Protein AF-0000000073405785 (afdb_homodimer)

Structure (mmCIF, N/CA/C/O backbone):
data_AF-0000000073405785-model_v1
#
loop_
_entity.id
_entity.type
_entity.pdbx_description
1 polymer 'malate synthase'
#
loop_
_atom_site.group_PDB
_atom_site.id
_atom_site.type_symbol
_atom_site.label_atom_id
_atom_site.label_alt_id
_atom_site.label_comp_id
_atom_site.label_asym_id
_atom_site.label_entity_id
_atom_site.label_seq_id
_atom_site.pdbx_PDB_ins_code
_atom_site.Cartn_x
_atom_site.Cartn_y
_atom_site.Cartn_z
_atom_site.occupancy
_atom_site.B_iso_or_equiv
_atom_site.auth_seq_id
_atom_site.auth_comp_id
_atom_site.auth_asym_id
_atom_site.auth_atom_id
_atom_site.pdbx_PDB_model_num
ATOM 1 N N . MET A 1 1 ? -17.234 -32.531 22.109 1 39.69 1 MET A N 1
ATOM 2 C CA . MET A 1 1 ? -18.344 -32.812 21.203 1 39.69 1 MET A CA 1
ATOM 3 C C . MET A 1 1 ? -17.844 -33.469 19.922 1 39.69 1 MET A C 1
ATOM 5 O O . MET A 1 1 ? -16.734 -33.188 19.453 1 39.69 1 MET A O 1
ATOM 9 N N . PRO A 1 2 ? -18.375 -34.594 19.609 1 52.75 2 PRO A N 1
ATOM 10 C CA . PRO A 1 2 ? -17.859 -35.344 18.469 1 52.75 2 PRO A CA 1
ATOM 11 C C . PRO A 1 2 ? -17.688 -34.469 17.219 1 52.75 2 PRO A C 1
ATOM 13 O O . PRO A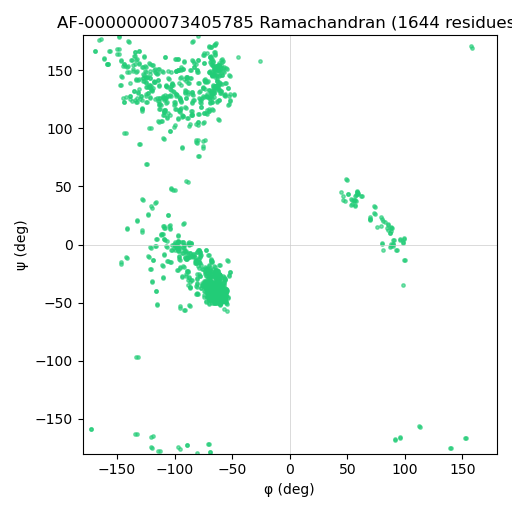 1 2 ? -18.5 -33.562 16.984 1 52.75 2 PRO A O 1
ATOM 16 N N . SER A 1 3 ? -16.562 -34.531 16.656 1 67.38 3 SER A N 1
ATOM 17 C CA . SER A 1 3 ? -16.328 -33.781 15.414 1 67.38 3 SER A CA 1
ATOM 18 C C . SER A 1 3 ? -17.422 -34.094 14.391 1 67.38 3 SER A C 1
ATOM 20 O O . SER A 1 3 ? -17.875 -35.25 14.289 1 67.38 3 SER A O 1
ATOM 22 N N . LYS A 1 4 ? -18.078 -33.094 13.93 1 84 4 LYS A N 1
ATOM 23 C CA . LYS A 1 4 ? -19.156 -33.281 12.977 1 84 4 LYS A CA 1
ATOM 24 C C . LYS A 1 4 ? -18.797 -32.75 11.602 1 84 4 LYS A C 1
ATOM 26 O O . LYS A 1 4 ? -18.453 -31.578 11.461 1 84 4 LYS A O 1
ATOM 31 N N . LEU A 1 5 ? -18.531 -33.75 10.695 1 93.75 5 LEU A N 1
ATOM 32 C CA . LEU A 1 5 ? -18.375 -33.406 9.289 1 93.75 5 LEU A CA 1
ATOM 33 C C . LEU A 1 5 ? -19.688 -32.938 8.688 1 93.75 5 LEU A C 1
ATOM 35 O O . LEU A 1 5 ? -20.734 -33.531 8.953 1 93.75 5 LEU A O 1
ATOM 39 N N . LYS A 1 6 ? -19.672 -31.844 8.031 1 96.25 6 LYS A N 1
ATOM 40 C CA . LYS A 1 6 ? -20.875 -31.312 7.387 1 96.25 6 LYS A CA 1
ATOM 41 C C . LYS A 1 6 ? -20.672 -31.141 5.887 1 96.25 6 LYS A C 1
ATOM 43 O O . LYS A 1 6 ? -19.656 -30.578 5.461 1 96.25 6 LYS A O 1
ATOM 48 N N . ILE A 1 7 ? -21.516 -31.703 5.066 1 96.56 7 ILE A N 1
ATOM 49 C CA . ILE A 1 7 ? -21.641 -31.5 3.627 1 96.56 7 ILE A CA 1
ATOM 50 C C . ILE A 1 7 ? -22.984 -30.812 3.314 1 96.56 7 ILE A C 1
ATOM 52 O O . ILE A 1 7 ? -24.031 -31.266 3.756 1 96.56 7 ILE A O 1
ATOM 56 N N . PRO A 1 8 ? -22.953 -29.703 2.611 1 95.62 8 PRO A N 1
ATOM 57 C CA . PRO A 1 8 ? -24.219 -29.047 2.283 1 95.62 8 PRO A CA 1
ATOM 58 C C . PRO A 1 8 ? -25.219 -30 1.63 1 95.62 8 PRO A C 1
ATOM 60 O O . PRO A 1 8 ? -24.844 -30.844 0.81 1 95.62 8 PRO A O 1
ATOM 63 N N . ASP A 1 9 ? -26.516 -29.844 1.891 1 95.88 9 ASP A N 1
ATOM 64 C CA . ASP A 1 9 ? -27.578 -30.734 1.433 1 95.88 9 ASP A CA 1
ATOM 65 C C . ASP A 1 9 ? -27.641 -30.766 -0.093 1 95.88 9 ASP A C 1
ATOM 67 O O . ASP A 1 9 ? -27.828 -31.828 -0.688 1 95.88 9 ASP A O 1
ATOM 71 N N . GLU A 1 10 ? -27.484 -29.656 -0.629 1 96.44 10 GLU A N 1
ATOM 72 C CA . GLU A 1 10 ? -27.578 -29.562 -2.084 1 96.44 10 GLU A CA 1
ATOM 73 C C . GLU A 1 10 ? -26.484 -30.391 -2.754 1 96.44 10 GLU A C 1
ATOM 75 O O . GLU A 1 10 ? -26.75 -31.078 -3.744 1 96.44 10 GLU A O 1
ATOM 80 N N . ILE A 1 11 ? -25.281 -30.359 -2.234 1 97.25 11 ILE A N 1
ATOM 81 C CA . ILE A 1 11 ? -24.172 -31.125 -2.777 1 97.25 11 ILE A CA 1
ATOM 82 C C . ILE A 1 11 ? -24.391 -32.625 -2.525 1 97.25 11 ILE A C 1
ATOM 84 O O . ILE A 1 11 ? -24.234 -33.438 -3.432 1 97.25 11 ILE A O 1
ATOM 88 N N . TYR A 1 12 ? -24.781 -32.938 -1.322 1 95.94 12 TYR A N 1
ATOM 89 C CA . TYR A 1 12 ? -25 -34.344 -0.964 1 95.94 12 TYR A CA 1
ATOM 90 C C . TYR A 1 12 ? -26.078 -34.969 -1.839 1 95.94 12 TYR A C 1
ATOM 92 O O . TYR A 1 12 ? -25.922 -36.094 -2.299 1 95.94 12 TYR A O 1
ATOM 100 N N . HIS A 1 13 ? -27.125 -34.25 -2.1 1 96.12 13 HIS A N 1
ATOM 101 C CA . HIS A 1 13 ? -28.25 -34.781 -2.873 1 96.12 13 HIS A CA 1
ATOM 102 C C . HIS A 1 13 ? -27.891 -34.875 -4.352 1 96.12 13 HIS A C 1
ATOM 104 O O . HIS A 1 13 ? -28.172 -35.906 -4.996 1 96.12 13 HIS A O 1
ATOM 110 N N . ASN A 1 14 ? -27.281 -33.844 -4.879 1 96.88 14 ASN A N 1
ATOM 111 C CA . ASN A 1 14 ? -27 -33.781 -6.309 1 96.88 14 ASN A CA 1
ATOM 112 C C . ASN A 1 14 ? -25.875 -34.75 -6.691 1 96.88 14 ASN A C 1
ATOM 114 O O . ASN A 1 14 ? -25.781 -35.156 -7.844 1 96.88 14 ASN A O 1
ATOM 118 N N . TYR A 1 15 ? -25.031 -35.094 -5.746 1 97.94 15 TYR A N 1
ATOM 119 C CA . TYR A 1 15 ? -23.875 -35.938 -6.023 1 97.94 15 TYR A CA 1
ATOM 120 C C . TYR A 1 15 ? -23.844 -37.125 -5.082 1 97.94 15 TYR A C 1
ATOM 122 O O . TYR A 1 15 ? -22.766 -37.531 -4.637 1 97.94 15 TYR A O 1
ATOM 130 N N . LYS A 1 16 ? -24.922 -37.625 -4.824 1 96.12 16 LYS A N 1
ATOM 131 C CA . LYS A 1 16 ? -25.109 -38.719 -3.857 1 96.12 16 LYS A CA 1
ATOM 132 C C . LYS A 1 16 ? -24.266 -39.938 -4.234 1 96.12 16 LYS A C 1
ATOM 134 O O . LYS A 1 16 ? -23.781 -40.656 -3.363 1 96.12 16 LYS A O 1
ATOM 139 N N . ASP A 1 17 ? -24.078 -40.156 -5.488 1 96.31 17 ASP A N 1
ATOM 140 C CA . ASP A 1 17 ? -23.344 -41.312 -5.969 1 96.31 17 ASP A CA 1
ATOM 141 C C . ASP A 1 17 ? -21.875 -41.25 -5.543 1 96.31 17 ASP A C 1
ATOM 143 O O . ASP A 1 17 ? -21.172 -42.281 -5.535 1 96.31 17 ASP A O 1
ATOM 147 N N . LEU A 1 18 ? -21.344 -40.094 -5.277 1 98.12 18 LEU A N 1
ATOM 148 C CA . LEU A 1 18 ? -19.953 -39.938 -4.867 1 98.12 18 LEU A CA 1
ATOM 149 C C . LEU A 1 18 ? -19.781 -40.219 -3.385 1 98.12 18 LEU A C 1
ATOM 151 O O . LEU A 1 18 ? -18.656 -40.406 -2.912 1 98.12 18 LEU A O 1
ATOM 155 N N . PHE A 1 19 ? -20.891 -40.25 -2.703 1 97.88 19 PHE A N 1
ATOM 156 C CA . PHE A 1 19 ? -20.859 -40.406 -1.254 1 97.88 19 PHE A CA 1
ATOM 157 C C . PHE A 1 19 ? -21.453 -41.75 -0.847 1 97.88 19 PHE A C 1
ATOM 159 O O . PHE A 1 19 ? -21.594 -42.656 -1.679 1 97.88 19 PHE A O 1
ATOM 166 N N . GLY A 1 20 ? -21.516 -41.969 0.464 1 96.94 20 GLY A N 1
ATOM 167 C CA . GLY A 1 20 ? -22.125 -43.188 0.978 1 96.94 20 GLY A CA 1
ATOM 168 C C . GLY A 1 20 ? -21.141 -44.312 1.184 1 96.94 20 GLY A C 1
ATOM 169 O O . GLY A 1 20 ? -19.922 -44.094 1.183 1 96.94 20 GLY A O 1
ATOM 170 N N . GLU A 1 21 ? -21.703 -45.438 1.393 1 97.31 21 GLU A N 1
ATOM 171 C CA . GLU A 1 21 ? -20.891 -46.625 1.639 1 97.31 21 GLU A CA 1
ATOM 172 C C . GLU A 1 21 ? -20.453 -47.281 0.33 1 97.31 21 GLU A C 1
ATOM 174 O O . GLU A 1 21 ? -21.234 -47.375 -0.62 1 97.31 21 GLU A O 1
ATOM 179 N N . LYS A 1 22 ? -19.188 -47.562 0.284 1 97.44 22 LYS A N 1
ATOM 180 C CA . LYS A 1 22 ? -18.609 -48.312 -0.835 1 97.44 22 LYS A CA 1
ATOM 181 C C . LYS A 1 22 ? -18.078 -49.656 -0.389 1 97.44 22 LYS A C 1
ATOM 183 O O . LYS A 1 22 ? -17.578 -49.812 0.726 1 97.44 22 LYS A O 1
ATOM 188 N N . VAL A 1 23 ? -18.266 -50.625 -1.2 1 95.88 23 VAL A N 1
ATOM 189 C CA . VAL A 1 23 ? -17.734 -51.969 -0.905 1 95.88 23 VAL A CA 1
ATOM 190 C C . VAL A 1 23 ? -16.516 -52.219 -1.77 1 95.88 23 VAL A C 1
ATOM 192 O O . VAL A 1 23 ? -16.625 -52.344 -2.994 1 95.88 23 VAL A O 1
ATOM 195 N N . ILE A 1 24 ? -15.461 -52.281 -1.196 1 94.56 24 ILE A N 1
ATOM 196 C CA . ILE A 1 24 ? -14.188 -52.562 -1.862 1 94.56 24 ILE A CA 1
ATOM 197 C C . ILE A 1 24 ? -13.422 -53.625 -1.112 1 94.56 24 ILE A C 1
ATOM 199 O O . ILE A 1 24 ? -13.188 -53.531 0.093 1 94.56 24 ILE A O 1
ATOM 203 N N . ASN A 1 25 ? -13.016 -54.688 -1.79 1 91.56 25 ASN A N 1
ATOM 204 C CA . ASN A 1 25 ? -12.297 -55.812 -1.189 1 91.56 25 ASN A CA 1
ATOM 205 C C . ASN A 1 25 ? -13.047 -56.375 0.014 1 91.56 25 ASN A C 1
ATOM 207 O O . ASN A 1 25 ? -12.453 -56.594 1.071 1 91.56 25 ASN A O 1
ATOM 211 N N . ASP A 1 26 ? -14.273 -56.438 -0.066 1 92.5 26 ASP A N 1
ATOM 212 C CA . ASP A 1 26 ? -15.172 -57.031 0.921 1 92.5 26 ASP A CA 1
ATOM 213 C C . ASP A 1 26 ? -15.219 -56.188 2.195 1 92.5 26 ASP A C 1
ATOM 215 O O . ASP A 1 26 ? -15.508 -56.719 3.277 1 92.5 26 ASP A O 1
ATOM 219 N N . ARG A 1 27 ? -14.859 -55 2.043 1 96.06 27 ARG A N 1
ATOM 220 C CA . ARG A 1 27 ? -14.945 -54.062 3.15 1 96.06 27 ARG A CA 1
ATOM 221 C C . ARG A 1 27 ? -15.914 -52.938 2.826 1 96.06 27 ARG A C 1
ATOM 223 O O . ARG A 1 27 ? -15.961 -52.438 1.688 1 96.06 27 ARG A O 1
ATOM 230 N N . ILE A 1 28 ? -16.641 -52.594 3.795 1 97.06 28 ILE A N 1
ATOM 231 C CA . ILE A 1 28 ? -17.578 -51.469 3.648 1 97.06 28 ILE A CA 1
ATOM 232 C C . ILE A 1 28 ? -16.953 -50.219 4.234 1 97.06 28 ILE A C 1
ATOM 234 O O . ILE A 1 28 ? -16.641 -50.156 5.426 1 97.06 28 ILE A O 1
ATOM 238 N N . VAL A 1 29 ? -16.734 -49.281 3.418 1 97.75 29 VAL A N 1
ATOM 239 C CA . VAL A 1 29 ? -16.125 -48.031 3.852 1 97.75 29 VAL A CA 1
ATOM 240 C C . VAL A 1 29 ? -17.016 -46.844 3.467 1 97.75 29 VAL A C 1
ATOM 242 O O . VAL A 1 29 ? -17.469 -46.75 2.32 1 97.75 29 VAL A O 1
ATOM 245 N N . SER A 1 30 ? -17.297 -46.031 4.426 1 97.44 30 SER A N 1
ATOM 246 C CA . SER A 1 30 ? -18.078 -44.812 4.172 1 97.44 30 SER A CA 1
ATOM 247 C C . SER A 1 30 ? -17.188 -43.688 3.676 1 97.44 30 SER A C 1
ATOM 249 O O . SER A 1 30 ? -16.172 -43.375 4.297 1 97.44 30 SER A O 1
ATOM 251 N N . VAL A 1 31 ? -17.609 -43.094 2.562 1 98 31 VAL A N 1
ATOM 252 C CA . VAL A 1 31 ? -16.828 -41.969 2.02 1 98 31 VAL A CA 1
ATOM 253 C C . VAL A 1 31 ? -16.766 -40.844 3.039 1 98 31 VAL A C 1
ATOM 255 O O . VAL A 1 31 ? -15.68 -40.375 3.375 1 98 31 VAL A O 1
ATOM 258 N N . GLU A 1 32 ? -17.875 -40.375 3.59 1 96.75 32 GLU A N 1
ATOM 259 C CA . GLU A 1 32 ? -17.953 -39.312 4.582 1 96.75 32 GLU A CA 1
ATOM 260 C C . GLU A 1 32 ? -17.188 -39.688 5.852 1 96.75 32 GLU A C 1
ATOM 262 O O . GLU A 1 32 ? -16.5 -38.844 6.434 1 96.75 32 GLU A O 1
ATOM 267 N N . GLY A 1 33 ? -17.422 -40.906 6.23 1 97.19 33 GLY A N 1
ATOM 268 C CA . GLY A 1 33 ? -16.75 -41.375 7.426 1 97.19 33 GLY A CA 1
ATOM 269 C C . GLY A 1 33 ? -15.234 -41.344 7.316 1 97.19 33 GLY A C 1
ATOM 270 O O . GLY A 1 33 ? -14.547 -40.938 8.266 1 97.19 33 GLY A O 1
ATOM 271 N N . LEU A 1 34 ? -14.719 -41.781 6.207 1 98.19 34 LEU A N 1
ATOM 272 C CA . LEU A 1 34 ? -13.273 -41.781 6.02 1 98.19 34 LEU A CA 1
ATOM 273 C C . LEU A 1 34 ? -12.727 -40.375 5.914 1 98.19 34 LEU A C 1
ATOM 275 O O . LEU A 1 34 ? -11.641 -40.062 6.434 1 98.19 34 LEU A O 1
ATOM 279 N N . ILE A 1 35 ? -13.43 -39.406 5.207 1 98.38 35 ILE A N 1
ATOM 280 C CA . ILE A 1 35 ? -13.023 -38.031 5.141 1 98.38 35 ILE A CA 1
ATOM 281 C C . ILE A 1 35 ? -12.945 -37.438 6.551 1 98.38 35 ILE A C 1
ATOM 283 O O . ILE A 1 35 ? -11.992 -36.75 6.895 1 98.38 35 ILE A O 1
ATOM 287 N N . GLU A 1 36 ? -13.945 -37.75 7.348 1 98 36 GLU A N 1
ATOM 288 C CA . GLU A 1 36 ? -13.992 -37.25 8.719 1 98 36 GLU A CA 1
ATOM 289 C C . GLU A 1 36 ? -12.805 -37.75 9.531 1 98 36 GLU A C 1
ATOM 291 O O . GLU A 1 36 ? -12.117 -37 10.203 1 98 36 GLU A O 1
ATOM 296 N N . GLU A 1 37 ? -12.594 -39.031 9.461 1 98 37 GLU A N 1
ATOM 297 C CA . GLU A 1 37 ? -11.516 -39.656 10.219 1 98 37 GLU A CA 1
ATOM 298 C C . GLU A 1 37 ? -10.164 -39.062 9.859 1 98 37 GLU A C 1
ATOM 300 O O . GLU A 1 37 ? -9.391 -38.688 10.75 1 98 37 GLU A O 1
ATOM 305 N N . LEU A 1 38 ? -9.891 -38.938 8.625 1 98.5 38 LEU A N 1
ATOM 306 C CA . LEU A 1 38 ? -8.609 -38.406 8.164 1 98.5 38 LEU A CA 1
ATOM 307 C C . LEU A 1 38 ? -8.477 -36.906 8.484 1 98.5 38 LEU A C 1
ATOM 309 O O . LEU A 1 38 ? -7.391 -36.438 8.812 1 98.5 38 LEU A O 1
ATOM 313 N N . SER A 1 39 ? -9.562 -36.188 8.352 1 98.25 39 SER A N 1
ATOM 314 C CA . SER A 1 39 ? -9.531 -34.75 8.672 1 98.25 39 SER A CA 1
ATOM 315 C C . SER A 1 39 ? -9.25 -34.531 10.148 1 98.25 39 SER A C 1
ATOM 317 O O . SER A 1 39 ? -8.508 -33.594 10.508 1 98.25 39 SER A O 1
ATOM 319 N N . VAL A 1 40 ? -9.898 -35.281 11 1 97.94 40 VAL A N 1
ATOM 320 C CA . VAL A 1 40 ? -9.656 -35.188 12.438 1 97.94 40 VAL A CA 1
ATOM 321 C C . VAL A 1 40 ? -8.188 -35.438 12.734 1 97.94 40 VAL A C 1
ATOM 323 O O . VAL A 1 40 ? -7.574 -34.75 13.555 1 97.94 40 VAL A O 1
ATOM 326 N N . GLU A 1 41 ? -7.668 -36.375 12.023 1 97.69 41 GLU A N 1
ATOM 327 C CA . GLU A 1 41 ? -6.305 -36.812 12.32 1 97.69 41 GLU A CA 1
ATOM 328 C C . GLU A 1 41 ? -5.281 -35.812 11.781 1 97.69 41 GLU A C 1
ATOM 330 O O . GLU A 1 41 ? -4.27 -35.531 12.43 1 97.69 41 GLU A O 1
ATOM 335 N N . PHE A 1 42 ? -5.492 -35.188 10.609 1 98.12 42 PHE A N 1
ATOM 336 C CA . PHE A 1 42 ? -4.355 -34.594 9.922 1 98.12 42 PHE A CA 1
ATOM 337 C C . PHE A 1 42 ? -4.555 -33.094 9.766 1 98.12 42 PHE A C 1
ATOM 339 O O . PHE A 1 42 ? -3.613 -32.375 9.422 1 98.12 42 PHE A O 1
ATOM 346 N N . SER A 1 43 ? -5.703 -32.5 9.969 1 97.25 43 SER A N 1
ATOM 347 C CA . SER A 1 43 ? -5.973 -31.094 9.688 1 97.25 43 SER A CA 1
ATOM 348 C C . SER A 1 43 ? -5.008 -30.188 10.438 1 97.25 43 SER A C 1
ATOM 350 O O . SER A 1 43 ? -4.434 -29.266 9.859 1 97.25 43 SER A O 1
ATOM 352 N N . ASP A 1 44 ? -4.805 -30.438 11.719 1 96.62 44 ASP A N 1
ATOM 353 C CA . ASP A 1 44 ? -3.941 -29.578 12.523 1 96.62 44 ASP A CA 1
ATOM 354 C C . ASP A 1 44 ? -2.484 -29.703 12.086 1 96.62 44 ASP A C 1
ATOM 356 O O . ASP A 1 44 ? -1.75 -28.703 12.07 1 96.62 44 ASP A O 1
ATOM 360 N N . GLU A 1 45 ? -2.107 -30.891 11.789 1 97.44 45 GLU A N 1
ATOM 361 C CA . GLU A 1 45 ? -0.741 -31.109 11.32 1 97.44 45 GLU A CA 1
ATOM 362 C C . GLU A 1 45 ? -0.503 -30.391 9.992 1 97.44 45 GLU A C 1
ATOM 364 O O . GLU A 1 45 ? 0.567 -29.812 9.773 1 97.44 45 GLU A O 1
ATOM 369 N N . ILE A 1 46 ? -1.476 -30.422 9.125 1 98.25 46 ILE A N 1
ATOM 370 C CA . ILE A 1 46 ? -1.369 -29.766 7.832 1 98.25 46 ILE A CA 1
ATOM 371 C C . ILE A 1 46 ? -1.257 -28.25 8.039 1 98.25 46 ILE A C 1
ATOM 373 O O . ILE A 1 46 ? -0.409 -27.594 7.426 1 98.25 46 ILE A O 1
ATOM 377 N N . LYS A 1 47 ? -2.037 -27.672 8.938 1 97.44 47 LYS A N 1
ATOM 378 C CA . LYS A 1 47 ? -1.959 -26.25 9.25 1 97.44 47 LYS A CA 1
ATOM 379 C C . LYS A 1 47 ? -0.574 -25.875 9.766 1 97.44 47 LYS A C 1
ATOM 381 O O . LYS A 1 47 ? -0.03 -24.828 9.398 1 97.44 47 LYS A O 1
ATOM 386 N N . ARG A 1 48 ? -0.031 -26.703 10.539 1 97.62 48 ARG A N 1
ATOM 387 C CA . ARG A 1 48 ? 1.273 -26.438 11.133 1 97.62 48 ARG A CA 1
ATOM 388 C C . ARG A 1 48 ? 2.365 -26.406 10.07 1 97.62 48 ARG A C 1
ATOM 390 O O . ARG A 1 48 ? 3.225 -25.516 10.078 1 97.62 48 ARG A O 1
ATOM 397 N N . VAL A 1 49 ? 2.35 -27.375 9.148 1 97.5 49 VAL A N 1
ATOM 398 C CA . VAL A 1 49 ? 3.42 -27.422 8.156 1 97.5 49 VAL A CA 1
ATOM 399 C C . VAL A 1 49 ? 3.258 -26.281 7.16 1 97.5 49 VAL A C 1
ATOM 401 O O . VAL A 1 49 ? 4.246 -25.75 6.652 1 97.5 49 VAL A O 1
ATOM 404 N N . ILE A 1 50 ? 2.023 -25.875 6.902 1 97.69 50 ILE A N 1
ATOM 405 C CA . ILE A 1 50 ? 1.784 -24.75 6.008 1 97.69 50 ILE A CA 1
ATOM 406 C C . ILE A 1 50 ? 2.27 -23.453 6.66 1 97.69 50 ILE A C 1
ATOM 408 O O . ILE A 1 50 ? 2.855 -22.594 5.992 1 97.69 50 ILE A O 1
ATOM 412 N N . SER A 1 51 ? 2.066 -23.312 8.008 1 97.56 51 SER A N 1
ATOM 413 C CA . SER A 1 51 ? 2.553 -22.141 8.742 1 97.56 51 SER A CA 1
ATOM 414 C C . SER A 1 51 ? 4.078 -22.094 8.734 1 97.56 51 SER A C 1
ATOM 416 O O . SER A 1 51 ? 4.66 -21 8.75 1 97.56 51 SER A O 1
ATOM 418 N N . LYS A 1 52 ? 4.711 -23.219 8.648 1 96.94 52 LYS A N 1
ATOM 419 C CA . LYS A 1 52 ? 6.168 -23.266 8.578 1 96.94 52 LYS A CA 1
ATOM 420 C C . LYS A 1 52 ? 6.672 -22.703 7.254 1 96.94 52 LYS A C 1
ATOM 422 O O . LYS A 1 52 ? 7.746 -22.109 7.195 1 96.94 52 LYS A O 1
ATOM 427 N N . ARG A 1 53 ? 5.879 -22.938 6.141 1 96.56 53 ARG A N 1
ATOM 428 C CA . ARG A 1 53 ? 6.234 -22.328 4.871 1 96.56 53 ARG A CA 1
ATOM 429 C C . ARG A 1 53 ? 6.344 -20.812 5.016 1 96.56 53 ARG A C 1
ATOM 431 O O . ARG A 1 53 ? 7.27 -20.188 4.477 1 96.56 53 ARG A O 1
ATOM 438 N N . ARG A 1 54 ? 5.355 -20.25 5.734 1 96.38 54 ARG A N 1
ATOM 439 C CA . ARG A 1 54 ? 5.285 -18.812 5.938 1 96.38 54 ARG A CA 1
ATOM 440 C C . ARG A 1 54 ? 6.504 -18.312 6.703 1 96.38 54 ARG A C 1
ATOM 442 O O . ARG A 1 54 ? 7.121 -17.312 6.312 1 96.38 54 ARG A O 1
ATOM 449 N N . LYS A 1 55 ? 6.797 -19 7.727 1 95.69 55 LYS A N 1
ATOM 450 C CA . LYS A 1 55 ? 7.949 -18.625 8.531 1 95.69 55 LYS A CA 1
ATOM 451 C C . LYS A 1 55 ? 9.234 -18.656 7.711 1 95.69 55 LYS A C 1
ATOM 453 O O . LYS A 1 55 ? 10.078 -17.766 7.828 1 95.69 55 LYS A O 1
ATOM 458 N N . TRP A 1 56 ? 9.32 -19.656 6.902 1 96.25 56 TRP A N 1
ATOM 459 C CA . TRP A 1 56 ? 10.492 -19.797 6.039 1 96.25 56 TRP A CA 1
ATOM 460 C C . TRP A 1 56 ? 10.562 -18.641 5.035 1 96.25 56 TRP A C 1
ATOM 462 O O . TRP A 1 56 ? 11.633 -18.062 4.816 1 96.25 56 TRP A O 1
ATOM 472 N N . LEU A 1 57 ? 9.477 -18.328 4.473 1 95.25 57 LEU A N 1
ATOM 473 C CA . LEU A 1 57 ? 9.391 -17.266 3.482 1 95.25 57 LEU A CA 1
ATOM 474 C C . LEU A 1 57 ? 9.797 -15.922 4.086 1 95.25 57 LEU A C 1
ATOM 476 O O . LEU A 1 57 ? 10.484 -15.125 3.434 1 95.25 57 LEU A O 1
ATOM 480 N N . GLU A 1 58 ? 9.469 -15.664 5.324 1 92.62 58 GLU A N 1
ATOM 481 C CA . GLU A 1 58 ? 9.656 -14.359 5.961 1 92.62 58 GLU A CA 1
ATOM 482 C C . GLU A 1 58 ? 11.039 -14.258 6.605 1 92.62 58 GLU A C 1
ATOM 484 O O . GLU A 1 58 ? 11.469 -13.164 6.977 1 92.62 58 GLU A O 1
ATOM 489 N N . SER A 1 59 ? 11.719 -15.375 6.688 1 93.88 59 SER A N 1
ATOM 490 C CA . SER A 1 59 ? 13.039 -15.367 7.309 1 93.88 59 SER A CA 1
ATOM 491 C C . SER A 1 59 ? 13.984 -14.414 6.578 1 93.88 59 SER A C 1
ATOM 493 O O . SER A 1 59 ? 14 -14.375 5.348 1 93.88 59 SER A O 1
ATOM 495 N N . LYS A 1 60 ? 14.789 -13.641 7.344 1 88.31 60 LYS A N 1
ATOM 496 C CA . LYS A 1 60 ? 15.734 -12.688 6.773 1 88.31 60 LYS A CA 1
ATOM 497 C C . LYS A 1 60 ? 17.125 -13.289 6.68 1 88.31 60 LYS A C 1
ATOM 499 O O . LYS A 1 60 ? 18.078 -12.609 6.293 1 88.31 60 LYS A O 1
ATOM 504 N N . ASP A 1 61 ? 17.125 -14.578 6.992 1 94.19 61 ASP A N 1
ATOM 505 C CA . ASP A 1 61 ? 18.406 -15.266 6.789 1 94.19 61 ASP A CA 1
ATOM 506 C C . ASP A 1 61 ? 18.797 -15.273 5.312 1 94.19 61 ASP A C 1
ATOM 508 O O . ASP A 1 61 ? 17.938 -15.211 4.438 1 94.19 61 ASP A O 1
ATOM 512 N N . SER A 1 62 ? 20.078 -15.359 5.094 1 95.19 62 SER A N 1
ATOM 513 C CA . SER A 1 62 ? 20.547 -15.438 3.709 1 95.19 62 SER A CA 1
ATOM 514 C C . SER A 1 62 ? 20 -16.688 3.018 1 95.19 62 SER A C 1
ATOM 516 O O . SER A 1 62 ? 19.703 -17.688 3.676 1 95.19 62 SER A O 1
ATOM 518 N N . VAL A 1 63 ? 19.875 -16.688 1.754 1 95.69 63 VAL A N 1
ATOM 519 C CA . VAL A 1 63 ? 19.359 -17.828 0.979 1 95.69 63 VAL A CA 1
ATOM 520 C C . VAL A 1 63 ? 20.281 -19.031 1.173 1 95.69 63 VAL A C 1
ATOM 522 O O . VAL A 1 63 ? 19.812 -20.172 1.245 1 95.69 63 VAL A O 1
ATOM 525 N N . SER A 1 64 ? 21.594 -18.75 1.289 1 94.69 64 SER A N 1
ATOM 526 C CA . SER A 1 64 ? 22.547 -19.844 1.507 1 94.69 64 SER A CA 1
ATOM 527 C C . SER A 1 64 ? 22.312 -20.516 2.857 1 94.69 64 SER A C 1
ATOM 529 O O . SER A 1 64 ? 22.625 -21.688 3.027 1 94.69 64 SER A O 1
ATOM 531 N N . SER A 1 65 ? 21.688 -19.75 3.758 1 95.44 65 SER A N 1
ATOM 532 C CA . SER A 1 65 ? 21.422 -20.281 5.09 1 95.44 65 SER A CA 1
ATOM 533 C C . SER A 1 65 ? 20.047 -20.938 5.148 1 95.44 65 SER A C 1
ATOM 535 O O . SER A 1 65 ? 19.953 -22.156 5.32 1 95.44 65 SER A O 1
ATOM 537 N N . LYS A 1 66 ? 19.016 -20.219 4.82 1 95.25 66 LYS A N 1
ATOM 538 C CA . LYS A 1 66 ? 17.672 -20.781 4.938 1 95.25 66 LYS A CA 1
ATOM 539 C C . LYS A 1 66 ? 17.406 -21.828 3.859 1 95.25 66 LYS A C 1
ATOM 541 O O . LYS A 1 66 ? 16.562 -22.703 4.027 1 95.25 66 LYS A O 1
ATOM 546 N N . GLY A 1 67 ? 18.125 -21.812 2.811 1 95.75 67 GLY A N 1
ATOM 547 C CA . GLY A 1 67 ? 17.969 -22.734 1.702 1 95.75 67 GLY A CA 1
ATOM 548 C C . GLY A 1 67 ? 19.031 -23.812 1.667 1 95.75 67 GLY A C 1
ATOM 549 O O . GLY A 1 67 ? 19.156 -24.531 0.674 1 95.75 67 GLY A O 1
ATOM 550 N N . SER A 1 68 ? 19.719 -24 2.746 1 96.5 68 SER A N 1
ATOM 551 C CA . SER A 1 68 ? 20.781 -25 2.787 1 96.5 68 SER A CA 1
ATOM 552 C C . SER A 1 68 ? 20.219 -26.406 2.748 1 96.5 68 SER A C 1
ATOM 554 O O . SER A 1 68 ? 19.078 -26.641 3.162 1 96.5 68 SER A O 1
ATOM 556 N N . PHE A 1 69 ? 21 -27.328 2.127 1 97.12 69 PHE A N 1
ATOM 557 C CA . PHE A 1 69 ? 20.672 -28.734 2.283 1 97.12 69 PHE A CA 1
ATOM 558 C C . PHE A 1 69 ? 20.703 -29.141 3.752 1 97.12 69 PHE A C 1
ATOM 560 O O . PHE A 1 69 ? 21.328 -28.453 4.574 1 97.12 69 PHE A O 1
ATOM 567 N N . PRO A 1 70 ? 20.016 -30.234 4.016 1 97.31 70 PRO A N 1
ATOM 568 C CA . PRO A 1 70 ? 20.109 -30.703 5.402 1 97.31 70 PRO A CA 1
ATOM 569 C C . PRO A 1 70 ? 21.547 -31.047 5.809 1 97.31 70 PRO A C 1
ATOM 571 O O . PRO A 1 70 ? 22.344 -31.484 4.973 1 97.31 70 PRO A O 1
ATOM 574 N N . SER A 1 71 ? 21.812 -30.828 7.18 1 97 71 SER A N 1
ATOM 575 C CA . SER A 1 71 ? 23.094 -31.328 7.68 1 97 71 SER A CA 1
ATOM 576 C C . SER A 1 71 ? 23.172 -32.844 7.586 1 97 71 SER A C 1
ATOM 578 O O . SER A 1 71 ? 22.156 -33.531 7.656 1 97 71 SER A O 1
ATOM 580 N N . TRP A 1 72 ? 24.344 -33.344 7.438 1 97.5 72 TRP A N 1
ATOM 581 C CA . TRP A 1 72 ? 24.547 -34.781 7.27 1 97.5 72 TRP A CA 1
ATOM 582 C C . TRP A 1 72 ? 23.984 -35.531 8.453 1 97.5 72 TRP A C 1
ATOM 584 O O . TRP A 1 72 ? 23.5 -36.656 8.297 1 97.5 72 TRP A O 1
ATOM 594 N N . ASP A 1 73 ? 23.938 -34.844 9.641 1 97.81 73 ASP A N 1
ATOM 595 C CA . ASP A 1 73 ? 23.531 -35.531 10.859 1 97.81 73 ASP A CA 1
ATOM 596 C C . ASP A 1 73 ? 22.062 -35.25 11.195 1 97.81 73 ASP A C 1
ATOM 598 O O . ASP A 1 73 ? 21.547 -35.75 12.188 1 97.81 73 ASP A O 1
ATOM 602 N N . GLU A 1 74 ? 21.484 -34.438 10.359 1 98.06 74 GLU A N 1
ATOM 603 C CA . GLU A 1 74 ? 20.078 -34.188 10.594 1 98.06 74 GLU A CA 1
ATOM 604 C C . GLU A 1 74 ? 19.25 -35.469 10.477 1 98.06 74 GLU A C 1
ATOM 606 O O . GLU A 1 74 ? 19.453 -36.281 9.547 1 98.06 74 GLU A O 1
ATOM 611 N N . VAL A 1 75 ? 18.312 -35.719 11.391 1 98.56 75 VAL A N 1
ATOM 612 C CA . VAL A 1 75 ? 17.562 -36.969 11.469 1 98.56 75 VAL A CA 1
ATOM 613 C C . VAL A 1 75 ? 16.172 -36.75 10.875 1 98.56 75 VAL A C 1
ATOM 615 O O . VAL A 1 75 ? 15.523 -35.75 11.125 1 98.56 75 VAL A O 1
ATOM 618 N N . PHE A 1 76 ? 15.766 -37.719 10.125 1 98.56 76 PHE A N 1
ATOM 619 C CA . PHE A 1 76 ? 14.422 -37.781 9.555 1 98.56 76 PHE A CA 1
ATOM 620 C C . PHE A 1 76 ? 13.719 -39.062 9.914 1 98.56 76 PHE A C 1
ATOM 622 O O . PHE A 1 76 ? 14.359 -40.062 10.273 1 98.56 76 PHE A O 1
ATOM 629 N N . VAL A 1 77 ? 12.398 -39 9.945 1 98.12 77 VAL A N 1
ATOM 630 C CA . VAL A 1 77 ? 11.578 -40.156 10.336 1 98.12 77 VAL A CA 1
ATOM 631 C C . VAL A 1 77 ? 10.617 -40.5 9.195 1 98.12 77 VAL A C 1
ATOM 633 O O . VAL A 1 77 ? 10.062 -39.625 8.547 1 98.12 77 VAL A O 1
ATOM 636 N N . ASP A 1 78 ? 10.5 -41.781 8.891 1 97.19 78 ASP A N 1
ATOM 637 C CA . ASP A 1 78 ? 9.547 -42.219 7.875 1 97.19 78 ASP A CA 1
ATOM 638 C C . ASP A 1 78 ? 8.227 -42.656 8.508 1 97.19 78 ASP A C 1
ATOM 640 O O . ASP A 1 78 ? 8.008 -42.438 9.703 1 97.19 78 ASP A O 1
ATOM 644 N N . ALA A 1 79 ? 7.312 -43.156 7.684 1 97 79 ALA A N 1
ATOM 645 C CA . ALA A 1 79 ? 5.957 -43.469 8.141 1 97 79 ALA A CA 1
ATOM 646 C C . ALA A 1 79 ? 5.949 -44.656 9.07 1 97 79 ALA A C 1
ATOM 648 O O . ALA A 1 79 ? 5.008 -44.844 9.844 1 97 79 ALA A O 1
ATOM 649 N N . ASP A 1 80 ? 6.984 -45.5 9.109 1 96.25 80 ASP A N 1
ATOM 650 C CA . ASP A 1 80 ? 7.082 -46.656 9.977 1 96.25 80 ASP A CA 1
ATOM 651 C C . ASP A 1 80 ? 7.801 -46.312 11.281 1 96.25 80 ASP A C 1
ATOM 653 O O . ASP A 1 80 ? 7.973 -47.188 12.148 1 96.25 80 ASP A O 1
ATOM 657 N N . GLY A 1 81 ? 8.312 -45.188 11.383 1 96.31 81 GLY A N 1
ATOM 658 C CA . GLY A 1 81 ? 9 -44.75 12.586 1 96.31 81 GLY A CA 1
ATOM 659 C C . GLY A 1 81 ? 10.5 -44.938 12.516 1 96.31 81 GLY A C 1
ATOM 660 O O . GLY A 1 81 ? 11.211 -44.656 13.492 1 96.31 81 GLY A O 1
ATOM 661 N N . ASN A 1 82 ? 11 -45.375 11.367 1 96.44 82 ASN A N 1
ATOM 662 C CA . ASN A 1 82 ? 12.445 -45.469 11.195 1 96.44 82 ASN A CA 1
ATOM 663 C C . ASN A 1 82 ? 13.125 -44.094 11.195 1 96.44 82 ASN A C 1
ATOM 665 O O . ASN A 1 82 ? 12.625 -43.156 10.586 1 96.44 82 ASN A O 1
ATOM 669 N N . ARG A 1 83 ? 14.156 -44.062 11.914 1 97.88 83 ARG A N 1
ATOM 670 C CA . ARG A 1 83 ? 14.945 -42.844 12.016 1 97.88 83 ARG A CA 1
ATOM 671 C C . ARG A 1 83 ? 16.297 -43 11.312 1 97.88 83 ARG A C 1
ATOM 673 O O . ARG A 1 83 ? 17.016 -43.938 11.57 1 97.88 83 ARG A O 1
ATOM 680 N N . ARG A 1 84 ? 16.609 -42.094 10.414 1 98.44 84 ARG A N 1
ATOM 681 C CA . ARG A 1 84 ? 17.891 -42.094 9.719 1 98.44 84 ARG A CA 1
ATOM 682 C C . ARG A 1 84 ? 18.406 -40.656 9.547 1 98.44 84 ARG A C 1
ATOM 684 O O . ARG A 1 84 ? 17.609 -39.719 9.445 1 98.44 84 ARG A O 1
ATOM 691 N N . THR A 1 85 ? 19.703 -40.562 9.562 1 98.5 85 THR A N 1
ATOM 692 C CA . THR A 1 85 ? 20.297 -39.25 9.242 1 98.5 85 THR A CA 1
ATOM 693 C C . THR A 1 85 ? 20.219 -39 7.738 1 98.5 85 THR A C 1
ATOM 695 O O . THR A 1 85 ? 19.984 -39.906 6.949 1 98.5 85 THR A O 1
ATOM 698 N N . PHE A 1 86 ? 20.391 -37.75 7.434 1 98.44 86 PHE A N 1
ATOM 699 C CA . PHE A 1 86 ? 20.438 -37.406 6.02 1 98.44 86 PHE A CA 1
ATOM 700 C C . PHE A 1 86 ? 21.516 -38.188 5.305 1 98.44 86 PHE A C 1
ATOM 702 O O . PHE A 1 86 ? 21.281 -38.719 4.219 1 98.44 86 PHE A O 1
ATOM 709 N N . ARG A 1 87 ? 22.641 -38.344 5.898 1 98.38 87 ARG A N 1
ATOM 710 C CA . ARG A 1 87 ? 23.766 -39.062 5.312 1 98.38 87 ARG A CA 1
ATOM 711 C C . ARG A 1 87 ? 23.391 -40.531 5.062 1 98.38 87 ARG A C 1
ATOM 713 O O . ARG A 1 87 ? 23.703 -41.094 4.008 1 98.38 87 ARG A O 1
ATOM 720 N N . GLU A 1 88 ? 22.734 -41.125 6.051 1 98.5 88 GLU A N 1
ATOM 721 C CA . GLU A 1 88 ? 22.359 -42.531 5.953 1 98.5 88 GLU A CA 1
ATOM 722 C C . GLU A 1 88 ? 21.359 -42.75 4.828 1 98.5 88 GLU A C 1
ATOM 724 O O . GLU A 1 88 ? 21.422 -43.75 4.121 1 98.5 88 GLU A O 1
ATOM 729 N N . ILE A 1 89 ? 20.453 -41.844 4.695 1 98.69 89 ILE A N 1
ATOM 730 C CA . ILE A 1 89 ? 19.438 -41.969 3.662 1 98.69 89 ILE A CA 1
ATOM 731 C C . ILE A 1 89 ? 20.094 -41.906 2.281 1 98.69 89 ILE A C 1
ATOM 733 O O . ILE A 1 89 ? 19.812 -42.75 1.427 1 98.69 89 ILE A O 1
ATOM 737 N N . VAL A 1 90 ? 20.969 -40.969 2.084 1 98.44 90 VAL A N 1
ATOM 738 C CA . VAL A 1 90 ? 21.641 -40.812 0.795 1 98.44 90 VAL A CA 1
ATOM 739 C C . VAL A 1 90 ? 22.562 -42 0.547 1 98.44 90 VAL A C 1
ATOM 741 O O . VAL A 1 90 ? 22.594 -42.562 -0.557 1 98.44 90 VAL A O 1
ATOM 744 N N . GLN A 1 91 ? 23.25 -42.438 1.604 1 98.19 91 GLN A N 1
ATOM 745 C CA . GLN A 1 91 ? 24.141 -43.594 1.469 1 98.19 91 GLN A CA 1
ATOM 746 C C . GLN A 1 91 ? 23.359 -44.844 1.095 1 98.19 91 GLN A C 1
ATOM 748 O O . GLN A 1 91 ? 23.828 -45.656 0.292 1 98.19 91 GLN A O 1
ATOM 753 N N . GLY A 1 92 ? 22.219 -44.969 1.712 1 97.94 92 GLY A N 1
ATOM 754 C CA . GLY A 1 92 ? 21.391 -46.125 1.41 1 97.94 92 GLY A CA 1
ATOM 755 C C . GLY A 1 92 ? 20.953 -46.188 -0.041 1 97.94 92 GLY A C 1
ATOM 756 O O . GLY A 1 92 ? 20.906 -47.281 -0.632 1 97.94 92 GLY A O 1
ATOM 757 N N . MET A 1 93 ? 20.609 -45.094 -0.556 1 97 93 MET A N 1
ATOM 758 C CA . MET A 1 93 ? 20.234 -45 -1.964 1 97 93 MET A CA 1
ATOM 759 C C . MET A 1 93 ? 21.406 -45.375 -2.865 1 97 93 MET A C 1
ATOM 761 O O . MET A 1 93 ? 21.234 -46.094 -3.836 1 97 93 MET A O 1
ATOM 765 N N . ILE A 1 94 ? 22.594 -44.906 -2.514 1 97.25 94 ILE A N 1
ATOM 766 C CA . ILE A 1 94 ? 23.812 -45.156 -3.258 1 97.25 94 ILE A CA 1
ATOM 767 C C . ILE A 1 94 ? 24.156 -46.656 -3.182 1 97.25 94 ILE A C 1
ATOM 769 O O . ILE A 1 94 ? 24.469 -47.281 -4.195 1 97.25 94 ILE A O 1
ATOM 773 N N . ASP A 1 95 ? 24.047 -47.188 -1.967 1 97 95 ASP A N 1
ATOM 774 C CA . ASP A 1 95 ? 24.375 -48.594 -1.748 1 97 95 ASP A CA 1
ATOM 775 C C . ASP A 1 95 ? 23.469 -49.531 -2.561 1 97 95 ASP A C 1
ATOM 777 O O . ASP A 1 95 ? 23.922 -50.531 -3.102 1 97 95 ASP A O 1
ATOM 781 N N . ASN A 1 96 ? 22.312 -49.156 -2.611 1 95.5 96 ASN A N 1
ATOM 782 C CA . ASN A 1 96 ? 21.391 -49.938 -3.432 1 95.5 96 ASN A CA 1
ATOM 783 C C . ASN A 1 96 ? 21.797 -49.906 -4.902 1 95.5 96 ASN A C 1
ATOM 785 O O . ASN A 1 96 ? 21.859 -50.969 -5.551 1 95.5 96 ASN A O 1
ATOM 789 N N . PHE A 1 97 ? 22.062 -48.812 -5.434 1 96.44 97 PHE A N 1
ATOM 790 C CA . PHE A 1 97 ? 22.391 -48.656 -6.848 1 96.44 97 PHE A CA 1
ATOM 791 C C . PHE A 1 97 ? 23.688 -49.406 -7.191 1 96.44 97 PHE A C 1
ATOM 793 O O . PHE A 1 97 ? 23.766 -50.062 -8.234 1 96.44 97 PHE A O 1
ATOM 800 N N . LEU A 1 98 ? 24.609 -49.281 -6.27 1 94.81 98 LEU A N 1
ATOM 801 C CA . LEU A 1 98 ? 25.922 -49.906 -6.5 1 94.81 98 LEU A CA 1
ATOM 802 C C . LEU A 1 98 ? 25.906 -51.375 -6.062 1 94.81 98 LEU A C 1
ATOM 804 O O . LEU A 1 98 ? 26.938 -52.031 -6.105 1 94.81 98 LEU A O 1
ATOM 808 N N . GLN A 1 99 ? 24.766 -51.844 -5.582 1 94.12 99 GLN A N 1
ATOM 809 C CA . GLN A 1 99 ? 24.562 -53.25 -5.18 1 94.12 99 GLN A CA 1
ATOM 810 C C . GLN A 1 99 ? 25.547 -53.656 -4.094 1 94.12 99 GLN A C 1
ATOM 812 O O . GLN A 1 99 ? 26.172 -54.719 -4.176 1 94.12 99 GLN A O 1
ATOM 817 N N . ARG A 1 100 ? 25.672 -52.781 -3.215 1 94.44 100 ARG A N 1
ATOM 818 C CA . ARG A 1 100 ? 26.484 -53.062 -2.037 1 94.44 100 ARG A CA 1
ATOM 819 C C . ARG A 1 100 ? 25.656 -53.688 -0.938 1 94.44 100 ARG A C 1
ATOM 821 O O . ARG A 1 100 ? 24.484 -53.344 -0.761 1 94.44 100 ARG A O 1
ATOM 828 N N . GLN A 1 101 ? 26.281 -54.625 -0.247 1 90.88 101 GLN A N 1
ATOM 829 C CA . GLN A 1 101 ? 25.609 -55.219 0.918 1 90.88 101 GLN A CA 1
ATOM 830 C C . GLN A 1 101 ? 25.625 -54.219 2.09 1 90.88 101 GLN A C 1
ATOM 832 O O . GLN A 1 101 ? 26.688 -53.906 2.627 1 90.88 101 GLN A O 1
ATOM 837 N N . SER A 1 102 ? 24.562 -53.656 2.34 1 93.69 102 SER A N 1
ATOM 838 C CA . SER A 1 102 ? 24.438 -52.656 3.377 1 93.69 102 SER A CA 1
ATOM 839 C C . SER A 1 102 ? 23.078 -52.719 4.051 1 93.69 102 SER A C 1
ATOM 841 O O . SER A 1 102 ? 22.062 -52.938 3.393 1 93.69 102 SER A O 1
ATOM 843 N N . SER A 1 103 ? 23.016 -52.469 5.316 1 94.62 103 SER A N 1
ATOM 844 C CA . SER A 1 103 ? 21.766 -52.438 6.066 1 94.62 103 SER A CA 1
ATOM 845 C C . SER A 1 103 ? 21 -51.125 5.812 1 94.62 103 SER A C 1
ATOM 847 O O . SER A 1 103 ? 19.828 -51.031 6.141 1 94.62 103 SER A O 1
ATOM 849 N N . LEU A 1 104 ? 21.625 -50.219 5.16 1 95.88 104 LEU A N 1
ATOM 850 C CA . LEU A 1 104 ? 21.031 -48.938 4.918 1 95.88 104 LEU A CA 1
ATOM 851 C C . LEU A 1 104 ? 20.266 -48.938 3.6 1 95.88 104 LEU A C 1
ATOM 853 O O . LEU A 1 104 ? 19.469 -48 3.338 1 95.88 104 LEU A O 1
ATOM 857 N N . SER A 1 105 ? 20.422 -49.906 2.83 1 96.31 105 SER A N 1
ATOM 858 C CA . SER A 1 105 ? 19.938 -49.938 1.455 1 96.31 105 SER A CA 1
ATOM 859 C C . SER A 1 105 ? 18.406 -49.812 1.404 1 96.31 105 SER A C 1
ATOM 861 O O . SER A 1 105 ? 17.719 -50.438 2.207 1 96.31 105 SER A O 1
ATOM 863 N N . TRP A 1 106 ? 17.984 -49 0.594 1 96.31 106 TRP A N 1
ATOM 864 C CA . TRP A 1 106 ? 16.562 -48.875 0.29 1 96.31 106 TRP A CA 1
ATOM 865 C C . TRP A 1 106 ? 16.359 -48.5 -1.176 1 96.31 106 TRP A C 1
ATOM 867 O O . TRP A 1 106 ? 17.281 -48 -1.835 1 96.31 106 TRP A O 1
ATOM 877 N N . ARG A 1 107 ? 15.195 -48.75 -1.764 1 96.94 107 ARG A N 1
ATOM 878 C CA . ARG A 1 107 ? 14.828 -48.375 -3.125 1 96.94 107 ARG A CA 1
ATOM 879 C C . ARG A 1 107 ? 13.328 -48.125 -3.234 1 96.94 107 ARG A C 1
ATOM 881 O O . ARG A 1 107 ? 12.57 -48.469 -2.322 1 96.94 107 ARG A O 1
ATOM 888 N N . LEU A 1 108 ? 12.953 -47.562 -4.324 1 98.06 108 LEU A N 1
ATOM 889 C CA . LEU A 1 108 ? 11.539 -47.312 -4.594 1 98.06 108 LEU A CA 1
ATOM 890 C C . LEU A 1 108 ? 10.828 -48.594 -4.984 1 98.06 108 LEU A C 1
ATOM 892 O O . LEU A 1 108 ? 11.375 -49.438 -5.73 1 98.06 108 LEU A O 1
ATOM 896 N N . ASN A 1 109 ? 9.625 -48.812 -4.387 1 97.56 109 ASN A N 1
ATOM 897 C CA . ASN A 1 109 ? 8.664 -49.812 -4.773 1 97.56 109 ASN A CA 1
ATOM 898 C C . ASN A 1 109 ? 9.234 -51.219 -4.609 1 97.56 109 ASN A C 1
ATOM 900 O O . ASN A 1 109 ? 9.047 -52.094 -5.477 1 97.56 109 ASN A O 1
ATOM 904 N N . ASP A 1 110 ? 9.914 -51.469 -3.58 1 93.75 110 ASP A N 1
ATOM 905 C CA . ASP A 1 110 ? 10.516 -52.781 -3.303 1 93.75 110 ASP A CA 1
ATOM 906 C C . ASP A 1 110 ? 9.461 -53.812 -2.906 1 93.75 110 ASP A C 1
ATOM 908 O O . ASP A 1 110 ? 9.57 -54.969 -3.258 1 93.75 110 ASP A O 1
ATOM 912 N N . HIS A 1 111 ? 8.484 -53.438 -2.213 1 92.62 111 HIS A N 1
ATOM 913 C CA . HIS A 1 111 ? 7.492 -54.375 -1.667 1 92.62 111 HIS A CA 1
ATOM 914 C C . HIS A 1 111 ? 6.367 -54.625 -2.664 1 92.62 111 HIS A C 1
ATOM 916 O O . HIS A 1 111 ? 5.984 -55.781 -2.896 1 92.62 111 HIS A O 1
ATOM 922 N N . VAL A 1 112 ? 5.77 -53.594 -3.174 1 95.06 112 VAL A N 1
ATOM 923 C CA . VAL A 1 112 ? 4.758 -53.656 -4.223 1 95.06 112 VAL A CA 1
ATOM 924 C C . VAL A 1 112 ? 5.32 -53.125 -5.531 1 95.06 112 VAL A C 1
ATOM 926 O O . VAL A 1 112 ? 5.621 -51.938 -5.641 1 95.06 112 VAL A O 1
ATOM 929 N N . PRO A 1 113 ? 5.473 -53.938 -6.539 1 95.38 113 PRO A N 1
ATOM 930 C CA . PRO A 1 113 ? 6.082 -53.5 -7.793 1 95.38 113 PRO A CA 1
ATOM 931 C C . PRO A 1 113 ? 5.234 -52.469 -8.531 1 95.38 113 PRO A C 1
ATOM 933 O O . PRO A 1 113 ? 4.02 -52.406 -8.328 1 95.38 113 PRO A O 1
ATOM 936 N N . ILE A 1 114 ? 5.898 -51.719 -9.375 1 97.31 114 ILE A N 1
ATOM 937 C CA . ILE A 1 114 ? 5.199 -50.75 -10.242 1 97.31 114 ILE A CA 1
ATOM 938 C C . ILE A 1 114 ? 4.391 -51.531 -11.289 1 97.31 114 ILE A C 1
ATOM 940 O O . ILE A 1 114 ? 4.93 -52.344 -12.016 1 97.31 114 ILE A O 1
ATOM 944 N N . PRO A 1 115 ? 3.086 -51.219 -11.359 1 97.06 115 PRO A N 1
ATOM 945 C CA . PRO A 1 115 ? 2.312 -51.875 -12.43 1 97.06 115 PRO A CA 1
ATOM 946 C C . PRO A 1 115 ? 2.814 -51.5 -13.82 1 97.06 115 PRO A C 1
ATOM 948 O O . PRO A 1 115 ? 3.23 -50.375 -14.055 1 97.06 115 PRO A O 1
ATOM 951 N N . ASN A 1 116 ? 2.662 -52.406 -14.75 1 95.94 116 ASN A N 1
ATOM 952 C CA . ASN A 1 116 ? 3.215 -52.219 -16.094 1 95.94 116 ASN A CA 1
ATOM 953 C C . ASN A 1 116 ? 2.631 -51 -16.781 1 95.94 116 ASN A C 1
ATOM 955 O O . ASN A 1 116 ? 3.35 -50.281 -17.469 1 95.94 116 ASN A O 1
ATOM 959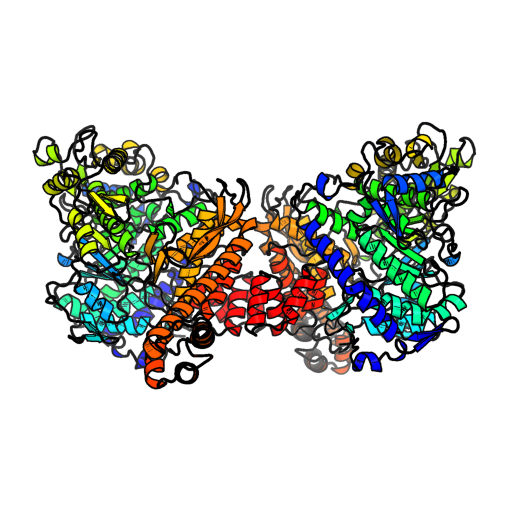 N N . ASP A 1 117 ? 1.415 -50.781 -16.625 1 96.62 117 ASP A N 1
ATOM 960 C CA . ASP A 1 117 ? 0.743 -49.719 -17.344 1 96.62 117 ASP A CA 1
ATOM 961 C C . ASP A 1 117 ? 1.197 -48.344 -16.828 1 96.62 117 ASP A C 1
ATOM 963 O O . ASP A 1 117 ? 1.118 -47.344 -17.547 1 96.62 117 ASP A O 1
ATOM 967 N N . ALA A 1 118 ? 1.671 -48.344 -15.617 1 97.25 118 ALA A N 1
ATOM 968 C CA . ALA A 1 118 ? 2.055 -47.062 -15.023 1 97.25 118 ALA A CA 1
ATOM 969 C C . ALA A 1 118 ? 3.57 -46.875 -15.039 1 97.25 118 ALA A C 1
ATOM 971 O O . ALA A 1 118 ? 4.082 -45.844 -14.617 1 97.25 118 ALA A O 1
ATOM 972 N N . HIS A 1 119 ? 4.32 -47.875 -15.477 1 97.25 119 HIS A N 1
ATOM 973 C CA . HIS A 1 119 ? 5.777 -47.844 -15.422 1 97.25 119 HIS A CA 1
ATOM 974 C C . HIS A 1 119 ? 6.348 -46.812 -16.359 1 97.25 119 HIS A C 1
ATOM 976 O O . HIS A 1 119 ? 6.113 -46.844 -17.562 1 97.25 119 HIS A O 1
ATOM 982 N N . PRO A 1 120 ? 7.125 -45.844 -15.891 1 96.31 120 PRO A N 1
ATOM 983 C CA . PRO A 1 120 ? 7.516 -44.688 -16.703 1 96.31 120 PRO A CA 1
ATOM 984 C C . PRO A 1 120 ? 8.5 -45.062 -17.812 1 96.31 120 PRO A C 1
ATOM 986 O O . PRO A 1 120 ? 8.555 -44.375 -18.828 1 96.31 120 PRO A O 1
ATOM 989 N N . ILE A 1 121 ? 9.289 -46.094 -17.672 1 95.81 121 ILE A N 1
ATOM 990 C CA . ILE A 1 121 ? 10.289 -46.469 -18.656 1 95.81 121 ILE A CA 1
ATOM 991 C C . ILE A 1 121 ? 9.664 -47.406 -19.703 1 95.81 121 ILE A C 1
ATOM 993 O O . ILE A 1 121 ? 10.016 -47.344 -20.891 1 95.81 121 ILE A O 1
ATOM 997 N N . LYS A 1 122 ? 8.68 -48.188 -19.312 1 95.94 122 LYS A N 1
ATOM 998 C CA . LYS A 1 122 ? 8.062 -49.156 -20.203 1 95.94 122 LYS A CA 1
ATOM 999 C C . LYS A 1 122 ? 7.008 -48.5 -21.094 1 95.94 122 LYS A C 1
ATOM 1001 O O . LYS A 1 122 ? 6.586 -49.062 -22.094 1 95.94 122 LYS A O 1
ATOM 1006 N N . ASN A 1 123 ? 6.641 -47.344 -20.734 1 97.19 123 ASN A N 1
ATOM 1007 C CA . ASN A 1 123 ? 5.602 -46.656 -21.469 1 97.19 123 ASN A CA 1
ATOM 1008 C C . ASN A 1 123 ? 6.082 -45.281 -21.953 1 97.19 123 ASN A C 1
ATOM 1010 O O . ASN A 1 123 ? 5.602 -44.25 -21.469 1 97.19 123 ASN A O 1
ATOM 1014 N N . PRO A 1 124 ? 6.984 -45.188 -22.875 1 97.69 124 PRO A N 1
ATOM 1015 C CA . PRO A 1 124 ? 7.508 -43.906 -23.344 1 97.69 124 PRO A CA 1
ATOM 1016 C C . PRO A 1 124 ? 6.465 -43.094 -24.094 1 97.69 124 PRO A C 1
ATOM 1018 O O . PRO A 1 124 ? 5.594 -43.656 -24.766 1 97.69 124 PRO A O 1
ATOM 1021 N N . GLY A 1 125 ? 6.504 -41.844 -23.953 1 98.12 125 GLY A N 1
ATOM 1022 C CA . GLY A 1 125 ? 5.625 -40.938 -24.672 1 98.12 125 GLY A CA 1
ATOM 1023 C C . GLY A 1 125 ? 5.125 -39.781 -23.812 1 98.12 125 GLY A C 1
ATOM 1024 O O . GLY A 1 125 ? 5.531 -39.625 -22.656 1 98.12 125 GLY A O 1
ATOM 1025 N N . LEU A 1 126 ? 4.25 -39.031 -24.453 1 98.25 126 LEU A N 1
ATOM 1026 C CA . LEU A 1 126 ? 3.705 -37.844 -23.781 1 98.25 126 LEU A CA 1
ATOM 1027 C C . LEU A 1 126 ? 2.594 -38.219 -22.812 1 98.25 126 LEU A C 1
ATOM 1029 O O . LEU A 1 126 ? 1.916 -39.219 -23.016 1 98.25 126 LEU A O 1
ATOM 1033 N N . GLU A 1 127 ? 2.492 -37.438 -21.766 1 97.88 127 GLU A N 1
ATOM 1034 C CA . GLU A 1 127 ? 1.356 -37.406 -20.859 1 97.88 127 GLU A CA 1
ATOM 1035 C C . GLU A 1 127 ? 0.521 -36.156 -21.031 1 97.88 127 GLU A C 1
ATOM 1037 O O . GLU A 1 127 ? 1.029 -35.031 -20.891 1 97.88 127 GLU A O 1
ATOM 1042 N N . ILE A 1 128 ? -0.731 -36.312 -21.328 1 97.81 128 ILE A N 1
ATOM 1043 C CA . ILE A 1 128 ? -1.59 -35.156 -21.5 1 97.81 128 ILE A CA 1
ATOM 1044 C C . ILE A 1 128 ? -2.232 -34.781 -20.172 1 97.81 128 ILE A C 1
ATOM 1046 O O . ILE A 1 128 ? -2.555 -35.656 -19.359 1 97.81 128 ILE A O 1
ATOM 1050 N N . THR A 1 129 ? -2.35 -33.5 -19.906 1 95.06 129 THR A N 1
ATOM 1051 C CA . THR A 1 129 ? -2.883 -33.031 -18.641 1 95.06 129 THR A CA 1
ATOM 1052 C C . THR A 1 129 ? -4.07 -32.094 -18.859 1 95.06 129 THR A C 1
ATOM 1054 O O . THR A 1 129 ? -4.121 -31.375 -19.859 1 95.06 129 THR A O 1
ATOM 1057 N N . GLY A 1 130 ? -5.039 -32.094 -17.922 1 94.62 130 GLY A N 1
ATOM 1058 C CA . GLY A 1 130 ? -6.176 -31.188 -17.953 1 94.62 130 GLY A CA 1
ATOM 1059 C C . GLY A 1 130 ? -7.359 -31.703 -17.141 1 94.62 130 GLY A C 1
ATOM 1060 O O . GLY A 1 130 ? -7.406 -32.875 -16.766 1 94.62 130 GLY A O 1
ATOM 1061 N N . PRO A 1 131 ? -8.32 -30.875 -16.938 1 95.69 131 PRO A N 1
ATOM 1062 C CA . PRO A 1 131 ? -9.508 -31.266 -16.188 1 95.69 131 PRO A CA 1
ATOM 1063 C C . PRO A 1 131 ? -10.531 -32.031 -17.031 1 95.69 131 PRO A C 1
ATOM 1065 O O . PRO A 1 131 ? -10.523 -31.906 -18.266 1 95.69 131 PRO A O 1
ATOM 1068 N N . TRP A 1 132 ? -11.32 -32.812 -16.344 1 96.56 132 TRP A N 1
ATOM 1069 C CA . TRP A 1 132 ? -12.383 -33.531 -17.031 1 96.56 132 TRP A CA 1
ATOM 1070 C C . TRP A 1 132 ? -13.727 -32.812 -16.844 1 96.56 132 TRP A C 1
ATOM 1072 O O . TRP A 1 132 ? -14.719 -33.469 -16.484 1 96.56 132 TRP A O 1
ATOM 1082 N N . TYR A 1 133 ? -13.727 -31.625 -17.031 1 95.12 133 TYR A N 1
ATOM 1083 C CA . TYR A 1 133 ? -14.898 -30.75 -17.062 1 95.12 133 TYR A CA 1
ATOM 1084 C C . TYR A 1 133 ? -14.727 -29.641 -18.094 1 95.12 133 TYR A C 1
ATOM 1086 O O . TYR A 1 133 ? -13.781 -28.844 -18 1 95.12 133 TYR A O 1
ATOM 1094 N N . PRO A 1 134 ? -15.711 -29.578 -19.078 1 93.88 134 PRO A N 1
ATOM 1095 C CA . PRO A 1 134 ? -16.844 -30.484 -19.297 1 93.88 134 PRO A CA 1
ATOM 1096 C C . PRO A 1 134 ? -16.391 -31.891 -19.688 1 93.88 134 PRO A C 1
ATOM 1098 O O . PRO A 1 134 ? -15.195 -32.156 -19.828 1 93.88 134 PRO A O 1
ATOM 1101 N N . LEU A 1 135 ? -17.328 -32.844 -19.766 1 96.31 135 LEU A N 1
ATOM 1102 C CA . LEU A 1 135 ? -17.031 -34.25 -19.938 1 96.31 135 LEU A CA 1
ATOM 1103 C C . LEU A 1 135 ? -16.297 -34.5 -21.25 1 96.31 135 LEU A C 1
ATOM 1105 O O . LEU A 1 135 ? -15.547 -35.469 -21.375 1 96.31 135 LEU A O 1
ATOM 1109 N N . SER A 1 136 ? -16.453 -33.625 -22.281 1 96 136 SER A N 1
ATOM 1110 C CA . SER A 1 136 ? -15.805 -33.719 -23.578 1 96 136 SER A CA 1
ATOM 1111 C C . SER A 1 136 ? -14.281 -33.781 -23.422 1 96 136 SER A C 1
ATOM 1113 O O . SER A 1 136 ? -13.594 -34.406 -24.234 1 96 136 SER A O 1
ATOM 1115 N N . ARG A 1 137 ? -13.766 -33.188 -22.438 1 95.75 137 ARG A N 1
ATOM 1116 C CA . ARG A 1 137 ? -12.32 -33.156 -22.219 1 95.75 137 ARG A CA 1
ATOM 1117 C C . ARG A 1 137 ? -11.773 -34.531 -21.906 1 95.75 137 ARG A C 1
ATOM 1119 O O . ARG A 1 137 ? -10.641 -34.844 -22.281 1 95.75 137 ARG A O 1
ATOM 1126 N N . ALA A 1 138 ? -12.547 -35.344 -21.25 1 96.75 138 ALA A N 1
ATOM 1127 C CA . ALA A 1 138 ? -12.133 -36.719 -21 1 96.75 138 ALA A CA 1
ATOM 1128 C C . ALA A 1 138 ? -12.008 -37.5 -22.297 1 96.75 138 ALA A C 1
ATOM 1130 O O . ALA A 1 138 ? -11.039 -38.25 -22.484 1 96.75 138 ALA A O 1
ATOM 1131 N N . TYR A 1 139 ? -13.016 -37.344 -23.188 1 97 139 TYR A N 1
ATOM 1132 C CA . TYR A 1 139 ? -12.961 -38 -24.5 1 97 139 TYR A CA 1
ATOM 1133 C C . TYR A 1 139 ? -11.719 -37.562 -25.266 1 97 139 TYR A C 1
ATOM 1135 O O . TYR A 1 139 ? -11.016 -38.406 -25.844 1 97 139 TYR A O 1
ATOM 1143 N N . ASN A 1 140 ? -11.5 -36.281 -25.234 1 96 140 ASN A N 1
ATOM 1144 C CA . ASN A 1 140 ? -10.336 -35.75 -25.938 1 96 140 ASN A CA 1
ATOM 1145 C C . ASN A 1 140 ? -9.031 -36.312 -25.391 1 96 140 ASN A C 1
ATOM 1147 O O . ASN A 1 140 ? -8.164 -36.719 -26.172 1 96 140 ASN A O 1
ATOM 1151 N N . GLN A 1 141 ? -8.867 -36.344 -24.141 1 96.62 141 GLN A N 1
ATOM 1152 C CA . GLN A 1 141 ? -7.621 -36.844 -23.547 1 96.62 141 GLN A CA 1
ATOM 1153 C C . GLN A 1 141 ? -7.426 -38.312 -23.797 1 96.62 141 GLN A C 1
ATOM 1155 O O . GLN A 1 141 ? -6.328 -38.75 -24.141 1 96.62 141 GLN A O 1
ATOM 1160 N N . VAL A 1 142 ? -8.453 -39.094 -23.688 1 96.94 142 VAL A N 1
ATOM 1161 C CA . VAL A 1 142 ? -8.352 -40.531 -23.844 1 96.94 142 VAL A CA 1
ATOM 1162 C C . VAL A 1 142 ? -8.094 -40.875 -25.312 1 96.94 142 VAL A C 1
ATOM 1164 O O . VAL A 1 142 ? -7.34 -41.812 -25.625 1 96.94 142 VAL A O 1
ATOM 1167 N N . ASN A 1 143 ? -8.719 -40.094 -26.203 1 97.25 143 ASN A N 1
ATOM 1168 C CA . ASN A 1 143 ? -8.562 -40.344 -27.641 1 97.25 143 ASN A CA 1
ATOM 1169 C C . ASN A 1 143 ? -7.188 -39.938 -28.141 1 97.25 143 ASN A C 1
ATOM 1171 O O . ASN A 1 143 ? -6.754 -40.344 -29.203 1 97.25 143 ASN A O 1
ATOM 1175 N N . THR A 1 144 ? -6.465 -39.094 -27.469 1 97.44 144 THR A N 1
ATOM 1176 C CA . THR A 1 144 ? -5.164 -38.562 -27.875 1 97.44 144 THR A CA 1
ATOM 1177 C C . THR A 1 144 ? -4.098 -39.656 -27.828 1 97.44 144 THR A C 1
ATOM 1179 O O . THR A 1 144 ? -4.176 -40.562 -27.016 1 97.44 144 THR A O 1
ATOM 1182 N N . ASP A 1 145 ? -3.107 -39.562 -28.734 1 96.94 145 ASP A N 1
ATOM 1183 C CA . ASP A 1 145 ? -2.018 -40.531 -28.766 1 96.94 145 ASP A CA 1
ATOM 1184 C C . ASP A 1 145 ? -0.984 -40.25 -27.688 1 96.94 145 ASP A C 1
ATOM 1186 O O . ASP A 1 145 ? 0.123 -39.781 -27.984 1 96.94 145 ASP A O 1
ATOM 1190 N N . VAL A 1 146 ? -1.317 -40.594 -26.453 1 97.94 146 VAL A N 1
ATOM 1191 C CA . VAL A 1 146 ? -0.45 -40.375 -25.297 1 97.94 146 VAL A CA 1
ATOM 1192 C C . VAL A 1 146 ? -0.396 -41.656 -24.453 1 97.94 146 VAL A C 1
ATOM 1194 O O . VAL A 1 146 ? -1.258 -42.531 -24.578 1 97.94 146 VAL A O 1
ATOM 1197 N N . THR A 1 147 ? 0.638 -41.719 -23.656 1 96.88 147 THR A N 1
ATOM 1198 C CA . THR A 1 147 ? 0.83 -42.906 -22.828 1 96.88 147 THR A CA 1
ATOM 1199 C C . THR A 1 147 ? 0.04 -42.781 -21.531 1 96.88 147 THR A C 1
ATOM 1201 O O . THR A 1 147 ? -0.354 -43.781 -20.953 1 96.88 147 THR A O 1
ATOM 1204 N N . SER A 1 148 ? -0.12 -41.562 -21.094 1 97.31 148 SER A N 1
ATOM 1205 C CA . SER A 1 148 ? -0.859 -41.344 -19.859 1 97.31 148 SER A CA 1
ATOM 1206 C C . SER A 1 148 ? -1.678 -40.031 -19.938 1 97.31 148 SER A C 1
ATOM 1208 O O . SER A 1 148 ? -1.377 -39.156 -20.75 1 97.31 148 SER A O 1
ATOM 1210 N N . ALA A 1 149 ? -2.744 -40 -19.188 1 97.38 149 ALA A N 1
ATOM 1211 C CA . ALA A 1 149 ? -3.578 -38.812 -19.031 1 97.38 149 ALA A CA 1
ATOM 1212 C C . ALA A 1 149 ? -3.709 -38.438 -17.562 1 97.38 149 ALA A C 1
ATOM 1214 O O . ALA A 1 149 ? -4.105 -39.25 -16.734 1 97.38 149 ALA A O 1
ATOM 1215 N N . MET A 1 150 ? -3.32 -37.25 -17.266 1 96.88 150 MET A N 1
ATOM 1216 C CA . MET A 1 150 ? -3.453 -36.75 -15.906 1 96.88 150 MET A CA 1
ATOM 1217 C C . MET A 1 150 ? -4.707 -35.906 -15.75 1 96.88 150 MET A C 1
ATOM 1219 O O . MET A 1 150 ? -4.789 -34.812 -16.312 1 96.88 150 MET A O 1
ATOM 1223 N N . GLU A 1 151 ? -5.672 -36.375 -15.094 1 97 151 GLU A N 1
ATOM 1224 C CA . GLU A 1 151 ? -6.863 -35.625 -14.711 1 97 151 GLU A CA 1
ATOM 1225 C C . GLU A 1 151 ? -6.582 -34.688 -13.531 1 97 151 GLU A C 1
ATOM 1227 O O . GLU A 1 151 ? -6.152 -35.156 -12.469 1 97 151 GLU A O 1
ATOM 1232 N N . ASP A 1 152 ? -6.887 -33.375 -13.672 1 97.19 152 ASP A N 1
ATOM 1233 C CA . ASP A 1 152 ? -6.305 -32.375 -12.781 1 97.19 152 ASP A CA 1
ATOM 1234 C C . ASP A 1 152 ? -7.355 -31.812 -11.828 1 97.19 152 ASP A C 1
ATOM 1236 O O . ASP A 1 152 ? -8.344 -31.219 -12.266 1 97.19 152 ASP A O 1
ATOM 1240 N N . GLU A 1 153 ? -7.152 -31.859 -10.539 1 97.5 153 GLU A N 1
ATOM 1241 C CA . GLU A 1 153 ? -7.984 -31.203 -9.539 1 97.5 153 GLU A CA 1
ATOM 1242 C C . GLU A 1 153 ? -7.18 -30.203 -8.719 1 97.5 153 GLU A C 1
ATOM 1244 O O . GLU A 1 153 ? -7.445 -30 -7.531 1 97.5 153 GLU A O 1
ATOM 1249 N N . GLU A 1 154 ? -6.176 -29.578 -9.305 1 95.75 154 GLU A N 1
ATOM 1250 C CA . GLU A 1 154 ? -5.312 -28.594 -8.648 1 95.75 154 GLU A CA 1
ATOM 1251 C C . GLU A 1 154 ? -5.148 -27.344 -9.5 1 95.75 154 GLU A C 1
ATOM 1253 O O . GLU A 1 154 ? -6.031 -26.484 -9.523 1 95.75 154 GLU A O 1
ATOM 1258 N N . ASP A 1 155 ? -4.09 -27.109 -10.336 1 93.44 155 ASP A N 1
ATOM 1259 C CA . ASP A 1 155 ? -3.777 -25.859 -11.016 1 93.44 155 ASP A CA 1
ATOM 1260 C C . ASP A 1 155 ? -4.773 -25.578 -12.148 1 93.44 155 ASP A C 1
ATOM 1262 O O . ASP A 1 155 ? -5.129 -24.438 -12.406 1 93.44 155 ASP A O 1
ATOM 1266 N N . ALA A 1 156 ? -5.121 -26.625 -12.906 1 94.19 156 ALA A N 1
ATOM 1267 C CA . ALA A 1 156 ? -6.051 -26.516 -14.031 1 94.19 156 ALA A CA 1
ATOM 1268 C C . ALA A 1 156 ? -7.41 -27.109 -13.68 1 94.19 156 ALA A C 1
ATOM 1270 O O . ALA A 1 156 ? -8.156 -27.531 -14.562 1 94.19 156 ALA A O 1
ATOM 1271 N N . SER A 1 157 ? -7.719 -27.141 -12.453 1 94.06 157 SER A N 1
ATOM 1272 C CA . SER A 1 157 ? -8.961 -27.734 -11.953 1 94.06 157 SER A CA 1
ATOM 1273 C C . SER A 1 157 ? -10.172 -26.938 -12.414 1 94.06 157 SER A C 1
ATOM 1275 O O . SER A 1 157 ? -10.07 -25.734 -12.672 1 94.06 157 SER A O 1
ATOM 1277 N N . PRO A 1 158 ? -11.336 -27.641 -12.508 1 94.25 158 PRO A N 1
ATOM 1278 C CA . PRO A 1 158 ? -12.547 -26.828 -12.453 1 94.25 158 PRO A CA 1
ATOM 1279 C C . PRO A 1 158 ? -12.648 -26 -11.164 1 94.25 158 PRO A C 1
ATOM 1281 O O . PRO A 1 158 ? -12.031 -26.359 -10.156 1 94.25 158 PRO A O 1
ATOM 1284 N N . ALA A 1 159 ? -13.383 -24.984 -11.203 1 94.06 159 ALA A N 1
ATOM 1285 C CA . ALA A 1 159 ? -13.422 -24.031 -10.094 1 94.06 159 ALA A CA 1
ATOM 1286 C C . ALA A 1 159 ? -13.953 -24.688 -8.828 1 94.06 159 ALA A C 1
ATOM 1288 O O . ALA A 1 159 ? -14.953 -25.406 -8.867 1 94.06 159 ALA A O 1
ATOM 1289 N N . TRP A 1 160 ? -13.328 -24.391 -7.762 1 94.44 160 TRP A N 1
ATOM 1290 C CA . TRP A 1 160 ? -13.742 -24.844 -6.434 1 94.44 160 TRP A CA 1
ATOM 1291 C C . TRP A 1 160 ? -14.75 -23.875 -5.824 1 94.44 160 TRP A C 1
ATOM 1293 O O . TRP A 1 160 ? -15.102 -24 -4.648 1 94.44 160 TRP A O 1
ATOM 1303 N N . TYR A 1 161 ? -15.125 -22.859 -6.434 1 95.5 161 TYR A N 1
ATOM 1304 C CA . TYR A 1 161 ? -16.016 -21.781 -6.027 1 95.5 161 TYR A CA 1
ATOM 1305 C C . TYR A 1 161 ? -17.016 -21.453 -7.133 1 95.5 161 TYR A C 1
ATOM 1307 O O . TYR A 1 161 ? -16.875 -21.938 -8.258 1 95.5 161 TYR A O 1
ATOM 1315 N N . THR A 1 162 ? -18.016 -20.734 -6.805 1 96.38 162 THR A N 1
ATOM 1316 C CA . THR A 1 162 ? -18.984 -20.25 -7.773 1 96.38 162 THR A CA 1
ATOM 1317 C C . THR A 1 162 ? -18.797 -18.766 -8.023 1 96.38 162 THR A C 1
ATOM 1319 O O . THR A 1 162 ? -19.094 -17.938 -7.152 1 96.38 162 THR A O 1
ATOM 1322 N N . PRO A 1 163 ? -18.312 -18.438 -9.188 1 95.75 163 PRO A N 1
ATOM 1323 C CA . PRO A 1 163 ? -18.141 -17 -9.445 1 95.75 163 PRO A CA 1
ATOM 1324 C C . PRO A 1 163 ? -19.422 -16.219 -9.258 1 95.75 163 PRO A C 1
ATOM 1326 O O . PRO A 1 163 ? -20.5 -16.688 -9.656 1 95.75 163 PRO A O 1
ATOM 1329 N N . TYR A 1 164 ? -19.312 -15.07 -8.664 1 93.94 164 TYR A N 1
ATOM 1330 C CA . TYR A 1 164 ? -20.453 -14.188 -8.492 1 93.94 164 TYR A CA 1
ATOM 1331 C C . TYR A 1 164 ? -21.109 -13.867 -9.836 1 93.94 164 TYR A C 1
ATOM 1333 O O . TYR A 1 164 ? -20.406 -13.547 -10.805 1 93.94 164 TYR A O 1
ATOM 1341 N N . GLY A 1 165 ? -22.391 -14.039 -9.938 1 89.31 165 GLY A N 1
ATOM 1342 C CA . GLY A 1 165 ? -23.125 -13.695 -11.148 1 89.31 165 GLY A CA 1
ATOM 1343 C C . GLY A 1 165 ? -23.203 -14.844 -12.141 1 89.31 165 GLY A C 1
ATOM 1344 O O . GLY A 1 165 ? -23.859 -14.727 -13.18 1 89.31 165 GLY A O 1
ATOM 1345 N N . SER A 1 166 ? -22.625 -16.016 -11.805 1 90.75 166 SER A N 1
ATOM 1346 C CA . SER A 1 166 ? -22.609 -17.125 -12.742 1 90.75 166 SER A CA 1
ATOM 1347 C C . SER A 1 166 ? -23.953 -17.844 -12.797 1 90.75 166 SER A C 1
ATOM 1349 O O . SER A 1 166 ? -24.234 -18.594 -13.727 1 90.75 166 SER A O 1
ATOM 1351 N N . GLY A 1 167 ? -24.781 -17.609 -11.82 1 89.75 167 GLY A N 1
ATOM 1352 C CA . GLY A 1 167 ? -26.078 -18.281 -11.734 1 89.75 167 GLY A CA 1
ATOM 1353 C C . GLY A 1 167 ? -25.984 -19.688 -11.18 1 89.75 167 GLY A C 1
ATOM 1354 O O . GLY A 1 167 ? -27 -20.359 -10.977 1 89.75 167 GLY A O 1
ATOM 1355 N N . LYS A 1 168 ? -24.812 -20.109 -10.852 1 92.88 168 LYS A N 1
ATOM 1356 C CA . LYS A 1 168 ? -24.609 -21.453 -10.297 1 92.88 168 LYS A CA 1
ATOM 1357 C C . LYS A 1 168 ? -24.656 -21.422 -8.773 1 92.88 168 LYS A C 1
ATOM 1359 O O . LYS A 1 168 ? -24.344 -20.406 -8.148 1 92.88 168 LYS A O 1
ATOM 1364 N N . SER A 1 169 ? -25.078 -22.562 -8.273 1 94.56 169 SER A N 1
ATOM 1365 C CA . SER A 1 169 ? -25.125 -22.688 -6.82 1 94.56 169 SER A CA 1
ATOM 1366 C C . SER A 1 169 ? -24.062 -23.656 -6.301 1 94.56 169 SER A C 1
ATOM 1368 O O . SER A 1 169 ? -23.766 -23.672 -5.105 1 94.56 169 SER A O 1
ATOM 1370 N N . ILE A 1 170 ? -23.547 -24.484 -7.203 1 96.69 170 ILE A N 1
ATOM 1371 C CA . ILE A 1 170 ? -22.531 -25.469 -6.828 1 96.69 170 ILE A CA 1
ATOM 1372 C C . ILE A 1 170 ? -21.297 -25.297 -7.707 1 96.69 170 ILE A C 1
ATOM 1374 O O . ILE A 1 170 ? -21.406 -25.047 -8.914 1 96.69 170 ILE A O 1
ATOM 1378 N N . ALA A 1 171 ? -20.156 -25.406 -7.109 1 96.88 171 ALA A N 1
ATOM 1379 C CA . ALA A 1 171 ? -18.891 -25.266 -7.824 1 96.88 171 ALA A CA 1
ATOM 1380 C C . ALA A 1 171 ? -18.719 -26.359 -8.875 1 96.88 171 ALA A C 1
ATOM 1382 O O . ALA A 1 171 ? -19.156 -27.484 -8.672 1 96.88 171 ALA A O 1
ATOM 1383 N N . ASP A 1 172 ? -18 -26.047 -9.945 1 97.06 172 ASP A N 1
ATOM 1384 C CA . ASP A 1 172 ? -17.828 -26.922 -11.102 1 97.06 172 ASP A CA 1
ATOM 1385 C C . ASP A 1 172 ? -17.031 -28.172 -10.75 1 97.06 172 ASP A C 1
ATOM 1387 O O . ASP A 1 172 ? -17.109 -29.188 -11.438 1 97.06 172 ASP A O 1
ATOM 1391 N N . VAL A 1 173 ? -16.266 -28.156 -9.688 1 97.62 173 VAL A N 1
ATOM 1392 C CA . VAL A 1 173 ? -15.406 -29.281 -9.305 1 97.62 173 VAL A CA 1
ATOM 1393 C C . VAL A 1 173 ? -16.266 -30.5 -9 1 97.62 173 VAL A C 1
ATOM 1395 O O . VAL A 1 173 ? -15.844 -31.641 -9.25 1 97.62 173 VAL A O 1
ATOM 1398 N N . TRP A 1 174 ? -17.484 -30.328 -8.539 1 98.06 174 TRP A N 1
ATOM 1399 C CA . TRP A 1 174 ? -18.359 -31.453 -8.195 1 98.06 174 TRP A CA 1
ATOM 1400 C C . TRP A 1 174 ? -18.844 -32.156 -9.453 1 98.06 174 TRP A C 1
ATOM 1402 O O . TRP A 1 174 ? -18.906 -33.406 -9.484 1 98.06 174 TRP A O 1
ATOM 1412 N N . ASP A 1 175 ? -19.156 -31.406 -10.469 1 97.25 175 ASP A N 1
ATOM 1413 C CA . ASP A 1 175 ? -19.484 -32 -11.75 1 97.25 175 ASP A CA 1
ATOM 1414 C C . ASP A 1 175 ? -18.281 -32.75 -12.328 1 97.25 175 ASP A C 1
ATOM 1416 O O . ASP A 1 175 ? -18.438 -33.812 -12.945 1 97.25 175 ASP A O 1
ATOM 1420 N N . ALA A 1 176 ? -17.141 -32.25 -12.172 1 97.62 176 ALA A N 1
ATOM 1421 C CA . ALA A 1 176 ? -15.93 -32.906 -12.648 1 97.62 176 ALA A CA 1
ATOM 1422 C C . ALA A 1 176 ? -15.719 -34.25 -11.938 1 97.62 176 ALA A C 1
ATOM 1424 O O . ALA A 1 176 ? -15.367 -35.25 -12.57 1 97.62 176 ALA A O 1
ATOM 1425 N N . ARG A 1 177 ? -15.898 -34.219 -10.625 1 98.06 177 ARG A N 1
ATOM 1426 C CA . ARG A 1 177 ? -15.766 -35.469 -9.844 1 98.06 177 ARG A CA 1
ATOM 1427 C C . ARG A 1 177 ? -16.766 -36.5 -10.312 1 98.06 177 ARG A C 1
ATOM 1429 O O . ARG A 1 177 ? -16.422 -37.688 -10.406 1 98.06 177 ARG A O 1
ATOM 1436 N N . LYS A 1 178 ? -17.938 -36.062 -10.547 1 97.75 178 LYS A N 1
ATOM 1437 C CA . LYS A 1 178 ? -18.953 -36.969 -11.094 1 97.75 178 LYS A CA 1
ATOM 1438 C C . LYS A 1 178 ? -18.547 -37.5 -12.461 1 97.75 178 LYS A C 1
ATOM 1440 O O . LYS A 1 178 ? -18.703 -38.688 -12.742 1 97.75 178 LYS A O 1
ATOM 1445 N N . ASN A 1 179 ? -18.016 -36.594 -13.305 1 97.62 179 ASN A N 1
ATOM 1446 C CA . ASN A 1 179 ? -17.547 -36.969 -14.625 1 97.62 179 ASN A CA 1
ATOM 1447 C C . ASN A 1 179 ? -16.469 -38.062 -14.547 1 97.62 179 ASN A C 1
ATOM 1449 O O . ASN A 1 179 ? -16.484 -39 -15.336 1 97.62 179 ASN A O 1
ATOM 1453 N N . VAL A 1 180 ? -15.57 -37.938 -13.633 1 98 180 VAL A N 1
ATOM 1454 C CA . VAL A 1 180 ? -14.477 -38.875 -13.477 1 98 180 VAL A CA 1
ATOM 1455 C C . VAL A 1 180 ? -15.031 -40.25 -13.172 1 98 180 VAL A C 1
ATOM 1457 O O . VAL A 1 180 ? -14.648 -41.25 -13.812 1 98 180 VAL A O 1
ATOM 1460 N N . LYS A 1 181 ? -15.93 -40.375 -12.203 1 97.94 181 LYS A N 1
ATOM 1461 C CA . LYS A 1 181 ? -16.547 -41.625 -11.852 1 97.94 181 LYS A CA 1
ATOM 1462 C C . LYS A 1 181 ? -17.297 -42.219 -13.039 1 97.94 181 LYS A C 1
ATOM 1464 O O . LYS A 1 181 ? -17.156 -43.406 -13.344 1 97.94 181 LYS A O 1
ATOM 1469 N N . LEU A 1 182 ? -18.109 -41.375 -13.641 1 96.81 182 LEU A N 1
ATOM 1470 C CA . LEU A 1 182 ? -18.922 -41.812 -14.781 1 96.81 182 LEU A CA 1
ATOM 1471 C C . LEU A 1 182 ? -18.047 -42.375 -15.898 1 96.81 182 LEU A C 1
ATOM 1473 O O . LEU A 1 182 ? -18.359 -43.438 -16.453 1 96.81 182 LEU A O 1
ATOM 1477 N N . PHE A 1 183 ? -17 -41.688 -16.203 1 96.44 183 PHE A N 1
ATOM 1478 C CA . PHE A 1 183 ? -16.125 -42.062 -17.312 1 96.44 183 PHE A CA 1
ATOM 1479 C C . PHE A 1 183 ? -15.352 -43.344 -16.984 1 96.44 183 PHE A C 1
ATOM 1481 O O . PHE A 1 183 ? -15.281 -44.25 -17.797 1 96.44 183 PHE A O 1
ATOM 1488 N N . LEU A 1 184 ? -14.758 -43.5 -15.828 1 96.88 184 LEU A N 1
ATOM 1489 C CA . LEU A 1 184 ? -13.898 -44.625 -15.453 1 96.88 184 LEU A CA 1
ATOM 1490 C C . LEU A 1 184 ? -14.719 -45.875 -15.219 1 96.88 184 LEU A C 1
ATOM 1492 O O . LEU A 1 184 ? -14.203 -47 -15.367 1 96.88 184 LEU A O 1
ATOM 1496 N N . SER A 1 185 ? -16.031 -45.75 -14.898 1 95 185 SER A N 1
ATOM 1497 C CA . SER A 1 185 ? -16.906 -46.875 -14.68 1 95 185 SER A CA 1
ATOM 1498 C C . SER A 1 185 ? -17.375 -47.469 -16 1 95 185 SER A C 1
ATOM 1500 O O . SER A 1 185 ? -17.969 -48.562 -16.031 1 95 185 SER A O 1
ATOM 1502 N N . GLY A 1 186 ? -17.125 -46.719 -17.047 1 92.06 186 GLY A N 1
ATOM 1503 C CA . GLY A 1 186 ? -17.547 -47.188 -18.359 1 92.06 186 GLY A CA 1
ATOM 1504 C C . GLY A 1 186 ? -19 -46.844 -18.672 1 92.06 186 GLY A C 1
ATOM 1505 O O . GLY A 1 186 ? -19.547 -47.312 -19.672 1 92.06 186 GLY A O 1
ATOM 1506 N N . LYS A 1 187 ? -19.547 -45.969 -17.906 1 93.5 187 LYS A N 1
ATOM 1507 C CA . LYS A 1 187 ? -20.953 -45.656 -18.062 1 93.5 187 LYS A CA 1
ATOM 1508 C C . LYS A 1 187 ? -21.141 -44.344 -18.812 1 93.5 187 LYS A C 1
ATOM 1510 O O . LYS A 1 187 ? -22.281 -43.906 -19.047 1 93.5 187 LYS A O 1
ATOM 1515 N N . ALA A 1 188 ? -20.078 -43.719 -19.188 1 95.31 188 ALA A N 1
ATOM 1516 C CA . ALA A 1 188 ? -20.203 -42.469 -19.953 1 95.31 188 ALA A CA 1
ATOM 1517 C C . ALA A 1 188 ? -20.875 -42.719 -21.297 1 95.31 188 ALA A C 1
ATOM 1519 O O . ALA A 1 188 ? -20.641 -43.719 -21.938 1 95.31 188 ALA A O 1
ATOM 1520 N N . PRO A 1 189 ? -21.656 -41.781 -21.625 1 95.75 189 PRO A N 1
ATOM 1521 C CA . PRO A 1 189 ? -22.312 -41.938 -22.938 1 95.75 189 PRO A CA 1
ATOM 1522 C C . PRO A 1 189 ? -21.312 -41.969 -24.094 1 95.75 189 PRO A C 1
ATOM 1524 O O . PRO A 1 189 ? -20.312 -41.25 -24.078 1 95.75 189 PRO A O 1
ATOM 1527 N N . ASN A 1 190 ? -21.547 -42.844 -24.969 1 94.81 190 ASN A N 1
ATOM 1528 C CA . ASN A 1 190 ? -20.781 -42.969 -26.203 1 94.81 190 ASN A CA 1
ATOM 1529 C C . ASN A 1 190 ? -21.688 -43.344 -27.375 1 94.81 190 ASN A C 1
ATOM 1531 O O . ASN A 1 190 ? -22.016 -44.5 -27.594 1 94.81 190 ASN A O 1
ATOM 1535 N N . PRO A 1 191 ? -22.125 -42.375 -28.141 1 95.5 191 PRO A N 1
ATOM 1536 C CA . PRO A 1 191 ? -21.531 -41.062 -28.266 1 95.5 191 PRO A CA 1
ATOM 1537 C C . PRO A 1 191 ? -22.031 -40.094 -27.188 1 95.5 191 PRO A C 1
ATOM 1539 O O . PRO A 1 191 ? -23.094 -40.312 -26.609 1 95.5 191 PRO A O 1
ATOM 1542 N N . TYR A 1 192 ? -21.156 -39.156 -26.828 1 96.19 192 TYR A N 1
ATOM 1543 C CA . TYR A 1 192 ? -21.469 -38.062 -25.938 1 96.19 192 TYR A CA 1
ATOM 1544 C C . TYR A 1 192 ? -21.688 -36.781 -26.75 1 96.19 192 TYR A C 1
ATOM 1546 O O . TYR A 1 192 ? -20.984 -36.5 -27.719 1 96.19 192 TYR A O 1
ATOM 1554 N N . TYR A 1 193 ? -22.75 -35.969 -26.359 1 94.81 193 TYR A N 1
ATOM 1555 C CA . TYR A 1 193 ? -23.109 -34.75 -27.047 1 94.81 193 TYR A CA 1
ATOM 1556 C C . TYR A 1 193 ? -22.938 -33.531 -26.125 1 94.81 193 TYR A C 1
ATOM 1558 O O . TYR A 1 193 ? -23.438 -33.531 -25 1 94.81 193 TYR A O 1
ATOM 1566 N N . GLU A 1 194 ? -22.188 -32.625 -26.594 1 92.44 194 GLU A N 1
ATOM 1567 C CA . GLU A 1 194 ? -21.953 -31.391 -25.844 1 92.44 194 GLU A CA 1
ATOM 1568 C C . GLU A 1 194 ? -21.875 -30.188 -26.781 1 92.44 194 GLU A C 1
ATOM 1570 O O . GLU A 1 194 ? -21.047 -30.172 -27.719 1 92.44 194 GLU A O 1
ATOM 1575 N N . LYS A 1 195 ? -22.672 -29.047 -26.578 1 80.56 195 LYS A N 1
ATOM 1576 C CA . LYS A 1 195 ? -22.688 -27.781 -27.312 1 80.56 195 LYS A CA 1
ATOM 1577 C C . LYS A 1 195 ? -22.688 -28.016 -28.812 1 80.56 195 LYS A C 1
ATOM 1579 O O . LYS A 1 195 ? -21.875 -27.438 -29.547 1 80.56 195 LYS A O 1
ATOM 1584 N N . GLY A 1 196 ? -23.422 -29.047 -29.297 1 87.38 196 GLY A N 1
ATOM 1585 C CA . GLY A 1 196 ? -23.641 -29.281 -30.719 1 87.38 196 GLY A CA 1
ATOM 1586 C C . GLY A 1 196 ? -22.578 -30.172 -31.344 1 87.38 196 GLY A C 1
ATOM 1587 O O . GLY A 1 196 ? -22.578 -30.391 -32.562 1 87.38 196 GLY A O 1
ATOM 1588 N N . LYS A 1 197 ? -21.703 -30.641 -30.562 1 93.75 197 LYS A N 1
ATOM 1589 C CA . LYS A 1 197 ? -20.656 -31.531 -31.062 1 93.75 197 LYS A CA 1
ATOM 1590 C C . LYS A 1 197 ? -20.797 -32.938 -30.5 1 93.75 197 LYS A C 1
ATOM 1592 O O . LYS A 1 197 ? -21.328 -33.125 -29.391 1 93.75 197 LYS A O 1
ATOM 1597 N N . THR A 1 198 ? -20.344 -33.844 -31.266 1 95.88 198 THR A N 1
ATOM 1598 C CA . THR A 1 198 ? -20.406 -35.25 -30.875 1 95.88 198 THR A CA 1
ATOM 1599 C C . THR A 1 198 ? -19.016 -35.75 -30.516 1 95.88 198 THR A C 1
ATOM 1601 O O . THR A 1 198 ? -18.031 -35.469 -31.219 1 95.88 198 THR A O 1
ATOM 1604 N N . TYR A 1 199 ? -18.906 -36.5 -29.422 1 96.81 199 TYR A N 1
ATOM 1605 C CA . TYR A 1 199 ? -17.672 -37.094 -28.938 1 96.81 199 TYR A CA 1
ATOM 1606 C C . TYR A 1 199 ? -17.812 -38.594 -28.797 1 96.81 199 TYR A C 1
ATOM 1608 O O . TYR A 1 199 ? -18.844 -39.094 -28.328 1 96.81 199 TYR A O 1
ATOM 1616 N N . THR A 1 200 ? -16.875 -39.281 -29.344 1 96.5 200 THR A N 1
ATOM 1617 C CA . THR A 1 200 ? -16.875 -40.75 -29.266 1 96.5 200 THR A CA 1
ATOM 1618 C C . THR A 1 200 ? -15.484 -41.25 -28.859 1 96.5 200 THR A C 1
ATOM 1620 O O . THR A 1 200 ? -14.477 -40.625 -29.172 1 96.5 200 THR A O 1
ATOM 1623 N N . LEU A 1 201 ? -15.469 -42.375 -28.156 1 96.38 201 LEU A N 1
ATOM 1624 C CA . LEU A 1 201 ? -14.211 -43.031 -27.875 1 96.38 201 LEU A CA 1
ATOM 1625 C C . LEU A 1 201 ? -13.727 -43.812 -29.094 1 96.38 201 LEU A C 1
ATOM 1627 O O . LEU A 1 201 ? -14.492 -44.562 -29.688 1 96.38 201 LEU A O 1
ATOM 1631 N N . ASN A 1 202 ? -12.57 -43.625 -29.406 1 93 202 ASN A N 1
ATOM 1632 C CA . ASN A 1 202 ? -12.055 -44.281 -30.594 1 93 202 ASN A CA 1
ATOM 1633 C C . ASN A 1 202 ? -11.102 -45.438 -30.25 1 93 202 ASN A C 1
ATOM 1635 O O . ASN A 1 202 ? -10.422 -45.969 -31.125 1 93 202 ASN A O 1
ATOM 1639 N N . LYS A 1 203 ? -10.945 -45.688 -29 1 93.06 203 LYS A N 1
ATOM 1640 C CA . LYS A 1 203 ? -10.086 -46.75 -28.469 1 93.06 203 LYS A CA 1
ATOM 1641 C C . LYS A 1 203 ? -10.852 -47.656 -27.516 1 93.06 203 LYS A C 1
ATOM 1643 O O . LYS A 1 203 ? -11.695 -47.188 -26.75 1 93.06 203 LYS A O 1
ATOM 1648 N N . PRO A 1 204 ? -10.516 -48.969 -27.656 1 91.88 204 PRO A N 1
ATOM 1649 C CA . PRO A 1 204 ? -11.062 -49.844 -26.609 1 91.88 204 PRO A CA 1
ATOM 1650 C C . PRO A 1 204 ? -10.422 -49.594 -25.234 1 91.88 204 PRO A C 1
ATOM 1652 O O . PRO A 1 204 ? -9.352 -49 -25.156 1 91.88 204 PRO A O 1
ATOM 1655 N N . ARG A 1 205 ? -11.07 -50.031 -24.234 1 91.88 205 ARG A N 1
ATOM 1656 C CA . ARG A 1 205 ? -10.711 -49.719 -22.859 1 91.88 205 ARG A CA 1
ATOM 1657 C C . ARG A 1 205 ? -9.273 -50.156 -22.562 1 91.88 205 ARG A C 1
ATOM 1659 O O . ARG A 1 205 ? -8.562 -49.469 -21.828 1 91.88 205 ARG A O 1
ATOM 1666 N N . ASP A 1 206 ? -8.867 -51.188 -23.109 1 89.62 206 ASP A N 1
ATOM 1667 C CA . ASP A 1 206 ? -7.547 -51.75 -22.797 1 89.62 206 ASP A CA 1
ATOM 1668 C C . ASP A 1 206 ? -6.445 -50.969 -23.516 1 89.62 206 ASP A C 1
ATOM 1670 O O . ASP A 1 206 ? -5.258 -51.188 -23.25 1 89.62 206 ASP A O 1
ATOM 1674 N N . LYS A 1 207 ? -6.844 -50.031 -24.375 1 93.25 207 LYS A N 1
ATOM 1675 C CA . LYS A 1 207 ? -5.871 -49.219 -25.094 1 93.25 207 LYS A CA 1
ATOM 1676 C C . LYS A 1 207 ? -5.93 -47.75 -24.625 1 93.25 207 LYS A C 1
ATOM 1678 O O . LYS A 1 207 ? -5.266 -46.906 -25.203 1 93.25 207 LYS A O 1
ATOM 1683 N N . TRP A 1 208 ? -6.648 -47.5 -23.609 1 96.19 208 TRP A N 1
ATOM 1684 C CA . TRP A 1 208 ? -6.668 -46.156 -23.016 1 96.19 208 TRP A CA 1
ATOM 1685 C C . TRP A 1 208 ? -5.305 -45.812 -22.453 1 96.19 208 TRP A C 1
ATOM 1687 O O . TRP A 1 208 ? -4.551 -46.688 -22.016 1 96.19 208 TRP A O 1
ATOM 1697 N N . PRO A 1 209 ? -4.918 -44.5 -22.531 1 97.25 209 PRO A N 1
ATOM 1698 C CA . PRO A 1 209 ? -3.764 -44.094 -21.734 1 97.25 209 PRO A CA 1
ATOM 1699 C C . PRO A 1 209 ? -3.971 -44.375 -20.234 1 97.25 209 PRO A C 1
ATOM 1701 O O . PRO A 1 209 ? -5.109 -44.406 -19.766 1 97.25 209 PRO A O 1
ATOM 1704 N N . THR A 1 210 ? -2.896 -44.594 -19.516 1 97.81 210 THR A N 1
ATOM 1705 C CA . THR A 1 210 ? -2.982 -44.781 -18.078 1 97.81 210 THR A CA 1
ATOM 1706 C C . THR A 1 210 ? -3.457 -43.5 -17.406 1 97.81 210 THR A C 1
ATOM 1708 O O . THR A 1 210 ? -2.924 -42.406 -17.672 1 97.81 210 THR A O 1
ATOM 1711 N N . ILE A 1 211 ? -4.422 -43.531 -16.5 1 97.94 211 ILE A N 1
ATOM 1712 C CA . ILE A 1 211 ? -5.012 -42.344 -15.891 1 97.94 211 ILE A CA 1
ATOM 1713 C C . ILE A 1 211 ? -4.328 -42.062 -14.555 1 97.94 211 ILE A C 1
ATOM 1715 O O . ILE A 1 211 ? -4.188 -42.969 -13.719 1 97.94 211 ILE A O 1
ATOM 1719 N N . PHE A 1 212 ? -3.852 -40.875 -14.383 1 98.19 212 PHE A N 1
ATOM 1720 C CA . PHE A 1 212 ? -3.371 -40.344 -13.117 1 98.19 212 PHE A CA 1
ATOM 1721 C C . PHE A 1 212 ? -4.277 -39.219 -12.633 1 98.19 212 PHE A C 1
ATOM 1723 O O . PHE A 1 212 ? -4.746 -38.406 -13.43 1 98.19 212 PHE A O 1
ATOM 1730 N N . HIS A 1 213 ? -4.578 -39.219 -11.375 1 98.5 213 HIS A N 1
ATOM 1731 C CA . HIS A 1 213 ? -5.344 -38.125 -10.766 1 98.5 213 HIS A CA 1
ATOM 1732 C C . HIS A 1 213 ? -4.434 -37.156 -10.008 1 98.5 213 HIS A C 1
ATOM 1734 O O . HIS A 1 213 ? -3.689 -37.562 -9.117 1 98.5 213 HIS A O 1
ATOM 1740 N N . ARG A 1 214 ? -4.473 -35.938 -10.359 1 98.44 214 ARG A N 1
ATOM 1741 C CA . ARG A 1 214 ? -3.676 -34.969 -9.641 1 98.44 214 ARG A CA 1
ATOM 1742 C C . ARG A 1 214 ? -4.41 -34.469 -8.398 1 98.44 214 ARG A C 1
ATOM 1744 O O . ARG A 1 214 ? -5.473 -33.844 -8.508 1 98.44 214 ARG A O 1
ATOM 1751 N N . LEU A 1 215 ? -3.818 -34.625 -7.277 1 98.5 215 LEU A N 1
ATOM 1752 C CA . LEU A 1 215 ? -4.363 -34.188 -5.992 1 98.5 215 LEU A CA 1
ATOM 1753 C C . LEU A 1 215 ? -4.141 -32.688 -5.77 1 98.5 215 LEU A C 1
ATOM 1755 O O . LEU A 1 215 ? -3.178 -32.125 -6.293 1 98.5 215 LEU A O 1
ATOM 1759 N N . PRO A 1 216 ? -5.047 -32.062 -5.02 1 97.81 216 PRO A N 1
ATOM 1760 C CA . PRO A 1 216 ? -4.742 -30.703 -4.59 1 97.81 216 PRO A CA 1
ATOM 1761 C C . PRO A 1 216 ? -3.545 -30.625 -3.646 1 97.81 216 PRO A C 1
ATOM 1763 O O . PRO A 1 216 ? -3.318 -31.562 -2.861 1 97.81 216 PRO A O 1
ATOM 1766 N N . GLY A 1 217 ? -2.812 -29.5 -3.717 1 97.19 217 GLY A N 1
ATOM 1767 C CA . GLY A 1 217 ? -1.726 -29.312 -2.773 1 97.19 217 GLY A CA 1
ATOM 1768 C C . GLY A 1 217 ? -2.195 -29.188 -1.336 1 97.19 217 GLY A C 1
ATOM 1769 O O . GLY A 1 217 ? -3.373 -28.922 -1.082 1 97.19 217 GLY A O 1
ATOM 1770 N N . LEU A 1 218 ? -1.306 -29.344 -0.417 1 97.5 218 LEU A N 1
ATOM 1771 C CA . LEU A 1 218 ? -1.619 -29.375 1.007 1 97.5 218 LEU A CA 1
ATOM 1772 C C . LEU A 1 218 ? -2.17 -28.031 1.47 1 97.5 218 LEU A C 1
ATOM 1774 O O . LEU A 1 218 ? -2.896 -27.969 2.463 1 97.5 218 LEU A O 1
ATOM 1778 N N . HIS A 1 219 ? -1.832 -26.953 0.799 1 96.69 219 HIS A N 1
ATOM 1779 C CA . HIS A 1 219 ? -2.197 -25.609 1.231 1 96.69 219 HIS A CA 1
ATOM 1780 C C . HIS A 1 219 ? -3.633 -25.266 0.838 1 96.69 219 HIS A C 1
ATOM 1782 O O . HIS A 1 219 ? -4.16 -24.234 1.228 1 96.69 219 HIS A O 1
ATOM 1788 N N . LEU A 1 220 ? -4.293 -26.109 0.093 1 97.62 220 LEU A N 1
ATOM 1789 C CA . LEU A 1 220 ? -5.641 -25.828 -0.39 1 97.62 220 LEU A CA 1
ATOM 1790 C C . LEU A 1 220 ? -6.688 -26.438 0.538 1 97.62 220 LEU A C 1
ATOM 1792 O O . LEU A 1 220 ? -6.5 -27.531 1.054 1 97.62 220 LEU A O 1
ATOM 1796 N N . LEU A 1 221 ? -7.781 -25.734 0.703 1 97.12 221 LEU A N 1
ATOM 1797 C CA . LEU A 1 221 ? -8.914 -26.188 1.502 1 97.12 221 LEU A CA 1
ATOM 1798 C C . LEU A 1 221 ? -10.141 -26.406 0.625 1 97.12 221 LEU A C 1
ATOM 1800 O O . LEU A 1 221 ? -10.266 -25.812 -0.446 1 97.12 221 LEU A O 1
ATOM 1804 N N . ASP A 1 222 ? -10.953 -27.344 0.982 1 96.81 222 ASP A N 1
ATOM 1805 C CA . ASP A 1 222 ? -12.289 -27.516 0.426 1 96.81 222 ASP A CA 1
ATOM 1806 C C . ASP A 1 222 ? -13.328 -26.797 1.284 1 96.81 222 ASP A C 1
ATOM 1808 O O . ASP A 1 222 ? -13.703 -27.281 2.354 1 96.81 222 ASP A O 1
ATOM 1812 N N . PHE A 1 223 ? -13.875 -25.75 0.784 1 94.88 223 PHE A N 1
ATOM 1813 C CA . PHE A 1 223 ? -14.75 -24.906 1.589 1 94.88 223 PHE A CA 1
ATOM 1814 C C . PHE A 1 223 ? -16.156 -25.484 1.657 1 94.88 223 PHE A C 1
ATOM 1816 O O . PHE A 1 223 ? -16.953 -25.094 2.502 1 94.88 223 PHE A O 1
ATOM 1823 N N . ASP A 1 224 ? -16.453 -26.438 0.81 1 96.31 224 ASP A N 1
ATOM 1824 C CA . ASP A 1 224 ? -17.797 -27.016 0.793 1 96.31 224 ASP A CA 1
ATOM 1825 C C . ASP A 1 224 ? -17.953 -28.047 1.908 1 96.31 224 ASP A C 1
ATOM 1827 O O . ASP A 1 224 ? -19.078 -28.281 2.389 1 96.31 224 ASP A O 1
ATOM 1831 N N . ILE A 1 225 ? -16.875 -28.703 2.283 1 97.19 225 ILE A N 1
ATOM 1832 C CA . ILE A 1 225 ? -16.922 -29.703 3.342 1 97.19 225 ILE A CA 1
ATOM 1833 C C . ILE A 1 225 ? -16.25 -29.156 4.598 1 97.19 225 ILE A C 1
ATOM 1835 O O . ILE A 1 225 ? -15.086 -28.75 4.559 1 97.19 225 ILE A O 1
ATOM 1839 N N . THR A 1 226 ? -16.969 -29.203 5.707 1 96.44 226 THR A N 1
ATOM 1840 C CA . THR A 1 226 ? -16.422 -28.609 6.918 1 96.44 226 THR A CA 1
ATOM 1841 C C . THR A 1 226 ? -16.406 -29.609 8.062 1 96.44 226 THR A C 1
ATOM 1843 O O . THR A 1 226 ? -17.234 -30.531 8.102 1 96.44 226 THR A O 1
ATOM 1846 N N . LEU A 1 227 ? -15.438 -29.578 8.883 1 96.44 227 LEU A N 1
ATOM 1847 C CA . LEU A 1 227 ? -15.328 -30.281 10.164 1 96.44 227 LEU A CA 1
ATOM 1848 C C . LEU A 1 227 ? -15.414 -29.297 11.328 1 96.44 227 LEU A C 1
ATOM 1850 O O . LEU A 1 227 ? -14.539 -28.453 11.5 1 96.44 227 LEU A O 1
ATOM 1854 N N . ASP A 1 228 ? -16.469 -29.328 12.109 1 94.06 228 ASP A N 1
ATOM 1855 C CA . ASP A 1 228 ? -16.734 -28.391 13.203 1 94.06 228 ASP A CA 1
ATOM 1856 C C . ASP A 1 228 ? -16.75 -26.953 12.688 1 94.06 228 ASP A C 1
ATOM 1858 O O . ASP A 1 228 ? -16.156 -26.062 13.297 1 94.06 228 ASP A O 1
ATOM 1862 N N . GLY A 1 229 ? -17.203 -26.812 11.508 1 92.38 229 GLY A N 1
ATOM 1863 C CA . GLY A 1 229 ? -17.406 -25.484 10.945 1 92.38 229 GLY A CA 1
ATOM 1864 C C . GLY A 1 229 ? -16.219 -24.984 10.172 1 92.38 229 GLY A C 1
ATOM 1865 O O . GLY A 1 229 ? -16.281 -23.922 9.555 1 92.38 229 GLY A O 1
ATOM 1866 N N . LYS A 1 230 ? -15.156 -25.688 10.164 1 94.44 230 LYS A N 1
ATOM 1867 C CA . LYS A 1 230 ? -13.945 -25.266 9.469 1 94.44 230 LYS A CA 1
ATOM 1868 C C . LYS A 1 230 ? -13.719 -26.094 8.203 1 94.44 230 LYS A C 1
ATOM 1870 O O . LYS A 1 230 ? -13.891 -27.312 8.211 1 94.44 230 LYS A O 1
ATOM 1875 N N . PRO A 1 231 ? -13.352 -25.438 7.141 1 96.38 231 PRO A N 1
ATOM 1876 C CA . PRO A 1 231 ? -13.086 -26.203 5.91 1 96.38 231 PRO A CA 1
ATOM 1877 C C . PRO A 1 231 ? -11.992 -27.25 6.09 1 96.38 231 PRO A C 1
ATOM 1879 O O . PRO A 1 231 ? -11.008 -27.016 6.789 1 96.38 231 PRO A O 1
ATOM 1882 N N . VAL A 1 232 ? -12.125 -28.391 5.391 1 97.5 232 VAL A N 1
ATOM 1883 C CA . VAL A 1 232 ? -11.164 -29.484 5.547 1 97.5 232 VAL A CA 1
ATOM 1884 C C . VAL A 1 232 ? -10.117 -29.406 4.438 1 97.5 232 VAL A C 1
ATOM 1886 O O . VAL A 1 232 ? -10.328 -28.75 3.418 1 97.5 232 VAL A O 1
ATOM 1889 N N . PRO A 1 233 ? -8.969 -30.031 4.637 1 98.25 233 PRO A N 1
ATOM 1890 C CA . PRO A 1 233 ? -7.961 -30.062 3.57 1 98.25 233 PRO A CA 1
ATOM 1891 C C . PRO A 1 233 ? -8.477 -30.719 2.293 1 98.25 233 PRO A C 1
ATOM 1893 O O . PRO A 1 233 ? -8.992 -31.844 2.334 1 98.25 233 PRO A O 1
ATOM 1896 N N . ALA A 1 234 ? -8.266 -30.078 1.185 1 98.38 234 ALA A N 1
ATOM 1897 C CA . ALA A 1 234 ? -8.812 -30.547 -0.088 1 98.38 234 ALA A CA 1
ATOM 1898 C C . ALA A 1 234 ? -8.18 -31.875 -0.502 1 98.38 234 ALA A C 1
ATOM 1900 O O . ALA A 1 234 ? -8.828 -32.719 -1.132 1 98.38 234 ALA A O 1
ATOM 1901 N N . ILE A 1 235 ? -6.949 -32.062 -0.14 1 98.75 235 ILE A N 1
ATOM 1902 C CA . ILE A 1 235 ? -6.223 -33.25 -0.558 1 98.75 235 ILE A CA 1
ATOM 1903 C C . ILE A 1 235 ? -6.891 -34.5 0.028 1 98.75 235 ILE A C 1
ATOM 1905 O O . ILE A 1 235 ? -6.926 -35.562 -0.61 1 98.75 235 ILE A O 1
ATOM 1909 N N . ILE A 1 236 ? -7.473 -34.406 1.223 1 98.81 236 ILE A N 1
ATOM 1910 C CA . ILE A 1 236 ? -8.148 -35.531 1.871 1 98.81 236 ILE A CA 1
ATOM 1911 C C . ILE A 1 236 ? -9.438 -35.844 1.126 1 98.81 236 ILE A C 1
ATOM 1913 O O . ILE A 1 236 ? -9.695 -37 0.784 1 98.81 236 ILE A O 1
ATOM 1917 N N . VAL A 1 237 ? -10.164 -34.812 0.856 1 98.69 237 VAL A N 1
ATOM 1918 C CA . VAL A 1 237 ? -11.43 -34.969 0.156 1 98.69 237 VAL A CA 1
ATOM 1919 C C . VAL A 1 237 ? -11.188 -35.625 -1.209 1 98.69 237 VAL A C 1
ATOM 1921 O O . VAL A 1 237 ? -11.844 -36.594 -1.566 1 98.69 237 VAL A O 1
ATOM 1924 N N . SER A 1 238 ? -10.281 -35.094 -1.906 1 98.69 238 SER A N 1
ATOM 1925 C CA . SER A 1 238 ? -9.969 -35.562 -3.26 1 98.69 238 SER A CA 1
ATOM 1926 C C . SER A 1 238 ? -9.484 -37 -3.264 1 98.69 238 SER A C 1
ATOM 1928 O O . SER A 1 238 ? -9.969 -37.812 -4.051 1 98.69 238 SER A O 1
ATOM 1930 N N . ALA A 1 239 ? -8.539 -37.344 -2.416 1 98.88 239 ALA A N 1
ATOM 1931 C CA . ALA A 1 239 ? -7.965 -38.688 -2.373 1 98.88 239 ALA A CA 1
ATOM 1932 C C . ALA A 1 239 ? -9.031 -39.719 -2.023 1 98.88 239 ALA A C 1
ATOM 1934 O O . ALA A 1 239 ? -9.078 -40.812 -2.623 1 98.88 239 ALA A O 1
ATOM 1935 N N . VAL A 1 240 ? -9.875 -39.406 -1.07 1 98.81 240 VAL A N 1
ATOM 1936 C CA . VAL A 1 240 ? -10.883 -40.344 -0.594 1 98.81 240 VAL A CA 1
ATOM 1937 C C . VAL A 1 240 ? -11.953 -40.531 -1.668 1 98.81 240 VAL A C 1
ATOM 1939 O O . VAL A 1 240 ? -12.258 -41.688 -2.047 1 98.81 240 VAL A O 1
ATOM 1942 N N . ILE A 1 241 ? -12.492 -39.469 -2.176 1 98.69 241 ILE A N 1
ATOM 1943 C CA . ILE A 1 241 ? -13.555 -39.562 -3.17 1 98.69 241 ILE A CA 1
ATOM 1944 C C . ILE A 1 241 ? -13.039 -40.281 -4.41 1 98.69 241 ILE A C 1
ATOM 1946 O O . ILE A 1 241 ? -13.695 -41.188 -4.938 1 98.69 241 ILE A O 1
ATOM 1950 N N . TYR A 1 242 ? -11.906 -39.938 -4.859 1 98.75 242 TYR A N 1
ATOM 1951 C CA . TYR A 1 242 ? -11.367 -40.562 -6.066 1 98.75 242 TYR A CA 1
ATOM 1952 C C . TYR A 1 242 ? -11.156 -42.031 -5.867 1 98.75 242 TYR A C 1
ATOM 1954 O O . TYR A 1 242 ? -11.594 -42.844 -6.691 1 98.75 242 TYR A O 1
ATOM 1962 N N . THR A 1 243 ? -10.492 -42.469 -4.785 1 98.75 243 THR A N 1
ATOM 1963 C CA . THR A 1 243 ? -10.109 -43.844 -4.562 1 98.75 243 THR A CA 1
ATOM 1964 C C . THR A 1 243 ? -11.344 -44.719 -4.348 1 98.75 243 THR A C 1
ATOM 1966 O O . THR A 1 243 ? -11.508 -45.75 -5 1 98.75 243 THR A O 1
ATOM 1969 N N . L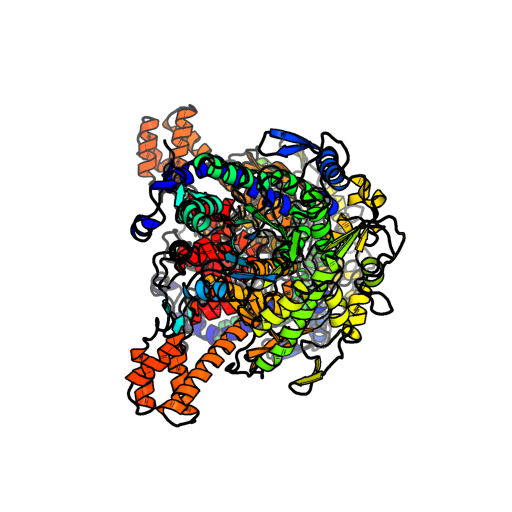EU A 1 244 ? -12.234 -44.312 -3.467 1 98.56 244 LEU A N 1
ATOM 1970 C CA . LEU A 1 244 ? -13.367 -45.156 -3.092 1 98.56 244 LEU A CA 1
ATOM 1971 C C . LEU A 1 244 ? -14.344 -45.312 -4.25 1 98.56 244 LEU A C 1
ATOM 1973 O O . LEU A 1 244 ? -15.055 -46.312 -4.352 1 98.56 244 LEU A O 1
ATOM 1977 N N . ASN A 1 245 ? -14.375 -44.344 -5.098 1 98.31 245 ASN A N 1
ATOM 1978 C CA . ASN A 1 245 ? -15.328 -44.406 -6.203 1 98.31 245 ASN A CA 1
ATOM 1979 C C . ASN A 1 245 ? -14.734 -45.125 -7.414 1 98.31 245 ASN A C 1
ATOM 1981 O O . ASN A 1 245 ? -15.469 -45.625 -8.258 1 98.31 245 ASN A O 1
ATOM 1985 N N . ASN A 1 246 ? -13.422 -45.188 -7.559 1 98 246 ASN A N 1
ATOM 1986 C CA . ASN A 1 246 ? -12.875 -45.594 -8.852 1 98 246 ASN A CA 1
ATOM 1987 C C . ASN A 1 246 ? -11.969 -46.812 -8.719 1 98 246 ASN A C 1
ATOM 1989 O O . ASN A 1 246 ? -11.594 -47.406 -9.719 1 98 246 ASN A O 1
ATOM 1993 N N . TYR A 1 247 ? -11.594 -47.25 -7.52 1 97.75 247 TYR A N 1
ATOM 1994 C CA . TYR A 1 247 ? -10.625 -48.312 -7.316 1 97.75 247 TYR A CA 1
ATOM 1995 C C . TYR A 1 247 ? -11.047 -49.562 -8.062 1 97.75 247 TYR A C 1
ATOM 1997 O O . TYR A 1 247 ? -10.25 -50.156 -8.797 1 97.75 247 TYR A O 1
ATOM 2005 N N . ILE A 1 248 ? -12.258 -50.031 -7.957 1 96.5 248 ILE A N 1
ATOM 2006 C CA . ILE A 1 248 ? -12.742 -51.281 -8.523 1 96.5 248 ILE A CA 1
ATOM 2007 C C . ILE A 1 248 ? -12.766 -51.188 -10.047 1 96.5 248 ILE A C 1
ATOM 2009 O O . ILE A 1 248 ? -12.297 -52.094 -10.742 1 96.5 248 ILE A O 1
ATOM 2013 N N . SER A 1 249 ? -13.305 -50.062 -10.539 1 95.62 249 SER A N 1
ATOM 2014 C CA . SER A 1 249 ? -13.383 -49.875 -11.984 1 95.62 249 SER A CA 1
ATOM 2015 C C . SER A 1 249 ? -11.992 -49.875 -12.617 1 95.62 249 SER A C 1
ATOM 2017 O O . SER A 1 249 ? -11.797 -50.469 -13.68 1 95.62 249 SER A O 1
ATOM 2019 N N . LEU A 1 250 ? -11.07 -49.281 -11.992 1 96.94 250 LEU A N 1
ATOM 2020 C CA . LEU A 1 250 ? -9.711 -49.219 -12.516 1 96.94 250 LEU A CA 1
ATOM 2021 C C . LEU A 1 250 ? -9.039 -50.594 -12.438 1 96.94 250 LEU A C 1
ATOM 2023 O O . LEU A 1 250 ? -8.391 -51 -13.398 1 96.94 250 LEU A O 1
ATOM 2027 N N . ARG A 1 251 ? -9.227 -51.281 -11.391 1 95 251 ARG A N 1
ATOM 2028 C CA . ARG A 1 251 ? -8.656 -52.594 -11.227 1 95 251 ARG A CA 1
ATOM 2029 C C . ARG A 1 251 ? -9.234 -53.562 -12.258 1 95 251 ARG A C 1
ATOM 2031 O O . ARG A 1 251 ? -8.492 -54.375 -12.852 1 95 251 ARG A O 1
ATOM 2038 N N . ASN A 1 252 ? -10.516 -53.5 -12.43 1 94.44 252 ASN A N 1
ATOM 2039 C CA . ASN A 1 252 ? -11.18 -54.344 -13.398 1 94.44 252 ASN A CA 1
ATOM 2040 C C . ASN A 1 252 ? -10.68 -54.094 -14.82 1 94.44 252 ASN A C 1
ATOM 2042 O O . ASN A 1 252 ? -10.68 -55 -15.656 1 94.44 252 ASN A O 1
ATOM 2046 N N . ALA A 1 253 ? -10.211 -52.906 -15.023 1 94.25 253 ALA A N 1
ATOM 2047 C CA . ALA A 1 253 ? -9.703 -52.531 -16.344 1 94.25 253 ALA A CA 1
ATOM 2048 C C . ALA A 1 253 ? -8.219 -52.875 -16.469 1 94.25 253 ALA A C 1
ATOM 2050 O O . ALA A 1 253 ? -7.578 -52.531 -17.469 1 94.25 253 ALA A O 1
ATOM 2051 N N . GLY A 1 254 ? -7.648 -53.438 -15.461 1 93.62 254 GLY A N 1
ATOM 2052 C CA . GLY A 1 254 ? -6.246 -53.812 -15.492 1 93.62 254 GLY A CA 1
ATOM 2053 C C . GLY A 1 254 ? -5.312 -52.688 -15.109 1 93.62 254 GLY A C 1
ATOM 2054 O O . GLY A 1 254 ? -4.129 -52.719 -15.461 1 93.62 254 GLY A O 1
ATOM 2055 N N . SER A 1 255 ? -5.797 -51.719 -14.508 1 96.44 255 SER A N 1
ATOM 2056 C CA . SER A 1 255 ? -5.023 -50.562 -14.055 1 96.44 255 SER A CA 1
ATOM 2057 C C . SER A 1 255 ? -5.117 -50.375 -12.547 1 96.44 255 SER A C 1
ATOM 2059 O O . SER A 1 255 ? -5.422 -51.344 -11.82 1 96.44 255 SER A O 1
ATOM 2061 N N . GLY A 1 256 ? -4.73 -49.25 -12.016 1 96.94 256 GLY A N 1
ATOM 2062 C CA . GLY A 1 256 ? -4.766 -48.969 -10.594 1 96.94 256 GLY A CA 1
ATOM 2063 C C . GLY A 1 256 ? -5.023 -47.5 -10.289 1 96.94 256 GLY A C 1
ATOM 2064 O O . GLY A 1 256 ? -5.258 -46.688 -11.195 1 96.94 256 GLY A O 1
ATOM 2065 N N . VAL A 1 257 ? -5.086 -47.219 -8.977 1 98.38 257 VAL A N 1
ATOM 2066 C CA . VAL A 1 257 ? -5.227 -45.844 -8.531 1 98.38 257 VAL A CA 1
ATOM 2067 C C . VAL A 1 257 ? -3.852 -45.188 -8.445 1 98.38 257 VAL A C 1
ATOM 2069 O O . VAL A 1 257 ? -3.016 -45.562 -7.633 1 98.38 257 VAL A O 1
ATOM 2072 N N . TYR A 1 258 ? -3.578 -44.25 -9.305 1 98.69 258 TYR A N 1
ATOM 2073 C CA . TYR A 1 258 ? -2.322 -43.5 -9.414 1 98.69 258 TYR A CA 1
ATOM 2074 C C . TYR A 1 258 ? -2.543 -42 -9.227 1 98.69 258 TYR A C 1
ATOM 2076 O O . TYR A 1 258 ? -3.482 -41.438 -9.789 1 98.69 258 TYR A O 1
ATOM 2084 N N . PHE A 1 259 ? -1.688 -41.375 -8.383 1 98.75 259 PHE A N 1
ATOM 2085 C CA . PHE A 1 259 ? -1.841 -39.938 -8.094 1 98.75 259 PHE A CA 1
ATOM 2086 C C . PHE A 1 259 ? -0.635 -39.156 -8.594 1 98.75 259 PHE A C 1
ATOM 2088 O O . PHE A 1 259 ? 0.464 -39.719 -8.711 1 98.75 259 PHE A O 1
ATOM 2095 N N . TYR A 1 260 ? -0.821 -37.938 -9.008 1 97.88 260 TYR A N 1
ATOM 2096 C CA . TYR A 1 260 ? 0.208 -36.906 -9.07 1 97.88 260 TYR A CA 1
ATOM 2097 C C . TYR A 1 260 ? 0.134 -36 -7.863 1 97.88 260 TYR A C 1
ATOM 2099 O O . TYR A 1 260 ? -0.94 -35.5 -7.523 1 97.88 260 TYR A O 1
ATOM 2107 N N . LEU A 1 261 ? 1.212 -35.781 -7.188 1 98.56 261 LEU A N 1
ATOM 2108 C CA . LEU A 1 261 ? 1.264 -34.938 -6 1 98.56 261 LEU A CA 1
ATOM 2109 C C . LEU A 1 261 ? 2.018 -33.625 -6.289 1 98.56 261 LEU A C 1
ATOM 2111 O O . LEU A 1 261 ? 3.221 -33.656 -6.559 1 98.56 261 LEU A O 1
ATOM 2115 N N . PRO A 1 262 ? 1.313 -32.531 -6.215 1 97.75 262 PRO A N 1
ATOM 2116 C CA . PRO A 1 262 ? 1.953 -31.234 -6.512 1 97.75 262 PRO A CA 1
ATOM 2117 C C . PRO A 1 262 ? 2.477 -30.531 -5.258 1 97.75 262 PRO A C 1
ATOM 2119 O O . PRO A 1 262 ? 1.996 -30.797 -4.152 1 97.75 262 PRO A O 1
ATOM 2122 N N . LYS A 1 263 ? 3.51 -29.719 -5.285 1 97.75 263 LYS A N 1
ATOM 2123 C CA . LYS A 1 263 ? 3.906 -28.594 -4.445 1 97.75 263 LYS A CA 1
ATOM 2124 C C . LYS A 1 263 ? 4.336 -29.062 -3.059 1 97.75 263 LYS A C 1
ATOM 2126 O O . LYS A 1 263 ? 4.148 -28.344 -2.068 1 97.75 263 LYS A O 1
ATOM 2131 N N . THR A 1 264 ? 4.742 -30.281 -2.943 1 98.12 264 THR A N 1
ATOM 2132 C CA . THR A 1 264 ? 5.391 -30.734 -1.715 1 98.12 264 THR A CA 1
ATOM 2133 C C . THR A 1 264 ? 6.715 -30 -1.507 1 98.12 264 THR A C 1
ATOM 2135 O O . THR A 1 264 ? 7.516 -29.891 -2.438 1 98.12 264 THR A O 1
ATOM 2138 N N . GLN A 1 265 ? 6.953 -29.578 -0.245 1 97.75 265 GLN A N 1
ATOM 2139 C CA . GLN A 1 265 ? 8.156 -28.781 -0.048 1 97.75 265 GLN A CA 1
ATOM 2140 C C . GLN A 1 265 ? 9.109 -29.453 0.935 1 97.75 265 GLN A C 1
ATOM 2142 O O . GLN A 1 265 ? 10.328 -29.297 0.835 1 97.75 265 GLN A O 1
ATOM 2147 N N . THR A 1 266 ? 8.523 -30.219 1.953 1 98.19 266 THR A N 1
ATOM 2148 C CA . THR A 1 266 ? 9.375 -30.688 3.039 1 98.19 266 THR A CA 1
ATOM 2149 C C . THR A 1 266 ? 9.102 -32.156 3.338 1 98.19 266 THR A C 1
ATOM 2151 O O . THR A 1 266 ? 8.062 -32.688 2.938 1 98.19 266 THR A O 1
ATOM 2154 N N . PRO A 1 267 ? 10.07 -32.812 4.047 1 98.38 267 PRO A N 1
ATOM 2155 C CA . PRO A 1 267 ? 9.852 -34.188 4.465 1 98.38 267 PRO A CA 1
ATOM 2156 C C . PRO A 1 267 ? 8.617 -34.344 5.352 1 98.38 267 PRO A C 1
ATOM 2158 O O . PRO A 1 267 ? 7.898 -35.344 5.25 1 98.38 267 PRO A O 1
ATOM 2161 N N . GLU A 1 268 ? 8.375 -33.344 6.18 1 98.31 268 GLU A N 1
ATOM 2162 C CA . GLU A 1 268 ? 7.188 -33.406 7.027 1 98.31 268 GLU A CA 1
ATOM 2163 C C . GLU A 1 268 ? 5.91 -33.438 6.188 1 98.31 268 GLU A C 1
ATOM 2165 O O . GLU A 1 268 ? 4.969 -34.156 6.5 1 98.31 268 GLU A O 1
ATOM 2170 N N . GLU A 1 269 ? 5.883 -32.625 5.199 1 98.62 269 GLU A N 1
ATOM 2171 C CA . GLU A 1 269 ? 4.734 -32.594 4.297 1 98.62 269 GLU A CA 1
ATOM 2172 C C . GLU A 1 269 ? 4.57 -33.938 3.578 1 98.62 269 GLU A C 1
ATOM 2174 O O . GLU A 1 269 ? 3.457 -34.438 3.455 1 98.62 269 GLU A O 1
ATOM 2179 N N . ALA A 1 270 ? 5.672 -34.469 3.064 1 98.75 270 ALA A N 1
ATOM 2180 C CA . ALA A 1 270 ? 5.648 -35.75 2.404 1 98.75 270 ALA A CA 1
ATOM 2181 C C . ALA A 1 270 ? 5.121 -36.844 3.342 1 98.75 270 ALA A C 1
ATOM 2183 O O . ALA A 1 270 ? 4.348 -37.719 2.93 1 98.75 270 ALA A O 1
ATOM 2184 N N . LEU A 1 271 ? 5.559 -36.781 4.559 1 98.75 271 LEU A N 1
ATOM 2185 C CA . LEU A 1 271 ? 5.156 -37.781 5.551 1 98.75 271 LEU A CA 1
ATOM 2186 C C . LEU A 1 271 ? 3.648 -37.719 5.781 1 98.75 271 LEU A C 1
ATOM 2188 O O . LEU A 1 271 ? 3.008 -38.781 5.926 1 98.75 271 LEU A O 1
ATOM 2192 N N . ILE A 1 272 ? 3.104 -36.531 5.855 1 98.81 272 ILE A N 1
ATOM 2193 C CA . ILE A 1 272 ? 1.663 -36.375 6.039 1 98.81 272 ILE A CA 1
ATOM 2194 C C . ILE A 1 272 ? 0.925 -37.062 4.891 1 98.81 272 ILE A C 1
ATOM 2196 O O . ILE A 1 272 ? -0.018 -37.812 5.117 1 98.81 272 ILE A O 1
ATOM 2200 N N . VAL A 1 273 ? 1.336 -36.812 3.664 1 98.88 273 VAL A N 1
ATOM 2201 C CA . VAL A 1 273 ? 0.684 -37.375 2.494 1 98.88 273 VAL A CA 1
ATOM 2202 C C . VAL A 1 273 ? 0.835 -38.906 2.518 1 98.88 273 VAL A C 1
ATOM 2204 O O . VAL A 1 273 ? -0.122 -39.625 2.252 1 98.88 273 VAL A O 1
ATOM 2207 N N . GLU A 1 274 ? 2.051 -39.406 2.854 1 98.81 274 GLU A N 1
ATOM 2208 C CA . GLU A 1 274 ? 2.295 -40.844 2.979 1 98.81 274 GLU A CA 1
ATOM 2209 C C . GLU A 1 274 ? 1.332 -41.469 3.975 1 98.81 274 GLU A C 1
ATOM 2211 O O . GLU A 1 274 ? 0.748 -42.531 3.695 1 98.81 274 GLU A O 1
ATOM 2216 N N . LYS A 1 275 ? 1.146 -40.812 5.07 1 98.75 275 LYS A N 1
ATOM 2217 C CA . LYS A 1 275 ? 0.264 -41.344 6.109 1 98.75 275 LYS A CA 1
ATOM 2218 C C . LYS A 1 275 ? -1.189 -41.344 5.645 1 98.75 275 LYS A C 1
ATOM 2220 O O . LYS A 1 275 ? -1.936 -42.281 5.926 1 98.75 275 LYS A O 1
ATOM 2225 N N . ILE A 1 276 ? -1.612 -40.281 4.98 1 98.81 276 ILE A N 1
ATOM 2226 C CA . ILE A 1 276 ? -2.975 -40.219 4.465 1 98.81 276 ILE A CA 1
ATOM 2227 C C . ILE A 1 276 ? -3.238 -41.375 3.523 1 98.81 276 ILE A C 1
ATOM 2229 O O . ILE A 1 276 ? -4.242 -42.094 3.662 1 98.81 276 ILE A O 1
ATOM 2233 N N . LEU A 1 277 ? -2.357 -41.656 2.568 1 98.81 277 LEU A N 1
ATOM 2234 C CA . LEU A 1 277 ? -2.547 -42.688 1.58 1 98.81 277 LEU A CA 1
ATOM 2235 C C . LEU A 1 277 ? -2.492 -44.062 2.236 1 98.81 277 LEU A C 1
ATOM 2237 O O . LEU A 1 277 ? -3.242 -44.969 1.86 1 98.81 277 LEU A O 1
ATOM 2241 N N . ARG A 1 278 ? -1.615 -44.25 3.24 1 98.5 278 ARG A N 1
ATOM 2242 C CA . ARG A 1 278 ? -1.554 -45.531 3.973 1 98.5 278 ARG A CA 1
ATOM 2243 C C . ARG A 1 278 ? -2.855 -45.781 4.723 1 98.5 278 ARG A C 1
ATOM 2245 O O . ARG A 1 278 ? -3.311 -46.906 4.809 1 98.5 278 ARG A O 1
ATOM 2252 N N . ARG A 1 279 ? -3.412 -44.719 5.34 1 98.38 279 ARG A N 1
ATOM 2253 C CA . ARG A 1 279 ? -4.684 -44.875 6.035 1 98.38 279 ARG A CA 1
ATOM 2254 C C . ARG A 1 279 ? -5.773 -45.344 5.086 1 98.38 279 ARG A C 1
ATOM 2256 O O . ARG A 1 279 ? -6.59 -46.188 5.457 1 98.38 279 ARG A O 1
ATOM 2263 N N . ILE A 1 280 ? -5.812 -44.812 3.908 1 98.62 280 ILE A N 1
ATOM 2264 C CA . ILE A 1 280 ? -6.793 -45.25 2.916 1 98.62 280 ILE A CA 1
ATOM 2265 C C . ILE A 1 280 ? -6.559 -46.719 2.549 1 98.62 280 ILE A C 1
ATOM 2267 O O . ILE A 1 280 ? -7.504 -47.5 2.504 1 98.62 280 ILE A O 1
ATOM 2271 N N . GLU A 1 281 ? -5.285 -47.125 2.27 1 98.25 281 GLU A N 1
ATOM 2272 C CA . GLU A 1 281 ? -4.945 -48.5 1.946 1 98.25 281 GLU A CA 1
ATOM 2273 C C . GLU A 1 281 ? -5.348 -49.469 3.072 1 98.25 281 GLU A C 1
ATOM 2275 O O . GLU A 1 281 ? -5.902 -50.531 2.822 1 98.25 281 GLU A O 1
ATOM 2280 N N . GLU A 1 282 ? -5.105 -49 4.285 1 97.69 282 GLU A N 1
ATOM 2281 C CA . GLU A 1 282 ? -5.465 -49.812 5.457 1 97.69 282 GLU A CA 1
ATOM 2282 C C . GLU A 1 282 ? -6.973 -50.031 5.543 1 97.69 282 GLU A C 1
ATOM 2284 O O . GLU A 1 282 ? -7.438 -51.125 5.793 1 97.69 282 GLU A O 1
ATOM 2289 N N . LYS A 1 283 ? -7.652 -48.969 5.34 1 97.25 283 LYS A N 1
ATOM 2290 C CA . LYS A 1 283 ? -9.109 -49.031 5.402 1 97.25 283 LYS A CA 1
ATOM 2291 C C . LYS A 1 283 ? -9.664 -50 4.34 1 97.25 283 LYS A C 1
ATOM 2293 O O . LYS A 1 283 ? -10.703 -50.625 4.543 1 97.25 283 LYS A O 1
ATOM 2298 N N . LEU A 1 284 ? -8.977 -50.125 3.26 1 97.25 284 LEU A N 1
ATOM 2299 C CA . LEU A 1 284 ? -9.438 -50.938 2.145 1 97.25 284 LEU A CA 1
ATOM 2300 C C . LEU A 1 284 ? -8.812 -52.344 2.199 1 97.25 284 LEU A C 1
ATOM 2302 O O . LEU A 1 284 ? -9.117 -53.188 1.365 1 97.25 284 LEU A O 1
ATOM 2306 N N . GLY A 1 285 ? -7.918 -52.562 3.113 1 96.19 285 GLY A N 1
ATOM 2307 C CA . GLY A 1 285 ? -7.238 -53.844 3.225 1 96.19 285 GLY A CA 1
ATOM 2308 C C . GLY A 1 285 ? -6.23 -54.062 2.115 1 96.19 285 GLY A C 1
ATOM 2309 O O . GLY A 1 285 ? -6.051 -55.188 1.666 1 96.19 285 GLY A O 1
ATOM 2310 N N . LEU A 1 286 ? -5.645 -53.094 1.675 1 96.81 286 LEU A N 1
ATOM 2311 C CA . LEU A 1 286 ? -4.664 -53.188 0.598 1 96.81 286 LEU A CA 1
ATOM 2312 C C . LEU A 1 286 ? -3.246 -53.188 1.154 1 96.81 286 LEU A C 1
ATOM 2314 O O . LEU A 1 286 ? -2.967 -52.531 2.156 1 96.81 286 LEU A O 1
ATOM 2318 N N . PRO A 1 287 ? -2.352 -53.844 0.487 1 96.88 287 PRO A N 1
ATOM 2319 C CA . PRO A 1 287 ? -0.946 -53.688 0.869 1 96.88 287 PRO A CA 1
ATOM 2320 C C . PRO A 1 287 ? -0.448 -52.25 0.733 1 96.88 287 PRO A C 1
ATOM 2322 O O . PRO A 1 287 ? -0.818 -51.562 -0.214 1 96.88 287 PRO A O 1
ATOM 2325 N N . ILE A 1 288 ? 0.417 -51.906 1.656 1 97.31 288 ILE A N 1
ATOM 2326 C CA . ILE A 1 288 ? 1.044 -50.594 1.582 1 97.31 288 ILE A CA 1
ATOM 2327 C C . ILE A 1 288 ? 1.8 -50.469 0.263 1 97.31 288 ILE A C 1
ATOM 2329 O O . ILE A 1 288 ? 2.561 -51.344 -0.12 1 97.31 288 ILE A O 1
ATOM 2333 N N . GLY A 1 289 ? 1.566 -49.344 -0.477 1 97.56 289 GLY A N 1
ATOM 2334 C CA . GLY A 1 289 ? 2.223 -49.094 -1.754 1 97.56 289 GLY A CA 1
ATOM 2335 C C . GLY A 1 289 ? 1.359 -49.469 -2.945 1 97.56 289 GLY A C 1
ATOM 2336 O O . GLY A 1 289 ? 1.794 -49.344 -4.094 1 97.56 289 GLY A O 1
ATOM 2337 N N . THR A 1 290 ? 0.107 -49.938 -2.676 1 97.69 290 THR A N 1
ATOM 2338 C CA . THR A 1 290 ? -0.825 -50.219 -3.758 1 97.69 290 THR A CA 1
ATOM 2339 C C . THR A 1 290 ? -1.199 -48.969 -4.512 1 97.69 290 THR A C 1
ATOM 2341 O O . THR A 1 290 ? -1.24 -48.938 -5.746 1 97.69 290 THR A O 1
ATOM 2344 N N . LEU A 1 291 ? -1.599 -47.938 -3.814 1 98.56 291 LEU A N 1
ATOM 2345 C CA . LEU A 1 291 ? -1.774 -46.625 -4.434 1 98.56 291 LEU A CA 1
ATOM 2346 C C . LEU A 1 291 ? -0.43 -46.031 -4.836 1 98.56 291 LEU A C 1
ATOM 2348 O O . LEU A 1 291 ? 0.472 -45.906 -4.008 1 98.56 291 LEU A O 1
ATOM 2352 N N . LYS A 1 292 ? -0.23 -45.719 -6.082 1 98.69 292 LYS A N 1
ATOM 2353 C CA . LYS A 1 292 ? 1.056 -45.219 -6.562 1 98.69 292 LYS A CA 1
ATOM 2354 C C . LYS A 1 292 ? 1.045 -43.688 -6.68 1 98.69 292 LYS A C 1
ATOM 2356 O O . LYS A 1 292 ? -0.021 -43.062 -6.723 1 98.69 292 LYS A O 1
ATOM 2361 N N . LEU A 1 293 ? 2.234 -43.188 -6.684 1 98.38 293 LEU A N 1
ATOM 2362 C CA . LEU A 1 293 ? 2.385 -41.719 -6.633 1 98.38 293 LEU A CA 1
ATOM 2363 C C . LEU A 1 293 ? 3.432 -41.25 -7.633 1 98.38 293 LEU A C 1
ATOM 2365 O O . LEU A 1 293 ? 4.48 -41.875 -7.789 1 98.38 293 LEU A O 1
ATOM 2369 N N . ALA A 1 294 ? 3.109 -40.25 -8.406 1 98.38 294 ALA A N 1
ATOM 2370 C CA . ALA A 1 294 ? 4.062 -39.406 -9.125 1 98.38 294 ALA A CA 1
ATOM 2371 C C . ALA A 1 294 ? 4.242 -38.062 -8.43 1 98.38 294 ALA A C 1
ATOM 2373 O O . ALA A 1 294 ? 3.273 -37.5 -7.934 1 98.38 294 ALA A O 1
ATOM 2374 N N . LEU A 1 295 ? 5.441 -37.625 -8.328 1 98.25 295 LEU A N 1
ATOM 2375 C CA . LEU A 1 295 ? 5.742 -36.375 -7.633 1 98.25 295 LEU A CA 1
ATOM 2376 C C . LEU A 1 295 ? 6.016 -35.25 -8.625 1 98.25 295 LEU A C 1
ATOM 2378 O O . LEU A 1 295 ? 6.703 -35.469 -9.625 1 98.25 295 LEU A O 1
ATOM 2382 N N . LEU A 1 296 ? 5.426 -34.156 -8.398 1 97.81 296 LEU A N 1
ATOM 2383 C CA . LEU A 1 296 ? 5.879 -32.938 -9.086 1 97.81 296 LEU A CA 1
ATOM 2384 C C . LEU A 1 296 ? 6.996 -32.25 -8.305 1 97.81 296 LEU A C 1
ATOM 2386 O O . LEU A 1 296 ? 6.746 -31.641 -7.27 1 97.81 296 LEU A O 1
ATOM 2390 N N . TYR A 1 297 ? 8.219 -32.438 -8.781 1 98.12 297 TYR A N 1
ATOM 2391 C CA . TYR A 1 297 ? 9.344 -31.656 -8.273 1 98.12 297 TYR A CA 1
ATOM 2392 C C . TYR A 1 297 ? 9.289 -30.219 -8.789 1 98.12 297 TYR A C 1
ATOM 2394 O O . TYR A 1 297 ? 9.867 -29.906 -9.836 1 98.12 297 TYR A O 1
ATOM 2402 N N . GLU A 1 298 ? 8.586 -29.359 -7.992 1 97.62 298 GLU A N 1
ATOM 2403 C CA . GLU A 1 298 ? 8.328 -28.016 -8.516 1 97.62 298 GLU A CA 1
ATOM 2404 C C . GLU A 1 298 ? 8.453 -26.953 -7.418 1 97.62 298 GLU A C 1
ATOM 2406 O O . GLU A 1 298 ? 7.953 -25.844 -7.562 1 97.62 298 GLU A O 1
ATOM 2411 N N . GLU A 1 299 ? 9.031 -27.328 -6.281 1 97.81 299 GLU A N 1
ATOM 2412 C CA . GLU A 1 299 ? 9.383 -26.438 -5.184 1 97.81 299 GLU A CA 1
ATOM 2413 C C . GLU A 1 299 ? 10.875 -26.5 -4.871 1 97.81 299 GLU A C 1
ATOM 2415 O O . GLU A 1 299 ? 11.453 -27.594 -4.816 1 97.81 299 GLU A O 1
ATOM 2420 N N . VAL A 1 300 ? 11.484 -25.391 -4.645 1 97.25 300 VAL A N 1
ATOM 2421 C CA . VAL A 1 300 ? 12.922 -25.344 -4.375 1 97.25 300 VAL A CA 1
ATOM 2422 C C . VAL A 1 300 ? 13.227 -26.094 -3.078 1 97.25 300 VAL A C 1
ATOM 2424 O O . VAL A 1 300 ? 14.305 -26.672 -2.938 1 97.25 300 VAL A O 1
ATOM 2427 N N . ASN A 1 301 ? 12.359 -26.031 -2.111 1 96.62 301 ASN A N 1
ATOM 2428 C CA . ASN A 1 301 ? 12.562 -26.734 -0.85 1 96.62 301 ASN A CA 1
ATOM 2429 C C . ASN A 1 301 ? 12.57 -28.25 -1.049 1 96.62 301 ASN A C 1
ATOM 2431 O O . ASN A 1 301 ? 13.297 -28.969 -0.362 1 96.62 301 ASN A O 1
ATOM 2435 N N . ALA A 1 302 ? 11.742 -28.688 -1.933 1 97.81 302 ALA A N 1
ATOM 2436 C CA . ALA A 1 302 ? 11.734 -30.109 -2.213 1 97.81 302 ALA A CA 1
ATOM 2437 C C . ALA A 1 302 ? 13.094 -30.578 -2.734 1 97.81 302 ALA A C 1
ATOM 2439 O O . ALA A 1 302 ? 13.539 -31.688 -2.438 1 97.81 302 ALA A O 1
ATOM 2440 N N . GLY A 1 303 ? 13.734 -29.734 -3.484 1 97.12 303 GLY A N 1
ATOM 2441 C CA . GLY A 1 303 ? 15.047 -30.062 -4.02 1 97.12 303 GLY A CA 1
ATOM 2442 C C . GLY A 1 303 ? 16.094 -30.281 -2.941 1 97.12 303 GLY A C 1
ATOM 2443 O O . GLY A 1 303 ? 16.906 -31.203 -3.039 1 97.12 303 GLY A O 1
ATOM 2444 N N . ARG A 1 304 ? 16 -29.547 -1.907 1 96.31 304 ARG A N 1
ATOM 2445 C CA . ARG A 1 304 ? 16.953 -29.656 -0.808 1 96.31 304 ARG A CA 1
ATOM 2446 C C . ARG A 1 304 ? 16.781 -30.969 -0.059 1 96.31 304 ARG A C 1
ATOM 2448 O O . ARG A 1 304 ? 17.734 -31.484 0.521 1 96.31 304 ARG A O 1
ATOM 2455 N N . TYR A 1 305 ? 15.531 -31.422 -0.074 1 98 305 TYR A N 1
ATOM 2456 C CA . TYR A 1 305 ? 15.188 -32.594 0.705 1 98 305 TYR A CA 1
ATOM 2457 C C . TYR A 1 305 ? 14.898 -33.781 -0.205 1 98 305 TYR A C 1
ATOM 2459 O O . TYR A 1 305 ? 14.359 -34.812 0.24 1 98 305 TYR A O 1
ATOM 2467 N N . PHE A 1 306 ? 15.281 -33.719 -1.423 1 98.38 306 PHE A N 1
ATOM 2468 C CA . PHE A 1 306 ? 14.773 -34.594 -2.461 1 98.38 306 PHE A CA 1
ATOM 2469 C C . PHE A 1 306 ? 15.031 -36.062 -2.094 1 98.38 306 PHE A C 1
ATOM 2471 O O . PHE A 1 306 ? 14.102 -36.875 -2.09 1 98.38 306 PHE A O 1
ATOM 2478 N N . PRO A 1 307 ? 16.234 -36.5 -1.66 1 98.31 307 PRO A N 1
ATOM 2479 C CA . PRO A 1 307 ? 16.438 -37.875 -1.271 1 98.31 307 PRO A CA 1
ATOM 2480 C C . PRO A 1 307 ? 15.547 -38.312 -0.101 1 98.31 307 PRO A C 1
ATOM 2482 O O . PRO A 1 307 ? 15.062 -39.438 -0.067 1 98.31 307 PRO A O 1
ATOM 2485 N N . VAL A 1 308 ? 15.375 -37.406 0.835 1 98.75 308 VAL A N 1
ATOM 2486 C CA . VAL A 1 308 ? 14.578 -37.719 2.018 1 98.75 308 VAL A CA 1
ATOM 2487 C C . VAL A 1 308 ? 13.117 -37.906 1.62 1 98.75 308 VAL A C 1
ATOM 2489 O O . VAL A 1 308 ? 12.445 -38.812 2.107 1 98.75 308 VAL A O 1
ATOM 2492 N N . ILE A 1 309 ? 12.641 -37.031 0.782 1 98.81 309 ILE A N 1
ATOM 2493 C CA . ILE A 1 309 ? 11.258 -37.125 0.323 1 98.81 309 ILE A CA 1
ATOM 2494 C C . ILE A 1 309 ? 11.031 -38.438 -0.419 1 98.81 309 ILE A C 1
ATOM 2496 O O . ILE A 1 309 ? 10.023 -39.094 -0.208 1 98.81 309 ILE A O 1
ATOM 2500 N N . LEU A 1 310 ? 11.977 -38.812 -1.276 1 98.62 310 LEU A N 1
ATOM 2501 C CA . LEU A 1 310 ? 11.875 -40.094 -1.986 1 98.62 310 LEU A CA 1
ATOM 2502 C C . LEU A 1 310 ? 11.898 -41.281 -1.011 1 98.62 310 LEU A C 1
ATOM 2504 O O . LEU A 1 310 ? 11.164 -42.25 -1.186 1 98.62 310 LEU A O 1
ATOM 2508 N N . TRP A 1 311 ? 12.734 -41.156 0 1 98.62 311 TRP A N 1
ATOM 2509 C CA . TRP A 1 311 ? 12.812 -42.188 1.022 1 98.62 311 TRP A CA 1
ATOM 2510 C C . TRP A 1 311 ? 11.484 -42.312 1.752 1 98.62 311 TRP A C 1
ATOM 2512 O O . TRP A 1 311 ? 11.047 -43.438 2.043 1 98.62 311 TRP A O 1
ATOM 2522 N N . ILE A 1 312 ? 10.852 -41.281 1.997 1 98.75 312 ILE A N 1
ATOM 2523 C CA . ILE A 1 312 ? 9.562 -41.281 2.674 1 98.75 312 ILE A CA 1
ATOM 2524 C C . ILE A 1 312 ? 8.508 -41.938 1.769 1 98.75 312 ILE A C 1
ATOM 2526 O O . ILE A 1 312 ? 7.676 -42.719 2.23 1 98.75 312 ILE A O 1
ATOM 2530 N N . PHE A 1 313 ? 8.578 -41.656 0.477 1 98.62 313 PHE A N 1
ATOM 2531 C CA . PHE A 1 313 ? 7.598 -42.156 -0.484 1 98.62 313 PHE A CA 1
ATOM 2532 C C . PHE A 1 313 ? 8.062 -43.469 -1.092 1 98.62 313 PHE A C 1
ATOM 2534 O O . PHE A 1 313 ? 7.547 -43.875 -2.129 1 98.62 313 PHE A O 1
ATOM 2541 N N . ARG A 1 314 ? 8.977 -44.219 -0.596 1 98.06 314 ARG A N 1
ATOM 2542 C CA . ARG A 1 314 ? 9.656 -45.312 -1.253 1 98.06 314 ARG A CA 1
ATOM 2543 C C . ARG A 1 314 ? 8.688 -46.438 -1.584 1 98.06 314 ARG A C 1
ATOM 2545 O O . ARG A 1 314 ? 8.891 -47.188 -2.539 1 98.06 314 ARG A O 1
ATOM 2552 N N . GLU A 1 315 ? 7.578 -46.5 -0.899 1 97.75 315 GLU A N 1
ATOM 2553 C CA . GLU A 1 315 ? 6.641 -47.594 -1.126 1 97.75 315 GLU A CA 1
ATOM 2554 C C . GLU A 1 315 ? 5.754 -47.312 -2.338 1 97.75 315 GLU A C 1
ATOM 2556 O O . GLU A 1 315 ? 5.105 -48.219 -2.855 1 97.75 315 GLU A O 1
ATOM 2561 N N . ARG A 1 316 ? 5.793 -46.094 -2.84 1 98.44 316 ARG A N 1
ATOM 2562 C CA . ARG A 1 316 ? 4.723 -45.844 -3.797 1 98.44 316 ARG A CA 1
ATOM 2563 C C . ARG A 1 316 ? 5.191 -44.906 -4.906 1 98.44 316 ARG A C 1
ATOM 2565 O O . ARG A 1 316 ? 4.543 -44.781 -5.949 1 98.44 316 ARG A O 1
ATOM 2572 N N . LEU A 1 317 ? 6.293 -44.188 -4.789 1 98.62 317 LEU A N 1
ATOM 2573 C CA . LEU A 1 317 ? 6.719 -43.219 -5.797 1 98.62 317 LEU A CA 1
ATOM 2574 C C . LEU A 1 317 ? 7.242 -43.906 -7.043 1 98.62 317 LEU A C 1
ATOM 2576 O O . LEU A 1 317 ? 8.133 -44.75 -6.953 1 98.62 317 LEU A O 1
ATOM 2580 N N . ILE A 1 318 ? 6.723 -43.531 -8.227 1 98.25 318 ILE A N 1
ATOM 2581 C CA . ILE A 1 318 ? 7.125 -44.281 -9.414 1 98.25 318 ILE A CA 1
ATOM 2582 C C . ILE A 1 318 ? 7.801 -43.312 -10.414 1 98.25 318 ILE A C 1
ATOM 2584 O O . ILE A 1 318 ? 8.523 -43.781 -11.305 1 98.25 318 ILE A O 1
ATOM 2588 N N . LYS A 1 319 ? 7.562 -42.031 -10.305 1 98.25 319 LYS A N 1
ATOM 2589 C CA . LYS A 1 319 ? 8.203 -41.062 -11.195 1 98.25 319 LYS A CA 1
ATOM 2590 C C . LYS A 1 319 ? 8.141 -39.656 -10.602 1 98.25 319 LYS A C 1
ATOM 2592 O O . LYS A 1 319 ? 7.367 -39.406 -9.68 1 98.25 319 LYS A O 1
ATOM 2597 N N . SER A 1 320 ? 8.992 -38.719 -11.031 1 98.38 320 SER A N 1
ATOM 2598 C CA . SER A 1 320 ? 9.094 -37.344 -10.594 1 98.38 320 SER A CA 1
ATOM 2599 C C . SER A 1 320 ? 9.18 -36.375 -11.781 1 98.38 320 SER A C 1
ATOM 2601 O O . SER A 1 320 ? 10.109 -36.469 -12.594 1 98.38 320 SER A O 1
ATOM 2603 N N . ASN A 1 321 ? 8.273 -35.469 -11.828 1 97.69 321 ASN A N 1
ATOM 2604 C CA . ASN A 1 321 ? 8.141 -34.531 -12.961 1 97.69 321 ASN A CA 1
ATOM 2605 C C . ASN A 1 321 ? 8.867 -33.219 -12.695 1 97.69 321 ASN A C 1
ATOM 2607 O O . ASN A 1 321 ? 8.812 -32.688 -11.586 1 97.69 321 ASN A O 1
ATOM 2611 N N . ASN A 1 322 ? 9.57 -32.688 -13.68 1 96.38 322 ASN A N 1
ATOM 2612 C CA . ASN A 1 322 ? 10.141 -31.328 -13.609 1 96.38 322 ASN A CA 1
ATOM 2613 C C . ASN A 1 322 ? 9.094 -30.266 -13.906 1 96.38 322 ASN A C 1
ATOM 2615 O O . ASN A 1 322 ? 8.969 -29.812 -15.039 1 96.38 322 ASN A O 1
ATOM 2619 N N . GLY A 1 323 ? 8.445 -29.828 -12.883 1 92.88 323 GLY A N 1
ATOM 2620 C CA . GLY A 1 323 ? 7.449 -28.781 -13.023 1 92.88 323 GLY A CA 1
ATOM 2621 C C . GLY A 1 323 ? 8.062 -27.391 -13.094 1 92.88 323 GLY A C 1
ATOM 2622 O O . GLY A 1 323 ? 8.078 -26.672 -12.094 1 92.88 323 GLY A O 1
ATOM 2623 N N . ARG A 1 324 ? 8.406 -26.984 -14.258 1 90.5 324 ARG A N 1
ATOM 2624 C CA . ARG A 1 324 ? 9.25 -25.828 -14.477 1 90.5 324 ARG A CA 1
ATOM 2625 C C . ARG A 1 324 ? 8.562 -24.547 -13.977 1 90.5 324 ARG A C 1
ATOM 2627 O O . ARG A 1 324 ? 9.203 -23.703 -13.344 1 90.5 324 ARG A O 1
ATOM 2634 N N . TRP A 1 325 ? 7.309 -24.359 -14.219 1 91.69 325 TRP A N 1
ATOM 2635 C CA . TRP A 1 325 ? 6.664 -23.062 -14.016 1 91.69 325 TRP A CA 1
ATOM 2636 C C . TRP A 1 325 ? 6.492 -22.766 -12.531 1 91.69 325 TRP A C 1
ATOM 2638 O O . TRP A 1 325 ? 6.898 -21.703 -12.047 1 91.69 325 TRP A O 1
ATOM 2648 N N . ASP A 1 326 ? 5.969 -23.703 -11.805 1 95.94 326 ASP A N 1
ATOM 2649 C CA . ASP A 1 326 ? 5.887 -23.531 -10.359 1 95.94 326 ASP A CA 1
ATOM 2650 C C . ASP A 1 326 ? 7.277 -23.453 -9.734 1 95.94 326 ASP A C 1
ATOM 2652 O O . ASP A 1 326 ? 7.48 -22.734 -8.75 1 95.94 326 ASP A O 1
ATOM 2656 N N . TYR A 1 327 ? 8.234 -24.188 -10.328 1 97.19 327 TYR A N 1
ATOM 2657 C CA . TYR A 1 327 ? 9.609 -24.141 -9.844 1 97.19 327 TYR A CA 1
ATOM 2658 C C . TYR A 1 327 ? 10.18 -22.719 -9.961 1 97.19 327 TYR A C 1
ATOM 2660 O O . TYR A 1 327 ? 10.852 -22.25 -9.047 1 97.19 327 TYR A O 1
ATOM 2668 N N . LEU A 1 328 ? 9.844 -22.062 -11.023 1 96.12 328 LEU A N 1
ATOM 2669 C CA . LEU A 1 328 ? 10.297 -20.688 -11.211 1 96.12 328 LEU A CA 1
ATOM 2670 C C . LEU A 1 328 ? 9.68 -19.766 -10.156 1 96.12 328 LEU A C 1
ATOM 2672 O O . LEU A 1 328 ? 10.367 -18.906 -9.602 1 96.12 328 LEU A O 1
ATOM 2676 N N . GLY A 1 329 ? 8.359 -19.938 -9.945 1 96.56 329 GLY A N 1
ATOM 2677 C CA . GLY A 1 329 ? 7.73 -19.188 -8.867 1 96.56 329 GLY A CA 1
ATOM 2678 C C . GLY A 1 329 ? 8.375 -19.422 -7.52 1 96.56 329 GLY A C 1
ATOM 2679 O O . GLY A 1 329 ? 8.594 -18.484 -6.758 1 96.56 329 GLY A O 1
ATOM 2680 N N . SER A 1 330 ? 8.703 -20.672 -7.277 1 97.25 330 SER A N 1
ATOM 2681 C CA . SER A 1 330 ? 9.328 -21.047 -6.016 1 97.25 330 SER A CA 1
ATOM 2682 C C . SER A 1 330 ? 10.727 -20.438 -5.895 1 97.25 330 SER A C 1
ATOM 2684 O O . SER A 1 330 ? 11.156 -20.078 -4.797 1 97.25 330 SER A O 1
ATOM 2686 N N . LEU A 1 331 ? 11.453 -20.344 -7.008 1 97.12 331 LEU A N 1
ATOM 2687 C CA . LEU A 1 331 ? 12.773 -19.734 -7.02 1 97.12 331 LEU A CA 1
ATOM 2688 C C . LEU A 1 331 ? 12.68 -18.25 -6.648 1 97.12 331 LEU A C 1
ATOM 2690 O O . LEU A 1 331 ? 13.5 -17.75 -5.871 1 97.12 331 LEU A O 1
ATOM 2694 N N . ILE A 1 332 ? 11.711 -17.578 -7.203 1 97.19 332 ILE A N 1
ATOM 2695 C CA . ILE A 1 332 ? 11.5 -16.172 -6.887 1 97.19 332 ILE A CA 1
ATOM 2696 C C . ILE A 1 332 ? 11.227 -16.016 -5.395 1 97.19 332 ILE A C 1
ATOM 2698 O O . ILE A 1 332 ? 11.805 -15.141 -4.738 1 97.19 332 ILE A O 1
ATOM 2702 N N . GLU A 1 333 ? 10.422 -16.859 -4.855 1 96.81 333 GLU A N 1
ATOM 2703 C CA . GLU A 1 333 ? 10.055 -16.812 -3.443 1 96.81 333 GLU A CA 1
ATOM 2704 C C . GLU A 1 333 ? 11.258 -17.078 -2.547 1 96.81 333 GLU A C 1
ATOM 2706 O O . GLU A 1 333 ? 11.406 -16.453 -1.495 1 96.81 333 GLU A O 1
ATOM 2711 N N . MET A 1 334 ? 12.102 -17.984 -2.969 1 96.75 334 MET A N 1
ATOM 2712 C CA . MET A 1 334 ? 13.305 -18.297 -2.205 1 96.75 334 MET A CA 1
ATOM 2713 C C . MET A 1 334 ? 14.219 -17.078 -2.096 1 96.75 334 MET A C 1
ATOM 2715 O O . MET A 1 334 ? 14.789 -16.828 -1.036 1 96.75 334 MET A O 1
ATOM 2719 N N . TRP A 1 335 ? 14.297 -16.297 -3.139 1 96.12 335 TRP A N 1
ATOM 2720 C CA . TRP A 1 335 ? 15.242 -15.195 -3.209 1 96.12 335 TRP A CA 1
ATOM 2721 C C . TRP A 1 335 ? 14.562 -13.883 -2.824 1 96.12 335 TRP A C 1
ATOM 2723 O O . TRP A 1 335 ? 15.211 -12.828 -2.783 1 96.12 335 TRP A O 1
ATOM 2733 N N . LEU A 1 336 ? 13.398 -13.938 -2.467 1 94.06 336 LEU A N 1
ATOM 2734 C CA . LEU A 1 336 ? 12.508 -12.797 -2.295 1 94.06 336 LEU A CA 1
ATOM 2735 C C . LEU A 1 336 ? 13.109 -11.773 -1.344 1 94.06 336 LEU A C 1
ATOM 2737 O O . LEU A 1 336 ? 12.953 -10.562 -1.54 1 94.06 336 LEU A O 1
ATOM 2741 N N . GLN A 1 337 ? 13.781 -12.156 -0.272 1 91.19 337 GLN A N 1
ATOM 2742 C CA . GLN A 1 337 ? 14.266 -11.273 0.785 1 91.19 337 GLN A CA 1
ATOM 2743 C C . GLN A 1 337 ? 15.664 -10.75 0.471 1 91.19 337 GLN A C 1
ATOM 2745 O O . GLN A 1 337 ? 16.125 -9.789 1.095 1 91.19 337 GLN A O 1
ATOM 2750 N N . GLU A 1 338 ? 16.328 -11.32 -0.523 1 92.25 338 GLU A N 1
ATOM 2751 C CA . GLU A 1 338 ? 17.734 -11.016 -0.695 1 92.25 338 GLU A CA 1
ATOM 2752 C C . GLU A 1 338 ? 18 -10.312 -2.025 1 92.25 338 GLU A C 1
ATOM 2754 O O . GLU A 1 338 ? 18.812 -9.398 -2.104 1 92.25 338 GLU A O 1
ATOM 2759 N N . ARG A 1 339 ? 17.281 -10.805 -3.068 1 91.88 339 ARG A N 1
ATOM 2760 C CA . ARG A 1 339 ? 17.516 -10.156 -4.352 1 91.88 339 ARG A CA 1
ATOM 2761 C C . ARG A 1 339 ? 16.344 -10.359 -5.301 1 91.88 339 ARG A C 1
ATOM 2763 O O . ARG A 1 339 ? 15.641 -11.375 -5.215 1 91.88 339 ARG A O 1
ATOM 2770 N N . VAL A 1 340 ? 16.219 -9.422 -6.266 1 96 340 VAL A N 1
ATOM 2771 C CA . VAL A 1 340 ? 15.211 -9.523 -7.32 1 96 340 VAL A CA 1
ATOM 2772 C C . VAL A 1 340 ? 15.789 -10.273 -8.516 1 96 340 VAL A C 1
ATOM 2774 O O . VAL A 1 340 ? 16.859 -9.938 -9.008 1 96 340 VAL A O 1
ATOM 2777 N N . LEU A 1 341 ? 15.094 -11.32 -8.938 1 96.62 341 LEU A N 1
ATOM 2778 C CA . LEU A 1 341 ? 15.531 -12.117 -10.078 1 96.62 341 LEU A CA 1
ATOM 2779 C C . LEU A 1 341 ? 15.172 -11.43 -11.391 1 96.62 341 LEU A C 1
ATOM 2781 O O . LEU A 1 341 ? 14.344 -10.516 -11.414 1 96.62 341 LEU A O 1
ATOM 2785 N N . PRO A 1 342 ? 15.898 -11.812 -12.492 1 95.19 342 PRO A N 1
ATOM 2786 C CA . PRO A 1 342 ? 15.492 -11.266 -13.781 1 95.19 342 PRO A CA 1
ATOM 2787 C C . PRO A 1 342 ? 14.148 -11.812 -14.266 1 95.19 342 PRO A C 1
ATOM 2789 O O . PRO A 1 342 ? 13.508 -12.586 -13.555 1 95.19 342 PRO A O 1
ATOM 2792 N N . ASP A 1 343 ? 13.734 -11.383 -15.438 1 94.69 343 ASP A N 1
ATOM 2793 C CA . ASP A 1 343 ? 12.477 -11.852 -16.016 1 94.69 343 ASP A CA 1
ATOM 2794 C C . ASP A 1 343 ? 12.43 -13.383 -16.047 1 94.69 343 ASP A C 1
ATOM 2796 O O . ASP A 1 343 ? 13.258 -14.016 -16.703 1 94.69 343 ASP A O 1
ATOM 2800 N N . PRO A 1 344 ? 11.438 -13.992 -15.383 1 92.5 344 PRO A N 1
ATOM 2801 C CA . PRO A 1 344 ? 11.359 -15.461 -15.352 1 92.5 344 PRO A CA 1
ATOM 2802 C C . PRO A 1 344 ? 11.203 -16.078 -16.734 1 92.5 344 PRO A C 1
ATOM 2804 O O . PRO A 1 344 ? 11.609 -17.219 -16.953 1 92.5 344 PRO A O 1
ATOM 2807 N N . GLN A 1 345 ? 10.664 -15.352 -17.625 1 88.94 345 GLN A N 1
ATOM 2808 C CA . GLN A 1 345 ? 10.492 -15.859 -18.984 1 88.94 345 GLN A CA 1
ATOM 2809 C C . GLN A 1 345 ? 11.844 -16.094 -19.656 1 88.94 345 GLN A C 1
ATOM 2811 O O . GLN A 1 345 ? 11.945 -16.891 -20.594 1 88.94 345 GLN A O 1
ATOM 2816 N N . ASN A 1 346 ? 12.836 -15.492 -19.109 1 90.25 346 ASN A N 1
ATOM 2817 C CA . ASN A 1 346 ? 14.164 -15.609 -19.703 1 90.25 346 ASN A CA 1
ATOM 2818 C C . ASN A 1 346 ? 14.977 -16.703 -19.016 1 90.25 346 ASN A C 1
ATOM 2820 O O . ASN A 1 346 ? 16.094 -17.016 -19.438 1 90.25 346 ASN A O 1
ATOM 2824 N N . ILE A 1 347 ? 14.43 -17.312 -18.031 1 92.44 347 ILE A N 1
ATOM 2825 C CA . ILE A 1 347 ? 15.023 -18.484 -17.422 1 92.44 347 ILE A CA 1
ATOM 2826 C C . ILE A 1 347 ? 14.445 -19.75 -18.062 1 92.44 347 ILE A C 1
ATOM 2828 O O . ILE A 1 347 ? 13.539 -20.375 -17.5 1 92.44 347 ILE A O 1
ATOM 2832 N N . THR A 1 348 ? 15.023 -20.094 -19.156 1 91.62 348 THR A N 1
ATOM 2833 C CA . THR A 1 348 ? 14.508 -21.219 -19.953 1 91.62 348 THR A CA 1
ATOM 2834 C C . THR A 1 348 ? 15.062 -22.547 -19.438 1 91.62 348 THR A C 1
ATOM 2836 O O . THR A 1 348 ? 15.922 -22.562 -18.547 1 91.62 348 THR A O 1
ATOM 2839 N N . MET A 1 349 ? 14.594 -23.625 -19.984 1 93.94 349 MET A N 1
ATOM 2840 C CA . MET A 1 349 ? 15 -24.969 -19.547 1 93.94 349 MET A CA 1
ATOM 2841 C C . MET A 1 349 ? 16.438 -25.25 -19.953 1 93.94 349 MET A C 1
ATOM 2843 O O . MET A 1 349 ? 17.047 -26.219 -19.484 1 93.94 349 MET A O 1
ATOM 2847 N N . THR A 1 350 ? 17.062 -24.344 -20.797 1 94.69 350 THR A N 1
ATOM 2848 C CA . THR A 1 350 ? 18.453 -24.531 -21.219 1 94.69 350 THR A CA 1
ATOM 2849 C C . THR A 1 350 ? 19.406 -23.719 -20.359 1 94.69 350 THR A C 1
ATOM 2851 O O . THR A 1 350 ? 20.625 -23.781 -20.531 1 94.69 350 THR A O 1
ATOM 2854 N N . SER A 1 351 ? 18.844 -22.938 -19.422 1 94 351 SER A N 1
ATOM 2855 C CA . SER A 1 351 ? 19.703 -22.234 -18.5 1 94 351 SER A CA 1
ATOM 2856 C C . SER A 1 351 ? 20.469 -23.203 -17.594 1 94 351 SER A C 1
ATOM 2858 O O . SER A 1 351 ? 19.984 -24.297 -17.312 1 94 351 SER A O 1
ATOM 2860 N N . PRO A 1 352 ? 21.641 -22.797 -17.125 1 94 352 PRO A N 1
ATOM 2861 C CA . PRO A 1 352 ? 22.484 -23.719 -16.344 1 94 352 PRO A CA 1
ATOM 2862 C C . PRO A 1 352 ? 21.75 -24.281 -15.133 1 94 352 PRO A C 1
ATOM 2864 O O . PRO A 1 352 ? 21.844 -25.484 -14.859 1 94 352 PRO A O 1
ATOM 2867 N N . ASN A 1 353 ? 21.094 -23.438 -14.422 1 95.12 353 ASN A N 1
ATOM 2868 C CA . ASN A 1 353 ? 20.406 -23.906 -13.219 1 95.12 353 ASN A CA 1
ATOM 2869 C C . ASN A 1 353 ? 19.266 -24.859 -13.57 1 95.12 353 ASN A C 1
ATOM 2871 O O . ASN A 1 353 ? 19.016 -25.828 -12.836 1 95.12 353 ASN A O 1
ATOM 2875 N N . MET A 1 354 ? 18.625 -24.641 -14.672 1 96.12 354 MET A N 1
ATOM 2876 C CA . MET A 1 354 ? 17.531 -25.516 -15.086 1 96.12 354 MET A CA 1
ATOM 2877 C C . MET A 1 354 ? 18.062 -26.844 -15.633 1 96.12 354 MET A C 1
ATOM 2879 O O . MET A 1 354 ? 17.422 -27.875 -15.477 1 96.12 354 MET A O 1
ATOM 2883 N N . MET A 1 355 ? 19.203 -26.797 -16.297 1 95.81 355 MET A N 1
ATOM 2884 C CA . MET A 1 355 ? 19.875 -28.031 -16.703 1 95.81 355 MET A CA 1
ATOM 2885 C C . MET A 1 355 ? 20.219 -28.891 -15.5 1 95.81 355 MET A C 1
ATOM 2887 O O . MET A 1 355 ? 20 -30.109 -15.508 1 95.81 355 MET A O 1
ATOM 2891 N N . ALA A 1 356 ? 20.797 -28.219 -14.508 1 96.44 356 ALA A N 1
ATOM 2892 C CA . ALA A 1 356 ? 21.125 -28.922 -13.273 1 96.44 356 ALA A CA 1
ATOM 2893 C C . ALA A 1 356 ? 19.875 -29.516 -12.633 1 96.44 356 ALA A C 1
ATOM 2895 O O . ALA A 1 356 ? 19.906 -30.625 -12.102 1 96.44 356 ALA A O 1
ATOM 2896 N N . TYR A 1 357 ? 18.859 -28.797 -12.633 1 97.12 357 TYR A N 1
ATOM 2897 C CA . TYR A 1 357 ? 17.562 -29.203 -12.109 1 97.12 357 TYR A CA 1
ATOM 2898 C C . TYR A 1 357 ? 17.094 -30.5 -12.75 1 97.12 357 TYR A C 1
ATOM 2900 O O . TYR A 1 357 ? 16.688 -31.438 -12.055 1 97.12 357 TYR A O 1
ATOM 2908 N N . GLN A 1 358 ? 17.094 -30.578 -14.047 1 97.31 358 GLN A N 1
ATOM 2909 C CA . GLN A 1 358 ? 16.703 -31.766 -14.797 1 97.31 358 GLN A CA 1
ATOM 2910 C C . GLN A 1 358 ? 17.625 -32.938 -14.516 1 97.31 358 GLN A C 1
ATOM 2912 O O . GLN A 1 358 ? 17.172 -34.062 -14.281 1 97.31 358 GLN A O 1
ATOM 2917 N N . LYS A 1 359 ? 18.906 -32.688 -14.5 1 97.06 359 LYS A N 1
ATOM 2918 C CA . LYS A 1 359 ? 19.906 -33.719 -14.25 1 97.06 359 LYS A CA 1
ATOM 2919 C C . LYS A 1 359 ? 19.781 -34.281 -12.836 1 97.06 359 LYS A C 1
ATOM 2921 O O . LYS A 1 359 ? 19.906 -35.5 -12.625 1 97.06 359 LYS A O 1
ATOM 2926 N N . TYR A 1 360 ? 19.609 -33.406 -11.922 1 97.44 360 TYR A N 1
ATOM 2927 C CA . TYR A 1 360 ? 19.438 -33.812 -10.531 1 97.44 360 TYR A CA 1
ATOM 2928 C C . TYR A 1 360 ? 18.25 -34.75 -10.375 1 97.44 360 TYR A C 1
ATOM 2930 O O . TYR A 1 360 ? 18.375 -35.812 -9.742 1 97.44 360 TYR A O 1
ATOM 2938 N N . ASN A 1 361 ? 17.109 -34.344 -10.977 1 98.19 361 ASN A N 1
ATOM 2939 C CA . ASN A 1 361 ? 15.922 -35.188 -10.938 1 98.19 361 ASN A CA 1
ATOM 2940 C C . ASN A 1 361 ? 16.203 -36.562 -11.555 1 98.19 361 ASN A C 1
ATOM 2942 O O . ASN A 1 361 ? 15.867 -37.594 -10.953 1 98.19 361 ASN A O 1
ATOM 2946 N N . ALA A 1 362 ? 16.844 -36.625 -12.664 1 97.81 362 ALA A N 1
ATOM 2947 C CA . ALA A 1 362 ? 17.109 -37.844 -13.391 1 97.81 362 ALA A CA 1
ATOM 2948 C C . ALA A 1 362 ? 18.031 -38.781 -12.586 1 97.81 362 ALA A C 1
ATOM 2950 O O . ALA A 1 362 ? 17.75 -39.969 -12.445 1 97.81 362 ALA A O 1
ATOM 2951 N N . LEU A 1 363 ? 19.094 -38.219 -12.078 1 97.75 363 LEU A N 1
ATOM 2952 C CA . LEU A 1 363 ? 20.078 -39.031 -11.391 1 97.75 363 LEU A CA 1
ATOM 2953 C C . LEU A 1 363 ? 19.516 -39.594 -10.078 1 97.75 363 LEU A C 1
ATOM 2955 O O . LEU A 1 363 ? 19.703 -40.75 -9.758 1 97.75 363 LEU A O 1
ATOM 2959 N N . ILE A 1 364 ? 18.859 -38.719 -9.297 1 98.06 364 ILE A N 1
ATOM 2960 C CA . ILE A 1 364 ? 18.344 -39.156 -8.008 1 98.06 364 ILE A CA 1
ATOM 2961 C C . ILE A 1 364 ? 17.266 -40.219 -8.211 1 98.06 364 ILE A C 1
ATOM 2963 O O . ILE A 1 364 ? 17.188 -41.188 -7.465 1 98.06 364 ILE A O 1
ATOM 2967 N N . MET A 1 365 ? 16.422 -40.062 -9.258 1 98.19 365 MET A N 1
ATOM 2968 C CA . MET A 1 365 ? 15.398 -41.062 -9.547 1 98.19 365 MET A CA 1
ATOM 2969 C C . MET A 1 365 ? 16.031 -42.375 -9.984 1 98.19 365 MET A C 1
ATOM 2971 O O . MET A 1 365 ? 15.516 -43.438 -9.68 1 98.19 365 MET A O 1
ATOM 2975 N N . LEU A 1 366 ? 17.125 -42.312 -10.734 1 98 366 LEU A N 1
ATOM 2976 C CA . LEU A 1 366 ? 17.844 -43.531 -11.125 1 98 366 LEU A CA 1
ATOM 2977 C C . LEU A 1 366 ? 18.391 -44.25 -9.906 1 98 366 LEU A C 1
ATOM 2979 O O . LEU A 1 366 ? 18.188 -45.438 -9.742 1 98 366 LEU A O 1
ATOM 2983 N N . LEU A 1 367 ? 19.078 -43.5 -9.055 1 97.75 367 LEU A N 1
ATOM 2984 C CA . LEU A 1 367 ? 19.688 -44.125 -7.875 1 97.75 367 LEU A CA 1
ATOM 2985 C C . LEU A 1 367 ? 18.641 -44.719 -6.949 1 97.75 367 LEU A C 1
ATOM 2987 O O . LEU A 1 367 ? 18.797 -45.844 -6.477 1 97.75 367 LEU A O 1
ATOM 2991 N N . ALA A 1 368 ? 17.578 -44 -6.734 1 97.69 368 ALA A N 1
ATOM 2992 C CA . ALA A 1 368 ? 16.531 -44.438 -5.805 1 97.69 368 ALA A CA 1
ATOM 2993 C C . ALA A 1 368 ? 15.711 -45.562 -6.398 1 97.69 368 ALA A C 1
ATOM 2995 O O . ALA A 1 368 ? 15.18 -46.406 -5.664 1 97.69 368 ALA A O 1
ATOM 2996 N N . GLY A 1 369 ? 15.555 -45.562 -7.695 1 96.69 369 GLY A N 1
ATOM 2997 C CA . GLY A 1 369 ? 14.625 -46.469 -8.328 1 96.69 369 GLY A CA 1
ATOM 2998 C C . GLY A 1 369 ? 15.312 -47.719 -8.906 1 96.69 369 GLY A C 1
ATOM 2999 O O . GLY A 1 369 ? 14.648 -48.594 -9.445 1 96.69 369 GLY A O 1
ATOM 3000 N N . ALA A 1 370 ? 16.594 -47.875 -8.773 1 95.31 370 ALA A N 1
ATOM 3001 C CA . ALA A 1 370 ? 17.328 -48.969 -9.391 1 95.31 370 ALA A CA 1
ATOM 3002 C C . ALA A 1 370 ? 16.953 -50.312 -8.75 1 95.31 370 ALA A C 1
ATOM 3004 O O . ALA A 1 370 ? 16.875 -50.406 -7.52 1 95.31 370 ALA A O 1
ATOM 3005 N N . LYS A 1 371 ? 16.625 -51.25 -9.516 1 93.38 371 LYS A N 1
ATOM 3006 C CA . LYS A 1 371 ? 16.328 -52.625 -9.086 1 93.38 371 LYS A CA 1
ATOM 3007 C C . LYS A 1 371 ? 17.125 -53.625 -9.891 1 93.38 371 LYS A C 1
ATOM 3009 O O . LYS A 1 371 ? 16.969 -53.75 -11.109 1 93.38 371 LYS A O 1
ATOM 3014 N N . ASN A 1 372 ? 17.969 -54.375 -9.305 1 89.44 372 ASN A N 1
ATOM 3015 C CA . ASN A 1 372 ? 18.812 -55.375 -9.93 1 89.44 372 ASN A CA 1
ATOM 3016 C C . ASN A 1 372 ? 19.609 -54.781 -11.094 1 89.44 372 ASN A C 1
ATOM 3018 O O . ASN A 1 372 ? 19.688 -55.375 -12.172 1 89.44 372 ASN A O 1
ATOM 3022 N N . GLY A 1 373 ? 19.969 -53.5 -10.898 1 87.12 373 GLY A N 1
ATOM 3023 C CA . GLY A 1 373 ? 20.828 -52.875 -11.867 1 87.12 373 GLY A CA 1
ATOM 3024 C C . GLY A 1 373 ? 20.062 -52.188 -13 1 87.12 373 GLY A C 1
ATOM 3025 O O . GLY A 1 373 ? 20.656 -51.594 -13.875 1 87.12 373 GLY A O 1
ATOM 3026 N N . GLU A 1 374 ? 18.734 -52.312 -12.906 1 93.75 374 GLU A N 1
ATOM 3027 C CA . GLU A 1 374 ? 17.906 -51.688 -13.938 1 93.75 374 GLU A CA 1
ATOM 3028 C C . GLU A 1 374 ? 17.109 -50.5 -13.375 1 93.75 374 GLU A C 1
ATOM 3030 O O . GLU A 1 374 ? 16.75 -50.5 -12.195 1 93.75 374 GLU A O 1
ATOM 3035 N N . ALA A 1 375 ? 16.906 -49.594 -14.242 1 93.5 375 ALA A N 1
ATOM 3036 C CA . ALA A 1 375 ? 16.047 -48.469 -13.836 1 93.5 375 ALA A CA 1
ATOM 3037 C C . ALA A 1 375 ? 14.594 -48.938 -13.664 1 93.5 375 ALA A C 1
ATOM 3039 O O . ALA A 1 375 ? 14.047 -49.625 -14.539 1 93.5 375 ALA A O 1
ATOM 3040 N N . ASP A 1 376 ? 14.031 -48.656 -12.547 1 94.75 376 ASP A N 1
ATOM 3041 C CA . ASP A 1 376 ? 12.664 -49.094 -12.25 1 94.75 376 ASP A CA 1
ATOM 3042 C C . ASP A 1 376 ? 11.812 -47.906 -11.781 1 94.75 376 ASP A C 1
ATOM 3044 O O . ASP A 1 376 ? 10.766 -48.094 -11.156 1 94.75 376 ASP A O 1
ATOM 3048 N N . ALA A 1 377 ? 12.195 -46.719 -11.867 1 96.25 377 ALA A N 1
ATOM 3049 C CA . ALA A 1 377 ? 11.57 -45.406 -11.734 1 96.25 377 ALA A CA 1
ATOM 3050 C C . ALA A 1 377 ? 12.242 -44.375 -12.641 1 96.25 377 ALA A C 1
ATOM 3052 O O . ALA A 1 377 ? 13.328 -44.625 -13.172 1 96.25 377 ALA A O 1
ATOM 3053 N N . ALA A 1 378 ? 11.594 -43.281 -12.859 1 97.31 378 ALA A N 1
ATOM 3054 C CA . ALA A 1 378 ? 12.18 -42.375 -13.859 1 97.31 378 ALA A CA 1
ATOM 3055 C C . ALA A 1 378 ? 11.688 -40.969 -13.672 1 97.31 378 ALA A C 1
ATOM 3057 O O . ALA A 1 378 ? 10.656 -40.719 -13.023 1 97.31 378 ALA A O 1
ATOM 3058 N N . PRO A 1 379 ? 12.477 -39.969 -14.141 1 97.88 379 PRO A N 1
ATOM 3059 C CA . PRO A 1 379 ? 11.977 -38.625 -14.234 1 97.88 379 PRO A CA 1
ATOM 3060 C C . PRO A 1 379 ? 11 -38.406 -15.391 1 97.88 379 PRO A C 1
ATOM 3062 O O . PRO A 1 379 ? 10.945 -39.25 -16.297 1 97.88 379 PRO A O 1
ATOM 3065 N N . VAL A 1 380 ? 10.164 -37.438 -15.305 1 98.06 380 VAL A N 1
ATOM 3066 C CA . VAL A 1 380 ? 9.242 -37 -16.359 1 98.06 380 VAL A CA 1
ATOM 3067 C C . VAL A 1 380 ? 9.531 -35.562 -16.734 1 98.06 380 VAL A C 1
ATOM 3069 O O . VAL A 1 380 ? 9.758 -34.719 -15.867 1 98.06 380 VAL A O 1
ATOM 3072 N N . GLY A 1 381 ? 9.609 -35.312 -18.016 1 96.62 381 GLY A N 1
ATOM 3073 C CA . GLY A 1 381 ? 9.883 -33.969 -18.5 1 96.62 381 GLY A CA 1
ATOM 3074 C C . GLY A 1 381 ? 8.75 -33 -18.234 1 96.62 381 GLY A C 1
ATOM 3075 O O . GLY A 1 381 ? 7.656 -33.406 -17.828 1 96.62 381 GLY A O 1
ATOM 3076 N N . GLY A 1 382 ? 9.07 -31.75 -18.469 1 93.19 382 GLY A N 1
ATOM 3077 C CA . GLY A 1 382 ? 8.148 -30.672 -18.125 1 93.19 382 GLY A CA 1
ATOM 3078 C C . GLY A 1 382 ? 7.055 -30.469 -19.141 1 93.19 382 GLY A C 1
ATOM 3079 O O . GLY A 1 382 ? 7.047 -31.125 -20.188 1 93.19 382 GLY A O 1
ATOM 3080 N N . MET A 1 383 ? 6.215 -29.516 -18.891 1 93.19 383 MET A N 1
ATOM 3081 C CA . MET A 1 383 ? 5 -29.281 -19.656 1 93.19 383 MET A CA 1
ATOM 3082 C C . MET A 1 383 ? 5.297 -28.469 -20.906 1 93.19 383 MET A C 1
ATOM 3084 O O . MET A 1 383 ? 5.953 -27.422 -20.828 1 93.19 383 MET A O 1
ATOM 3088 N N . ALA A 1 384 ? 4.922 -29 -22.031 1 93.81 384 ALA A N 1
ATOM 3089 C CA . ALA A 1 384 ? 4.746 -28.172 -23.234 1 93.81 384 ALA A CA 1
ATOM 3090 C C . ALA A 1 384 ? 3.35 -27.562 -23.266 1 93.81 384 ALA A C 1
ATOM 3092 O O . ALA A 1 384 ? 2.365 -28.266 -23.516 1 93.81 384 ALA A O 1
ATOM 3093 N N . ALA A 1 385 ? 3.293 -26.266 -23.172 1 92.44 385 ALA A N 1
ATOM 3094 C CA . ALA A 1 385 ? 2.02 -25.625 -22.875 1 92.44 385 ALA A CA 1
ATOM 3095 C C . ALA A 1 385 ? 1.492 -24.875 -24.094 1 92.44 385 ALA A C 1
ATOM 3097 O O . ALA A 1 385 ? 0.441 -24.234 -24.031 1 92.44 385 ALA A O 1
ATOM 3098 N N . VAL A 1 386 ? 2.102 -24.922 -25.266 1 94.31 386 VAL A N 1
ATOM 3099 C CA . VAL A 1 386 ? 1.689 -24.141 -26.422 1 94.31 386 VAL A CA 1
ATOM 3100 C C . VAL A 1 386 ? 0.423 -24.75 -27.031 1 94.31 386 VAL A C 1
ATOM 3102 O O . VAL A 1 386 ? 0.289 -25.969 -27.109 1 94.31 386 VAL A O 1
ATOM 3105 N N . MET A 1 387 ? -0.503 -23.906 -27.344 1 94.94 387 MET A N 1
ATOM 3106 C CA . MET A 1 387 ? -1.72 -24.266 -28.062 1 94.94 387 MET A CA 1
ATOM 3107 C C . MET A 1 387 ? -1.661 -23.75 -29.5 1 94.94 387 MET A C 1
ATOM 3109 O O . MET A 1 387 ? -1.44 -22.562 -29.734 1 94.94 387 MET A O 1
ATOM 3113 N N . LEU A 1 388 ? -1.899 -24.609 -30.469 1 95.94 388 LEU A N 1
ATOM 3114 C CA . LEU A 1 388 ? -1.852 -24.188 -31.859 1 95.94 388 LEU A CA 1
ATOM 3115 C C . LEU A 1 388 ? -3.043 -23.297 -32.188 1 95.94 388 LEU A C 1
ATOM 3117 O O . LEU A 1 388 ? -4.152 -23.531 -31.719 1 95.94 388 LEU A O 1
ATOM 3121 N N . TYR A 1 389 ? -2.773 -22.281 -32.969 1 95.5 389 TYR A N 1
ATOM 3122 C CA . TYR A 1 389 ? -3.854 -21.438 -33.5 1 95.5 389 TYR A CA 1
ATOM 3123 C C . TYR A 1 389 ? -4.672 -22.188 -34.531 1 95.5 389 TYR A C 1
ATOM 3125 O O . TYR A 1 389 ? -4.113 -22.859 -35.406 1 95.5 389 TYR A O 1
ATOM 3133 N N . PRO A 1 390 ? -5.973 -22.125 -34.438 1 92.75 390 PRO A N 1
ATOM 3134 C CA . PRO A 1 390 ? -6.793 -22.75 -35.469 1 92.75 390 PRO A CA 1
ATOM 3135 C C . PRO A 1 390 ? -6.719 -22.031 -36.812 1 92.75 390 PRO A C 1
ATOM 3137 O O . PRO A 1 390 ? -6.352 -20.859 -36.875 1 92.75 390 PRO A O 1
ATOM 3140 N N . GLN A 1 391 ? -7.109 -22.766 -37.781 1 90.31 391 GLN A N 1
ATOM 3141 C CA . GLN A 1 391 ? -7.129 -22.188 -39.125 1 90.31 391 GLN A CA 1
ATOM 3142 C C . GLN A 1 391 ? -8.117 -21.031 -39.188 1 90.31 391 GLN A C 1
ATOM 3144 O O . GLN A 1 391 ? -7.918 -20.094 -39.969 1 90.31 391 GLN A O 1
ATOM 3149 N N . SER A 1 392 ? -9.078 -21.016 -38.406 1 90.44 392 SER A N 1
ATOM 3150 C CA . SER A 1 392 ? -10.148 -20.031 -38.438 1 90.44 392 SER A CA 1
ATOM 3151 C C . SER A 1 392 ? -9.773 -18.797 -37.594 1 90.44 392 SER A C 1
ATOM 3153 O O . SER A 1 392 ? -10.594 -17.891 -37.406 1 90.44 392 SER A O 1
ATOM 3155 N N . ASP A 1 393 ? -8.57 -18.797 -37.031 1 92.81 393 ASP A N 1
ATOM 3156 C CA . ASP A 1 393 ? -8.156 -17.656 -36.219 1 92.81 393 ASP A CA 1
ATOM 3157 C C . ASP A 1 393 ? -8.344 -16.344 -36.969 1 92.81 393 ASP A C 1
ATOM 3159 O O . ASP A 1 393 ? -7.902 -16.203 -38.125 1 92.81 393 ASP A O 1
ATOM 3163 N N . ALA A 1 394 ? -9.023 -15.336 -36.344 1 88.62 394 ALA A N 1
ATOM 3164 C CA . ALA A 1 394 ? -9.438 -14.086 -36.969 1 88.62 394 ALA A CA 1
ATOM 3165 C C . ALA A 1 394 ? -8.227 -13.266 -37.438 1 88.62 394 ALA A C 1
ATOM 3167 O O . ALA A 1 394 ? -8.328 -12.453 -38.344 1 88.62 394 ALA A O 1
ATOM 3168 N N . PHE A 1 395 ? -7.109 -13.516 -36.844 1 93.88 395 PHE A N 1
ATOM 3169 C CA . PHE A 1 395 ? -5.922 -12.727 -37.156 1 93.88 395 PHE A CA 1
ATOM 3170 C C . PHE A 1 395 ? -4.887 -13.562 -37.906 1 93.88 395 PHE A C 1
ATOM 3172 O O . PHE A 1 395 ? -3.734 -13.148 -38.062 1 93.88 395 PHE A O 1
ATOM 3179 N N . GLU A 1 396 ? -5.246 -14.719 -38.312 1 93 396 GLU A N 1
ATOM 3180 C CA . GLU A 1 396 ? -4.41 -15.641 -39.094 1 93 396 GLU A CA 1
ATOM 3181 C C . GLU A 1 396 ? -3.115 -15.961 -38.344 1 93 396 GLU A C 1
ATOM 3183 O O . GLU A 1 396 ? -2.043 -16.016 -38.938 1 93 396 GLU A O 1
ATOM 3188 N N . ARG A 1 397 ? -3.207 -16.062 -37.25 1 94.06 397 ARG A N 1
ATOM 3189 C CA . ARG A 1 397 ? -2.025 -16.281 -36.438 1 94.06 397 ARG A CA 1
ATOM 3190 C C . ARG A 1 397 ? -1.567 -17.734 -36.5 1 94.06 397 ARG A C 1
ATOM 3192 O O . ARG A 1 397 ? -0.537 -18.094 -35.938 1 94.06 397 ARG A O 1
ATOM 3199 N N . HIS A 1 398 ? -2.242 -18.641 -37.125 1 94.25 398 HIS A N 1
ATOM 3200 C CA . HIS A 1 398 ? -1.768 -20 -37.375 1 94.25 398 HIS A CA 1
ATOM 3201 C C . HIS A 1 398 ? -0.417 -19.984 -38.062 1 94.25 398 HIS A C 1
ATOM 3203 O O . HIS A 1 398 ? 0.274 -21 -38.125 1 94.25 398 HIS A O 1
ATOM 3209 N N . ARG A 1 399 ? -0.027 -18.875 -38.562 1 94.06 399 ARG A N 1
ATOM 3210 C CA . ARG A 1 399 ? 1.295 -18.719 -39.156 1 94.06 399 ARG A CA 1
ATOM 3211 C C . ARG A 1 399 ? 2.393 -18.969 -38.125 1 94.06 399 ARG A C 1
ATOM 3213 O O . ARG A 1 399 ? 3.535 -19.266 -38.5 1 94.06 399 ARG A O 1
ATOM 3220 N N . TYR A 1 400 ? 2.111 -18.938 -36.844 1 94.44 400 TYR A N 1
ATOM 3221 C CA . TYR A 1 400 ? 3.104 -19.156 -35.812 1 94.44 400 TYR A CA 1
ATOM 3222 C C . TYR A 1 400 ? 3.189 -20.625 -35.438 1 94.44 400 TYR A C 1
ATOM 3224 O O . TYR A 1 400 ? 4.074 -21.031 -34.656 1 94.44 400 TYR A O 1
ATOM 3232 N N . ASN A 1 401 ? 2.332 -21.484 -35.969 1 95.5 401 ASN A N 1
ATOM 3233 C CA . ASN A 1 401 ? 2.201 -22.875 -35.531 1 95.5 401 ASN A CA 1
ATOM 3234 C C . ASN A 1 401 ? 3.461 -23.688 -35.844 1 95.5 401 ASN A C 1
ATOM 3236 O O . ASN A 1 401 ? 3.828 -24.578 -35.062 1 95.5 401 ASN A O 1
ATOM 3240 N N . LEU A 1 402 ? 4.121 -23.375 -36.938 1 95.38 402 LEU A N 1
ATOM 3241 C CA . LEU A 1 402 ? 5.32 -24.141 -37.281 1 95.38 402 LEU A CA 1
ATOM 3242 C C . LEU A 1 402 ? 6.406 -23.953 -36.25 1 95.38 402 LEU A C 1
ATOM 3244 O O . LEU A 1 402 ? 7.094 -24.906 -35.875 1 95.38 402 LEU A O 1
ATOM 3248 N N . LYS A 1 403 ? 6.551 -22.766 -35.844 1 93.75 403 LYS A N 1
ATOM 3249 C CA . LYS A 1 403 ? 7.523 -22.5 -34.812 1 93.75 403 LYS A CA 1
ATOM 3250 C C . LYS A 1 403 ? 7.215 -23.297 -33.531 1 93.75 403 LYS A C 1
ATOM 3252 O O . LYS A 1 403 ? 8.125 -23.828 -32.906 1 93.75 403 LYS A O 1
ATOM 3257 N N . ALA A 1 404 ? 5.984 -23.391 -33.219 1 95.5 404 ALA A N 1
ATOM 3258 C CA . ALA A 1 404 ? 5.555 -24.141 -32.031 1 95.5 404 ALA A CA 1
ATOM 3259 C C . ALA A 1 404 ? 5.84 -25.625 -32.219 1 95.5 404 ALA A C 1
ATOM 3261 O O . ALA A 1 404 ? 6.316 -26.281 -31.281 1 95.5 404 ALA A O 1
ATOM 3262 N N . LEU A 1 405 ? 5.566 -26.125 -33.375 1 96.81 405 LEU A N 1
ATOM 3263 C CA . LEU A 1 405 ? 5.773 -27.547 -33.656 1 96.81 405 LEU A CA 1
ATOM 3264 C C . LEU A 1 405 ? 7.254 -27.891 -33.594 1 96.81 405 LEU A C 1
ATOM 3266 O O . LEU A 1 405 ? 7.633 -28.906 -33 1 96.81 405 LEU A O 1
ATOM 3270 N N . ARG A 1 406 ? 8.039 -27.094 -34.219 1 96.19 406 ARG A N 1
ATOM 3271 C CA . ARG A 1 406 ? 9.477 -27.297 -34.156 1 96.19 406 ARG A CA 1
ATOM 3272 C C . ARG A 1 406 ? 9.992 -27.203 -32.719 1 96.19 406 ARG A C 1
ATOM 3274 O O . ARG A 1 406 ? 10.836 -28 -32.312 1 96.19 406 ARG A O 1
ATOM 3281 N N . GLY A 1 407 ? 9.477 -26.25 -32.062 1 95.5 407 GLY A N 1
ATOM 3282 C CA . GLY A 1 407 ? 9.883 -26.016 -30.688 1 95.5 407 GLY A CA 1
ATOM 3283 C C . GLY A 1 407 ? 9.672 -27.219 -29.797 1 95.5 407 GLY A C 1
ATOM 3284 O O . GLY A 1 407 ? 10.547 -27.562 -28.984 1 95.5 407 GLY A O 1
ATOM 3285 N N . ILE A 1 408 ? 8.523 -27.891 -29.859 1 97.5 408 ILE A N 1
ATOM 3286 C CA . ILE A 1 408 ? 8.25 -29.016 -28.969 1 97.5 408 ILE A CA 1
ATOM 3287 C C . ILE A 1 408 ? 9.148 -30.188 -29.328 1 97.5 408 ILE A C 1
ATOM 3289 O O . ILE A 1 408 ? 9.594 -30.938 -28.453 1 97.5 408 ILE A O 1
ATOM 3293 N N . LYS A 1 409 ? 9.383 -30.391 -30.594 1 97.5 409 LYS A N 1
ATOM 3294 C CA . LYS A 1 409 ? 10.281 -31.469 -31 1 97.5 409 LYS A CA 1
ATOM 3295 C C . LYS A 1 409 ? 11.664 -31.297 -30.375 1 97.5 409 LYS A C 1
ATOM 3297 O O . LYS A 1 409 ? 12.219 -32.25 -29.812 1 97.5 409 LYS A O 1
ATOM 3302 N N . LEU A 1 410 ? 12.18 -30.109 -30.469 1 97 410 LEU A N 1
ATOM 3303 C CA . LEU A 1 410 ? 13.508 -29.828 -29.938 1 97 410 LEU A CA 1
ATOM 3304 C C . LEU A 1 410 ? 13.523 -29.938 -28.422 1 97 410 LEU A C 1
ATOM 3306 O O . LEU A 1 410 ? 14.492 -30.422 -27.844 1 97 410 LEU A O 1
ATOM 3310 N N . ASP A 1 411 ? 12.508 -29.469 -27.828 1 96.88 411 ASP A N 1
ATOM 3311 C CA . ASP A 1 411 ? 12.406 -29.484 -26.375 1 96.88 411 ASP A CA 1
ATOM 3312 C C . ASP A 1 411 ? 12.406 -30.922 -25.844 1 96.88 411 ASP A C 1
ATOM 3314 O O . ASP A 1 411 ? 13.141 -31.25 -24.906 1 96.88 411 ASP A O 1
ATOM 3318 N N . LYS A 1 412 ? 11.609 -31.766 -26.422 1 98 412 LYS A N 1
ATOM 3319 C CA . LYS A 1 412 ? 11.516 -33.156 -25.953 1 98 412 LYS A CA 1
ATOM 3320 C C . LYS A 1 412 ? 12.758 -33.938 -26.344 1 98 412 LYS A C 1
ATOM 3322 O O . LYS A 1 412 ? 13.18 -34.844 -25.625 1 98 412 LYS A O 1
ATOM 3327 N N . LEU A 1 413 ? 13.344 -33.594 -27.5 1 98 413 LEU A N 1
ATOM 3328 C CA . LEU A 1 413 ? 14.617 -34.188 -27.859 1 98 413 LEU A CA 1
ATOM 3329 C C . LEU A 1 413 ? 15.688 -33.875 -26.812 1 98 413 LEU A C 1
ATOM 3331 O O . LEU A 1 413 ? 16.453 -34.75 -26.406 1 98 413 LEU A O 1
ATOM 3335 N N . ARG A 1 414 ? 15.75 -32.656 -26.453 1 97.44 414 ARG A N 1
ATOM 3336 C CA . ARG A 1 414 ? 16.688 -32.219 -25.422 1 97.44 414 ARG A CA 1
ATOM 3337 C C . ARG A 1 414 ? 16.484 -33.031 -24.125 1 97.44 414 ARG A C 1
ATOM 3339 O O . ARG A 1 414 ? 17.438 -33.531 -23.547 1 97.44 414 ARG A O 1
ATOM 3346 N N . GLU A 1 415 ? 15.266 -33.156 -23.688 1 97.38 415 GLU A N 1
ATOM 3347 C CA . GLU A 1 415 ? 14.961 -33.938 -22.484 1 97.38 415 GLU A CA 1
ATOM 3348 C C . GLU A 1 415 ? 15.43 -35.375 -22.609 1 97.38 415 GLU A C 1
ATOM 3350 O O . GLU A 1 415 ? 16.047 -35.906 -21.672 1 97.38 415 GLU A O 1
ATOM 3355 N N . ARG A 1 416 ? 15.141 -35.938 -23.734 1 98 416 ARG A N 1
ATOM 3356 C CA . ARG A 1 416 ? 15.531 -37.312 -24.016 1 98 416 ARG A CA 1
ATOM 3357 C C . ARG A 1 416 ? 17.047 -37.469 -23.906 1 98 416 ARG A C 1
ATOM 3359 O O . ARG A 1 416 ? 17.531 -38.438 -23.297 1 98 416 ARG A O 1
ATOM 3366 N N . LEU A 1 417 ? 17.75 -36.562 -24.422 1 98.06 417 LEU A N 1
ATOM 3367 C CA . LEU A 1 417 ? 19.203 -36.688 -24.438 1 98.06 417 LEU A CA 1
ATOM 3368 C C . LEU A 1 417 ? 19.797 -36.438 -23.047 1 98.06 417 LEU A C 1
ATOM 3370 O O . LEU A 1 417 ? 20.781 -37.062 -22.672 1 98.06 417 LEU A O 1
ATOM 3374 N N . ILE A 1 418 ? 19.203 -35.562 -22.25 1 97 418 ILE A N 1
ATOM 3375 C CA . ILE A 1 418 ? 19.641 -35.312 -20.875 1 97 418 ILE A CA 1
ATOM 3376 C C . ILE A 1 418 ? 19.5 -36.625 -20.062 1 97 418 ILE A C 1
ATOM 3378 O O . ILE A 1 418 ? 20.312 -36.875 -19.172 1 97 418 ILE A O 1
ATOM 3382 N N . GLY A 1 419 ? 18.531 -37.375 -20.406 1 97.06 419 GLY A N 1
ATOM 3383 C CA . GLY A 1 419 ? 18.219 -38.594 -19.656 1 97.06 419 GLY A CA 1
ATOM 3384 C C . GLY A 1 419 ? 19.141 -39.75 -19.984 1 97.06 419 GLY A C 1
ATOM 3385 O O . GLY A 1 419 ? 19.062 -40.812 -19.344 1 97.06 419 GLY A O 1
ATOM 3386 N N . LEU A 1 420 ? 20.016 -39.594 -20.953 1 97.94 420 LEU A N 1
ATOM 3387 C CA . LEU A 1 420 ? 20.984 -40.625 -21.281 1 97.94 420 LEU A CA 1
ATOM 3388 C C . LEU A 1 420 ? 22.156 -40.594 -20.312 1 97.94 420 LEU A C 1
ATOM 3390 O O . LEU A 1 420 ? 23.062 -39.75 -20.469 1 97.94 420 LEU A O 1
ATOM 3394 N N . ILE A 1 421 ? 22.172 -41.531 -19.375 1 97.38 421 ILE A N 1
ATOM 3395 C CA . ILE A 1 421 ? 23.203 -41.625 -18.344 1 97.38 421 ILE A CA 1
ATOM 3396 C C . ILE A 1 421 ? 24.031 -42.875 -18.531 1 97.38 421 ILE A C 1
ATOM 3398 O O . ILE A 1 421 ? 23.5 -44 -18.531 1 97.38 421 ILE A O 1
ATOM 3402 N N . PHE A 1 422 ? 25.266 -42.75 -18.703 1 97 422 PHE A N 1
ATOM 3403 C CA . PHE A 1 422 ? 26.172 -43.875 -18.875 1 97 422 PHE A CA 1
ATOM 3404 C C . PHE A 1 422 ? 27.047 -44.062 -17.641 1 97 422 PHE A C 1
ATOM 3406 O O . PHE A 1 422 ? 27.828 -43.188 -17.281 1 97 422 PHE A O 1
ATOM 3413 N N . ILE A 1 423 ? 26.859 -45.219 -16.969 1 95.75 423 ILE A N 1
ATOM 3414 C CA . ILE A 1 423 ? 27.672 -45.562 -15.812 1 95.75 423 ILE A CA 1
ATOM 3415 C C . ILE A 1 423 ? 28.812 -46.469 -16.25 1 95.75 423 ILE A C 1
ATOM 3417 O O . ILE A 1 423 ? 28.594 -47.625 -16.672 1 95.75 423 ILE A O 1
ATOM 3421 N N . GLY A 1 424 ? 30 -46.031 -16.141 1 90.62 424 GLY A N 1
ATOM 3422 C CA . GLY A 1 424 ? 31.156 -46.812 -16.547 1 90.62 424 GLY A CA 1
ATOM 3423 C C . GLY A 1 424 ? 32.469 -46.219 -16.094 1 90.62 424 GLY A C 1
ATOM 3424 O O . GLY A 1 424 ? 32.5 -45.125 -15.547 1 90.62 424 GLY A O 1
ATOM 3425 N N . ASP A 1 425 ? 33.562 -47.094 -16.219 1 84 425 ASP A N 1
ATOM 3426 C CA . ASP A 1 425 ? 34.906 -46.656 -15.797 1 84 425 ASP A CA 1
ATOM 3427 C C . ASP A 1 425 ? 35.656 -46 -16.938 1 84 425 ASP A C 1
ATOM 3429 O O . ASP A 1 425 ? 36.656 -46.531 -17.453 1 84 425 ASP A O 1
ATOM 3433 N N . VAL A 1 426 ? 35.031 -45 -17.5 1 82.06 426 VAL A N 1
ATOM 3434 C CA . VAL A 1 426 ? 35.656 -44.25 -18.578 1 82.06 426 VAL A CA 1
ATOM 3435 C C . VAL A 1 426 ? 35.781 -42.781 -18.172 1 82.06 426 VAL A C 1
ATOM 3437 O O . VAL A 1 426 ? 34.969 -42.25 -17.422 1 82.06 426 VAL A O 1
ATOM 3440 N N . LYS A 1 427 ? 37.062 -42.188 -18.5 1 70.25 427 LYS A N 1
ATOM 3441 C CA . LYS A 1 427 ? 37.344 -40.781 -18.219 1 70.25 427 LYS A CA 1
ATOM 3442 C C . LYS A 1 427 ? 37.094 -39.938 -19.453 1 70.25 427 LYS A C 1
ATOM 3444 O O . LYS A 1 427 ? 37.469 -40.312 -20.562 1 70.25 427 LYS A O 1
ATOM 3449 N N . GLY A 1 428 ? 36.125 -39.062 -19.359 1 77 428 GLY A N 1
ATOM 3450 C CA . GLY A 1 428 ? 35.938 -38.125 -20.453 1 77 428 GLY A CA 1
ATOM 3451 C C . GLY A 1 428 ? 34.625 -38.344 -21.203 1 77 428 GLY A C 1
ATOM 3452 O O . GLY A 1 428 ? 33.656 -38.875 -20.641 1 77 428 GLY A O 1
ATOM 3453 N N . LYS A 1 429 ? 34.562 -37.906 -22.438 1 79.62 429 LYS A N 1
ATOM 3454 C CA . LYS A 1 429 ? 33.375 -37.938 -23.25 1 79.62 429 LYS A CA 1
ATOM 3455 C C . LYS A 1 429 ? 33.281 -39.219 -24.062 1 79.62 429 LYS A C 1
ATOM 3457 O O . LYS A 1 429 ? 34.281 -39.75 -24.531 1 79.62 429 LYS A O 1
ATOM 3462 N N . VAL A 1 430 ? 32.125 -39.844 -24.047 1 92.69 430 VAL A N 1
ATOM 3463 C CA . VAL A 1 430 ? 31.828 -41 -24.875 1 92.69 430 VAL A CA 1
ATOM 3464 C C . VAL A 1 430 ? 30.625 -40.688 -25.75 1 92.69 430 VAL A C 1
ATOM 3466 O O . VAL A 1 430 ? 29.734 -39.938 -25.375 1 92.69 430 VAL A O 1
ATOM 3469 N N . THR A 1 431 ? 30.625 -41.312 -26.938 1 96 431 THR A N 1
ATOM 3470 C CA . THR A 1 431 ? 29.484 -41.125 -27.812 1 96 431 THR A CA 1
ATOM 3471 C C . THR A 1 431 ? 28.484 -42.25 -27.672 1 96 431 THR A C 1
ATOM 3473 O O . THR A 1 431 ? 28.844 -43.375 -27.297 1 96 431 THR A O 1
ATOM 3476 N N . LEU A 1 432 ? 27.266 -41.938 -27.891 1 96.94 432 LEU A N 1
ATOM 3477 C CA . LEU A 1 432 ? 26.219 -42.969 -27.875 1 96.94 432 LEU A CA 1
ATOM 3478 C C . LEU A 1 432 ? 26.547 -44.094 -28.859 1 96.94 432 LEU A C 1
ATOM 3480 O O . LEU A 1 432 ? 26.312 -45.281 -28.578 1 96.94 432 LEU A O 1
ATOM 3484 N N . GLU A 1 433 ? 27.094 -43.688 -30 1 95.12 433 GLU A N 1
ATOM 3485 C CA . GLU A 1 433 ? 27.484 -44.656 -31.016 1 95.12 433 GLU A CA 1
ATOM 3486 C C . GLU A 1 433 ? 28.5 -45.656 -30.469 1 95.12 433 GLU A C 1
ATOM 3488 O O . GLU A 1 433 ? 28.375 -46.875 -30.672 1 95.12 433 GLU A O 1
ATOM 3493 N N . ASP A 1 434 ? 29.484 -45.156 -29.797 1 94.75 434 ASP A N 1
ATOM 3494 C CA . ASP A 1 434 ? 30.516 -46 -29.234 1 94.75 434 ASP A CA 1
ATOM 3495 C C . ASP A 1 434 ? 29.938 -46.969 -28.188 1 94.75 434 ASP A C 1
ATOM 3497 O O . ASP A 1 434 ? 30.359 -48.125 -28.078 1 94.75 434 ASP A O 1
ATOM 3501 N N . ILE A 1 435 ? 29.031 -46.438 -27.422 1 95.12 435 ILE A N 1
ATOM 3502 C CA . ILE A 1 435 ? 28.375 -47.25 -26.406 1 95.12 435 ILE A CA 1
ATOM 3503 C C . ILE A 1 435 ? 27.578 -48.375 -27.062 1 95.12 435 ILE A C 1
ATOM 3505 O O . ILE A 1 435 ? 27.688 -49.531 -26.688 1 95.12 435 ILE A O 1
ATOM 3509 N N . LEU A 1 436 ? 26.797 -48.031 -28.109 1 95.06 436 LEU A N 1
ATOM 3510 C CA . LEU A 1 436 ? 25.922 -49 -28.781 1 95.06 436 LEU A CA 1
ATOM 3511 C C . LEU A 1 436 ? 26.75 -50.062 -29.531 1 95.06 436 LEU A C 1
ATOM 3513 O O . LEU A 1 436 ? 26.312 -51.188 -29.672 1 95.06 436 LEU A O 1
ATOM 3517 N N . LYS A 1 437 ? 27.953 -49.719 -29.906 1 94.44 437 LYS A N 1
ATOM 3518 C CA . LYS A 1 437 ? 28.828 -50.625 -30.625 1 94.44 437 LYS A CA 1
ATOM 3519 C C . LYS A 1 437 ? 29.656 -51.469 -29.656 1 94.44 437 LYS A C 1
ATOM 3521 O O . LYS A 1 437 ? 30.406 -52.344 -30.078 1 94.44 437 LYS A O 1
ATOM 3526 N N . GLY A 1 438 ? 29.594 -51.188 -28.422 1 92.19 438 GLY A N 1
ATOM 3527 C CA . GLY A 1 438 ? 30.297 -51.969 -27.422 1 92.19 438 GLY A CA 1
ATOM 3528 C C . GLY A 1 438 ? 31.75 -51.562 -27.266 1 92.19 438 GLY A C 1
ATOM 3529 O O . GLY A 1 438 ? 32.562 -52.375 -26.75 1 92.19 438 GLY A O 1
ATOM 3530 N N . LYS A 1 439 ? 32.094 -50.469 -27.672 1 92.56 439 LYS A N 1
ATOM 3531 C CA . LYS A 1 439 ? 33.5 -50.031 -27.609 1 92.56 439 LYS A CA 1
ATOM 3532 C C . LYS A 1 439 ? 33.875 -49.562 -26.203 1 92.56 439 LYS A C 1
ATOM 3534 O O . LYS A 1 439 ? 35.062 -49.438 -25.891 1 92.56 439 LYS A O 1
ATOM 3539 N N . VAL A 1 440 ? 32.938 -49.25 -25.484 1 92.12 440 VAL A N 1
ATOM 3540 C CA . VAL A 1 440 ? 33.188 -48.812 -24.109 1 92.12 440 VAL A CA 1
ATOM 3541 C C . VAL A 1 440 ? 32.469 -49.719 -23.141 1 92.12 440 VAL A C 1
ATOM 3543 O O . VAL A 1 440 ? 31.344 -50.188 -23.406 1 92.12 440 VAL A O 1
ATOM 3546 N N . GLN A 1 441 ? 33.094 -49.969 -22.031 1 91.88 441 GLN A N 1
ATOM 3547 C CA . GLN A 1 441 ? 32.531 -50.844 -21.016 1 91.88 441 GLN A CA 1
ATOM 3548 C C . GLN A 1 441 ? 31.688 -50.031 -20 1 91.88 441 GLN A C 1
ATOM 3550 O O . GLN A 1 441 ? 32.125 -48.969 -19.547 1 91.88 441 GLN A O 1
ATOM 3555 N N . GLY A 1 442 ? 30.5 -50.469 -19.734 1 93.62 442 GLY A N 1
ATOM 3556 C CA . GLY A 1 442 ? 29.578 -49.812 -18.812 1 93.62 442 GLY A CA 1
ATOM 3557 C C . GLY A 1 442 ? 28.125 -50.062 -19.141 1 93.62 442 GLY A C 1
ATOM 3558 O O . GLY A 1 442 ? 27.797 -51 -19.859 1 93.62 442 GLY A O 1
ATOM 3559 N N . LYS A 1 443 ? 27.266 -49.25 -18.5 1 95.12 443 LYS A N 1
ATOM 3560 C CA . LYS A 1 443 ? 25.844 -49.438 -18.703 1 95.12 443 LYS A CA 1
ATOM 3561 C C . LYS A 1 443 ? 25.172 -48.094 -19 1 95.12 443 LYS A C 1
ATOM 3563 O O . LYS A 1 443 ? 25.422 -47.094 -18.312 1 95.12 443 LYS A O 1
ATOM 3568 N N . LEU A 1 444 ? 24.375 -48.094 -20.047 1 96.62 444 LEU A N 1
ATOM 3569 C CA . LEU A 1 444 ? 23.609 -46.906 -20.422 1 96.62 444 LEU A CA 1
ATOM 3570 C C . LEU A 1 444 ? 22.203 -46.969 -19.828 1 96.62 444 LEU A C 1
ATOM 3572 O O . LEU A 1 444 ? 21.5 -48 -19.984 1 96.62 444 LEU A O 1
ATOM 3576 N N . TYR A 1 445 ? 21.828 -46 -19.062 1 97.38 445 TYR A N 1
ATOM 3577 C CA . TYR A 1 445 ? 20.469 -45.812 -18.594 1 97.38 445 TYR A CA 1
ATOM 3578 C C . TYR A 1 445 ? 19.734 -44.75 -19.406 1 97.38 445 TYR A C 1
ATOM 3580 O O . TYR A 1 445 ? 20.297 -43.688 -19.688 1 97.38 445 TYR A O 1
ATOM 3588 N N . ASP A 1 446 ? 18.516 -44.969 -19.891 1 97.25 446 ASP A N 1
ATOM 3589 C CA . ASP A 1 446 ? 17.656 -44.125 -20.688 1 97.25 446 ASP A CA 1
ATOM 3590 C C . ASP A 1 446 ? 16.453 -43.625 -19.875 1 97.25 446 ASP A C 1
ATOM 3592 O O . ASP A 1 446 ? 15.391 -44.25 -19.891 1 97.25 446 ASP A O 1
ATOM 3596 N N . MET A 1 447 ? 16.594 -42.469 -19.234 1 96.69 447 MET A N 1
ATOM 3597 C CA . MET A 1 447 ? 15.742 -42.125 -18.109 1 96.69 447 MET A CA 1
ATOM 3598 C C . MET A 1 447 ? 14.555 -41.281 -18.562 1 96.69 447 MET A C 1
ATOM 3600 O O . MET A 1 447 ? 13.414 -41.531 -18.172 1 96.69 447 MET A O 1
ATOM 3604 N N . PHE A 1 448 ? 14.633 -40.125 -19.266 1 96.62 448 PHE A N 1
ATOM 3605 C CA . PHE A 1 448 ? 13.57 -39.219 -19.703 1 96.62 448 PHE A CA 1
ATOM 3606 C C . PHE A 1 448 ? 12.82 -39.812 -20.891 1 96.62 448 PHE A C 1
ATOM 3608 O O . PHE A 1 448 ? 12.977 -39.344 -22.031 1 96.62 448 PHE A O 1
ATOM 3615 N N . ARG A 1 449 ? 11.852 -40.688 -20.562 1 97.56 449 ARG A N 1
ATOM 3616 C CA . ARG A 1 449 ? 11.086 -41.344 -21.625 1 97.56 449 ARG A CA 1
ATOM 3617 C C . ARG A 1 449 ? 9.656 -40.812 -21.672 1 97.56 449 ARG A C 1
ATOM 3619 O O . ARG A 1 449 ? 8.906 -41.125 -22.594 1 97.56 449 ARG A O 1
ATOM 3626 N N . GLN A 1 450 ? 9.281 -40.031 -20.688 1 98.12 450 GLN A N 1
ATOM 3627 C CA . GLN A 1 450 ? 7.969 -39.406 -20.641 1 98.12 450 GLN A CA 1
ATOM 3628 C C . GLN A 1 450 ? 8.094 -37.906 -20.422 1 98.12 450 GLN A C 1
ATOM 3630 O O . GLN A 1 450 ? 9.102 -37.438 -19.891 1 98.12 450 GLN A O 1
ATOM 3635 N N . SER A 1 451 ? 7.094 -37.188 -20.906 1 98 451 SER A N 1
ATOM 3636 C CA . SER A 1 451 ? 7.004 -35.75 -20.719 1 98 451 SER A CA 1
ATOM 3637 C C . SER A 1 451 ? 5.562 -35.281 -20.844 1 98 451 SER A C 1
ATOM 3639 O O . SER A 1 451 ? 4.684 -36.031 -21.266 1 98 451 SER A O 1
ATOM 3641 N N . TRP A 1 452 ? 5.289 -34 -20.406 1 97.12 452 TRP A N 1
ATOM 3642 C CA . TRP A 1 452 ? 3.922 -33.5 -20.344 1 97.12 452 TRP A CA 1
ATOM 3643 C C . TRP A 1 452 ? 3.586 -32.688 -21.578 1 97.12 452 TRP A C 1
ATOM 3645 O O . TRP A 1 452 ? 4.461 -32.031 -22.156 1 97.12 452 TRP A O 1
ATOM 3655 N N . VAL A 1 453 ? 2.314 -32.688 -21.969 1 97.06 453 VAL A N 1
ATOM 3656 C CA . VAL A 1 453 ? 1.758 -31.844 -23 1 97.06 453 VAL A CA 1
ATOM 3657 C C . VAL A 1 453 ? 0.36 -31.375 -22.594 1 97.06 453 VAL A C 1
ATOM 3659 O O . VAL A 1 453 ? -0.369 -32.094 -21.922 1 97.06 453 VAL A O 1
ATOM 3662 N N . ALA A 1 454 ? -0.066 -30.219 -23.094 1 93.69 454 ALA A N 1
ATOM 3663 C CA . ALA A 1 454 ? -1.332 -29.656 -22.656 1 93.69 454 ALA A CA 1
ATOM 3664 C C . ALA A 1 454 ? -2.412 -29.812 -23.719 1 93.69 454 ALA A C 1
ATOM 3666 O O . ALA A 1 454 ? -3.602 -29.656 -23.422 1 93.69 454 ALA A O 1
ATOM 3667 N N . THR A 1 455 ? -2.008 -30.141 -24.953 1 94 455 THR A N 1
ATOM 3668 C CA . THR A 1 455 ? -2.973 -30.094 -26.047 1 94 455 THR A CA 1
ATOM 3669 C C . THR A 1 455 ? -3.154 -31.469 -26.688 1 94 455 THR A C 1
ATOM 3671 O O . THR A 1 455 ? -2.24 -32.281 -26.656 1 94 455 THR A O 1
ATOM 3674 N N . LYS A 1 456 ? -4.344 -31.656 -27.297 1 94.44 456 LYS A N 1
ATOM 3675 C CA . LYS A 1 456 ? -4.68 -32.906 -27.984 1 94.44 456 LYS A CA 1
ATOM 3676 C C . LYS A 1 456 ? -4.312 -32.812 -29.453 1 94.44 456 LYS A C 1
ATOM 3678 O O . LYS A 1 456 ? -4.484 -33.812 -30.203 1 94.44 456 LYS A O 1
ATOM 3683 N N . GLU A 1 457 ? -3.855 -31.688 -29.844 1 95.31 457 GLU A N 1
ATOM 3684 C CA . GLU A 1 457 ? -3.615 -31.516 -31.281 1 95.31 457 GLU A CA 1
ATOM 3685 C C . GLU A 1 457 ? -2.652 -32.594 -31.812 1 95.31 457 GLU A C 1
ATOM 3687 O O . GLU A 1 457 ? -1.521 -32.688 -31.328 1 95.31 457 GLU A O 1
ATOM 3692 N N . GLU A 1 458 ? -3.047 -33.188 -32.781 1 95.81 458 GLU A N 1
ATOM 3693 C CA . GLU A 1 458 ? -2.35 -34.406 -33.25 1 95.81 458 GLU A CA 1
ATOM 3694 C C . GLU A 1 458 ? -0.933 -34.062 -33.719 1 95.81 458 GLU A C 1
ATOM 3696 O O . GLU A 1 458 ? 0.02 -34.75 -33.375 1 95.81 458 GLU A O 1
ATOM 3701 N N . ALA A 1 459 ? -0.843 -33 -34.5 1 95.94 459 ALA A N 1
ATOM 3702 C CA . ALA A 1 459 ? 0.471 -32.656 -35.031 1 95.94 459 ALA A CA 1
ATOM 3703 C C . ALA A 1 459 ? 1.438 -32.312 -33.906 1 95.94 459 ALA A C 1
ATOM 3705 O O . ALA A 1 459 ? 2.625 -32.625 -33.969 1 95.94 459 ALA A O 1
ATOM 3706 N N . TYR A 1 460 ? 0.978 -31.641 -32.969 1 96.94 460 TYR A N 1
ATOM 3707 C CA . TYR A 1 460 ? 1.794 -31.234 -31.828 1 96.94 460 TYR A CA 1
ATOM 3708 C C . TYR A 1 460 ? 2.201 -32.438 -30.984 1 96.94 460 TYR A C 1
ATOM 3710 O O . TYR A 1 460 ? 3.365 -32.562 -30.609 1 96.94 460 TYR A O 1
ATOM 3718 N N . VAL A 1 461 ? 1.275 -33.312 -30.703 1 97.88 461 VAL A N 1
ATOM 3719 C CA . VAL A 1 461 ? 1.527 -34.531 -29.938 1 97.88 461 VAL A CA 1
ATOM 3720 C C . VAL A 1 461 ? 2.506 -35.438 -30.688 1 97.88 461 VAL A C 1
ATOM 3722 O O . VAL A 1 461 ? 3.424 -36 -30.094 1 97.88 461 VAL A O 1
ATOM 3725 N N . GLU A 1 462 ? 2.287 -35.5 -31.953 1 97.69 462 GLU A N 1
ATOM 3726 C CA . GLU A 1 462 ? 3.186 -36.312 -32.781 1 97.69 462 GLU A CA 1
ATOM 3727 C C . GLU A 1 462 ? 4.613 -35.781 -32.719 1 97.69 462 GLU A C 1
ATOM 3729 O O . GLU A 1 462 ? 5.562 -36.562 -32.531 1 97.69 462 GLU A O 1
ATOM 3734 N N . ALA A 1 463 ? 4.738 -34.531 -32.875 1 97.56 463 ALA A N 1
ATOM 3735 C CA . ALA A 1 463 ? 6.062 -33.906 -32.875 1 97.56 463 ALA A CA 1
ATOM 3736 C C . ALA A 1 463 ? 6.766 -34.156 -31.531 1 97.56 463 ALA A C 1
ATOM 3738 O O . ALA A 1 463 ? 7.977 -34.406 -31.5 1 97.56 463 ALA A O 1
ATOM 3739 N N . GLY A 1 464 ? 6.051 -34.125 -30.453 1 97.75 464 GLY A N 1
ATOM 3740 C CA . GLY A 1 464 ? 6.629 -34.344 -29.141 1 97.75 464 GLY A CA 1
ATOM 3741 C C . GLY A 1 464 ? 6.934 -35.781 -28.859 1 97.75 464 GLY A C 1
ATOM 3742 O O . GLY A 1 464 ? 7.906 -36.094 -28.172 1 97.75 464 GLY A O 1
ATOM 3743 N N . ASN A 1 465 ? 6.145 -36.688 -29.344 1 98 465 ASN A N 1
ATOM 3744 C CA . ASN A 1 465 ? 6.281 -38.125 -29.109 1 98 465 ASN A CA 1
ATOM 3745 C C . ASN A 1 465 ? 7.488 -38.688 -29.828 1 98 465 ASN A C 1
ATOM 3747 O O . ASN A 1 465 ? 8.109 -39.656 -29.359 1 98 465 ASN A O 1
ATOM 3751 N N . LYS A 1 466 ? 7.832 -38.156 -30.906 1 97.5 466 LYS A N 1
ATOM 3752 C CA . LYS A 1 466 ? 8.844 -38.719 -31.797 1 97.5 466 LYS A CA 1
ATOM 3753 C C . LYS A 1 466 ? 10.156 -38.969 -31.047 1 97.5 466 LYS A C 1
ATOM 3755 O O . LYS A 1 466 ? 10.672 -40.062 -31.016 1 97.5 466 LYS A O 1
ATOM 3760 N N . PRO A 1 467 ? 10.719 -37.938 -30.453 1 97.75 467 PRO A N 1
ATOM 3761 C CA . PRO A 1 467 ? 11.969 -38.188 -29.734 1 97.75 467 PRO A CA 1
ATOM 3762 C C . PRO A 1 467 ? 11.789 -39.125 -28.531 1 97.75 467 PRO A C 1
ATOM 3764 O O . PRO A 1 467 ? 12.688 -39.906 -28.219 1 97.75 467 PRO A O 1
ATOM 3767 N N . LEU A 1 468 ? 10.695 -39.094 -27.859 1 97.94 468 LEU A N 1
ATOM 3768 C CA . LEU A 1 468 ? 10.469 -39.844 -26.625 1 97.94 468 LEU A CA 1
ATOM 3769 C C . LEU A 1 468 ? 10.297 -41.312 -26.938 1 97.94 468 LEU A C 1
ATOM 3771 O O . LEU A 1 468 ? 10.688 -42.188 -26.141 1 97.94 468 LEU A O 1
ATOM 3775 N N . LYS A 1 469 ? 9.719 -41.656 -28.094 1 97.44 469 LYS A N 1
ATOM 3776 C CA . LYS A 1 469 ? 9.414 -43.031 -28.469 1 97.44 469 LYS A CA 1
ATOM 3777 C C . LYS A 1 469 ? 10.516 -43.625 -29.344 1 97.44 469 LYS A C 1
ATOM 3779 O O . LYS A 1 469 ? 10.57 -44.844 -29.547 1 97.44 469 LYS A O 1
ATOM 3784 N N . ALA A 1 470 ? 11.398 -42.812 -29.781 1 97.5 470 ALA A N 1
ATOM 3785 C CA . ALA A 1 470 ? 12.445 -43.25 -30.703 1 97.5 470 ALA A CA 1
ATOM 3786 C C . ALA A 1 470 ? 13.398 -44.25 -30.031 1 97.5 470 ALA A C 1
ATOM 3788 O O . ALA A 1 470 ? 13.648 -44.156 -28.828 1 97.5 470 ALA A O 1
ATOM 3789 N N . SER A 1 471 ? 13.93 -45.094 -30.891 1 96.31 471 SER A N 1
ATOM 3790 C CA . SER A 1 471 ? 15.031 -45.938 -30.406 1 96.31 471 SER A CA 1
ATOM 3791 C C . SER A 1 471 ? 16.312 -45.125 -30.266 1 96.31 471 SER A C 1
ATOM 3793 O O . SER A 1 471 ? 16.406 -44 -30.797 1 96.31 471 SER A O 1
ATOM 3795 N N . LEU A 1 472 ? 17.25 -45.656 -29.578 1 95.5 472 LEU A N 1
ATOM 3796 C CA . LEU A 1 472 ? 18.516 -44.938 -29.375 1 95.5 472 LEU A CA 1
ATOM 3797 C C . LEU A 1 472 ? 19.219 -44.688 -30.703 1 95.5 472 LEU A C 1
ATOM 3799 O O . LEU A 1 472 ? 19.781 -43.594 -30.891 1 95.5 472 LEU A O 1
ATOM 3803 N N . GLU A 1 473 ? 19.125 -45.594 -31.656 1 92 473 GLU A N 1
ATOM 3804 C CA . GLU A 1 473 ? 19.734 -45.438 -32.969 1 92 473 GLU A CA 1
ATOM 3805 C C . GLU A 1 473 ? 19.047 -44.344 -33.781 1 92 473 GLU A C 1
ATOM 3807 O O . GLU A 1 473 ? 19.703 -43.594 -34.531 1 92 473 GLU A O 1
ATOM 3812 N N . GLU A 1 474 ? 17.844 -44.25 -33.531 1 96.31 474 GLU A N 1
ATOM 3813 C CA . GLU A 1 474 ? 17.047 -43.281 -34.281 1 96.31 474 GLU A CA 1
ATOM 3814 C C . GLU A 1 474 ? 17.344 -41.875 -33.844 1 96.31 474 GLU A C 1
ATOM 3816 O O . GLU A 1 474 ? 17.156 -40.906 -34.594 1 96.31 474 GLU A O 1
ATOM 3821 N N . LEU A 1 475 ? 17.766 -41.688 -32.625 1 97.56 475 LEU A N 1
ATOM 3822 C CA . LEU A 1 475 ? 18.016 -40.344 -32.062 1 97.56 475 LEU A CA 1
ATOM 3823 C C . LEU A 1 475 ? 19.109 -39.625 -32.875 1 97.56 475 LEU A C 1
ATOM 3825 O O . LEU A 1 475 ? 18.938 -38.469 -33.25 1 97.56 475 LEU A O 1
ATOM 3829 N N . GLN A 1 476 ? 20.203 -40.312 -33.125 1 96.44 476 GLN A N 1
ATOM 3830 C CA . GLN A 1 476 ? 21.266 -39.719 -33.938 1 96.44 476 GLN A CA 1
ATOM 3831 C C . GLN A 1 476 ? 20.781 -39.375 -35.344 1 96.44 476 GLN A C 1
ATOM 3833 O O . GLN A 1 476 ? 21.156 -38.344 -35.875 1 96.44 476 GLN A O 1
ATOM 3838 N N . LYS A 1 477 ? 19.938 -40.25 -35.875 1 96.19 477 LYS A N 1
ATOM 3839 C CA . LYS A 1 477 ? 19.391 -40 -37.219 1 96.19 477 LYS A CA 1
ATOM 3840 C C . LYS A 1 477 ? 18.531 -38.719 -37.219 1 96.19 477 LYS A C 1
ATOM 3842 O O . LYS A 1 477 ? 18.547 -37.969 -38.188 1 96.19 477 LYS A O 1
ATOM 3847 N N . MET A 1 478 ? 17.797 -38.531 -36.188 1 96.88 478 MET A N 1
ATOM 3848 C CA . MET A 1 478 ? 16.953 -37.375 -36.062 1 96.88 478 MET A CA 1
ATOM 3849 C C . MET A 1 478 ? 17.781 -36.094 -36.062 1 96.88 478 MET A C 1
ATOM 3851 O O . MET A 1 478 ? 17.406 -35.094 -36.688 1 96.88 478 MET A O 1
ATOM 3855 N N . ILE A 1 479 ? 18.906 -36.125 -35.344 1 96.25 479 ILE A N 1
ATOM 3856 C CA . ILE A 1 479 ? 19.797 -34.969 -35.219 1 96.25 479 ILE A CA 1
ATOM 3857 C C . ILE A 1 479 ? 20.5 -34.688 -36.562 1 96.25 479 ILE A C 1
ATOM 3859 O O . ILE A 1 479 ? 20.719 -33.531 -36.906 1 96.25 479 ILE A O 1
ATOM 3863 N N . ASP A 1 480 ? 20.688 -35.75 -37.375 1 95.69 480 ASP A N 1
ATOM 3864 C CA . ASP A 1 480 ? 21.5 -35.656 -38.562 1 95.69 480 ASP A CA 1
ATOM 3865 C C . ASP A 1 480 ? 20.609 -35.5 -39.812 1 95.69 480 ASP A C 1
ATOM 3867 O O . ASP A 1 480 ? 21.109 -35.344 -40.938 1 95.69 480 ASP A O 1
ATOM 3871 N N . ALA A 1 481 ? 19.359 -35.531 -39.625 1 97.19 481 ALA A N 1
ATOM 3872 C CA . ALA A 1 481 ? 18.453 -35.406 -40.75 1 97.19 481 ALA A CA 1
ATOM 3873 C C . ALA A 1 481 ? 18.734 -34.125 -41.531 1 97.19 481 ALA A C 1
ATOM 3875 O O . ALA A 1 481 ? 19.156 -33.125 -40.969 1 97.19 481 ALA A O 1
ATOM 3876 N N . PRO A 1 482 ? 18.438 -34.125 -42.844 1 96.75 482 PRO A N 1
ATOM 3877 C CA . PRO A 1 482 ? 18.594 -32.875 -43.625 1 96.75 482 PRO A CA 1
ATOM 3878 C C . PRO A 1 482 ? 17.672 -31.766 -43.156 1 96.75 482 PRO A C 1
ATOM 3880 O O . PRO A 1 482 ? 16.516 -32.031 -42.781 1 96.75 482 PRO A O 1
ATOM 3883 N N . VAL A 1 483 ? 18.234 -30.562 -43.156 1 96.69 483 VAL A N 1
ATOM 3884 C CA . VAL A 1 483 ? 17.422 -29.422 -42.781 1 96.69 483 VAL A CA 1
ATOM 3885 C C . VAL A 1 483 ? 16.641 -28.906 -43.969 1 96.69 483 VAL A C 1
ATOM 3887 O O . VAL A 1 483 ? 17.219 -28.422 -44.969 1 96.69 483 VAL A O 1
ATOM 3890 N N . GLU A 1 484 ? 15.344 -29.031 -43.969 1 96.62 484 GLU A N 1
ATOM 3891 C CA . GLU A 1 484 ? 14.445 -28.516 -44.969 1 96.62 484 GLU A CA 1
ATOM 3892 C C . GLU A 1 484 ? 13.727 -27.266 -44.5 1 96.62 484 GLU A C 1
ATOM 3894 O O . GLU A 1 484 ? 13.234 -27.219 -43.375 1 96.62 484 GLU A O 1
ATOM 3899 N N . TYR A 1 485 ? 13.781 -26.297 -45.25 1 95.44 485 TYR A N 1
ATOM 3900 C CA . TYR A 1 485 ? 13.18 -25.031 -44.875 1 95.44 485 TYR A CA 1
ATOM 3901 C C . TYR A 1 485 ? 11.867 -24.797 -45.594 1 95.44 485 TYR A C 1
ATOM 3903 O O . TYR A 1 485 ? 11.695 -25.25 -46.75 1 95.44 485 TYR A O 1
ATOM 3911 N N . VAL A 1 486 ? 10.984 -24.125 -44.969 1 94.94 486 VAL A N 1
ATOM 3912 C CA . VAL A 1 486 ? 9.766 -23.578 -45.562 1 94.94 486 VAL A CA 1
ATOM 3913 C C . VAL A 1 486 ? 9.641 -22.094 -45.25 1 94.94 486 VAL A C 1
ATOM 3915 O O . VAL A 1 486 ? 10.125 -21.641 -44.188 1 94.94 486 VAL A O 1
ATOM 3918 N N . THR A 1 487 ? 9.148 -21.344 -46.156 1 93 487 THR A N 1
ATOM 3919 C CA . THR A 1 487 ? 8.977 -19.906 -45.938 1 93 487 THR A CA 1
ATOM 3920 C C . THR A 1 487 ? 7.566 -19.609 -45.438 1 93 487 THR A C 1
ATOM 3922 O O . THR A 1 487 ? 6.578 -19.969 -46.062 1 93 487 THR A O 1
ATOM 3925 N N . VAL A 1 488 ? 7.477 -19.094 -44.281 1 88.94 488 VAL A N 1
ATOM 3926 C CA . VAL A 1 488 ? 6.223 -18.625 -43.688 1 88.94 488 VAL A CA 1
ATOM 3927 C C . VAL A 1 488 ? 6.27 -17.109 -43.531 1 88.94 488 VAL A C 1
ATOM 3929 O O . VAL A 1 488 ? 7.074 -16.594 -42.75 1 88.94 488 VAL A O 1
ATOM 3932 N N . GLU A 1 489 ? 5.395 -16.406 -44.125 1 83.94 489 GLU A N 1
ATOM 3933 C CA . GLU A 1 489 ? 5.32 -14.953 -44.094 1 83.94 489 GLU A CA 1
ATOM 3934 C C . GLU A 1 489 ? 6.699 -14.328 -44.281 1 83.94 489 GLU A C 1
ATOM 3936 O O . GLU A 1 489 ? 7.137 -13.5 -43.5 1 83.94 489 GLU A O 1
ATOM 3941 N N . GLY A 1 490 ? 7.441 -14.766 -45.156 1 86.38 490 GLY A N 1
ATOM 3942 C CA . GLY A 1 490 ? 8.703 -14.18 -45.562 1 86.38 490 GLY A CA 1
ATOM 3943 C C . GLY A 1 490 ? 9.883 -14.656 -44.719 1 86.38 490 GLY A C 1
ATOM 3944 O O . GLY A 1 490 ? 11.031 -14.312 -45 1 86.38 490 GLY A O 1
ATOM 3945 N N . THR A 1 491 ? 9.641 -15.484 -43.719 1 89.56 491 THR A N 1
ATOM 3946 C CA . THR A 1 491 ? 10.719 -15.977 -42.875 1 89.56 491 THR A CA 1
ATOM 3947 C C . THR A 1 491 ? 10.977 -17.453 -43.156 1 89.56 491 THR A C 1
ATOM 3949 O O . THR A 1 491 ? 10.047 -18.266 -43.125 1 89.56 491 THR A O 1
ATOM 3952 N N . LYS A 1 492 ? 12.156 -17.672 -43.375 1 92.12 492 LYS A N 1
ATOM 3953 C CA . LYS A 1 492 ? 12.562 -19.062 -43.562 1 92.12 492 LYS A CA 1
ATOM 3954 C C . LYS A 1 492 ? 12.68 -19.797 -42.219 1 92.12 492 LYS A C 1
ATOM 3956 O O . LYS A 1 492 ? 13.406 -19.344 -41.344 1 92.12 492 LYS A O 1
ATOM 3961 N N . MET A 1 493 ? 11.961 -20.953 -42.125 1 93.94 493 MET A N 1
ATOM 3962 C CA . MET A 1 493 ? 11.977 -21.75 -40.906 1 93.94 493 MET A CA 1
ATOM 3963 C C . MET A 1 493 ? 12.18 -23.219 -41.219 1 93.94 493 MET A C 1
ATOM 3965 O O . MET A 1 493 ? 11.656 -23.734 -42.188 1 93.94 493 MET A O 1
ATOM 3969 N N . PRO A 1 494 ? 12.938 -23.875 -40.375 1 96.19 494 PRO A N 1
ATOM 3970 C CA . PRO A 1 494 ? 13.078 -25.328 -40.594 1 96.19 494 PRO A CA 1
ATOM 3971 C C . PRO A 1 494 ? 11.773 -26.078 -40.344 1 96.19 494 PRO A C 1
ATOM 3973 O O . PRO A 1 494 ? 11.016 -25.734 -39.438 1 96.19 494 PRO A O 1
ATOM 3976 N N . THR A 1 495 ? 11.578 -27.125 -41.125 1 96.25 495 THR A N 1
ATOM 3977 C CA . THR A 1 495 ? 10.406 -27.969 -40.906 1 96.25 495 THR A CA 1
ATOM 3978 C C . THR A 1 495 ? 10.539 -28.766 -39.594 1 96.25 495 THR A C 1
ATOM 3980 O O . THR A 1 495 ? 11.617 -28.828 -39.031 1 96.25 495 THR A O 1
ATOM 3983 N N . VAL A 1 496 ? 9.469 -29.406 -39.219 1 96.38 496 VAL A N 1
ATOM 3984 C CA . VAL A 1 496 ? 9.406 -30.094 -37.938 1 96.38 496 VAL A CA 1
ATOM 3985 C C . VAL A 1 496 ? 10.383 -31.266 -37.938 1 96.38 496 VAL A C 1
ATOM 3987 O O . VAL A 1 496 ? 11.062 -31.516 -36.938 1 96.38 496 VAL A O 1
ATOM 3990 N N . ASP A 1 497 ? 10.531 -31.953 -39.031 1 95.25 497 ASP A N 1
ATOM 3991 C CA . ASP A 1 497 ? 11.281 -33.188 -39.094 1 95.25 497 ASP A CA 1
ATOM 3992 C C . ASP A 1 497 ? 12.734 -32.938 -39.469 1 95.25 497 ASP A C 1
ATOM 3994 O O . ASP A 1 497 ? 13.523 -33.906 -39.625 1 95.25 497 ASP A O 1
ATOM 3998 N N . SER A 1 498 ? 13.07 -31.656 -39.688 1 97 498 SER A N 1
ATOM 3999 C CA . SER A 1 498 ? 14.453 -31.297 -39.969 1 97 498 SER A CA 1
ATOM 4000 C C . SER A 1 498 ? 15.383 -31.688 -38.844 1 97 498 SER A C 1
ATOM 4002 O O . SER A 1 498 ? 14.961 -31.766 -37.688 1 97 498 SER A O 1
ATOM 4004 N N . GLY A 1 499 ? 16.625 -31.938 -39.188 1 96.75 499 GLY A N 1
ATOM 4005 C CA . GLY A 1 499 ? 17.672 -32.031 -38.156 1 96.75 499 GLY A CA 1
ATOM 4006 C C . GLY A 1 499 ? 18.016 -30.719 -37.531 1 96.75 499 GLY A C 1
ATOM 4007 O O . GLY A 1 499 ? 17.359 -29.703 -37.75 1 96.75 499 GLY A O 1
ATOM 4008 N N . LEU A 1 500 ? 19.094 -30.75 -36.719 1 97.56 500 LEU A N 1
ATOM 4009 C CA . LEU A 1 500 ? 19.484 -29.516 -36 1 97.56 500 LEU A CA 1
ATOM 4010 C C . LEU A 1 500 ? 20.078 -28.5 -36.969 1 97.56 500 LEU A C 1
ATOM 4012 O O . LEU A 1 500 ? 20.953 -28.844 -37.781 1 97.56 500 LEU A O 1
ATOM 4016 N N . THR A 1 501 ? 19.562 -27.297 -36.969 1 96.81 501 THR A N 1
ATOM 4017 C CA . THR A 1 501 ? 20.203 -26.188 -37.688 1 96.81 501 THR A CA 1
ATOM 4018 C C . THR A 1 501 ? 21.562 -25.875 -37.031 1 96.81 501 THR A C 1
ATOM 4020 O O . THR A 1 501 ? 21.875 -26.359 -35.969 1 96.81 501 THR A O 1
ATOM 4023 N N . PRO A 1 502 ? 22.344 -24.984 -37.688 1 95.5 502 PRO A N 1
ATOM 4024 C CA . PRO A 1 502 ? 23.625 -24.625 -37.094 1 95.5 502 PRO A CA 1
ATOM 4025 C C . PRO A 1 502 ? 23.484 -23.984 -35.719 1 95.5 502 PRO A C 1
ATOM 4027 O O . PRO A 1 502 ? 24.266 -24.281 -34.812 1 95.5 502 PRO A O 1
ATOM 4030 N N . GLU A 1 503 ? 22.531 -23.172 -35.625 1 95.5 503 GLU A N 1
ATOM 4031 C CA . GLU A 1 503 ? 22.297 -22.516 -34.344 1 95.5 503 GLU A CA 1
ATOM 4032 C C . GLU A 1 503 ? 21.859 -23.516 -33.281 1 95.5 503 GLU A C 1
ATOM 4034 O O . GLU A 1 503 ? 22.297 -23.453 -32.125 1 95.5 503 GLU A O 1
ATOM 4039 N N . GLU A 1 504 ? 21.016 -24.422 -33.656 1 96.69 504 GLU A N 1
ATOM 4040 C CA . GLU A 1 504 ? 20.531 -25.438 -32.719 1 96.69 504 GLU A CA 1
ATOM 4041 C C . GLU A 1 504 ? 21.656 -26.406 -32.344 1 96.69 504 GLU A C 1
ATOM 4043 O O . GLU A 1 504 ? 21.734 -26.828 -31.172 1 96.69 504 GLU A O 1
ATOM 4048 N N . ARG A 1 505 ? 22.469 -26.734 -33.25 1 96.69 505 ARG A N 1
ATOM 4049 C CA . ARG A 1 505 ? 23.625 -27.594 -32.969 1 96.69 505 ARG A CA 1
ATOM 4050 C C . ARG A 1 505 ? 24.562 -26.938 -31.969 1 96.69 505 ARG A C 1
ATOM 4052 O O . ARG A 1 505 ? 25.062 -27.609 -31.062 1 96.69 505 ARG A O 1
ATOM 4059 N N . SER A 1 506 ? 24.766 -25.688 -32.219 1 97.25 506 SER A N 1
ATOM 4060 C CA . SER A 1 506 ? 25.625 -24.938 -31.297 1 97.25 506 SER A CA 1
ATOM 4061 C C . SER A 1 506 ? 25.047 -24.969 -29.875 1 97.25 506 SER A C 1
ATOM 4063 O O . SER A 1 506 ? 25.781 -25.078 -28.906 1 97.25 506 SER A O 1
ATOM 4065 N N . LEU A 1 507 ? 23.812 -24.797 -29.797 1 96.19 507 LEU A N 1
ATOM 4066 C CA . LEU A 1 507 ? 23.156 -24.844 -28.5 1 96.19 507 LEU A CA 1
ATOM 4067 C C . LEU A 1 507 ? 23.312 -26.219 -27.844 1 96.19 507 LEU A C 1
ATOM 4069 O O . LEU A 1 507 ? 23.688 -26.312 -26.688 1 96.19 507 LEU A O 1
ATOM 4073 N N . PHE A 1 508 ? 23.047 -27.297 -28.547 1 97.81 508 PHE A N 1
ATOM 4074 C CA . PHE A 1 508 ? 23.125 -28.656 -28.016 1 97.81 508 PHE A CA 1
ATOM 4075 C C . PHE A 1 508 ? 24.562 -29 -27.609 1 97.81 508 PHE A C 1
ATOM 4077 O O . PHE A 1 508 ? 24.781 -29.734 -26.641 1 97.81 508 PHE A O 1
ATOM 4084 N N . GLN A 1 509 ? 25.484 -28.391 -28.359 1 96.88 509 GLN A N 1
ATOM 4085 C CA . GLN A 1 509 ? 26.891 -28.562 -28 1 96.88 509 GLN A CA 1
ATOM 4086 C C . GLN A 1 509 ? 27.203 -27.859 -26.688 1 96.88 509 GLN A C 1
ATOM 4088 O O . GLN A 1 509 ? 27.844 -28.438 -25.797 1 96.88 509 GLN A O 1
ATOM 4093 N N . ARG A 1 510 ? 26.734 -26.703 -26.594 1 95.38 510 ARG A N 1
ATOM 4094 C CA . ARG A 1 510 ? 26.953 -25.922 -25.375 1 95.38 510 ARG A CA 1
ATOM 4095 C C . ARG A 1 510 ? 26.328 -26.609 -24.172 1 95.38 510 ARG A C 1
ATOM 4097 O O . ARG A 1 510 ? 26.859 -26.531 -23.062 1 95.38 510 ARG A O 1
ATOM 4104 N N . LEU A 1 511 ? 25.266 -27.344 -24.406 1 95.44 511 LEU A N 1
ATOM 4105 C CA . LEU A 1 511 ? 24.547 -28.031 -23.328 1 95.44 511 LEU A CA 1
ATOM 4106 C C . LEU A 1 511 ? 25.203 -29.375 -23.016 1 95.44 511 LEU A C 1
ATOM 4108 O O . LEU A 1 511 ? 24.844 -30.047 -22.047 1 95.44 511 LEU A O 1
ATOM 4112 N N . GLY A 1 512 ? 26.156 -29.781 -23.812 1 94.31 512 GLY A N 1
ATOM 4113 C CA . GLY A 1 512 ? 26.875 -31.031 -23.594 1 94.31 512 GLY A CA 1
ATOM 4114 C C . GLY A 1 512 ? 26.109 -32.25 -24.078 1 94.31 512 GLY A C 1
ATOM 4115 O O . GLY A 1 512 ? 26.359 -33.375 -23.625 1 94.31 512 GLY A O 1
ATOM 4116 N N . LEU A 1 513 ? 25.172 -32.062 -25 1 97.25 513 LEU A N 1
ATOM 4117 C CA . LEU A 1 513 ? 24.312 -33.156 -25.438 1 97.25 513 LEU A CA 1
ATOM 4118 C C . LEU A 1 513 ? 24.891 -33.844 -26.672 1 97.25 513 LEU A C 1
ATOM 4120 O O . LEU A 1 513 ? 24.578 -35.031 -26.938 1 97.25 513 LEU A O 1
ATOM 4124 N N . ILE A 1 514 ? 25.656 -33.094 -27.484 1 97.38 514 ILE A N 1
ATOM 4125 C CA . ILE A 1 514 ? 26.391 -33.625 -28.625 1 97.38 514 ILE A CA 1
ATOM 4126 C C . ILE A 1 514 ? 27.812 -33.062 -28.641 1 97.38 514 ILE A C 1
ATOM 4128 O O . ILE A 1 514 ? 28.078 -32.031 -28.016 1 97.38 514 ILE A O 1
ATOM 4132 N N . ASP A 1 515 ? 28.734 -33.75 -29.25 1 96.38 515 ASP A N 1
ATOM 4133 C CA . ASP A 1 515 ? 30.109 -33.281 -29.328 1 96.38 515 ASP A CA 1
ATOM 4134 C C . ASP A 1 515 ? 30.328 -32.406 -30.562 1 96.38 515 ASP A C 1
ATOM 4136 O O . ASP A 1 515 ? 29.359 -32 -31.219 1 96.38 515 ASP A O 1
ATOM 4140 N N . GLU A 1 516 ? 31.547 -32.031 -30.844 1 94.56 516 GLU A N 1
ATOM 4141 C CA . GLU A 1 516 ? 31.906 -31.109 -31.922 1 94.56 516 GLU A CA 1
ATOM 4142 C C . GLU A 1 516 ? 31.562 -31.703 -33.281 1 94.56 516 GLU A C 1
ATOM 4144 O O . GLU A 1 516 ? 31.312 -30.984 -34.25 1 94.56 516 GLU A O 1
ATOM 4149 N N . ASN A 1 517 ? 31.516 -33.031 -33.344 1 93.75 517 ASN A N 1
ATOM 4150 C CA . ASN A 1 517 ? 31.203 -33.719 -34.594 1 93.75 517 ASN A CA 1
ATOM 4151 C C . ASN A 1 517 ? 29.703 -34 -34.719 1 93.75 517 ASN A C 1
ATOM 4153 O O . ASN A 1 517 ? 29.266 -34.625 -35.688 1 93.75 517 ASN A O 1
ATOM 4157 N N . GLY A 1 518 ? 28.969 -33.594 -33.719 1 94.56 518 GLY A N 1
ATOM 4158 C CA . GLY A 1 518 ? 27.516 -33.75 -33.781 1 94.56 518 GLY A CA 1
ATOM 4159 C C . GLY A 1 518 ? 27.031 -35.094 -33.25 1 94.56 518 GLY A C 1
ATOM 4160 O O . GLY A 1 518 ? 25.875 -35.469 -33.5 1 94.56 518 GLY A O 1
ATOM 4161 N N . LYS A 1 519 ? 27.875 -35.812 -32.625 1 96.62 519 LYS A N 1
ATOM 4162 C CA . LYS A 1 519 ? 27.484 -37.094 -32.062 1 96.62 519 LYS A CA 1
ATOM 4163 C C . LYS A 1 519 ? 26.922 -36.969 -30.656 1 96.62 519 LYS A C 1
ATOM 4165 O O . LYS A 1 519 ? 27.453 -36.188 -29.844 1 96.62 519 LYS A O 1
ATOM 4170 N N . ILE A 1 520 ? 25.875 -37.719 -30.406 1 98.19 520 ILE A N 1
ATOM 4171 C CA . ILE A 1 520 ? 25.25 -37.688 -29.094 1 98.19 520 ILE A CA 1
ATOM 4172 C C . ILE A 1 520 ? 26.25 -38.156 -28.031 1 98.19 520 ILE A C 1
ATOM 4174 O O . ILE A 1 520 ? 26.922 -39.156 -28.203 1 98.19 520 ILE A O 1
ATOM 4178 N N . THR A 1 521 ? 26.312 -37.406 -26.953 1 97.38 521 THR A N 1
ATOM 4179 C CA . THR A 1 521 ? 27.203 -37.719 -25.844 1 97.38 521 THR A CA 1
ATOM 4180 C C . THR A 1 521 ? 26.406 -37.875 -24.547 1 97.38 521 THR A C 1
ATOM 4182 O O . THR A 1 521 ? 26.094 -36.906 -23.875 1 97.38 521 THR A O 1
ATOM 4185 N N . PRO A 1 522 ? 26.125 -39.094 -24.125 1 97.19 522 PRO A N 1
ATOM 4186 C CA . PRO A 1 522 ? 25.438 -39.312 -22.859 1 97.19 522 PRO A CA 1
ATOM 4187 C C . PRO A 1 522 ? 26.219 -38.781 -21.656 1 97.19 522 PRO A C 1
ATOM 4189 O O . PRO A 1 522 ? 27.422 -38.531 -21.766 1 97.19 522 PRO A O 1
ATOM 4192 N N . TRP A 1 523 ? 25.516 -38.5 -20.625 1 96.19 523 TRP A N 1
ATOM 4193 C CA . TRP A 1 523 ? 26.125 -38.062 -19.359 1 96.19 523 TRP A CA 1
ATOM 4194 C C . TRP A 1 523 ? 26.922 -39.188 -18.719 1 96.19 523 TRP A C 1
ATOM 4196 O O . TRP A 1 523 ? 26.344 -40.188 -18.281 1 96.19 523 TRP A O 1
ATOM 4206 N N . VAL A 1 524 ? 28.203 -39.031 -18.578 1 95.25 524 VAL A N 1
ATOM 4207 C CA . VAL A 1 524 ? 29.078 -40.094 -18.094 1 95.25 524 VAL A CA 1
ATOM 4208 C C . VAL A 1 524 ? 29.297 -39.938 -16.594 1 95.25 524 VAL A C 1
ATOM 4210 O O . VAL A 1 524 ? 29.75 -38.875 -16.141 1 95.25 524 VAL A O 1
ATOM 4213 N N . ILE A 1 525 ? 29.031 -40.906 -15.867 1 95.31 525 ILE A N 1
ATOM 4214 C CA . ILE A 1 525 ? 29.203 -40.938 -14.422 1 95.31 525 ILE A CA 1
ATOM 4215 C C . ILE A 1 525 ? 29.984 -42.188 -14.023 1 95.31 525 ILE A C 1
ATOM 4217 O O . ILE A 1 525 ? 29.625 -43.281 -14.414 1 95.31 525 ILE A O 1
ATOM 4221 N N . THR A 1 526 ? 31.062 -42.062 -13.258 1 93.75 526 THR A N 1
ATOM 4222 C CA . THR A 1 526 ? 31.781 -43.219 -12.719 1 93.75 526 THR A CA 1
ATOM 4223 C C . THR A 1 526 ? 31.25 -43.594 -11.336 1 93.75 526 THR A C 1
ATOM 4225 O O . THR A 1 526 ? 30.703 -42.719 -10.633 1 93.75 526 THR A O 1
ATOM 4228 N N . LYS A 1 527 ? 31.453 -44.781 -10.961 1 93.25 527 LYS A N 1
ATOM 4229 C CA . LYS A 1 527 ? 31 -45.25 -9.648 1 93.25 527 LYS A CA 1
ATOM 4230 C C . LYS A 1 527 ? 31.688 -44.469 -8.531 1 93.25 527 LYS A C 1
ATOM 4232 O O . LYS A 1 527 ? 31.062 -44.156 -7.52 1 93.25 527 LYS A O 1
ATOM 4237 N N . ASP A 1 528 ? 32.906 -44.094 -8.766 1 92.19 528 ASP A N 1
ATOM 4238 C CA . ASP A 1 528 ? 33.688 -43.375 -7.766 1 92.19 528 ASP A CA 1
ATOM 4239 C C . ASP A 1 528 ? 33.125 -41.969 -7.547 1 92.19 528 ASP A C 1
ATOM 4241 O O . ASP A 1 528 ? 33.219 -41.438 -6.449 1 92.19 528 ASP A O 1
ATOM 4245 N N . MET A 1 529 ? 32.5 -41.438 -8.539 1 92.12 529 MET A N 1
ATOM 4246 C CA . MET A 1 529 ? 31.953 -40.094 -8.477 1 92.12 529 MET A CA 1
ATOM 4247 C C . MET A 1 529 ? 30.766 -40.031 -7.531 1 92.12 529 MET A C 1
ATOM 4249 O O . MET A 1 529 ? 30.438 -38.969 -7.008 1 92.12 529 MET A O 1
ATOM 4253 N N . ILE A 1 530 ? 30.141 -41.219 -7.293 1 94.75 530 ILE A N 1
ATOM 4254 C CA . ILE A 1 530 ? 28.859 -41.156 -6.594 1 94.75 530 ILE A CA 1
ATOM 4255 C C . ILE A 1 530 ? 28.828 -42.188 -5.469 1 94.75 530 ILE A C 1
ATOM 4257 O O . ILE A 1 530 ? 27.766 -42.562 -5.008 1 94.75 530 ILE A O 1
ATOM 4261 N N . ASP A 1 531 ? 29.984 -42.656 -4.992 1 95 531 ASP A N 1
ATOM 4262 C CA . ASP A 1 531 ? 30 -43.812 -4.082 1 95 531 ASP A CA 1
ATOM 4263 C C . ASP A 1 531 ? 29.828 -43.344 -2.633 1 95 531 ASP A C 1
ATOM 4265 O O . ASP A 1 531 ? 29.703 -44.188 -1.729 1 95 531 ASP A O 1
ATOM 4269 N N . THR A 1 532 ? 29.906 -42.062 -2.4 1 96.81 532 THR A N 1
ATOM 4270 C CA . THR A 1 532 ? 29.594 -41.5 -1.092 1 96.81 532 THR A CA 1
ATOM 4271 C C . THR A 1 532 ? 28.641 -40.312 -1.231 1 96.81 532 THR A C 1
ATOM 4273 O O . THR A 1 532 ? 28.594 -39.656 -2.283 1 96.81 532 THR A O 1
ATOM 4276 N N . PRO A 1 533 ? 27.875 -40.062 -0.106 1 97.31 533 PRO A N 1
ATOM 4277 C CA . PRO A 1 533 ? 26.969 -38.906 -0.145 1 97.31 533 PRO A CA 1
ATOM 4278 C C . PRO A 1 533 ? 27.688 -37.594 -0.45 1 97.31 533 PRO A C 1
ATOM 4280 O O . PRO A 1 533 ? 27.188 -36.781 -1.234 1 97.31 533 PRO A O 1
ATOM 4283 N N . GLU A 1 534 ? 28.875 -37.344 0.119 1 96 534 GLU A N 1
ATOM 4284 C CA . GLU A 1 534 ? 29.656 -36.125 -0.079 1 96 534 GLU A CA 1
ATOM 4285 C C . GLU A 1 534 ? 30.047 -35.969 -1.543 1 96 534 GLU A C 1
ATOM 4287 O O . GLU A 1 534 ? 29.938 -34.875 -2.1 1 96 534 GLU A O 1
ATOM 4292 N N . LYS A 1 535 ? 30.422 -37.062 -2.121 1 95.31 535 LYS A N 1
ATOM 4293 C CA . LYS A 1 535 ? 30.812 -37.031 -3.531 1 95.31 535 LYS A CA 1
ATOM 4294 C C . LYS A 1 535 ? 29.594 -36.781 -4.418 1 95.31 535 LYS A C 1
ATOM 4296 O O . LYS A 1 535 ? 29.656 -35.969 -5.355 1 95.31 535 LYS A O 1
ATOM 4301 N N . LEU A 1 536 ? 28.531 -37.375 -4.16 1 95.69 536 LEU A N 1
ATOM 4302 C CA . LEU A 1 536 ? 27.312 -37.25 -4.953 1 95.69 536 LEU A CA 1
ATOM 4303 C C . LEU A 1 536 ? 26.844 -35.781 -4.961 1 95.69 536 LEU A C 1
ATOM 4305 O O . LEU A 1 536 ? 26.5 -35.25 -6.012 1 95.69 536 LEU A O 1
ATOM 4309 N N . LEU A 1 537 ? 26.875 -35.125 -3.812 1 94.44 537 LEU A N 1
ATOM 4310 C CA . LEU A 1 537 ? 26.25 -33.812 -3.707 1 94.44 537 LEU A CA 1
ATOM 4311 C C . LEU A 1 537 ? 27.266 -32.688 -3.883 1 94.44 537 LEU A C 1
ATOM 4313 O O . LEU A 1 537 ? 26.906 -31.578 -4.27 1 94.44 537 LEU A O 1
ATOM 4317 N N . HIS A 1 538 ? 28.578 -32.969 -3.66 1 93.38 538 HIS A N 1
ATOM 4318 C CA . HIS A 1 538 ? 29.547 -31.875 -3.65 1 93.38 538 HIS A CA 1
ATOM 4319 C C . HIS A 1 538 ? 30.562 -32.031 -4.777 1 93.38 538 HIS A C 1
ATOM 4321 O O . HIS A 1 538 ? 31.422 -31.172 -4.965 1 93.38 538 HIS A O 1
ATOM 4327 N N . ASN A 1 539 ? 30.422 -33.094 -5.512 1 91.62 539 ASN A N 1
ATOM 4328 C CA . ASN A 1 539 ? 31.359 -33.281 -6.613 1 91.62 539 ASN A CA 1
ATOM 4329 C C . ASN A 1 539 ? 31.125 -32.281 -7.727 1 91.62 539 ASN A C 1
ATOM 4331 O O . ASN A 1 539 ? 30.141 -32.344 -8.461 1 91.62 539 ASN A O 1
ATOM 4335 N N . LYS A 1 540 ? 32 -31.453 -7.977 1 91 540 LYS A N 1
ATOM 4336 C CA . LYS A 1 540 ? 31.875 -30.359 -8.938 1 91 540 LYS A CA 1
ATOM 4337 C C . LYS A 1 540 ? 31.828 -30.891 -10.367 1 91 540 LYS A C 1
ATOM 4339 O O . LYS A 1 540 ? 31.156 -30.312 -11.234 1 91 540 LYS A O 1
ATOM 4344 N N . GLU A 1 541 ? 32.5 -31.953 -10.578 1 88 541 GLU A N 1
ATOM 4345 C CA . GLU A 1 541 ? 32.5 -32.531 -11.922 1 88 541 GLU A CA 1
ATOM 4346 C C . GLU A 1 541 ? 31.125 -33.062 -12.305 1 88 541 GLU A C 1
ATOM 4348 O O . GLU A 1 541 ? 30.75 -33.031 -13.477 1 88 541 GLU A O 1
ATOM 4353 N N . LEU A 1 542 ? 30.438 -33.531 -11.383 1 90.44 542 LEU A N 1
ATOM 4354 C CA . LEU A 1 542 ? 29.125 -34.094 -11.602 1 90.44 542 LEU A CA 1
ATOM 4355 C C . LEU A 1 542 ? 28.109 -33 -11.93 1 90.44 542 LEU A C 1
ATOM 4357 O O . LEU A 1 542 ? 27.188 -33.219 -12.719 1 90.44 542 LEU A O 1
ATOM 4361 N N . TRP A 1 543 ? 28.312 -31.859 -11.32 1 92.94 543 TRP A N 1
ATOM 4362 C CA . TRP A 1 543 ? 27.266 -30.828 -11.383 1 92.94 543 TRP A CA 1
ATOM 4363 C C . TRP A 1 543 ? 27.766 -29.594 -12.125 1 92.94 543 TRP A C 1
ATOM 4365 O O . TRP A 1 543 ? 27.438 -28.469 -11.742 1 92.94 543 TRP A O 1
ATOM 4375 N N . GLY A 1 544 ? 28.562 -29.719 -13.141 1 86.12 544 GLY A N 1
ATOM 4376 C CA . GLY A 1 544 ? 28.969 -28.656 -14.039 1 86.12 544 GLY A CA 1
ATOM 4377 C C . GLY A 1 544 ? 29.953 -27.688 -13.406 1 86.12 544 GLY A C 1
ATOM 4378 O O . GLY A 1 544 ? 29.891 -26.484 -13.641 1 86.12 544 GLY A O 1
ATOM 4379 N N . GLY A 1 545 ? 30.734 -28.031 -12.477 1 88.81 545 GLY A N 1
ATOM 4380 C CA . GLY A 1 545 ? 31.797 -27.219 -11.898 1 88.81 545 GLY A CA 1
ATOM 4381 C C . GLY A 1 545 ? 31.406 -26.547 -10.602 1 88.81 545 GLY A C 1
ATOM 4382 O O . GLY A 1 545 ? 32.125 -25.703 -10.086 1 88.81 545 GLY A O 1
ATOM 4383 N N . LYS A 1 546 ? 30.234 -26.875 -10.148 1 90.62 546 LYS A N 1
ATOM 4384 C CA . LYS A 1 546 ? 29.719 -26.312 -8.906 1 90.62 546 LYS A CA 1
ATOM 4385 C C . LYS A 1 546 ? 29.172 -27.406 -7.988 1 90.62 546 LYS A C 1
ATOM 4387 O O . LYS A 1 546 ? 29.078 -28.562 -8.391 1 90.62 546 LYS A O 1
ATOM 4392 N N . SER A 1 547 ? 28.953 -26.969 -6.742 1 91 547 SER A N 1
ATOM 4393 C CA . SER A 1 547 ? 28.156 -27.859 -5.91 1 91 547 SER A CA 1
ATOM 4394 C C . SER A 1 547 ? 26.719 -27.938 -6.414 1 91 547 SER A C 1
ATOM 4396 O O . SER A 1 547 ? 26.266 -27.078 -7.164 1 91 547 SER A O 1
ATOM 4398 N N . ILE A 1 548 ? 26.062 -28.953 -6.027 1 94.94 548 ILE A N 1
ATOM 4399 C CA . ILE A 1 548 ? 24.688 -29.125 -6.492 1 94.94 548 ILE A CA 1
ATOM 4400 C C . ILE A 1 548 ? 23.844 -27.938 -6.035 1 94.94 548 ILE A C 1
ATOM 4402 O O . ILE A 1 548 ? 22.953 -27.484 -6.758 1 94.94 548 ILE A O 1
ATOM 4406 N N . TRP A 1 549 ? 24.125 -27.406 -4.832 1 95.5 549 TRP A N 1
ATOM 4407 C CA . TRP A 1 549 ? 23.375 -26.25 -4.355 1 95.5 549 TRP A CA 1
ATOM 4408 C C . TRP A 1 549 ? 23.547 -25.062 -5.297 1 95.5 549 TRP A C 1
ATOM 4410 O O . TRP A 1 549 ? 22.562 -24.453 -5.723 1 95.5 549 TRP A O 1
ATOM 4420 N N . ASN A 1 550 ? 24.766 -24.75 -5.641 1 95.38 550 ASN A N 1
ATOM 4421 C CA . ASN A 1 550 ? 25.047 -23.625 -6.527 1 95.38 550 ASN A CA 1
ATOM 4422 C C . ASN A 1 550 ? 24.5 -23.859 -7.934 1 95.38 550 ASN A C 1
ATOM 4424 O O . ASN A 1 550 ? 24.016 -22.938 -8.586 1 95.38 550 ASN A O 1
ATOM 4428 N N . ALA A 1 551 ? 24.625 -25.141 -8.328 1 96.06 551 ALA A N 1
ATOM 4429 C CA . ALA A 1 551 ? 24.141 -25.484 -9.656 1 96.06 551 ALA A CA 1
ATOM 4430 C C . ALA A 1 551 ? 22.625 -25.266 -9.766 1 96.06 551 ALA A C 1
ATOM 4432 O O . ALA A 1 551 ? 22.141 -24.828 -10.805 1 96.06 551 ALA A O 1
ATOM 4433 N N . LEU A 1 552 ? 21.922 -25.484 -8.68 1 96.69 552 LEU A N 1
ATOM 4434 C CA . LEU A 1 552 ? 20.469 -25.422 -8.672 1 96.69 552 LEU A CA 1
ATOM 4435 C C . LEU A 1 552 ? 19.984 -23.984 -8.422 1 96.69 552 LEU A C 1
ATOM 4437 O O . LEU A 1 552 ? 18.984 -23.562 -9 1 96.69 552 LEU A O 1
ATOM 4441 N N . TYR A 1 553 ? 20.703 -23.219 -7.566 1 95.62 553 TYR A N 1
ATOM 4442 C CA . TYR A 1 553 ? 20.031 -22.062 -6.98 1 95.62 553 TYR A CA 1
ATOM 4443 C C . TYR A 1 553 ? 20.781 -20.781 -7.312 1 95.62 553 TYR A C 1
ATOM 4445 O O . TYR A 1 553 ? 20.312 -19.688 -6.992 1 95.62 553 TYR A O 1
ATOM 4453 N N . ASP A 1 554 ? 21.938 -20.891 -8.023 1 92.19 554 ASP A N 1
ATOM 4454 C CA . ASP A 1 554 ? 22.547 -19.703 -8.586 1 92.19 554 ASP A CA 1
ATOM 4455 C C . ASP A 1 554 ? 21.844 -19.281 -9.875 1 92.19 554 ASP A C 1
ATOM 4457 O O . ASP A 1 554 ? 22.031 -19.906 -10.922 1 92.19 554 ASP A O 1
ATOM 4461 N N . ILE A 1 555 ? 21.109 -18.281 -9.758 1 91.62 555 ILE A N 1
ATOM 4462 C CA . ILE A 1 555 ? 20.328 -17.844 -10.914 1 91.62 555 ILE A CA 1
ATOM 4463 C C . ILE A 1 555 ? 21.141 -16.875 -11.766 1 91.62 555 ILE A C 1
ATOM 4465 O O . ILE A 1 555 ? 21.719 -15.922 -11.242 1 91.62 555 ILE A O 1
ATOM 4469 N N . PRO A 1 556 ? 21.172 -17.156 -13 1 88.44 556 PRO A N 1
ATOM 4470 C CA . PRO A 1 556 ? 21.953 -16.281 -13.875 1 88.44 556 PRO A CA 1
ATOM 4471 C C . PRO A 1 556 ? 21.438 -14.836 -13.859 1 88.44 556 PRO A C 1
ATOM 4473 O O . PRO A 1 556 ? 20.25 -14.602 -13.648 1 88.44 556 PRO A O 1
ATOM 4476 N N . ASP A 1 557 ? 22.344 -13.938 -14.133 1 90.19 557 ASP A N 1
ATOM 4477 C CA . ASP A 1 557 ? 21.984 -12.531 -14.242 1 90.19 557 ASP A CA 1
ATOM 4478 C C . ASP A 1 557 ? 21.109 -12.281 -15.469 1 90.19 557 ASP A C 1
ATOM 4480 O O . ASP A 1 557 ? 21.094 -13.102 -16.391 1 90.19 557 ASP A O 1
ATOM 4484 N N . GLY A 1 558 ? 20.391 -11.336 -15.453 1 93.69 558 GLY A N 1
ATOM 4485 C CA . GLY A 1 558 ? 19.516 -10.945 -16.547 1 93.69 558 GLY A CA 1
ATOM 4486 C C . GLY A 1 558 ? 18.969 -9.531 -16.422 1 93.69 558 GLY A C 1
ATOM 4487 O O . GLY A 1 558 ? 19.25 -8.852 -15.43 1 93.69 558 GLY A O 1
ATOM 4488 N N . GLU A 1 559 ? 18.25 -9.148 -17.438 1 94.69 559 GLU A N 1
ATOM 4489 C CA . GLU A 1 559 ? 17.797 -7.77 -17.5 1 94.69 559 GLU A CA 1
ATOM 4490 C C . GLU A 1 559 ? 16.375 -7.637 -16.969 1 94.69 559 GLU A C 1
ATOM 4492 O O . GLU A 1 559 ? 15.609 -8.602 -16.984 1 94.69 559 GLU A O 1
ATOM 4497 N N . ILE A 1 560 ? 16.062 -6.539 -16.438 1 97.38 560 ILE A N 1
ATOM 4498 C CA . ILE A 1 560 ? 14.711 -6.062 -16.141 1 97.38 560 ILE A CA 1
ATOM 4499 C C . ILE A 1 560 ? 14.391 -4.844 -17 1 97.38 560 ILE A C 1
ATOM 4501 O O . ILE A 1 560 ? 14.93 -3.76 -16.781 1 97.38 560 ILE A O 1
ATOM 4505 N N . THR A 1 561 ? 13.555 -4.988 -18.016 1 97.69 561 THR A N 1
ATOM 4506 C CA . THR A 1 561 ? 13.164 -3.893 -18.891 1 97.69 561 THR A CA 1
ATOM 4507 C C . THR A 1 561 ? 11.711 -3.486 -18.641 1 97.69 561 THR A C 1
ATOM 4509 O O . THR A 1 561 ? 10.953 -4.242 -18.031 1 97.69 561 THR A O 1
ATOM 4512 N N . PRO A 1 562 ? 11.336 -2.258 -19.078 1 97.69 562 PRO A N 1
ATOM 4513 C CA . PRO A 1 562 ? 9.93 -1.88 -18.953 1 97.69 562 PRO A CA 1
ATOM 4514 C C . PRO A 1 562 ? 8.992 -2.852 -19.672 1 97.69 562 PRO A C 1
ATOM 4516 O O . PRO A 1 562 ? 7.891 -3.121 -19.203 1 97.69 562 PRO A O 1
ATOM 4519 N N . GLU A 1 563 ? 9.469 -3.418 -20.766 1 97.31 563 GLU A N 1
ATOM 4520 C CA . GLU A 1 563 ? 8.672 -4.355 -21.547 1 97.31 563 GLU A CA 1
ATOM 4521 C C . GLU A 1 563 ? 8.461 -5.664 -20.797 1 97.31 563 GLU A C 1
ATOM 4523 O O . GLU A 1 563 ? 7.367 -6.238 -20.828 1 97.31 563 GLU A O 1
ATOM 4528 N N . HIS A 1 564 ? 9.508 -6.094 -20.094 1 97.19 564 HIS A N 1
ATOM 4529 C CA . HIS A 1 564 ? 9.383 -7.293 -19.266 1 97.19 564 HIS A CA 1
ATOM 4530 C C . HIS A 1 564 ? 8.312 -7.113 -18.188 1 97.19 564 HIS A C 1
ATOM 4532 O O . HIS A 1 564 ? 7.488 -8 -17.984 1 97.19 564 HIS A O 1
ATOM 4538 N N . VAL A 1 565 ? 8.398 -5.984 -17.562 1 98.25 565 VAL A N 1
ATOM 4539 C CA . VAL A 1 565 ? 7.488 -5.699 -16.469 1 98.25 565 VAL A CA 1
ATOM 4540 C C . VAL A 1 565 ? 6.055 -5.613 -16.984 1 98.25 565 VAL A C 1
ATOM 4542 O O . VAL A 1 565 ? 5.133 -6.164 -16.375 1 98.25 565 VAL A O 1
ATOM 4545 N N . GLN A 1 566 ? 5.891 -4.922 -18.125 1 98.31 566 GLN A N 1
ATOM 4546 C CA . GLN A 1 566 ? 4.562 -4.781 -18.719 1 98.31 566 GLN A CA 1
ATOM 4547 C C . GLN A 1 566 ? 4.004 -6.133 -19.141 1 98.31 566 GLN A C 1
ATOM 4549 O O . GLN A 1 566 ? 2.814 -6.406 -18.953 1 98.31 566 GLN A O 1
ATOM 4554 N N . HIS A 1 567 ? 4.852 -6.934 -19.672 1 98 567 HIS A N 1
ATOM 4555 C CA . HIS A 1 567 ? 4.434 -8.273 -20.078 1 98 567 HIS A CA 1
ATOM 4556 C C . HIS A 1 567 ? 3.988 -9.102 -18.875 1 98 567 HIS A C 1
ATOM 4558 O O . HIS A 1 567 ? 2.971 -9.797 -18.938 1 98 567 HIS A O 1
ATOM 4564 N N . ALA A 1 568 ? 4.777 -9.055 -17.875 1 97.94 568 ALA A N 1
ATOM 4565 C CA . ALA A 1 568 ? 4.426 -9.797 -16.656 1 97.94 568 ALA A CA 1
ATOM 4566 C C . ALA A 1 568 ? 3.066 -9.352 -16.125 1 97.94 568 ALA A C 1
ATOM 4568 O O . ALA A 1 568 ? 2.26 -10.188 -15.703 1 97.94 568 ALA A O 1
ATOM 4569 N N . PHE A 1 569 ? 2.85 -8.023 -16.109 1 98.5 569 PHE A N 1
ATOM 4570 C CA . PHE A 1 569 ? 1.567 -7.504 -15.641 1 98.5 569 PHE A CA 1
ATOM 4571 C C . PHE A 1 569 ? 0.433 -7.992 -16.531 1 98.5 569 PHE A C 1
ATOM 4573 O O . PHE A 1 569 ? -0.639 -8.352 -16.047 1 98.5 569 PHE A O 1
ATOM 4580 N N . TYR A 1 570 ? 0.654 -8.016 -17.828 1 98.38 570 TYR A N 1
ATOM 4581 C CA . TYR A 1 570 ? -0.308 -8.5 -18.812 1 98.38 570 TYR A CA 1
ATOM 4582 C C . TYR A 1 570 ? -0.721 -9.938 -18.5 1 98.38 570 TYR A C 1
ATOM 4584 O O . TYR A 1 570 ? -1.912 -10.258 -18.484 1 98.38 570 TYR A O 1
ATOM 4592 N N . MET A 1 571 ? 0.204 -10.758 -18.234 1 97.81 571 MET A N 1
ATOM 4593 C CA . MET A 1 571 ? -0.066 -12.172 -17.969 1 97.81 571 MET A CA 1
ATOM 4594 C C . MET A 1 571 ? -0.811 -12.352 -16.641 1 97.81 571 MET A C 1
ATOM 4596 O O . MET A 1 571 ? -1.775 -13.109 -16.578 1 97.81 571 MET A O 1
ATOM 4600 N N . ALA A 1 572 ? -0.382 -11.625 -15.609 1 98.19 572 ALA A N 1
ATOM 4601 C CA . ALA A 1 572 ? -1.025 -11.719 -14.305 1 98.19 572 ALA A CA 1
ATOM 4602 C C . ALA A 1 572 ? -2.479 -11.25 -14.375 1 98.19 572 ALA A C 1
ATOM 4604 O O . ALA A 1 572 ? -3.371 -11.906 -13.828 1 98.19 572 ALA A O 1
ATOM 4605 N N . ALA A 1 573 ? -2.689 -10.164 -15.062 1 98.56 573 ALA A N 1
ATOM 4606 C CA . ALA A 1 573 ? -4.023 -9.578 -15.141 1 98.56 573 ALA A CA 1
ATOM 4607 C C . ALA A 1 573 ? -4.961 -10.461 -15.961 1 98.56 573 ALA A C 1
ATOM 4609 O O . ALA A 1 573 ? -6.098 -10.719 -15.555 1 98.56 573 ALA A O 1
ATOM 4610 N N . ASN A 1 574 ? -4.508 -10.922 -17.078 1 98.12 574 ASN A N 1
ATOM 4611 C CA . ASN A 1 574 ? -5.355 -11.734 -17.938 1 98.12 574 ASN A CA 1
ATOM 4612 C C . ASN A 1 574 ? -5.688 -13.078 -17.297 1 98.12 574 ASN A C 1
ATOM 4614 O O . ASN A 1 574 ? -6.832 -13.531 -17.359 1 98.12 574 ASN A O 1
ATOM 4618 N N . TYR A 1 575 ? -4.734 -13.664 -16.766 1 98.19 575 TYR A N 1
ATOM 4619 C CA . TYR A 1 575 ? -5.039 -14.93 -16.109 1 98.19 575 TYR A CA 1
ATOM 4620 C C . TYR A 1 575 ? -5.887 -14.711 -14.867 1 98.19 575 TYR A C 1
ATOM 4622 O O . TYR A 1 575 ? -6.785 -15.5 -14.57 1 98.19 575 TYR A O 1
ATOM 4630 N N . GLY A 1 576 ? -5.562 -13.664 -14.102 1 98.44 576 GLY A N 1
ATOM 4631 C CA . GLY A 1 576 ? -6.406 -13.352 -12.953 1 98.44 576 GLY A CA 1
ATOM 4632 C C . GLY A 1 576 ? -7.863 -13.156 -13.328 1 98.44 576 GLY A C 1
ATOM 4633 O O . GLY A 1 576 ? -8.758 -13.609 -12.602 1 98.44 576 GLY A O 1
ATOM 4634 N N . PHE A 1 577 ? -8.078 -12.445 -14.492 1 97.88 577 PHE A N 1
ATOM 4635 C CA . PHE A 1 577 ? -9.43 -12.273 -15.008 1 97.88 577 PHE A CA 1
ATOM 4636 C C . PHE A 1 577 ? -10.086 -13.625 -15.266 1 97.88 577 PHE A C 1
ATOM 4638 O O . PHE A 1 577 ? -11.25 -13.828 -14.93 1 97.88 577 PHE A O 1
ATOM 4645 N N . GLN A 1 578 ? -9.359 -14.602 -15.781 1 97.44 578 GLN A N 1
ATOM 4646 C CA . GLN A 1 578 ? -9.852 -15.953 -16.031 1 97.44 578 GLN A CA 1
ATOM 4647 C C . GLN A 1 578 ? -10.203 -16.656 -14.734 1 97.44 578 GLN A C 1
ATOM 4649 O O . GLN A 1 578 ? -11.258 -17.297 -14.625 1 97.44 578 GLN A O 1
ATOM 4654 N N . LEU A 1 579 ? -9.383 -16.5 -13.742 1 97.44 579 LEU A N 1
ATOM 4655 C CA . LEU A 1 579 ? -9.602 -17.141 -12.445 1 97.44 579 LEU A CA 1
ATOM 4656 C C . LEU A 1 579 ? -10.883 -16.625 -11.797 1 97.44 579 LEU A C 1
ATOM 4658 O O . LEU A 1 579 ? -11.672 -17.422 -11.273 1 97.44 579 LEU A O 1
ATOM 4662 N N . LEU A 1 580 ? -11.055 -15.32 -11.852 1 97.62 580 LEU A N 1
ATOM 4663 C CA . LEU A 1 580 ? -12.234 -14.727 -11.234 1 97.62 580 LEU A CA 1
ATOM 4664 C C . LEU A 1 580 ? -13.508 -15.234 -11.891 1 97.62 580 LEU A C 1
ATOM 4666 O O . LEU A 1 580 ? -14.562 -15.312 -11.25 1 97.62 580 LEU A O 1
ATOM 4670 N N . ASN A 1 581 ? -13.391 -15.641 -13.156 1 96.75 581 ASN A N 1
ATOM 4671 C CA . ASN A 1 581 ? -14.531 -16.156 -13.906 1 96.75 581 ASN A CA 1
ATOM 4672 C C . ASN A 1 581 ? -14.633 -17.688 -13.789 1 96.75 581 ASN A C 1
ATOM 4674 O O . ASN A 1 581 ? -15.484 -18.297 -14.43 1 96.75 581 ASN A O 1
ATOM 4678 N N . GLY A 1 582 ? -13.781 -18.312 -13.047 1 95.88 582 GLY A N 1
ATOM 4679 C CA . GLY A 1 582 ? -13.852 -19.734 -12.773 1 95.88 582 GLY A CA 1
ATOM 4680 C C . GLY A 1 582 ? -13.125 -20.578 -13.805 1 95.88 582 GLY A C 1
ATOM 4681 O O . GLY A 1 582 ? -13.32 -21.797 -13.867 1 95.88 582 GLY A O 1
ATOM 4682 N N . ASN A 1 583 ? -12.297 -19.953 -14.609 1 95.94 583 ASN A N 1
ATOM 4683 C CA . ASN A 1 583 ? -11.531 -20.641 -15.633 1 95.94 583 ASN A CA 1
ATOM 4684 C C . ASN A 1 583 ? -10.07 -20.812 -15.227 1 95.94 583 ASN A C 1
ATOM 4686 O O . ASN A 1 583 ? -9.234 -19.953 -15.516 1 95.94 583 ASN A O 1
ATOM 4690 N N . LEU A 1 584 ? -9.719 -21.969 -14.703 1 96.69 584 LEU A N 1
ATOM 4691 C CA . LEU A 1 584 ? -8.367 -22.156 -14.18 1 96.69 584 LEU A CA 1
ATOM 4692 C C . LEU A 1 584 ? -7.43 -22.672 -15.266 1 96.69 584 LEU A C 1
ATOM 4694 O O . LEU A 1 584 ? -6.211 -22.531 -15.156 1 96.69 584 LEU A O 1
ATOM 4698 N N . ALA A 1 585 ? -7.875 -23.344 -16.281 1 95.25 585 ALA A N 1
ATOM 4699 C CA . ALA A 1 585 ? -7.129 -23.703 -17.5 1 95.25 585 ALA A CA 1
ATOM 4700 C C . ALA A 1 585 ? -7.48 -22.766 -18.641 1 95.25 585 ALA A C 1
ATOM 4702 O O . ALA A 1 585 ? -8.508 -22.938 -19.312 1 95.25 585 ALA A O 1
ATOM 4703 N N . ALA A 1 586 ? -6.613 -21.812 -18.906 1 95.19 586 ALA A N 1
ATOM 4704 C CA . ALA A 1 586 ? -6.98 -20.734 -19.828 1 95.19 586 ALA A CA 1
ATOM 4705 C C . ALA A 1 586 ? -5.922 -20.562 -20.922 1 95.19 586 ALA A C 1
ATOM 4707 O O . ALA A 1 586 ? -4.734 -20.422 -20.625 1 95.19 586 ALA A O 1
ATOM 4708 N N . ALA A 1 587 ? -6.363 -20.641 -22.125 1 94.38 587 ALA A N 1
ATOM 4709 C CA . ALA A 1 587 ? -5.469 -20.312 -23.234 1 94.38 587 ALA A CA 1
ATOM 4710 C C . ALA A 1 587 ? -5.305 -18.797 -23.375 1 94.38 587 ALA A C 1
ATOM 4712 O O . ALA A 1 587 ? -6.289 -18.078 -23.531 1 94.38 587 ALA A O 1
ATOM 4713 N N . ILE A 1 588 ? -4.156 -18.281 -23.234 1 96.12 588 ILE A N 1
ATOM 4714 C CA . ILE A 1 588 ? -3.891 -16.859 -23.312 1 96.12 588 ILE A CA 1
ATOM 4715 C C . ILE A 1 588 ? -2.826 -16.578 -24.375 1 96.12 588 ILE A C 1
ATOM 4717 O O . ILE A 1 588 ? -1.828 -17.297 -24.469 1 96.12 588 ILE A O 1
ATOM 4721 N N . ASP A 1 589 ? -3.064 -15.578 -25.188 1 95.38 589 ASP A N 1
ATOM 4722 C CA . ASP A 1 589 ? -2.111 -15.156 -26.203 1 95.38 589 ASP A CA 1
ATOM 4723 C C . ASP A 1 589 ? -0.969 -14.344 -25.594 1 95.38 589 ASP A C 1
ATOM 4725 O O . ASP A 1 589 ? -1.204 -13.359 -24.891 1 95.38 589 ASP A O 1
ATOM 4729 N N . ASP A 1 590 ? 0.158 -14.812 -25.797 1 95.19 590 ASP A N 1
ATOM 4730 C CA . ASP A 1 590 ? 1.352 -14.07 -25.406 1 95.19 590 ASP A CA 1
ATOM 4731 C C . ASP A 1 590 ? 1.873 -13.219 -26.562 1 95.19 590 ASP A C 1
ATOM 4733 O O . ASP A 1 590 ? 2.498 -13.734 -27.484 1 95.19 590 ASP A O 1
ATOM 4737 N N . TYR A 1 591 ? 1.743 -11.945 -26.406 1 95.25 591 TYR A N 1
ATOM 4738 C CA . TYR A 1 591 ? 2.041 -11.055 -27.516 1 95.25 591 TYR A CA 1
ATOM 4739 C C . TYR A 1 591 ? 3.545 -10.914 -27.719 1 95.25 591 TYR A C 1
ATOM 4741 O O . TYR A 1 591 ? 4 -10.516 -28.797 1 95.25 591 TYR A O 1
ATOM 4749 N N . GLU A 1 592 ? 4.309 -11.203 -26.719 1 91.94 592 GLU A N 1
ATOM 4750 C CA . GLU A 1 592 ? 5.758 -11.102 -26.844 1 91.94 592 GLU A CA 1
ATOM 4751 C C . GLU A 1 592 ? 6.344 -12.32 -27.547 1 91.94 592 GLU A C 1
ATOM 4753 O O . GLU A 1 592 ? 7.219 -12.188 -28.406 1 91.94 592 GLU A O 1
ATOM 4758 N N . LEU A 1 593 ? 5.836 -13.477 -27.188 1 91.94 593 LEU A N 1
ATOM 4759 C CA . LEU A 1 593 ? 6.367 -14.719 -27.75 1 91.94 593 LEU A CA 1
ATOM 4760 C C . LEU A 1 593 ? 5.633 -15.109 -29.016 1 91.94 593 LEU A C 1
ATOM 4762 O O . LEU A 1 593 ? 6.094 -15.969 -29.766 1 91.94 593 LEU A O 1
ATOM 4766 N N . LYS A 1 594 ? 4.535 -14.469 -29.266 1 92.69 594 LYS A N 1
ATOM 4767 C CA . LYS A 1 594 ? 3.705 -14.719 -30.438 1 92.69 594 LYS A CA 1
ATOM 4768 C C . LYS A 1 594 ? 3.242 -16.172 -30.484 1 92.69 594 LYS A C 1
ATOM 4770 O O . LYS A 1 594 ? 3.381 -16.844 -31.516 1 92.69 594 LYS A O 1
ATOM 4775 N N . GLN A 1 595 ? 2.805 -16.625 -29.375 1 94.06 595 GLN A N 1
ATOM 4776 C CA . GLN A 1 595 ? 2.244 -17.969 -29.172 1 94.06 595 GLN A CA 1
ATOM 4777 C C . GLN A 1 595 ? 1.102 -17.938 -28.172 1 94.06 595 GLN A C 1
ATOM 4779 O O . GLN A 1 595 ? 0.987 -17 -27.375 1 94.06 595 GLN A O 1
ATOM 4784 N N . ARG A 1 596 ? 0.251 -18.875 -28.266 1 95.69 596 ARG A N 1
ATOM 4785 C CA . ARG A 1 596 ? -0.81 -19.094 -27.297 1 95.69 596 ARG A CA 1
ATOM 4786 C C . ARG A 1 596 ? -0.431 -20.203 -26.312 1 95.69 596 ARG A C 1
ATOM 4788 O O . ARG A 1 596 ? 0.032 -21.266 -26.719 1 95.69 596 ARG A O 1
ATOM 4795 N N . PHE A 1 597 ? -0.565 -19.906 -25.094 1 95.38 597 PHE A N 1
ATOM 4796 C CA . PHE A 1 597 ? -0.177 -20.875 -24.078 1 95.38 597 PHE A CA 1
ATOM 4797 C C . PHE A 1 597 ? -1.38 -21.281 -23.234 1 95.38 597 PHE A C 1
ATOM 4799 O O . PHE A 1 597 ? -2.268 -20.469 -22.969 1 95.38 597 PHE A O 1
ATOM 4806 N N . MET A 1 598 ? -1.451 -22.562 -22.922 1 94.81 598 MET A N 1
ATOM 4807 C CA . MET A 1 598 ? -2.346 -23.016 -21.859 1 94.81 598 MET A CA 1
ATOM 4808 C C . MET A 1 598 ? -1.811 -22.609 -20.484 1 94.81 598 MET A C 1
ATOM 4810 O O . MET A 1 598 ? -0.741 -23.047 -20.078 1 94.81 598 MET A O 1
ATOM 4814 N N . ASN A 1 599 ? -2.5 -21.719 -19.828 1 95.38 599 ASN A N 1
ATOM 4815 C CA . ASN A 1 599 ? -2.084 -21.188 -18.531 1 95.38 599 ASN A CA 1
ATOM 4816 C C . ASN A 1 599 ? -2.912 -21.781 -17.391 1 95.38 599 ASN A C 1
ATOM 4818 O O . ASN A 1 599 ? -4.094 -22.094 -17.578 1 95.38 599 ASN A O 1
ATOM 4822 N N . ASP A 1 600 ? -2.27 -22.031 -16.281 1 95.88 600 ASP A N 1
ATOM 4823 C CA . ASP A 1 600 ? -2.916 -22.453 -15.047 1 95.88 600 ASP A CA 1
ATOM 4824 C C . ASP A 1 600 ? -2.412 -21.656 -13.852 1 95.88 600 ASP A C 1
ATOM 4826 O O . ASP A 1 600 ? -1.886 -20.547 -14.023 1 95.88 600 ASP A O 1
ATOM 4830 N N . LEU A 1 601 ? -2.6 -22.062 -12.617 1 96.88 601 LEU A N 1
ATOM 4831 C CA . LEU A 1 601 ? -2.312 -21.281 -11.422 1 96.88 601 LEU A CA 1
ATOM 4832 C C . LEU A 1 601 ? -0.832 -20.938 -11.344 1 96.88 601 LEU A C 1
ATOM 4834 O O . LEU A 1 601 ? -0.46 -19.922 -10.742 1 96.88 601 LEU A O 1
ATOM 4838 N N . ALA A 1 602 ? -0.01 -21.734 -11.969 1 96.06 602 ALA A N 1
ATOM 4839 C CA . ALA A 1 602 ? 1.423 -21.453 -11.969 1 96.06 602 ALA A CA 1
ATOM 4840 C C . ALA A 1 602 ? 1.718 -20.109 -12.648 1 96.06 602 ALA A C 1
ATOM 4842 O O . ALA A 1 602 ? 2.646 -19.406 -12.25 1 96.06 602 ALA A O 1
ATOM 4843 N N . THR A 1 603 ? 0.918 -19.75 -13.648 1 96.31 603 THR A N 1
ATOM 4844 C CA . THR A 1 603 ? 1.079 -18.469 -14.336 1 96.31 603 THR A CA 1
ATOM 4845 C C . THR A 1 603 ? 0.892 -17.297 -13.375 1 96.31 603 THR A C 1
ATOM 4847 O O . THR A 1 603 ? 1.709 -16.375 -13.344 1 96.31 603 THR A O 1
ATOM 4850 N N . TYR A 1 604 ? -0.17 -17.391 -12.641 1 97.62 604 TYR A N 1
ATOM 4851 C CA . TYR A 1 604 ? -0.439 -16.328 -11.68 1 97.62 604 TYR A CA 1
ATOM 4852 C C . TYR A 1 604 ? 0.657 -16.25 -10.625 1 97.62 604 TYR A C 1
ATOM 4854 O O . TYR A 1 604 ? 1.089 -15.164 -10.242 1 97.62 604 TYR A O 1
ATOM 4862 N N . ARG A 1 605 ? 1.133 -17.375 -10.18 1 97.38 605 ARG A N 1
ATOM 4863 C CA . ARG A 1 605 ? 2.164 -17.453 -9.156 1 97.38 605 ARG A CA 1
ATOM 4864 C C . ARG A 1 605 ? 3.455 -16.781 -9.625 1 97.38 605 ARG A C 1
ATOM 4866 O O . ARG A 1 605 ? 4.012 -15.938 -8.93 1 97.38 605 ARG A O 1
ATOM 4873 N N . ILE A 1 606 ? 3.906 -17.141 -10.805 1 97.31 606 ILE A N 1
ATOM 4874 C CA . ILE A 1 606 ? 5.188 -16.672 -11.32 1 97.31 606 ILE A CA 1
ATOM 4875 C C . ILE A 1 606 ? 5.145 -15.148 -11.492 1 97.31 606 ILE A C 1
ATOM 4877 O O . ILE A 1 606 ? 6.02 -14.438 -10.992 1 97.31 606 ILE A O 1
ATOM 4881 N N . PHE A 1 607 ? 4.109 -14.68 -12.102 1 97.81 607 PHE A N 1
ATOM 4882 C CA . PHE A 1 607 ? 4.125 -13.281 -12.5 1 97.81 607 PHE A CA 1
ATOM 4883 C C . PHE A 1 607 ? 3.771 -12.375 -11.32 1 97.81 607 PHE A C 1
ATOM 4885 O O . PHE A 1 607 ? 4.297 -11.266 -11.203 1 97.81 607 PHE A O 1
ATOM 4892 N N . THR A 1 608 ? 2.926 -12.789 -10.414 1 98.06 608 THR A N 1
ATOM 4893 C CA . THR A 1 608 ? 2.619 -11.961 -9.258 1 98.06 608 THR A CA 1
ATOM 4894 C C . THR A 1 608 ? 3.785 -11.945 -8.281 1 98.06 608 THR A C 1
ATOM 4896 O O . THR A 1 608 ? 4.051 -10.93 -7.633 1 98.06 608 THR A O 1
ATOM 4899 N N . SER A 1 609 ? 4.484 -13.125 -8.117 1 97.88 609 SER A N 1
ATOM 4900 C CA . SER A 1 609 ? 5.648 -13.125 -7.238 1 97.88 609 SER A CA 1
ATOM 4901 C C . SER A 1 609 ? 6.742 -12.211 -7.77 1 97.88 609 SER A C 1
ATOM 4903 O O . SER A 1 609 ? 7.359 -11.469 -7.004 1 97.88 609 SER A O 1
ATOM 4905 N N . TRP A 1 610 ? 6.934 -12.242 -9.086 1 98.19 610 TRP A N 1
ATOM 4906 C CA . TRP A 1 610 ? 7.977 -11.406 -9.672 1 98.19 610 TRP A CA 1
ATOM 4907 C C . TRP A 1 610 ? 7.602 -9.93 -9.594 1 98.19 610 TRP A C 1
ATOM 4909 O O . TRP A 1 610 ? 8.406 -9.102 -9.172 1 98.19 610 TRP A O 1
ATOM 4919 N N . LEU A 1 611 ? 6.367 -9.594 -9.961 1 98.38 611 LEU A N 1
ATOM 4920 C CA . LEU A 1 611 ? 5.91 -8.203 -9.93 1 98.38 611 LEU A CA 1
ATOM 4921 C C . LEU A 1 611 ? 5.961 -7.648 -8.508 1 98.38 611 LEU A C 1
ATOM 4923 O O . LEU A 1 611 ? 6.383 -6.508 -8.297 1 98.38 611 LEU A O 1
ATOM 4927 N N . TRP A 1 612 ? 5.531 -8.438 -7.57 1 98 612 TRP A N 1
ATOM 4928 C CA . TRP A 1 612 ? 5.586 -7.996 -6.18 1 98 612 TRP A CA 1
ATOM 4929 C C . TRP A 1 612 ? 7.02 -7.699 -5.762 1 98 612 TRP A C 1
ATOM 4931 O O . TRP A 1 612 ? 7.285 -6.684 -5.113 1 98 612 TRP A O 1
ATOM 4941 N N . SER A 1 613 ? 7.969 -8.633 -6.148 1 97.56 613 SER A N 1
ATOM 4942 C CA . SER A 1 613 ? 9.375 -8.445 -5.797 1 97.56 613 SER A CA 1
ATOM 4943 C C . SER A 1 613 ? 9.93 -7.168 -6.418 1 97.56 613 SER A C 1
ATOM 4945 O O . SER A 1 613 ? 10.711 -6.453 -5.789 1 97.56 613 SER A O 1
ATOM 4947 N N . LEU A 1 614 ? 9.492 -6.875 -7.652 1 97.75 614 LEU A N 1
ATOM 4948 C CA . LEU A 1 614 ? 9.961 -5.684 -8.352 1 97.75 614 LEU A CA 1
ATOM 4949 C C . LEU A 1 614 ? 9.523 -4.418 -7.621 1 97.75 614 LEU A C 1
ATOM 4951 O O . LEU A 1 614 ? 10.312 -3.482 -7.473 1 97.75 614 LEU A O 1
ATOM 4955 N N . VAL A 1 615 ? 8.312 -4.387 -7.148 1 96.31 615 VAL A N 1
ATOM 4956 C CA . VAL A 1 615 ? 7.723 -3.188 -6.562 1 96.31 615 VAL A CA 1
ATOM 4957 C C . VAL A 1 615 ? 8.203 -3.027 -5.121 1 96.31 615 VAL A C 1
ATOM 4959 O O . VAL A 1 615 ? 8.625 -1.942 -4.715 1 96.31 615 VAL A O 1
ATOM 4962 N N . ASN A 1 616 ? 8.258 -4.078 -4.324 1 94.31 616 ASN A N 1
ATOM 4963 C CA . ASN A 1 616 ? 8.445 -3.988 -2.879 1 94.31 616 ASN A CA 1
ATOM 4964 C C . ASN A 1 616 ? 9.906 -4.145 -2.486 1 94.31 616 ASN A C 1
ATOM 4966 O O . ASN A 1 616 ? 10.289 -3.818 -1.361 1 94.31 616 ASN A O 1
ATOM 4970 N N . ARG A 1 617 ? 10.727 -4.598 -3.426 1 92.06 617 ARG A N 1
ATOM 4971 C CA . ARG A 1 617 ? 12.156 -4.672 -3.141 1 92.06 617 ARG A CA 1
ATOM 4972 C C . ARG A 1 617 ? 12.93 -3.609 -3.916 1 92.06 617 ARG A C 1
ATOM 4974 O O . ARG A 1 617 ? 14.141 -3.727 -4.102 1 92.06 617 ARG A O 1
ATOM 4981 N N . ASP A 1 618 ? 12.188 -2.621 -4.469 1 88.62 618 ASP A N 1
ATOM 4982 C CA . ASP A 1 618 ? 12.719 -1.4 -5.074 1 88.62 618 ASP A CA 1
ATOM 4983 C C . ASP A 1 618 ? 13.656 -1.724 -6.23 1 88.62 618 ASP A C 1
ATOM 4985 O O . ASP A 1 618 ? 14.773 -1.201 -6.293 1 88.62 618 ASP A O 1
ATOM 4989 N N . ALA A 1 619 ? 13.188 -2.662 -7.023 1 95.5 619 ALA A N 1
ATOM 4990 C CA . ALA A 1 619 ? 13.961 -2.998 -8.219 1 95.5 619 ALA A CA 1
ATOM 4991 C C . ALA A 1 619 ? 14.016 -1.819 -9.188 1 95.5 619 ALA A C 1
ATOM 4993 O O . ALA A 1 619 ? 13.102 -0.998 -9.227 1 95.5 619 ALA A O 1
ATOM 4994 N N . VAL A 1 620 ? 15.141 -1.745 -9.969 1 96.06 620 VAL A N 1
ATOM 4995 C CA . VAL A 1 620 ? 15.297 -0.683 -10.961 1 96.06 620 VAL A CA 1
ATOM 4996 C C . VAL A 1 620 ? 15.375 -1.287 -12.359 1 96.06 620 VAL A C 1
ATOM 4998 O O . VAL A 1 620 ? 15.797 -2.436 -12.523 1 96.06 620 VAL A O 1
ATOM 5001 N N . ILE A 1 621 ? 14.945 -0.56 -13.305 1 97.94 621 ILE A N 1
ATOM 5002 C CA . ILE A 1 621 ? 15.125 -0.914 -14.703 1 97.94 621 ILE A CA 1
ATOM 5003 C C . ILE A 1 621 ? 16.609 -0.979 -15.039 1 97.94 621 ILE A C 1
ATOM 5005 O O . ILE A 1 621 ? 17.344 -0.024 -14.789 1 97.94 621 ILE A O 1
ATOM 5009 N N . THR A 1 622 ? 17.031 -2.086 -15.539 1 97.44 622 THR A N 1
ATOM 5010 C CA . THR A 1 622 ? 18.453 -2.283 -15.797 1 97.44 622 THR A CA 1
ATOM 5011 C C . THR A 1 622 ? 18.797 -1.947 -17.25 1 97.44 622 THR A C 1
ATOM 5013 O O . THR A 1 622 ? 19.969 -1.761 -17.594 1 97.44 622 THR A O 1
ATOM 5016 N N . LYS A 1 623 ? 17.828 -1.921 -18.141 1 97.38 623 LYS A N 1
ATOM 5017 C CA . LYS A 1 623 ? 17.953 -1.547 -19.547 1 97.38 623 LYS A CA 1
ATOM 5018 C C . LYS A 1 623 ? 16.781 -0.695 -20 1 97.38 623 LYS A C 1
ATOM 5020 O O . LYS A 1 623 ? 15.617 -1.087 -19.828 1 97.38 623 LYS A O 1
ATOM 5025 N N . GLU A 1 624 ? 17.062 0.411 -20.578 1 97.12 624 GLU A N 1
ATOM 5026 C CA . GLU A 1 624 ? 16.016 1.354 -20.984 1 97.12 624 GLU A CA 1
ATOM 5027 C C . GLU A 1 624 ? 15.07 0.733 -22 1 97.12 624 GLU A C 1
ATOM 5029 O O . GLU A 1 624 ? 15.422 -0.233 -22.672 1 97.12 624 GLU A O 1
ATOM 5034 N N . GLY A 1 625 ? 13.844 1.204 -22.047 1 97.88 625 GLY A N 1
ATOM 5035 C CA . GLY A 1 625 ? 12.82 0.738 -22.953 1 97.88 625 GLY A CA 1
ATOM 5036 C C . GLY A 1 625 ? 11.555 1.575 -22.906 1 97.88 625 GLY A C 1
ATOM 5037 O O . GLY A 1 625 ? 11.602 2.77 -22.609 1 97.88 625 GLY A O 1
ATOM 5038 N N . TYR A 1 626 ? 10.461 0.953 -23.359 1 97.62 626 TYR A N 1
ATOM 5039 C CA . TYR A 1 626 ? 9.203 1.685 -23.422 1 97.62 626 TYR A CA 1
ATOM 5040 C C . TYR A 1 626 ? 8.07 0.878 -22.781 1 97.62 626 TYR A C 1
ATOM 5042 O O . TYR A 1 626 ? 8.047 -0.351 -22.891 1 97.62 626 TYR A O 1
ATOM 5050 N N . ILE A 1 627 ? 7.227 1.506 -22.125 1 97.5 627 ILE A N 1
ATOM 5051 C CA . ILE A 1 627 ? 5.902 0.942 -21.875 1 97.5 627 ILE A CA 1
ATOM 5052 C C . ILE A 1 627 ? 4.949 1.361 -23 1 97.5 627 ILE A C 1
ATOM 5054 O O . ILE A 1 627 ? 5.051 2.475 -23.531 1 97.5 627 ILE A O 1
ATOM 5058 N N . LYS A 1 628 ? 4.062 0.504 -23.375 1 98.12 628 LYS A N 1
ATOM 5059 C CA . LYS A 1 628 ? 3.365 0.667 -24.641 1 98.12 628 LYS A CA 1
ATOM 5060 C C . LYS A 1 628 ? 1.853 0.689 -24.438 1 98.12 628 LYS A C 1
ATOM 5062 O O . LYS A 1 628 ? 1.329 0.003 -23.562 1 98.12 628 LYS A O 1
ATOM 5067 N N . ALA A 1 629 ? 1.167 1.457 -25.188 1 98.06 629 ALA A N 1
ATOM 5068 C CA . ALA A 1 629 ? -0.292 1.491 -25.25 1 98.06 629 ALA A CA 1
ATOM 5069 C C . ALA A 1 629 ? -0.827 0.433 -26.219 1 98.06 629 ALA A C 1
ATOM 5071 O O . ALA A 1 629 ? -0.09 -0.075 -27.062 1 98.06 629 ALA A O 1
ATOM 5072 N N . PRO A 1 630 ? -2.113 0.07 -26.031 1 98.06 630 PRO A N 1
ATOM 5073 C CA . PRO A 1 630 ? -2.703 -0.92 -26.938 1 98.06 630 PRO A CA 1
ATOM 5074 C C . PRO A 1 630 ? -2.852 -0.4 -28.359 1 98.06 630 PRO A C 1
ATOM 5076 O O . PRO A 1 630 ? -3.135 0.783 -28.562 1 98.06 630 PRO A O 1
ATOM 5079 N N . LYS A 1 631 ? -2.695 -1.217 -29.297 1 97.69 631 LYS A N 1
ATOM 5080 C CA . LYS A 1 631 ? -2.877 -0.953 -30.719 1 97.69 631 LYS A CA 1
ATOM 5081 C C . LYS A 1 631 ? -3.393 -2.191 -31.438 1 97.69 631 LYS A C 1
ATOM 5083 O O . LYS A 1 631 ? -3.012 -3.316 -31.109 1 97.69 631 LYS A O 1
ATOM 5088 N N . LEU A 1 632 ? -4.344 -2.02 -32.312 1 97.19 632 LEU A N 1
ATOM 5089 C CA . LEU A 1 632 ? -4.773 -3.113 -33.188 1 97.19 632 LEU A CA 1
ATOM 5090 C C . LEU A 1 632 ? -3.703 -3.438 -34.219 1 97.19 632 LEU A C 1
ATOM 5092 O O . LEU A 1 632 ? -3.314 -2.572 -35.031 1 97.19 632 LEU A O 1
ATOM 5096 N N . THR A 1 633 ? -3.137 -4.598 -34.219 1 96.44 633 THR A N 1
ATOM 5097 C CA . THR A 1 633 ? -2.115 -5.082 -35.125 1 96.44 633 THR A CA 1
ATOM 5098 C C . THR A 1 633 ? -2.598 -6.328 -35.875 1 96.44 633 THR A C 1
ATOM 5100 O O . THR A 1 633 ? -3.76 -6.723 -35.719 1 96.44 633 THR A O 1
ATOM 5103 N N . ARG A 1 634 ? -1.701 -6.891 -36.625 1 93.94 634 ARG A N 1
ATOM 5104 C CA . ARG A 1 634 ? -2.02 -8.133 -37.312 1 93.94 634 ARG A CA 1
ATOM 5105 C C . ARG A 1 634 ? -2.178 -9.289 -36.312 1 93.94 634 ARG A C 1
ATOM 5107 O O . ARG A 1 634 ? -2.727 -10.336 -36.656 1 93.94 634 ARG A O 1
ATOM 5114 N N . ASP A 1 635 ? -1.732 -9.086 -35.094 1 95.25 635 ASP A N 1
ATOM 5115 C CA . ASP A 1 635 ? -1.83 -10.109 -34.062 1 95.25 635 ASP A CA 1
ATOM 5116 C C . ASP A 1 635 ? -2.955 -9.797 -33.062 1 95.25 635 ASP A C 1
ATOM 5118 O O . ASP A 1 635 ? -3.012 -10.367 -31.984 1 95.25 635 ASP A O 1
ATOM 5122 N N . GLY A 1 636 ? -3.826 -8.852 -33.438 1 95.56 636 GLY A N 1
ATOM 5123 C CA . GLY A 1 636 ? -4.883 -8.406 -32.531 1 95.56 636 GLY A CA 1
ATOM 5124 C C . GLY A 1 636 ? -4.508 -7.156 -31.766 1 95.56 636 GLY A C 1
ATOM 5125 O O . GLY A 1 636 ? -3.592 -6.43 -32.156 1 95.56 636 GLY A O 1
ATOM 5126 N N . VAL A 1 637 ? -5.309 -6.863 -30.734 1 97.5 637 VAL A N 1
ATOM 5127 C CA . VAL A 1 637 ? -5.008 -5.719 -29.891 1 97.5 637 VAL A CA 1
ATOM 5128 C C . VAL A 1 637 ? -3.9 -6.09 -28.906 1 97.5 637 VAL A C 1
ATOM 5130 O O . VAL A 1 637 ? -4.09 -6.949 -28.031 1 97.5 637 VAL A O 1
ATOM 5133 N N . ILE A 1 638 ? -2.758 -5.531 -29.016 1 97.94 638 ILE A N 1
ATOM 5134 C CA . ILE A 1 638 ? -1.626 -5.812 -28.141 1 97.94 638 ILE A CA 1
ATOM 5135 C C . ILE A 1 638 ? -0.922 -4.512 -27.781 1 97.94 638 ILE A C 1
ATOM 5137 O O . ILE A 1 638 ? -1.146 -3.475 -28.406 1 97.94 638 ILE A O 1
ATOM 5141 N N . PRO A 1 639 ? -0.131 -4.48 -26.641 1 97.75 639 PRO A N 1
ATOM 5142 C CA . PRO A 1 639 ? 0.729 -3.322 -26.375 1 97.75 639 PRO A CA 1
ATOM 5143 C C . PRO A 1 639 ? 1.785 -3.121 -27.469 1 97.75 639 PRO A C 1
ATOM 5145 O O . PRO A 1 639 ? 2.74 -3.898 -27.562 1 97.75 639 PRO A O 1
ATOM 5148 N N . ALA A 1 640 ? 1.592 -2.102 -28.281 1 97.25 640 ALA A N 1
ATOM 5149 C CA . ALA A 1 640 ? 2.49 -1.992 -29.422 1 97.25 640 ALA A CA 1
ATOM 5150 C C . ALA A 1 640 ? 2.857 -0.537 -29.703 1 97.25 640 ALA A C 1
ATOM 5152 O O . ALA A 1 640 ? 3.805 -0.257 -30.438 1 97.25 640 ALA A O 1
ATOM 5153 N N . GLU A 1 641 ? 2.191 0.456 -29.094 1 97.31 641 GLU A N 1
ATOM 5154 C CA . GLU A 1 641 ? 2.473 1.871 -29.312 1 97.31 641 GLU A CA 1
ATOM 5155 C C . GLU A 1 641 ? 3.326 2.447 -28.188 1 97.31 641 GLU A C 1
ATOM 5157 O O . GLU A 1 641 ? 2.898 2.475 -27.031 1 97.31 641 GLU A O 1
ATOM 5162 N N . ASN A 1 642 ? 4.52 2.977 -28.516 1 96.88 642 ASN A N 1
ATOM 5163 C CA . ASN A 1 642 ? 5.387 3.561 -27.5 1 96.88 642 ASN A CA 1
ATOM 5164 C C . ASN A 1 642 ? 4.738 4.773 -26.844 1 96.88 642 ASN A C 1
ATOM 5166 O O . ASN A 1 642 ? 4.336 5.715 -27.531 1 96.88 642 ASN A O 1
ATOM 5170 N N . VAL A 1 643 ? 4.586 4.785 -25.562 1 95.56 643 VAL A N 1
ATOM 5171 C CA . VAL A 1 643 ? 3.947 5.879 -24.828 1 95.56 643 VAL A CA 1
ATOM 5172 C C . VAL A 1 643 ? 4.957 6.543 -23.906 1 95.56 643 VAL A C 1
ATOM 5174 O O . VAL A 1 643 ? 5.066 7.77 -23.875 1 95.56 643 VAL A O 1
ATOM 5177 N N . LEU A 1 644 ? 5.633 5.77 -23.094 1 95.44 644 LEU A N 1
ATOM 5178 C CA . LEU A 1 644 ? 6.535 6.309 -22.094 1 95.44 644 LEU A CA 1
ATOM 5179 C C . LEU A 1 644 ? 7.914 5.664 -22.188 1 95.44 644 LEU A C 1
ATOM 5181 O O . LEU A 1 644 ? 8.047 4.449 -22.031 1 95.44 644 LEU A O 1
ATOM 5185 N N . LYS A 1 645 ? 8.922 6.453 -22.5 1 97.25 645 LYS A N 1
ATOM 5186 C CA . LYS A 1 645 ? 10.305 6 -22.422 1 97.25 645 LYS A CA 1
ATOM 5187 C C . LYS A 1 645 ? 10.781 5.918 -20.969 1 97.25 645 LYS A C 1
ATOM 5189 O O . LYS A 1 645 ? 10.602 6.863 -20.203 1 97.25 645 LYS A O 1
ATOM 5194 N N . VAL A 1 646 ? 11.32 4.801 -20.5 1 97.81 646 VAL A N 1
ATOM 5195 C CA . VAL A 1 646 ? 11.781 4.594 -19.141 1 97.81 646 VAL A CA 1
ATOM 5196 C C . VAL A 1 646 ? 13.297 4.414 -19.125 1 97.81 646 VAL A C 1
ATOM 5198 O O . VAL A 1 646 ? 13.828 3.514 -19.766 1 97.81 646 VAL A O 1
ATOM 5201 N N . ALA A 1 647 ? 14.016 5.207 -18.391 1 96.88 647 ALA A N 1
ATOM 5202 C CA . ALA A 1 647 ? 15.477 5.215 -18.359 1 96.88 647 ALA A CA 1
ATOM 5203 C C . ALA A 1 647 ? 16.016 4.141 -17.422 1 96.88 647 ALA A C 1
ATOM 5205 O O . ALA A 1 647 ? 15.297 3.684 -16.516 1 96.88 647 ALA A O 1
ATOM 5206 N N . LYS A 1 648 ? 17.266 3.693 -17.75 1 96.81 648 LYS A N 1
ATOM 5207 C CA . LYS A 1 648 ? 17.969 2.84 -16.812 1 96.81 648 LYS A CA 1
ATOM 5208 C C . LYS A 1 648 ? 18.047 3.488 -15.43 1 96.81 648 LYS A C 1
ATOM 5210 O O . LYS A 1 648 ? 18.266 4.695 -15.312 1 96.81 648 LYS A O 1
ATOM 5215 N N . GLY A 1 649 ? 17.766 2.711 -14.414 1 95.19 649 GLY A N 1
ATOM 5216 C CA . GLY A 1 649 ? 17.859 3.225 -13.055 1 95.19 649 GLY A CA 1
ATOM 5217 C C . GLY A 1 649 ? 16.516 3.621 -12.477 1 95.19 649 GLY A C 1
ATOM 5218 O O . GLY A 1 649 ? 16.375 3.787 -11.266 1 95.19 649 GLY A O 1
ATOM 5219 N N . THR A 1 650 ? 15.484 3.721 -13.305 1 95.12 650 THR A N 1
ATOM 5220 C CA . THR A 1 650 ? 14.148 4.059 -12.828 1 95.12 650 THR A CA 1
ATOM 5221 C C . THR A 1 650 ? 13.594 2.947 -11.938 1 95.12 650 THR A C 1
ATOM 5223 O O . THR A 1 650 ? 13.664 1.77 -12.297 1 95.12 650 THR A O 1
ATOM 5226 N N . LYS A 1 651 ? 13.102 3.326 -10.781 1 93.62 651 LYS A N 1
ATOM 5227 C CA . LYS A 1 651 ? 12.461 2.33 -9.93 1 93.62 651 LYS A CA 1
ATOM 5228 C C . LYS A 1 651 ? 11.18 1.804 -10.562 1 93.62 651 LYS A C 1
ATOM 5230 O O . LYS A 1 651 ? 10.383 2.578 -11.094 1 93.62 651 LYS A O 1
ATOM 5235 N N . VAL A 1 652 ? 10.945 0.526 -10.516 1 96.94 652 VAL A N 1
ATOM 5236 C CA . VAL A 1 652 ? 9.758 -0.083 -11.102 1 96.94 652 VAL A CA 1
ATOM 5237 C C . VAL A 1 652 ? 8.508 0.446 -10.406 1 96.94 652 VAL A C 1
ATOM 5239 O O . VAL A 1 652 ? 7.48 0.673 -11.047 1 96.94 652 VAL A O 1
ATOM 5242 N N . LYS A 1 653 ? 8.594 0.663 -9.148 1 94 653 LYS A N 1
ATOM 5243 C CA . LYS A 1 653 ? 7.48 1.178 -8.359 1 94 653 LYS A CA 1
ATOM 5244 C C . LYS A 1 653 ? 6.977 2.502 -8.922 1 94 653 LYS A C 1
ATOM 5246 O O . LYS A 1 653 ? 5.777 2.785 -8.875 1 94 653 LYS A O 1
ATOM 5251 N N . ASP A 1 654 ? 7.848 3.287 -9.539 1 92.19 654 ASP A N 1
ATOM 5252 C CA . ASP A 1 654 ? 7.523 4.633 -10.008 1 92.19 654 ASP A CA 1
ATOM 5253 C C . ASP A 1 654 ? 6.742 4.582 -11.32 1 92.19 654 ASP A C 1
ATOM 5255 O O . ASP A 1 654 ? 6.125 5.57 -11.719 1 92.19 654 ASP A O 1
ATOM 5259 N N . ILE A 1 655 ? 6.734 3.461 -11.984 1 94.81 655 ILE A N 1
ATOM 5260 C CA . ILE A 1 655 ? 6.043 3.389 -13.266 1 94.81 655 ILE A CA 1
ATOM 5261 C C . ILE A 1 655 ? 4.867 2.414 -13.164 1 94.81 655 ILE A C 1
ATOM 5263 O O . ILE A 1 655 ? 4.172 2.17 -14.148 1 94.81 655 ILE A O 1
ATOM 5267 N N . PHE A 1 656 ? 4.637 1.91 -11.992 1 96.31 656 PHE A N 1
ATOM 5268 C CA . PHE A 1 656 ? 3.623 0.882 -11.797 1 96.31 656 PHE A CA 1
ATOM 5269 C C . PHE A 1 656 ? 2.238 1.414 -12.141 1 96.31 656 PHE A C 1
ATOM 5271 O O . PHE A 1 656 ? 1.445 0.725 -12.789 1 96.31 656 PHE A O 1
ATOM 5278 N N . GLU A 1 657 ? 1.903 2.551 -11.719 1 96 657 GLU A N 1
ATOM 5279 C CA . GLU A 1 657 ? 0.596 3.137 -11.992 1 96 657 GLU A CA 1
ATOM 5280 C C . GLU A 1 657 ? 0.349 3.26 -13.492 1 96 657 GLU A C 1
ATOM 5282 O O . GLU A 1 657 ? -0.762 3.014 -13.969 1 96 657 GLU A O 1
ATOM 5287 N N . GLU A 1 658 ? 1.358 3.641 -14.234 1 96.5 658 GLU A N 1
ATOM 5288 C CA . GLU A 1 658 ? 1.221 3.779 -15.68 1 96.5 658 GLU A CA 1
ATOM 5289 C C . GLU A 1 658 ? 0.998 2.426 -16.344 1 96.5 658 GLU A C 1
ATOM 5291 O O . GLU A 1 658 ? 0.187 2.307 -17.266 1 96.5 658 GLU A O 1
ATOM 5296 N N . ILE A 1 659 ? 1.702 1.45 -15.891 1 97.69 659 ILE A N 1
ATOM 5297 C CA . ILE A 1 659 ? 1.53 0.1 -16.422 1 97.69 659 ILE A CA 1
ATOM 5298 C C . ILE A 1 659 ? 0.106 -0.38 -16.156 1 97.69 659 ILE A C 1
ATOM 5300 O O . ILE A 1 659 ? -0.538 -0.954 -17.031 1 97.69 659 ILE A O 1
ATOM 5304 N N . TRP A 1 660 ? -0.307 -0.12 -14.93 1 97.75 660 TRP A N 1
ATOM 5305 C CA . TRP A 1 660 ? -1.665 -0.467 -14.523 1 97.75 660 TRP A CA 1
ATOM 5306 C C . TRP A 1 660 ? -2.691 0.204 -15.43 1 97.75 660 TRP A C 1
ATOM 5308 O O . TRP A 1 660 ? -3.598 -0.454 -15.945 1 97.75 660 TRP A O 1
ATOM 5318 N N . LYS A 1 661 ? -2.553 1.454 -15.766 1 97.12 661 LYS A N 1
ATOM 5319 C CA . LYS A 1 661 ? -3.461 2.23 -16.609 1 97.12 661 LYS A CA 1
ATOM 5320 C C . LYS A 1 661 ? -3.463 1.709 -18.031 1 97.12 661 LYS A C 1
ATOM 5322 O O . LYS A 1 661 ? -4.523 1.572 -18.656 1 97.12 661 LYS A O 1
ATOM 5327 N N . LEU A 1 662 ? -2.33 1.455 -18.516 1 97.5 662 LEU A N 1
ATOM 5328 C CA . LEU A 1 662 ? -2.209 1.038 -19.906 1 97.5 662 LEU A CA 1
ATOM 5329 C C . LEU A 1 662 ? -2.805 -0.35 -20.109 1 97.5 662 LEU A C 1
ATOM 5331 O O . LEU A 1 662 ? -3.357 -0.641 -21.172 1 97.5 662 LEU A O 1
ATOM 5335 N N . HIS A 1 663 ? -2.691 -1.177 -19.094 1 97.94 663 HIS A N 1
ATOM 5336 C CA . HIS A 1 663 ? -3.354 -2.469 -19.219 1 97.94 663 HIS A CA 1
ATOM 5337 C C . HIS A 1 663 ? -4.871 -2.316 -19.188 1 97.94 663 HIS A C 1
ATOM 5339 O O . HIS A 1 663 ? -5.586 -3.035 -19.891 1 97.94 663 HIS A O 1
ATOM 5345 N N . PHE A 1 664 ? -5.316 -1.463 -18.328 1 96.44 664 PHE A N 1
ATOM 5346 C CA . PHE A 1 664 ? -6.746 -1.183 -18.297 1 96.44 664 PHE A CA 1
ATOM 5347 C C . PHE A 1 664 ? -7.23 -0.66 -19.641 1 96.44 664 PHE A C 1
ATOM 5349 O O . PHE A 1 664 ? -8.289 -1.065 -20.125 1 96.44 664 PHE A O 1
ATOM 5356 N N . ASP A 1 665 ? -6.457 0.184 -20.297 1 96.88 665 ASP A N 1
ATOM 5357 C CA . ASP A 1 665 ? -6.734 0.657 -21.641 1 96.88 665 ASP A CA 1
ATOM 5358 C C . ASP A 1 665 ? -6.754 -0.502 -22.641 1 96.88 665 ASP A C 1
ATOM 5360 O O . ASP A 1 665 ? -7.602 -0.545 -23.531 1 96.88 665 ASP A O 1
ATOM 5364 N N . TRP A 1 666 ? -5.793 -1.33 -22.484 1 98 666 TRP A N 1
ATOM 5365 C CA . TRP A 1 666 ? -5.75 -2.494 -23.359 1 98 666 TRP A CA 1
ATOM 5366 C C . TRP A 1 666 ? -7.035 -3.307 -23.25 1 98 666 TRP A C 1
ATOM 5368 O O . TRP A 1 666 ? -7.59 -3.738 -24.266 1 98 666 TRP A O 1
ATOM 5378 N N . THR A 1 667 ? -7.508 -3.572 -22.031 1 97.19 667 THR A N 1
ATOM 5379 C CA . THR A 1 667 ? -8.734 -4.328 -21.812 1 97.19 667 THR A CA 1
ATOM 5380 C C . THR A 1 667 ? -9.906 -3.686 -22.547 1 97.19 667 THR A C 1
ATOM 5382 O O . THR A 1 667 ? -10.68 -4.375 -23.203 1 97.19 667 THR A O 1
ATOM 5385 N N . ASN A 1 668 ? -9.977 -2.379 -22.438 1 95.25 668 ASN A N 1
ATOM 5386 C CA . ASN A 1 668 ? -11.062 -1.652 -23.094 1 95.25 668 ASN A CA 1
ATOM 5387 C C . ASN A 1 668 ? -10.969 -1.745 -24.609 1 95.25 668 ASN A C 1
ATOM 5389 O O . ASN A 1 668 ? -11.977 -1.945 -25.281 1 95.25 668 ASN A O 1
ATOM 5393 N N . GLU A 1 669 ? -9.797 -1.581 -25.109 1 97.25 669 GLU A N 1
ATOM 5394 C CA . GLU A 1 669 ? -9.602 -1.671 -26.562 1 97.25 669 GLU A CA 1
ATOM 5395 C C . GLU A 1 669 ? -9.875 -3.086 -27.062 1 97.25 669 GLU A C 1
ATOM 5397 O O . GLU A 1 669 ? -10.367 -3.268 -28.172 1 97.25 669 GLU A O 1
ATOM 5402 N N . PHE A 1 670 ? -9.453 -4.012 -26.297 1 96.88 670 PHE A N 1
ATOM 5403 C CA . PHE A 1 670 ? -9.703 -5.41 -26.625 1 96.88 670 PHE A CA 1
ATOM 5404 C C . PHE A 1 670 ? -11.195 -5.684 -26.734 1 96.88 670 PHE A C 1
ATOM 5406 O O . PHE A 1 670 ? -11.664 -6.281 -27.703 1 96.88 670 PHE A O 1
ATOM 5413 N N . TYR A 1 671 ? -11.992 -5.242 -25.75 1 96.12 671 TYR A N 1
ATOM 5414 C CA . TYR A 1 671 ? -13.445 -5.41 -25.766 1 96.12 671 TYR A CA 1
ATOM 5415 C C . TYR A 1 671 ? -14.062 -4.68 -26.953 1 96.12 671 TYR A C 1
ATOM 5417 O O . TYR A 1 671 ? -14.969 -5.199 -27.609 1 96.12 671 TYR A O 1
ATOM 5425 N N . LYS A 1 672 ? -13.57 -3.482 -27.125 1 96.19 672 LYS A N 1
ATOM 5426 C CA . LYS A 1 672 ? -14.07 -2.691 -28.25 1 96.19 672 LYS A CA 1
ATOM 5427 C C . LYS A 1 672 ? -13.867 -3.422 -29.578 1 96.19 672 LYS A C 1
ATOM 5429 O O . LYS A 1 672 ? -14.781 -3.49 -30.391 1 96.19 672 LYS A O 1
ATOM 5434 N N . GLU A 1 673 ? -12.68 -3.91 -29.766 1 96.25 673 GLU A N 1
ATOM 5435 C CA . GLU A 1 673 ? -12.375 -4.637 -30.984 1 96.25 673 GLU A CA 1
ATOM 5436 C C . GLU A 1 673 ? -13.266 -5.863 -31.141 1 96.25 673 GLU A C 1
ATOM 5438 O O . GLU A 1 673 ? -13.766 -6.148 -32.219 1 96.25 673 GLU A O 1
ATOM 5443 N N . GLN A 1 674 ? -13.469 -6.637 -30.141 1 94.81 674 GLN A N 1
ATOM 5444 C CA . GLN A 1 674 ? -14.328 -7.816 -30.172 1 94.81 674 GLN A CA 1
ATOM 5445 C C . GLN A 1 674 ? -15.758 -7.445 -30.547 1 94.81 674 GLN A C 1
ATOM 5447 O O . GLN A 1 674 ? -16.375 -8.102 -31.375 1 94.81 674 GLN A O 1
ATOM 5452 N N . ASP A 1 675 ? -16.266 -6.398 -29.891 1 96.25 675 ASP A N 1
ATOM 5453 C CA . ASP A 1 675 ? -17.641 -5.949 -30.141 1 96.25 675 ASP A CA 1
ATOM 5454 C C . ASP A 1 675 ? -17.781 -5.418 -31.562 1 96.25 675 ASP A C 1
ATOM 5456 O O . ASP A 1 675 ? -18.828 -5.617 -32.219 1 96.25 675 ASP A O 1
ATOM 5460 N N . MET A 1 676 ? -16.781 -4.715 -32.031 1 95.88 676 MET A N 1
ATOM 5461 C CA . MET A 1 676 ? -16.797 -4.184 -33.375 1 95.88 676 MET A CA 1
ATOM 5462 C C . MET A 1 676 ? -16.812 -5.309 -34.406 1 95.88 676 MET A C 1
ATOM 5464 O O . MET A 1 676 ? -17.469 -5.195 -35.438 1 95.88 676 MET A O 1
ATOM 5468 N N . ARG A 1 677 ? -16.062 -6.359 -34.156 1 94.25 677 ARG A N 1
ATOM 5469 C CA . ARG A 1 677 ? -16.062 -7.512 -35.062 1 94.25 677 ARG A CA 1
ATOM 5470 C C . ARG A 1 677 ? -17.453 -8.141 -35.125 1 94.25 677 ARG A C 1
ATOM 5472 O O . ARG A 1 677 ? -17.891 -8.531 -36.219 1 94.25 677 ARG A O 1
ATOM 5479 N N . VAL A 1 678 ? -18.109 -8.219 -34.031 1 95.56 678 VAL A N 1
ATOM 5480 C CA . VAL A 1 678 ? -19.453 -8.766 -34 1 95.56 678 VAL A CA 1
ATOM 5481 C C . VAL A 1 678 ? -20.422 -7.84 -34.75 1 95.56 678 VAL A C 1
ATOM 5483 O O . VAL A 1 678 ? -21.25 -8.297 -35.531 1 95.56 678 VAL A O 1
ATOM 5486 N N . ALA A 1 679 ? -20.312 -6.578 -34.469 1 96.69 679 ALA A N 1
ATOM 5487 C CA . ALA A 1 679 ? -21.156 -5.594 -35.156 1 96.69 679 ALA A CA 1
ATOM 5488 C C . ALA A 1 679 ? -21 -5.672 -36.656 1 96.69 679 ALA A C 1
ATOM 5490 O O . ALA A 1 679 ? -21.984 -5.648 -37.406 1 96.69 679 ALA A O 1
ATOM 5491 N N . ASN A 1 680 ? -19.797 -5.754 -37.125 1 95.69 680 ASN A N 1
ATOM 5492 C CA . ASN A 1 680 ? -19.516 -5.867 -38.562 1 95.69 680 ASN A CA 1
ATOM 5493 C C . ASN A 1 680 ? -20.125 -7.141 -39.156 1 95.69 680 ASN A C 1
ATOM 5495 O O . ASN A 1 680 ? -20.703 -7.113 -40.25 1 95.69 680 ASN A O 1
ATOM 5499 N N . ARG A 1 681 ? -19.953 -8.211 -38.469 1 94.81 681 ARG A N 1
ATOM 5500 C CA . ARG A 1 681 ? -20.484 -9.5 -38.906 1 94.81 681 ARG A CA 1
ATOM 5501 C C . ARG A 1 681 ? -22 -9.453 -39.031 1 94.81 681 ARG A C 1
ATOM 5503 O O . ARG A 1 681 ? -22.562 -9.93 -40.031 1 94.81 681 ARG A O 1
ATOM 5510 N N . LEU A 1 682 ? -22.656 -8.883 -38.062 1 95.5 682 LEU A N 1
ATOM 5511 C CA . LEU A 1 682 ? -24.109 -8.812 -38.094 1 95.5 682 LEU A CA 1
ATOM 5512 C C . LEU A 1 682 ? -24.594 -7.898 -39.219 1 95.5 682 LEU A C 1
ATOM 5514 O O . LEU A 1 682 ? -25.547 -8.219 -39.906 1 95.5 682 LEU A O 1
ATOM 5518 N N . ALA A 1 683 ? -23.953 -6.789 -39.344 1 95.69 683 ALA A N 1
ATOM 5519 C CA . ALA A 1 683 ? -24.312 -5.852 -40.406 1 95.69 683 ALA A CA 1
ATOM 5520 C C . ALA A 1 683 ? -24.172 -6.492 -41.781 1 95.69 683 ALA A C 1
ATOM 5522 O O . ALA A 1 683 ? -25.016 -6.309 -42.656 1 95.69 683 ALA A O 1
ATOM 5523 N N . GLU A 1 684 ? -23.109 -7.219 -41.969 1 94.62 684 GLU A N 1
ATOM 5524 C CA . GLU A 1 684 ? -22.844 -7.863 -43.25 1 94.62 684 GLU A CA 1
ATOM 5525 C C . GLU A 1 684 ? -23.797 -9.031 -43.469 1 94.62 684 GLU A C 1
ATOM 5527 O O . GLU A 1 684 ? -24.328 -9.188 -44.562 1 94.62 684 GLU A O 1
ATOM 5532 N N . THR A 1 685 ? -24 -9.836 -42.5 1 94.25 685 THR A N 1
ATOM 5533 C CA . THR A 1 685 ? -24.766 -11.07 -42.625 1 94.25 685 THR A CA 1
ATOM 5534 C C . THR A 1 685 ? -26.266 -10.766 -42.781 1 94.25 685 THR A C 1
ATOM 5536 O O . THR A 1 685 ? -26.938 -11.359 -43.625 1 94.25 685 THR A O 1
ATOM 5539 N N . PHE A 1 686 ? -26.75 -9.789 -42.031 1 93.75 686 PHE A N 1
ATOM 5540 C CA . PHE A 1 686 ? -28.188 -9.617 -41.969 1 93.75 686 PHE A CA 1
ATOM 5541 C C . PHE A 1 686 ? -28.609 -8.328 -42.688 1 93.75 686 PHE A C 1
ATOM 5543 O O 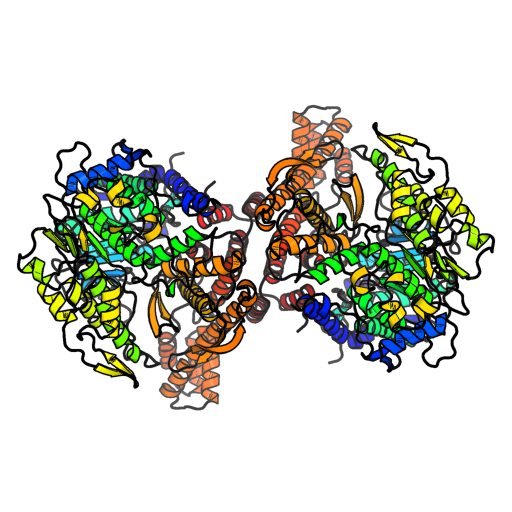. PHE A 1 686 ? -29.766 -8.203 -43.094 1 93.75 686 PHE A O 1
ATOM 5550 N N . GLY A 1 687 ? -27.75 -7.359 -42.719 1 88.56 687 GLY A N 1
ATOM 5551 C CA . GLY A 1 687 ? -28.094 -6.094 -43.344 1 88.56 687 GLY A CA 1
ATOM 5552 C C . GLY A 1 687 ? -27.453 -5.918 -44.719 1 88.56 687 GLY A C 1
ATOM 5553 O O . GLY A 1 687 ? -27.844 -5.023 -45.469 1 88.56 687 GLY A O 1
ATOM 5554 N N . LYS A 1 688 ? -26.5 -6.672 -45.094 1 88.56 688 LYS A N 1
ATOM 5555 C CA . LYS A 1 688 ? -25.734 -6.527 -46.344 1 88.56 688 LYS A CA 1
ATOM 5556 C C . LYS A 1 688 ? -25.234 -5.098 -46.5 1 88.56 688 LYS A C 1
ATOM 5558 O O . LYS A 1 688 ? -25.375 -4.504 -47.594 1 88.56 688 LYS A O 1
ATOM 5563 N N . THR A 1 689 ? -24.75 -4.609 -45.375 1 86.88 689 THR A N 1
ATOM 5564 C CA . THR A 1 689 ? -24.25 -3.234 -45.406 1 86.88 689 THR A CA 1
ATOM 5565 C C . THR A 1 689 ? -22.922 -3.135 -44.656 1 86.88 689 THR A C 1
ATOM 5567 O O . THR A 1 689 ? -22.625 -3.957 -43.781 1 86.88 689 THR A O 1
ATOM 5570 N N . ASN A 1 690 ? -22.156 -2.154 -45.156 1 86.69 690 ASN A N 1
ATOM 5571 C CA . ASN A 1 690 ? -20.922 -1.799 -44.469 1 86.69 690 ASN A CA 1
ATOM 5572 C C . ASN A 1 690 ? -20.906 -0.324 -44.094 1 86.69 690 ASN A C 1
ATOM 5574 O O . ASN A 1 690 ? -19.828 0.279 -44 1 86.69 690 ASN A O 1
ATOM 5578 N N . ASN A 1 691 ? -22.109 0.176 -43.938 1 90.12 691 ASN A N 1
ATOM 5579 C CA . ASN A 1 691 ? -22.234 1.576 -43.531 1 90.12 691 ASN A CA 1
ATOM 5580 C C . ASN A 1 691 ? -21.734 1.807 -42.125 1 90.12 691 ASN A C 1
ATOM 5582 O O . ASN A 1 691 ? -22.266 1.234 -41.188 1 90.12 691 ASN A O 1
ATOM 5586 N N . ASN A 1 692 ? -20.812 2.77 -42 1 91.25 692 ASN A N 1
ATOM 5587 C CA . ASN A 1 692 ? -20.125 3.014 -40.719 1 91.25 692 ASN A CA 1
ATOM 5588 C C . ASN A 1 692 ? -21.094 3.49 -39.656 1 91.25 692 ASN A C 1
ATOM 5590 O O . ASN A 1 692 ? -20.953 3.131 -38.469 1 91.25 692 ASN A O 1
ATOM 5594 N N . SER A 1 693 ? -22 4.262 -40.062 1 93.12 693 SER A N 1
ATOM 5595 C CA . SER A 1 693 ? -22.953 4.797 -39.094 1 93.12 693 SER A CA 1
ATOM 5596 C C . SER A 1 693 ? -23.844 3.695 -38.5 1 93.12 693 SER A C 1
ATOM 5598 O O . SER A 1 693 ? -24.125 3.686 -37.312 1 93.12 693 SER A O 1
ATOM 5600 N N . VAL A 1 694 ? -24.312 2.785 -39.375 1 93.81 694 VAL A N 1
ATOM 5601 C CA . VAL A 1 694 ? -25.141 1.671 -38.938 1 93.81 694 VAL A CA 1
ATOM 5602 C C . VAL A 1 694 ? -24.328 0.727 -38.031 1 93.81 694 VAL A C 1
ATOM 5604 O O . VAL A 1 694 ? -24.812 0.274 -37 1 93.81 694 VAL A O 1
ATOM 5607 N N . VAL A 1 695 ? -23.125 0.502 -38.438 1 96.19 695 VAL A N 1
ATOM 5608 C CA . VAL A 1 695 ? -22.234 -0.385 -37.688 1 96.19 695 VAL A CA 1
ATOM 5609 C C . VAL A 1 695 ? -21.984 0.198 -36.312 1 96.19 695 VAL A C 1
ATOM 5611 O O . VAL A 1 695 ? -21.953 -0.533 -35.312 1 96.19 695 VAL A O 1
ATOM 5614 N N . GLU A 1 696 ? -21.766 1.467 -36.25 1 96 696 GLU A N 1
ATOM 5615 C CA . GLU A 1 696 ? -21.516 2.131 -34.969 1 96 696 GLU A CA 1
ATOM 5616 C C . GLU A 1 696 ? -22.719 2.018 -34.031 1 96 696 GLU A C 1
ATOM 5618 O O . GLU A 1 696 ? -22.547 1.846 -32.812 1 96 696 GLU A O 1
ATOM 5623 N N . GLU A 1 697 ? -23.812 2.145 -34.594 1 96.31 697 GLU A N 1
ATOM 5624 C CA . GLU A 1 697 ? -25.031 2.006 -33.781 1 96.31 697 GLU A CA 1
ATOM 5625 C C . GLU A 1 697 ? -25.188 0.575 -33.281 1 96.31 697 GLU A C 1
ATOM 5627 O O . GLU A 1 697 ? -25.562 0.359 -32.125 1 96.31 697 GLU A O 1
ATOM 5632 N N . ILE A 1 698 ? -24.969 -0.353 -34.188 1 96.94 698 ILE A N 1
ATOM 5633 C CA . ILE A 1 698 ? -25.031 -1.754 -33.781 1 96.94 698 ILE A CA 1
ATOM 5634 C C . ILE A 1 698 ? -24 -2.018 -32.688 1 96.94 698 ILE A C 1
ATOM 5636 O O . ILE A 1 698 ? -24.281 -2.715 -31.719 1 96.94 698 ILE A O 1
ATOM 5640 N N . TYR A 1 699 ? -22.812 -1.49 -32.844 1 97.25 699 TYR A N 1
ATOM 5641 C CA . TYR A 1 699 ? -21.734 -1.616 -31.859 1 97.25 699 TYR A CA 1
ATOM 5642 C C . TYR A 1 699 ? -22.203 -1.149 -30.484 1 97.25 699 TYR A C 1
ATOM 5644 O O . TYR A 1 699 ? -21.969 -1.821 -29.484 1 97.25 699 TYR A O 1
ATOM 5652 N N . ASN A 1 700 ? -22.859 -0.052 -30.422 1 96.94 700 ASN A N 1
ATOM 5653 C CA . ASN A 1 700 ? -23.312 0.504 -29.156 1 96.94 700 ASN A CA 1
ATOM 5654 C C . ASN A 1 700 ? -24.312 -0.422 -28.453 1 96.94 700 ASN A C 1
ATOM 5656 O O . ASN A 1 700 ? -24.297 -0.557 -27.234 1 96.94 700 ASN A O 1
ATOM 5660 N N . ILE A 1 701 ? -25.141 -1.006 -29.25 1 96.75 701 ILE A N 1
ATOM 5661 C CA . ILE A 1 701 ? -26.125 -1.939 -28.719 1 96.75 701 ILE A CA 1
ATOM 5662 C C . ILE A 1 701 ? -25.406 -3.186 -28.188 1 96.75 701 ILE A C 1
ATOM 5664 O O . ILE A 1 701 ? -25.688 -3.635 -27.078 1 96.75 701 ILE A O 1
ATOM 5668 N N . ILE A 1 702 ? -24.438 -3.67 -28.938 1 96.06 702 ILE A N 1
ATOM 5669 C CA . ILE A 1 702 ? -23.688 -4.871 -28.578 1 96.06 702 ILE A CA 1
ATOM 5670 C C . ILE A 1 702 ? -22.859 -4.617 -27.328 1 96.06 702 ILE A C 1
ATOM 5672 O O . ILE A 1 702 ? -22.812 -5.457 -26.422 1 96.06 702 ILE A O 1
ATOM 5676 N N . SER A 1 703 ? -22.219 -3.506 -27.297 1 95.25 703 SER A N 1
ATOM 5677 C CA . SER A 1 703 ? -21.359 -3.162 -26.172 1 95.25 703 SER A CA 1
ATOM 5678 C C . SER A 1 703 ? -22.141 -3.119 -24.875 1 95.25 703 SER A C 1
ATOM 5680 O O . SER A 1 703 ? -21.625 -3.486 -23.812 1 95.25 703 SER A O 1
ATOM 5682 N N . LYS A 1 704 ? -23.297 -2.68 -24.922 1 93.94 704 LYS A N 1
ATOM 5683 C CA . LYS A 1 704 ? -24.156 -2.65 -23.75 1 93.94 704 LYS A CA 1
ATOM 5684 C C . LYS A 1 704 ? -24.656 -4.051 -23.391 1 93.94 704 LYS A C 1
ATOM 5686 O O . LYS A 1 704 ? -24.672 -4.43 -22.219 1 93.94 704 LYS A O 1
ATOM 5691 N N . ALA A 1 705 ? -25 -4.828 -24.391 1 95.44 705 ALA A N 1
ATOM 5692 C CA . ALA A 1 705 ? -25.547 -6.172 -24.188 1 95.44 705 ALA A CA 1
ATOM 5693 C C . ALA A 1 705 ? -24.469 -7.105 -23.625 1 95.44 705 ALA A C 1
ATOM 5695 O O . ALA A 1 705 ? -24.766 -7.992 -22.812 1 95.44 705 ALA A O 1
ATOM 5696 N N . TYR A 1 706 ? -23.219 -6.906 -23.984 1 94.81 706 TYR A N 1
ATOM 5697 C CA . TYR A 1 706 ? -22.141 -7.816 -23.625 1 94.81 706 TYR A CA 1
ATOM 5698 C C . TYR A 1 706 ? -21.406 -7.324 -22.391 1 94.81 706 TYR A C 1
ATOM 5700 O O . TYR A 1 706 ? -20.531 -8.023 -21.859 1 94.81 706 TYR A O 1
ATOM 5708 N N . ASN A 1 707 ? -21.719 -6.16 -21.859 1 89.06 707 ASN A N 1
ATOM 5709 C CA . ASN A 1 707 ? -20.922 -5.484 -20.828 1 89.06 707 ASN A CA 1
ATOM 5710 C C . ASN A 1 707 ? -20.891 -6.289 -19.531 1 89.06 707 ASN A C 1
ATOM 5712 O O . ASN A 1 707 ? -19.844 -6.363 -18.875 1 89.06 707 ASN A O 1
ATOM 5716 N N . ALA A 1 708 ? -22.078 -6.824 -19.031 1 87.06 708 ALA A N 1
ATOM 5717 C CA . ALA A 1 708 ? -22.156 -7.574 -17.781 1 87.06 708 ALA A CA 1
ATOM 5718 C C . ALA A 1 708 ? -22.922 -8.883 -17.969 1 87.06 708 ALA A C 1
ATOM 5720 O O . ALA A 1 708 ? -24 -8.898 -18.562 1 87.06 708 ALA A O 1
ATOM 5721 N N . GLY A 1 709 ? -22.406 -9.891 -17.484 1 75.62 709 GLY A N 1
ATOM 5722 C CA . GLY A 1 709 ? -23.141 -11.148 -17.422 1 75.62 709 GLY A CA 1
ATOM 5723 C C . GLY A 1 709 ? -22.797 -12.094 -18.547 1 75.62 709 GLY A C 1
ATOM 5724 O O . GLY A 1 709 ? -22.359 -13.219 -18.312 1 75.62 709 GLY A O 1
ATOM 5725 N N . PRO A 1 710 ? -22.484 -11.961 -19.812 1 84.69 710 PRO A N 1
ATOM 5726 C CA . PRO A 1 710 ? -23.156 -11.023 -20.719 1 84.69 710 PRO A CA 1
ATOM 5727 C C . PRO A 1 710 ? -24.672 -11.055 -20.562 1 84.69 710 PRO A C 1
ATOM 5729 O O . PRO A 1 710 ? -25.234 -12.008 -20 1 84.69 710 PRO A O 1
ATOM 5732 N N . PHE A 1 711 ? -25.5 -9.969 -21.031 1 91.12 711 PHE A N 1
ATOM 5733 C CA . PHE A 1 711 ? -26.922 -9.758 -21.234 1 91.12 711 PHE A CA 1
ATOM 5734 C C . PHE A 1 711 ? -27.609 -9.453 -19.906 1 91.12 711 PHE A C 1
ATOM 5736 O O . PHE A 1 711 ? -28.828 -9.594 -19.781 1 91.12 711 PHE A O 1
ATOM 5743 N N . ARG A 1 712 ? -26.844 -9.117 -18.891 1 88.44 712 ARG A N 1
ATOM 5744 C CA . ARG A 1 712 ? -27.406 -8.742 -17.594 1 88.44 712 ARG A CA 1
ATOM 5745 C C . ARG A 1 712 ? -28.016 -7.344 -17.656 1 88.44 712 ARG A C 1
ATOM 5747 O O . ARG A 1 712 ? -29.047 -7.082 -17.031 1 88.44 712 ARG A O 1
ATOM 5754 N N . GLN A 1 713 ? -27.391 -6.414 -18.422 1 88.56 713 GLN A N 1
ATOM 5755 C CA . GLN A 1 713 ? -27.859 -5.039 -18.531 1 88.56 713 GLN A CA 1
ATOM 5756 C C . GLN A 1 713 ? -28.922 -4.898 -19.625 1 88.56 713 GLN A C 1
ATOM 5758 O O . GLN A 1 713 ? -29.812 -4.051 -19.531 1 88.56 713 GLN A O 1
ATOM 5763 N N . MET A 1 714 ? -28.703 -5.66 -20.734 1 93.62 714 MET A N 1
ATOM 5764 C CA . MET A 1 714 ? -29.609 -5.734 -21.875 1 93.62 714 MET A CA 1
ATOM 5765 C C . MET A 1 714 ? -29.766 -7.176 -22.359 1 93.62 714 MET A C 1
ATOM 5767 O O . MET A 1 714 ? -28.766 -7.82 -22.703 1 93.62 714 MET A O 1
ATOM 5771 N N . SER A 1 715 ? -30.984 -7.617 -22.391 1 95.56 715 SER A N 1
ATOM 5772 C CA . SER A 1 715 ? -31.203 -9 -22.797 1 95.56 715 SER A CA 1
ATOM 5773 C C . SER A 1 715 ? -30.875 -9.203 -24.281 1 95.56 715 SER A C 1
ATOM 5775 O O . SER A 1 715 ? -30.859 -8.242 -25.047 1 95.56 715 SER A O 1
ATOM 5777 N N . ALA A 1 716 ? -30.594 -10.469 -24.672 1 96.25 716 ALA A N 1
ATOM 5778 C CA . ALA A 1 716 ? -30.344 -10.797 -26.078 1 96.25 716 ALA A CA 1
ATOM 5779 C C . ALA A 1 716 ? -31.531 -10.438 -26.953 1 96.25 716 ALA A C 1
ATOM 5781 O O . ALA A 1 716 ? -31.359 -9.969 -28.078 1 96.25 716 ALA A O 1
ATOM 5782 N N . LYS A 1 717 ? -32.688 -10.617 -26.422 1 96.62 717 LYS A N 1
ATOM 5783 C CA . LYS A 1 717 ? -33.906 -10.32 -27.156 1 96.62 717 LYS A CA 1
ATOM 5784 C C . LYS A 1 717 ? -34.062 -8.828 -27.422 1 96.62 717 LYS A C 1
ATOM 5786 O O . LYS A 1 717 ? -34.344 -8.414 -28.547 1 96.62 717 LYS A O 1
ATOM 5791 N N . GLU A 1 718 ? -33.844 -8.086 -26.422 1 97.38 718 GLU A N 1
ATOM 5792 C CA . GLU A 1 718 ? -33.938 -6.637 -26.562 1 97.38 718 GLU A CA 1
ATOM 5793 C C . GLU A 1 718 ? -32.906 -6.109 -27.547 1 97.38 718 GLU A C 1
ATOM 5795 O O . GLU A 1 718 ? -33.188 -5.27 -28.391 1 97.38 718 GLU A O 1
ATOM 5800 N N . ALA A 1 719 ? -31.688 -6.609 -27.422 1 97.44 719 ALA A N 1
ATOM 5801 C CA . ALA A 1 719 ? -30.641 -6.203 -28.344 1 97.44 719 ALA A CA 1
ATOM 5802 C C . ALA A 1 719 ? -30.984 -6.578 -29.781 1 97.44 719 ALA A C 1
ATOM 5804 O O . ALA A 1 719 ? -30.781 -5.785 -30.703 1 97.44 719 ALA A O 1
ATOM 5805 N N . ALA A 1 720 ? -31.516 -7.742 -29.953 1 97.44 720 ALA A N 1
ATOM 5806 C CA . ALA A 1 720 ? -31.891 -8.234 -31.266 1 97.44 720 ALA A CA 1
ATOM 5807 C C . ALA A 1 720 ? -33 -7.383 -31.875 1 97.44 720 ALA A C 1
ATOM 5809 O O . ALA A 1 720 ? -33 -7.125 -33.094 1 97.44 720 ALA A O 1
ATOM 5810 N N . GLU A 1 721 ? -33.938 -7 -31.078 1 97.31 721 GLU A N 1
ATOM 5811 C CA . GLU A 1 721 ? -35.031 -6.152 -31.547 1 97.31 721 GLU A CA 1
ATOM 5812 C C . GLU A 1 721 ? -34.5 -4.801 -32.031 1 97.31 721 GLU A C 1
ATOM 5814 O O . GLU A 1 721 ? -34.906 -4.309 -33.062 1 97.31 721 GLU A O 1
ATOM 5819 N N . LYS A 1 722 ? -33.656 -4.242 -31.281 1 97.31 722 LYS A N 1
ATOM 5820 C CA . LYS A 1 722 ? -33.062 -2.947 -31.641 1 97.31 722 LYS A CA 1
ATOM 5821 C C . LYS A 1 722 ? -32.281 -3.047 -32.938 1 97.31 722 LYS A C 1
ATOM 5823 O O . LYS A 1 722 ? -32.375 -2.176 -33.781 1 97.31 722 LYS A O 1
ATOM 5828 N N . ILE A 1 723 ? -31.5 -4.082 -33.062 1 97.31 723 ILE A N 1
ATOM 5829 C CA . ILE A 1 723 ? -30.656 -4.27 -34.25 1 97.31 723 ILE A CA 1
ATOM 5830 C C . ILE A 1 723 ? -31.516 -4.629 -35.438 1 97.31 723 ILE A C 1
ATOM 5832 O O . ILE A 1 723 ? -31.25 -4.191 -36.562 1 97.31 723 ILE A O 1
ATOM 5836 N N . GLY A 1 724 ? -32.531 -5.406 -35.219 1 96.31 724 GLY A N 1
ATOM 5837 C CA . GLY A 1 724 ? -33.469 -5.758 -36.281 1 96.31 724 GLY A CA 1
ATOM 5838 C C . GLY A 1 724 ? -34.125 -4.551 -36.938 1 96.31 724 GLY A C 1
ATOM 5839 O O . GLY A 1 724 ? -34.344 -4.516 -38.125 1 96.31 724 GLY A O 1
ATOM 5840 N N . LYS A 1 725 ? -34.469 -3.631 -36.125 1 95.12 725 LYS A N 1
ATOM 5841 C CA . LYS A 1 725 ? -35.062 -2.395 -36.594 1 95.12 725 LYS A CA 1
ATOM 5842 C C . LYS A 1 725 ? -34.062 -1.617 -37.469 1 95.12 725 LYS A C 1
ATOM 5844 O O . LYS A 1 725 ? -34.469 -1.003 -38.469 1 95.12 725 LYS A O 1
ATOM 5849 N N . LEU A 1 726 ? -32.812 -1.667 -37.031 1 95.06 726 LEU A N 1
ATOM 5850 C CA . LEU A 1 726 ? -31.781 -0.951 -37.75 1 95.06 726 LEU A CA 1
ATOM 5851 C C . LEU A 1 726 ? -31.5 -1.615 -39.125 1 95.06 726 LEU A C 1
ATOM 5853 O O . LEU A 1 726 ? -31.203 -0.935 -40.094 1 95.06 726 LEU A O 1
ATOM 5857 N N . LEU A 1 727 ? -31.641 -2.928 -39.219 1 95 727 LEU A N 1
ATOM 5858 C CA . LEU A 1 727 ? -31.234 -3.672 -40.406 1 95 727 LEU A CA 1
ATOM 5859 C C . LEU A 1 727 ? -32.469 -4.145 -41.188 1 95 727 LEU A C 1
ATOM 5861 O O . LEU A 1 727 ? -32.312 -4.742 -42.25 1 95 727 LEU A O 1
ATOM 5865 N N . ASN A 1 728 ? -33.656 -3.891 -40.75 1 90.44 728 ASN A N 1
ATOM 5866 C CA . ASN A 1 728 ? -34.875 -4.34 -41.375 1 90.44 728 ASN A CA 1
ATOM 5867 C C . ASN A 1 728 ? -34.906 -5.855 -41.531 1 90.44 728 ASN A C 1
ATOM 5869 O O . ASN A 1 728 ? -35.156 -6.352 -42.656 1 90.44 728 ASN A O 1
ATOM 5873 N N . THR A 1 729 ? -34.5 -6.562 -40.594 1 91.81 729 THR A N 1
ATOM 5874 C CA . THR A 1 729 ? -34.438 -8.023 -40.562 1 91.81 729 THR A CA 1
ATOM 5875 C C . THR A 1 729 ? -35.156 -8.578 -39.344 1 91.81 729 THR A C 1
ATOM 5877 O O . THR A 1 729 ? -35.344 -7.883 -38.344 1 91.81 729 THR A O 1
ATOM 5880 N N . GLN A 1 730 ? -35.5 -9.797 -39.344 1 90.94 730 GLN A N 1
ATOM 5881 C CA . GLN A 1 730 ? -36.188 -10.477 -38.25 1 90.94 730 GLN A CA 1
ATOM 5882 C C . GLN A 1 730 ? -35.281 -10.609 -37.031 1 90.94 730 GLN A C 1
ATOM 5884 O O . GLN A 1 730 ? -34.188 -11.188 -37.125 1 90.94 730 GLN A O 1
ATOM 5889 N N . PRO A 1 731 ? -35.781 -10.266 -35.906 1 94.38 731 PRO A N 1
ATOM 5890 C CA . PRO A 1 731 ? -34.969 -10.242 -34.688 1 94.38 731 PRO A CA 1
ATOM 5891 C C . PRO A 1 731 ? -34.562 -11.641 -34.219 1 94.38 731 PRO A C 1
ATOM 5893 O O . PRO A 1 731 ? -33.5 -11.812 -33.625 1 94.38 731 PRO A O 1
ATOM 5896 N N . SER A 1 732 ? -35.281 -12.57 -34.562 1 94.19 732 SER A N 1
ATOM 5897 C CA . SER A 1 732 ? -35.031 -13.914 -34.062 1 94.19 732 SER A CA 1
ATOM 5898 C C . SER A 1 732 ? -33.719 -14.461 -34.531 1 94.19 732 SER A C 1
ATOM 5900 O O . SER A 1 732 ? -32.969 -15.102 -33.781 1 94.19 732 SER A O 1
ATOM 5902 N N . LYS A 1 733 ? -33.375 -14.312 -35.75 1 93.75 733 LYS A N 1
ATOM 5903 C CA . LYS A 1 733 ? -32.125 -14.773 -36.312 1 93.75 733 LYS A CA 1
ATOM 5904 C C . LYS A 1 733 ? -30.953 -14.016 -35.719 1 93.75 733 LYS A C 1
ATOM 5906 O O . LYS A 1 733 ? -29.875 -14.586 -35.5 1 93.75 733 LYS A O 1
ATOM 5911 N N . ILE A 1 734 ? -31.156 -12.812 -35.5 1 95.75 734 ILE A N 1
ATOM 5912 C CA . ILE A 1 734 ? -30.109 -11.977 -34.938 1 95.75 734 ILE A CA 1
ATOM 5913 C C . ILE A 1 734 ? -29.859 -12.398 -33.469 1 95.75 734 ILE A C 1
ATOM 5915 O O . ILE A 1 734 ? -28.703 -12.43 -33.031 1 95.75 734 ILE A O 1
ATOM 5919 N N . GLU A 1 735 ? -30.922 -12.68 -32.75 1 96.5 735 GLU A N 1
ATOM 5920 C CA . GLU A 1 735 ? -30.812 -13.117 -31.359 1 96.5 735 GLU A CA 1
ATOM 5921 C C . GLU A 1 735 ? -29.938 -14.359 -31.234 1 96.5 735 GLU A C 1
ATOM 5923 O O . GLU A 1 735 ? -29.062 -14.43 -30.375 1 96.5 735 GLU A O 1
ATOM 5928 N N . GLU A 1 736 ? -30.125 -15.25 -32.094 1 94.12 736 GLU A N 1
ATOM 5929 C CA . GLU A 1 736 ? -29.359 -16.484 -32.094 1 94.12 736 GLU A CA 1
ATOM 5930 C C . GLU A 1 736 ? -27.875 -16.203 -32.344 1 94.12 736 GLU A C 1
ATOM 5932 O O . GLU A 1 736 ? -27.016 -16.781 -31.656 1 94.12 736 GLU A O 1
ATOM 5937 N N . GLU A 1 737 ? -27.641 -15.391 -33.281 1 93.88 737 GLU A N 1
ATOM 5938 C CA . GLU A 1 737 ? -26.25 -15.07 -33.625 1 93.88 737 GLU A CA 1
ATOM 5939 C C . GLU A 1 737 ? -25.578 -14.289 -32.5 1 93.88 737 GLU A C 1
ATOM 5941 O O . GLU A 1 737 ? -24.406 -14.5 -32.219 1 93.88 737 GLU A O 1
ATOM 5946 N N . LEU A 1 738 ? -26.359 -13.406 -31.891 1 94.81 738 LEU A N 1
ATOM 5947 C CA . LEU A 1 738 ? -25.844 -12.625 -30.766 1 94.81 738 LEU A CA 1
ATOM 5948 C C . LEU A 1 738 ? -25.406 -13.539 -29.625 1 94.81 738 LEU A C 1
ATOM 5950 O O . LEU A 1 738 ? -24.391 -13.289 -28.984 1 94.81 738 LEU A O 1
ATOM 5954 N N . ILE A 1 739 ? -26.125 -14.469 -29.359 1 94.44 739 ILE A N 1
ATOM 5955 C CA . ILE A 1 739 ? -25.859 -15.406 -28.266 1 94.44 739 ILE A CA 1
ATOM 5956 C C . ILE A 1 739 ? -24.641 -16.266 -28.625 1 94.44 739 ILE A C 1
ATOM 5958 O O . ILE A 1 739 ? -23.766 -16.5 -27.781 1 94.44 739 ILE A O 1
ATOM 5962 N N . LYS A 1 740 ? -24.562 -16.656 -29.828 1 90.88 740 LYS A N 1
ATOM 5963 C CA . LYS A 1 740 ? -23.453 -17.484 -30.312 1 90.88 740 LYS A CA 1
ATOM 5964 C C . LYS A 1 740 ? -22.125 -16.734 -30.234 1 90.88 740 LYS A C 1
ATOM 5966 O O . LYS A 1 740 ? -21.094 -17.328 -29.953 1 90.88 740 LYS A O 1
ATOM 5971 N N . LEU A 1 741 ? -22.172 -15.477 -30.438 1 92.88 741 LEU A N 1
ATOM 5972 C CA . LEU A 1 741 ? -20.953 -14.68 -30.531 1 92.88 741 LEU A CA 1
ATOM 5973 C C . LEU A 1 741 ? -20.641 -14 -29.203 1 92.88 741 LEU A C 1
ATOM 5975 O O . LEU A 1 741 ? -19.656 -13.266 -29.094 1 92.88 741 LEU A O 1
ATOM 5979 N N . ALA A 1 742 ? -21.469 -14.211 -28.234 1 93.69 742 ALA A N 1
ATOM 5980 C CA . ALA A 1 742 ? -21.297 -13.531 -26.953 1 93.69 742 ALA A CA 1
ATOM 5981 C C . ALA A 1 742 ? -20 -13.953 -26.281 1 93.69 742 ALA A C 1
ATOM 5983 O O . ALA A 1 742 ? -19.531 -15.078 -26.453 1 93.69 742 ALA A O 1
ATOM 5984 N N . PRO A 1 743 ? -19.406 -12.93 -25.547 1 91.31 743 PRO A N 1
ATOM 5985 C CA . PRO A 1 743 ? -18.234 -13.328 -24.75 1 91.31 743 PRO A CA 1
ATOM 5986 C C . PRO A 1 743 ? -18.562 -14.438 -23.75 1 91.31 743 PRO A C 1
ATOM 5988 O O . PRO A 1 743 ? -19.641 -14.453 -23.172 1 91.31 743 PRO A O 1
ATOM 5991 N N . ARG A 1 744 ? -17.578 -15.18 -23.531 1 86.5 744 ARG A N 1
ATOM 5992 C CA . ARG A 1 744 ? -17.734 -16.344 -22.672 1 86.5 744 ARG A CA 1
ATOM 5993 C C . ARG A 1 744 ? -17.688 -15.945 -21.203 1 86.5 744 ARG A C 1
ATOM 5995 O O . ARG A 1 744 ? -18.25 -16.641 -20.344 1 86.5 744 ARG A O 1
ATOM 6002 N N . PHE A 1 745 ? -17.047 -14.844 -20.891 1 91.19 745 PHE A N 1
ATOM 6003 C CA . PHE A 1 745 ? -16.797 -14.508 -19.5 1 91.19 745 PHE A CA 1
ATOM 6004 C C . PHE A 1 745 ? -17.391 -13.156 -19.141 1 91.19 745 PHE A C 1
ATOM 6006 O O . PHE A 1 745 ? -17.672 -12.336 -20.016 1 91.19 745 PHE A O 1
ATOM 6013 N N . ASP A 1 746 ? -17.641 -13 -17.875 1 94.75 746 ASP A N 1
ATOM 6014 C CA . ASP A 1 746 ? -18.219 -11.766 -17.344 1 94.75 746 ASP A CA 1
ATOM 6015 C C . ASP A 1 746 ? -17.188 -10.641 -17.312 1 94.75 746 ASP A C 1
ATOM 6017 O O . ASP A 1 746 ? -16.266 -10.648 -16.5 1 94.75 746 ASP A O 1
ATOM 6021 N N . ARG A 1 747 ? -17.391 -9.648 -18.109 1 95.25 747 ARG A N 1
ATOM 6022 C CA . ARG A 1 747 ? -16.453 -8.531 -18.266 1 95.25 747 ARG A CA 1
ATOM 6023 C C . ARG A 1 747 ? -16.406 -7.691 -16.984 1 95.25 747 ARG A C 1
ATOM 6025 O O . ARG A 1 747 ? -15.461 -6.926 -16.781 1 95.25 747 ARG A O 1
ATOM 6032 N N . GLU A 1 748 ? -17.391 -7.883 -16.094 1 92.69 748 GLU A N 1
ATOM 6033 C CA . GLU A 1 748 ? -17.438 -7.117 -14.852 1 92.69 748 GLU A CA 1
ATOM 6034 C C . GLU A 1 748 ? -16.281 -7.508 -13.922 1 92.69 748 GLU A C 1
ATOM 6036 O O . GLU A 1 748 ? -15.984 -6.797 -12.961 1 92.69 748 GLU A O 1
ATOM 6041 N N . MET A 1 749 ? -15.625 -8.594 -14.227 1 96.25 749 MET A N 1
ATOM 6042 C CA . MET A 1 749 ? -14.516 -9.062 -13.391 1 96.25 749 MET A CA 1
ATOM 6043 C C . MET A 1 749 ? -13.219 -8.359 -13.773 1 96.25 749 MET A C 1
ATOM 6045 O O . MET A 1 749 ? -12.227 -8.445 -13.047 1 96.25 749 MET A O 1
ATOM 6049 N N . ALA A 1 750 ? -13.18 -7.625 -14.898 1 96.25 750 ALA A N 1
ATOM 6050 C CA . ALA A 1 750 ? -11.961 -6.957 -15.352 1 96.25 750 ALA A CA 1
ATOM 6051 C C . ALA A 1 750 ? -11.539 -5.863 -14.375 1 96.25 750 ALA A C 1
ATOM 6053 O O . ALA A 1 750 ? -10.398 -5.844 -13.906 1 96.25 750 ALA A O 1
ATOM 6054 N N . PRO A 1 751 ? -12.477 -4.938 -13.961 1 95.69 751 PRO A N 1
ATOM 6055 C CA . PRO A 1 751 ? -12.055 -3.949 -12.969 1 95.69 751 PRO A CA 1
ATOM 6056 C C . PRO A 1 751 ? -11.711 -4.578 -11.617 1 95.69 751 PRO A C 1
ATOM 6058 O O . PRO A 1 751 ? -10.859 -4.059 -10.891 1 95.69 751 PRO A O 1
ATOM 6061 N N . VAL A 1 752 ? -12.289 -5.723 -11.273 1 96.69 752 VAL A N 1
ATOM 6062 C CA . VAL A 1 752 ? -12.055 -6.391 -9.992 1 96.69 752 VAL A CA 1
ATOM 6063 C C . VAL A 1 752 ? -10.609 -6.891 -9.93 1 96.69 752 VAL A C 1
ATOM 6065 O O . VAL A 1 752 ? -9.914 -6.656 -8.945 1 96.69 752 VAL A O 1
ATOM 6068 N N . ILE A 1 753 ? -10.156 -7.535 -11.008 1 98.38 753 ILE A N 1
ATOM 6069 C CA . ILE A 1 753 ? -8.789 -8.055 -11.008 1 98.38 753 ILE A CA 1
ATOM 6070 C C . ILE A 1 753 ? -7.797 -6.891 -10.977 1 98.38 753 ILE A C 1
ATOM 6072 O O . ILE A 1 753 ? -6.73 -6.996 -10.367 1 98.38 753 ILE A O 1
ATOM 6076 N N . MET A 1 754 ? -8.133 -5.812 -11.664 1 98.06 754 MET A N 1
ATOM 6077 C CA . MET A 1 754 ? -7.254 -4.648 -11.672 1 98.06 754 MET A CA 1
ATOM 6078 C C . MET A 1 754 ? -7.125 -4.059 -10.273 1 98.06 754 MET A C 1
ATOM 6080 O O . MET A 1 754 ? -6.035 -3.643 -9.867 1 98.06 754 MET A O 1
ATOM 6084 N N . GLU A 1 755 ? -8.18 -4.023 -9.555 1 97.19 755 GLU A N 1
ATOM 6085 C CA . GLU A 1 755 ? -8.148 -3.547 -8.172 1 97.19 755 GLU A CA 1
ATOM 6086 C C . GLU A 1 755 ? -7.316 -4.477 -7.293 1 97.19 755 GLU A C 1
ATOM 6088 O O . GLU A 1 755 ? -6.527 -4.02 -6.469 1 97.19 755 GLU A O 1
ATOM 6093 N N . ILE A 1 756 ? -7.508 -5.738 -7.441 1 98.12 756 ILE A N 1
ATOM 6094 C CA . ILE A 1 756 ? -6.785 -6.727 -6.648 1 98.12 756 ILE A CA 1
ATOM 6095 C C . ILE A 1 756 ? -5.285 -6.602 -6.906 1 98.12 756 ILE A C 1
ATOM 6097 O O . ILE A 1 756 ? -4.484 -6.609 -5.969 1 98.12 756 ILE A O 1
ATOM 6101 N N . LEU A 1 757 ? -4.902 -6.457 -8.141 1 98.38 757 LEU A N 1
ATOM 6102 C CA . LEU A 1 757 ? -3.488 -6.391 -8.492 1 98.38 757 LEU A CA 1
ATOM 6103 C C . LEU A 1 757 ? -2.854 -5.113 -7.953 1 98.38 757 LEU A C 1
ATOM 6105 O O . LEU A 1 757 ? -1.696 -5.121 -7.531 1 98.38 757 LEU A O 1
ATOM 6109 N N . MET A 1 758 ? -3.604 -3.994 -8.008 1 97.81 758 MET A N 1
ATOM 6110 C CA . MET A 1 758 ? -3.086 -2.771 -7.398 1 97.81 758 MET A CA 1
ATOM 6111 C C . MET A 1 758 ? -2.771 -2.99 -5.922 1 97.81 758 MET A C 1
ATOM 6113 O O . MET A 1 758 ? -1.675 -2.666 -5.461 1 97.81 758 MET A O 1
ATOM 6117 N N . ARG A 1 759 ? -3.672 -3.559 -5.195 1 97.25 759 ARG A N 1
ATOM 6118 C CA . ARG A 1 759 ? -3.498 -3.766 -3.762 1 97.25 759 ARG A CA 1
ATOM 6119 C C . ARG A 1 759 ? -2.387 -4.77 -3.482 1 97.25 759 ARG A C 1
ATOM 6121 O O . ARG A 1 759 ? -1.553 -4.555 -2.6 1 97.25 759 ARG A O 1
ATOM 6128 N N . GLN A 1 760 ? -2.455 -5.824 -4.25 1 97.25 760 GLN A N 1
ATOM 6129 C CA . GLN A 1 760 ? -1.502 -6.906 -4.031 1 97.25 760 GLN A CA 1
ATOM 6130 C C . GLN A 1 760 ? -0.067 -6.426 -4.227 1 97.25 760 GLN A C 1
ATOM 6132 O O . GLN A 1 760 ? 0.838 -6.848 -3.504 1 97.25 760 GLN A O 1
ATOM 6137 N N . PHE A 1 761 ? 0.198 -5.562 -5.164 1 97.38 761 PHE A N 1
ATOM 6138 C CA . PHE A 1 761 ? 1.567 -5.18 -5.488 1 97.38 761 PHE A CA 1
ATOM 6139 C C . PHE A 1 761 ? 2.012 -3.994 -4.641 1 97.38 761 PHE A C 1
ATOM 6141 O O . PHE A 1 761 ? 3.205 -3.818 -4.387 1 97.38 761 PHE A O 1
ATOM 6148 N N . LEU A 1 762 ? 1.039 -3.229 -4.141 1 95.5 762 LEU A N 1
ATOM 6149 C CA . LEU A 1 762 ? 1.413 -2.064 -3.348 1 95.5 762 LEU A CA 1
ATOM 6150 C C . LEU A 1 762 ? 1.481 -2.416 -1.865 1 95.5 762 LEU A C 1
ATOM 6152 O O . LEU A 1 762 ? 2.064 -1.674 -1.071 1 95.5 762 LEU A O 1
ATOM 6156 N N . TYR A 1 763 ? 0.869 -3.506 -1.396 1 95.75 763 TYR A N 1
ATOM 6157 C CA . TYR A 1 763 ? 0.921 -3.932 -0.002 1 95.75 763 TYR A CA 1
ATOM 6158 C C . TYR A 1 763 ? 2.24 -4.633 0.306 1 95.75 763 TYR A C 1
ATOM 6160 O O . TYR A 1 763 ? 2.715 -5.449 -0.486 1 95.75 763 TYR A O 1
ATOM 6168 N N . PRO A 1 764 ? 2.816 -4.391 1.398 1 93.44 764 PRO A N 1
ATOM 6169 C CA . PRO A 1 764 ? 4.191 -4.84 1.64 1 93.44 764 PRO A CA 1
ATOM 6170 C C . PRO A 1 764 ? 4.27 -6.305 2.066 1 93.44 764 PRO A C 1
ATOM 6172 O O . PRO A 1 764 ? 5.355 -6.887 2.092 1 93.44 764 PRO A O 1
ATOM 6175 N N . LYS A 1 765 ? 3.213 -6.93 2.475 1 94.44 765 LYS A N 1
ATOM 6176 C CA . LYS A 1 765 ? 3.246 -8.328 2.893 1 94.44 765 LYS A CA 1
ATOM 6177 C C . LYS A 1 765 ? 2.959 -9.266 1.72 1 94.44 765 LYS A C 1
ATOM 6179 O O . LYS A 1 765 ? 1.881 -9.211 1.127 1 94.44 765 LYS A O 1
ATOM 6184 N N . TYR A 1 766 ? 3.926 -10.117 1.378 1 96.25 766 TYR A N 1
ATOM 6185 C CA . TYR A 1 766 ? 3.824 -11.031 0.243 1 96.25 766 TYR A CA 1
ATOM 6186 C C . TYR A 1 766 ? 2.865 -12.172 0.546 1 96.25 766 TYR A C 1
ATOM 6188 O O . TYR A 1 766 ? 2.85 -12.703 1.661 1 96.25 766 TYR A O 1
ATOM 6196 N N . ILE A 1 767 ? 2.045 -12.609 -0.435 1 96.94 767 ILE A N 1
ATOM 6197 C CA . ILE A 1 767 ? 1.121 -13.727 -0.321 1 96.94 767 ILE A CA 1
ATOM 6198 C C . ILE A 1 767 ? 1.569 -14.859 -1.241 1 96.94 767 ILE A C 1
ATOM 6200 O O . ILE A 1 767 ? 1.575 -14.711 -2.465 1 96.94 767 ILE A O 1
ATOM 6204 N N . MET A 1 768 ? 1.931 -16.016 -0.659 1 95.62 768 MET A N 1
ATOM 6205 C CA . MET A 1 768 ? 2.305 -17.203 -1.416 1 95.62 768 MET A CA 1
ATOM 6206 C C . MET A 1 768 ? 1.077 -17.859 -2.039 1 95.62 768 MET A C 1
ATOM 6208 O O . MET A 1 768 ? 0.025 -17.953 -1.404 1 95.62 768 MET A O 1
ATOM 6212 N N . ASN A 1 769 ? 1.213 -18.391 -3.287 1 95.06 769 ASN A N 1
ATOM 6213 C CA . ASN A 1 769 ? 0.086 -19 -3.982 1 95.06 769 ASN A CA 1
ATOM 6214 C C . ASN A 1 769 ? -1.144 -18.109 -3.961 1 95.06 769 ASN A C 1
ATOM 6216 O O . ASN A 1 769 ? -2.223 -18.531 -3.539 1 95.06 769 ASN A O 1
ATOM 6220 N N . SER A 1 770 ? -0.982 -16.891 -4.457 1 95.88 770 SER A N 1
ATOM 6221 C CA . SER A 1 770 ? -1.947 -15.805 -4.262 1 95.88 770 SER A CA 1
ATOM 6222 C C . SER A 1 770 ? -3.201 -16.031 -5.102 1 95.88 770 SER A C 1
ATOM 6224 O O . SER A 1 770 ? -4.18 -15.289 -4.973 1 95.88 770 SER A O 1
ATOM 6226 N N . GLY A 1 771 ? -3.24 -17.094 -5.969 1 96.62 771 GLY A N 1
ATOM 6227 C CA . GLY A 1 771 ? -4.496 -17.469 -6.605 1 96.62 771 GLY A CA 1
ATOM 6228 C C . GLY A 1 771 ? -5.633 -17.656 -5.617 1 96.62 771 GLY A C 1
ATOM 6229 O O . GLY A 1 771 ? -6.797 -17.422 -5.949 1 96.62 771 GLY A O 1
ATOM 6230 N N . LYS A 1 772 ? -5.312 -17.938 -4.379 1 96.38 772 LYS A N 1
ATOM 6231 C CA . LYS A 1 772 ? -6.293 -18.156 -3.318 1 96.38 772 LYS A CA 1
ATOM 6232 C C . LYS A 1 772 ? -7.129 -16.906 -3.072 1 96.38 772 LYS A C 1
ATOM 6234 O O . LYS A 1 772 ? -8.305 -16.984 -2.721 1 96.38 772 LYS A O 1
ATOM 6239 N N . ILE A 1 773 ? -6.484 -15.672 -3.248 1 97.69 773 ILE A N 1
ATOM 6240 C CA . ILE A 1 773 ? -7.223 -14.43 -3.088 1 97.69 773 ILE A CA 1
ATOM 6241 C C . ILE A 1 773 ? -8.438 -14.422 -4.012 1 97.69 773 ILE A C 1
ATOM 6243 O O . ILE A 1 773 ? -9.539 -14.062 -3.592 1 97.69 773 ILE A O 1
ATOM 6247 N N . LEU A 1 774 ? -8.203 -14.891 -5.215 1 97.75 774 LEU A N 1
ATOM 6248 C CA . LEU A 1 774 ? -9.25 -14.859 -6.234 1 97.75 774 LEU A CA 1
ATOM 6249 C C . LEU A 1 774 ? -10.312 -15.922 -5.961 1 97.75 774 LEU A C 1
ATOM 6251 O O . LEU A 1 774 ? -11.5 -15.695 -6.203 1 97.75 774 LEU A O 1
ATOM 6255 N N . PHE A 1 775 ? -9.891 -17.078 -5.387 1 96.75 775 PHE A N 1
ATOM 6256 C CA . PHE A 1 775 ? -10.844 -18.109 -4.992 1 96.75 775 PHE A CA 1
ATOM 6257 C C . PHE A 1 775 ? -11.844 -17.562 -3.98 1 96.75 775 PHE A C 1
ATOM 6259 O O . PHE A 1 775 ? -13.047 -17.844 -4.07 1 96.75 775 PHE A O 1
ATOM 6266 N N . VAL A 1 776 ? -11.297 -16.766 -3.113 1 96.94 776 VAL A N 1
ATOM 6267 C CA . VAL A 1 776 ? -12.07 -16.297 -1.967 1 96.94 776 VAL A CA 1
ATOM 6268 C C . VAL A 1 776 ? -12.953 -15.117 -2.385 1 96.94 776 VAL A C 1
ATOM 6270 O O . VAL A 1 776 ? -14.086 -14.992 -1.919 1 96.94 776 VAL A O 1
ATOM 6273 N N . LEU A 1 777 ? -12.5 -14.289 -3.236 1 97.81 777 LEU A N 1
ATOM 6274 C CA . LEU A 1 777 ? -13.18 -13.039 -3.551 1 97.81 777 LEU A CA 1
ATOM 6275 C C . LEU A 1 777 ? -14.203 -13.242 -4.664 1 97.81 777 LEU A C 1
ATOM 6277 O O . LEU A 1 777 ? -15.219 -12.547 -4.715 1 97.81 777 LEU A O 1
ATOM 6281 N N . SER A 1 778 ? -13.977 -14.195 -5.535 1 97.69 778 SER A N 1
ATOM 6282 C CA . SER A 1 778 ? -14.766 -14.383 -6.754 1 97.69 778 SER A CA 1
ATOM 6283 C C . SER A 1 778 ? -16.234 -14.625 -6.43 1 97.69 778 SER A C 1
ATOM 6285 O O . SER A 1 778 ? -17.125 -14.078 -7.09 1 97.69 778 SER A O 1
ATOM 6287 N N . PRO A 1 779 ? -16.547 -15.453 -5.395 1 96.94 779 PRO A N 1
ATOM 6288 C CA . PRO A 1 779 ? -17.953 -15.781 -5.16 1 96.94 779 PRO A CA 1
ATOM 6289 C C . PRO A 1 779 ? -18.703 -14.656 -4.457 1 96.94 779 PRO A C 1
ATOM 6291 O O . PRO A 1 779 ? -19.938 -14.703 -4.348 1 96.94 779 PRO A O 1
ATOM 6294 N N . LEU A 1 780 ? -18.062 -13.641 -3.955 1 96.44 780 LEU A N 1
ATOM 6295 C CA . LEU A 1 780 ? -18.672 -12.641 -3.086 1 96.44 780 LEU A CA 1
ATOM 6296 C C . LEU A 1 780 ? -19.328 -11.531 -3.906 1 96.44 780 LEU A C 1
ATOM 6298 O O . LEU A 1 780 ? -18.812 -11.156 -4.961 1 96.44 780 LEU A O 1
ATOM 6302 N N . ASP A 1 781 ? -20.453 -11.047 -3.41 1 9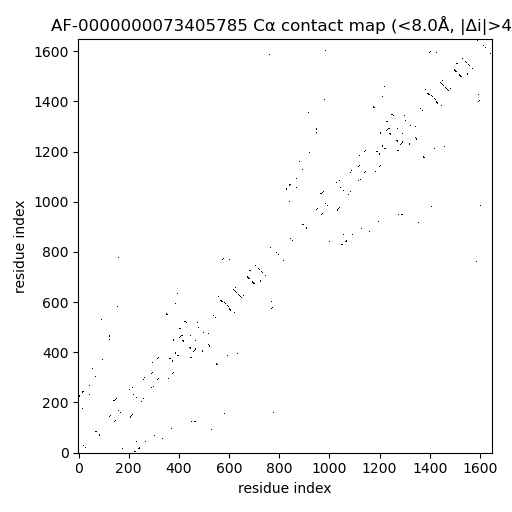4.69 781 ASP A N 1
ATOM 6303 C CA . ASP A 1 781 ? -21.031 -9.852 -4.016 1 94.69 781 ASP A CA 1
ATOM 6304 C C . ASP A 1 781 ? -20.125 -8.641 -3.811 1 94.69 781 ASP A C 1
ATOM 6306 O O . ASP A 1 781 ? -19.234 -8.664 -2.965 1 94.69 781 ASP A O 1
ATOM 6310 N N . PRO A 1 782 ? -20.359 -7.551 -4.547 1 91.5 782 PRO A N 1
ATOM 6311 C CA . PRO A 1 782 ? -19.438 -6.41 -4.555 1 91.5 782 PRO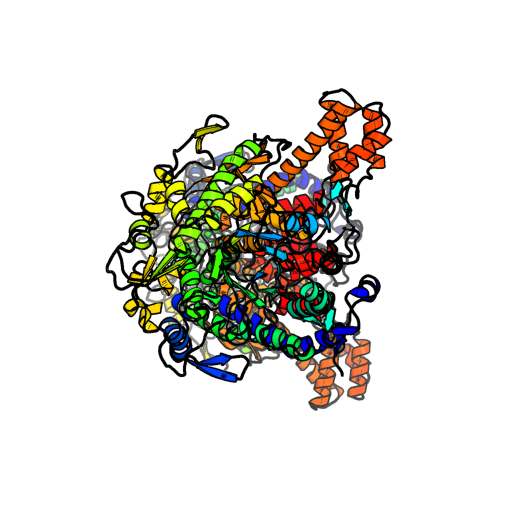 A CA 1
ATOM 6312 C C . PRO A 1 782 ? -19.219 -5.816 -3.166 1 91.5 782 PRO A C 1
ATOM 6314 O O . PRO A 1 782 ? -18.094 -5.449 -2.814 1 91.5 782 PRO A O 1
ATOM 6317 N N . GLU A 1 783 ? -20.234 -5.656 -2.303 1 92.12 783 GLU A N 1
ATOM 6318 C CA . GLU A 1 783 ? -20.109 -5.047 -0.983 1 92.12 783 GLU A CA 1
ATOM 6319 C C . GLU A 1 783 ? -19.281 -5.922 -0.046 1 92.12 783 GLU A C 1
ATOM 6321 O O . GLU A 1 783 ? -18.375 -5.434 0.627 1 92.12 783 GLU A O 1
ATOM 6326 N N . LYS A 1 784 ? -19.594 -7.188 -0.016 1 95 784 LYS A N 1
ATOM 6327 C CA . LYS A 1 784 ? -18.844 -8.125 0.816 1 95 784 LYS A CA 1
ATOM 6328 C C . LYS A 1 784 ? -17.422 -8.289 0.301 1 95 784 LYS A C 1
ATOM 6330 O O . LYS A 1 784 ? -16.484 -8.438 1.09 1 95 784 LYS A O 1
ATOM 6335 N N . ARG A 1 785 ? -17.297 -8.336 -1.044 1 96.31 785 ARG A N 1
ATOM 6336 C CA . ARG A 1 785 ? -15.977 -8.461 -1.653 1 96.31 785 ARG A CA 1
ATOM 6337 C C . ARG A 1 785 ? -15.062 -7.324 -1.212 1 96.31 785 ARG A C 1
ATOM 6339 O O . ARG A 1 785 ? -13.891 -7.551 -0.895 1 96.31 785 ARG A O 1
ATOM 6346 N N . LEU A 1 786 ? -15.617 -6.133 -1.184 1 94.31 786 LEU A N 1
ATOM 6347 C CA . LEU A 1 786 ? -14.82 -4.984 -0.767 1 94.31 786 LEU A CA 1
ATOM 6348 C C . LEU A 1 786 ? -14.359 -5.137 0.678 1 94.31 786 LEU A C 1
ATOM 6350 O O . LEU A 1 786 ? -13.195 -4.875 0.994 1 94.31 786 LEU A O 1
ATOM 6354 N N . LYS A 1 787 ? -15.227 -5.543 1.559 1 94.62 787 LYS A N 1
ATOM 6355 C CA . LYS A 1 787 ? -14.906 -5.703 2.975 1 94.62 787 LYS A CA 1
ATOM 6356 C C . LYS A 1 787 ? -13.82 -6.758 3.176 1 94.62 787 LYS A C 1
ATOM 6358 O O . LYS A 1 787 ? -12.875 -6.547 3.941 1 94.62 787 LYS A O 1
ATOM 6363 N N . VAL A 1 788 ? -13.961 -7.879 2.455 1 97.06 788 VAL A N 1
ATOM 6364 C CA . VAL A 1 788 ? -13 -8.969 2.596 1 97.06 788 VAL A CA 1
ATOM 6365 C C . VAL A 1 788 ? -11.664 -8.562 1.979 1 97.06 788 VAL A C 1
ATOM 6367 O O . VAL A 1 788 ? -10.609 -8.812 2.557 1 97.06 788 VAL A O 1
ATOM 6370 N N . MET A 1 789 ? -11.75 -7.965 0.798 1 96.94 789 MET A N 1
ATOM 6371 C CA . MET A 1 789 ? -10.531 -7.512 0.129 1 96.94 789 MET A CA 1
ATOM 6372 C C . MET A 1 789 ? -9.773 -6.504 0.989 1 96.94 789 MET A C 1
ATOM 6374 O O . MET A 1 789 ? -8.555 -6.59 1.131 1 96.94 789 MET A O 1
ATOM 6378 N N . ASP A 1 790 ? -10.516 -5.57 1.571 1 95.5 790 ASP A N 1
ATOM 6379 C CA . ASP A 1 790 ? -9.922 -4.59 2.479 1 95.5 790 ASP A CA 1
ATOM 6380 C C . ASP A 1 790 ? -9.258 -5.277 3.666 1 95.5 790 ASP A C 1
ATOM 6382 O O . ASP A 1 790 ? -8.188 -4.855 4.117 1 95.5 790 ASP A O 1
ATOM 6386 N N . SER A 1 791 ? -9.844 -6.277 4.168 1 96.69 791 SER A N 1
ATOM 6387 C CA . SER A 1 791 ? -9.328 -7.02 5.316 1 96.69 791 SER A CA 1
ATOM 6388 C C . SER A 1 791 ? -8.062 -7.781 4.953 1 96.69 791 SER A C 1
ATOM 6390 O O . SER A 1 791 ? -7.109 -7.824 5.734 1 96.69 791 SER A O 1
ATOM 6392 N N . ILE A 1 792 ? -8.031 -8.359 3.744 1 96.94 792 ILE A N 1
ATOM 6393 C CA . ILE A 1 792 ? -6.891 -9.148 3.285 1 96.94 792 ILE A CA 1
ATOM 6394 C C . ILE A 1 792 ? -5.648 -8.258 3.215 1 96.94 792 ILE A C 1
ATOM 6396 O O . ILE A 1 792 ? -4.551 -8.688 3.588 1 96.94 792 ILE A O 1
ATOM 6400 N N . PHE A 1 793 ? -5.852 -7.051 2.797 1 97.06 793 PHE A N 1
ATOM 6401 C CA . PHE A 1 793 ? -4.723 -6.145 2.635 1 97.06 793 PHE A CA 1
ATOM 6402 C C . PHE A 1 793 ? -4.656 -5.148 3.785 1 97.06 793 PHE A C 1
ATOM 6404 O O . PHE A 1 793 ? -4.574 -3.939 3.562 1 97.06 793 PHE A O 1
ATOM 6411 N N . SER A 1 794 ? -4.754 -5.652 4.969 1 96.38 794 SER A N 1
ATOM 6412 C CA . SER A 1 794 ? -4.602 -4.918 6.223 1 96.38 794 SER A CA 1
ATOM 6413 C C . SER A 1 794 ? -3.84 -5.742 7.254 1 96.38 794 SER A C 1
ATOM 6415 O O . SER A 1 794 ? -3.465 -6.887 6.992 1 96.38 794 SER A O 1
ATOM 6417 N N . PHE A 1 795 ? -3.527 -5.164 8.422 1 96.25 795 PHE A N 1
ATOM 6418 C CA . PHE A 1 795 ? -2.855 -5.895 9.492 1 96.25 795 PHE A CA 1
ATOM 6419 C C . PHE A 1 795 ? -3.816 -6.867 10.172 1 96.25 795 PHE A C 1
ATOM 6421 O O . PHE A 1 795 ? -4.992 -6.551 10.359 1 96.25 795 PHE A O 1
ATOM 6428 N N . ARG A 1 796 ? -3.369 -7.992 10.5 1 95.62 796 ARG A N 1
ATOM 6429 C CA . ARG A 1 796 ? -4.207 -9.023 11.086 1 95.62 796 ARG A CA 1
ATOM 6430 C C . ARG A 1 796 ? -4.926 -8.508 12.336 1 95.62 796 ARG A C 1
ATOM 6432 O O . ARG A 1 796 ? -6.09 -8.836 12.57 1 95.62 796 ARG A O 1
ATOM 6439 N N . GLU A 1 797 ? -4.195 -7.707 13.141 1 94.5 797 GLU A N 1
ATOM 6440 C CA . GLU A 1 797 ? -4.758 -7.164 14.375 1 94.5 797 GLU A CA 1
ATOM 6441 C C . GLU A 1 797 ? -5.973 -6.285 14.086 1 94.5 797 GLU A C 1
ATOM 6443 O O . GLU A 1 797 ? -6.918 -6.238 14.875 1 94.5 797 GLU A O 1
ATOM 6448 N N . MET A 1 798 ? -5.93 -5.613 13.039 1 95 798 MET A N 1
ATOM 6449 C CA . MET A 1 798 ? -7.062 -4.781 12.633 1 95 798 MET A CA 1
ATOM 6450 C C . MET A 1 798 ? -8.273 -5.641 12.305 1 95 798 MET A C 1
ATOM 6452 O O . MET A 1 798 ? -9.398 -5.309 12.695 1 95 798 MET A O 1
ATOM 6456 N N . VAL A 1 799 ? -8.039 -6.73 11.602 1 96.12 799 VAL A N 1
ATOM 6457 C CA . VAL A 1 799 ? -9.109 -7.648 11.242 1 96.12 799 VAL A CA 1
ATOM 6458 C C . VAL A 1 799 ? -9.688 -8.289 12.508 1 96.12 799 VAL A C 1
ATOM 6460 O O . VAL A 1 799 ? -10.906 -8.383 12.656 1 96.12 799 VAL A O 1
ATOM 6463 N N . GLN A 1 800 ? -8.789 -8.656 13.383 1 95.81 800 GLN A N 1
ATOM 6464 C CA . GLN A 1 800 ? -9.203 -9.242 14.648 1 95.81 800 GLN A CA 1
ATOM 6465 C C . GLN A 1 800 ? -10.078 -8.273 15.445 1 95.81 800 GLN A C 1
ATOM 6467 O O . GLN A 1 800 ? -11.102 -8.672 16.016 1 95.81 800 GLN A O 1
ATOM 6472 N N . ASP A 1 801 ? -9.664 -7.09 15.484 1 94.81 801 ASP A N 1
ATOM 6473 C CA . ASP A 1 801 ? -10.414 -6.074 16.219 1 94.81 801 ASP A CA 1
ATOM 6474 C C . ASP A 1 801 ? -11.789 -5.844 15.594 1 94.81 801 ASP A C 1
ATOM 6476 O O . ASP A 1 801 ? -12.781 -5.727 16.312 1 94.81 801 ASP A O 1
ATOM 6480 N N . LYS A 1 802 ? -11.906 -5.766 14.305 1 94.62 802 LYS A N 1
ATOM 6481 C CA . LYS A 1 802 ? -13.172 -5.57 13.609 1 94.62 802 LYS A CA 1
ATOM 6482 C C . LYS A 1 802 ? -14.117 -6.742 13.859 1 94.62 802 LYS A C 1
ATOM 6484 O O . LYS A 1 802 ? -15.336 -6.555 13.977 1 94.62 802 LYS A O 1
ATOM 6489 N N . VAL A 1 803 ? -13.523 -7.941 13.883 1 95.5 803 VAL A N 1
ATOM 6490 C CA . VAL A 1 803 ? -14.32 -9.125 14.172 1 95.5 803 VAL A CA 1
ATOM 6491 C C . VAL A 1 803 ? -14.844 -9.062 15.609 1 95.5 803 VAL A C 1
ATOM 6493 O O . VAL A 1 803 ? -16.031 -9.312 15.852 1 95.5 803 VAL A O 1
ATOM 6496 N N . LYS A 1 804 ? -13.984 -8.695 16.531 1 92.75 804 LYS A N 1
ATOM 6497 C CA . LYS A 1 804 ? -14.352 -8.586 17.938 1 92.75 804 LYS A CA 1
ATOM 6498 C C . LYS A 1 804 ? -15.469 -7.57 18.141 1 92.75 804 LYS A C 1
ATOM 6500 O O . LYS A 1 804 ? -16.359 -7.777 18.969 1 92.75 804 LYS A O 1
ATOM 6505 N N . ARG A 1 805 ? -15.5 -6.527 17.391 1 89.12 805 ARG A N 1
ATOM 6506 C CA . ARG A 1 805 ? -16.469 -5.449 17.531 1 89.12 805 ARG A CA 1
ATOM 6507 C C . ARG A 1 805 ? -17.75 -5.754 16.75 1 89.12 805 ARG A C 1
ATOM 6509 O O . ARG A 1 805 ? -18.688 -4.961 16.75 1 89.12 805 ARG A O 1
ATOM 6516 N N . GLY A 1 806 ? -17.734 -6.883 15.93 1 90.12 806 GLY A N 1
ATOM 6517 C CA . GLY A 1 806 ? -18.922 -7.297 15.211 1 90.12 806 GLY A CA 1
ATOM 6518 C C . GLY A 1 806 ? -19.062 -6.625 13.852 1 90.12 806 GLY A C 1
ATOM 6519 O O . GLY A 1 806 ? -20.094 -6.766 13.188 1 90.12 806 GLY A O 1
ATOM 6520 N N . GLU A 1 807 ? -17.984 -5.918 13.438 1 90.31 807 GLU A N 1
ATOM 6521 C CA . GLU A 1 807 ? -18.016 -5.238 12.148 1 90.31 807 GLU A CA 1
ATOM 6522 C C . GLU A 1 807 ? -17.781 -6.223 11 1 90.31 807 GLU A C 1
ATOM 6524 O O . GLU A 1 807 ? -18.203 -5.977 9.867 1 90.31 807 GLU A O 1
ATOM 6529 N N . LEU A 1 808 ? -17.031 -7.328 11.352 1 94.31 808 LEU A N 1
ATOM 6530 C CA . LEU A 1 808 ? -16.734 -8.375 10.375 1 94.31 808 LEU A CA 1
ATOM 6531 C C . LEU A 1 808 ? -17.156 -9.742 10.906 1 94.31 808 LEU A C 1
ATOM 6533 O O . LEU A 1 808 ? -17.078 -10 12.109 1 94.31 808 LEU A O 1
ATOM 6537 N N . ASP A 1 809 ? -17.578 -10.5 9.961 1 94.25 809 ASP A N 1
ATOM 6538 C CA . ASP A 1 809 ? -17.828 -11.898 10.273 1 94.25 809 ASP A CA 1
ATOM 6539 C C . ASP A 1 809 ? -16.547 -12.617 10.664 1 94.25 809 ASP A C 1
ATOM 6541 O O . ASP A 1 809 ? -15.492 -12.398 10.055 1 94.25 809 ASP A O 1
ATOM 6545 N N . PRO A 1 810 ? -16.609 -13.414 11.711 1 94.19 810 PRO A N 1
ATOM 6546 C CA . PRO A 1 810 ? -15.406 -14.141 12.133 1 94.19 810 PRO A CA 1
ATOM 6547 C C . PRO A 1 810 ? -14.758 -14.93 11 1 94.19 810 PRO A C 1
ATOM 6549 O O . PRO A 1 810 ? -13.547 -15.148 11.016 1 94.19 810 PRO A O 1
ATOM 6552 N N . THR A 1 811 ? -15.492 -15.336 10.016 1 94.25 811 THR A N 1
ATOM 6553 C CA . THR A 1 811 ? -14.961 -16.094 8.891 1 94.25 811 THR A CA 1
ATOM 6554 C C . THR A 1 811 ? -13.938 -15.266 8.117 1 94.25 811 THR A C 1
ATOM 6556 O O . THR A 1 811 ? -13.047 -15.82 7.469 1 94.25 811 THR A O 1
ATOM 6559 N N . VAL A 1 812 ? -14.016 -14 8.227 1 96.31 812 VAL A N 1
ATOM 6560 C CA . VAL A 1 812 ? -13.086 -13.141 7.504 1 96.31 812 VAL A CA 1
ATOM 6561 C C . VAL A 1 812 ? -11.68 -13.312 8.07 1 96.31 812 VAL A C 1
ATOM 6563 O O . VAL A 1 812 ? -10.695 -13.297 7.32 1 96.31 812 VAL A O 1
ATOM 6566 N N . LEU A 1 813 ? -11.562 -13.477 9.414 1 96.38 813 LEU A N 1
ATOM 6567 C CA . LEU A 1 813 ? -10.258 -13.719 10.031 1 96.38 813 LEU A CA 1
ATOM 6568 C C . LEU A 1 813 ? -9.703 -15.07 9.609 1 96.38 813 LEU A C 1
ATOM 6570 O O . LEU A 1 813 ? -8.492 -15.211 9.398 1 96.38 813 LEU A O 1
ATOM 6574 N N . GLU A 1 814 ? -10.625 -16.047 9.492 1 95.19 814 GLU A N 1
ATOM 6575 C CA . GLU A 1 814 ? -10.211 -17.359 9.039 1 95.19 814 GLU A CA 1
ATOM 6576 C C . GLU A 1 814 ? -9.703 -17.312 7.602 1 95.19 814 GLU A C 1
ATOM 6578 O O . GLU A 1 814 ? -8.703 -17.969 7.266 1 95.19 814 GLU A O 1
ATOM 6583 N N . LEU A 1 815 ? -10.367 -16.594 6.77 1 96.5 815 LEU A N 1
ATOM 6584 C CA . LEU A 1 815 ? -9.938 -16.406 5.391 1 96.5 815 LEU A CA 1
ATOM 6585 C C . LEU A 1 815 ? -8.578 -15.719 5.336 1 96.5 815 LEU A C 1
ATOM 6587 O O . LEU A 1 815 ? -7.727 -16.062 4.512 1 96.5 815 LEU A O 1
ATOM 6591 N N . TYR A 1 816 ? -8.414 -14.727 6.215 1 97.38 816 TYR A N 1
ATOM 6592 C CA . TYR A 1 816 ? -7.125 -14.039 6.316 1 97.38 816 TYR A CA 1
ATOM 6593 C C . TYR A 1 816 ? -6.004 -15.031 6.605 1 97.38 816 TYR A C 1
ATOM 6595 O O . TYR A 1 816 ? -4.977 -15.031 5.926 1 97.38 816 TYR A O 1
ATOM 6603 N N . ASP A 1 817 ? -6.234 -15.867 7.578 1 96.81 817 ASP A N 1
ATOM 6604 C CA . ASP A 1 817 ? -5.223 -16.844 7.984 1 96.81 817 ASP A CA 1
ATOM 6605 C C . ASP A 1 817 ? -4.934 -17.828 6.859 1 96.81 817 ASP A C 1
ATOM 6607 O O . ASP A 1 817 ? -3.783 -18.219 6.648 1 96.81 817 ASP A O 1
ATOM 6611 N N . TYR A 1 818 ? -5.961 -18.219 6.152 1 97 818 TYR A N 1
ATOM 6612 C CA . TYR A 1 818 ? -5.828 -19.141 5.02 1 97 818 TYR A CA 1
ATOM 6613 C C . TYR A 1 818 ? -4.996 -18.5 3.91 1 97 818 TYR A C 1
ATOM 6615 O O . TYR A 1 818 ? -4.07 -19.125 3.387 1 97 818 TYR A O 1
ATOM 6623 N N . ILE A 1 819 ? -5.219 -17.219 3.611 1 97.75 819 ILE A N 1
ATOM 6624 C CA . ILE A 1 819 ? -4.57 -16.531 2.496 1 97.75 819 ILE A CA 1
ATOM 6625 C C . ILE A 1 819 ? -3.094 -16.312 2.814 1 97.75 819 ILE A C 1
ATOM 6627 O O . ILE A 1 819 ? -2.234 -16.469 1.941 1 97.75 819 ILE A O 1
ATOM 6631 N N . TYR A 1 820 ? -2.756 -16.047 4.078 1 97.31 820 TYR A N 1
ATOM 6632 C CA . TYR A 1 820 ? -1.385 -15.695 4.441 1 97.31 820 TYR A CA 1
ATOM 6633 C C . TYR A 1 820 ? -0.635 -16.922 4.957 1 97.31 820 TYR A C 1
ATOM 6635 O O . TYR A 1 820 ? 0.529 -16.828 5.352 1 97.31 820 TYR A O 1
ATOM 6643 N N . ASP A 1 821 ? -1.32 -18.109 4.953 1 96.94 821 ASP A N 1
ATOM 6644 C CA . ASP A 1 821 ? -0.697 -19.344 5.418 1 96.94 821 ASP A CA 1
ATOM 6645 C C . ASP A 1 821 ? -0.174 -19.188 6.844 1 96.94 821 ASP A C 1
ATOM 6647 O O . ASP A 1 821 ? 0.939 -19.625 7.152 1 96.94 821 ASP A O 1
ATOM 6651 N N . ASP A 1 822 ? -0.894 -18.484 7.664 1 92.31 822 ASP A N 1
ATOM 6652 C CA . ASP A 1 822 ? -0.496 -18.25 9.047 1 92.31 822 ASP A CA 1
ATOM 6653 C C . ASP A 1 822 ? -1.639 -18.578 10.008 1 92.31 822 ASP A C 1
ATOM 6655 O O . ASP A 1 822 ? -2.344 -17.672 10.469 1 92.31 822 ASP A O 1
ATOM 6659 N N . TYR A 1 823 ? -1.618 -19.875 10.328 1 89 823 TYR A N 1
ATOM 6660 C CA . TYR A 1 823 ? -2.699 -20.359 11.172 1 89 823 TYR A CA 1
ATOM 6661 C C . TYR A 1 823 ? -2.342 -20.219 12.648 1 89 823 TYR A C 1
ATOM 6663 O O . TYR A 1 823 ? -1.24 -20.578 13.062 1 89 823 TYR A O 1
ATOM 6671 N N . LYS A 1 824 ? -2.99 -19.281 13.344 1 77.25 824 LYS A N 1
ATOM 6672 C CA . LYS A 1 824 ? -2.764 -19.078 14.773 1 77.25 824 LYS A CA 1
ATOM 6673 C C . LYS A 1 824 ? -3.803 -19.828 15.609 1 77.25 824 LYS A C 1
ATOM 6675 O O . LYS A 1 824 ? -4.93 -20.047 15.156 1 77.25 824 LYS A O 1
ATOM 6680 N N . MET B 1 1 ? -25.75 29.375 -17.719 1 40.78 1 MET B N 1
ATOM 6681 C CA . MET B 1 1 ? -26.688 29.5 -16.609 1 40.78 1 MET B CA 1
ATOM 6682 C C . MET B 1 1 ? -26.062 30.25 -15.445 1 40.78 1 MET B C 1
ATOM 6684 O O . MET B 1 1 ? -24.859 30.156 -15.219 1 40.78 1 MET B O 1
ATOM 6688 N N . PRO B 1 2 ? -26.688 31.281 -15.023 1 53.41 2 PRO B N 1
ATOM 6689 C CA . PRO B 1 2 ? -26.062 32.094 -13.977 1 53.41 2 PRO B CA 1
ATOM 6690 C C . PRO B 1 2 ? -25.547 31.266 -12.805 1 53.41 2 PRO B C 1
ATOM 6692 O O . PRO B 1 2 ? -26.172 30.266 -12.43 1 53.41 2 PRO B O 1
ATOM 6695 N N . SER B 1 3 ? -24.359 31.5 -12.469 1 67.62 3 SER B N 1
ATOM 6696 C CA . SER B 1 3 ? -23.797 30.812 -11.305 1 67.62 3 SER B CA 1
ATOM 6697 C C . SER B 1 3 ? -24.703 30.969 -10.086 1 67.62 3 SER B C 1
ATOM 6699 O O . SER B 1 3 ? -25.312 32.031 -9.875 1 67.62 3 SER B O 1
ATOM 6701 N N . LYS B 1 4 ? -25.094 29.891 -9.531 1 84.06 4 LYS B N 1
ATOM 6702 C CA . LYS B 1 4 ? -26 29.922 -8.383 1 84.06 4 LYS B CA 1
ATOM 6703 C C . LYS B 1 4 ? -25.297 29.453 -7.113 1 84.06 4 LYS B C 1
ATOM 6705 O O . LYS B 1 4 ? -24.766 28.344 -7.062 1 84.06 4 LYS B O 1
ATOM 6710 N N . LEU B 1 5 ? -25.016 30.484 -6.258 1 93.94 5 LEU B N 1
ATOM 6711 C CA . LEU B 1 5 ? -24.547 30.188 -4.91 1 93.94 5 LEU B CA 1
ATOM 6712 C C . LEU B 1 5 ? -25.641 29.531 -4.078 1 93.94 5 LEU B C 1
ATOM 6714 O O . LEU B 1 5 ? -26.797 29.969 -4.125 1 93.94 5 LEU B O 1
ATOM 6718 N N . LYS B 1 6 ? -25.344 28.453 -3.451 1 96.31 6 LYS B N 1
ATOM 6719 C CA . LYS B 1 6 ? -26.312 27.766 -2.602 1 96.31 6 LYS B CA 1
ATOM 6720 C C . LYS B 1 6 ? -25.797 27.641 -1.173 1 96.31 6 LYS B C 1
ATOM 6722 O O . LYS B 1 6 ? -24.641 27.25 -0.958 1 96.31 6 LYS B O 1
ATOM 6727 N N . ILE B 1 7 ? -26.531 28.062 -0.194 1 96.56 7 ILE B N 1
ATOM 6728 C CA . ILE B 1 7 ? -26.359 27.859 1.238 1 96.56 7 ILE B CA 1
ATOM 6729 C C . ILE B 1 7 ? -27.484 26.984 1.784 1 96.56 7 ILE B C 1
ATOM 6731 O O . ILE B 1 7 ? -28.656 27.281 1.553 1 96.56 7 ILE B O 1
ATOM 6735 N N . PRO B 1 8 ? -27.156 25.906 2.451 1 95.62 8 PRO B N 1
ATOM 6736 C CA . PRO B 1 8 ? -28.234 25.078 3.004 1 95.62 8 PRO B CA 1
ATOM 6737 C C . PRO B 1 8 ? -29.219 25.875 3.852 1 95.62 8 PRO B C 1
ATOM 6739 O O . PRO B 1 8 ? -28.812 26.766 4.598 1 95.62 8 PRO B O 1
ATOM 6742 N N . ASP B 1 9 ? -30.5 25.516 3.848 1 95.81 9 ASP B N 1
ATOM 6743 C CA . ASP B 1 9 ? -31.578 26.234 4.516 1 95.81 9 ASP B CA 1
ATOM 6744 C C . ASP B 1 9 ? -31.359 26.281 6.023 1 95.81 9 ASP B C 1
ATOM 6746 O O . ASP B 1 9 ? -31.578 27.312 6.664 1 95.81 9 ASP B O 1
ATOM 6750 N N . GLU B 1 10 ? -30.953 25.203 6.5 1 96.38 10 GLU B N 1
ATOM 6751 C CA . GLU B 1 10 ? -30.75 25.125 7.941 1 96.38 10 GLU B CA 1
ATOM 6752 C C . GLU B 1 10 ? -29.688 26.109 8.406 1 96.38 10 GLU B C 1
ATOM 6754 O O . GLU B 1 10 ? -29.859 26.766 9.438 1 96.38 10 GLU B O 1
ATOM 6759 N N . ILE B 1 11 ? -28.625 26.25 7.668 1 97.19 11 ILE B N 1
ATOM 6760 C CA . ILE B 1 11 ? -27.547 27.188 8.008 1 97.19 11 ILE B CA 1
ATOM 6761 C C . ILE B 1 11 ? -28.031 28.625 7.824 1 97.19 11 ILE B C 1
ATOM 6763 O O . ILE B 1 11 ? -27.812 29.469 8.703 1 97.19 11 ILE B O 1
ATOM 6767 N N . TYR B 1 12 ? -28.688 28.875 6.73 1 95.88 12 TYR B N 1
ATOM 6768 C CA . TYR B 1 12 ? -29.172 30.219 6.445 1 95.88 12 TYR B CA 1
ATOM 6769 C C . TYR B 1 12 ? -30.141 30.688 7.523 1 95.88 12 TYR B C 1
ATOM 6771 O O . TYR B 1 12 ? -30.078 31.844 7.969 1 95.88 12 TYR B O 1
ATOM 6779 N N . HIS B 1 13 ? -31 29.828 7.965 1 96.06 13 HIS B N 1
ATOM 6780 C CA . HIS B 1 13 ? -32 30.203 8.945 1 96.06 13 HIS B CA 1
ATOM 6781 C C . HIS B 1 13 ? -31.406 30.359 10.336 1 96.06 13 HIS B C 1
ATOM 6783 O O . HIS B 1 13 ? -31.719 31.328 11.039 1 96.06 13 HIS B O 1
ATOM 6789 N N . ASN B 1 14 ? -30.562 29.438 10.711 1 96.88 14 ASN B N 1
ATOM 6790 C CA . ASN B 1 14 ? -30 29.438 12.062 1 96.88 14 ASN B CA 1
ATOM 6791 C C . ASN B 1 14 ? -28.969 30.547 12.234 1 96.88 14 ASN B C 1
ATOM 6793 O O . ASN B 1 14 ? -28.734 31 13.359 1 96.88 14 ASN B O 1
ATOM 6797 N N . TYR B 1 15 ? -28.406 31 11.156 1 97.94 15 TYR B N 1
ATOM 6798 C CA . TYR B 1 15 ? -27.359 32.031 11.219 1 97.94 15 TYR B CA 1
ATOM 6799 C C . TYR B 1 15 ? -27.672 33.188 10.312 1 97.94 15 TYR B C 1
ATOM 6801 O O . TYR B 1 15 ? -26.781 33.75 9.68 1 97.94 15 TYR B O 1
ATOM 6809 N N . LYS B 1 16 ? -28.844 33.531 10.273 1 96.12 16 LYS B N 1
ATOM 6810 C CA . LYS B 1 16 ? -29.359 34.562 9.375 1 96.12 16 LYS B CA 1
ATOM 6811 C C . LYS B 1 16 ? -28.672 35.906 9.609 1 96.12 16 LYS B C 1
ATOM 6813 O O . LYS B 1 16 ? -28.469 36.688 8.672 1 96.12 16 LYS B O 1
ATOM 6818 N N . ASP B 1 17 ? -28.266 36.156 10.805 1 96.31 17 ASP B N 1
ATOM 6819 C CA . ASP B 1 17 ? -27.641 37.438 11.156 1 96.31 17 ASP B CA 1
ATOM 6820 C C . ASP B 1 17 ? -26.281 37.594 10.461 1 96.31 17 ASP B C 1
ATOM 6822 O O . ASP B 1 17 ? -25.766 38.688 10.336 1 96.31 17 ASP B O 1
ATOM 6826 N N . LEU B 1 18 ? -25.656 36.5 10.086 1 98.12 18 LEU B N 1
ATOM 6827 C CA . LEU B 1 18 ? -24.359 36.531 9.414 1 98.12 18 LEU B CA 1
ATOM 6828 C C . LEU B 1 18 ? -24.516 36.844 7.93 1 98.12 18 LEU B C 1
ATOM 6830 O O . LEU B 1 18 ? -23.547 37.188 7.258 1 98.12 18 LEU B O 1
ATOM 6834 N N . PHE B 1 19 ? -25.719 36.719 7.477 1 97.88 19 PHE B N 1
ATOM 6835 C CA . PHE B 1 19 ? -25.984 36.844 6.051 1 97.88 19 PHE B CA 1
ATOM 6836 C C . PHE B 1 19 ? -26.844 38.094 5.789 1 97.88 19 PHE B C 1
ATOM 6838 O O . PHE B 1 19 ? -26.953 38.969 6.645 1 97.88 19 PHE B O 1
ATOM 6845 N N . GLY B 1 20 ? -27.188 38.281 4.523 1 96.94 20 GLY B N 1
ATOM 6846 C CA . GLY B 1 20 ? -28.062 39.375 4.156 1 96.94 20 GLY B CA 1
ATOM 6847 C C . GLY B 1 20 ? -27.297 40.656 3.781 1 96.94 20 GLY B C 1
ATOM 6848 O O . GLY B 1 20 ? -26.094 40.594 3.547 1 96.94 20 GLY B O 1
ATOM 6849 N N . GLU B 1 21 ? -28.062 41.656 3.709 1 97.25 21 GLU B N 1
ATOM 6850 C CA . GLU B 1 21 ? -27.5 42.969 3.334 1 97.25 21 GLU B CA 1
ATOM 6851 C C . GLU B 1 21 ? -26.922 43.688 4.547 1 97.25 21 GLU B C 1
ATOM 6853 O O . GLU B 1 21 ? -27.516 43.688 5.625 1 97.25 21 GLU B O 1
ATOM 6858 N N . LYS B 1 22 ? -25.734 44.156 4.359 1 97.44 22 LYS B N 1
ATOM 6859 C CA . LYS B 1 22 ? -25.062 45 5.363 1 97.44 22 LYS B CA 1
ATOM 6860 C C . LYS B 1 22 ? -24.844 46.406 4.852 1 97.44 22 LYS B C 1
ATOM 6862 O O . LYS B 1 22 ? -24.594 46.625 3.662 1 97.44 22 LYS B O 1
ATOM 6867 N N . VAL B 1 23 ? -25 47.344 5.695 1 95.88 23 VAL B N 1
ATOM 6868 C CA . VAL B 1 23 ? -24.75 48.719 5.336 1 95.88 23 VAL B CA 1
ATOM 6869 C C . VAL B 1 23 ? -23.438 49.188 5.953 1 95.88 23 VAL B C 1
ATOM 6871 O O . VAL B 1 23 ? -23.328 49.281 7.18 1 95.88 23 VAL B O 1
ATOM 6874 N N . ILE B 1 24 ? -22.547 49.438 5.203 1 94.56 24 ILE B N 1
ATOM 6875 C CA . ILE B 1 24 ? -21.219 49.875 5.617 1 94.56 24 ILE B CA 1
ATOM 6876 C C . ILE B 1 24 ? -20.781 51.062 4.762 1 94.56 24 ILE B C 1
ATOM 6878 O O . ILE B 1 24 ? -20.766 50.969 3.529 1 94.56 24 ILE B O 1
ATOM 6882 N N . ASN B 1 25 ? -20.438 52.156 5.371 1 91.69 25 ASN B N 1
ATOM 6883 C CA . ASN B 1 25 ? -20.016 53.375 4.668 1 91.69 25 ASN B CA 1
ATOM 6884 C C . ASN B 1 25 ? -21.062 53.812 3.635 1 91.69 25 ASN B C 1
ATOM 6886 O O . ASN B 1 25 ? -20.703 54.125 2.492 1 91.69 25 ASN B O 1
ATOM 6890 N N . ASP B 1 26 ? -22.234 53.688 3.939 1 92.44 26 ASP B N 1
ATOM 6891 C CA . ASP B 1 26 ? -23.375 54.125 3.146 1 92.44 26 ASP B CA 1
ATOM 6892 C C . ASP B 1 26 ? -23.531 53.281 1.887 1 92.44 26 ASP B C 1
ATOM 6894 O O . ASP B 1 26 ? -24.094 53.719 0.887 1 92.44 26 ASP B O 1
ATOM 6898 N N . ARG B 1 27 ? -22.984 52.156 1.957 1 96 27 ARG B N 1
ATOM 6899 C CA . ARG B 1 27 ? -23.141 51.188 0.872 1 96 27 ARG B CA 1
ATOM 6900 C C . ARG B 1 27 ? -23.844 49.938 1.354 1 96 27 ARG B C 1
ATOM 6902 O O . ARG B 1 27 ? -23.609 49.469 2.473 1 96 27 ARG B O 1
ATOM 6909 N N . ILE B 1 28 ? -24.672 49.469 0.521 1 97.06 28 ILE B N 1
ATOM 6910 C CA . ILE B 1 28 ? -25.375 48.219 0.819 1 97.06 28 ILE B CA 1
ATOM 6911 C C . ILE B 1 28 ? -24.703 47.062 0.104 1 97.06 28 ILE B C 1
ATOM 6913 O O . ILE B 1 28 ? -24.594 47.062 -1.125 1 97.06 28 ILE B O 1
ATOM 6917 N N . VAL B 1 29 ? -24.203 46.188 0.85 1 97.75 29 VAL B N 1
ATOM 6918 C CA . VAL B 1 29 ? -23.5 45.031 0.289 1 97.75 29 VAL B CA 1
ATOM 6919 C C . VAL B 1 29 ? -24.125 43.75 0.814 1 97.75 29 VAL B C 1
ATOM 6921 O O . VAL B 1 29 ? -24.312 43.594 2.021 1 97.75 29 VAL B O 1
ATOM 6924 N N . SER B 1 30 ? -24.438 42.875 -0.09 1 97.44 30 SER B N 1
ATOM 6925 C CA . SER B 1 30 ? -24.969 41.562 0.283 1 97.44 30 SER B CA 1
ATOM 6926 C C . SER B 1 30 ? -23.859 40.594 0.58 1 97.44 30 SER B C 1
ATOM 6928 O O . SER B 1 30 ? -22.938 40.406 -0.227 1 97.44 30 SER B O 1
ATOM 6930 N N . VAL B 1 31 ? -23.953 39.938 1.739 1 98 31 VAL B N 1
ATOM 6931 C CA . VAL B 1 31 ? -22.938 38.969 2.104 1 98 31 VAL B CA 1
ATOM 6932 C C . VAL B 1 31 ? -22.891 37.844 1.067 1 98 31 VAL B C 1
ATOM 6934 O O . VAL B 1 31 ? -21.828 37.531 0.524 1 98 31 VAL B O 1
ATOM 6937 N N . GLU B 1 32 ? -24.016 37.219 0.731 1 96.69 32 GLU B N 1
ATOM 6938 C CA . GLU B 1 32 ? -24.109 36.125 -0.249 1 96.69 32 GLU B CA 1
ATOM 6939 C C . GLU B 1 32 ? -23.672 36.594 -1.633 1 96.69 32 GLU B C 1
ATOM 6941 O O . GLU B 1 32 ? -23 35.875 -2.355 1 96.69 32 GLU B O 1
ATOM 6946 N N . GLY B 1 33 ? -24.156 37.781 -1.935 1 97.12 33 GLY B N 1
ATOM 6947 C CA . GLY B 1 33 ? -23.797 38.344 -3.23 1 97.12 33 GLY B CA 1
ATOM 6948 C C . GLY B 1 33 ? -22.312 38.5 -3.412 1 97.12 33 GLY B C 1
ATOM 6949 O O . GLY B 1 33 ? -21.766 38.219 -4.484 1 97.12 33 GLY B O 1
ATOM 6950 N N . LEU B 1 34 ? -21.656 39.031 -2.41 1 98.19 34 LEU B N 1
ATOM 6951 C CA . LEU B 1 34 ? -20.219 39.25 -2.502 1 98.19 34 LEU B CA 1
ATOM 6952 C C . LEU B 1 34 ? -19.453 37.938 -2.529 1 98.19 34 LEU B C 1
ATOM 6954 O O . LEU B 1 34 ? -18.469 37.812 -3.248 1 98.19 34 LEU B O 1
ATOM 6958 N N . ILE B 1 35 ? -19.859 36.906 -1.725 1 98.38 35 ILE B N 1
ATOM 6959 C CA . ILE B 1 35 ? -19.25 35.594 -1.763 1 98.38 35 ILE B CA 1
ATOM 6960 C C . ILE B 1 35 ? -19.359 35 -3.17 1 98.38 35 ILE B C 1
ATOM 6962 O O . ILE B 1 35 ? -18.391 34.438 -3.697 1 98.38 35 ILE B O 1
ATOM 6966 N N . GLU B 1 36 ? -20.516 35.156 -3.758 1 98 36 GLU B N 1
ATOM 6967 C CA . GLU B 1 36 ? -20.75 34.625 -5.105 1 98 36 GLU B CA 1
ATOM 6968 C C . GLU B 1 36 ? -19.844 35.312 -6.121 1 98 36 GLU B C 1
ATOM 6970 O O . GLU B 1 36 ? -19.188 34.656 -6.922 1 98 36 GLU B O 1
ATOM 6975 N N . GLU B 1 37 ? -19.812 36.594 -6.059 1 98 37 GLU B N 1
ATOM 6976 C CA . GLU B 1 37 ? -19.016 37.375 -7 1 98 37 GLU B CA 1
ATOM 6977 C C . GLU B 1 37 ? -17.531 36.969 -6.918 1 98 37 GLU B C 1
ATOM 6979 O O . GLU B 1 37 ? -16.891 36.719 -7.941 1 98 37 GLU B O 1
ATOM 6984 N N . LEU B 1 38 ? -17.016 36.906 -5.754 1 98.5 38 LEU B N 1
ATOM 6985 C CA . LEU B 1 38 ? -15.602 36.594 -5.562 1 98.5 38 LEU B CA 1
ATOM 6986 C C . LEU B 1 38 ? -15.32 35.125 -5.93 1 98.5 38 LEU B C 1
ATOM 6988 O O . LEU B 1 38 ? -14.258 34.812 -6.469 1 98.5 38 LEU B O 1
ATOM 6992 N N . SER B 1 39 ? -16.234 34.25 -5.609 1 98.25 39 SER B N 1
ATOM 6993 C CA . SER B 1 39 ? -16.062 32.844 -5.949 1 98.25 39 SER B CA 1
ATOM 6994 C C . SER B 1 39 ? -16.031 32.625 -7.461 1 98.25 39 SER B C 1
ATOM 6996 O O . SER B 1 39 ? -15.25 31.828 -7.973 1 98.25 39 SER B O 1
ATOM 6998 N N . VAL B 1 40 ? -16.938 33.281 -8.164 1 97.94 40 VAL B N 1
ATOM 6999 C CA . VAL B 1 40 ? -16.969 33.188 -9.617 1 97.94 40 VAL B CA 1
ATOM 7000 C C . VAL B 1 40 ? -15.633 33.688 -10.188 1 97.94 40 VAL B C 1
ATOM 7002 O O . VAL B 1 40 ? -15.094 33.062 -11.125 1 97.94 40 VAL B O 1
ATOM 7005 N N . GLU B 1 41 ? -15.133 34.688 -9.578 1 97.69 41 GLU B N 1
ATOM 7006 C CA . GLU B 1 41 ? -13.93 35.312 -10.117 1 97.69 41 GLU B CA 1
ATOM 7007 C C . GLU B 1 41 ? -12.68 34.469 -9.797 1 97.69 41 GLU B C 1
ATOM 7009 O O . GLU B 1 41 ? -11.789 34.344 -10.633 1 97.69 41 GLU B O 1
ATOM 7014 N N . PHE B 1 42 ? -12.57 33.844 -8.625 1 98.19 42 PHE B N 1
ATOM 7015 C CA . PHE B 1 42 ? -11.25 33.438 -8.172 1 98.19 42 PHE B CA 1
ATOM 7016 C C . PHE B 1 42 ? -11.188 31.906 -8.008 1 98.19 42 PHE B C 1
ATOM 7018 O O . PHE B 1 42 ? -10.102 31.344 -7.875 1 98.19 42 PHE B O 1
ATOM 7025 N N . SER B 1 43 ? -12.25 31.156 -8 1 97.31 43 SER B N 1
ATOM 7026 C CA . SER B 1 43 ? -12.25 29.734 -7.699 1 97.31 43 SER B CA 1
ATOM 7027 C C . SER B 1 43 ? -11.32 28.969 -8.641 1 97.31 43 SER B C 1
ATOM 7029 O O . SER B 1 43 ? -10.516 28.141 -8.195 1 97.31 43 SER B O 1
ATOM 7031 N N . ASP B 1 44 ? -11.414 29.219 -9.93 1 96.62 44 ASP B N 1
ATOM 7032 C CA . ASP B 1 44 ? -10.602 28.5 -10.906 1 96.62 44 ASP B CA 1
ATOM 7033 C C . ASP B 1 44 ? -9.125 28.844 -10.75 1 96.62 44 ASP B C 1
ATOM 7035 O O . ASP B 1 44 ? -8.258 27.969 -10.898 1 96.62 44 ASP B O 1
ATOM 7039 N N . GLU B 1 45 ? -8.875 30.094 -10.508 1 97.44 45 GLU B N 1
ATOM 7040 C CA . GLU B 1 45 ? -7.492 30.5 -10.297 1 97.44 45 GLU B CA 1
ATOM 7041 C C . GLU B 1 45 ? -6.902 29.844 -9.055 1 97.44 45 GLU B C 1
ATOM 7043 O O . GLU B 1 45 ? -5.734 29.453 -9.055 1 97.44 45 GLU B O 1
ATOM 7048 N N . ILE B 1 46 ? -7.68 29.75 -8.023 1 98.25 46 ILE B N 1
ATOM 7049 C CA . ILE B 1 46 ? -7.23 29.125 -6.789 1 98.25 46 ILE B CA 1
ATOM 7050 C C . ILE B 1 46 ? -6.934 27.641 -7.035 1 98.25 46 ILE B C 1
ATOM 7052 O O . ILE B 1 46 ? -5.902 27.141 -6.602 1 98.25 46 ILE B O 1
ATOM 7056 N N . LYS B 1 47 ? -7.781 26.938 -7.785 1 97.44 47 LYS B N 1
ATOM 7057 C CA . LYS B 1 47 ? -7.547 25.547 -8.125 1 97.44 47 LYS B CA 1
ATOM 7058 C C . LYS B 1 47 ? -6.246 25.375 -8.906 1 97.44 47 LYS B C 1
ATOM 7060 O O . LYS B 1 47 ? -5.492 24.422 -8.672 1 97.44 47 LYS B O 1
ATOM 7065 N N . ARG B 1 48 ? -5.996 26.266 -9.75 1 97.62 48 ARG B N 1
ATOM 7066 C CA . ARG B 1 48 ? -4.805 26.203 -10.594 1 97.62 48 ARG B CA 1
ATOM 7067 C C . ARG B 1 48 ? -3.535 26.344 -9.758 1 97.62 48 ARG B C 1
ATOM 7069 O O . ARG B 1 48 ? -2.574 25.594 -9.953 1 97.62 48 ARG B O 1
ATOM 7076 N N . VAL B 1 49 ? -3.518 27.297 -8.836 1 97.5 49 VAL B N 1
ATOM 7077 C CA . VAL B 1 49 ? -2.299 27.516 -8.07 1 97.5 49 VAL B CA 1
ATOM 7078 C C . VAL B 1 49 ? -2.094 26.375 -7.078 1 97.5 49 VAL B C 1
ATOM 7080 O O . VAL B 1 49 ? -0.958 26 -6.77 1 97.5 49 VAL B O 1
ATOM 7083 N N . ILE B 1 50 ? -3.172 25.797 -6.598 1 97.69 50 ILE B N 1
ATOM 7084 C CA . ILE B 1 50 ? -3.066 24.656 -5.691 1 97.69 50 ILE B CA 1
ATOM 7085 C C . ILE B 1 50 ? -2.527 23.438 -6.449 1 97.69 50 ILE B C 1
ATOM 7087 O O . ILE B 1 50 ? -1.703 22.688 -5.926 1 97.69 50 ILE B O 1
ATOM 7091 N N . SER B 1 51 ? -2.967 23.266 -7.734 1 97.56 51 SER B N 1
ATOM 7092 C CA . SER B 1 51 ? -2.461 22.172 -8.57 1 97.56 51 SER B CA 1
ATOM 7093 C C . SER B 1 51 ? -0.972 22.344 -8.852 1 97.56 51 SER B C 1
ATOM 7095 O O . SER B 1 51 ? -0.247 21.359 -9.008 1 97.56 51 SER B O 1
ATOM 7097 N N . LYS B 1 52 ? -0.515 23.562 -8.875 1 96.94 52 LYS B N 1
ATOM 7098 C CA . LYS B 1 52 ? 0.906 23.828 -9.078 1 96.94 52 LYS B CA 1
ATOM 7099 C C . LYS B 1 52 ? 1.733 23.359 -7.883 1 96.94 52 LYS B C 1
ATOM 7101 O O . LYS B 1 52 ? 2.879 22.938 -8.047 1 96.94 52 LYS B O 1
ATOM 7106 N N . ARG B 1 53 ? 1.141 23.484 -6.641 1 96.56 53 ARG B N 1
ATOM 7107 C CA . ARG B 1 53 ? 1.821 22.938 -5.473 1 96.56 53 ARG B CA 1
ATOM 7108 C C . ARG B 1 53 ? 2.125 21.453 -5.664 1 96.56 53 ARG B C 1
ATOM 7110 O O . ARG B 1 53 ? 3.217 20.984 -5.324 1 96.56 53 ARG B O 1
ATOM 7117 N N . ARG B 1 54 ? 1.12 20.75 -6.195 1 96.44 54 ARG B N 1
ATOM 7118 C CA . ARG B 1 54 ? 1.232 19.312 -6.406 1 96.44 54 ARG B CA 1
ATOM 7119 C C . ARG B 1 54 ? 2.346 18.984 -7.398 1 96.44 54 ARG B C 1
ATOM 7121 O O . ARG B 1 54 ? 3.168 18.109 -7.148 1 96.44 54 ARG B O 1
ATOM 7128 N N . LYS B 1 55 ? 2.316 19.703 -8.445 1 95.69 55 LYS B N 1
ATOM 7129 C CA . LYS B 1 55 ? 3.34 19.484 -9.461 1 95.69 55 LYS B CA 1
ATOM 7130 C C . LYS B 1 55 ? 4.738 19.734 -8.898 1 95.69 55 LYS B C 1
ATOM 7132 O O . LYS B 1 55 ? 5.668 18.969 -9.195 1 95.69 55 LYS B O 1
ATOM 7137 N N . TRP B 1 56 ? 4.828 20.734 -8.102 1 96.25 56 TRP B N 1
ATOM 7138 C CA . TRP B 1 56 ? 6.105 21.062 -7.473 1 96.25 56 TRP B CA 1
ATOM 7139 C C . TRP B 1 56 ? 6.539 19.938 -6.523 1 96.25 56 TRP B C 1
ATOM 7141 O O . TRP B 1 56 ? 7.703 19.531 -6.523 1 96.25 56 TRP B O 1
ATOM 7151 N N . LEU B 1 57 ? 5.648 19.469 -5.773 1 95.31 57 LEU B N 1
ATOM 7152 C CA . LEU B 1 57 ? 5.91 18.406 -4.805 1 95.31 57 LEU B CA 1
ATOM 7153 C C . LEU B 1 57 ? 6.391 17.141 -5.5 1 95.31 57 LEU B C 1
ATOM 7155 O O . LEU B 1 57 ? 7.297 16.469 -5.008 1 95.31 57 LEU B O 1
ATOM 7159 N N . GLU B 1 58 ? 5.863 16.828 -6.652 1 92.69 58 GLU B N 1
ATOM 7160 C CA . GLU B 1 58 ? 6.117 15.562 -7.336 1 92.69 58 GLU B CA 1
ATOM 7161 C C . GLU B 1 58 ? 7.348 15.656 -8.234 1 92.69 58 GLU B C 1
ATOM 7163 O O . GLU B 1 58 ? 7.863 14.641 -8.703 1 92.69 58 GLU B O 1
ATOM 7168 N N . SER B 1 59 ? 7.832 16.859 -8.422 1 93.94 59 SER B N 1
ATOM 7169 C CA . SER B 1 59 ? 8.992 17.031 -9.289 1 93.94 59 SER B CA 1
ATOM 7170 C C . SER B 1 59 ? 10.195 16.25 -8.766 1 93.94 59 SER B C 1
ATOM 7172 O O . SER B 1 59 ? 10.445 16.219 -7.559 1 93.94 59 SER B O 1
ATOM 7174 N N . LYS B 1 60 ? 10.953 15.594 -9.688 1 88.38 60 LYS B N 1
ATOM 7175 C CA . LYS B 1 60 ? 12.117 14.805 -9.32 1 88.38 60 LYS B CA 1
ATOM 7176 C C . LYS B 1 60 ? 13.406 15.609 -9.492 1 88.38 60 LYS B C 1
ATOM 7178 O O . LYS B 1 60 ? 14.5 15.078 -9.297 1 88.38 60 LYS B O 1
ATOM 7183 N N . ASP B 1 61 ? 13.148 16.891 -9.773 1 94.25 61 ASP B N 1
ATOM 7184 C CA . ASP B 1 61 ? 14.312 17.75 -9.812 1 94.25 61 ASP B CA 1
ATOM 7185 C C . ASP B 1 61 ? 14.977 17.844 -8.438 1 94.25 61 ASP B C 1
ATOM 7187 O O . ASP B 1 61 ? 14.32 17.656 -7.414 1 94.25 61 ASP B O 1
ATOM 7191 N N . SER B 1 62 ? 16.266 18.125 -8.469 1 95.19 62 SER B N 1
ATOM 7192 C CA . SER B 1 62 ? 16.953 18.281 -7.195 1 95.19 62 SER B CA 1
ATOM 7193 C C . SER B 1 62 ? 16.375 19.438 -6.391 1 95.19 62 SER B C 1
ATOM 7195 O O . SER B 1 62 ? 15.812 20.375 -6.961 1 95.19 62 SER B O 1
ATOM 7197 N N . VAL B 1 63 ? 16.484 19.438 -5.125 1 95.75 63 VAL B N 1
ATOM 7198 C CA . VAL B 1 63 ? 15.977 20.484 -4.246 1 95.75 63 VAL B CA 1
ATOM 7199 C C . VAL B 1 63 ? 16.641 21.812 -4.59 1 95.75 63 VAL B C 1
ATOM 7201 O O . VAL B 1 63 ? 16 22.875 -4.551 1 95.75 63 VAL B O 1
ATOM 7204 N N . SER B 1 64 ? 17.938 21.75 -4.965 1 94.69 64 SER B N 1
ATOM 7205 C CA . SER B 1 64 ? 18.656 22.969 -5.344 1 94.69 64 SER B CA 1
ATOM 7206 C C . SER B 1 64 ? 18.062 23.578 -6.613 1 94.69 64 SER B C 1
ATOM 7208 O O . SER B 1 64 ? 18.156 24.797 -6.816 1 94.69 64 SER B O 1
ATOM 7210 N N . SER B 1 65 ? 17.406 22.719 -7.391 1 95.44 65 SER B N 1
ATOM 7211 C CA . SER B 1 65 ? 16.812 23.188 -8.633 1 95.44 65 SER B CA 1
ATOM 7212 C C . SER B 1 65 ? 15.367 23.641 -8.422 1 95.44 65 SER B C 1
ATOM 7214 O O . SER B 1 65 ? 15.055 24.828 -8.555 1 95.44 65 SER B O 1
ATOM 7216 N N . LYS B 1 66 ? 14.539 22.766 -7.902 1 95.19 66 LYS B N 1
ATOM 7217 C CA . LYS B 1 66 ? 13.125 23.109 -7.75 1 95.19 66 LYS B CA 1
ATOM 7218 C C . LYS B 1 66 ? 12.93 24.125 -6.625 1 95.19 66 LYS B C 1
ATOM 7220 O O . LYS B 1 66 ? 11.938 24.859 -6.609 1 95.19 66 LYS B O 1
ATOM 7225 N N . GLY B 1 67 ? 13.836 24.234 -5.738 1 95.69 67 GLY B N 1
ATOM 7226 C CA . GLY B 1 67 ? 13.75 25.125 -4.602 1 95.69 67 GLY B CA 1
ATOM 7227 C C . GLY B 1 67 ? 14.633 26.359 -4.75 1 95.69 67 GLY B C 1
ATOM 7228 O O . GLY B 1 67 ? 14.836 27.094 -3.789 1 95.69 67 GLY B O 1
ATOM 7229 N N . SER B 1 68 ? 15.07 26.625 -5.949 1 96.44 68 SER B N 1
ATOM 7230 C CA . SER B 1 68 ? 15.945 27.766 -6.172 1 96.44 68 SER B CA 1
ATOM 7231 C C . SER B 1 68 ? 15.188 29.078 -5.996 1 96.44 68 SER B C 1
ATOM 7233 O O . SER B 1 68 ? 13.969 29.141 -6.184 1 96.44 68 SER B O 1
ATOM 7235 N N . PHE B 1 69 ? 15.93 30.109 -5.516 1 97.06 69 PHE B N 1
ATOM 7236 C CA . PHE B 1 69 ? 15.375 31.453 -5.574 1 97.06 69 PHE B CA 1
ATOM 7237 C C . PHE B 1 69 ? 15.062 31.844 -7.016 1 97.06 69 PHE B C 1
ATOM 7239 O O . PHE B 1 69 ? 15.602 31.266 -7.953 1 97.06 69 PHE B O 1
ATOM 7246 N N . PRO B 1 70 ? 14.172 32.844 -7.113 1 97.31 70 PRO B N 1
ATOM 7247 C CA . PRO B 1 70 ? 13.93 33.312 -8.477 1 97.31 70 PRO B CA 1
ATOM 7248 C C . PRO B 1 70 ? 15.188 33.875 -9.148 1 97.31 70 PRO B C 1
ATOM 7250 O O . PRO B 1 70 ? 16.062 34.406 -8.469 1 97.31 70 PRO B O 1
ATOM 7253 N N . SER B 1 71 ? 15.227 33.688 -10.547 1 97 71 SER B N 1
ATOM 7254 C CA . SER B 1 71 ? 16.297 34.344 -11.266 1 97 71 SER B CA 1
ATOM 7255 C C . SER B 1 71 ? 16.172 35.875 -11.164 1 97 71 SER B C 1
ATOM 7257 O O . SER B 1 71 ? 15.055 36.406 -11.023 1 97 71 SER B O 1
ATOM 7259 N N . TRP B 1 72 ? 17.266 36.531 -11.234 1 97.5 72 TRP B N 1
ATOM 7260 C CA . TRP B 1 72 ? 17.281 37.969 -11.086 1 97.5 72 TRP B CA 1
ATOM 7261 C C . TRP B 1 72 ? 16.375 38.625 -12.125 1 97.5 72 TRP B C 1
ATOM 7263 O O . TRP B 1 72 ? 15.773 39.688 -11.852 1 97.5 72 TRP B O 1
ATOM 7273 N N . ASP B 1 73 ? 16.219 37.938 -13.289 1 97.81 73 ASP B N 1
ATOM 7274 C CA . ASP B 1 73 ? 15.484 38.531 -14.398 1 97.81 73 ASP B CA 1
ATOM 7275 C C . ASP B 1 73 ? 14.047 38.031 -14.453 1 97.81 73 ASP B C 1
ATOM 7277 O O . ASP B 1 73 ? 13.266 38.438 -15.312 1 97.81 73 ASP B O 1
ATOM 7281 N N . GLU B 1 74 ? 13.758 37.156 -13.539 1 98.06 74 GLU B N 1
ATOM 7282 C CA . GLU B 1 74 ? 12.375 36.688 -13.508 1 98.06 74 GLU B CA 1
ATOM 7283 C C . GLU B 1 74 ? 11.414 37.844 -13.203 1 98.06 74 GLU B C 1
ATOM 7285 O O . GLU B 1 74 ? 11.68 38.656 -12.328 1 98.06 74 GLU B O 1
ATOM 7290 N N . VAL B 1 75 ? 10.297 37.906 -13.922 1 98.56 75 VAL B N 1
ATOM 7291 C CA . VAL B 1 75 ? 9.367 39.031 -13.828 1 98.56 75 VAL B CA 1
ATOM 7292 C C . VAL B 1 75 ? 8.164 38.625 -12.984 1 98.56 75 VAL B C 1
ATOM 7294 O O . VAL B 1 75 ? 7.641 37.531 -13.125 1 98.56 75 VAL B O 1
ATOM 7297 N N . PHE B 1 76 ? 7.77 39.562 -12.156 1 98.56 76 PHE B N 1
ATOM 7298 C CA . PHE B 1 76 ? 6.578 39.406 -11.336 1 98.56 76 PHE B CA 1
ATOM 7299 C C . PHE B 1 76 ? 5.625 40.562 -11.531 1 98.56 76 PHE B C 1
ATOM 7301 O O . PHE B 1 76 ? 6.035 41.625 -11.992 1 98.56 76 PHE B O 1
ATOM 7308 N N . VAL B 1 77 ? 4.348 40.312 -11.305 1 98.12 77 VAL B N 1
ATOM 7309 C CA . VAL B 1 77 ? 3.303 41.312 -11.508 1 98.12 77 VAL B CA 1
ATOM 7310 C C . VAL B 1 77 ? 2.545 41.531 -10.203 1 98.12 77 VAL B C 1
ATOM 7312 O O . VAL B 1 77 ? 2.256 40.562 -9.469 1 98.12 77 VAL B O 1
ATOM 7315 N N . ASP B 1 78 ? 2.285 42.781 -9.859 1 97.19 78 ASP B N 1
ATOM 7316 C CA . ASP B 1 78 ? 1.49 43.062 -8.664 1 97.19 78 ASP B CA 1
ATOM 7317 C C . ASP B 1 78 ? 0.024 43.312 -9.031 1 97.19 78 ASP B C 1
ATOM 7319 O O . ASP B 1 78 ? -0.389 43.031 -10.164 1 97.19 78 ASP B O 1
ATOM 7323 N N . ALA B 1 79 ? -0.776 43.688 -8.039 1 97 79 ALA B N 1
ATOM 7324 C CA . ALA B 1 79 ? -2.223 43.781 -8.219 1 97 79 ALA B CA 1
ATOM 7325 C C . ALA B 1 79 ? -2.588 44.938 -9.109 1 97 79 ALA B C 1
ATOM 7327 O O . ALA B 1 79 ? -3.68 45 -9.68 1 97 79 ALA B O 1
ATOM 7328 N N . ASP B 1 80 ? -1.714 45.906 -9.328 1 96.12 80 ASP B N 1
ATOM 7329 C CA . ASP B 1 80 ? -1.955 47.094 -10.18 1 96.12 80 ASP B CA 1
ATOM 7330 C C . ASP B 1 80 ? -1.461 46.844 -11.602 1 96.12 80 ASP B C 1
ATOM 7332 O O . ASP B 1 80 ? -1.606 47.688 -12.469 1 96.12 80 ASP B O 1
ATOM 7336 N N . GLY B 1 81 ? -0.81 45.781 -11.812 1 96.25 81 GLY B N 1
ATOM 7337 C CA . GLY B 1 81 ? -0.312 45.438 -13.133 1 96.25 81 GLY B CA 1
ATOM 7338 C C . GLY B 1 81 ? 1.132 45.844 -13.352 1 96.25 81 GLY B C 1
ATOM 7339 O O . GLY B 1 81 ? 1.675 45.656 -14.445 1 96.25 81 GLY B O 1
ATOM 7340 N N . ASN B 1 82 ? 1.762 46.375 -12.312 1 96.38 82 ASN B N 1
ATOM 7341 C CA . ASN B 1 82 ? 3.178 46.688 -12.422 1 96.38 82 ASN B CA 1
ATOM 7342 C C . ASN B 1 82 ? 4.039 45.438 -12.578 1 96.38 82 ASN B C 1
ATOM 7344 O O . ASN B 1 82 ? 3.807 44.438 -11.898 1 96.38 82 ASN B O 1
ATOM 7348 N N . ARG B 1 83 ? 4.926 45.531 -13.492 1 97.75 83 ARG B N 1
ATOM 7349 C CA . ARG B 1 83 ? 5.852 44.438 -13.758 1 97.75 83 ARG B CA 1
ATOM 7350 C C . ARG B 1 83 ? 7.27 44.812 -13.328 1 97.75 83 ARG B C 1
ATOM 7352 O O . ARG B 1 83 ? 7.785 45.875 -13.703 1 97.75 83 ARG B O 1
ATOM 7359 N N . ARG B 1 84 ? 7.879 44 -12.508 1 98.44 84 ARG B N 1
ATOM 7360 C CA . ARG B 1 84 ? 9.258 44.188 -12.078 1 98.44 84 ARG B CA 1
ATOM 7361 C C . ARG B 1 84 ? 10 42.844 -12.023 1 98.44 84 ARG B C 1
ATOM 7363 O O . ARG B 1 84 ? 9.383 41.812 -11.797 1 98.44 84 ARG B O 1
ATOM 7370 N N . THR B 1 85 ? 11.266 42.938 -12.297 1 98.44 85 THR B N 1
ATOM 7371 C CA . THR B 1 85 ? 12.094 41.75 -12.109 1 98.44 85 THR B CA 1
ATOM 7372 C C . THR B 1 85 ? 12.352 41.469 -10.633 1 98.44 85 THR B C 1
ATOM 7374 O O . THR B 1 85 ? 12.141 42.375 -9.797 1 98.44 85 THR B O 1
ATOM 7377 N N . PHE B 1 86 ? 12.766 40.281 -10.391 1 98.44 86 PHE B N 1
ATOM 7378 C CA . PHE B 1 86 ? 13.141 39.969 -9.016 1 98.44 86 PHE B CA 1
ATOM 7379 C C . PHE B 1 86 ? 14.211 40.906 -8.508 1 98.44 86 PHE B C 1
ATOM 7381 O O . PHE B 1 86 ? 14.117 41.406 -7.383 1 98.44 86 PHE B O 1
ATOM 7388 N N . ARG B 1 87 ? 15.164 41.219 -9.297 1 98.38 87 ARG B N 1
ATOM 7389 C CA . ARG B 1 87 ? 16.25 42.125 -8.922 1 98.38 87 ARG B CA 1
ATOM 7390 C C . ARG B 1 87 ? 15.711 43.5 -8.578 1 98.38 87 ARG B C 1
ATOM 7392 O O . ARG B 1 87 ? 16.141 44.125 -7.594 1 98.38 87 ARG B O 1
ATOM 7399 N N . GLU B 1 88 ? 14.805 44 -9.414 1 98.5 88 GLU B N 1
ATOM 7400 C CA . GLU B 1 88 ? 14.25 45.344 -9.219 1 98.5 88 GLU B CA 1
ATOM 7401 C C . GLU B 1 88 ? 13.453 45.406 -7.914 1 98.5 88 GLU B C 1
ATOM 7403 O O . GLU B 1 88 ? 13.492 46.438 -7.215 1 98.5 88 GLU B O 1
ATOM 7408 N N . ILE B 1 89 ? 12.742 44.375 -7.629 1 98.69 89 ILE B N 1
ATOM 7409 C CA . ILE B 1 89 ? 11.93 44.344 -6.414 1 98.69 89 ILE B CA 1
ATOM 7410 C C . ILE B 1 89 ? 12.836 44.406 -5.188 1 98.69 89 ILE B C 1
ATOM 7412 O O . ILE B 1 89 ? 12.609 45.219 -4.277 1 98.69 89 ILE B O 1
ATOM 7416 N N . VAL B 1 90 ? 13.891 43.625 -5.188 1 98.44 90 VAL B N 1
ATOM 7417 C CA . VAL B 1 90 ? 14.805 43.594 -4.055 1 98.44 90 VAL B CA 1
ATOM 7418 C C . VAL B 1 90 ? 15.562 44.906 -3.963 1 98.44 90 VAL B C 1
ATOM 7420 O O . VAL B 1 90 ? 15.727 45.469 -2.875 1 98.44 90 VAL B O 1
ATOM 7423 N N . GLN B 1 91 ? 15.961 45.406 -5.121 1 98.19 91 GLN B N 1
ATOM 7424 C CA . GLN B 1 91 ? 16.672 46.688 -5.133 1 98.19 91 GLN B CA 1
ATOM 7425 C C . GLN B 1 91 ? 15.805 47.812 -4.59 1 98.19 91 GLN B C 1
ATOM 7427 O O . GLN B 1 91 ? 16.281 48.688 -3.875 1 98.19 91 GLN B O 1
ATOM 7432 N N . GLY B 1 92 ? 14.562 47.781 -4.973 1 97.94 92 GLY B N 1
ATOM 7433 C CA . GLY B 1 92 ? 13.648 48.781 -4.496 1 97.94 92 GLY B CA 1
ATOM 7434 C C . GLY B 1 92 ? 13.492 48.812 -2.986 1 97.94 92 GLY B C 1
ATOM 7435 O O . GLY B 1 92 ? 13.391 49.875 -2.375 1 97.94 92 GLY B O 1
ATOM 7436 N N . MET B 1 93 ? 13.414 47.688 -2.434 1 96.88 93 MET B N 1
ATOM 7437 C CA . MET B 1 93 ? 13.344 47.531 -0.982 1 96.88 93 MET B CA 1
ATOM 7438 C C . MET B 1 93 ? 14.594 48.062 -0.315 1 96.88 93 MET B C 1
ATOM 7440 O O . MET B 1 93 ? 14.508 48.781 0.688 1 96.88 93 MET B O 1
ATOM 7444 N N . ILE B 1 94 ? 15.75 47.781 -0.896 1 97.19 94 ILE B N 1
ATOM 7445 C CA . ILE B 1 94 ? 17.031 48.25 -0.392 1 97.19 94 ILE B CA 1
ATOM 7446 C C . ILE B 1 94 ? 17.125 49.75 -0.501 1 97.19 94 ILE B C 1
ATOM 7448 O O . ILE B 1 94 ? 17.531 50.438 0.447 1 97.19 94 ILE B O 1
ATOM 7452 N N . ASP B 1 95 ? 16.703 50.281 -1.663 1 96.94 95 ASP B N 1
ATOM 7453 C CA . ASP B 1 95 ? 16.781 51.719 -1.914 1 96.94 95 ASP B CA 1
ATOM 7454 C C . ASP B 1 95 ? 15.914 52.5 -0.925 1 96.94 95 ASP B C 1
ATOM 7456 O O . ASP B 1 95 ? 16.297 53.562 -0.461 1 96.94 95 ASP B O 1
ATOM 7460 N N . ASN B 1 96 ? 14.852 51.969 -0.66 1 95.38 96 ASN B N 1
ATOM 7461 C CA . ASN B 1 96 ? 14 52.594 0.337 1 95.38 96 ASN B CA 1
ATOM 7462 C C . ASN B 1 96 ? 14.672 52.656 1.704 1 95.38 96 ASN B C 1
ATOM 7464 O O . ASN B 1 96 ? 14.711 53.688 2.35 1 95.38 96 ASN B O 1
ATOM 7468 N N . PHE B 1 97 ? 15.211 51.625 2.158 1 96.38 97 PHE B N 1
ATOM 7469 C CA . PHE B 1 97 ? 15.828 51.5 3.477 1 96.38 97 PHE B CA 1
ATOM 7470 C C . PHE B 1 97 ? 17.031 52.438 3.582 1 96.38 97 PHE B C 1
ATOM 7472 O O . PHE B 1 97 ? 17.219 53.125 4.602 1 96.38 97 PHE B O 1
ATOM 7479 N N . LEU B 1 98 ? 17.781 52.469 2.494 1 94.75 98 LEU B N 1
ATOM 7480 C CA . LEU B 1 98 ? 18.984 53.281 2.482 1 94.75 98 LEU B CA 1
ATOM 7481 C C . LEU B 1 98 ? 18.672 54.719 2.086 1 94.75 98 LEU B C 1
ATOM 7483 O O . LEU B 1 98 ? 19.578 55.531 1.942 1 94.75 98 LEU B O 1
ATOM 7487 N N . GLN B 1 99 ? 17.422 55.031 1.84 1 94.06 99 GLN B N 1
ATOM 7488 C CA . GLN B 1 99 ? 16.938 56.375 1.515 1 94.06 99 GLN B CA 1
ATOM 7489 C C . GLN B 1 99 ? 17.625 56.906 0.264 1 94.06 99 GLN B C 1
ATOM 7491 O O . GLN B 1 99 ? 18.078 58.062 0.248 1 94.06 99 GLN B O 1
ATOM 7496 N N . ARG B 1 100 ? 17.703 56.031 -0.645 1 94.44 100 ARG B N 1
ATOM 7497 C CA . ARG B 1 100 ? 18.219 56.438 -1.95 1 94.44 100 ARG B CA 1
ATOM 7498 C C . ARG B 1 100 ? 17.094 56.938 -2.854 1 94.44 100 ARG B C 1
ATOM 7500 O O . ARG B 1 100 ? 15.984 56.406 -2.812 1 94.44 100 ARG B O 1
ATOM 7507 N N . GLN B 1 101 ? 17.438 57.938 -3.639 1 90.88 101 GLN B N 1
ATOM 7508 C CA . GLN B 1 101 ? 16.484 58.406 -4.645 1 90.88 101 GLN B CA 1
ATOM 7509 C C . GLN B 1 101 ? 16.422 57.438 -5.816 1 90.88 101 GLN B C 1
ATOM 7511 O O . GLN B 1 101 ? 17.391 57.281 -6.555 1 90.88 101 GLN B O 1
ATOM 7516 N N . SER B 1 102 ? 15.422 56.719 -5.867 1 93.69 102 SER B N 1
ATOM 7517 C CA . SER B 1 102 ? 15.258 55.688 -6.883 1 93.69 102 SER B CA 1
ATOM 7518 C C . SER B 1 102 ? 13.797 55.531 -7.285 1 93.69 102 SER B C 1
ATOM 7520 O O . SER B 1 102 ? 12.906 55.625 -6.441 1 93.69 102 SER B O 1
ATOM 7522 N N . SER B 1 103 ? 13.539 55.25 -8.531 1 94.62 103 SER B N 1
ATOM 7523 C CA . SER B 1 103 ? 12.188 55.031 -9.031 1 94.62 103 SER B CA 1
ATOM 7524 C C . SER B 1 103 ? 11.695 53.625 -8.664 1 94.62 103 SER B C 1
ATOM 7526 O O . SER B 1 103 ? 10.5 53.344 -8.758 1 94.62 103 SER B O 1
ATOM 7528 N N . LEU B 1 104 ? 12.562 52.844 -8.156 1 95.88 104 LEU B N 1
ATOM 7529 C CA . LEU B 1 104 ? 12.211 51.469 -7.824 1 95.88 104 LEU B CA 1
ATOM 7530 C C . LEU B 1 104 ? 11.719 51.375 -6.387 1 95.88 104 LEU B C 1
ATOM 7532 O O . LEU B 1 104 ? 11.141 50.344 -5.996 1 95.88 104 LEU B O 1
ATOM 7536 N N . SER B 1 105 ? 11.867 52.375 -5.652 1 96.25 105 SER B N 1
ATOM 7537 C CA . SER B 1 105 ? 11.656 52.312 -4.207 1 96.25 105 SER B CA 1
ATOM 7538 C C . SER B 1 105 ? 10.211 51.969 -3.871 1 96.25 105 SER B C 1
ATOM 7540 O O . SER B 1 105 ? 9.281 52.469 -4.516 1 96.25 105 SER B O 1
ATOM 7542 N N . TRP B 1 106 ? 10.078 51.125 -3.002 1 96.31 106 TRP B N 1
ATOM 7543 C CA . TRP B 1 106 ? 8.773 50.781 -2.434 1 96.31 106 TRP B CA 1
ATOM 7544 C C . TRP B 1 106 ? 8.914 50.406 -0.961 1 96.31 106 TRP B C 1
ATOM 7546 O O . TRP B 1 106 ? 10 50.062 -0.498 1 96.31 106 TRP B O 1
ATOM 7556 N N . ARG B 1 107 ? 7.852 50.5 -0.166 1 96.94 107 ARG B N 1
ATOM 7557 C CA . ARG B 1 107 ? 7.812 50.094 1.233 1 96.94 107 ARG B CA 1
ATOM 7558 C C . ARG B 1 107 ? 6.418 49.594 1.624 1 96.94 107 ARG B C 1
ATOM 7560 O O . ARG B 1 107 ? 5.457 49.812 0.88 1 96.94 107 ARG B O 1
ATOM 7567 N N . LEU B 1 108 ? 6.348 49 2.752 1 98.06 108 LEU B N 1
ATOM 7568 C CA . LEU B 1 108 ? 5.07 48.562 3.287 1 98.06 108 LEU B CA 1
ATOM 7569 C C . LEU B 1 108 ? 4.258 49.719 3.832 1 98.06 108 LEU B C 1
ATOM 7571 O O . LEU B 1 108 ? 4.812 50.625 4.477 1 98.06 108 LEU B O 1
ATOM 7575 N N . ASN B 1 109 ? 2.951 49.719 3.482 1 97.56 109 ASN B N 1
ATOM 7576 C CA . ASN B 1 109 ? 1.938 50.594 4.074 1 97.56 109 ASN B CA 1
ATOM 7577 C C . ASN B 1 109 ? 2.254 52.062 3.83 1 97.56 109 ASN B C 1
ATOM 7579 O O . ASN B 1 109 ? 2.109 52.906 4.73 1 97.56 109 ASN B O 1
ATOM 7583 N N . ASP B 1 110 ? 2.674 52.406 2.689 1 93.75 110 ASP B N 1
ATOM 7584 C CA . ASP B 1 110 ? 3.016 53.781 2.326 1 93.75 110 ASP B CA 1
ATOM 7585 C C . ASP B 1 110 ? 1.762 54.625 2.16 1 93.75 110 ASP B C 1
ATOM 7587 O O . ASP B 1 110 ? 1.757 55.812 2.514 1 93.75 110 ASP B O 1
ATOM 7591 N N . HIS B 1 111 ? 0.738 54.125 1.657 1 92.5 111 HIS B N 1
ATOM 7592 C CA . HIS B 1 111 ? -0.466 54.875 1.328 1 92.5 111 HIS B CA 1
ATOM 7593 C C . HIS B 1 111 ? -1.402 54.969 2.527 1 92.5 111 HIS B C 1
ATOM 7595 O O . HIS B 1 111 ? -1.897 56.062 2.852 1 92.5 111 HIS B O 1
ATOM 7601 N N . VAL B 1 112 ? -1.733 53.875 3.125 1 95 112 VAL B N 1
ATOM 7602 C CA . VAL B 1 112 ? -2.527 53.812 4.348 1 95 112 VAL B CA 1
ATOM 7603 C C . VAL B 1 112 ? -1.648 53.375 5.516 1 95 112 VAL B C 1
ATOM 7605 O O . VAL B 1 112 ? -1.154 52.25 5.535 1 95 112 VAL B O 1
ATOM 7608 N N . PRO B 1 113 ? -1.43 54.219 6.488 1 95.44 113 PRO B N 1
ATOM 7609 C CA . PRO B 1 113 ? -0.529 53.875 7.594 1 95.44 113 PRO B CA 1
ATOM 7610 C C . PRO B 1 113 ? -1.059 52.75 8.461 1 95.44 113 PRO B C 1
ATOM 7612 O O . PRO B 1 113 ? -2.266 52.5 8.492 1 95.44 113 PRO B O 1
ATOM 7615 N N . ILE B 1 114 ? -0.14 52.094 9.148 1 97.38 114 ILE B N 1
ATOM 7616 C CA . ILE B 1 114 ? -0.512 51.062 10.109 1 97.38 114 ILE B CA 1
ATOM 7617 C C . ILE B 1 114 ? -1.212 51.719 11.312 1 97.38 114 ILE B C 1
ATOM 7619 O O . ILE B 1 114 ? -0.673 52.625 11.938 1 97.38 114 ILE B O 1
ATOM 7623 N N . PRO B 1 115 ? -2.42 51.25 11.625 1 97.12 115 PRO B N 1
ATOM 7624 C CA . PRO B 1 115 ? -3.064 51.781 12.828 1 97.12 115 PRO B CA 1
ATOM 7625 C C . PRO B 1 115 ? -2.258 51.5 14.094 1 97.12 115 PRO B C 1
ATOM 7627 O O . PRO B 1 115 ? -1.64 50.438 14.219 1 97.12 115 PRO B O 1
ATOM 7630 N N . ASN B 1 116 ? -2.367 52.344 15.047 1 95.94 116 ASN B N 1
ATOM 7631 C CA . ASN B 1 116 ? -1.551 52.281 16.25 1 95.94 116 ASN B CA 1
ATOM 7632 C C . ASN B 1 116 ? -1.803 51 17.031 1 95.94 116 ASN B C 1
ATOM 7634 O O . ASN B 1 116 ? -0.867 50.406 17.562 1 95.94 116 ASN B O 1
ATOM 7638 N N . ASP B 1 117 ? -2.979 50.594 17.094 1 96.62 117 ASP B N 1
ATOM 7639 C CA . ASP B 1 117 ? -3.334 49.438 17.906 1 96.62 117 ASP B CA 1
ATOM 7640 C C . ASP B 1 117 ? -2.789 48.156 17.297 1 96.62 117 ASP B C 1
ATOM 7642 O O . ASP B 1 117 ? -2.58 47.156 18 1 96.62 117 ASP B O 1
ATOM 7646 N N . ALA B 1 118 ? -2.553 48.219 16.016 1 97.31 118 ALA B N 1
ATOM 7647 C CA . ALA B 1 118 ? -2.105 47 15.336 1 97.31 118 ALA B CA 1
ATOM 7648 C C . ALA B 1 118 ? -0.604 47.031 15.062 1 97.31 118 ALA B C 1
ATOM 7650 O O . ALA B 1 118 ? -0.034 46.094 14.539 1 97.31 118 ALA B O 1
ATOM 7651 N N . HIS B 1 119 ? 0.057 48.125 15.367 1 97.31 119 HIS B N 1
ATOM 7652 C CA . HIS B 1 119 ? 1.464 48.344 15.031 1 97.31 119 HIS B CA 1
ATOM 7653 C C . HIS B 1 119 ? 2.355 47.375 15.828 1 97.31 119 HIS B C 1
ATOM 7655 O O . HIS B 1 119 ? 2.348 47.406 17.062 1 97.31 119 HIS B O 1
ATOM 7661 N N . PRO B 1 120 ? 3.158 46.562 15.203 1 96.38 120 PRO B N 1
ATOM 7662 C CA . PRO B 1 120 ? 3.865 45.469 15.891 1 96.38 120 PRO B CA 1
ATOM 7663 C C . PRO B 1 120 ? 4.98 46 16.797 1 96.38 120 PRO B C 1
ATOM 7665 O O . PRO B 1 120 ? 5.328 45.344 17.781 1 96.38 120 PRO B O 1
ATOM 7668 N N . ILE B 1 121 ? 5.562 47.125 16.531 1 95.88 121 ILE B N 1
ATOM 7669 C CA . ILE B 1 121 ? 6.668 47.688 17.312 1 95.88 121 ILE B CA 1
ATOM 7670 C C . ILE B 1 121 ? 6.121 48.5 18.484 1 95.88 121 ILE B C 1
ATOM 7672 O O . ILE B 1 121 ? 6.699 48.5 19.578 1 95.88 121 ILE B O 1
ATOM 7676 N N . LYS B 1 122 ? 4.977 49.125 18.312 1 95.94 122 LYS B N 1
ATOM 7677 C CA . LYS B 1 122 ? 4.398 50 19.312 1 95.94 122 LYS B CA 1
ATOM 7678 C C . LYS B 1 122 ? 3.646 49.219 20.375 1 95.94 122 LYS B C 1
ATOM 7680 O O . LYS B 1 122 ? 3.342 49.719 21.453 1 95.94 122 LYS B O 1
ATOM 7685 N N . ASN B 1 123 ? 3.387 48.031 20.062 1 97.19 123 ASN B N 1
ATOM 7686 C CA . ASN B 1 123 ? 2.625 47.188 20.984 1 97.19 123 ASN B CA 1
ATOM 7687 C C . ASN B 1 123 ? 3.383 45.906 21.344 1 97.19 123 ASN B C 1
ATOM 7689 O O . ASN B 1 123 ? 2.979 44.812 20.953 1 97.19 123 ASN B O 1
ATOM 7693 N N . PRO B 1 124 ? 4.449 45.969 22.078 1 97.69 124 PRO B N 1
ATOM 7694 C CA . PRO B 1 124 ? 5.238 44.781 22.406 1 97.69 124 PRO B CA 1
ATOM 7695 C C . PRO B 1 124 ? 4.492 43.812 23.312 1 97.69 124 PRO B C 1
ATOM 7697 O O . PRO B 1 124 ? 3.688 44.25 24.156 1 97.69 124 PRO B O 1
ATOM 7700 N N . GLY B 1 125 ? 4.699 42.562 23.156 1 98.12 125 GLY B N 1
ATOM 7701 C CA . GLY B 1 125 ? 4.117 41.562 24.016 1 98.12 125 GLY B CA 1
ATOM 7702 C C . GLY B 1 125 ? 3.641 40.344 23.25 1 98.12 125 GLY B C 1
ATOM 7703 O O . GLY B 1 125 ? 3.832 40.25 22.047 1 98.12 125 GLY B O 1
ATOM 7704 N N . LEU B 1 126 ? 3.01 39.469 24.016 1 98.25 126 LEU B N 1
ATOM 7705 C CA . LEU B 1 126 ? 2.533 38.219 23.453 1 98.25 126 LEU B CA 1
ATOM 7706 C C . LEU B 1 126 ? 1.212 38.406 22.719 1 98.25 126 LEU B C 1
ATOM 7708 O O . LEU B 1 126 ? 0.443 39.312 23.047 1 98.25 126 LEU B O 1
ATOM 7712 N N . GLU B 1 127 ? 1.03 37.625 21.703 1 97.81 127 GLU B N 1
ATOM 7713 C CA . GLU B 1 127 ? -0.245 37.406 21.016 1 97.81 127 GLU B CA 1
ATOM 7714 C C . GLU B 1 127 ? -0.833 36.031 21.328 1 97.81 127 GLU B C 1
ATOM 7716 O O . GLU B 1 127 ? -0.199 35 21.078 1 97.81 127 GLU B O 1
ATOM 7721 N N . ILE B 1 128 ? -2.018 36.031 21.844 1 97.75 128 ILE B N 1
ATOM 7722 C CA . ILE B 1 128 ? -2.645 34.75 22.156 1 97.75 128 ILE B CA 1
ATOM 7723 C C . ILE B 1 128 ? -3.463 34.281 20.969 1 97.75 128 ILE B C 1
ATOM 7725 O O . ILE B 1 128 ? -4.051 35.094 20.234 1 97.75 128 ILE B O 1
ATOM 7729 N N . THR B 1 129 ? -3.443 32.969 20.719 1 95 129 THR B N 1
ATOM 7730 C CA . THR B 1 129 ? -4.133 32.438 19.562 1 95 129 THR B CA 1
ATOM 7731 C C . THR B 1 129 ? -5.105 31.328 19.984 1 95 129 THR B C 1
ATOM 7733 O O . THR B 1 129 ? -4.855 30.609 20.969 1 95 129 THR B O 1
ATOM 7736 N N . GLY B 1 130 ? -6.215 31.172 19.234 1 94.5 130 GLY B N 1
ATOM 7737 C CA . GLY B 1 130 ? -7.176 30.109 19.453 1 94.5 130 GLY B CA 1
ATOM 7738 C C . GLY B 1 130 ? -8.555 30.422 18.906 1 94.5 130 GLY B C 1
ATOM 7739 O O . GLY B 1 130 ? -8.844 31.562 18.562 1 94.5 130 GLY B O 1
ATOM 7740 N N . PRO B 1 131 ? -9.406 29.469 18.891 1 95.62 131 PRO B N 1
ATOM 7741 C CA . PRO B 1 131 ? -10.766 29.672 18.375 1 95.62 131 PRO B CA 1
ATOM 7742 C C . PRO B 1 131 ? -11.703 30.281 19.422 1 95.62 131 PRO B C 1
ATOM 7744 O O . PRO B 1 131 ? -11.438 30.188 20.625 1 95.62 131 PRO B O 1
ATOM 7747 N N . TRP B 1 132 ? -12.727 30.922 18.891 1 96.56 132 TRP B N 1
ATOM 7748 C CA . TRP B 1 132 ? -13.727 31.484 19.797 1 96.56 132 TRP B CA 1
ATOM 7749 C C . TRP B 1 132 ? -14.969 30.594 19.859 1 96.56 132 TRP B C 1
ATOM 7751 O O . TRP B 1 132 ? -16.094 31.078 19.719 1 96.56 132 TRP B O 1
ATOM 7761 N N . TYR B 1 133 ? -14.742 29.406 20 1 95.12 133 TYR B N 1
ATOM 7762 C CA . TYR B 1 133 ? -15.742 28.375 20.234 1 95.12 133 TYR B CA 1
ATOM 7763 C C . TYR B 1 133 ? -15.211 27.297 21.188 1 95.12 133 TYR B C 1
ATOM 7765 O O . TYR B 1 133 ? -14.195 26.672 20.906 1 95.12 133 TYR B O 1
ATOM 7773 N N . PRO B 1 134 ? -15.961 27.094 22.344 1 93.75 134 PRO B N 1
ATOM 7774 C CA . PRO B 1 134 ? -17.156 27.828 22.797 1 93.75 134 PRO B CA 1
ATOM 7775 C C . PRO B 1 134 ? -16.859 29.297 23.109 1 93.75 134 PRO B C 1
ATOM 7777 O O . PRO B 1 134 ? -15.703 29.719 23.047 1 93.75 134 PRO B O 1
ATOM 7780 N N . LEU B 1 135 ? -17.891 30.078 23.391 1 96.25 135 LEU B N 1
ATOM 7781 C CA . LEU B 1 135 ? -17.797 31.516 23.531 1 96.25 135 LEU B CA 1
ATOM 7782 C C . LEU B 1 135 ? -16.859 31.891 24.688 1 96.25 135 LEU B C 1
ATOM 7784 O O . LEU B 1 135 ? -16.25 32.969 24.688 1 96.25 135 LEU B O 1
ATOM 7788 N N . SER B 1 136 ? -16.703 31 25.703 1 95.94 136 SER B N 1
ATOM 7789 C CA . SER B 1 136 ? -15.828 31.234 26.859 1 95.94 136 SER B CA 1
ATOM 7790 C C . SER B 1 136 ? -14.398 31.5 26.422 1 95.94 136 SER B C 1
ATOM 7792 O O . SER B 1 136 ? -13.664 32.25 27.094 1 95.94 136 SER B O 1
ATOM 7794 N N . ARG B 1 137 ? -13.992 30.984 25.344 1 95.69 137 ARG B N 1
ATOM 7795 C CA . ARG B 1 137 ? -12.633 31.156 24.859 1 95.69 137 ARG B CA 1
ATOM 7796 C C . ARG B 1 137 ? -12.359 32.594 24.484 1 95.69 137 ARG B C 1
ATOM 7798 O O . ARG B 1 137 ? -11.242 33.094 24.625 1 95.69 137 ARG B O 1
ATOM 7805 N N . ALA B 1 138 ? -13.352 33.281 24 1 96.69 138 ALA B N 1
ATOM 7806 C CA . ALA B 1 138 ? -13.211 34.719 23.688 1 96.69 138 ALA B CA 1
ATOM 7807 C C . ALA B 1 138 ? -12.953 35.5 24.953 1 96.69 138 ALA B C 1
ATOM 7809 O O . ALA B 1 138 ? -12.086 36.375 24.984 1 96.69 138 ALA B O 1
ATOM 7810 N N . TYR B 1 139 ? -13.727 35.219 26.031 1 96.94 139 TYR B N 1
ATOM 7811 C CA . TYR B 1 139 ? -13.523 35.875 27.312 1 96.94 139 TYR B CA 1
ATOM 7812 C C . TYR B 1 139 ? -12.102 35.656 27.828 1 96.94 139 TYR B C 1
ATOM 7814 O O . TYR B 1 139 ? -11.445 36.594 28.281 1 96.94 139 TYR B O 1
ATOM 7822 N N . ASN B 1 140 ? -11.711 34.406 27.719 1 95.88 140 ASN B N 1
ATOM 7823 C CA . ASN B 1 140 ? -10.375 34.062 28.172 1 95.88 140 ASN B CA 1
ATOM 7824 C C . ASN B 1 140 ? -9.297 34.812 27.406 1 95.88 140 ASN B C 1
ATOM 7826 O O . ASN B 1 140 ? -8.359 35.344 28 1 95.88 140 ASN B O 1
ATOM 7830 N N . GLN B 1 141 ? -9.375 34.875 26.141 1 96.56 141 GLN B N 1
ATOM 7831 C CA . GLN B 1 141 ? -8.359 35.531 25.328 1 96.56 141 GLN B CA 1
ATOM 7832 C C . GLN B 1 141 ? -8.344 37.031 25.578 1 96.56 141 GLN B C 1
ATOM 7834 O O . GLN B 1 141 ? -7.273 37.625 25.719 1 96.56 141 GLN B O 1
ATOM 7839 N N . VAL B 1 142 ? -9.469 37.625 25.672 1 96.81 142 VAL B N 1
ATOM 7840 C CA . VAL B 1 142 ? -9.555 39.094 25.844 1 96.81 142 VAL B CA 1
ATOM 7841 C C . VAL B 1 142 ? -9.07 39.469 27.234 1 96.81 142 VAL B C 1
ATOM 7843 O O . VAL B 1 142 ? -8.422 40.5 27.422 1 96.81 142 VAL B O 1
ATOM 7846 N N . ASN B 1 143 ? -9.391 38.625 28.219 1 97.19 143 ASN B N 1
ATOM 7847 C CA . ASN B 1 143 ? -9.008 38.906 29.609 1 97.19 143 ASN B CA 1
ATOM 7848 C C . ASN B 1 143 ? -7.508 38.688 29.828 1 97.19 143 ASN B C 1
ATOM 7850 O O . ASN B 1 143 ? -6.945 39.188 30.797 1 97.19 143 ASN B O 1
ATOM 7854 N N . THR B 1 144 ? -6.809 37.969 29.016 1 97.44 144 THR B N 1
ATOM 7855 C CA . THR B 1 144 ? -5.395 37.656 29.156 1 97.44 144 THR B CA 1
ATOM 7856 C C . THR B 1 144 ? -4.531 38.906 28.938 1 97.44 144 THR B C 1
ATOM 7858 O O . THR B 1 144 ? -4.898 39.781 28.156 1 97.44 144 THR B O 1
ATOM 7861 N N . ASP B 1 145 ? -3.381 38.938 29.625 1 96.94 145 ASP B N 1
ATOM 7862 C CA . ASP B 1 145 ? -2.461 40.062 29.469 1 96.94 145 ASP B CA 1
ATOM 7863 C C . ASP B 1 145 ? -1.62 39.938 28.203 1 96.94 145 ASP B C 1
ATOM 7865 O O . ASP B 1 145 ? -0.425 39.625 28.281 1 96.94 145 ASP B O 1
ATOM 7869 N N . VAL B 1 146 ? -2.234 40.219 27.078 1 97.88 146 VAL B N 1
ATOM 7870 C CA . VAL B 1 146 ? -1.582 40.125 25.766 1 97.88 146 VAL B CA 1
ATOM 7871 C C . VAL B 1 146 ? -1.88 41.375 24.953 1 97.88 146 VAL B C 1
ATOM 7873 O O . VAL B 1 146 ? -2.822 42.125 25.266 1 97.88 146 VAL B O 1
ATOM 7876 N N . THR B 1 147 ? -1.035 41.594 23.984 1 96.88 147 THR B N 1
ATOM 7877 C CA . THR B 1 147 ? -1.184 42.781 23.156 1 96.88 147 THR B CA 1
ATOM 7878 C C . THR B 1 147 ? -2.182 42.531 22.016 1 96.88 147 THR B C 1
ATOM 7880 O O . THR B 1 147 ? -2.836 43.469 21.547 1 96.88 147 THR B O 1
ATOM 7883 N N . SER B 1 148 ? -2.24 41.312 21.594 1 97.31 148 SER B N 1
ATOM 7884 C CA . SER B 1 148 ? -3.156 40.938 20.516 1 97.31 148 SER B CA 1
ATOM 7885 C C . SER B 1 148 ? -3.744 39.562 20.734 1 97.31 148 SER B C 1
ATOM 7887 O O . SER B 1 148 ? -3.168 38.75 21.453 1 97.31 148 SER B O 1
ATOM 7889 N N . ALA B 1 149 ? -4.91 39.344 20.188 1 97.31 149 ALA B N 1
ATOM 7890 C CA . ALA B 1 149 ? -5.574 38.031 20.156 1 97.31 149 ALA B CA 1
ATOM 7891 C C . ALA B 1 149 ? -5.926 37.625 18.734 1 97.31 149 ALA B C 1
ATOM 7893 O O . ALA B 1 149 ? -6.582 38.375 18.016 1 97.31 149 ALA B O 1
ATOM 7894 N N . MET B 1 150 ? -5.43 36.531 18.359 1 96.81 150 MET B N 1
ATOM 7895 C CA . MET B 1 150 ? -5.75 36 17.031 1 96.81 150 MET B CA 1
ATOM 7896 C C . MET B 1 150 ? -6.871 34.969 17.109 1 96.81 150 MET B C 1
ATOM 7898 O O . MET B 1 150 ? -6.688 33.875 17.656 1 96.81 150 MET B O 1
ATOM 7902 N N . GLU B 1 151 ? -7.996 35.281 16.656 1 97 151 GLU B N 1
ATOM 7903 C CA . GLU B 1 151 ? -9.117 34.375 16.5 1 97 151 GLU B CA 1
ATOM 7904 C C . GLU B 1 151 ? -8.938 33.469 15.273 1 97 151 GLU B C 1
ATOM 7906 O O . GLU B 1 151 ? -8.805 33.969 14.156 1 97 151 GLU B O 1
ATOM 7911 N N . ASP B 1 152 ? -8.992 32.125 15.453 1 97.19 152 ASP B N 1
ATOM 7912 C CA . ASP B 1 152 ? -8.453 31.219 14.445 1 97.19 152 ASP B CA 1
ATOM 7913 C C . ASP B 1 152 ? -9.57 30.5 13.703 1 97.19 152 ASP B C 1
ATOM 7915 O O . ASP B 1 152 ? -10.359 29.766 14.312 1 97.19 152 ASP B O 1
ATOM 7919 N N . GLU B 1 153 ? -9.625 30.562 12.398 1 97.44 153 GLU B N 1
ATOM 7920 C CA . GLU B 1 153 ? -10.531 29.781 11.562 1 97.44 153 GLU B CA 1
ATOM 7921 C C . GLU B 1 153 ? -9.758 28.906 10.578 1 97.44 153 GLU B C 1
ATOM 7923 O O . GLU B 1 153 ? -10.203 28.672 9.453 1 97.44 153 GLU B O 1
ATOM 7928 N N . GLU B 1 154 ? -8.586 28.422 10.953 1 95.81 154 GLU B N 1
ATOM 7929 C CA . GLU B 1 154 ? -7.73 27.578 10.125 1 95.81 154 GLU B CA 1
ATOM 7930 C C . GLU B 1 154 ? -7.219 26.375 10.906 1 95.81 154 GLU B C 1
ATOM 7932 O O . GLU B 1 154 ? -7.938 25.391 11.078 1 95.81 154 GLU B O 1
ATOM 7937 N N . ASP B 1 155 ? -5.996 26.328 11.523 1 93.56 155 ASP B N 1
ATOM 7938 C CA . ASP B 1 155 ? -5.375 25.141 12.117 1 93.56 155 ASP B CA 1
ATOM 7939 C C . ASP B 1 155 ? -6.09 24.719 13.398 1 93.56 155 ASP B C 1
ATOM 7941 O O . ASP B 1 155 ? -6.219 23.531 13.688 1 93.56 155 ASP B O 1
ATOM 7945 N N . ALA B 1 156 ? -6.445 25.703 14.242 1 94.12 156 ALA B N 1
ATOM 7946 C CA . ALA B 1 156 ? -7.121 25.469 15.508 1 94.12 156 ALA B CA 1
ATOM 7947 C C . ALA B 1 156 ? -8.594 25.859 15.43 1 94.12 156 ALA B C 1
ATOM 7949 O O . ALA B 1 156 ? -9.219 26.156 16.453 1 94.12 156 ALA B O 1
ATOM 7950 N N . SER B 1 157 ? -9.125 25.828 14.289 1 94 157 SER B N 1
ATOM 7951 C CA . SER B 1 157 ? -10.508 26.234 14.039 1 94 157 SER B CA 1
ATOM 7952 C C . SER B 1 157 ? -11.484 25.266 14.711 1 94 157 SER B C 1
ATOM 7954 O O . SER B 1 157 ? -11.164 24.094 14.914 1 94 157 SER B O 1
ATOM 7956 N N . PRO B 1 158 ? -12.695 25.797 15.016 1 93.94 158 PRO B N 1
ATOM 7957 C CA . PRO B 1 158 ? -13.766 24.812 15.172 1 93.94 158 PRO B CA 1
ATOM 7958 C C . PRO B 1 158 ? -13.984 23.969 13.922 1 93.94 158 PRO B C 1
ATOM 7960 O O . PRO B 1 158 ? -13.625 24.391 12.82 1 93.94 158 PRO B O 1
ATOM 7963 N N . ALA B 1 159 ? -14.539 22.844 14.078 1 93.88 159 ALA B N 1
ATOM 7964 C CA . ALA B 1 159 ? -14.656 21.891 12.984 1 93.88 159 ALA B CA 1
ATOM 7965 C C . ALA B 1 159 ? -15.516 22.453 11.852 1 93.88 159 ALA B C 1
ATOM 7967 O O . ALA B 1 159 ? -16.594 23 12.102 1 93.88 159 ALA B O 1
ATOM 7968 N N . TRP B 1 160 ? -15.07 22.25 10.68 1 94.25 160 TRP B N 1
ATOM 7969 C CA . TRP B 1 160 ? -15.797 22.625 9.469 1 94.25 160 TRP B CA 1
ATOM 7970 C C . TRP B 1 160 ? -16.75 21.5 9.047 1 94.25 160 TRP B C 1
ATOM 7972 O O . TRP B 1 160 ? -17.344 21.562 7.969 1 94.25 160 TRP B O 1
ATOM 7982 N N . TYR B 1 161 ? -16.828 20.453 9.688 1 95.31 161 TYR B N 1
ATOM 7983 C CA . TYR B 1 161 ? -17.609 19.25 9.445 1 95.31 161 TYR B CA 1
ATOM 7984 C C . TYR B 1 161 ? -18.297 18.781 10.719 1 95.31 161 TYR B C 1
ATOM 7986 O O . TYR B 1 161 ? -18.031 19.297 11.805 1 95.31 161 TYR B O 1
ATOM 7994 N N . THR B 1 162 ? -19.219 17.922 10.57 1 96.31 162 THR B N 1
ATOM 7995 C CA . THR B 1 162 ? -19.906 17.312 11.703 1 96.31 162 THR B CA 1
ATOM 7996 C C . THR B 1 162 ? -19.453 15.859 11.891 1 96.31 162 THR B C 1
ATOM 7998 O O . THR B 1 162 ? -19.781 14.992 11.078 1 96.31 162 THR B O 1
ATOM 8001 N N . PRO B 1 163 ? -18.719 15.633 12.938 1 95.69 163 PRO B N 1
ATOM 8002 C CA . PRO B 1 163 ? -18.281 14.25 13.133 1 95.69 163 PRO B CA 1
ATOM 8003 C C . PRO B 1 163 ? -19.453 13.273 13.188 1 95.69 163 PRO B C 1
ATOM 8005 O O . PRO B 1 163 ? -20.5 13.578 13.781 1 95.69 163 PRO B O 1
ATOM 8008 N N . TYR B 1 164 ? -19.281 12.156 12.57 1 93.88 164 TYR B N 1
ATOM 8009 C CA . TYR B 1 164 ? -20.297 11.109 12.609 1 93.88 164 TYR B CA 1
ATOM 8010 C C . TYR B 1 164 ? -20.625 10.711 14.047 1 93.88 164 TYR B C 1
ATOM 8012 O O . TYR B 1 164 ? -19.719 10.516 14.859 1 93.88 164 TYR B O 1
ATOM 8020 N N . GLY B 1 165 ? -21.875 10.68 14.398 1 89.25 165 GLY B N 1
ATOM 8021 C CA . GLY B 1 165 ? -22.297 10.242 15.719 1 89.25 165 GLY B CA 1
ATOM 8022 C C . GLY B 1 165 ? -22.359 11.375 16.719 1 89.25 165 GLY B C 1
ATOM 8023 O O . GLY B 1 165 ? -22.781 11.172 17.859 1 89.25 165 GLY B O 1
ATOM 8024 N N . SER B 1 166 ? -22.031 12.617 16.297 1 90.81 166 SER B N 1
ATOM 8025 C CA . SER B 1 166 ? -22 13.734 17.234 1 90.81 166 SER B CA 1
ATOM 8026 C C . SER B 1 166 ? -23.406 14.227 17.562 1 90.81 166 SER B C 1
ATOM 8028 O O . SER B 1 166 ? -23.609 14.945 18.547 1 90.81 166 SER B O 1
ATOM 8030 N N . GLY B 1 167 ? -24.359 13.875 16.766 1 89.75 167 GLY B N 1
ATOM 8031 C CA . GLY B 1 167 ? -25.734 14.336 16.938 1 89.75 167 GLY B CA 1
ATOM 8032 C C . GLY B 1 167 ? -25.953 15.734 16.406 1 89.75 167 GLY B C 1
ATOM 8033 O O . GLY B 1 167 ? -27.094 16.234 16.406 1 89.75 167 GLY B O 1
ATOM 8034 N N . LYS B 1 168 ? -24.953 16.312 15.859 1 92.88 168 LYS B N 1
ATOM 8035 C CA . LYS B 1 168 ? -25.062 17.656 15.297 1 92.88 168 LYS B CA 1
ATOM 8036 C C . LYS B 1 168 ? -25.406 17.609 13.812 1 92.88 168 LYS B C 1
ATOM 8038 O O . LYS B 1 168 ? -25.078 16.641 13.125 1 92.88 168 LYS B O 1
ATOM 8043 N N . SER B 1 169 ? -26.078 18.672 13.422 1 94.5 169 SER B N 1
ATOM 8044 C CA . SER B 1 169 ? -26.422 18.75 12.008 1 94.5 169 SER B CA 1
ATOM 8045 C C . SER B 1 169 ? -25.641 19.859 11.312 1 94.5 169 SER B C 1
ATOM 8047 O O . SER B 1 169 ? -25.578 19.906 10.078 1 94.5 169 SER B O 1
ATOM 8049 N N . ILE B 1 170 ? -25.078 20.781 12.109 1 96.62 170 ILE B N 1
ATOM 8050 C CA . ILE B 1 170 ? -24.328 21.891 11.562 1 96.62 170 ILE B CA 1
ATOM 8051 C C . ILE B 1 170 ? -22.922 21.922 12.18 1 96.62 170 ILE B C 1
ATOM 8053 O O . ILE B 1 170 ? -22.766 21.672 13.383 1 96.62 170 ILE B O 1
ATOM 8057 N N . ALA B 1 171 ? -21.969 22.203 11.375 1 96.88 171 ALA B N 1
ATOM 8058 C CA . ALA B 1 171 ? -20.578 22.25 11.836 1 96.88 171 ALA B CA 1
ATOM 8059 C C . ALA B 1 171 ? -20.375 23.375 12.852 1 96.88 171 ALA B C 1
ATOM 8061 O O . ALA B 1 171 ? -21 24.438 12.75 1 96.88 171 ALA B O 1
ATOM 8062 N N . ASP B 1 172 ? -19.406 23.203 13.75 1 97.06 172 ASP B N 1
ATOM 8063 C CA . ASP B 1 172 ? -19.156 24.094 14.875 1 97.06 172 ASP B CA 1
ATOM 8064 C C . ASP B 1 172 ? -18.625 25.438 14.398 1 97.06 172 ASP B C 1
ATOM 8066 O O . ASP B 1 172 ? -18.734 26.453 15.109 1 97.06 172 ASP B O 1
ATOM 8070 N N . VAL B 1 173 ? -18.094 25.531 13.211 1 97.62 173 VAL B N 1
ATOM 8071 C CA . VAL B 1 173 ? -17.5 26.766 12.695 1 97.62 173 VAL B CA 1
ATOM 8072 C C . VAL B 1 173 ? -18.578 27.844 12.586 1 97.62 173 VAL B C 1
ATOM 8074 O O . VAL B 1 173 ? -18.297 29.031 12.766 1 97.62 173 VAL B O 1
ATOM 8077 N N . TRP B 1 174 ? -19.828 27.469 12.359 1 98.06 174 TRP B N 1
ATOM 8078 C CA . TRP B 1 174 ? -20.906 28.453 12.219 1 98.06 174 TRP B CA 1
ATOM 8079 C C . TRP B 1 174 ? -21.25 29.094 13.555 1 98.06 174 TRP B C 1
ATOM 8081 O O . TRP B 1 174 ? -21.5 30.297 13.617 1 98.06 174 TRP B O 1
ATOM 8091 N N . ASP B 1 175 ? -21.234 28.312 14.602 1 97.25 175 ASP B N 1
ATOM 8092 C CA . ASP B 1 175 ? -21.406 28.875 15.93 1 97.25 175 ASP B CA 1
ATOM 8093 C C . ASP B 1 175 ? -20.234 29.797 16.281 1 97.25 175 ASP B C 1
ATOM 8095 O O . ASP B 1 175 ? -20.422 30.828 16.938 1 97.25 175 ASP B O 1
ATOM 8099 N N . ALA B 1 176 ? -19.094 29.453 15.906 1 97.62 176 ALA B N 1
ATOM 8100 C CA . ALA B 1 176 ? -17.922 30.281 16.156 1 97.62 176 ALA B CA 1
ATOM 8101 C C . ALA B 1 176 ? -18.047 31.641 15.445 1 97.62 176 ALA B C 1
ATOM 8103 O O . ALA B 1 176 ? -17.734 32.688 16.016 1 97.62 176 ALA B O 1
ATOM 8104 N N . ARG B 1 177 ? -18.469 31.594 14.195 1 98.06 177 ARG B N 1
ATOM 8105 C CA . ARG B 1 177 ? -18.672 32.812 13.422 1 98.06 177 ARG B CA 1
ATOM 8106 C C . ARG B 1 177 ? -19.703 33.719 14.094 1 98.06 177 ARG B C 1
ATOM 8108 O O . ARG B 1 177 ? -19.547 34.938 14.141 1 98.06 177 ARG B O 1
ATOM 8115 N N . LYS B 1 178 ? -20.734 33.094 14.531 1 97.75 178 LYS B N 1
ATOM 8116 C CA . LYS B 1 178 ? -21.75 33.844 15.289 1 97.75 178 LYS B CA 1
ATOM 8117 C C . LYS B 1 178 ? -21.172 34.438 16.562 1 97.75 178 LYS B C 1
ATOM 8119 O O . LYS B 1 178 ? -21.438 35.594 16.891 1 97.75 178 LYS B O 1
ATOM 8124 N N . ASN B 1 179 ? -20.359 33.625 17.266 1 97.56 179 ASN B N 1
ATOM 8125 C CA . ASN B 1 179 ? -19.703 34.094 18.484 1 97.56 179 ASN B CA 1
ATOM 8126 C C . ASN B 1 179 ? -18.844 35.344 18.219 1 97.56 179 ASN B C 1
ATOM 8128 O O . ASN B 1 179 ? -18.828 36.281 19.016 1 97.56 179 ASN B O 1
ATOM 8132 N N . VAL B 1 180 ? -18.125 35.312 17.156 1 98 180 VAL B N 1
ATOM 8133 C CA . VAL B 1 180 ? -17.234 36.438 16.812 1 98 180 VAL B CA 1
ATOM 8134 C C . VAL B 1 180 ? -18.031 37.719 16.641 1 98 180 VAL B C 1
ATOM 8136 O O . VAL B 1 180 ? -17.688 38.75 17.203 1 98 180 VAL B O 1
ATOM 8139 N N . LYS B 1 181 ? -19.109 37.656 15.867 1 97.94 181 LYS B N 1
ATOM 8140 C CA . LYS B 1 181 ? -19.953 38.844 15.664 1 97.94 181 LYS B CA 1
ATOM 8141 C C . LYS B 1 181 ? -20.562 39.312 16.984 1 97.94 181 LYS B C 1
ATOM 8143 O O . LYS B 1 181 ? -20.547 40.5 17.281 1 97.94 181 LYS B O 1
ATOM 8148 N N . LEU B 1 182 ? -21.094 38.375 17.703 1 96.81 182 LEU B N 1
ATOM 8149 C CA . LEU B 1 182 ? -21.734 38.656 18.984 1 96.81 182 LEU B CA 1
ATOM 8150 C C . LEU B 1 182 ? -20.75 39.375 19.922 1 96.81 182 LEU B C 1
ATOM 8152 O O . LEU B 1 182 ? -21.109 40.375 20.562 1 96.81 182 LEU B O 1
ATOM 8156 N N . PHE B 1 183 ? -19.594 38.875 20.016 1 96.38 183 PHE B N 1
ATOM 8157 C CA . PHE B 1 183 ? -18.594 39.375 20.938 1 96.38 183 PHE B CA 1
ATOM 8158 C C . PHE B 1 183 ? -18.094 40.75 20.5 1 96.38 183 PHE B C 1
ATOM 8160 O O . PHE B 1 183 ? -18 41.688 21.312 1 96.38 183 PHE B O 1
ATOM 8167 N N . LEU B 1 184 ? -17.75 40.969 19.266 1 96.75 184 LEU B N 1
ATOM 8168 C CA . LEU B 1 184 ? -17.156 42.219 18.75 1 96.75 184 LEU B CA 1
ATOM 8169 C C . LEU B 1 184 ? -18.188 43.344 18.703 1 96.75 184 LEU B C 1
ATOM 8171 O O . LEU B 1 184 ? -17.828 44.531 18.781 1 96.75 184 LEU B O 1
ATOM 8175 N N . SER B 1 185 ? -19.484 43 18.625 1 94.88 185 SER B N 1
ATOM 8176 C CA . SER B 1 185 ? -20.547 44 18.609 1 94.88 185 SER B CA 1
ATOM 8177 C C . SER B 1 185 ? -20.844 44.531 20 1 94.88 185 SER B C 1
ATOM 8179 O O . SER B 1 185 ? -21.578 45.5 20.156 1 94.88 185 SER B O 1
ATOM 8181 N N . GLY B 1 186 ? -20.281 43.812 20.969 1 91.88 186 GLY B N 1
ATOM 8182 C CA . GLY B 1 186 ? -20.531 44.219 22.344 1 91.88 186 GLY B CA 1
ATOM 8183 C C . GLY B 1 186 ? -21.812 43.656 22.922 1 91.88 186 GLY B C 1
ATOM 8184 O O . GLY B 1 186 ? -22.234 44.062 24.016 1 91.88 186 GLY B O 1
ATOM 8185 N N . LYS B 1 187 ? -22.359 42.719 22.25 1 93.44 187 LYS B N 1
ATOM 8186 C CA . LYS B 1 187 ? -23.656 42.188 22.672 1 93.44 187 LYS B CA 1
ATOM 8187 C C . LYS B 1 187 ? -23.5 40.875 23.422 1 93.44 187 LYS B C 1
ATOM 8189 O O . LYS B 1 187 ? -24.5 40.281 23.844 1 93.44 187 LYS B O 1
ATOM 8194 N N . ALA B 1 188 ? -22.312 40.438 23.578 1 95.19 188 ALA B N 1
ATOM 8195 C CA . ALA B 1 188 ? -22.094 39.188 24.328 1 95.19 188 ALA B CA 1
ATOM 8196 C C . ALA B 1 188 ? -22.531 39.312 25.781 1 95.19 188 ALA B C 1
ATOM 8198 O O . ALA B 1 188 ? -22.328 40.375 26.391 1 95.19 188 ALA B O 1
ATOM 8199 N N . PRO B 1 189 ? -23.094 38.281 26.234 1 95.69 189 PRO B N 1
ATOM 8200 C CA . PRO B 1 189 ? -23.484 38.344 27.641 1 95.69 189 PRO B CA 1
ATOM 8201 C C . PRO B 1 189 ? -22.312 38.562 28.578 1 95.69 189 PRO B C 1
ATOM 8203 O O . PRO B 1 189 ? -21.234 37.969 28.375 1 95.69 189 PRO B O 1
ATOM 8206 N N . ASN B 1 190 ? -22.5 39.375 29.516 1 94.75 190 ASN B N 1
ATOM 8207 C CA . ASN B 1 190 ? -21.547 39.625 30.578 1 94.75 190 ASN B CA 1
ATOM 8208 C C . ASN B 1 190 ? -22.25 39.875 31.922 1 94.75 190 ASN B C 1
ATOM 8210 O O . ASN B 1 190 ? -22.703 40.969 32.219 1 94.75 190 ASN B O 1
ATOM 8214 N N . PRO B 1 191 ? -22.375 38.875 32.719 1 95.5 191 PRO B N 1
ATOM 8215 C CA . PRO B 1 191 ? -21.562 37.656 32.688 1 95.5 191 PRO B CA 1
ATOM 8216 C C . PRO B 1 191 ? -22.125 36.625 31.719 1 95.5 191 PRO B C 1
ATOM 8218 O O . PRO B 1 191 ? -23.297 36.656 31.359 1 95.5 191 PRO B O 1
ATOM 8221 N N . TYR B 1 192 ? -21.203 35.844 31.188 1 96.12 192 TYR B N 1
ATOM 8222 C CA . TYR B 1 192 ? -21.516 34.688 30.359 1 96.12 192 TYR B CA 1
ATOM 8223 C C . TYR B 1 192 ? -21.391 33.375 31.156 1 96.12 192 TYR B C 1
ATOM 8225 O O . TYR B 1 192 ? -20.469 33.25 31.984 1 96.12 192 TYR B O 1
ATOM 8233 N N . TYR B 1 193 ? -22.375 32.438 30.969 1 94.69 193 TYR B N 1
ATOM 8234 C CA . TYR B 1 193 ? -22.406 31.172 31.688 1 94.69 193 TYR B CA 1
ATOM 8235 C C . TYR B 1 193 ? -22.234 30 30.734 1 94.69 193 TYR B C 1
ATOM 8237 O O . TYR B 1 193 ? -22.922 29.906 29.719 1 94.69 193 TYR B O 1
ATOM 8245 N N . GLU B 1 194 ? -21.297 29.203 31.031 1 92.38 194 GLU B N 1
ATOM 8246 C CA . GLU B 1 194 ? -21.016 28.016 30.219 1 92.38 194 GLU B CA 1
ATOM 8247 C C . GLU B 1 194 ? -20.562 26.844 31.109 1 92.38 194 GLU B C 1
ATOM 8249 O O . GLU B 1 194 ? -19.594 26.969 31.844 1 92.38 194 GLU B O 1
ATOM 8254 N N . LYS B 1 195 ? -21.219 25.609 31.031 1 80.44 195 LYS B N 1
ATOM 8255 C CA . LYS B 1 195 ? -20.891 24.359 31.719 1 80.44 195 LYS B CA 1
ATOM 8256 C C . LYS B 1 195 ? -20.641 24.609 33.219 1 80.44 195 LYS B C 1
ATOM 8258 O O . LYS B 1 195 ? -19.625 24.172 33.75 1 80.44 195 LYS B O 1
ATOM 8263 N N . GLY B 1 196 ? -21.391 25.5 33.844 1 87.19 196 GLY B N 1
ATOM 8264 C CA . GLY B 1 196 ? -21.359 25.719 35.281 1 87.19 196 GLY B CA 1
ATOM 8265 C C . GLY B 1 196 ? -20.359 26.766 35.719 1 87.19 196 GLY B C 1
ATOM 8266 O O . GLY B 1 196 ? -20.156 26.984 36.906 1 87.19 196 GLY B O 1
ATOM 8267 N N . LYS B 1 197 ? -19.75 27.359 34.75 1 93.5 197 LYS B N 1
ATOM 8268 C CA . LYS B 1 197 ? -18.766 28.391 35.062 1 93.5 197 LYS B CA 1
ATOM 8269 C C . LYS B 1 197 ? -19.234 29.75 34.562 1 93.5 197 LYS B C 1
ATOM 8271 O O . LYS B 1 197 ? -19.984 29.844 33.594 1 93.5 197 LYS B O 1
ATOM 8276 N N . THR B 1 198 ? -18.766 30.719 35.281 1 95.81 198 THR B N 1
ATOM 8277 C CA . THR B 1 198 ? -19.109 32.094 34.938 1 95.81 198 THR B CA 1
ATOM 8278 C C . THR B 1 198 ? -17.906 32.812 34.312 1 95.81 198 THR B C 1
ATOM 8280 O O . THR B 1 198 ? -16.781 32.688 34.812 1 95.81 198 THR B O 1
ATOM 8283 N N . TYR B 1 199 ? -18.125 33.531 33.25 1 96.75 199 TYR B N 1
ATOM 8284 C CA . TYR B 1 199 ? -17.109 34.312 32.562 1 96.75 199 TYR B CA 1
ATOM 8285 C C . TYR B 1 199 ? -17.5 35.781 32.469 1 96.75 199 TYR B C 1
ATOM 8287 O O . TYR B 1 199 ? -18.672 36.094 32.219 1 96.75 199 TYR B O 1
ATOM 8295 N N . THR B 1 200 ? -16.594 36.594 32.844 1 96.44 200 THR B N 1
ATOM 8296 C CA . THR B 1 200 ? -16.812 38.031 32.781 1 96.44 200 THR B CA 1
ATOM 8297 C C . THR B 1 200 ? -15.617 38.75 32.156 1 96.44 200 THR B C 1
ATOM 8299 O O . THR B 1 200 ? -14.484 38.281 32.25 1 96.44 200 THR B O 1
ATOM 8302 N N . LEU B 1 201 ? -15.906 39.844 31.469 1 96.31 201 LEU B N 1
ATOM 8303 C CA . LEU B 1 201 ? -14.836 40.688 30.969 1 96.31 201 LEU B CA 1
ATOM 8304 C C . LEU B 1 201 ? -14.25 41.562 32.094 1 96.31 201 LEU B C 1
ATOM 8306 O O . LEU B 1 201 ? -14.992 42.188 32.844 1 96.31 201 LEU B O 1
ATOM 8310 N N . ASN B 1 202 ? -13.047 41.562 32.156 1 92.81 202 ASN B N 1
ATOM 8311 C CA . ASN B 1 202 ? -12.414 42.312 33.25 1 92.81 202 ASN B CA 1
ATOM 8312 C C . ASN B 1 202 ? -11.727 43.562 32.75 1 92.81 202 ASN B C 1
ATOM 8314 O O . ASN B 1 202 ? -10.977 44.219 33.469 1 92.81 202 ASN B O 1
ATOM 8318 N N . LYS B 1 203 ? -11.844 43.844 31.5 1 92.94 203 LYS B N 1
ATOM 8319 C CA . LYS B 1 203 ? -11.273 45 30.844 1 92.94 203 LYS B CA 1
ATOM 8320 C C . LYS B 1 203 ? -12.336 45.781 30.062 1 92.94 203 LYS B C 1
ATOM 8322 O O . LYS B 1 203 ? -13.234 45.188 29.469 1 92.94 203 LYS B O 1
ATOM 8327 N N . PRO B 1 204 ? -12.18 47.125 30.156 1 91.69 204 PRO B N 1
ATOM 8328 C CA . PRO B 1 204 ? -13.039 47.906 29.25 1 91.69 204 PRO B CA 1
ATOM 8329 C C . PRO B 1 204 ? -12.641 47.719 27.781 1 91.69 204 PRO B C 1
ATOM 8331 O O . PRO B 1 204 ? -11.523 47.281 27.484 1 91.69 204 PRO B O 1
ATOM 8334 N N . ARG B 1 205 ? -13.516 48.062 26.938 1 91.75 205 ARG B N 1
ATOM 8335 C CA . ARG B 1 205 ? -13.383 47.812 25.5 1 91.75 205 ARG B CA 1
ATOM 8336 C C . ARG B 1 205 ? -12.109 48.438 24.953 1 91.75 205 ARG B C 1
ATOM 8338 O O . ARG B 1 205 ? -11.461 47.844 24.078 1 91.75 205 ARG B O 1
ATOM 8345 N N . ASP B 1 206 ? -11.758 49.531 25.438 1 89.5 206 ASP B N 1
ATOM 8346 C CA . ASP B 1 206 ? -10.625 50.25 24.891 1 89.5 206 ASP B CA 1
ATOM 8347 C C . ASP B 1 206 ? -9.305 49.656 25.375 1 89.5 206 ASP B C 1
ATOM 8349 O O . ASP B 1 206 ? -8.234 50.031 24.875 1 89.5 206 ASP B O 1
ATOM 8353 N N . LYS B 1 207 ? -9.398 48.688 26.266 1 93.12 207 LYS B N 1
ATOM 8354 C CA . LYS B 1 207 ? -8.195 48.031 26.766 1 93.12 207 LYS B CA 1
ATOM 8355 C C . LYS B 1 207 ? -8.117 46.594 26.297 1 93.12 207 LYS B C 1
ATOM 8357 O O . LYS B 1 207 ? -7.234 45.844 26.703 1 93.12 207 LYS B O 1
ATOM 8362 N N . TRP B 1 208 ? -8.984 46.219 25.422 1 96.12 208 TRP B N 1
ATOM 8363 C CA . TRP B 1 208 ? -8.914 44.906 24.828 1 96.12 208 TRP B CA 1
ATOM 8364 C C . TRP B 1 208 ? -7.648 44.719 23.984 1 96.12 208 TRP B C 1
ATOM 8366 O O . TRP B 1 208 ? -7.129 45.719 23.438 1 96.12 208 TRP B O 1
ATOM 8376 N N . PRO B 1 209 ? -7.066 43.5 23.984 1 97.12 209 PRO B N 1
ATOM 8377 C CA . PRO B 1 209 ? -6.039 43.281 22.953 1 97.12 209 PRO B CA 1
ATOM 8378 C C . PRO B 1 209 ? -6.562 43.5 21.547 1 97.12 209 PRO B C 1
ATOM 8380 O O . PRO B 1 209 ? -7.766 43.344 21.297 1 97.12 209 PRO B O 1
ATOM 8383 N N . THR B 1 210 ? -5.695 43.875 20.641 1 97.81 210 THR B N 1
ATOM 8384 C CA . THR B 1 210 ? -6.074 44.031 19.25 1 97.81 210 THR B CA 1
ATOM 8385 C C . THR B 1 210 ? -6.469 42.656 18.641 1 97.81 210 THR B C 1
ATOM 8387 O O . THR B 1 210 ? -5.742 41.688 18.797 1 97.81 210 THR B O 1
ATOM 8390 N N . ILE B 1 211 ? -7.586 42.562 17.938 1 97.88 211 ILE B N 1
ATOM 8391 C CA . ILE B 1 211 ? -8.102 41.312 17.438 1 97.88 211 ILE B CA 1
ATOM 8392 C C . ILE B 1 211 ? -7.645 41.094 15.992 1 97.88 211 ILE B C 1
ATOM 8394 O O . ILE B 1 211 ? -7.805 42 15.156 1 97.88 211 ILE B O 1
ATOM 8398 N N . PHE B 1 212 ? -7.039 40 15.703 1 98.19 212 PHE B N 1
ATOM 8399 C CA . PHE B 1 212 ? -6.734 39.531 14.359 1 98.19 212 PHE B CA 1
ATOM 8400 C C . PHE B 1 212 ? -7.539 38.25 14.039 1 98.19 212 PHE B C 1
ATOM 8402 O O . PHE B 1 212 ? -7.719 37.406 14.891 1 98.19 212 PHE B O 1
ATOM 8409 N N . HIS B 1 213 ? -8.078 38.219 12.859 1 98.5 213 HIS B N 1
ATOM 8410 C CA . HIS B 1 213 ? -8.781 37.031 12.383 1 98.5 213 HIS B CA 1
ATOM 8411 C C . HIS B 1 213 ? -7.895 36.188 11.453 1 98.5 213 HIS B C 1
ATOM 8413 O O . HIS B 1 213 ? -7.406 36.719 10.445 1 98.5 213 HIS B O 1
ATOM 8419 N N . ARG B 1 214 ? -7.691 35 11.781 1 98.44 214 ARG B N 1
ATOM 8420 C CA . ARG B 1 214 ? -6.906 34.125 10.906 1 98.44 214 ARG B CA 1
ATOM 8421 C C . ARG B 1 214 ? -7.781 33.5 9.82 1 98.44 214 ARG B C 1
ATOM 8423 O O . ARG B 1 214 ? -8.695 32.75 10.117 1 98.44 214 ARG B O 1
ATOM 8430 N N . LEU B 1 215 ? -7.441 33.719 8.609 1 98.5 215 LEU B N 1
ATOM 8431 C CA . LEU B 1 215 ? -8.148 33.219 7.441 1 98.5 215 LEU B CA 1
ATOM 8432 C C . LEU B 1 215 ? -7.754 31.766 7.16 1 98.5 215 LEU B C 1
ATOM 8434 O O . LEU B 1 215 ? -6.633 31.359 7.473 1 98.5 215 LEU B O 1
ATOM 8438 N N . PRO B 1 216 ? -8.68 31 6.578 1 97.81 216 PRO B N 1
ATOM 8439 C CA . PRO B 1 216 ? -8.266 29.688 6.078 1 97.81 216 PRO B CA 1
ATOM 8440 C C . PRO B 1 216 ? -7.277 29.797 4.918 1 97.81 216 PRO B C 1
ATOM 8442 O O . PRO B 1 216 ? -7.348 30.734 4.117 1 97.81 216 PRO B O 1
ATOM 8445 N N . GLY B 1 217 ? -6.379 28.781 4.824 1 97.12 217 GLY B N 1
ATOM 8446 C CA . GLY B 1 217 ? -5.477 28.734 3.686 1 97.12 217 GLY B CA 1
ATOM 8447 C C . GLY B 1 217 ? -6.195 28.531 2.363 1 97.12 217 GLY B C 1
ATOM 8448 O O . GLY B 1 217 ? -7.344 28.094 2.336 1 97.12 217 GLY B O 1
ATOM 8449 N N . LEU B 1 218 ? -5.531 28.812 1.292 1 97.5 218 LEU B N 1
ATOM 8450 C CA . LEU B 1 218 ? -6.113 28.781 -0.045 1 97.5 218 LEU B CA 1
ATOM 8451 C C . LEU B 1 218 ? -6.539 27.359 -0.417 1 97.5 218 LEU B C 1
ATOM 8453 O O . LEU B 1 218 ? -7.426 27.172 -1.253 1 97.5 218 LEU B O 1
ATOM 8457 N N . HIS B 1 219 ? -5.918 26.359 0.153 1 96.62 219 HIS B N 1
ATOM 8458 C CA . HIS B 1 219 ? -6.16 24.969 -0.226 1 96.62 219 HIS B CA 1
ATOM 8459 C C . HIS B 1 219 ? -7.426 24.422 0.428 1 96.62 219 HIS B C 1
ATOM 8461 O O . HIS B 1 219 ? -7.855 23.312 0.132 1 96.62 219 HIS B O 1
ATOM 8467 N N . LEU B 1 220 ? -8.047 25.156 1.301 1 97.62 220 LEU B N 1
ATOM 8468 C CA . LEU B 1 220 ? -9.219 24.688 2.027 1 97.62 220 LEU B CA 1
ATOM 8469 C C . LEU B 1 220 ? -10.5 25.125 1.329 1 97.62 220 LEU B C 1
ATOM 8471 O O . LEU B 1 220 ? -10.586 26.234 0.799 1 97.62 220 LEU B O 1
ATOM 8475 N N . LEU B 1 221 ? -11.5 24.266 1.376 1 97.12 221 LEU B N 1
ATOM 8476 C CA . LEU B 1 221 ? -12.82 24.531 0.817 1 97.12 221 LEU B CA 1
ATOM 8477 C C . LEU B 1 221 ? -13.875 24.578 1.916 1 97.12 221 LEU B C 1
ATOM 8479 O O . LEU B 1 221 ? -13.703 23.984 2.979 1 97.12 221 LEU B O 1
ATOM 8483 N N . ASP B 1 222 ? -14.859 25.391 1.73 1 96.75 222 ASP B N 1
ATOM 8484 C CA . ASP B 1 222 ? -16.078 25.359 2.533 1 96.75 222 ASP B CA 1
ATOM 8485 C C . ASP B 1 222 ? -17.141 24.484 1.876 1 96.75 222 ASP B C 1
ATOM 8487 O O . ASP B 1 222 ? -17.766 24.891 0.897 1 96.75 222 ASP B O 1
ATOM 8491 N N . PHE B 1 223 ? -17.422 23.375 2.457 1 94.81 223 PHE B N 1
ATOM 8492 C CA . PHE B 1 223 ? -18.297 22.391 1.817 1 94.81 223 PHE B CA 1
ATOM 8493 C C . PHE B 1 223 ? -19.766 22.766 2.023 1 94.81 223 PHE B C 1
ATOM 8495 O O . PHE B 1 223 ? -20.641 22.234 1.34 1 94.81 223 PHE B O 1
ATOM 8502 N N . ASP B 1 224 ? -20.031 23.672 2.932 1 96.31 224 ASP B N 1
ATOM 8503 C CA . ASP B 1 224 ? -21.422 24.047 3.213 1 96.31 224 ASP B CA 1
ATOM 8504 C C . ASP B 1 224 ? -21.938 25.031 2.17 1 96.31 224 ASP B C 1
ATOM 8506 O O . ASP B 1 224 ? -23.141 25.094 1.926 1 96.31 224 ASP B O 1
ATOM 8510 N N . ILE B 1 225 ? -21.062 25.828 1.598 1 97.19 225 ILE B N 1
ATOM 8511 C CA . ILE B 1 225 ? -21.453 26.797 0.583 1 97.19 225 ILE B CA 1
ATOM 8512 C C . ILE B 1 225 ? -20.953 26.344 -0.788 1 97.19 225 ILE B C 1
ATOM 8514 O O . ILE B 1 225 ? -19.766 26.094 -0.975 1 97.19 225 ILE B O 1
ATOM 8518 N N . THR B 1 226 ? -21.875 26.266 -1.732 1 96.5 226 THR B N 1
ATOM 8519 C CA . THR B 1 226 ? -21.5 25.734 -3.035 1 96.5 226 THR B CA 1
ATOM 8520 C C . THR B 1 226 ? -21.844 26.734 -4.145 1 96.5 226 THR B C 1
ATOM 8522 O O . THR B 1 226 ? -22.781 27.516 -4.008 1 96.5 226 THR B O 1
ATOM 8525 N N . LEU B 1 227 ? -21.062 26.844 -5.141 1 96.5 227 LEU B N 1
ATOM 8526 C CA . LEU B 1 227 ? -21.297 27.531 -6.402 1 96.5 227 LEU B CA 1
ATOM 8527 C C . LEU B 1 227 ? -21.453 26.531 -7.547 1 96.5 227 LEU B C 1
ATOM 8529 O O . LEU B 1 227 ? -20.5 25.828 -7.895 1 96.5 227 LEU B O 1
ATOM 8533 N N . ASP B 1 228 ? -22.625 26.391 -8.117 1 94.12 228 ASP B N 1
ATOM 8534 C CA . ASP B 1 228 ? -22.953 25.406 -9.148 1 94.12 228 ASP B CA 1
ATOM 8535 C C . ASP B 1 228 ? -22.672 23.984 -8.672 1 94.12 228 ASP B C 1
ATOM 8537 O O . ASP B 1 228 ? -22.078 23.188 -9.398 1 94.12 228 ASP B O 1
ATOM 8541 N N . GLY B 1 229 ? -22.859 23.812 -7.434 1 92.44 229 GLY B N 1
ATOM 8542 C CA . GLY B 1 229 ? -22.75 22.469 -6.867 1 92.44 229 GLY B CA 1
ATOM 8543 C C . GLY B 1 229 ? -21.359 22.156 -6.332 1 92.44 229 GLY B C 1
ATOM 8544 O O . GLY B 1 229 ? -21.156 21.109 -5.727 1 92.44 229 GLY B O 1
ATOM 8545 N N . LYS B 1 230 ? -20.453 23.016 -6.516 1 94.5 230 LYS B N 1
ATOM 8546 C CA . LYS B 1 230 ? -19.078 22.781 -6.066 1 94.5 230 LYS B CA 1
ATOM 8547 C C . LYS B 1 230 ? -18.734 23.641 -4.855 1 94.5 230 LYS B C 1
ATOM 8549 O O . LYS B 1 230 ? -19.094 24.828 -4.812 1 94.5 230 LYS B O 1
ATOM 8554 N N . PRO B 1 231 ? -18.078 23.078 -3.891 1 96.44 231 PRO B N 1
ATOM 8555 C CA . PRO B 1 231 ? -17.703 23.875 -2.723 1 96.44 231 PRO B CA 1
ATOM 8556 C C . PRO B 1 231 ? -16.828 25.078 -3.086 1 96.44 231 PRO B C 1
ATOM 8558 O O . PRO B 1 231 ? -15.977 24.969 -3.967 1 96.44 231 PRO B O 1
ATOM 8561 N N . VAL B 1 232 ? -17 26.188 -2.354 1 97.56 232 VAL B N 1
ATOM 8562 C CA . VAL B 1 232 ? -16.25 27.406 -2.67 1 97.56 232 VAL B CA 1
ATOM 8563 C C . VAL B 1 232 ? -15.016 27.516 -1.784 1 97.56 232 VAL B C 1
ATOM 8565 O O . VAL B 1 232 ? -14.93 26.844 -0.754 1 97.56 232 VAL B O 1
ATOM 8568 N N . PRO B 1 233 ? -14.031 28.297 -2.186 1 98.25 233 PRO B N 1
ATOM 8569 C CA . PRO B 1 233 ? -12.859 28.484 -1.331 1 98.25 233 PRO B CA 1
ATOM 8570 C C . PRO B 1 233 ? -13.211 29.078 0.033 1 98.25 233 PRO B C 1
ATOM 8572 O O . PRO B 1 233 ? -13.891 30.109 0.109 1 98.25 233 PRO B O 1
ATOM 8575 N N . ALA B 1 234 ? -12.695 28.484 1.07 1 98.31 234 ALA B N 1
ATOM 8576 C CA . ALA B 1 234 ? -13.047 28.875 2.432 1 98.31 234 ALA B CA 1
ATOM 8577 C C . ALA B 1 234 ? -12.555 30.281 2.74 1 98.31 234 ALA B C 1
ATOM 8579 O O . ALA B 1 234 ? -13.188 31.016 3.496 1 98.31 234 ALA B O 1
ATOM 8580 N N . ILE B 1 235 ? -11.453 30.656 2.16 1 98.75 235 ILE B N 1
ATOM 8581 C CA . ILE B 1 235 ? -10.844 31.953 2.451 1 98.75 235 ILE B CA 1
ATOM 8582 C C . ILE B 1 235 ? -11.789 33.062 2.027 1 98.75 235 ILE B C 1
ATOM 8584 O O . ILE B 1 235 ? -11.859 34.125 2.68 1 98.75 235 ILE B O 1
ATOM 8588 N N . ILE B 1 236 ? -12.57 32.875 0.969 1 98.81 236 ILE B N 1
ATOM 8589 C CA . ILE B 1 236 ? -13.523 33.875 0.481 1 98.81 236 ILE B CA 1
ATOM 8590 C C . ILE B 1 236 ? -14.68 34.031 1.466 1 98.81 236 ILE B C 1
ATOM 8592 O O . ILE B 1 236 ? -15.031 35.125 1.868 1 98.81 236 ILE B O 1
ATOM 8596 N N . VAL B 1 237 ? -15.18 32.906 1.85 1 98.62 237 VAL B N 1
ATOM 8597 C CA . VAL B 1 237 ? -16.297 32.875 2.781 1 98.62 237 VAL B CA 1
ATOM 8598 C C . VAL B 1 237 ? -15.898 33.562 4.086 1 98.62 237 VAL B C 1
ATOM 8600 O O . VAL B 1 237 ? -16.609 34.438 4.582 1 98.62 237 VAL B O 1
ATOM 8603 N N . SER B 1 238 ? -14.805 33.188 4.59 1 98.69 238 SER B N 1
ATOM 8604 C CA . SER B 1 238 ? -14.312 33.688 5.867 1 98.69 238 SER B CA 1
ATOM 8605 C C . SER B 1 238 ? -14.062 35.188 5.801 1 98.69 238 SER B C 1
ATOM 8607 O O . SER B 1 238 ? -14.492 35.938 6.684 1 98.69 238 SER B O 1
ATOM 8609 N N . ALA B 1 239 ? -13.352 35.688 4.797 1 98.88 239 ALA B N 1
ATOM 8610 C CA . ALA B 1 239 ? -13.008 37.094 4.668 1 98.88 239 ALA B CA 1
ATOM 8611 C C . ALA B 1 239 ? -14.258 37.938 4.547 1 98.88 239 ALA B C 1
ATOM 8613 O O . ALA B 1 239 ? -14.344 39.031 5.16 1 98.88 239 ALA B O 1
ATOM 8614 N N . VAL B 1 240 ? -15.211 37.5 3.762 1 98.81 240 VAL B N 1
ATOM 8615 C CA . VAL B 1 240 ? -16.422 38.281 3.502 1 98.81 240 VAL B CA 1
ATOM 8616 C C . VAL B 1 240 ? -17.281 38.312 4.762 1 98.81 240 VAL B C 1
ATOM 8618 O O . VAL B 1 240 ? -17.672 39.406 5.211 1 98.81 240 VAL B O 1
ATOM 8621 N N . ILE B 1 241 ? -17.547 37.188 5.352 1 98.69 241 ILE B N 1
ATOM 8622 C CA . ILE B 1 241 ? -18.406 37.125 6.531 1 98.69 241 ILE B CA 1
ATOM 8623 C C . ILE B 1 241 ? -17.766 37.938 7.668 1 98.69 241 ILE B C 1
ATOM 8625 O O . ILE B 1 241 ? -18.453 38.719 8.328 1 98.69 241 ILE B O 1
ATOM 8629 N N . TYR B 1 242 ? -16.547 37.75 7.883 1 98.75 242 TYR B N 1
ATOM 8630 C CA . TYR B 1 242 ? -15.875 38.469 8.977 1 98.75 242 TYR B CA 1
ATOM 8631 C C . TYR B 1 242 ? -15.938 39.969 8.766 1 98.75 242 TYR B C 1
ATOM 8633 O O . TYR B 1 242 ? -16.312 40.719 9.68 1 98.75 242 TYR B O 1
ATOM 8641 N N . THR B 1 243 ? -15.547 40.469 7.59 1 98.75 243 THR B N 1
ATOM 8642 C CA . THR B 1 243 ? -15.43 41.906 7.32 1 98.75 243 THR B CA 1
ATOM 8643 C C . THR B 1 243 ? -16.797 42.562 7.367 1 98.75 243 THR B C 1
ATOM 8645 O O . THR B 1 243 ? -16.984 43.562 8.055 1 98.75 243 THR B O 1
ATOM 8648 N N . LEU B 1 244 ? -17.766 42.031 6.668 1 98.56 244 LEU B N 1
ATOM 8649 C CA . LEU B 1 244 ? -19.062 42.688 6.527 1 98.56 244 LEU B CA 1
ATOM 8650 C C . LEU B 1 244 ? -19.812 42.688 7.855 1 98.56 244 LEU B C 1
ATOM 8652 O O . LEU B 1 244 ? -20.625 43.594 8.109 1 98.56 244 LEU B O 1
ATOM 8656 N N . ASN B 1 245 ? -19.547 41.75 8.672 1 98.38 245 ASN B N 1
ATOM 8657 C CA . ASN B 1 245 ? -20.266 41.688 9.938 1 98.38 245 ASN B CA 1
ATOM 8658 C C . ASN B 1 245 ? -19.562 42.5 11.023 1 98.38 245 ASN B C 1
ATOM 8660 O O . ASN B 1 245 ? -20.188 42.906 12.008 1 98.38 245 ASN B O 1
ATOM 8664 N N . ASN B 1 246 ? -18.266 42.75 10.922 1 98 246 ASN B N 1
ATOM 8665 C CA . ASN B 1 246 ? -17.547 43.25 12.094 1 98 246 ASN B CA 1
ATOM 8666 C C . ASN B 1 246 ? -16.875 44.594 11.812 1 98 246 ASN B C 1
ATOM 8668 O O . ASN B 1 246 ? -16.406 45.25 12.734 1 98 246 ASN B O 1
ATOM 8672 N N . TYR B 1 247 ? -16.812 45.062 10.57 1 97.75 247 TYR B N 1
ATOM 8673 C CA . TYR B 1 247 ? -16.062 46.25 10.203 1 97.75 247 TYR B CA 1
ATOM 8674 C C . TYR B 1 247 ? -16.516 47.469 11.039 1 97.75 247 TYR B C 1
ATOM 8676 O O . TYR B 1 247 ? -15.695 48.156 11.617 1 97.75 247 TYR B O 1
ATOM 8684 N N . ILE B 1 248 ? -17.781 47.719 11.172 1 96.5 248 ILE B N 1
ATOM 8685 C CA . ILE B 1 248 ? -18.344 48.906 11.844 1 96.5 248 ILE B CA 1
ATOM 8686 C C . ILE B 1 248 ? -18.047 48.812 13.344 1 96.5 248 ILE B C 1
ATOM 8688 O O . ILE B 1 248 ? -17.594 49.781 13.953 1 96.5 248 ILE B O 1
ATOM 8692 N N . SER B 1 249 ? -18.312 47.625 13.914 1 95.62 249 SER B N 1
ATOM 8693 C CA . SER B 1 249 ? -18.078 47.438 15.344 1 95.62 249 SER B CA 1
ATOM 8694 C C . SER B 1 249 ? -16.609 47.656 15.695 1 95.62 249 SER B C 1
ATOM 8696 O O . SER B 1 249 ? -16.297 48.281 16.719 1 95.62 249 SER B O 1
ATOM 8698 N N . LEU B 1 250 ? -15.75 47.188 14.898 1 96.88 250 LEU B N 1
ATOM 8699 C CA . LEU B 1 250 ? -14.32 47.344 15.148 1 96.88 250 LEU B CA 1
ATOM 8700 C C . LEU B 1 250 ? -13.891 48.781 14.977 1 96.88 250 LEU B C 1
ATOM 8702 O O . LEU B 1 250 ? -13.133 49.312 15.797 1 96.88 250 LEU B O 1
ATOM 8706 N N . ARG B 1 251 ? -14.367 49.438 13.992 1 95 251 ARG B N 1
ATOM 8707 C CA . ARG B 1 251 ? -14.039 50.844 13.758 1 95 251 ARG B CA 1
ATOM 8708 C C . ARG B 1 251 ? -14.547 51.719 14.898 1 95 251 ARG B C 1
ATOM 8710 O O . ARG B 1 251 ? -13.844 52.625 15.344 1 95 251 ARG B O 1
ATOM 8717 N N . ASN B 1 252 ? -15.742 51.469 15.305 1 94.44 252 ASN B N 1
ATOM 8718 C CA . ASN B 1 252 ? -16.328 52.219 16.406 1 94.44 252 ASN B CA 1
ATOM 8719 C C . ASN B 1 252 ? -15.539 52.062 17.703 1 94.44 252 ASN B C 1
ATOM 8721 O O . ASN B 1 252 ? -15.508 52.938 18.531 1 94.44 252 ASN B O 1
ATOM 8725 N N . ALA B 1 253 ? -14.867 50.938 17.797 1 94.19 253 ALA B N 1
ATOM 8726 C CA . ALA B 1 253 ? -14.062 50.656 18.969 1 94.19 253 ALA B CA 1
ATOM 8727 C C . ALA B 1 253 ? -12.648 51.219 18.812 1 94.19 253 ALA B C 1
ATOM 8729 O O . ALA B 1 253 ? -11.789 51 19.688 1 94.19 253 ALA B O 1
ATOM 8730 N N . GLY B 1 254 ? -12.383 51.844 17.734 1 93.62 254 GLY B N 1
ATOM 8731 C CA . GLY B 1 254 ? -11.07 52.438 17.5 1 93.62 254 GLY B CA 1
ATOM 8732 C C . GLY B 1 254 ? -10.07 51.469 16.922 1 93.62 254 GLY B C 1
ATOM 8733 O O . GLY B 1 254 ? -8.859 51.656 17.047 1 93.62 254 GLY B O 1
ATOM 8734 N N . SER B 1 255 ? -10.516 50.406 16.406 1 96.44 255 SER B N 1
ATOM 8735 C CA . SER B 1 255 ? -9.68 49.375 15.789 1 96.44 255 SER B CA 1
ATOM 8736 C C . SER B 1 255 ? -10.031 49.188 14.32 1 96.44 255 SER B C 1
ATOM 8738 O O . SER B 1 255 ? -10.617 50.062 13.695 1 96.44 255 SER B O 1
ATOM 8740 N N . GLY B 1 256 ? -9.594 48.125 13.719 1 96.94 256 GLY B N 1
ATOM 8741 C CA . GLY B 1 256 ? -9.859 47.812 12.32 1 96.94 256 GLY B CA 1
ATOM 8742 C C . GLY B 1 256 ? -9.953 46.312 12.039 1 96.94 256 GLY B C 1
ATOM 8743 O O . GLY B 1 256 ? -9.875 45.5 12.961 1 96.94 256 GLY B O 1
ATOM 8744 N N . VAL B 1 257 ? -10.219 46.031 10.75 1 98.38 257 VAL B N 1
ATOM 8745 C CA . VAL B 1 257 ? -10.234 44.625 10.312 1 98.38 257 VAL B CA 1
ATOM 8746 C C . VAL B 1 257 ? -8.812 44.188 9.953 1 98.38 257 VAL B C 1
ATOM 8748 O O . VAL B 1 257 ? -8.219 44.688 9.008 1 98.38 257 VAL B O 1
ATOM 8751 N N . TYR B 1 258 ? -8.25 43.312 10.727 1 98.69 258 TYR B N 1
ATOM 8752 C CA . TYR B 1 258 ? -6.902 42.781 10.586 1 98.69 258 TYR B CA 1
ATOM 8753 C C . TYR B 1 258 ? -6.934 41.25 10.414 1 98.69 258 TYR B C 1
ATOM 8755 O O . TYR B 1 258 ? -7.66 40.562 11.125 1 98.69 258 TYR B O 1
ATOM 8763 N N . PHE B 1 259 ? -6.156 40.75 9.414 1 98.75 259 PHE B N 1
ATOM 8764 C CA . PHE B 1 259 ? -6.152 39.312 9.133 1 98.75 259 PHE B CA 1
ATOM 8765 C C . PHE B 1 259 ? -4.77 38.719 9.383 1 98.75 259 PHE B C 1
ATOM 8767 O O . PHE B 1 259 ? -3.762 39.406 9.312 1 98.75 259 PHE B O 1
ATOM 8774 N N . TYR B 1 260 ? -4.699 37.5 9.797 1 97.88 260 TYR B N 1
ATOM 8775 C CA . TYR B 1 260 ? -3.533 36.625 9.656 1 97.88 260 TYR B CA 1
ATOM 8776 C C . TYR B 1 260 ? -3.695 35.688 8.469 1 97.88 260 TYR B C 1
ATOM 8778 O O . TYR B 1 260 ? -4.723 35 8.328 1 97.88 260 TYR B O 1
ATOM 8786 N N . LEU B 1 261 ? -2.744 35.625 7.586 1 98.56 261 LEU B N 1
ATOM 8787 C CA . LEU B 1 261 ? -2.793 34.781 6.395 1 98.56 261 LEU B CA 1
ATOM 8788 C C . LEU B 1 261 ? -1.813 33.625 6.512 1 98.56 261 LEU B C 1
ATOM 8790 O O . LEU B 1 261 ? -0.599 33.844 6.555 1 98.56 261 LEU B O 1
ATOM 8794 N N . PRO B 1 262 ? -2.34 32.406 6.543 1 97.69 262 PRO B N 1
ATOM 8795 C CA . PRO B 1 262 ? -1.472 31.25 6.688 1 97.69 262 PRO B CA 1
ATOM 8796 C C . PRO B 1 262 ? -1.099 30.625 5.348 1 97.69 262 PRO B C 1
ATOM 8798 O O . PRO B 1 262 ? -1.819 30.781 4.359 1 97.69 262 PRO B O 1
ATOM 8801 N N . LYS B 1 263 ? 0.032 29.953 5.164 1 97.75 263 LYS B N 1
ATOM 8802 C CA . LYS B 1 263 ? 0.42 28.891 4.246 1 97.75 263 LYS B CA 1
ATOM 8803 C C . LYS B 1 263 ? 0.511 29.406 2.812 1 97.75 263 LYS B C 1
ATOM 8805 O O . LYS B 1 263 ? 0.264 28.656 1.862 1 97.75 263 LYS B O 1
ATOM 8810 N N . THR B 1 264 ? 0.679 30.672 2.639 1 98.12 264 THR B N 1
ATOM 8811 C CA . THR B 1 264 ? 1.007 31.203 1.318 1 98.12 264 THR B CA 1
ATOM 8812 C C . THR B 1 264 ? 2.359 30.688 0.846 1 98.12 264 THR B C 1
ATOM 8814 O O . THR B 1 264 ? 3.334 30.688 1.603 1 98.12 264 THR B O 1
ATOM 8817 N N . GLN B 1 265 ? 2.408 30.281 -0.449 1 97.75 265 GLN B N 1
ATOM 8818 C CA . GLN B 1 265 ? 3.654 29.656 -0.889 1 97.75 265 GLN B CA 1
ATOM 8819 C C . GLN B 1 265 ? 4.293 30.453 -2.025 1 97.75 265 GLN B C 1
ATOM 8821 O O . GLN B 1 265 ? 5.516 30.469 -2.166 1 97.75 265 GLN B O 1
ATOM 8826 N N . THR B 1 266 ? 3.424 31.125 -2.891 1 98.19 266 THR B N 1
ATOM 8827 C CA . THR B 1 266 ? 3.971 31.703 -4.109 1 98.19 266 THR B CA 1
ATOM 8828 C C . THR B 1 266 ? 3.426 33.125 -4.324 1 98.19 266 THR B C 1
ATOM 8830 O O . THR B 1 266 ? 2.418 33.5 -3.729 1 98.19 266 THR B O 1
ATOM 8833 N N . PRO B 1 267 ? 4.141 33.875 -5.195 1 98.38 267 PRO B N 1
ATOM 8834 C CA . PRO B 1 267 ? 3.637 35.219 -5.543 1 98.38 267 PRO B CA 1
ATOM 8835 C C . PRO B 1 267 ? 2.248 35.188 -6.176 1 98.38 267 PRO B C 1
ATOM 8837 O O . PRO B 1 267 ? 1.424 36.062 -5.922 1 98.38 267 PRO B O 1
ATOM 8840 N N . GLU B 1 268 ? 2.002 34.156 -6.957 1 98.31 268 GLU B N 1
ATOM 8841 C CA . GLU B 1 268 ? 0.679 34.031 -7.559 1 98.31 268 GLU B CA 1
ATOM 8842 C C . GLU B 1 268 ? -0.4 33.875 -6.492 1 98.31 268 GLU B C 1
ATOM 8844 O O . GLU B 1 268 ? -1.482 34.438 -6.605 1 98.31 268 GLU B O 1
ATOM 8849 N N . GLU B 1 269 ? -0.111 33.062 -5.527 1 98.62 269 GLU B N 1
ATOM 8850 C CA . GLU B 1 269 ? -1.05 32.875 -4.422 1 98.62 269 GLU B CA 1
ATOM 8851 C C . GLU B 1 269 ? -1.267 34.188 -3.662 1 98.62 269 GLU B C 1
ATOM 8853 O O . GLU B 1 269 ? -2.4 34.531 -3.316 1 98.62 269 GLU B O 1
ATOM 8858 N N . ALA B 1 270 ? -0.178 34.875 -3.361 1 98.81 270 ALA B N 1
ATOM 8859 C CA . ALA B 1 270 ? -0.266 36.156 -2.686 1 98.81 270 ALA B CA 1
ATOM 8860 C C . ALA B 1 270 ? -1.118 37.156 -3.484 1 98.81 270 ALA B C 1
ATOM 8862 O O . ALA B 1 270 ? -1.917 37.906 -2.914 1 98.81 270 ALA B O 1
ATOM 8863 N N . LEU B 1 271 ? -0.932 37.156 -4.766 1 98.75 271 LEU B N 1
ATOM 8864 C CA . LEU B 1 271 ? -1.659 38.062 -5.645 1 98.75 271 LEU B CA 1
ATOM 8865 C C . LEU B 1 271 ? -3.158 37.781 -5.586 1 98.75 271 LEU B C 1
ATOM 8867 O O . LEU B 1 271 ? -3.963 38.719 -5.586 1 98.75 271 LEU B O 1
ATOM 8871 N N . ILE B 1 272 ? -3.514 36.5 -5.566 1 98.81 272 ILE B N 1
ATOM 8872 C CA . ILE B 1 272 ? -4.926 36.156 -5.473 1 98.81 272 ILE B CA 1
ATOM 8873 C C . ILE B 1 272 ? -5.523 36.719 -4.191 1 98.81 272 ILE B C 1
ATOM 8875 O O . ILE B 1 272 ? -6.598 37.344 -4.219 1 98.81 272 ILE B O 1
ATOM 8879 N N . VAL B 1 273 ? -4.848 36.531 -3.07 1 98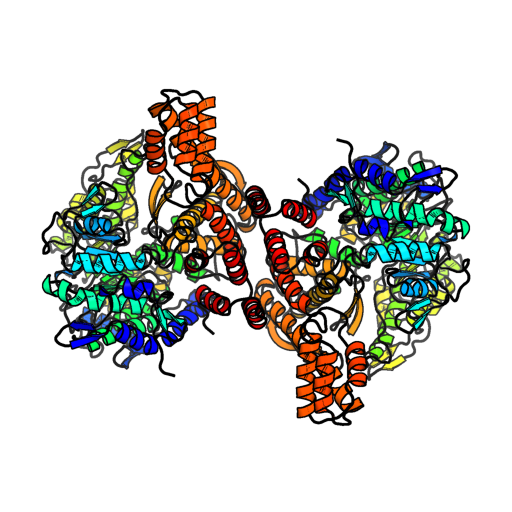.88 273 VAL B N 1
ATOM 8880 C CA . VAL B 1 273 ? -5.344 37.031 -1.788 1 98.88 273 VAL B CA 1
ATOM 8881 C C . VAL B 1 273 ? -5.43 38.562 -1.814 1 98.88 273 VAL B C 1
ATOM 8883 O O . VAL B 1 273 ? -6.414 39.125 -1.354 1 98.88 273 VAL B O 1
ATOM 8886 N N . GLU B 1 274 ? -4.395 39.219 -2.365 1 98.81 274 GLU B N 1
ATOM 8887 C CA . GLU B 1 274 ? -4.398 40.688 -2.508 1 98.81 274 GLU B CA 1
ATOM 8888 C C . GLU B 1 274 ? -5.617 41.156 -3.291 1 98.81 274 GLU B C 1
ATOM 8890 O O . GLU B 1 274 ? -6.285 42.125 -2.887 1 98.81 274 GLU B O 1
ATOM 8895 N N . LYS B 1 275 ? -5.906 40.469 -4.34 1 98.75 275 LYS B N 1
ATOM 8896 C CA . LYS B 1 275 ? -7.039 40.844 -5.18 1 98.75 275 LYS B CA 1
ATOM 8897 C C . LYS B 1 275 ? -8.359 40.656 -4.445 1 98.75 275 LYS B C 1
ATOM 8899 O O . LYS B 1 275 ? -9.273 41.469 -4.559 1 98.75 275 LYS B O 1
ATOM 8904 N N . ILE B 1 276 ? -8.484 39.531 -3.736 1 98.81 276 ILE B N 1
ATOM 8905 C CA . ILE B 1 276 ? -9.695 39.25 -2.973 1 98.81 276 ILE B CA 1
ATOM 8906 C C . ILE B 1 276 ? -9.945 40.375 -1.974 1 98.81 276 ILE B C 1
ATOM 8908 O O . ILE B 1 276 ? -11.055 40.938 -1.901 1 98.81 276 ILE B O 1
ATOM 8912 N N . LEU B 1 277 ? -8.945 40.781 -1.203 1 98.81 277 LEU B N 1
ATOM 8913 C CA . LEU B 1 277 ? -9.094 41.812 -0.177 1 98.81 277 LEU B CA 1
ATOM 8914 C C . LEU B 1 277 ? -9.375 43.188 -0.806 1 98.81 277 LEU B C 1
ATOM 8916 O O . LEU B 1 277 ? -10.164 43.969 -0.275 1 98.81 277 LEU B O 1
ATOM 8920 N N . ARG B 1 278 ? -8.75 43.469 -1.943 1 98.5 278 ARG B N 1
ATOM 8921 C CA . ARG B 1 278 ? -9.023 44.719 -2.65 1 98.5 278 ARG B CA 1
ATOM 8922 C C . ARG B 1 278 ? -10.469 44.781 -3.137 1 98.5 278 ARG B C 1
ATOM 8924 O O . ARG B 1 278 ? -11.094 45.844 -3.111 1 98.5 278 ARG B O 1
ATOM 8931 N N . ARG B 1 279 ? -10.961 43.625 -3.656 1 98.38 279 ARG B N 1
ATOM 8932 C CA . ARG B 1 279 ? -12.352 43.594 -4.094 1 98.38 279 ARG B CA 1
ATOM 8933 C C . ARG B 1 279 ? -13.297 43.938 -2.943 1 98.38 279 ARG B C 1
ATOM 8935 O O . ARG B 1 279 ? -14.289 44.625 -3.135 1 98.38 279 ARG B O 1
ATOM 8942 N N . ILE B 1 280 ? -13.031 43.406 -1.789 1 98.62 280 ILE B N 1
ATOM 8943 C CA . ILE B 1 280 ? -13.852 43.688 -0.618 1 98.62 280 ILE B CA 1
ATOM 8944 C C . ILE B 1 280 ? -13.773 45.156 -0.275 1 98.62 280 ILE B C 1
ATOM 8946 O O . ILE B 1 280 ? -14.789 45.812 -0.029 1 98.62 280 ILE B O 1
ATOM 8950 N N . GLU B 1 281 ? -12.555 45.781 -0.239 1 98.25 281 GLU B N 1
ATOM 8951 C CA . GLU B 1 281 ? -12.367 47.219 0.039 1 98.25 281 GLU B CA 1
ATOM 8952 C C . GLU B 1 281 ? -13.117 48.062 -0.971 1 98.25 281 GLU B C 1
ATOM 8954 O O . GLU B 1 281 ? -13.758 49.062 -0.599 1 98.25 281 GLU B O 1
ATOM 8959 N N . GLU B 1 282 ? -13.047 47.656 -2.209 1 97.62 282 GLU B N 1
ATOM 8960 C CA . GLU B 1 282 ? -13.734 48.375 -3.271 1 97.62 282 GLU B CA 1
ATOM 8961 C C . GLU B 1 282 ? -15.25 48.344 -3.062 1 97.62 282 GLU B C 1
ATOM 8963 O O . GLU B 1 282 ? -15.914 49.375 -3.201 1 97.62 282 GLU B O 1
ATOM 8968 N N . LYS B 1 283 ? -15.703 47.219 -2.758 1 97.19 283 LYS B N 1
ATOM 8969 C CA . LYS B 1 283 ? -17.141 47.062 -2.537 1 97.19 283 LYS B CA 1
ATOM 8970 C C . LYS B 1 283 ? -17.609 47.938 -1.376 1 97.19 283 LYS B C 1
ATOM 8972 O O . LYS B 1 283 ? -18.75 48.406 -1.368 1 97.19 283 LYS B O 1
ATOM 8977 N N . LEU B 1 284 ? -16.766 48.188 -0.443 1 97.19 284 LEU B N 1
ATOM 8978 C CA . LEU B 1 284 ? -17.125 48.938 0.755 1 97.19 284 LEU B CA 1
ATOM 8979 C C . LEU B 1 284 ? -16.734 50.406 0.607 1 97.19 284 LEU B C 1
ATOM 8981 O O . LEU B 1 284 ? -17 51.219 1.499 1 97.19 284 LEU B O 1
ATOM 8985 N N . GLY B 1 285 ? -16.062 50.75 -0.449 1 96.12 285 GLY B N 1
ATOM 8986 C CA . GLY B 1 285 ? -15.617 52.125 -0.664 1 96.12 285 GLY B CA 1
ATOM 8987 C C . GLY B 1 285 ? -14.461 52.5 0.231 1 96.12 285 GLY B C 1
ATOM 8988 O O . GLY B 1 285 ? -14.359 53.656 0.651 1 96.12 285 GLY B O 1
ATOM 8989 N N . LEU B 1 286 ? -13.664 51.625 0.53 1 96.75 286 LEU B N 1
ATOM 8990 C CA . LEU B 1 286 ? -12.516 51.875 1.4 1 96.75 286 LEU B CA 1
ATOM 8991 C C . LEU B 1 286 ? -11.25 52.094 0.583 1 96.75 286 LEU B C 1
ATOM 8993 O O . LEU B 1 286 ? -11.07 51.469 -0.466 1 96.75 286 LEU B O 1
ATOM 8997 N N . PRO B 1 287 ? -10.352 52.875 1.076 1 96.88 287 PRO B N 1
ATOM 8998 C CA . PRO B 1 287 ? -9.031 52.906 0.431 1 96.88 287 PRO B CA 1
ATOM 8999 C C . PRO B 1 287 ? -8.312 51.562 0.444 1 96.88 287 PRO B C 1
ATOM 9001 O O . PRO B 1 287 ? -8.383 50.844 1.433 1 96.88 287 PRO B O 1
ATOM 9004 N N . ILE B 1 288 ? -7.598 51.375 -0.631 1 97.25 288 ILE B N 1
ATOM 9005 C CA . ILE B 1 288 ? -6.777 50.156 -0.701 1 97.25 288 ILE B CA 1
ATOM 9006 C C . ILE B 1 288 ? -5.773 50.156 0.449 1 97.25 288 ILE B C 1
ATOM 9008 O O . ILE B 1 288 ? -5.094 51.156 0.697 1 97.25 288 ILE B O 1
ATOM 9012 N N . GLY B 1 289 ? -5.699 49.031 1.198 1 97.56 289 GLY B N 1
ATOM 9013 C CA . GLY B 1 289 ? -4.785 48.906 2.324 1 97.56 289 GLY B CA 1
ATOM 9014 C C . GLY B 1 289 ? -5.453 49.156 3.664 1 97.56 289 GLY B C 1
ATOM 9015 O O . GLY B 1 289 ? -4.801 49.094 4.707 1 97.56 289 GLY B O 1
ATOM 9016 N N . THR B 1 290 ? -6.793 49.438 3.645 1 97.75 290 THR B N 1
ATOM 9017 C CA . THR B 1 290 ? -7.535 49.594 4.891 1 97.75 290 THR B CA 1
ATOM 9018 C C . THR B 1 290 ? -7.562 48.281 5.676 1 97.75 290 THR B C 1
ATOM 9020 O O . THR B 1 290 ? -7.375 48.281 6.895 1 97.75 290 THR B O 1
ATOM 9023 N N . LEU B 1 291 ? -7.922 47.188 5.043 1 98.56 291 LEU B N 1
ATOM 9024 C CA . LEU B 1 291 ? -7.781 45.875 5.656 1 98.56 291 LEU B CA 1
ATOM 9025 C C . LEU B 1 291 ? -6.309 45.5 5.785 1 98.56 291 LEU B C 1
ATOM 9027 O O . LEU B 1 291 ? -5.57 45.5 4.797 1 98.56 291 LEU B O 1
ATOM 9031 N N . LYS B 1 292 ? -5.828 45.219 6.961 1 98.69 292 LYS B N 1
ATOM 9032 C CA . LYS B 1 292 ? -4.418 44.938 7.18 1 98.69 292 LYS B CA 1
ATOM 9033 C C . LYS B 1 292 ? -4.18 43.406 7.27 1 98.69 292 LYS B C 1
ATOM 9035 O O . LYS B 1 292 ? -5.113 42.656 7.508 1 98.69 292 LYS B O 1
ATOM 9040 N N . LEU B 1 293 ? -2.941 43.094 7.035 1 98.38 293 LEU B N 1
ATOM 9041 C CA . LEU B 1 293 ? -2.59 41.656 6.93 1 98.38 293 LEU B CA 1
ATOM 9042 C C . LEU B 1 293 ? -1.312 41.375 7.707 1 98.38 293 LEU B C 1
ATOM 9044 O O . LEU B 1 293 ? -0.36 42.156 7.672 1 98.38 293 LEU B O 1
ATOM 9048 N N . ALA B 1 294 ? -1.331 40.344 8.508 1 98.38 294 ALA B N 1
ATOM 9049 C CA . ALA B 1 294 ? -0.144 39.656 9.023 1 98.38 294 ALA B CA 1
ATOM 9050 C C . ALA B 1 294 ? 0.096 38.344 8.273 1 98.38 294 ALA B C 1
ATOM 9052 O O . ALA B 1 294 ? -0.852 37.625 7.953 1 98.38 294 ALA B O 1
ATOM 9053 N N . LEU B 1 295 ? 1.311 38.094 7.941 1 98.25 295 LEU B N 1
ATOM 9054 C CA . LEU B 1 295 ? 1.651 36.875 7.176 1 98.25 295 LEU B CA 1
ATOM 9055 C C . LEU B 1 295 ? 2.281 35.844 8.07 1 98.25 295 LEU B C 1
ATOM 9057 O O . LEU B 1 295 ? 3.117 36.156 8.922 1 98.25 295 LEU B O 1
ATOM 9061 N N . LEU B 1 296 ? 1.818 34.656 7.938 1 97.75 296 LEU B N 1
ATOM 9062 C CA . LEU B 1 296 ? 2.568 33.531 8.5 1 97.75 296 LEU B CA 1
ATOM 9063 C C . LEU B 1 296 ? 3.605 33.031 7.508 1 97.75 296 LEU B C 1
ATOM 9065 O O . LEU B 1 296 ? 3.256 32.344 6.527 1 97.75 296 LEU B O 1
ATOM 9069 N N . TYR B 1 297 ? 4.863 33.375 7.754 1 98.12 297 TYR B N 1
ATOM 9070 C CA . TYR B 1 297 ? 5.973 32.781 7.023 1 98.12 297 TYR B CA 1
ATOM 9071 C C . TYR B 1 297 ? 6.238 31.359 7.508 1 98.12 297 TYR B C 1
ATOM 9073 O O . TYR B 1 297 ? 7.043 31.141 8.422 1 98.12 297 TYR B O 1
ATOM 9081 N N . GLU B 1 298 ? 5.523 30.375 6.844 1 97.56 298 GLU B N 1
ATOM 9082 C CA . GLU B 1 298 ? 5.578 29.016 7.375 1 97.56 298 GLU B CA 1
ATOM 9083 C C . GLU B 1 298 ? 5.641 27.984 6.254 1 97.56 298 GLU B C 1
ATOM 9085 O O . GLU B 1 298 ? 5.348 26.812 6.469 1 97.56 298 GLU B O 1
ATOM 9090 N N . GLU B 1 299 ? 5.93 28.422 5.035 1 97.88 299 GLU B N 1
ATOM 9091 C CA . GLU B 1 299 ? 6.191 27.578 3.875 1 97.88 299 GLU B CA 1
ATOM 9092 C C . GLU B 1 299 ? 7.566 27.859 3.281 1 97.88 299 GLU B C 1
ATOM 9094 O O . GLU B 1 299 ? 7.957 29.031 3.137 1 97.88 299 GLU B O 1
ATOM 9099 N N . VAL B 1 300 ? 8.273 26.859 2.918 1 97.25 300 VAL B N 1
ATOM 9100 C CA . VAL B 1 300 ? 9.617 27.016 2.377 1 97.25 300 VAL B CA 1
ATOM 9101 C C . VAL B 1 300 ? 9.562 27.781 1.059 1 97.25 300 VAL B C 1
ATOM 9103 O O . VAL B 1 300 ? 10.492 28.516 0.718 1 97.25 300 VAL B O 1
ATOM 9106 N N . ASN B 1 301 ? 8.547 27.594 0.286 1 96.56 301 ASN B N 1
ATOM 9107 C CA . ASN B 1 301 ? 8.391 28.312 -0.979 1 96.56 301 ASN B CA 1
ATOM 9108 C C . ASN B 1 301 ? 8.219 29.812 -0.759 1 96.56 301 ASN B C 1
ATOM 9110 O O . ASN B 1 301 ? 8.688 30.625 -1.562 1 96.56 301 ASN B O 1
ATOM 9114 N N . ALA B 1 302 ? 7.516 30.125 0.268 1 97.81 302 ALA B N 1
ATOM 9115 C CA . ALA B 1 302 ? 7.355 31.531 0.569 1 97.81 302 ALA B CA 1
ATOM 9116 C C . ALA B 1 302 ? 8.703 32.188 0.83 1 97.81 302 ALA B C 1
ATOM 9118 O O . ALA B 1 302 ? 8.914 33.375 0.475 1 97.81 302 ALA B O 1
ATOM 9119 N N . GLY B 1 303 ? 9.594 31.484 1.427 1 97.12 303 GLY B N 1
ATOM 9120 C CA . GLY B 1 303 ? 10.922 32 1.708 1 97.12 303 GLY B CA 1
ATOM 9121 C C . GLY B 1 303 ? 11.703 32.375 0.456 1 97.12 303 GLY B C 1
ATOM 9122 O O . GLY B 1 303 ? 12.383 33.375 0.417 1 97.12 303 GLY B O 1
ATOM 9123 N N . ARG B 1 304 ? 11.523 31.609 -0.556 1 96.25 304 ARG B N 1
ATOM 9124 C CA . ARG B 1 304 ? 12.227 31.844 -1.813 1 96.25 304 ARG B CA 1
ATOM 9125 C C . ARG B 1 304 ? 11.711 33.125 -2.492 1 96.25 304 ARG B C 1
ATOM 9127 O O . ARG B 1 304 ? 12.445 33.75 -3.246 1 96.25 304 ARG B O 1
ATOM 9134 N N . TYR B 1 305 ? 10.438 33.375 -2.223 1 98 305 TYR B N 1
ATOM 9135 C CA . TYR B 1 305 ? 9.766 34.5 -2.896 1 98 305 TYR B CA 1
ATOM 9136 C C . TYR B 1 305 ? 9.492 35.625 -1.924 1 98 305 TYR B C 1
ATOM 9138 O O . TYR B 1 305 ? 8.734 36.562 -2.238 1 98 305 TYR B O 1
ATOM 9146 N N . PHE B 1 306 ? 10.102 35.625 -0.802 1 98.38 306 PHE B N 1
ATOM 9147 C CA . PHE B 1 306 ? 9.68 36.438 0.329 1 98.38 306 PHE B CA 1
ATOM 9148 C C . PHE B 1 306 ? 9.641 37.906 -0.053 1 98.38 306 PHE B C 1
ATOM 9150 O O . PHE B 1 306 ? 8.617 38.562 0.141 1 98.38 306 PHE B O 1
ATOM 9157 N N . PRO B 1 307 ? 10.656 38.5 -0.7 1 98.31 307 PRO B N 1
ATOM 9158 C CA . PRO B 1 307 ? 10.57 39.906 -1.096 1 98.31 307 PRO B CA 1
ATOM 9159 C C . PRO B 1 307 ? 9.43 40.188 -2.066 1 98.31 307 PRO B C 1
ATOM 9161 O O . PRO B 1 307 ? 8.781 41.25 -1.988 1 98.31 307 PRO B O 1
ATOM 9164 N N . VAL B 1 308 ? 9.219 39.281 -2.963 1 98.75 308 VAL B N 1
ATOM 9165 C CA . VAL B 1 308 ? 8.172 39.438 -3.965 1 98.75 308 VAL B CA 1
ATOM 9166 C C . VAL B 1 308 ? 6.801 39.406 -3.293 1 98.75 308 VAL B C 1
ATOM 9168 O O . VAL B 1 308 ? 5.918 40.219 -3.629 1 98.75 308 VAL B O 1
ATOM 9171 N N . ILE B 1 309 ? 6.621 38.5 -2.393 1 98.81 309 ILE B N 1
ATOM 9172 C CA . ILE B 1 309 ? 5.355 38.375 -1.676 1 98.81 309 ILE B CA 1
ATOM 9173 C C . ILE B 1 309 ? 5.09 39.656 -0.882 1 98.81 309 ILE B C 1
ATOM 9175 O O . ILE B 1 309 ? 3.969 40.156 -0.88 1 98.81 309 ILE B O 1
ATOM 9179 N N . LEU B 1 310 ? 6.113 40.188 -0.219 1 98.62 310 LEU B N 1
ATOM 9180 C CA . LEU B 1 310 ? 5.961 41.438 0.521 1 98.62 310 LEU B CA 1
ATOM 9181 C C . LEU B 1 310 ? 5.617 42.594 -0.42 1 98.62 310 LEU B C 1
ATOM 9183 O O . LEU B 1 310 ? 4.789 43.438 -0.09 1 98.62 310 LEU B O 1
ATOM 9187 N N . TRP B 1 311 ? 6.25 42.594 -1.572 1 98.62 311 TRP B N 1
ATOM 9188 C CA . TRP B 1 311 ? 5.977 43.594 -2.57 1 98.62 311 TRP B CA 1
ATOM 9189 C C . TRP B 1 311 ? 4.523 43.562 -3.029 1 98.62 311 TRP B C 1
ATOM 9191 O O . TRP B 1 311 ? 3.883 44.594 -3.213 1 98.62 311 TRP B O 1
ATOM 9201 N N . ILE B 1 312 ? 4.027 42.406 -3.168 1 98.75 312 ILE B N 1
ATOM 9202 C CA . ILE B 1 312 ? 2.641 42.219 -3.582 1 98.75 312 ILE B CA 1
ATOM 9203 C C . ILE B 1 312 ? 1.702 42.688 -2.48 1 98.75 312 ILE B C 1
ATOM 9205 O O . ILE B 1 312 ? 0.685 43.344 -2.758 1 98.75 312 ILE B O 1
ATOM 9209 N N . PHE B 1 313 ? 2.059 42.438 -1.231 1 98.69 313 PHE B N 1
ATOM 9210 C CA . PHE B 1 313 ? 1.223 42.812 -0.092 1 98.69 313 PHE B CA 1
ATOM 9211 C C . PHE B 1 313 ? 1.594 44.188 0.442 1 98.69 313 PHE B C 1
ATOM 9213 O O . PHE B 1 313 ? 1.233 44.531 1.565 1 98.69 313 PHE B O 1
ATOM 9220 N N . ARG B 1 314 ? 2.266 45.062 -0.208 1 98.06 314 ARG B N 1
ATOM 9221 C CA . ARG B 1 314 ? 2.891 46.25 0.324 1 98.06 314 ARG B CA 1
ATOM 9222 C C . ARG B 1 314 ? 1.842 47.219 0.86 1 98.06 314 ARG B C 1
ATOM 9224 O O . ARG B 1 314 ? 2.121 48 1.771 1 98.06 314 ARG B O 1
ATOM 9231 N N . GLU B 1 315 ? 0.628 47.094 0.4 1 97.75 315 GLU B N 1
ATOM 9232 C CA . GLU B 1 315 ? -0.399 48.062 0.824 1 97.75 315 GLU B CA 1
ATOM 9233 C C . GLU B 1 315 ? -0.985 47.656 2.178 1 97.75 315 GLU B C 1
ATOM 9235 O O . GLU B 1 315 ? -1.652 48.469 2.828 1 97.75 315 GLU B O 1
ATOM 9240 N N . ARG B 1 316 ? -0.666 46.469 2.643 1 98.44 316 ARG B N 1
ATOM 9241 C CA . ARG B 1 316 ? -1.485 46.062 3.779 1 98.44 316 ARG B CA 1
ATOM 9242 C C . ARG B 1 316 ? -0.677 45.219 4.762 1 98.44 316 ARG B C 1
ATOM 9244 O O . ARG B 1 316 ? -1.091 45.031 5.91 1 98.44 316 ARG B O 1
ATOM 9251 N N . LEU B 1 317 ? 0.478 44.656 4.426 1 98.69 317 LEU B N 1
ATOM 9252 C CA . LEU B 1 317 ? 1.227 43.781 5.312 1 98.69 317 LEU B CA 1
ATOM 9253 C C . LEU B 1 317 ? 1.871 44.562 6.449 1 98.69 317 LEU B C 1
ATOM 9255 O O . LEU B 1 317 ? 2.596 45.531 6.207 1 98.69 317 LEU B O 1
ATOM 9259 N N . ILE B 1 318 ? 1.661 44.094 7.699 1 98.31 318 ILE B N 1
ATOM 9260 C CA . ILE B 1 318 ? 2.168 44.906 8.805 1 98.31 318 ILE B CA 1
ATOM 9261 C C . ILE B 1 318 ? 3.154 44.094 9.633 1 98.31 318 ILE B C 1
ATOM 9263 O O . ILE B 1 318 ? 3.961 44.656 10.383 1 98.31 318 ILE B O 1
ATOM 9267 N N . LYS B 1 319 ? 3.09 42.781 9.555 1 98.31 319 LYS B N 1
ATOM 9268 C CA . LYS B 1 319 ? 4.023 41.938 10.289 1 98.31 319 LYS B CA 1
ATOM 9269 C C . LYS B 1 319 ? 4.062 40.531 9.695 1 98.31 319 LYS B C 1
ATOM 9271 O O . LYS B 1 319 ? 3.17 40.156 8.93 1 98.31 319 LYS B O 1
ATOM 9276 N N . SER B 1 320 ? 5.102 39.719 9.938 1 98.38 320 SER B N 1
ATOM 9277 C CA . SER B 1 320 ? 5.32 38.375 9.461 1 98.38 320 SER B CA 1
ATOM 9278 C C . SER B 1 320 ? 5.773 37.438 10.594 1 98.38 320 SER B C 1
ATOM 9280 O O . SER B 1 320 ? 6.809 37.688 11.219 1 98.38 320 SER B O 1
ATOM 9282 N N . ASN B 1 321 ? 5.043 36.406 10.789 1 97.62 321 ASN B N 1
ATOM 9283 C CA . ASN B 1 321 ? 5.27 35.5 11.906 1 97.62 321 ASN B CA 1
ATOM 9284 C C . ASN B 1 321 ? 6.113 34.281 11.492 1 97.62 321 ASN B C 1
ATOM 9286 O O . ASN B 1 321 ? 5.934 33.75 10.398 1 97.62 321 ASN B O 1
ATOM 9290 N N . ASN B 1 322 ? 7.066 33.844 12.32 1 96.31 322 ASN B N 1
ATOM 9291 C CA . ASN B 1 322 ? 7.809 32.625 12.117 1 96.31 322 ASN B CA 1
ATOM 9292 C C . ASN B 1 322 ? 7.008 31.406 12.594 1 96.31 322 ASN B C 1
ATOM 9294 O O . ASN B 1 322 ? 7.176 30.938 13.719 1 96.31 322 ASN B O 1
ATOM 9298 N N . GLY B 1 323 ? 6.254 30.859 11.695 1 92.75 323 GLY B N 1
ATOM 9299 C CA . GLY B 1 323 ? 5.477 29.656 12.008 1 92.75 323 GLY B CA 1
ATOM 9300 C C . GLY B 1 323 ? 6.285 28.391 11.922 1 92.75 323 GLY B C 1
ATOM 9301 O O . GLY B 1 323 ? 6.219 27.672 10.922 1 92.75 323 GLY B O 1
ATOM 9302 N N . ARG B 1 324 ? 6.902 28.047 12.984 1 90.25 324 ARG B N 1
ATOM 9303 C CA . ARG B 1 324 ? 7.941 27.031 13.008 1 90.25 324 ARG B CA 1
ATOM 9304 C C . ARG B 1 324 ? 7.371 25.672 12.625 1 90.25 324 ARG B C 1
ATOM 9306 O O . ARG B 1 324 ? 7.996 24.922 11.867 1 90.25 324 ARG B O 1
ATOM 9313 N N . TRP B 1 325 ? 6.227 25.281 13.086 1 91.31 325 TRP B N 1
ATOM 9314 C CA . TRP B 1 325 ? 5.758 23.906 12.977 1 91.31 325 TRP B CA 1
ATOM 9315 C C . TRP B 1 325 ? 5.348 23.578 11.547 1 91.31 325 TRP B C 1
ATOM 9317 O O . TRP B 1 325 ? 5.805 22.594 10.969 1 91.31 325 TRP B O 1
ATOM 9327 N N . ASP B 1 326 ? 4.559 24.422 10.969 1 95.75 326 ASP B N 1
ATOM 9328 C CA . ASP B 1 326 ? 4.223 24.234 9.562 1 95.75 326 ASP B CA 1
ATOM 9329 C C . ASP B 1 326 ? 5.465 24.359 8.68 1 95.75 326 ASP B C 1
ATOM 9331 O O . ASP B 1 326 ? 5.574 23.688 7.656 1 95.75 326 ASP B O 1
ATOM 9335 N N . TYR B 1 327 ? 6.398 25.234 9.102 1 97.12 327 TYR B N 1
ATOM 9336 C CA . TYR B 1 327 ? 7.648 25.391 8.359 1 97.12 327 TYR B CA 1
ATOM 9337 C C . TYR B 1 327 ? 8.43 24.078 8.328 1 97.12 327 TYR B C 1
ATOM 9339 O O . TYR B 1 327 ? 8.977 23.703 7.293 1 97.12 327 TYR B O 1
ATOM 9347 N N . LEU B 1 328 ? 8.414 23.375 9.43 1 96.12 328 LEU B N 1
ATOM 9348 C CA . LEU B 1 328 ? 9.094 22.094 9.5 1 96.12 328 LEU B CA 1
ATOM 9349 C C . LEU B 1 328 ? 8.43 21.078 8.562 1 96.12 328 LEU B C 1
ATOM 9351 O O . LEU B 1 328 ? 9.109 20.328 7.867 1 96.12 328 LEU B O 1
ATOM 9355 N N . GLY B 1 329 ? 7.09 21.062 8.609 1 96.56 329 GLY B N 1
ATOM 9356 C CA . GLY B 1 329 ? 6.379 20.203 7.664 1 96.56 329 GLY B CA 1
ATOM 9357 C C . GLY B 1 329 ? 6.711 20.516 6.215 1 96.56 329 GLY B C 1
ATOM 9358 O O . GLY B 1 329 ? 6.91 19.609 5.406 1 96.56 329 GLY B O 1
ATOM 9359 N N . SER B 1 330 ? 6.789 21.797 5.941 1 97.25 330 SER B N 1
ATOM 9360 C CA . SER B 1 330 ? 7.102 22.25 4.59 1 97.25 330 SER B CA 1
ATOM 9361 C C . SER B 1 330 ? 8.523 21.859 4.191 1 97.25 330 SER B C 1
ATOM 9363 O O . SER B 1 330 ? 8.789 21.547 3.029 1 97.25 330 SER B O 1
ATOM 9365 N N . LEU B 1 331 ? 9.453 21.891 5.145 1 97.12 331 LEU B N 1
ATOM 9366 C CA . LEU B 1 331 ? 10.828 21.484 4.895 1 97.12 331 LEU B CA 1
ATOM 9367 C C . LEU B 1 331 ? 10.891 20 4.523 1 97.12 331 LEU B C 1
ATOM 9369 O O . LEU B 1 331 ? 11.609 19.625 3.598 1 97.12 331 LEU B O 1
ATOM 9373 N N . ILE B 1 332 ? 10.156 19.188 5.234 1 97.19 332 ILE B N 1
ATOM 9374 C CA . ILE B 1 332 ? 10.102 17.766 4.941 1 97.19 332 ILE B CA 1
ATOM 9375 C C . ILE B 1 332 ? 9.578 17.547 3.523 1 97.19 332 ILE B C 1
ATOM 9377 O O . ILE B 1 332 ? 10.133 16.766 2.756 1 97.19 332 ILE B O 1
ATOM 9381 N N . GLU B 1 333 ? 8.562 18.281 3.166 1 96.81 333 GLU B N 1
ATOM 9382 C CA . GLU B 1 333 ? 7.941 18.156 1.851 1 96.81 333 GLU B CA 1
ATOM 9383 C C . GLU B 1 333 ? 8.898 18.594 0.744 1 96.81 333 GLU B C 1
ATOM 9385 O O . GLU B 1 333 ? 8.938 17.984 -0.327 1 96.81 333 GLU B O 1
ATOM 9390 N N . MET B 1 334 ? 9.672 19.609 1.017 1 96.75 334 MET B N 1
ATOM 9391 C CA . MET B 1 334 ? 10.648 20.094 0.045 1 96.75 334 MET B CA 1
ATOM 9392 C C . MET B 1 334 ? 11.688 19.031 -0.257 1 96.75 334 MET B C 1
ATOM 9394 O O . MET B 1 334 ? 12.078 18.844 -1.411 1 96.75 334 MET B O 1
ATOM 9398 N N . TRP B 1 335 ? 12.07 18.281 0.734 1 96.19 335 TRP B N 1
ATOM 9399 C CA . TRP B 1 335 ? 13.164 17.312 0.604 1 96.19 335 TRP B CA 1
ATOM 9400 C C . TRP B 1 335 ? 12.633 15.914 0.335 1 96.19 335 TRP B C 1
ATOM 9402 O O . TRP B 1 335 ? 13.414 14.969 0.161 1 96.19 335 TRP B O 1
ATOM 9412 N N . LEU B 1 336 ? 11.422 15.797 0.203 1 94.19 336 LEU B N 1
ATOM 9413 C CA . LEU B 1 336 ? 10.695 14.531 0.186 1 94.19 336 LEU B CA 1
ATOM 9414 C C . LEU B 1 336 ? 11.266 13.594 -0.879 1 94.19 336 LEU B C 1
ATOM 9416 O O . LEU B 1 336 ? 11.32 12.383 -0.676 1 94.19 336 LEU B O 1
ATOM 9420 N N . GLN B 1 337 ? 11.656 14.07 -2.043 1 91.31 337 GLN B N 1
ATOM 9421 C CA . GLN B 1 337 ? 12.047 13.25 -3.188 1 91.31 337 GLN B CA 1
ATOM 9422 C C . GLN B 1 337 ? 13.547 12.945 -3.15 1 91.31 337 GLN B C 1
ATOM 9424 O O . GLN B 1 337 ? 14.016 12.055 -3.863 1 91.31 337 GLN B O 1
ATOM 9429 N N . GLU B 1 338 ? 14.289 13.625 -2.297 1 92.31 338 GLU B N 1
ATOM 9430 C CA . GLU B 1 338 ? 15.742 13.531 -2.402 1 92.31 338 GLU B CA 1
ATOM 9431 C C . GLU B 1 338 ? 16.344 12.883 -1.156 1 92.31 338 GLU B C 1
ATOM 9433 O O . GLU B 1 338 ? 17.297 12.102 -1.253 1 92.31 338 GLU B O 1
ATOM 9438 N N . ARG B 1 339 ? 15.766 13.281 0.012 1 91.94 339 ARG B N 1
ATOM 9439 C CA . ARG B 1 339 ? 16.344 12.688 1.214 1 91.94 339 ARG B CA 1
ATOM 9440 C C . ARG B 1 339 ? 15.352 12.727 2.373 1 91.94 339 ARG B C 1
ATOM 9442 O O . ARG B 1 339 ? 14.508 13.625 2.441 1 91.94 339 ARG B O 1
ATOM 9449 N N . VAL B 1 340 ? 15.562 11.789 3.324 1 96.06 340 VAL B N 1
ATOM 9450 C CA . VAL B 1 340 ? 14.773 11.742 4.551 1 96.06 340 VAL B CA 1
ATOM 9451 C C . VAL B 1 340 ? 15.445 12.594 5.629 1 96.06 340 VAL B C 1
ATOM 9453 O O . VAL B 1 340 ? 16.641 12.422 5.902 1 96.06 340 VAL B O 1
ATOM 9456 N N . LEU B 1 341 ? 14.695 13.531 6.203 1 96.62 341 LEU B N 1
ATOM 9457 C CA . LEU B 1 341 ? 15.219 14.398 7.254 1 96.62 341 LEU B CA 1
ATOM 9458 C C . LEU B 1 341 ? 15.219 13.68 8.602 1 96.62 341 LEU B C 1
ATOM 9460 O O . LEU B 1 341 ? 14.547 12.664 8.766 1 96.62 341 LEU B O 1
ATOM 9464 N N . PRO B 1 342 ? 16.078 14.188 9.539 1 95.19 342 PRO B N 1
ATOM 9465 C CA . PRO B 1 342 ? 16.016 13.594 10.875 1 95.19 342 PRO B CA 1
ATOM 9466 C C . PRO B 1 342 ? 14.719 13.945 11.609 1 95.19 342 PRO B C 1
ATOM 9468 O O . PRO B 1 342 ? 13.844 14.609 11.055 1 95.19 342 PRO B O 1
ATOM 9471 N N . ASP B 1 343 ? 14.609 13.461 12.844 1 94.69 343 ASP B N 1
ATOM 9472 C CA . ASP B 1 343 ? 13.43 13.75 13.656 1 94.69 343 ASP B CA 1
ATOM 9473 C C . ASP B 1 343 ? 13.172 15.25 13.734 1 94.69 343 ASP B C 1
ATOM 9475 O O . ASP B 1 343 ? 14.016 16.016 14.219 1 94.69 343 ASP B O 1
ATOM 9479 N N . PRO B 1 344 ? 11.984 15.703 13.273 1 92.31 344 PRO B N 1
ATOM 9480 C CA . PRO B 1 344 ? 11.688 17.141 13.281 1 92.31 344 PRO B CA 1
ATOM 9481 C C . PRO B 1 344 ? 11.703 17.734 14.68 1 92.31 344 PRO B C 1
ATOM 9483 O O . PRO B 1 344 ? 11.977 18.938 14.844 1 92.31 344 PRO B O 1
ATOM 9486 N N . GLN B 1 345 ? 11.461 16.953 15.641 1 88.94 345 GLN B N 1
ATOM 9487 C CA . GLN B 1 345 ? 11.477 17.438 17.016 1 88.94 345 GLN B CA 1
ATOM 9488 C C . GLN B 1 345 ? 12.875 17.891 17.422 1 88.94 345 GLN B C 1
ATOM 9490 O O . GLN B 1 345 ? 13.031 18.703 18.344 1 88.94 345 GLN B O 1
ATOM 9495 N N . ASN B 1 346 ? 13.828 17.438 16.703 1 90.12 346 ASN B N 1
ATOM 9496 C CA . ASN B 1 346 ? 15.203 17.766 17.031 1 90.12 346 ASN B CA 1
ATOM 9497 C C . ASN B 1 346 ? 15.711 18.969 16.234 1 90.12 346 ASN B C 1
ATOM 9499 O O . ASN B 1 346 ? 16.828 19.438 16.438 1 90.12 346 ASN B O 1
ATOM 9503 N N . ILE B 1 347 ? 14.898 19.453 15.375 1 92.44 347 ILE B N 1
ATOM 9504 C CA . ILE B 1 347 ? 15.188 20.703 14.68 1 92.44 347 ILE B CA 1
ATOM 9505 C C . ILE B 1 347 ? 14.555 21.875 15.438 1 92.44 347 ILE B C 1
ATOM 9507 O O . ILE B 1 347 ? 13.477 22.344 15.07 1 92.44 347 ILE B O 1
ATOM 9511 N N . THR B 1 348 ? 15.273 22.312 16.422 1 91.56 348 THR B N 1
ATOM 9512 C CA . THR B 1 348 ? 14.758 23.344 17.312 1 91.56 348 THR B CA 1
ATOM 9513 C C . THR B 1 348 ? 15 24.734 16.719 1 91.56 348 THR B C 1
ATOM 9515 O O . THR B 1 348 ? 15.664 24.875 15.688 1 91.56 348 THR B O 1
ATOM 9518 N N . MET B 1 349 ? 14.5 25.75 17.375 1 93.88 349 MET B N 1
ATOM 9519 C CA . MET B 1 349 ? 14.609 27.125 16.891 1 93.88 349 MET B CA 1
ATOM 9520 C C . MET B 1 349 ? 16.047 27.625 17.016 1 93.88 349 MET B C 1
ATOM 9522 O O . MET B 1 349 ? 16.391 28.656 16.453 1 93.88 349 MET B O 1
ATOM 9526 N N . THR B 1 350 ? 16.953 26.844 17.703 1 94.69 350 THR B N 1
ATOM 9527 C CA . THR B 1 350 ? 18.344 27.234 17.875 1 94.69 350 THR B CA 1
ATOM 9528 C C . THR B 1 350 ? 19.219 26.547 16.828 1 94.69 350 THR B C 1
ATOM 9530 O O . THR B 1 350 ? 20.422 26.797 16.766 1 94.69 350 THR B O 1
ATOM 9533 N N . SER B 1 351 ? 18.609 25.688 16 1 93.94 351 SER B N 1
ATOM 9534 C CA . SER B 1 351 ? 19.375 25.109 14.906 1 93.94 351 SER B CA 1
ATOM 9535 C C . SER B 1 351 ? 19.797 26.172 13.898 1 93.94 351 SER B C 1
ATOM 9537 O O . SER B 1 351 ? 19.109 27.188 13.727 1 93.94 351 SER B O 1
ATOM 9539 N N . PRO B 1 352 ? 20.906 25.953 13.211 1 94.06 352 PRO B N 1
ATOM 9540 C CA . PRO B 1 352 ? 21.438 26.969 12.305 1 94.06 352 PRO B CA 1
ATOM 9541 C C . PRO B 1 352 ? 20.422 27.406 11.25 1 94.06 352 PRO B C 1
ATOM 9543 O O . PRO B 1 352 ? 20.281 28.609 10.984 1 94.06 352 PRO B O 1
ATOM 9546 N N . ASN B 1 353 ? 19.766 26.469 10.664 1 95.12 353 ASN B N 1
ATOM 9547 C CA . ASN B 1 353 ? 18.797 26.812 9.633 1 95.12 353 ASN B CA 1
ATOM 9548 C C . ASN B 1 353 ? 17.625 27.594 10.203 1 95.12 353 ASN B C 1
ATOM 9550 O O . ASN B 1 353 ? 17.094 28.5 9.547 1 95.12 353 ASN B O 1
ATOM 9554 N N . MET B 1 354 ? 17.234 27.297 11.414 1 96.12 354 MET B N 1
ATOM 9555 C CA . MET B 1 354 ? 16.109 28 12.039 1 96.12 354 MET B CA 1
ATOM 9556 C C . MET B 1 354 ? 16.547 29.391 12.508 1 96.12 354 MET B C 1
ATOM 9558 O O . MET B 1 354 ? 15.734 30.312 12.492 1 96.12 354 MET B O 1
ATOM 9562 N N . MET B 1 355 ? 17.781 29.516 12.922 1 95.81 355 MET B N 1
ATOM 9563 C CA . MET B 1 355 ? 18.312 30.844 13.227 1 95.81 355 MET B CA 1
ATOM 9564 C C . MET B 1 355 ? 18.312 31.734 11.992 1 95.81 355 MET B C 1
ATOM 9566 O O . MET B 1 355 ? 17.922 32.906 12.07 1 95.81 355 MET B O 1
ATOM 9570 N N . ALA B 1 356 ? 18.766 31.141 10.898 1 96.44 356 ALA B N 1
ATOM 9571 C CA . ALA B 1 356 ? 18.75 31.875 9.641 1 96.44 356 ALA B CA 1
ATOM 9572 C C . ALA B 1 356 ? 17.328 32.281 9.25 1 96.44 356 ALA B C 1
ATOM 9574 O O . ALA B 1 356 ? 17.094 33.375 8.742 1 96.44 356 ALA B O 1
ATOM 9575 N N . TYR B 1 357 ? 16.453 31.406 9.445 1 97.12 357 TYR B N 1
ATOM 9576 C CA . TYR B 1 357 ? 15.031 31.609 9.18 1 97.12 357 TYR B CA 1
ATOM 9577 C C . TYR B 1 357 ? 14.5 32.812 9.922 1 97.12 357 TYR B C 1
ATOM 9579 O O . TYR B 1 357 ? 13.844 33.688 9.336 1 97.12 357 TYR B O 1
ATOM 9587 N N . GLN B 1 358 ? 14.742 32.906 11.195 1 97.31 358 GLN B N 1
ATOM 9588 C CA . GLN B 1 358 ? 14.328 34.031 12.031 1 97.31 358 GLN B CA 1
ATOM 9589 C C . GLN B 1 358 ? 15.008 35.344 11.594 1 97.31 358 GLN B C 1
ATOM 9591 O O . GLN B 1 358 ? 14.359 36.375 11.477 1 97.31 358 GLN B O 1
ATOM 9596 N N . LYS B 1 359 ? 16.281 35.281 11.328 1 97.06 359 LYS B N 1
ATOM 9597 C CA . LYS B 1 359 ? 17.062 36.469 10.914 1 97.06 359 LYS B CA 1
ATOM 9598 C C . LYS B 1 359 ? 16.578 36.969 9.555 1 97.06 359 LYS B C 1
ATOM 9600 O O . LYS B 1 359 ? 16.484 38.188 9.352 1 97.06 359 LYS B O 1
ATOM 9605 N N . TYR B 1 360 ? 16.359 36.062 8.68 1 97.38 360 TYR B N 1
ATOM 9606 C CA . TYR B 1 360 ? 15.875 36.438 7.352 1 97.38 360 TYR B CA 1
ATOM 9607 C C . TYR B 1 360 ? 14.555 37.188 7.438 1 97.38 360 TYR B C 1
ATOM 9609 O O . TYR B 1 360 ? 14.391 38.25 6.812 1 97.38 360 TYR B O 1
ATOM 9617 N N . ASN B 1 361 ? 13.609 36.625 8.25 1 98.19 361 ASN B N 1
ATOM 9618 C CA . ASN B 1 361 ? 12.328 37.281 8.461 1 98.19 361 ASN B CA 1
ATOM 9619 C C . ASN B 1 361 ? 12.508 38.688 9.031 1 98.19 361 ASN B C 1
ATOM 9621 O O . ASN B 1 361 ? 11.922 39.625 8.531 1 98.19 361 ASN B O 1
ATOM 9625 N N . ALA B 1 362 ? 13.344 38.844 9.992 1 97.81 362 ALA B N 1
ATOM 9626 C CA . ALA B 1 362 ? 13.562 40.094 10.68 1 97.81 362 ALA B CA 1
ATOM 9627 C C . ALA B 1 362 ? 14.164 41.125 9.734 1 97.81 362 ALA B C 1
ATOM 9629 O O . ALA B 1 362 ? 13.688 42.281 9.672 1 97.81 362 ALA B O 1
ATOM 9630 N N . LEU B 1 363 ? 15.18 40.75 9.023 1 97.75 363 LEU B N 1
ATOM 9631 C CA . LEU B 1 363 ? 15.883 41.719 8.172 1 97.75 363 LEU B CA 1
ATOM 9632 C C . LEU B 1 363 ? 15.008 42.156 7 1 97.75 363 LEU B C 1
ATOM 9634 O O . LEU B 1 363 ? 14.953 43.344 6.672 1 97.75 363 LEU B O 1
ATOM 9638 N N . ILE B 1 364 ? 14.352 41.188 6.348 1 98.06 364 ILE B N 1
ATOM 9639 C CA . ILE B 1 364 ? 13.523 41.5 5.188 1 98.06 364 ILE B CA 1
ATOM 9640 C C . ILE B 1 364 ? 12.359 42.406 5.621 1 98.06 364 ILE B C 1
ATOM 9642 O O . ILE B 1 364 ? 12 43.344 4.914 1 98.06 364 ILE B O 1
ATOM 9646 N N . MET B 1 365 ? 11.781 42.156 6.801 1 98.19 365 MET B N 1
ATOM 9647 C CA . MET B 1 365 ? 10.695 42.969 7.301 1 98.19 365 MET B CA 1
ATOM 9648 C C . MET B 1 365 ? 11.195 44.375 7.629 1 98.19 365 MET B C 1
ATOM 9650 O O . MET B 1 365 ? 10.469 45.375 7.449 1 98.19 365 MET B O 1
ATOM 9654 N N . LEU B 1 366 ? 12.406 44.5 8.148 1 98 366 LEU B N 1
ATOM 9655 C CA . LEU B 1 366 ? 12.992 45.812 8.422 1 98 366 LEU B CA 1
ATOM 9656 C C . LEU B 1 366 ? 13.188 46.594 7.129 1 98 366 LEU B C 1
ATOM 9658 O O . LEU B 1 366 ? 12.773 47.75 7.035 1 98 366 LEU B O 1
ATOM 9662 N N . LEU B 1 367 ? 13.789 45.969 6.148 1 97.75 367 LEU B N 1
ATOM 9663 C CA . LEU B 1 367 ? 14.078 46.625 4.887 1 97.75 367 LEU B CA 1
ATOM 9664 C C . LEU B 1 367 ? 12.789 47.062 4.188 1 97.75 367 LEU B C 1
ATOM 9666 O O . LEU B 1 367 ? 12.68 48.188 3.713 1 97.75 367 LEU B O 1
ATOM 9670 N N . ALA B 1 368 ? 11.828 46.188 4.172 1 97.69 368 ALA B N 1
ATOM 9671 C CA . ALA B 1 368 ? 10.578 46.438 3.467 1 97.69 368 ALA B CA 1
ATOM 9672 C C . ALA B 1 368 ? 9.719 47.438 4.227 1 97.69 368 ALA B C 1
ATOM 9674 O O . ALA B 1 368 ? 8.945 48.188 3.625 1 97.69 368 ALA B O 1
ATOM 9675 N N . GLY B 1 369 ? 9.82 47.438 5.535 1 96.75 369 GLY B N 1
ATOM 9676 C CA . GLY B 1 369 ? 8.898 48.219 6.352 1 96.75 369 GLY B CA 1
ATOM 9677 C C . GLY B 1 369 ? 9.492 49.531 6.812 1 96.75 369 GLY B C 1
ATOM 9678 O O . GLY B 1 369 ? 8.82 50.312 7.488 1 96.75 369 GLY B O 1
ATOM 9679 N N . ALA B 1 370 ? 10.688 49.875 6.441 1 95.31 370 ALA B N 1
ATOM 9680 C CA . ALA B 1 370 ? 11.344 51.094 6.93 1 95.31 370 ALA B CA 1
ATOM 9681 C C . ALA B 1 370 ? 10.656 52.344 6.395 1 95.31 370 ALA B C 1
ATOM 9683 O O . ALA B 1 370 ? 10.336 52.438 5.207 1 95.31 370 ALA B O 1
ATOM 9684 N N . LYS B 1 371 ? 10.344 53.25 7.223 1 93.5 371 LYS B N 1
ATOM 9685 C CA . LYS B 1 371 ? 9.766 54.531 6.887 1 93.5 371 LYS B CA 1
ATOM 9686 C C . LYS B 1 371 ? 10.555 55.688 7.531 1 93.5 371 LYS B C 1
ATOM 9688 O O . LYS B 1 371 ? 10.617 55.781 8.758 1 93.5 371 LYS B O 1
ATOM 9693 N N . ASN B 1 372 ? 11.148 56.5 6.809 1 89.31 372 ASN B N 1
ATOM 9694 C CA . ASN B 1 372 ? 11.961 57.625 7.27 1 89.31 372 ASN B CA 1
ATOM 9695 C C . ASN B 1 372 ? 13.039 57.188 8.242 1 89.31 372 ASN B C 1
ATOM 9697 O O . ASN B 1 372 ? 13.234 57.781 9.297 1 89.31 372 ASN B O 1
ATOM 9701 N N . GLY B 1 373 ? 13.539 56 7.969 1 86.69 373 GLY B N 1
ATOM 9702 C CA . GLY B 1 373 ? 14.656 55.469 8.742 1 86.69 373 GLY B CA 1
ATOM 9703 C C . GLY B 1 373 ? 14.227 54.719 9.984 1 86.69 373 GLY B C 1
ATOM 9704 O O . GLY B 1 373 ? 15.07 54.188 10.711 1 86.69 373 GLY B O 1
ATOM 9705 N N . GLU B 1 374 ? 12.898 54.656 10.172 1 93.75 374 GLU B N 1
ATOM 9706 C CA . GLU B 1 374 ? 12.383 53.938 11.328 1 93.75 374 GLU B CA 1
ATOM 9707 C C . GLU B 1 374 ? 11.68 52.625 10.914 1 93.75 374 GLU B C 1
ATOM 9709 O O . GLU B 1 374 ? 11.094 52.562 9.828 1 93.75 374 GLU B O 1
ATOM 9714 N N . ALA B 1 375 ? 11.781 51.688 11.789 1 93.56 375 ALA B N 1
ATOM 9715 C CA . ALA B 1 375 ? 11.031 50.469 11.531 1 93.56 375 ALA B CA 1
ATOM 9716 C C . ALA B 1 375 ? 9.531 50.719 11.648 1 93.56 375 ALA B C 1
ATOM 9718 O O . ALA B 1 375 ? 9.062 51.312 12.617 1 93.56 375 ALA B O 1
ATOM 9719 N N . ASP B 1 376 ? 8.805 50.344 10.648 1 94.88 376 ASP B N 1
ATOM 9720 C CA . ASP B 1 376 ? 7.363 50.531 10.617 1 94.88 376 ASP B CA 1
ATOM 9721 C C . ASP B 1 376 ? 6.625 49.25 10.297 1 94.88 376 ASP B C 1
ATOM 9723 O O . ASP B 1 376 ? 5.465 49.281 9.875 1 94.88 376 ASP B O 1
ATOM 9727 N N . ALA B 1 377 ? 7.184 48.125 10.305 1 96.31 377 ALA B N 1
ATOM 9728 C CA . ALA B 1 377 ? 6.75 46.75 10.266 1 96.31 377 ALA B CA 1
ATOM 9729 C C . ALA B 1 377 ? 7.723 45.844 11.008 1 96.31 377 ALA B C 1
ATOM 9731 O O . ALA B 1 377 ? 8.844 46.25 11.336 1 96.31 377 ALA B O 1
ATOM 9732 N N . ALA B 1 378 ? 7.305 44.656 11.32 1 97.38 378 ALA B N 1
ATOM 9733 C CA . ALA B 1 378 ? 8.195 43.875 12.164 1 97.38 378 ALA B CA 1
ATOM 9734 C C . ALA B 1 378 ? 7.895 42.375 12.055 1 97.38 378 ALA B C 1
ATOM 9736 O O . ALA B 1 378 ? 6.805 42 11.617 1 97.38 378 ALA B O 1
ATOM 9737 N N . PRO B 1 379 ? 8.898 41.531 12.344 1 97.88 379 PRO B N 1
ATOM 9738 C CA . PRO B 1 379 ? 8.633 40.094 12.508 1 97.88 379 PRO B CA 1
ATOM 9739 C C . PRO B 1 379 ? 7.938 39.781 13.82 1 97.88 379 PRO B C 1
ATOM 9741 O O . PRO B 1 379 ? 7.941 40.594 14.75 1 97.88 379 PRO B O 1
ATOM 9744 N N . VAL B 1 380 ? 7.254 38.688 13.883 1 98.06 380 VAL B N 1
ATOM 9745 C CA . VAL B 1 380 ? 6.625 38.125 15.078 1 98.06 380 VAL B CA 1
ATOM 9746 C C . VAL B 1 380 ? 7.191 36.75 15.375 1 98.06 380 VAL B C 1
ATOM 9748 O O . VAL B 1 380 ? 7.367 35.938 14.461 1 98.06 380 VAL B O 1
ATOM 9751 N N . GLY B 1 381 ? 7.547 36.531 16.609 1 96.56 381 GLY B N 1
ATOM 9752 C CA . GLY B 1 381 ? 8.102 35.25 17 1 96.56 381 GLY B CA 1
ATOM 9753 C C . GLY B 1 381 ? 7.098 34.125 16.938 1 96.56 381 GLY B C 1
ATOM 9754 O O . GLY B 1 381 ? 5.898 34.344 16.781 1 96.56 381 GLY B O 1
ATOM 9755 N N . GLY B 1 382 ? 7.633 32.938 17.078 1 93.06 382 GLY B N 1
ATOM 9756 C CA . GLY B 1 382 ? 6.836 31.719 16.906 1 93.06 382 GLY B CA 1
ATOM 9757 C C . GLY B 1 382 ? 5.996 31.375 18.125 1 93.06 382 GLY B C 1
ATOM 9758 O O . GLY B 1 382 ? 6.105 32.031 19.156 1 93.06 382 GLY B O 1
ATOM 9759 N N . MET B 1 383 ? 5.277 30.328 18.031 1 93 383 MET B N 1
ATOM 9760 C CA . MET B 1 383 ? 4.281 29.938 19.016 1 93 383 MET B CA 1
ATOM 9761 C C . MET B 1 383 ? 4.93 29.172 20.172 1 93 383 MET B C 1
ATOM 9763 O O . MET B 1 383 ? 5.688 28.234 19.938 1 93 383 MET B O 1
ATOM 9767 N N . ALA B 1 384 ? 4.711 29.656 21.344 1 93.62 384 ALA B N 1
ATOM 9768 C CA . ALA B 1 384 ? 4.891 28.812 22.531 1 93.62 384 ALA B CA 1
ATOM 9769 C C . ALA B 1 384 ? 3.635 28 22.812 1 93.62 384 ALA B C 1
ATOM 9771 O O . ALA B 1 384 ? 2.615 28.547 23.25 1 93.62 384 ALA B O 1
ATOM 9772 N N . ALA B 1 385 ? 3.75 26.719 22.703 1 92.31 385 ALA B N 1
ATOM 9773 C CA . ALA B 1 385 ? 2.555 25.891 22.656 1 92.31 385 ALA B CA 1
ATOM 9774 C C . ALA B 1 385 ? 2.385 25.078 23.938 1 92.31 385 ALA B C 1
ATOM 9776 O O . ALA B 1 385 ? 1.445 24.281 24.062 1 92.31 385 ALA B O 1
ATOM 9777 N N . VAL B 1 386 ? 3.201 25.219 24.969 1 94.38 386 VAL B N 1
ATOM 9778 C CA . VAL B 1 386 ? 3.137 24.406 26.172 1 94.38 386 VAL B CA 1
ATOM 9779 C C . VAL B 1 386 ? 1.935 24.812 27.016 1 94.38 386 VAL B C 1
ATOM 9781 O O . VAL B 1 386 ? 1.645 26.016 27.141 1 94.38 386 VAL B O 1
ATOM 9784 N N . MET B 1 387 ? 1.216 23.859 27.469 1 95 387 MET B N 1
ATOM 9785 C CA . MET B 1 387 ? 0.122 24.031 28.422 1 95 387 MET B CA 1
ATOM 9786 C C . MET B 1 387 ? 0.528 23.562 29.812 1 95 387 MET B C 1
ATOM 9788 O O . MET B 1 387 ? 0.97 22.422 29.984 1 95 387 MET B O 1
ATOM 9792 N N . LEU B 1 388 ? 0.351 24.375 30.812 1 95.94 388 LEU B N 1
ATOM 9793 C CA . LEU B 1 388 ? 0.727 23.969 32.156 1 95.94 388 LEU B CA 1
ATOM 9794 C C . LEU B 1 388 ? -0.231 22.922 32.719 1 95.94 388 LEU B C 1
ATOM 9796 O O . LEU B 1 388 ? -1.436 22.984 32.469 1 95.94 388 LEU B O 1
ATOM 9800 N N . TYR B 1 389 ? 0.332 21.969 33.406 1 95.44 389 TYR B N 1
ATOM 9801 C CA . TYR B 1 389 ? -0.493 20.984 34.125 1 95.44 389 TYR B CA 1
ATOM 9802 C C . TYR B 1 389 ? -1.193 21.609 35.312 1 95.44 389 TYR B C 1
ATOM 9804 O O . TYR B 1 389 ? -0.584 22.375 36.062 1 95.44 389 TYR B O 1
ATOM 9812 N N . PRO B 1 390 ? -2.469 21.359 35.469 1 92.62 390 PRO B N 1
ATOM 9813 C CA . PRO B 1 390 ? -3.16 21.875 36.656 1 92.62 390 PRO B CA 1
ATOM 9814 C C . PRO B 1 390 ? -2.721 21.188 37.938 1 92.62 390 PRO B C 1
ATOM 9816 O O . PRO B 1 390 ? -2.178 20.078 37.875 1 92.62 390 PRO B O 1
ATOM 9819 N N . GLN B 1 391 ? -3.031 21.875 38.969 1 90.25 391 GLN B N 1
ATOM 9820 C CA . GLN B 1 391 ? -2.705 21.312 40.25 1 90.25 391 GLN B CA 1
ATOM 9821 C C . GLN B 1 391 ? -3.477 20.016 40.5 1 90.25 391 GLN B C 1
ATOM 9823 O O . GLN B 1 391 ? -2.996 19.125 41.219 1 90.25 391 GLN B O 1
ATOM 9828 N N . SER B 1 392 ? -4.547 19.844 39.938 1 90.44 392 SER B N 1
ATOM 9829 C CA . SER B 1 392 ? -5.434 18.703 40.125 1 90.44 392 SER B CA 1
ATOM 9830 C C . SER B 1 392 ? -5.051 17.547 39.219 1 90.44 392 SER B C 1
ATOM 9832 O O . SER B 1 392 ? -5.742 16.531 39.188 1 90.44 392 SER B O 1
ATOM 9834 N N . ASP B 1 393 ? -3.988 17.703 38.438 1 92.75 393 ASP B N 1
ATOM 9835 C CA . ASP B 1 393 ? -3.572 16.641 37.531 1 92.75 393 ASP B CA 1
ATOM 9836 C C . ASP B 1 393 ? -3.414 15.312 38.281 1 92.75 393 ASP B C 1
ATOM 9838 O O . ASP B 1 393 ? -2.75 15.258 39.312 1 92.75 393 ASP B O 1
ATOM 9842 N N . ALA B 1 394 ? -4.039 14.219 37.812 1 88.5 394 ALA B N 1
ATOM 9843 C CA . ALA B 1 394 ? -4.137 12.93 38.469 1 88.5 394 ALA B CA 1
ATOM 9844 C C . ALA B 1 394 ? -2.756 12.305 38.656 1 88.5 394 ALA B C 1
ATOM 9846 O O . ALA B 1 394 ? -2.553 11.492 39.562 1 88.5 394 ALA B O 1
ATOM 9847 N N . PHE B 1 395 ? -1.819 12.703 37.875 1 93.75 395 PHE B N 1
ATOM 9848 C CA . PHE B 1 395 ? -0.492 12.102 37.938 1 93.75 395 PHE B CA 1
ATOM 9849 C C . PHE B 1 395 ? 0.53 13.086 38.5 1 93.75 395 PHE B C 1
ATOM 9851 O O . PHE B 1 395 ? 1.737 12.852 38.406 1 93.75 395 PHE B O 1
ATOM 9858 N N . GLU B 1 396 ? 0.09 14.195 39 1 92.94 396 GLU B N 1
ATOM 9859 C CA . GLU B 1 396 ? 0.912 15.234 39.594 1 92.94 396 GLU B CA 1
ATOM 9860 C C . GLU B 1 396 ? 1.977 15.734 38.625 1 92.94 396 GLU B C 1
ATOM 9862 O O . GLU B 1 396 ? 3.123 15.961 39.031 1 92.94 396 GLU B O 1
ATOM 9867 N N . ARG B 1 397 ? 1.669 15.812 37.594 1 94 397 ARG B N 1
ATOM 9868 C CA . ARG B 1 397 ? 2.621 16.203 36.562 1 94 397 ARG B CA 1
ATOM 9869 C C . ARG B 1 397 ? 2.861 17.703 36.562 1 94 397 ARG B C 1
ATOM 9871 O O . ARG B 1 397 ? 3.701 18.203 35.812 1 94 397 ARG B O 1
ATOM 9878 N N . HIS B 1 398 ? 2.18 18.484 37.312 1 94.25 398 HIS B N 1
ATOM 9879 C CA . HIS B 1 398 ? 2.484 19.906 37.469 1 94.25 398 HIS B CA 1
ATOM 9880 C C . HIS B 1 398 ? 3.932 20.094 37.906 1 94.25 398 HIS B C 1
ATOM 9882 O O . HIS B 1 398 ? 4.457 21.219 37.844 1 94.25 398 HIS B O 1
ATOM 9888 N N . ARG B 1 399 ? 4.57 19.078 38.312 1 94 399 ARG B N 1
ATOM 9889 C CA . ARG B 1 399 ? 5.988 19.125 38.656 1 94 399 ARG B CA 1
ATOM 9890 C C . ARG B 1 399 ? 6.82 19.531 37.438 1 94 399 ARG B C 1
ATOM 9892 O O . ARG B 1 399 ? 7.957 20 37.594 1 94 399 ARG B O 1
ATOM 9899 N N . TYR B 1 400 ? 6.301 19.438 36.219 1 94.44 400 TYR B N 1
ATOM 9900 C CA . TYR B 1 400 ? 7.035 19.781 35 1 94.44 400 TYR B CA 1
ATOM 9901 C C . TYR B 1 400 ? 6.828 21.25 34.656 1 94.44 400 TYR B C 1
ATOM 9903 O O . TYR B 1 400 ? 7.48 21.781 33.75 1 94.44 400 TYR B O 1
ATOM 9911 N N . ASN B 1 401 ? 5.961 21.984 35.344 1 95.5 401 ASN B N 1
ATOM 9912 C CA . ASN B 1 401 ? 5.547 23.328 34.969 1 95.5 401 ASN B CA 1
ATOM 9913 C C . ASN B 1 401 ? 6.707 24.312 35.062 1 95.5 401 ASN B C 1
ATOM 9915 O O . ASN B 1 401 ? 6.785 25.25 34.25 1 95.5 401 ASN B O 1
ATOM 9919 N N . LEU B 1 402 ? 7.609 24.125 36 1 95.38 402 LEU B N 1
ATOM 9920 C CA . LEU B 1 402 ? 8.727 25.062 36.125 1 95.38 402 LEU B CA 1
ATOM 9921 C C . LEU B 1 402 ? 9.609 25.031 34.906 1 95.38 402 LEU B C 1
ATOM 9923 O O . LEU B 1 402 ? 10.062 26.078 34.438 1 95.38 402 LEU B O 1
ATOM 9927 N N . LYS B 1 403 ? 9.852 23.875 34.469 1 93.75 403 LYS B N 1
ATOM 9928 C CA . LYS B 1 403 ? 10.641 23.734 33.25 1 93.75 403 LYS B CA 1
ATOM 9929 C C . LYS B 1 403 ? 9.984 24.469 32.094 1 93.75 403 LYS B C 1
ATOM 9931 O O . LYS B 1 403 ? 10.664 25.109 31.281 1 93.75 403 LYS B O 1
ATOM 9936 N N . ALA B 1 404 ? 8.711 24.359 32 1 95.5 404 ALA B N 1
ATOM 9937 C CA . ALA B 1 404 ? 7.953 25.031 30.938 1 95.5 404 ALA B CA 1
ATOM 9938 C C . ALA B 1 404 ? 8.039 26.547 31.062 1 95.5 404 ALA B C 1
ATOM 9940 O O . ALA B 1 404 ? 8.219 27.25 30.078 1 95.5 404 ALA B O 1
ATOM 9941 N N . LEU B 1 405 ? 7.922 27.016 32.281 1 96.81 405 LEU B N 1
ATOM 9942 C CA . LEU B 1 405 ? 7.969 28.438 32.531 1 96.81 405 LEU B CA 1
ATOM 9943 C C . LEU B 1 405 ? 9.344 29.016 32.219 1 96.81 405 LEU B C 1
ATOM 9945 O O . LEU B 1 405 ? 9.445 30.062 31.578 1 96.81 405 LEU B O 1
ATOM 9949 N N . ARG B 1 406 ? 10.336 28.344 32.656 1 96.25 406 ARG B N 1
ATOM 9950 C CA . ARG B 1 406 ? 11.695 28.766 32.312 1 96.25 406 ARG B CA 1
ATOM 9951 C C . ARG B 1 406 ? 11.938 28.734 30.812 1 96.25 406 ARG B C 1
ATOM 9953 O O . ARG B 1 406 ? 12.562 29.641 30.25 1 96.25 406 ARG B O 1
ATOM 9960 N N . GLY B 1 407 ? 11.445 27.703 30.25 1 95.5 407 GLY B N 1
ATOM 9961 C CA . GLY B 1 407 ? 11.617 27.516 28.812 1 95.5 407 GLY B CA 1
ATOM 9962 C C . GLY B 1 407 ? 11.062 28.672 28 1 95.5 407 GLY B C 1
ATOM 9963 O O . GLY B 1 407 ? 11.703 29.125 27.047 1 95.5 407 GLY B O 1
ATOM 9964 N N . ILE B 1 408 ? 9.859 29.156 28.281 1 97.44 408 ILE B N 1
ATOM 9965 C CA . ILE B 1 408 ? 9.258 30.219 27.484 1 97.44 408 ILE B CA 1
ATOM 9966 C C . ILE B 1 408 ? 10.023 31.516 27.688 1 97.44 408 ILE B C 1
ATOM 9968 O O . ILE B 1 408 ? 10.172 32.312 26.766 1 97.44 408 ILE B O 1
ATOM 9972 N N . LYS B 1 409 ? 10.453 31.766 28.891 1 97.5 409 LYS B N 1
ATOM 9973 C CA . LYS B 1 409 ? 11.242 32.969 29.156 1 97.5 409 LYS B CA 1
ATOM 9974 C C . LYS B 1 409 ? 12.492 33 28.281 1 97.5 409 LYS B C 1
ATOM 9976 O O . LYS B 1 409 ? 12.781 34 27.641 1 97.5 409 LYS B O 1
ATOM 9981 N N . LEU B 1 410 ? 13.195 31.906 28.25 1 97 410 LEU B N 1
ATOM 9982 C CA . LEU B 1 410 ? 14.422 31.812 27.469 1 97 410 LEU B CA 1
ATOM 9983 C C . LEU B 1 410 ? 14.125 31.906 25.969 1 97 410 LEU B C 1
ATOM 9985 O O . LEU B 1 410 ? 14.883 32.531 25.234 1 97 410 LEU B O 1
ATOM 9989 N N . ASP B 1 411 ? 13.102 31.297 25.578 1 96.81 411 ASP B N 1
ATOM 9990 C CA . ASP B 1 411 ? 12.719 31.281 24.172 1 96.81 411 ASP B CA 1
ATOM 9991 C C . ASP B 1 411 ? 12.406 32.688 23.672 1 96.81 411 ASP B C 1
ATOM 9993 O O . ASP B 1 411 ? 12.891 33.125 22.625 1 96.81 411 ASP B O 1
ATOM 9997 N N . LYS B 1 412 ? 11.609 33.438 24.406 1 98 412 LYS B N 1
ATOM 9998 C CA . LYS B 1 412 ? 11.227 34.781 24 1 98 412 LYS B CA 1
ATOM 9999 C C . LYS B 1 412 ? 12.391 35.75 24.156 1 98 412 LYS B C 1
ATOM 10001 O O . LYS B 1 412 ? 12.523 36.688 23.391 1 98 412 LYS B O 1
ATOM 10006 N N . LEU B 1 413 ? 13.234 35.469 25.172 1 98 413 LEU B N 1
ATOM 10007 C CA . LEU B 1 413 ? 14.453 36.281 25.281 1 98 413 LEU B CA 1
ATOM 10008 C C . LEU B 1 413 ? 15.344 36.094 24.062 1 98 413 LEU B C 1
ATOM 10010 O O . LEU B 1 413 ? 15.875 37.062 23.531 1 98 413 LEU B O 1
ATOM 10014 N N . ARG B 1 414 ? 15.508 34.906 23.672 1 97.38 414 ARG B N 1
ATOM 10015 C CA . ARG B 1 414 ? 16.281 34.625 22.469 1 97.38 414 ARG B CA 1
ATOM 10016 C C . ARG B 1 414 ? 15.719 35.375 21.25 1 97.38 414 ARG B C 1
ATOM 10018 O O . ARG B 1 414 ? 16.469 36 20.5 1 97.38 414 ARG B O 1
ATOM 10025 N N . GLU B 1 415 ? 14.43 35.312 21.062 1 97.38 415 GLU B N 1
ATOM 10026 C CA . GLU B 1 415 ? 13.789 36 19.953 1 97.38 415 GLU B CA 1
ATOM 10027 C C . GLU B 1 415 ? 14.062 37.5 20 1 97.38 415 GLU B C 1
ATOM 10029 O O . GLU B 1 415 ? 14.398 38.125 18.984 1 97.38 415 GLU B O 1
ATOM 10034 N N . ARG B 1 416 ? 13.914 38.031 21.188 1 98 416 ARG B N 1
ATOM 10035 C CA . ARG B 1 416 ? 14.148 39.469 21.422 1 98 416 ARG B CA 1
ATOM 10036 C C . ARG B 1 416 ? 15.562 39.844 21.031 1 98 416 ARG B C 1
ATOM 10038 O O . ARG B 1 416 ? 15.773 40.875 20.359 1 98 416 ARG B O 1
ATOM 10045 N N . LEU B 1 417 ? 16.484 39.062 21.375 1 98.06 417 LEU B N 1
ATOM 10046 C CA . LEU B 1 417 ? 17.891 39.375 21.109 1 98.06 417 LEU B CA 1
ATOM 10047 C C . LEU B 1 417 ? 18.219 39.219 19.641 1 98.06 417 LEU B C 1
ATOM 10049 O O . LEU B 1 417 ? 19.016 40 19.094 1 98.06 417 LEU B O 1
ATOM 10053 N N . ILE B 1 418 ? 17.625 38.25 18.953 1 96.94 418 ILE B N 1
ATOM 10054 C CA . ILE B 1 418 ? 17.812 38.062 17.516 1 96.94 418 ILE B CA 1
ATOM 10055 C C . ILE B 1 418 ? 17.344 39.312 16.766 1 96.94 418 ILE B C 1
ATOM 10057 O O . ILE B 1 418 ? 17.922 39.688 15.742 1 96.94 418 ILE B O 1
ATOM 10061 N N . GLY B 1 419 ? 16.359 39.938 17.297 1 97.06 419 GLY B N 1
ATOM 10062 C CA . GLY B 1 419 ? 15.727 41.094 16.641 1 97.06 419 GLY B CA 1
ATOM 10063 C C . GLY B 1 419 ? 16.5 42.375 16.812 1 97.06 419 GLY B C 1
ATOM 10064 O O . GLY B 1 419 ? 16.156 43.406 16.234 1 97.06 419 GLY B O 1
ATOM 10065 N N . LEU B 1 420 ? 17.578 42.344 17.594 1 97.94 420 LEU B N 1
ATOM 10066 C CA . LEU B 1 420 ? 18.422 43.531 17.75 1 97.94 420 LEU B CA 1
ATOM 10067 C C . LEU B 1 420 ? 19.375 43.656 16.578 1 97.94 420 LEU B C 1
ATOM 10069 O O . LEU B 1 420 ? 20.406 42.969 16.531 1 97.94 420 LEU B O 1
ATOM 10073 N N . ILE B 1 421 ? 19.078 44.562 15.656 1 97.31 421 ILE B N 1
ATOM 10074 C CA . ILE B 1 421 ? 19.859 44.781 14.453 1 97.31 421 ILE B CA 1
ATOM 10075 C C . ILE B 1 421 ? 20.516 46.156 14.508 1 97.31 421 ILE B C 1
ATOM 10077 O O . ILE B 1 421 ? 19.828 47.188 14.633 1 97.31 421 ILE B O 1
ATOM 10081 N N . PHE B 1 422 ? 21.781 46.219 14.438 1 96.94 422 PHE B N 1
ATOM 10082 C CA . PHE B 1 422 ? 22.516 47.469 14.461 1 96.94 422 PHE B CA 1
ATOM 10083 C C . PHE B 1 422 ? 23.094 47.781 13.086 1 96.94 422 PHE B C 1
ATOM 10085 O O . PHE B 1 422 ? 23.906 47.031 12.555 1 96.94 422 PHE B O 1
ATOM 10092 N N . ILE B 1 423 ? 22.609 48.875 12.492 1 95.69 423 ILE B N 1
ATOM 10093 C CA . ILE B 1 423 ? 23.109 49.344 11.203 1 95.69 423 ILE B CA 1
ATOM 10094 C C . ILE B 1 423 ? 24.172 50.406 11.43 1 95.69 423 ILE B C 1
ATOM 10096 O O . ILE B 1 423 ? 23.875 51.5 11.922 1 95.69 423 ILE B O 1
ATOM 10100 N N . GLY B 1 424 ? 25.375 50.156 11.086 1 90.56 424 GLY B N 1
ATOM 10101 C CA . GLY B 1 424 ? 26.469 51.094 11.297 1 90.56 424 GLY B CA 1
ATOM 10102 C C . GLY B 1 424 ? 27.75 50.719 10.594 1 90.56 424 GLY B C 1
ATOM 10103 O O . GLY B 1 424 ? 27.844 49.594 10.039 1 90.56 424 GLY B O 1
ATOM 10104 N N . ASP B 1 425 ? 28.703 51.719 10.523 1 84.06 425 ASP B N 1
ATOM 10105 C CA . ASP B 1 425 ? 29.984 51.5 9.859 1 84.06 425 ASP B CA 1
ATOM 10106 C C . ASP B 1 425 ? 31.016 50.938 10.836 1 84.06 425 ASP B C 1
ATOM 10108 O O . ASP B 1 425 ? 31.984 51.656 11.172 1 84.06 425 ASP B O 1
ATOM 10112 N N . VAL B 1 426 ? 30.703 49.906 11.469 1 81.62 426 VAL B N 1
ATOM 10113 C CA . VAL B 1 426 ? 31.609 49.25 12.406 1 81.62 426 VAL B CA 1
ATOM 10114 C C . VAL B 1 426 ? 31.906 47.812 11.945 1 81.62 426 VAL B C 1
ATOM 10116 O O . VAL B 1 426 ? 31.047 47.188 11.352 1 81.62 426 VAL B O 1
ATOM 10119 N N . LYS B 1 427 ? 33.25 47.5 12.016 1 70.25 427 LYS B N 1
ATOM 10120 C CA . LYS B 1 427 ? 33.688 46.156 11.664 1 70.25 427 LYS B CA 1
ATOM 10121 C C . LYS B 1 427 ? 33.812 45.281 12.906 1 70.25 427 LYS B C 1
ATOM 10123 O O . LYS B 1 427 ? 34.312 45.719 13.938 1 70.25 427 LYS B O 1
ATOM 10128 N N . GLY B 1 428 ? 33 44.25 12.992 1 76 428 GLY B N 1
ATOM 10129 C CA . GLY B 1 428 ? 33.156 43.312 14.07 1 76 428 GLY B CA 1
ATOM 10130 C C . GLY B 1 428 ? 32 43.344 15.062 1 76 428 GLY B C 1
ATOM 10131 O O . GLY B 1 428 ? 30.891 43.75 14.719 1 76 428 GLY B O 1
ATOM 10132 N N . LYS B 1 429 ? 32.219 42.906 16.312 1 85.06 429 LYS B N 1
ATOM 10133 C CA . LYS B 1 429 ? 31.203 42.781 17.344 1 85.06 429 LYS B CA 1
ATOM 10134 C C . LYS B 1 429 ? 31.078 44.062 18.156 1 85.06 429 LYS B C 1
ATOM 10136 O O . LYS B 1 429 ? 32.094 44.719 18.422 1 85.06 429 LYS B O 1
ATOM 10141 N N . VAL B 1 430 ? 29.906 44.469 18.328 1 92.5 430 VAL B N 1
ATOM 10142 C CA . VAL B 1 430 ? 29.594 45.594 19.219 1 92.5 430 VAL B CA 1
ATOM 10143 C C . VAL B 1 430 ? 28.625 45.125 20.312 1 92.5 430 VAL B C 1
ATOM 10145 O O . VAL B 1 430 ? 27.812 44.219 20.078 1 92.5 430 VAL B O 1
ATOM 10148 N N . THR B 1 431 ? 28.766 45.688 21.469 1 95.94 431 THR B N 1
ATOM 10149 C CA . THR B 1 431 ? 27.859 45.312 22.562 1 95.94 431 THR B CA 1
ATOM 10150 C C . THR B 1 431 ? 26.688 46.281 22.625 1 95.94 431 THR B C 1
ATOM 10152 O O . THR B 1 431 ? 26.797 47.438 22.219 1 95.94 431 THR B O 1
ATOM 10155 N N . LEU B 1 432 ? 25.578 45.812 23.062 1 96.88 432 LEU B N 1
ATOM 10156 C CA . LEU B 1 432 ? 24.406 46.688 23.281 1 96.88 432 LEU B CA 1
ATOM 10157 C C . LEU B 1 432 ? 24.75 47.844 24.203 1 96.88 432 LEU B C 1
ATOM 10159 O O . LEU B 1 432 ? 24.281 48.969 23.984 1 96.88 432 LEU B O 1
ATOM 10163 N N . GLU B 1 433 ? 25.547 47.562 25.188 1 95.06 433 GLU B N 1
ATOM 10164 C CA . GLU B 1 433 ? 25.984 48.594 26.141 1 95.06 433 GLU B CA 1
ATOM 10165 C C . GLU B 1 433 ? 26.703 49.719 25.422 1 95.06 433 GLU B C 1
ATOM 10167 O O . GLU B 1 433 ? 26.438 50.906 25.672 1 95.06 433 GLU B O 1
ATOM 10172 N N . ASP B 1 434 ? 27.609 49.344 24.578 1 94.69 434 ASP B N 1
ATOM 10173 C CA . ASP B 1 434 ? 28.375 50.344 23.828 1 94.69 434 ASP B CA 1
ATOM 10174 C C . ASP B 1 434 ? 27.469 51.188 22.938 1 94.69 434 ASP B C 1
ATOM 10176 O O . ASP B 1 434 ? 27.688 52.375 22.766 1 94.69 434 ASP B O 1
ATOM 10180 N N . ILE B 1 435 ? 26.531 50.531 22.344 1 95.06 435 ILE B N 1
ATOM 10181 C CA . ILE B 1 435 ? 25.578 51.219 21.484 1 95.06 435 ILE B CA 1
ATOM 10182 C C . ILE B 1 435 ? 24.766 52.219 22.312 1 95.06 435 ILE B C 1
ATOM 10184 O O . ILE B 1 435 ? 24.609 53.375 21.938 1 95.06 435 ILE B O 1
ATOM 10188 N N . LEU B 1 436 ? 24.25 51.781 23.5 1 95.06 436 LEU B N 1
ATOM 10189 C CA . LEU B 1 436 ? 23.391 52.594 24.344 1 95.06 436 LEU B CA 1
ATOM 10190 C C . LEU B 1 436 ? 24.172 53.781 24.938 1 95.06 436 LEU B C 1
ATOM 10192 O O . LEU B 1 436 ? 23.609 54.844 25.172 1 95.06 436 LEU B O 1
ATOM 10196 N N . LYS B 1 437 ? 25.484 53.625 25.062 1 94.44 437 LYS B N 1
ATOM 10197 C CA . LYS B 1 437 ? 26.328 54.656 25.625 1 94.44 437 LYS B CA 1
ATOM 10198 C C . LYS B 1 437 ? 26.828 55.594 24.531 1 94.44 437 LYS B C 1
ATOM 10200 O O . LYS B 1 437 ? 27.516 56.594 24.812 1 94.44 437 LYS B O 1
ATOM 10205 N N . GLY B 1 438 ? 26.562 55.312 23.312 1 92.06 438 GLY B N 1
ATOM 10206 C CA . GLY B 1 438 ? 26.938 56.156 22.203 1 92.06 438 GLY B CA 1
ATOM 10207 C C . GLY B 1 438 ? 28.375 56 21.766 1 92.06 438 GLY B C 1
ATOM 10208 O O . GLY B 1 438 ? 28.938 56.906 21.125 1 92.06 438 GLY B O 1
ATOM 10209 N N . LYS B 1 439 ? 28.969 54.969 22.078 1 92.38 439 LYS B N 1
ATOM 10210 C CA . LYS B 1 439 ? 30.375 54.75 21.75 1 92.38 439 LYS B CA 1
ATOM 10211 C C . LYS B 1 439 ? 30.531 54.312 20.281 1 92.38 439 LYS B C 1
ATOM 10213 O O . LYS B 1 439 ? 31.641 54.375 19.734 1 92.38 439 LYS B O 1
ATOM 10218 N N . VAL B 1 440 ? 29.516 53.875 19.75 1 92.12 440 VAL B N 1
ATOM 10219 C CA . VAL B 1 440 ? 29.547 53.469 18.359 1 92.12 440 VAL B CA 1
ATOM 10220 C C . VAL B 1 440 ? 28.531 54.25 17.547 1 92.12 440 VAL B C 1
ATOM 10222 O O . VAL B 1 440 ? 27.438 54.531 18.031 1 92.12 440 VAL B O 1
ATOM 10225 N N . GLN B 1 441 ? 28.922 54.562 16.344 1 91.75 441 GLN B N 1
ATOM 10226 C CA . GLN B 1 441 ? 28.031 55.344 15.469 1 91.75 441 GLN B CA 1
ATOM 10227 C C . GLN B 1 441 ? 27.156 54.406 14.633 1 91.75 441 GLN B C 1
ATOM 10229 O O . GLN B 1 441 ? 27.641 53.406 14.078 1 91.75 441 GLN B O 1
ATOM 10234 N N . GLY B 1 442 ? 25.875 54.656 14.602 1 93.56 442 GLY B N 1
ATOM 10235 C CA . GLY B 1 442 ? 24.906 53.844 13.859 1 93.56 442 GLY B CA 1
ATOM 10236 C C . GLY B 1 442 ? 23.516 53.906 14.461 1 93.56 442 GLY B C 1
ATOM 10237 O O . GLY B 1 442 ? 23.203 54.781 15.25 1 93.56 442 GLY B O 1
ATOM 10238 N N . LYS B 1 443 ? 22.703 52.969 13.977 1 95.12 443 LYS B N 1
ATOM 10239 C CA . LYS B 1 443 ? 21.312 52.938 14.453 1 95.12 443 LYS B CA 1
ATOM 10240 C C . LYS B 1 443 ? 20.922 51.5 14.852 1 95.12 443 LYS B C 1
ATOM 10242 O O . LYS B 1 443 ? 21.188 50.562 14.109 1 95.12 443 LYS B O 1
ATOM 10247 N N . LEU B 1 444 ? 20.359 51.406 16.031 1 96.56 444 LEU B N 1
ATOM 10248 C CA . LEU B 1 444 ? 19.859 50.125 16.516 1 96.56 444 LEU B CA 1
ATOM 10249 C C . LEU B 1 444 ? 18.375 49.969 16.203 1 96.56 444 LEU B C 1
ATOM 10251 O O . LEU B 1 444 ? 17.578 50.875 16.5 1 96.56 444 LEU B O 1
ATOM 10255 N N . TYR B 1 445 ? 18.016 48.938 15.516 1 97.38 445 TYR B N 1
ATOM 10256 C CA . TYR B 1 445 ? 16.625 48.531 15.32 1 97.38 445 TYR B CA 1
ATOM 10257 C C . TYR B 1 445 ? 16.234 47.375 16.234 1 97.38 445 TYR B C 1
ATOM 10259 O O . TYR B 1 445 ? 17 46.438 16.391 1 97.38 445 TYR B O 1
ATOM 10267 N N . ASP B 1 446 ? 15.109 47.438 16.938 1 97.25 446 ASP B N 1
ATOM 10268 C CA . ASP B 1 446 ? 14.555 46.438 17.875 1 97.25 446 ASP B CA 1
ATOM 10269 C C . ASP B 1 446 ? 13.305 45.781 17.297 1 97.25 446 ASP B C 1
ATOM 10271 O O . ASP B 1 446 ? 12.188 46.25 17.516 1 97.25 446 ASP B O 1
ATOM 10275 N N . MET B 1 447 ? 13.516 44.656 16.609 1 96.81 447 MET B N 1
ATOM 10276 C CA . MET B 1 447 ? 12.508 44.188 15.664 1 96.81 447 MET B CA 1
ATOM 10277 C C . MET B 1 447 ? 11.57 43.156 16.312 1 96.81 447 MET B C 1
ATOM 10279 O O . MET B 1 447 ? 10.352 43.25 16.141 1 96.81 447 MET B O 1
ATOM 10283 N N . PHE B 1 448 ? 11.945 42.031 16.969 1 96.75 448 PHE B N 1
ATOM 10284 C CA . PHE B 1 448 ? 11.125 41 17.578 1 96.75 448 PHE B CA 1
ATOM 10285 C C . PHE B 1 448 ? 10.539 41.5 18.906 1 96.75 448 PHE B C 1
ATOM 10287 O O . PHE B 1 448 ? 10.984 41.062 19.969 1 96.75 448 PHE B O 1
ATOM 10294 N N . ARG B 1 449 ? 9.398 42.219 18.781 1 97.56 449 ARG B N 1
ATOM 10295 C CA . ARG B 1 449 ? 8.766 42.75 19.969 1 97.56 449 ARG B CA 1
ATOM 10296 C C . ARG B 1 449 ? 7.469 42.031 20.281 1 97.56 449 ARG B C 1
ATOM 10298 O O . ARG B 1 449 ? 6.875 42.219 21.344 1 97.56 449 ARG B O 1
ATOM 10305 N N . GLN B 1 450 ? 7.027 41.188 19.391 1 98.12 450 GLN B N 1
ATOM 10306 C CA . GLN B 1 450 ? 5.84 40.375 19.578 1 98.12 450 GLN B CA 1
ATOM 10307 C C . GLN B 1 450 ? 6.141 38.906 19.312 1 98.12 450 GLN B C 1
ATOM 10309 O O . GLN B 1 450 ? 7.094 38.594 18.594 1 98.12 450 GLN B O 1
ATOM 10314 N N . SER B 1 451 ? 5.367 38.062 19.969 1 98 451 SER B N 1
ATOM 10315 C CA . SER B 1 451 ? 5.457 36.594 19.766 1 98 451 SER B CA 1
ATOM 10316 C C . SER B 1 451 ? 4.148 35.906 20.156 1 98 451 SER B C 1
ATOM 10318 O O . SER B 1 451 ? 3.27 36.531 20.75 1 98 451 SER B O 1
ATOM 10320 N N . TRP B 1 452 ? 3.996 34.625 19.766 1 97 452 TRP B N 1
ATOM 10321 C CA . TRP B 1 452 ? 2.734 33.938 19.938 1 97 452 TRP B CA 1
ATOM 10322 C C . TRP B 1 452 ? 2.766 33.062 21.203 1 97 452 TRP B C 1
ATOM 10324 O O . TRP B 1 452 ? 3.822 32.562 21.594 1 97 452 TRP B O 1
ATOM 10334 N N . VAL B 1 453 ? 1.603 32.906 21.828 1 96.94 453 VAL B N 1
ATOM 10335 C CA . VAL B 1 453 ? 1.389 31.984 22.938 1 96.94 453 VAL B CA 1
ATOM 10336 C C . VAL B 1 453 ? 0.025 31.312 22.797 1 96.94 453 VAL B C 1
ATOM 10338 O O . VAL B 1 453 ? -0.92 31.922 22.281 1 96.94 453 VAL B O 1
ATOM 10341 N N . ALA B 1 454 ? -0.117 30.125 23.344 1 93.44 454 ALA B N 1
ATOM 10342 C CA . ALA B 1 454 ? -1.348 29.359 23.125 1 93.44 454 ALA B CA 1
ATOM 10343 C C . ALA B 1 454 ? -2.213 29.359 24.391 1 93.44 454 ALA B C 1
ATOM 10345 O O . ALA B 1 454 ? -3.4 29.016 24.328 1 93.44 454 ALA B O 1
ATOM 10346 N N . THR B 1 455 ? -1.645 29.766 25.531 1 93.94 455 THR B N 1
ATOM 10347 C CA . THR B 1 455 ? -2.365 29.578 26.781 1 93.94 455 THR B CA 1
ATOM 10348 C C . THR B 1 455 ? -2.623 30.922 27.469 1 93.94 455 THR B C 1
ATOM 10350 O O . THR B 1 455 ? -1.863 31.875 27.281 1 93.94 455 THR B O 1
ATOM 10353 N N . LYS B 1 456 ? -3.688 30.938 28.297 1 94.38 456 LYS B N 1
ATOM 10354 C CA . LYS B 1 456 ? -4.07 32.125 29.062 1 94.38 456 LYS B CA 1
ATOM 10355 C C . LYS B 1 456 ? -3.42 32.125 30.438 1 94.38 456 LYS B C 1
ATOM 10357 O O . LYS B 1 456 ? -3.594 33.062 31.219 1 94.38 456 LYS B O 1
ATOM 10362 N N . GLU B 1 457 ? -2.734 31.062 30.719 1 95.31 457 GLU B N 1
ATOM 10363 C CA . GLU B 1 457 ? -2.205 30.953 32.062 1 95.31 457 GLU B CA 1
ATOM 10364 C C . GLU B 1 457 ? -1.326 32.156 32.438 1 95.31 457 GLU B C 1
ATOM 10366 O O . GLU B 1 457 ? -0.337 32.406 31.734 1 95.31 457 GLU B O 1
ATOM 10371 N N . GLU B 1 458 ? -1.615 32.688 33.469 1 95.81 458 GLU B N 1
ATOM 10372 C CA . GLU B 1 458 ? -1.025 34 33.844 1 95.81 458 GLU B CA 1
ATOM 10373 C C . GLU B 1 458 ? 0.486 33.875 34 1 95.81 458 GLU B C 1
ATOM 10375 O O . GLU B 1 458 ? 1.24 34.688 33.5 1 95.81 458 GLU B O 1
ATOM 10380 N N . ALA B 1 459 ? 0.882 32.875 34.719 1 95.94 459 ALA B N 1
ATOM 10381 C CA . ALA B 1 459 ? 2.311 32.719 35 1 95.94 459 ALA B CA 1
ATOM 10382 C C . ALA B 1 459 ? 3.086 32.5 33.688 1 95.94 459 ALA B C 1
ATOM 10384 O O . ALA B 1 459 ? 4.203 33 33.531 1 95.94 459 ALA B O 1
ATOM 10385 N N . TYR B 1 460 ? 2.561 31.75 32.844 1 96.88 460 TYR B N 1
ATOM 10386 C CA . TYR B 1 460 ? 3.195 31.469 31.578 1 96.88 460 TYR B CA 1
ATOM 10387 C C . TYR B 1 460 ? 3.25 32.719 30.688 1 96.88 460 TYR B C 1
ATOM 10389 O O . TYR B 1 460 ? 4.285 33 30.094 1 96.88 460 TYR B O 1
ATOM 10397 N N . VAL B 1 461 ? 2.17 33.438 30.609 1 97.88 461 VAL B N 1
ATOM 10398 C CA . VAL B 1 461 ? 2.086 34.656 29.828 1 97.88 461 VAL B CA 1
ATOM 10399 C C . VAL B 1 461 ? 3.047 35.719 30.406 1 97.88 461 VAL B C 1
ATOM 10401 O O . VAL B 1 461 ? 3.738 36.406 29.656 1 97.88 461 VAL B O 1
ATOM 10404 N N . GLU B 1 462 ? 3.07 35.781 31.688 1 97.69 462 GLU B N 1
ATOM 10405 C CA . GLU B 1 462 ? 3.977 36.719 32.344 1 97.69 462 GLU B CA 1
ATOM 10406 C C . GLU B 1 462 ? 5.434 36.406 32 1 97.69 462 GLU B C 1
ATOM 10408 O O . GLU B 1 462 ? 6.203 37.312 31.656 1 97.69 462 GLU B O 1
ATOM 10413 N N . ALA B 1 463 ? 5.77 35.188 32.125 1 97.56 463 ALA B N 1
ATOM 10414 C CA . ALA B 1 463 ? 7.141 34.75 31.828 1 97.56 463 ALA B CA 1
ATOM 10415 C C . ALA B 1 463 ? 7.535 35.094 30.391 1 97.56 463 ALA B C 1
ATOM 10417 O O . ALA B 1 463 ? 8.664 35.5 30.141 1 97.56 463 ALA B O 1
ATOM 10418 N N . GLY B 1 464 ? 6.641 34.938 29.469 1 97.75 464 GLY B N 1
ATOM 10419 C CA . GLY B 1 464 ? 6.922 35.219 28.078 1 97.75 464 GLY B CA 1
ATOM 10420 C C . GLY B 1 464 ? 6.945 36.719 27.781 1 97.75 464 GLY B C 1
ATOM 10421 O O . GLY B 1 464 ? 7.715 37.156 26.922 1 97.75 464 GLY B O 1
ATOM 10422 N N . ASN B 1 465 ? 6.133 37.5 28.422 1 98 465 ASN B N 1
ATOM 10423 C CA . ASN B 1 465 ? 6.008 38.906 28.188 1 98 465 ASN B CA 1
ATOM 10424 C C . ASN B 1 465 ? 7.234 39.688 28.688 1 98 465 ASN B C 1
ATOM 10426 O O . ASN B 1 465 ? 7.602 40.719 28.109 1 98 465 ASN B O 1
ATOM 10430 N N . LYS B 1 466 ? 7.855 39.188 29.672 1 97.44 466 LYS B N 1
ATOM 10431 C CA . LYS B 1 466 ? 8.922 39.938 30.344 1 97.44 466 LYS B CA 1
ATOM 10432 C C . LYS B 1 466 ? 10.016 40.344 29.375 1 97.44 466 LYS B C 1
ATOM 10434 O O . LYS B 1 466 ? 10.344 41.531 29.266 1 97.44 466 LYS B O 1
ATOM 10439 N N . PRO B 1 467 ? 10.609 39.406 28.656 1 97.75 467 PRO B N 1
ATOM 10440 C CA . PRO B 1 467 ? 11.648 39.844 27.719 1 97.75 467 PRO B CA 1
ATOM 10441 C C . PRO B 1 467 ? 11.109 40.719 26.594 1 97.75 467 PRO B C 1
ATOM 10443 O O . PRO B 1 467 ? 11.805 41.625 26.125 1 97.75 467 PRO B O 1
ATOM 10446 N N . LEU B 1 468 ? 9.914 40.531 26.125 1 97.94 468 LEU B N 1
ATOM 10447 C CA . LEU B 1 468 ? 9.344 41.219 24.984 1 97.94 468 LEU B CA 1
ATOM 10448 C C . LEU B 1 468 ? 9.016 42.656 25.344 1 97.94 468 LEU B C 1
ATOM 10450 O O . LEU B 1 468 ? 9.125 43.562 24.5 1 97.94 468 LEU B O 1
ATOM 10454 N N . LYS B 1 469 ? 8.625 42.906 26.609 1 97.44 469 LYS B N 1
ATOM 10455 C CA . LYS B 1 469 ? 8.195 44.219 27.047 1 97.44 469 LYS B CA 1
ATOM 10456 C C . LYS B 1 469 ? 9.352 45 27.719 1 97.44 469 LYS B C 1
ATOM 10458 O O . LYS B 1 469 ? 9.258 46.188 27.922 1 97.44 469 LYS B O 1
ATOM 10463 N N . ALA B 1 470 ? 10.422 44.344 27.969 1 97.5 470 ALA B N 1
ATOM 10464 C CA . ALA B 1 470 ? 11.547 44.938 28.672 1 97.5 470 ALA B CA 1
ATOM 10465 C C . ALA B 1 470 ? 12.203 46.031 27.859 1 97.5 470 ALA B C 1
ATOM 10467 O O . ALA B 1 470 ? 12.219 45.969 26.625 1 97.5 470 ALA B O 1
ATOM 10468 N N . SER B 1 471 ? 12.742 47 28.609 1 96.38 471 SER B N 1
ATOM 10469 C CA . SER B 1 471 ? 13.594 47.969 27.953 1 96.38 471 SER B CA 1
ATOM 10470 C C . SER B 1 471 ? 14.938 47.344 27.547 1 96.38 471 SER B C 1
ATOM 10472 O O . SER B 1 471 ? 15.289 46.281 28.016 1 96.38 471 SER B O 1
ATOM 10474 N N . LEU B 1 472 ? 15.625 48.031 26.688 1 95.5 472 LEU B N 1
ATOM 10475 C CA . LEU B 1 472 ? 16.922 47.531 26.234 1 95.5 472 LEU B CA 1
ATOM 10476 C C . LEU B 1 472 ? 17.891 47.375 27.406 1 95.5 472 LEU B C 1
ATOM 10478 O O . LEU B 1 472 ? 18.641 46.406 27.453 1 95.5 472 LEU B O 1
ATOM 10482 N N . GLU B 1 473 ? 17.828 48.281 28.375 1 91.94 473 GLU B N 1
ATOM 10483 C CA . GLU B 1 473 ? 18.703 48.219 29.547 1 91.94 473 GLU B CA 1
ATOM 10484 C C . GLU B 1 473 ? 18.359 47.062 30.453 1 91.94 473 GLU B C 1
ATOM 10486 O O . GLU B 1 473 ? 19.25 46.438 31.047 1 91.94 473 GLU B O 1
ATOM 10491 N N . GLU B 1 474 ? 17.172 46.781 30.453 1 96.31 474 GLU B N 1
ATOM 10492 C CA . GLU B 1 474 ? 16.688 45.719 31.328 1 96.31 474 GLU B CA 1
ATOM 10493 C C . GLU B 1 474 ? 17.094 44.344 30.797 1 96.31 474 GLU B C 1
ATOM 10495 O O . GLU B 1 474 ? 17.203 43.375 31.578 1 96.31 474 GLU B O 1
ATOM 10500 N N . LEU B 1 475 ? 17.312 44.219 29.5 1 97.56 475 LEU B N 1
ATOM 10501 C CA . LEU B 1 475 ? 17.641 42.906 28.906 1 97.56 475 LEU B CA 1
ATOM 10502 C C . LEU B 1 475 ? 18.953 42.375 29.469 1 97.56 475 LEU B C 1
ATOM 10504 O O . LEU B 1 475 ? 19.031 41.219 29.844 1 97.56 475 LEU B O 1
ATOM 10508 N N . GLN B 1 476 ? 19.969 43.219 29.531 1 96.38 476 GLN B N 1
ATOM 10509 C CA . GLN B 1 476 ? 21.25 42.812 30.094 1 96.38 476 GLN B CA 1
ATOM 10510 C C . GLN B 1 476 ? 21.094 42.406 31.562 1 96.38 476 GLN B C 1
ATOM 10512 O O . GLN B 1 476 ? 21.719 41.438 32 1 96.38 476 GLN B O 1
ATOM 10517 N N . LYS B 1 477 ? 20.266 43.125 32.281 1 96.12 477 LYS B N 1
ATOM 10518 C CA . LYS B 1 477 ? 20.016 42.812 33.688 1 96.12 477 LYS B CA 1
ATOM 10519 C C . LYS B 1 477 ? 19.375 41.438 33.812 1 96.12 477 LYS B C 1
ATOM 10521 O O . LYS B 1 477 ? 19.672 40.719 34.781 1 96.12 477 LYS B O 1
ATOM 10526 N N . MET B 1 478 ? 18.484 41.156 32.969 1 96.88 478 MET B N 1
ATOM 10527 C CA . MET B 1 478 ? 17.797 39.844 32.969 1 96.88 478 MET B CA 1
ATOM 10528 C C . MET B 1 478 ? 18.797 38.719 32.781 1 96.88 478 MET B C 1
ATOM 10530 O O . MET B 1 478 ? 18.703 37.688 33.438 1 96.88 478 MET B O 1
ATOM 10534 N N . ILE B 1 479 ? 19.75 38.906 31.875 1 96.19 479 ILE B N 1
ATOM 10535 C CA . ILE B 1 479 ? 20.766 37.906 31.547 1 96.19 479 ILE B CA 1
ATOM 10536 C C . ILE B 1 479 ? 21.734 37.75 32.719 1 96.19 479 ILE B C 1
ATOM 10538 O O . ILE B 1 479 ? 22.188 36.656 33 1 96.19 479 ILE B O 1
ATOM 10542 N N . ASP B 1 480 ? 21.922 38.812 33.5 1 95.69 480 ASP B N 1
ATOM 10543 C CA . ASP B 1 480 ? 22.953 38.844 34.531 1 95.69 480 ASP B CA 1
ATOM 10544 C C . ASP B 1 480 ? 22.344 38.562 35.906 1 95.69 480 ASP B C 1
ATOM 10546 O O . ASP B 1 480 ? 23.078 38.5 36.906 1 95.69 480 ASP B O 1
ATOM 10550 N N . ALA B 1 481 ? 21.094 38.438 35.969 1 97.12 481 ALA B N 1
ATOM 10551 C CA . ALA B 1 481 ? 20.453 38.188 37.25 1 97.12 481 ALA B CA 1
ATOM 10552 C C . ALA B 1 481 ? 21.062 36.969 37.938 1 97.12 481 ALA B C 1
ATOM 10554 O O . ALA B 1 481 ? 21.516 36.031 37.281 1 97.12 481 ALA B O 1
ATOM 10555 N N . PRO B 1 482 ? 21.047 36.938 39.281 1 96.69 482 PRO B N 1
ATOM 10556 C CA . PRO B 1 482 ? 21.516 35.75 40 1 96.69 482 PRO B CA 1
ATOM 10557 C C . PRO B 1 482 ? 20.703 34.5 39.688 1 96.69 482 PRO B C 1
ATOM 10559 O O . PRO B 1 482 ? 19.469 34.594 39.531 1 96.69 482 PRO B O 1
ATOM 10562 N N . VAL B 1 483 ? 21.438 33.406 39.562 1 96.69 483 VAL B N 1
ATOM 10563 C CA . VAL B 1 483 ? 20.75 32.125 39.312 1 96.69 483 VAL B CA 1
ATOM 10564 C C . VAL B 1 483 ? 20.297 31.516 40.656 1 96.69 483 VAL B C 1
ATOM 10566 O O . VAL B 1 483 ? 21.109 31.141 41.469 1 96.69 483 VAL B O 1
ATOM 10569 N N . GLU B 1 484 ? 19 31.469 40.875 1 96.62 484 GLU B N 1
ATOM 10570 C CA . GLU B 1 484 ? 18.406 30.828 42.031 1 96.62 484 GLU B CA 1
ATOM 10571 C C . GLU B 1 484 ? 17.797 29.484 41.688 1 96.62 484 GLU B C 1
ATOM 10573 O O . GLU B 1 484 ? 17.109 29.359 40.656 1 96.62 484 GLU B O 1
ATOM 10578 N N . TYR B 1 485 ? 18.141 28.547 42.406 1 95.38 485 TYR B N 1
ATOM 10579 C CA . TYR B 1 485 ? 17.672 27.188 42.094 1 95.38 485 TYR B CA 1
ATOM 10580 C C . TYR B 1 485 ? 16.578 26.766 43.094 1 95.38 485 TYR B C 1
ATOM 10582 O O . TYR B 1 485 ? 16.562 27.203 44.219 1 95.38 485 TYR B O 1
ATOM 10590 N N . VAL B 1 486 ? 15.703 25.969 42.625 1 95 486 VAL B N 1
ATOM 10591 C CA . VAL B 1 486 ? 14.711 25.266 43.406 1 95 486 VAL B CA 1
ATOM 10592 C C . VAL B 1 486 ? 14.758 23.781 43.094 1 95 486 VAL B C 1
ATOM 10594 O O . VAL B 1 486 ? 15.094 23.391 41.969 1 95 486 VAL B O 1
ATOM 10597 N N . THR B 1 487 ? 14.555 22.969 44.062 1 93.06 487 THR B N 1
ATOM 10598 C CA . THR B 1 487 ? 14.555 21.516 43.844 1 93.06 487 THR B CA 1
ATOM 10599 C C . THR B 1 487 ? 13.141 21 43.625 1 93.06 487 THR B C 1
ATOM 10601 O O . THR B 1 487 ? 12.25 21.234 44.438 1 93.06 487 THR B O 1
ATOM 10604 N N . VAL B 1 488 ? 12.906 20.484 42.5 1 89.12 488 VAL B N 1
ATOM 10605 C CA . VAL B 1 488 ? 11.648 19.828 42.156 1 89.12 488 VAL B CA 1
ATOM 10606 C C . VAL B 1 488 ? 11.883 18.328 41.969 1 89.12 488 VAL B C 1
ATOM 10608 O O . VAL B 1 488 ? 12.594 17.922 41.031 1 89.12 488 VAL B O 1
ATOM 10611 N N . GLU B 1 489 ? 11.258 17.516 42.719 1 84.12 489 GLU B N 1
ATOM 10612 C CA . GLU B 1 489 ? 11.398 16.062 42.656 1 84.12 489 GLU B CA 1
ATOM 10613 C C . GLU B 1 489 ? 12.867 15.648 42.594 1 84.12 489 GLU B C 1
ATOM 10615 O O . GLU B 1 489 ? 13.258 14.891 41.688 1 84.12 489 GLU B O 1
ATOM 10620 N N . GLY B 1 490 ? 13.68 16.188 43.281 1 86.25 490 GLY B N 1
ATOM 10621 C CA . GLY B 1 490 ? 15.078 15.805 43.438 1 86.25 490 GLY B CA 1
ATOM 10622 C C . GLY B 1 490 ? 15.984 16.438 42.406 1 86.25 490 GLY B C 1
ATOM 10623 O O . GLY B 1 490 ? 17.203 16.266 42.438 1 86.25 490 GLY B O 1
ATOM 10624 N N . THR B 1 491 ? 15.445 17.219 41.5 1 89.56 491 THR B N 1
ATOM 10625 C CA . THR B 1 491 ? 16.25 17.859 40.469 1 89.56 491 THR B CA 1
ATOM 10626 C C . THR B 1 491 ? 16.344 19.359 40.688 1 89.56 491 THR B C 1
ATOM 10628 O O . THR B 1 491 ? 15.312 20.016 40.875 1 89.56 491 THR B O 1
ATOM 10631 N N . LYS B 1 492 ? 17.484 19.75 40.688 1 92.06 492 LYS B N 1
ATOM 10632 C CA . LYS B 1 492 ? 17.719 21.172 40.812 1 92.06 492 LYS B CA 1
ATOM 10633 C C . LYS B 1 492 ? 17.469 21.906 39.5 1 92.06 492 LYS B C 1
ATOM 10635 O O . LYS B 1 492 ? 18.062 21.547 38.469 1 92.06 492 LYS B O 1
ATOM 10640 N N . MET B 1 493 ? 16.578 22.953 39.562 1 93.88 493 MET B N 1
ATOM 10641 C CA . MET B 1 493 ? 16.234 23.719 38.375 1 93.88 493 MET B CA 1
ATOM 10642 C C . MET B 1 493 ? 16.281 25.219 38.656 1 93.88 493 MET B C 1
ATOM 10644 O O . MET B 1 493 ? 15.883 25.656 39.75 1 93.88 493 MET B O 1
ATOM 10648 N N . PRO B 1 494 ? 16.75 25.984 37.719 1 96.19 494 PRO B N 1
ATOM 10649 C CA . PRO B 1 494 ? 16.703 27.422 37.938 1 96.19 494 PRO B CA 1
ATOM 10650 C C . PRO B 1 494 ? 15.289 27.984 37.969 1 96.19 494 PRO B C 1
ATOM 10652 O O . PRO B 1 494 ? 14.43 27.516 37.219 1 96.19 494 PRO B O 1
ATOM 10655 N N . THR B 1 495 ? 15.078 28.984 38.75 1 96.19 495 THR B N 1
ATOM 10656 C CA . THR B 1 495 ? 13.781 29.641 38.781 1 96.19 495 THR B CA 1
ATOM 10657 C C . THR B 1 495 ? 13.539 30.422 37.5 1 96.19 495 THR B C 1
ATOM 10659 O O . THR B 1 495 ? 14.469 30.656 36.719 1 96.19 495 THR B O 1
ATOM 10662 N N . VAL B 1 496 ? 12.336 30.891 37.312 1 96.38 496 VAL B N 1
ATOM 10663 C CA . VAL B 1 496 ? 11.922 31.547 36.094 1 96.38 496 VAL B CA 1
ATOM 10664 C C . VAL B 1 496 ? 12.695 32.875 35.938 1 96.38 496 VAL B C 1
ATOM 10666 O O . VAL B 1 496 ? 13.133 33.188 34.812 1 96.38 496 VAL B O 1
ATOM 10669 N N . ASP B 1 497 ? 12.953 33.562 37 1 95.25 497 ASP B N 1
ATOM 10670 C CA . ASP B 1 497 ? 13.508 34.906 36.938 1 95.25 497 ASP B CA 1
ATOM 10671 C C . ASP B 1 497 ? 15.031 34.875 37.062 1 95.25 497 ASP B C 1
ATOM 10673 O O . ASP B 1 497 ? 15.68 35.938 37.031 1 95.25 497 ASP B O 1
ATOM 10677 N N . SER B 1 498 ? 15.586 33.656 37.156 1 96.94 498 SER B N 1
ATOM 10678 C CA . SER B 1 498 ? 17.031 33.531 37.188 1 96.94 498 SER B CA 1
ATOM 10679 C C . SER B 1 498 ? 17.672 34.031 35.906 1 96.94 498 SER B C 1
ATOM 10681 O O . SER B 1 498 ? 17.016 34.031 34.844 1 96.94 498 SER B O 1
ATOM 10683 N N . GLY B 1 499 ? 18.906 34.469 35.969 1 96.75 499 GLY B N 1
ATOM 10684 C CA . GLY B 1 499 ? 19.703 34.719 34.781 1 96.75 499 GLY B CA 1
ATOM 10685 C C . GLY B 1 499 ? 20.109 33.438 34.062 1 96.75 499 GLY B C 1
ATOM 10686 O O . GLY B 1 499 ? 19.656 32.344 34.406 1 96.75 499 GLY B O 1
ATOM 10687 N N . LEU B 1 500 ? 21 33.625 33.062 1 97.56 500 LEU B N 1
ATOM 10688 C CA . LEU B 1 500 ? 21.422 32.469 32.281 1 97.56 500 LEU B CA 1
ATOM 10689 C C . LEU B 1 500 ? 22.344 31.562 33.125 1 97.56 500 LEU B C 1
ATOM 10691 O O . LEU B 1 500 ? 23.297 32.031 33.75 1 97.56 500 LEU B O 1
ATOM 10695 N N . THR B 1 501 ? 22.016 30.297 33.188 1 96.75 501 THR B N 1
ATOM 10696 C CA . THR B 1 501 ? 22.938 29.312 33.719 1 96.75 501 THR B CA 1
ATOM 10697 C C . THR B 1 501 ? 24.172 29.188 32.844 1 96.75 501 THR B C 1
ATOM 10699 O O . THR B 1 501 ? 24.203 29.703 31.719 1 96.75 501 THR B O 1
ATOM 10702 N N . PRO B 1 502 ? 25.188 28.438 33.312 1 95.44 502 PRO B N 1
ATOM 10703 C CA . PRO B 1 502 ? 26.391 28.266 32.469 1 95.44 502 PRO B CA 1
ATOM 10704 C C . PRO B 1 502 ? 26.078 27.594 31.141 1 95.44 502 PRO B C 1
ATOM 10706 O O . PRO B 1 502 ? 26.609 28 30.109 1 95.44 502 PRO B O 1
ATOM 10709 N N . GLU B 1 503 ? 25.25 26.641 31.203 1 95.5 503 GLU B N 1
ATOM 10710 C CA . GLU B 1 503 ? 24.875 25.938 29.969 1 95.5 503 GLU B CA 1
ATOM 10711 C C . GLU B 1 503 ? 24.094 26.859 29.031 1 95.5 503 GLU B C 1
ATOM 10713 O O . GLU B 1 503 ? 24.312 26.844 27.812 1 95.5 503 GLU B O 1
ATOM 10718 N N . GLU B 1 504 ? 23.219 27.625 29.562 1 96.69 504 GLU B N 1
ATOM 10719 C CA . GLU B 1 504 ? 22.422 28.562 28.781 1 96.69 504 GLU B CA 1
ATOM 10720 C C . GLU B 1 504 ? 23.297 29.672 28.203 1 96.69 504 GLU B C 1
ATOM 10722 O O . GLU B 1 504 ? 23.078 30.094 27.062 1 96.69 504 GLU B O 1
ATOM 10727 N N . ARG B 1 505 ? 24.203 30.125 28.953 1 96.62 505 ARG B N 1
ATOM 10728 C CA . ARG B 1 505 ? 25.141 31.141 28.484 1 96.62 505 ARG B CA 1
ATOM 10729 C C . ARG B 1 505 ? 25.969 30.625 27.297 1 96.62 505 ARG B C 1
ATOM 10731 O O . ARG B 1 505 ? 26.188 31.359 26.328 1 96.62 505 ARG B O 1
ATOM 10738 N N . SER B 1 506 ? 26.406 29.422 27.484 1 97.19 506 SER B N 1
ATOM 10739 C CA . SER B 1 506 ? 27.156 28.812 26.406 1 97.19 506 SER B CA 1
ATOM 10740 C C . SER B 1 506 ? 26.328 28.719 25.125 1 97.19 506 SER B C 1
ATOM 10742 O O . SER B 1 506 ? 26.844 28.938 24.031 1 97.19 506 SER B O 1
ATOM 10744 N N . LEU B 1 507 ? 25.141 28.375 25.281 1 96.19 507 LEU B N 1
ATOM 10745 C CA . LEU B 1 507 ? 24.25 28.312 24.125 1 96.19 507 LEU B CA 1
ATOM 10746 C C . LEU B 1 507 ? 24.078 29.672 23.484 1 96.19 507 LEU B C 1
ATOM 10748 O O . LEU B 1 507 ? 24.203 29.828 22.266 1 96.19 507 LEU B O 1
ATOM 10752 N N . PHE B 1 508 ? 23.781 30.734 24.25 1 97.75 508 PHE B N 1
ATOM 10753 C CA . PHE B 1 508 ? 23.562 32.062 23.734 1 97.75 508 PHE B CA 1
ATOM 10754 C C . PHE B 1 508 ? 24.812 32.625 23.078 1 97.75 508 PHE B C 1
ATOM 10756 O O . PHE B 1 508 ? 24.734 33.375 22.094 1 97.75 508 PHE B O 1
ATOM 10763 N N . GLN B 1 509 ? 25.953 32.156 23.609 1 96.69 509 GLN B N 1
ATOM 10764 C CA . GLN B 1 509 ? 27.219 32.531 23 1 96.69 509 GLN B CA 1
ATOM 10765 C C . GLN B 1 509 ? 27.391 31.875 21.625 1 96.69 509 GLN B C 1
ATOM 10767 O O . GLN B 1 509 ? 27.734 32.531 20.656 1 96.69 509 GLN B O 1
ATOM 10772 N N . ARG B 1 510 ? 27.078 30.656 21.625 1 95.25 510 ARG B N 1
ATOM 10773 C CA . ARG B 1 510 ? 27.188 29.922 20.359 1 95.25 510 ARG B CA 1
ATOM 10774 C C . ARG B 1 510 ? 26.234 30.484 19.312 1 95.25 510 ARG B C 1
ATOM 10776 O O . ARG B 1 510 ? 26.547 30.469 18.125 1 95.25 510 ARG B O 1
ATOM 10783 N N . LEU B 1 511 ? 25.125 31.047 19.766 1 95.31 511 LEU B N 1
ATOM 10784 C CA . LEU B 1 511 ? 24.141 31.625 18.859 1 95.31 511 LEU B CA 1
ATOM 10785 C C . LEU B 1 511 ? 24.516 33.031 18.453 1 95.31 511 LEU B C 1
ATOM 10787 O O . LEU B 1 511 ? 23.875 33.625 17.578 1 95.31 511 LEU B O 1
ATOM 10791 N N . GLY B 1 512 ? 25.516 33.594 19.047 1 94.06 512 GLY B N 1
ATOM 10792 C CA . GLY B 1 512 ? 25.984 34.938 18.734 1 94.06 512 GLY B CA 1
ATOM 10793 C C . GLY B 1 512 ? 25.156 36.031 19.359 1 94.06 512 GLY B C 1
ATOM 10794 O O . GLY B 1 512 ? 25.156 37.188 18.891 1 94.06 512 GLY B O 1
ATOM 10795 N N . LEU B 1 513 ? 24.453 35.719 20.453 1 97.06 513 LEU B N 1
ATOM 10796 C CA . LEU B 1 513 ? 23.547 36.688 21.078 1 97.06 513 LEU B CA 1
ATOM 10797 C C . LEU B 1 513 ? 24.234 37.469 22.188 1 97.06 513 LEU B C 1
ATOM 10799 O O . LEU B 1 513 ? 23.828 38.562 22.531 1 97.06 513 LEU B O 1
ATOM 10803 N N . ILE B 1 514 ? 25.25 36.844 22.797 1 97.25 514 ILE B N 1
ATOM 10804 C CA . ILE B 1 514 ? 26.109 37.469 23.797 1 97.25 514 ILE B CA 1
ATOM 10805 C C . ILE B 1 514 ? 27.562 37.125 23.531 1 97.25 514 ILE B C 1
ATOM 10807 O O . ILE B 1 514 ? 27.875 36.156 22.844 1 97.25 514 ILE B O 1
ATOM 10811 N N . ASP B 1 515 ? 28.469 37.969 23.969 1 96.19 515 ASP B N 1
ATOM 10812 C CA . ASP B 1 515 ? 29.891 37.688 23.766 1 96.19 515 ASP B CA 1
ATOM 10813 C C . ASP B 1 515 ? 30.469 36.875 24.922 1 96.19 515 ASP B C 1
ATOM 10815 O O . ASP B 1 515 ? 29.719 36.344 25.75 1 96.19 515 ASP B O 1
ATOM 10819 N N . GLU B 1 516 ? 31.766 36.688 24.938 1 94.31 516 GLU B N 1
ATOM 10820 C CA . GLU B 1 516 ? 32.469 35.844 25.922 1 94.31 516 GLU B CA 1
ATOM 10821 C C . GLU B 1 516 ? 32.312 36.406 27.328 1 94.31 516 GLU B C 1
ATOM 10823 O O . GLU B 1 516 ? 32.344 35.656 28.312 1 94.31 516 GLU B O 1
ATOM 10828 N N . ASN B 1 517 ? 32.062 37.688 27.422 1 93.56 517 ASN B N 1
ATOM 10829 C CA . ASN B 1 517 ? 31.906 38.344 28.734 1 93.56 517 ASN B CA 1
ATOM 10830 C C . ASN B 1 517 ? 30.438 38.375 29.156 1 93.56 517 ASN B C 1
ATOM 10832 O O . ASN B 1 517 ? 30.109 38.969 30.188 1 93.56 517 ASN B O 1
ATOM 10836 N N . GLY B 1 518 ? 29.578 37.875 28.312 1 94.38 518 GLY B N 1
ATOM 10837 C CA . GLY B 1 518 ? 28.172 37.812 28.625 1 94.38 518 GLY B CA 1
ATOM 10838 C C . GLY B 1 518 ? 27.406 39.062 28.25 1 94.38 518 GLY B C 1
ATOM 10839 O O . GLY B 1 518 ? 26.266 39.25 28.703 1 94.38 518 GLY B O 1
ATOM 10840 N N . LYS B 1 519 ? 27.984 39.906 27.469 1 96.56 519 LYS B N 1
ATOM 10841 C CA . LYS B 1 519 ? 27.312 41.125 27.031 1 96.56 519 LYS B CA 1
ATOM 10842 C C . LYS B 1 519 ? 26.516 40.875 25.75 1 96.56 519 LYS B C 1
ATOM 10844 O O . LYS B 1 519 ? 26.984 40.188 24.844 1 96.56 519 LYS B O 1
ATOM 10849 N N . ILE B 1 520 ? 25.328 41.469 25.719 1 98.12 520 ILE B N 1
ATOM 10850 C CA . ILE B 1 520 ? 24.469 41.312 24.547 1 98.12 520 ILE B CA 1
ATOM 10851 C C . ILE B 1 520 ? 25.156 41.906 23.328 1 98.12 520 ILE B C 1
ATOM 10853 O O . ILE B 1 520 ? 25.703 43.031 23.391 1 98.12 520 ILE B O 1
ATOM 10857 N N . THR B 1 521 ? 25.141 41.156 22.25 1 97.25 521 THR B N 1
ATOM 10858 C CA . THR B 1 521 ? 25.75 41.594 20.984 1 97.25 521 THR B CA 1
ATOM 10859 C C . THR B 1 521 ? 24.703 41.625 19.875 1 97.25 521 THR B C 1
ATOM 10861 O O . THR B 1 521 ? 24.422 40.594 19.25 1 97.25 521 THR B O 1
ATOM 10864 N N . PRO B 1 522 ? 24.172 42.781 19.547 1 97.12 522 PRO B N 1
ATOM 10865 C CA . PRO B 1 522 ? 23.234 42.906 18.422 1 97.12 522 PRO B CA 1
ATOM 10866 C C . PRO B 1 522 ? 23.844 42.469 17.094 1 97.12 522 PRO B C 1
ATOM 10868 O O . PRO B 1 522 ? 25.062 42.406 16.953 1 97.12 522 PRO B O 1
ATOM 10871 N N . TRP B 1 523 ? 23 42.062 16.188 1 96.06 523 TRP B N 1
ATOM 10872 C CA . TRP B 1 523 ? 23.406 41.719 14.836 1 96.06 523 TRP B CA 1
ATOM 10873 C C . TRP B 1 523 ? 23.891 42.938 14.07 1 96.06 523 TRP B C 1
ATOM 10875 O O . TRP B 1 523 ? 23.109 43.844 13.773 1 96.06 523 TRP B O 1
ATOM 10885 N N . VAL B 1 524 ? 25.141 43 13.688 1 95.25 524 VAL B N 1
ATOM 10886 C CA . VAL B 1 524 ? 25.734 44.156 13.055 1 95.25 524 VAL B CA 1
ATOM 10887 C C . VAL B 1 524 ? 25.703 44 11.539 1 95.25 524 VAL B C 1
ATOM 10889 O O . VAL B 1 524 ? 26.203 43.031 10.992 1 95.25 524 VAL B O 1
ATOM 10892 N N . ILE B 1 525 ? 25.141 44.938 10.906 1 95.25 525 ILE B N 1
ATOM 10893 C CA . ILE B 1 525 ? 25.031 44.969 9.445 1 95.25 525 ILE B CA 1
ATOM 10894 C C . ILE B 1 525 ? 25.516 46.312 8.93 1 95.25 525 ILE B C 1
ATOM 10896 O O . ILE B 1 525 ? 25.094 47.375 9.406 1 95.25 525 ILE B O 1
ATOM 10900 N N . THR B 1 526 ? 26.438 46.344 7.98 1 93.69 526 THR B N 1
ATOM 10901 C CA . THR B 1 526 ? 26.859 47.594 7.336 1 93.69 526 THR B CA 1
ATOM 10902 C C . THR B 1 526 ? 26.031 47.875 6.086 1 93.69 526 THR B C 1
ATOM 10904 O O . THR B 1 526 ? 25.5 46.938 5.477 1 93.69 526 THR B O 1
ATOM 10907 N N . LYS B 1 527 ? 25.969 49.094 5.703 1 93.19 527 LYS B N 1
ATOM 10908 C CA . LYS B 1 527 ? 25.203 49.438 4.508 1 93.19 527 LYS B CA 1
ATOM 10909 C C . LYS B 1 527 ? 25.781 48.781 3.27 1 93.19 527 LYS B C 1
ATOM 10911 O O . LYS B 1 527 ? 25.031 48.344 2.383 1 93.19 527 LYS B O 1
ATOM 10916 N N . ASP B 1 528 ? 27.062 48.594 3.246 1 92.19 528 ASP B N 1
ATOM 10917 C CA . ASP B 1 528 ? 27.734 48 2.105 1 92.19 528 ASP B CA 1
ATOM 10918 C C . ASP B 1 528 ? 27.359 46.531 1.975 1 92.19 528 ASP B C 1
ATOM 10920 O O . ASP B 1 528 ? 27.328 45.969 0.868 1 92.19 528 ASP B O 1
ATOM 10924 N N . MET B 1 529 ? 27.031 45.906 3.061 1 92.12 529 MET B N 1
ATOM 10925 C CA . MET B 1 529 ? 26.688 44.5 3.074 1 92.12 529 MET B CA 1
ATOM 10926 C C . MET B 1 529 ? 25.359 44.25 2.377 1 92.12 529 MET B C 1
ATOM 10928 O O . MET B 1 529 ? 25.094 43.125 1.904 1 92.12 529 MET B O 1
ATOM 10932 N N . ILE B 1 530 ? 24.531 45.312 2.283 1 94.75 530 ILE B N 1
ATOM 10933 C CA . ILE B 1 530 ? 23.172 45.062 1.839 1 94.75 530 ILE B CA 1
ATOM 10934 C C . ILE B 1 530 ? 22.781 46.062 0.761 1 94.75 530 ILE B C 1
ATOM 10936 O O . ILE B 1 530 ? 21.594 46.281 0.517 1 94.75 530 ILE B O 1
ATOM 10940 N N . ASP B 1 531 ? 23.719 46.719 0.079 1 95 531 ASP B N 1
ATOM 10941 C CA . ASP B 1 531 ? 23.391 47.844 -0.795 1 95 531 ASP B CA 1
ATOM 10942 C C . ASP B 1 531 ? 23.016 47.344 -2.191 1 95 531 ASP B C 1
ATOM 10944 O O . ASP B 1 531 ? 22.578 48.125 -3.035 1 95 531 ASP B O 1
ATOM 10948 N N . THR B 1 532 ? 23.25 46.062 -2.467 1 96.81 532 THR B N 1
ATOM 10949 C CA . THR B 1 532 ? 22.766 45.469 -3.699 1 96.81 532 THR B CA 1
ATOM 10950 C C . THR B 1 532 ? 22.047 44.156 -3.404 1 96.81 532 THR B C 1
ATOM 10952 O O . THR B 1 532 ? 22.297 43.5 -2.379 1 96.81 532 THR B O 1
ATOM 10955 N N . PRO B 1 533 ? 21.141 43.781 -4.367 1 97.25 533 PRO B N 1
ATOM 10956 C CA . PRO B 1 533 ? 20.438 42.5 -4.18 1 97.25 533 PRO B CA 1
ATOM 10957 C C . PRO B 1 533 ? 21.391 41.312 -4.043 1 97.25 533 PRO B C 1
ATOM 10959 O O . PRO B 1 533 ? 21.172 40.438 -3.193 1 97.25 533 PRO B O 1
ATOM 10962 N N . GLU B 1 534 ? 22.469 41.25 -4.828 1 96 534 GLU B N 1
ATOM 10963 C CA . GLU B 1 534 ? 23.438 40.156 -4.805 1 96 534 GLU B CA 1
ATOM 10964 C C . GLU B 1 534 ? 24.125 40.062 -3.447 1 96 534 GLU B C 1
ATOM 10966 O O . GLU B 1 534 ? 24.281 38.969 -2.9 1 96 534 GLU B O 1
ATOM 10971 N N . LYS B 1 535 ? 24.438 41.219 -2.922 1 95.31 535 LYS B N 1
ATOM 10972 C CA . LYS B 1 535 ? 25.094 41.25 -1.614 1 95.31 535 LYS B CA 1
ATOM 10973 C C . LYS B 1 535 ? 24.109 40.844 -0.514 1 95.31 535 LYS B C 1
ATOM 10975 O O . LYS B 1 535 ? 24.469 40.062 0.382 1 95.31 535 LYS B O 1
ATOM 10980 N N . LEU B 1 536 ? 22.938 41.281 -0.561 1 95.69 536 LEU B N 1
ATOM 10981 C CA . LEU B 1 536 ? 21.938 40.938 0.446 1 95.69 536 LEU B CA 1
ATOM 10982 C C . LEU B 1 536 ? 21.703 39.438 0.516 1 95.69 536 LEU B C 1
ATOM 10984 O O . LEU B 1 536 ? 21.641 38.875 1.605 1 95.69 536 LEU B O 1
ATOM 10988 N N . LEU B 1 537 ? 21.625 38.781 -0.632 1 94.44 537 LEU B N 1
ATOM 10989 C CA . LEU B 1 537 ? 21.172 37.375 -0.638 1 94.44 537 LEU B CA 1
ATOM 10990 C C . LEU B 1 537 ? 22.375 36.438 -0.682 1 94.44 537 LEU B C 1
ATOM 10992 O O . LEU B 1 537 ? 22.266 35.281 -0.256 1 94.44 537 LEU B O 1
ATOM 10996 N N . HIS B 1 538 ? 23.547 36.906 -1.147 1 93.31 538 HIS B N 1
ATOM 10997 C CA . HIS B 1 538 ? 24.656 35.969 -1.361 1 93.31 538 HIS B CA 1
ATOM 10998 C C . HIS B 1 538 ? 25.828 36.281 -0.445 1 93.31 538 HIS B C 1
ATOM 11000 O O . HIS B 1 538 ? 26.828 35.562 -0.443 1 93.31 538 HIS B O 1
ATOM 11006 N N . ASN B 1 539 ? 25.672 37.312 0.334 1 91.69 539 ASN B N 1
ATOM 11007 C CA . ASN B 1 539 ? 26.766 37.656 1.242 1 91.69 539 ASN B CA 1
ATOM 11008 C C . ASN B 1 539 ? 26.906 36.625 2.357 1 91.69 539 ASN B C 1
ATOM 11010 O O . ASN B 1 539 ? 26.078 36.562 3.266 1 91.69 539 ASN B O 1
ATOM 11014 N N . LYS B 1 540 ? 27.922 35.938 2.426 1 91 540 LYS B N 1
ATOM 11015 C CA . LYS B 1 540 ? 28.141 34.844 3.371 1 91 540 LYS B CA 1
ATOM 11016 C C . LYS B 1 540 ? 28.297 35.375 4.793 1 91 540 LYS B C 1
ATOM 11018 O O . LYS B 1 540 ? 27.906 34.719 5.754 1 91 540 LYS B O 1
ATOM 11023 N N . GLU B 1 541 ? 28.828 36.531 4.891 1 88 541 GLU B N 1
ATOM 11024 C CA . GLU B 1 541 ? 29.016 37.125 6.215 1 88 541 GLU B CA 1
ATOM 11025 C C . GLU B 1 541 ? 27.672 37.438 6.863 1 88 541 GLU B C 1
ATOM 11027 O O . GLU B 1 541 ? 27.531 37.344 8.086 1 88 541 GLU B O 1
ATOM 11032 N N . LEU B 1 542 ? 26.766 37.812 6.098 1 90.44 542 LEU B N 1
ATOM 11033 C CA . LEU B 1 542 ? 25.438 38.188 6.578 1 90.44 542 LEU B CA 1
ATOM 11034 C C . LEU B 1 542 ? 24.672 36.969 7.066 1 90.44 542 LEU B C 1
ATOM 11036 O O . LEU B 1 542 ? 23.906 37.031 8.031 1 90.44 542 LEU B O 1
ATOM 11040 N N . TRP B 1 543 ? 24.922 35.844 6.414 1 92.94 543 TRP B N 1
ATOM 11041 C CA . TRP B 1 543 ? 24.078 34.688 6.652 1 92.94 543 TRP B CA 1
ATOM 11042 C C . TRP B 1 543 ? 24.875 33.531 7.266 1 92.94 543 TRP B C 1
ATOM 11044 O O . TRP B 1 543 ? 24.656 32.375 6.934 1 92.94 543 TRP B O 1
ATOM 11054 N N . GLY B 1 544 ? 25.828 33.781 8.109 1 86.06 544 GLY B N 1
ATOM 11055 C CA . GLY B 1 544 ? 26.547 32.781 8.891 1 86.06 544 GLY B CA 1
ATOM 11056 C C . GLY B 1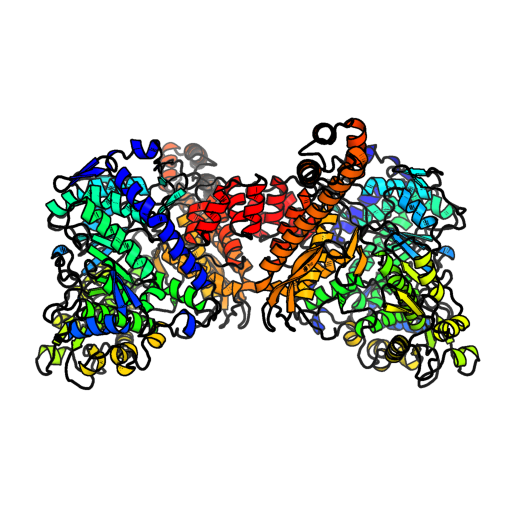 544 ? 27.531 31.984 8.07 1 86.06 544 GLY B C 1
ATOM 11057 O O . GLY B 1 544 ? 27.688 30.781 8.297 1 86.06 544 GLY B O 1
ATOM 11058 N N . GLY B 1 545 ? 28.062 32.438 7.012 1 88.69 545 GLY B N 1
ATOM 11059 C CA . GLY B 1 545 ? 29.109 31.781 6.23 1 88.69 545 GLY B CA 1
ATOM 11060 C C . GLY B 1 545 ? 28.562 31.047 5.02 1 88.69 545 GLY B C 1
ATOM 11061 O O . GLY B 1 545 ? 29.297 30.312 4.352 1 88.69 545 GLY B O 1
ATOM 11062 N N . LYS B 1 546 ? 27.297 31.188 4.805 1 90.62 546 LYS B N 1
ATOM 11063 C CA . LYS B 1 546 ? 26.641 30.531 3.672 1 90.62 546 LYS B CA 1
ATOM 11064 C C . LYS B 1 546 ? 25.781 31.531 2.896 1 90.62 546 LYS B C 1
ATOM 11066 O O . LYS B 1 546 ? 25.594 32.656 3.328 1 90.62 546 LYS B O 1
ATOM 11071 N N . SER B 1 547 ? 25.391 31.047 1.703 1 91 547 SER B N 1
ATOM 11072 C CA . SER B 1 547 ? 24.328 31.812 1.055 1 91 547 SER B CA 1
ATOM 11073 C C . SER B 1 547 ? 23.016 31.688 1.82 1 91 547 SER B C 1
ATOM 11075 O O . SER B 1 547 ? 22.844 30.766 2.625 1 91 547 SER B O 1
ATOM 11077 N N . ILE B 1 548 ? 22.172 32.594 1.579 1 94.94 548 ILE B N 1
ATOM 11078 C CA . ILE B 1 548 ? 20.891 32.531 2.295 1 94.94 548 ILE B CA 1
ATOM 11079 C C . ILE B 1 548 ? 20.156 31.25 1.985 1 94.94 548 ILE B C 1
ATOM 11081 O O . ILE B 1 548 ? 19.5 30.672 2.857 1 94.94 548 ILE B O 1
ATOM 11085 N N . TRP B 1 549 ? 20.281 30.75 0.746 1 95.5 549 TRP B N 1
ATOM 11086 C CA . TRP B 1 549 ? 19.625 29.5 0.401 1 95.5 549 TRP B CA 1
ATOM 11087 C C . TRP B 1 549 ? 20.141 28.359 1.271 1 95.5 549 TRP B C 1
ATOM 11089 O O . TRP B 1 549 ? 19.359 27.609 1.853 1 95.5 549 TRP B O 1
ATOM 11099 N N . ASN B 1 550 ? 21.438 28.219 1.365 1 95.38 550 ASN B N 1
ATOM 11100 C CA . ASN B 1 550 ? 22.047 27.156 2.164 1 95.38 550 ASN B CA 1
ATOM 11101 C C . ASN B 1 550 ? 21.75 27.344 3.65 1 95.38 550 ASN B C 1
ATOM 11103 O O . ASN B 1 550 ? 21.547 26.359 4.367 1 95.38 550 ASN B O 1
ATOM 11107 N N . ALA B 1 551 ? 21.766 28.609 4.035 1 96.12 551 ALA B N 1
ATOM 11108 C CA . ALA B 1 551 ? 21.484 28.906 5.441 1 96.12 551 ALA B CA 1
ATOM 11109 C C . ALA B 1 551 ? 20.078 28.469 5.828 1 96.12 551 ALA B C 1
ATOM 11111 O O . ALA B 1 551 ? 19.859 27.969 6.934 1 96.12 551 ALA B O 1
ATOM 11112 N N . LEU B 1 552 ? 19.156 28.562 4.898 1 96.75 552 LEU B N 1
ATOM 11113 C CA . LEU B 1 552 ? 17.75 28.266 5.168 1 96.75 552 LEU B CA 1
ATOM 11114 C C . LEU B 1 552 ? 17.453 26.781 4.988 1 96.75 552 LEU B C 1
ATOM 11116 O O . LEU B 1 552 ? 16.656 26.219 5.738 1 96.75 552 LEU B O 1
ATOM 11120 N N . TYR B 1 553 ? 18.094 26.125 3.994 1 95.69 553 TYR B N 1
ATOM 11121 C CA . TYR B 1 553 ? 17.516 24.875 3.527 1 95.69 553 TYR B CA 1
ATOM 11122 C C . TYR B 1 553 ? 18.484 23.719 3.691 1 95.69 553 TYR B C 1
ATOM 11124 O O . TYR B 1 553 ? 18.141 22.562 3.457 1 95.69 553 TYR B O 1
ATOM 11132 N N . ASP B 1 554 ? 19.719 24.031 4.168 1 92.19 554 ASP B N 1
ATOM 11133 C CA . ASP B 1 554 ? 20.609 22.938 4.59 1 92.19 554 ASP B CA 1
ATOM 11134 C C . ASP B 1 554 ? 20.234 22.438 5.98 1 92.19 554 ASP B C 1
ATOM 11136 O O . ASP B 1 554 ? 20.484 23.109 6.98 1 92.19 554 ASP B O 1
ATOM 11140 N N . ILE B 1 555 ? 19.641 21.328 5.988 1 91.62 555 ILE B N 1
ATOM 11141 C CA . ILE B 1 555 ? 19.172 20.797 7.262 1 91.62 555 ILE B CA 1
ATOM 11142 C C . ILE B 1 555 ? 20.281 19.969 7.926 1 91.62 555 ILE B C 1
ATOM 11144 O O . ILE B 1 555 ? 20.891 19.109 7.293 1 91.62 555 ILE B O 1
ATOM 11148 N N . PRO B 1 556 ? 20.484 20.266 9.141 1 88.5 556 PRO B N 1
ATOM 11149 C CA . PRO B 1 556 ? 21.547 19.531 9.844 1 88.5 556 PRO B CA 1
ATOM 11150 C C . PRO B 1 556 ? 21.266 18.031 9.898 1 88.5 556 PRO B C 1
ATOM 11152 O O . PRO B 1 556 ? 20.109 17.609 9.906 1 88.5 556 PRO B O 1
ATOM 11155 N N . ASP B 1 557 ? 22.344 17.281 9.977 1 90.25 557 ASP B N 1
ATOM 11156 C CA . ASP B 1 557 ? 22.219 15.836 10.133 1 90.25 557 ASP B CA 1
ATOM 11157 C C . ASP B 1 557 ? 21.641 15.484 11.5 1 90.25 557 ASP B C 1
ATOM 11159 O O . ASP B 1 557 ? 21.688 16.297 12.43 1 90.25 557 ASP B O 1
ATOM 11163 N N . GLY B 1 558 ? 21.062 14.43 11.594 1 93.75 558 GLY B N 1
ATOM 11164 C CA . GLY B 1 558 ? 20.484 13.93 12.836 1 93.75 558 GLY B CA 1
ATOM 11165 C C . GLY B 1 558 ? 20.156 12.453 12.781 1 93.75 558 GLY B C 1
ATOM 11166 O O . GLY B 1 558 ? 20.328 11.805 11.75 1 93.75 558 GLY B O 1
ATOM 11167 N N . GLU B 1 559 ? 19.703 11.984 13.906 1 94.75 559 GLU B N 1
ATOM 11168 C CA . GLU B 1 559 ? 19.469 10.547 14.039 1 94.75 559 GLU B CA 1
ATOM 11169 C C . GLU B 1 559 ? 18.016 10.195 13.789 1 94.75 559 GLU B C 1
ATOM 11171 O O . GLU B 1 559 ? 17.125 11.039 13.945 1 94.75 559 GLU B O 1
ATOM 11176 N N . ILE B 1 560 ? 17.766 9.055 13.305 1 97.38 560 ILE B N 1
ATOM 11177 C CA . ILE B 1 560 ? 16.484 8.375 13.25 1 97.38 560 ILE B CA 1
ATOM 11178 C C . ILE B 1 560 ? 16.516 7.133 14.141 1 97.38 560 ILE B C 1
ATOM 11180 O O . ILE B 1 560 ? 17.141 6.133 13.789 1 97.38 560 ILE B O 1
ATOM 11184 N N . THR B 1 561 ? 15.875 7.164 15.297 1 97.69 561 THR B N 1
ATOM 11185 C CA . THR B 1 561 ? 15.828 6.031 16.219 1 97.69 561 THR B CA 1
ATOM 11186 C C . THR B 1 561 ? 14.43 5.41 16.234 1 97.69 561 THR B C 1
ATOM 11188 O O . THR B 1 561 ? 13.461 6.035 15.805 1 97.69 561 THR B O 1
ATOM 11191 N N . PRO B 1 562 ? 14.336 4.145 16.719 1 97.62 562 PRO B N 1
ATOM 11192 C CA . PRO B 1 562 ? 13 3.561 16.875 1 97.62 562 PRO B CA 1
ATOM 11193 C C . PRO B 1 562 ? 12.086 4.391 17.766 1 97.62 562 PRO B C 1
ATOM 11195 O O . PRO B 1 562 ? 10.883 4.488 17.516 1 97.62 562 PRO B O 1
ATOM 11198 N N . GLU B 1 563 ? 12.672 5.031 18.75 1 97.31 563 GLU B N 1
ATOM 11199 C CA . GLU B 1 563 ? 11.906 5.852 19.688 1 97.31 563 GLU B CA 1
ATOM 11200 C C . GLU B 1 563 ? 11.359 7.102 19.016 1 97.31 563 GLU B C 1
ATOM 11202 O O . GLU B 1 563 ? 10.227 7.508 19.266 1 97.31 563 GLU B O 1
ATOM 11207 N N . HIS B 1 564 ? 12.188 7.68 18.125 1 97.19 564 HIS B N 1
ATOM 11208 C CA . HIS B 1 564 ? 11.734 8.836 17.359 1 97.19 564 HIS B CA 1
ATOM 11209 C C . HIS B 1 564 ? 10.516 8.484 16.516 1 97.19 564 HIS B C 1
ATOM 11211 O O . HIS B 1 564 ? 9.539 9.242 16.469 1 97.19 564 HIS B O 1
ATOM 11217 N N . VAL B 1 565 ? 10.641 7.375 15.867 1 98.25 565 VAL B N 1
ATOM 11218 C CA . VAL B 1 565 ? 9.594 6.945 14.953 1 98.25 565 VAL B CA 1
ATOM 11219 C C . VAL B 1 565 ? 8.312 6.656 15.734 1 98.25 565 VAL B C 1
ATOM 11221 O O . VAL B 1 565 ? 7.219 7.051 15.32 1 98.25 565 VAL B O 1
ATOM 11224 N N . GLN B 1 566 ? 8.477 5.961 16.875 1 98.25 566 GLN B N 1
ATOM 11225 C CA . GLN B 1 566 ? 7.324 5.633 17.703 1 98.25 566 GLN B CA 1
ATOM 11226 C C . GLN B 1 566 ? 6.656 6.891 18.25 1 98.25 566 GLN B C 1
ATOM 11228 O O . GLN B 1 566 ? 5.43 6.977 18.297 1 98.25 566 GLN B O 1
ATOM 11233 N N . HIS B 1 567 ? 7.457 7.812 18.625 1 97.94 567 HIS B N 1
ATOM 11234 C CA . HIS B 1 567 ? 6.934 9.078 19.125 1 97.94 567 HIS B CA 1
ATOM 11235 C C . HIS B 1 567 ? 6.148 9.82 18.047 1 97.94 567 HIS B C 1
ATOM 11237 O O . HIS B 1 567 ? 5.07 10.352 18.312 1 97.94 567 HIS B O 1
ATOM 11243 N N . ALA B 1 568 ? 6.727 9.875 16.891 1 97.94 568 ALA B N 1
ATOM 11244 C CA . ALA B 1 568 ? 6.043 10.539 15.789 1 97.94 568 ALA B CA 1
ATOM 11245 C C . ALA B 1 568 ? 4.688 9.891 15.516 1 97.94 568 ALA B C 1
ATOM 11247 O O . ALA B 1 568 ? 3.701 10.586 15.266 1 97.94 568 ALA B O 1
ATOM 11248 N N . PHE B 1 569 ? 4.676 8.547 15.516 1 98.5 569 PHE B N 1
ATOM 11249 C CA . PHE B 1 569 ? 3.42 7.84 15.297 1 98.5 569 PHE B CA 1
ATOM 11250 C C . PHE B 1 569 ? 2.42 8.164 16.406 1 98.5 569 PHE B C 1
ATOM 11252 O O . PHE B 1 569 ? 1.232 8.352 16.125 1 98.5 569 PHE B O 1
ATOM 11259 N N . TYR B 1 570 ? 2.873 8.227 17.625 1 98.31 570 TYR B N 1
ATOM 11260 C CA . TYR B 1 570 ? 2.057 8.578 18.781 1 98.31 570 TYR B CA 1
ATOM 11261 C C . TYR B 1 570 ? 1.385 9.93 18.578 1 98.31 570 TYR B C 1
ATOM 11263 O O . TYR B 1 570 ? 0.178 10.07 18.797 1 98.31 570 TYR B O 1
ATOM 11271 N N . MET B 1 571 ? 2.104 10.875 18.141 1 97.81 571 MET B N 1
ATOM 11272 C CA . MET B 1 571 ? 1.584 12.234 17.969 1 97.81 571 MET B CA 1
ATOM 11273 C C . MET B 1 571 ? 0.581 12.281 16.812 1 97.81 571 MET B C 1
ATOM 11275 O O . MET B 1 571 ? -0.48 12.891 16.938 1 97.81 571 MET B O 1
ATOM 11279 N N . ALA B 1 572 ? 0.907 11.617 15.703 1 98.19 572 ALA B N 1
ATOM 11280 C CA . ALA B 1 572 ? 0.017 11.594 14.547 1 98.19 572 ALA B CA 1
ATOM 11281 C C . ALA B 1 572 ? -1.31 10.922 14.891 1 98.19 572 ALA B C 1
ATOM 11283 O O . ALA B 1 572 ? -2.379 11.422 14.531 1 98.19 572 ALA B O 1
ATOM 11284 N N . ALA B 1 573 ? -1.222 9.828 15.586 1 98.56 573 ALA B N 1
ATOM 11285 C CA . ALA B 1 573 ? -2.414 9.047 15.914 1 98.56 573 ALA B CA 1
ATOM 11286 C C . ALA B 1 573 ? -3.297 9.797 16.922 1 98.56 573 ALA B C 1
ATOM 11288 O O . ALA B 1 573 ? -4.516 9.867 16.734 1 98.56 573 ALA B O 1
ATOM 11289 N N . ASN B 1 574 ? -2.713 10.328 17.938 1 98.06 574 ASN B N 1
ATOM 11290 C CA . ASN B 1 574 ? -3.484 11.023 18.953 1 98.06 574 ASN B CA 1
ATOM 11291 C C . ASN B 1 574 ? -4.137 12.289 18.406 1 98.06 574 ASN B C 1
ATOM 11293 O O . ASN B 1 574 ? -5.305 12.562 18.688 1 98.06 574 ASN B O 1
ATOM 11297 N N . TYR B 1 575 ? -3.398 13 17.703 1 98.12 575 TYR B N 1
ATOM 11298 C CA . TYR B 1 575 ? -4.008 14.203 17.141 1 98.12 575 TYR B CA 1
ATOM 11299 C C . TYR B 1 575 ? -5.039 13.844 16.078 1 98.12 575 TYR B C 1
ATOM 11301 O O . TYR B 1 575 ? -6.082 14.492 15.984 1 98.12 575 TYR B O 1
ATOM 11309 N N . GLY B 1 576 ? -4.715 12.844 15.258 1 98.44 576 GLY B N 1
ATOM 11310 C CA . GLY B 1 576 ? -5.703 12.391 14.289 1 98.44 576 GLY B CA 1
ATOM 11311 C C . GLY B 1 576 ? -7.02 11.992 14.93 1 98.44 576 GLY B C 1
ATOM 11312 O O . GLY B 1 576 ? -8.094 12.289 14.398 1 98.44 576 GLY B O 1
ATOM 11313 N N . PHE B 1 577 ? -6.895 11.281 16.109 1 97.81 577 PHE B N 1
ATOM 11314 C CA . PHE B 1 577 ? -8.078 10.914 16.875 1 97.81 577 PHE B CA 1
ATOM 11315 C C . PHE B 1 577 ? -8.875 12.148 17.266 1 97.81 577 PHE B C 1
ATOM 11317 O O . PHE B 1 577 ? -10.102 12.172 17.156 1 97.81 577 PHE B O 1
ATOM 11324 N N . GLN B 1 578 ? -8.219 13.227 17.656 1 97.38 578 GLN B N 1
ATOM 11325 C CA . GLN B 1 578 ? -8.852 14.492 18.016 1 97.38 578 GLN B CA 1
ATOM 11326 C C . GLN B 1 578 ? -9.539 15.133 16.828 1 97.38 578 GLN B C 1
ATOM 11328 O O . GLN B 1 578 ? -10.68 15.602 16.922 1 97.38 578 GLN B O 1
ATOM 11333 N N . LEU B 1 579 ? -8.898 15.094 15.703 1 97.38 579 LEU B N 1
ATOM 11334 C CA . LEU B 1 579 ? -9.445 15.68 14.484 1 97.38 579 LEU B CA 1
ATOM 11335 C C . LEU B 1 579 ? -10.742 14.977 14.07 1 97.38 579 LEU B C 1
ATOM 11337 O O . LEU B 1 579 ? -11.719 15.633 13.727 1 97.38 579 LEU B O 1
ATOM 11341 N N . LEU B 1 580 ? -10.711 13.664 14.125 1 97.56 580 LEU B N 1
ATOM 11342 C CA . LEU B 1 580 ? -11.883 12.891 13.727 1 97.56 580 LEU B CA 1
ATOM 11343 C C . LEU B 1 580 ? -13.07 13.211 14.625 1 97.56 580 LEU B C 1
ATOM 11345 O O . LEU B 1 580 ? -14.227 13.125 14.188 1 97.56 580 LEU B O 1
ATOM 11349 N N . ASN B 1 581 ? -12.781 13.641 15.852 1 96.75 581 ASN B N 1
ATOM 11350 C CA . ASN B 1 581 ? -13.82 13.984 16.812 1 96.75 581 ASN B CA 1
ATOM 11351 C C . ASN B 1 581 ? -14.172 15.469 16.75 1 96.75 581 ASN B C 1
ATOM 11353 O O . ASN B 1 581 ? -14.961 15.969 17.547 1 96.75 581 ASN B O 1
ATOM 11357 N N . GLY B 1 582 ? -13.578 16.203 15.867 1 95.81 582 GLY B N 1
ATOM 11358 C CA . GLY B 1 582 ? -13.914 17.609 15.641 1 95.81 582 GLY B CA 1
ATOM 11359 C C . GLY B 1 582 ? -13.133 18.562 16.516 1 95.81 582 GLY B C 1
ATOM 11360 O O . GLY B 1 582 ? -13.484 19.734 16.641 1 95.81 582 GLY B O 1
ATOM 11361 N N . ASN B 1 583 ? -12.078 18.078 17.141 1 95.88 583 ASN B N 1
ATOM 11362 C CA . ASN B 1 583 ? -11.234 18.891 18.016 1 95.88 583 ASN B CA 1
ATOM 11363 C C . ASN B 1 583 ? -9.922 19.266 17.328 1 95.88 583 ASN B C 1
ATOM 11365 O O . ASN B 1 583 ? -8.93 18.547 17.438 1 95.88 583 ASN B O 1
ATOM 11369 N N . LEU B 1 584 ? -9.852 20.438 16.781 1 96.62 584 LEU B N 1
ATOM 11370 C CA . LEU B 1 584 ? -8.68 20.828 16 1 96.62 584 LEU B CA 1
ATOM 11371 C C . LEU B 1 584 ? -7.633 21.484 16.906 1 96.62 584 LEU B C 1
ATOM 11373 O O . LEU B 1 584 ? -6.445 21.5 16.578 1 96.62 584 LEU B O 1
ATOM 11377 N N . ALA B 1 585 ? -7.973 22.109 18 1 95.19 585 ALA B N 1
ATOM 11378 C CA . ALA B 1 585 ? -7.074 22.578 19.047 1 95.19 585 ALA B CA 1
ATOM 11379 C C . ALA B 1 585 ? -7.062 21.594 20.219 1 95.19 585 ALA B C 1
ATOM 11381 O O . ALA B 1 585 ? -7.98 21.609 21.047 1 95.19 585 ALA B O 1
ATOM 11382 N N . ALA B 1 586 ? -6.016 20.797 20.312 1 95.19 586 ALA B N 1
ATOM 11383 C CA . ALA B 1 586 ? -6.035 19.688 21.266 1 95.19 586 ALA B CA 1
ATOM 11384 C C . ALA B 1 586 ? -4.777 19.688 22.125 1 95.19 586 ALA B C 1
ATOM 11386 O O . ALA B 1 586 ? -3.66 19.734 21.609 1 95.19 586 ALA B O 1
ATOM 11387 N N . ALA B 1 587 ? -4.984 19.703 23.406 1 94.38 587 ALA B N 1
ATOM 11388 C CA . ALA B 1 587 ? -3.857 19.516 24.312 1 94.38 587 ALA B CA 1
ATOM 11389 C C . ALA B 1 587 ? -3.445 18.062 24.391 1 94.38 587 ALA B C 1
ATOM 11391 O O . ALA B 1 587 ? -4.262 17.188 24.703 1 94.38 587 ALA B O 1
ATOM 11392 N N . ILE B 1 588 ? -2.281 17.719 24.031 1 96.12 588 ILE B N 1
ATOM 11393 C CA . ILE B 1 588 ? -1.792 16.344 24.031 1 96.12 588 ILE B CA 1
ATOM 11394 C C . ILE B 1 588 ? -0.517 16.25 24.859 1 96.12 588 ILE B C 1
ATOM 11396 O O . ILE B 1 588 ? 0.359 17.109 24.766 1 96.12 588 ILE B O 1
ATOM 11400 N N . ASP B 1 589 ? -0.448 15.227 25.672 1 95.31 589 ASP B N 1
ATOM 11401 C CA . ASP B 1 589 ? 0.735 14.969 26.484 1 95.31 589 ASP B CA 1
ATOM 11402 C C . ASP B 1 589 ? 1.847 14.336 25.656 1 95.31 589 ASP B C 1
ATOM 11404 O O . ASP B 1 589 ? 1.634 13.312 25 1 95.31 589 ASP B O 1
ATOM 11408 N N . ASP B 1 590 ? 2.908 14.961 25.656 1 95.12 590 ASP B N 1
ATOM 11409 C CA . ASP B 1 590 ? 4.102 14.398 25.031 1 95.12 590 ASP B CA 1
ATOM 11410 C C . ASP B 1 590 ? 4.957 13.648 26.062 1 95.12 590 ASP B C 1
ATOM 11412 O O . ASP B 1 590 ? 5.66 14.266 26.859 1 95.12 590 ASP B O 1
ATOM 11416 N N . TYR B 1 591 ? 4.992 12.383 25.906 1 95.12 591 TYR B N 1
ATOM 11417 C CA . TYR B 1 591 ? 5.625 11.562 26.922 1 95.12 591 TYR B CA 1
ATOM 11418 C C . TYR B 1 591 ? 7.145 11.648 26.828 1 95.12 591 TYR B C 1
ATOM 11420 O O . TYR B 1 591 ? 7.852 11.328 27.797 1 95.12 591 TYR B O 1
ATOM 11428 N N . GLU B 1 592 ? 7.648 12.031 25.719 1 91.69 592 GLU B N 1
ATOM 11429 C CA . GLU B 1 592 ? 9.094 12.148 25.562 1 91.69 592 GLU B CA 1
ATOM 11430 C C . GLU B 1 592 ? 9.617 13.445 26.172 1 91.69 592 GLU B C 1
ATOM 11432 O O . GLU B 1 592 ? 10.648 13.453 26.844 1 91.69 592 GLU B O 1
ATOM 11437 N N . LEU B 1 593 ? 8.891 14.508 25.938 1 91.81 593 LEU B N 1
ATOM 11438 C CA . LEU B 1 593 ? 9.328 15.82 26.406 1 91.81 593 LEU B CA 1
ATOM 11439 C C . LEU B 1 593 ? 8.789 16.109 27.797 1 91.81 593 LEU B C 1
ATOM 11441 O O . LEU B 1 593 ? 9.25 17.031 28.469 1 91.81 593 LEU B O 1
ATOM 11445 N N . LYS B 1 594 ? 7.863 15.305 28.234 1 92.56 594 LYS B N 1
ATOM 11446 C CA . LYS B 1 594 ? 7.242 15.438 29.547 1 92.56 594 LYS B CA 1
ATOM 11447 C C . LYS B 1 594 ? 6.582 16.812 29.703 1 92.56 594 LYS B C 1
ATOM 11449 O O . LYS B 1 594 ? 6.812 17.5 30.703 1 92.56 594 LYS B O 1
ATOM 11454 N N . GLN B 1 595 ? 5.879 17.188 28.703 1 94 595 GLN B N 1
ATOM 11455 C CA . GLN B 1 595 ? 5.102 18.422 28.641 1 94 595 GLN B CA 1
ATOM 11456 C C . GLN B 1 595 ? 3.805 18.219 27.875 1 94 595 GLN B C 1
ATOM 11458 O O . GLN B 1 595 ? 3.684 17.266 27.094 1 94 595 GLN B O 1
ATOM 11463 N N . ARG B 1 596 ? 2.855 19.016 28.141 1 95.62 596 ARG B N 1
ATOM 11464 C CA . ARG B 1 596 ? 1.607 19.062 27.391 1 95.62 596 ARG B CA 1
ATOM 11465 C C . ARG B 1 596 ? 1.626 20.203 26.375 1 95.62 596 ARG B C 1
ATOM 11467 O O . ARG B 1 596 ? 1.996 21.328 26.703 1 95.62 596 ARG B O 1
ATOM 11474 N N . PHE B 1 597 ? 1.303 19.875 25.203 1 95.31 597 PHE B N 1
ATOM 11475 C CA . PHE B 1 597 ? 1.344 20.875 24.156 1 95.31 597 PHE B CA 1
ATOM 11476 C C . PHE B 1 597 ? -0.043 21.109 23.562 1 95.31 597 PHE B C 1
ATOM 11478 O O . PHE B 1 597 ? -0.837 20.172 23.453 1 95.31 597 PHE B O 1
ATOM 11485 N N . MET B 1 598 ? -0.357 22.359 23.281 1 94.81 598 MET B N 1
ATOM 11486 C CA . MET B 1 598 ? -1.492 22.656 22.422 1 94.81 598 MET B CA 1
ATOM 11487 C C . MET B 1 598 ? -1.172 22.312 20.969 1 94.81 598 MET B C 1
ATOM 11489 O O . MET B 1 598 ? -0.28 22.922 20.375 1 94.81 598 MET B O 1
ATOM 11493 N N . ASN B 1 599 ? -1.842 21.328 20.438 1 95.25 599 ASN B N 1
ATOM 11494 C CA . ASN B 1 599 ? -1.607 20.859 19.078 1 95.25 599 ASN B CA 1
ATOM 11495 C C . ASN B 1 599 ? -2.715 21.297 18.125 1 95.25 599 ASN B C 1
ATOM 11497 O O . ASN B 1 599 ? -3.871 21.438 18.531 1 95.25 599 ASN B O 1
ATOM 11501 N N . ASP B 1 600 ? -2.338 21.609 16.906 1 95.81 600 ASP B N 1
ATOM 11502 C CA . ASP B 1 600 ? -3.268 21.922 15.836 1 95.81 600 ASP B CA 1
ATOM 11503 C C . ASP B 1 600 ? -2.887 21.203 14.547 1 95.81 600 ASP B C 1
ATOM 11505 O O . ASP B 1 600 ? -2.176 20.188 14.586 1 95.81 600 ASP B O 1
ATOM 11509 N N . LEU B 1 601 ? -3.367 21.578 13.375 1 96.75 601 LEU B N 1
ATOM 11510 C CA . LEU B 1 601 ? -3.201 20.828 12.125 1 96.75 601 LEU B CA 1
ATOM 11511 C C . LEU B 1 601 ? -1.726 20.703 11.766 1 96.75 601 LEU B C 1
ATOM 11513 O O . LEU B 1 601 ? -1.328 19.766 11.086 1 96.75 601 LEU B O 1
ATOM 11517 N N . ALA B 1 602 ? -0.929 21.625 12.242 1 96 602 ALA B N 1
ATOM 11518 C CA . ALA B 1 602 ? 0.504 21.562 11.969 1 96 602 ALA B CA 1
ATOM 11519 C C . ALA B 1 602 ? 1.119 20.297 12.547 1 96 602 ALA B C 1
ATOM 11521 O O . ALA B 1 602 ? 2.053 19.719 11.977 1 96 602 ALA B O 1
ATOM 11522 N N . THR B 1 603 ? 0.59 19.812 13.68 1 96.19 603 THR B N 1
ATOM 11523 C CA . THR B 1 603 ? 1.068 18.594 14.305 1 96.19 603 THR B CA 1
ATOM 11524 C C . THR B 1 603 ? 0.873 17.391 13.367 1 96.19 603 THR B C 1
ATOM 11526 O O . THR B 1 603 ? 1.795 16.609 13.164 1 96.19 603 THR B O 1
ATOM 11529 N N . TYR B 1 604 ? -0.313 17.312 12.852 1 97.56 604 TYR B N 1
ATOM 11530 C CA . TYR B 1 604 ? -0.598 16.219 11.938 1 97.56 604 TYR B CA 1
ATOM 11531 C C . TYR B 1 604 ? 0.274 16.297 10.688 1 97.56 604 TYR B C 1
ATOM 11533 O O . TYR B 1 604 ? 0.779 15.281 10.211 1 97.56 604 TYR B O 1
ATOM 11541 N N . ARG B 1 605 ? 0.481 17.484 10.188 1 97.31 605 ARG B N 1
ATOM 11542 C CA . ARG B 1 605 ? 1.273 17.688 8.984 1 97.31 605 ARG B CA 1
ATOM 11543 C C . ARG B 1 605 ? 2.713 17.234 9.188 1 97.31 605 ARG B C 1
ATOM 11545 O O . ARG B 1 605 ? 3.242 16.469 8.383 1 97.31 605 ARG B O 1
ATOM 11552 N N . ILE B 1 606 ? 3.328 17.672 10.266 1 97.25 606 ILE B N 1
ATOM 11553 C CA . ILE B 1 606 ? 4.742 17.391 10.5 1 97.25 606 ILE B CA 1
ATOM 11554 C C . ILE B 1 606 ? 4.961 15.898 10.664 1 97.25 606 ILE B C 1
ATOM 11556 O O . ILE B 1 606 ? 5.816 15.312 10 1 97.25 606 ILE B O 1
ATOM 11560 N N . PHE B 1 607 ? 4.148 15.281 11.453 1 97.75 607 PHE B N 1
ATOM 11561 C CA . PHE B 1 607 ? 4.445 13.898 11.812 1 97.75 607 PHE B CA 1
ATOM 11562 C C . PHE B 1 607 ? 4.012 12.945 10.711 1 97.75 607 PHE B C 1
ATOM 11564 O O . PHE B 1 607 ? 4.664 11.922 10.477 1 97.75 607 PHE B O 1
ATOM 11571 N N . THR B 1 608 ? 2.961 13.211 10 1 98.06 608 THR B N 1
ATOM 11572 C CA . THR B 1 608 ? 2.564 12.328 8.906 1 98.06 608 THR B CA 1
ATOM 11573 C C . THR B 1 608 ? 3.508 12.477 7.719 1 98.06 608 THR B C 1
ATOM 11575 O O . THR B 1 608 ? 3.789 11.5 7.02 1 98.06 608 THR B O 1
ATOM 11578 N N . SER B 1 609 ? 3.977 13.742 7.457 1 97.88 609 SER B N 1
ATOM 11579 C CA . SER B 1 609 ? 4.938 13.906 6.371 1 97.88 609 SER B CA 1
ATOM 11580 C C . SER B 1 609 ? 6.234 13.164 6.668 1 97.88 609 SER B C 1
ATOM 11582 O O . SER B 1 609 ? 6.797 12.508 5.785 1 97.88 609 SER B O 1
ATOM 11584 N N . TRP B 1 610 ? 6.668 13.242 7.922 1 98.19 610 TRP B N 1
ATOM 11585 C CA . TRP B 1 610 ? 7.914 12.57 8.289 1 98.19 610 TRP B CA 1
ATOM 11586 C C . TRP B 1 610 ? 7.754 11.055 8.258 1 98.19 610 TRP B C 1
ATOM 11588 O O . TRP B 1 610 ? 8.578 10.352 7.672 1 98.19 610 TRP B O 1
ATOM 11598 N N . LEU B 1 611 ? 6.676 10.547 8.844 1 98.38 611 LEU B N 1
ATOM 11599 C CA . LEU B 1 611 ? 6.43 9.109 8.875 1 98.38 611 LEU B CA 1
ATOM 11600 C C . LEU B 1 611 ? 6.289 8.555 7.465 1 98.38 611 LEU B C 1
ATOM 11602 O O . LEU B 1 611 ? 6.824 7.484 7.16 1 98.38 611 LEU B O 1
ATOM 11606 N N . TRP B 1 612 ? 5.578 9.25 6.641 1 98.06 612 TRP B N 1
ATOM 11607 C CA . TRP B 1 612 ? 5.43 8.805 5.258 1 98.06 612 TRP B CA 1
ATOM 11608 C C . TRP B 1 612 ? 6.789 8.719 4.566 1 98.06 612 TRP B C 1
ATOM 11610 O O . TRP B 1 612 ? 7.07 7.742 3.865 1 98.06 612 TRP B O 1
ATOM 11620 N N . SER B 1 613 ? 7.648 9.789 4.777 1 97.62 613 SER B N 1
ATOM 11621 C CA . SER B 1 613 ? 8.969 9.805 4.164 1 97.62 613 SER B CA 1
ATOM 11622 C C . SER B 1 613 ? 9.82 8.633 4.648 1 97.62 613 SER B C 1
ATOM 11624 O O . SER B 1 613 ? 10.562 8.031 3.867 1 97.62 613 SER B O 1
ATOM 11626 N N . LEU B 1 614 ? 9.664 8.289 5.938 1 97.81 614 LEU B N 1
ATOM 11627 C CA . LEU B 1 614 ? 10.43 7.188 6.52 1 97.81 614 LEU B CA 1
ATOM 11628 C C . LEU B 1 614 ? 10.055 5.863 5.863 1 97.81 614 LEU B C 1
ATOM 11630 O O . LEU B 1 614 ? 10.922 5.047 5.555 1 97.81 614 LEU B O 1
ATOM 11634 N N . VAL B 1 615 ? 8.797 5.648 5.621 1 96.31 615 VAL B N 1
ATOM 11635 C CA . VAL B 1 615 ? 8.289 4.371 5.141 1 96.31 615 VAL B CA 1
ATOM 11636 C C . VAL B 1 615 ? 8.5 4.266 3.631 1 96.31 615 VAL B C 1
ATOM 11638 O O . VAL B 1 615 ? 8.992 3.246 3.137 1 96.31 615 VAL B O 1
ATOM 11641 N N . ASN B 1 616 ? 8.258 5.305 2.848 1 94.38 616 ASN B N 1
ATOM 11642 C CA . ASN B 1 616 ? 8.164 5.223 1.395 1 94.38 616 ASN B CA 1
ATOM 11643 C C . ASN B 1 616 ? 9.492 5.598 0.732 1 94.38 616 ASN B C 1
ATOM 11645 O O . ASN B 1 616 ? 9.695 5.324 -0.451 1 94.38 616 ASN B O 1
ATOM 11649 N N . ARG B 1 617 ? 10.398 6.176 1.512 1 92.06 617 ARG B N 1
ATOM 11650 C CA . ARG B 1 617 ? 11.719 6.461 0.96 1 92.06 617 ARG B CA 1
ATOM 11651 C C . ARG B 1 617 ? 12.773 5.535 1.56 1 92.06 617 ARG B C 1
ATOM 11653 O O . ARG B 1 617 ? 13.969 5.836 1.513 1 92.06 617 ARG B O 1
ATOM 11660 N N . ASP B 1 618 ? 12.312 4.449 2.232 1 88.5 618 ASP B N 1
ATOM 11661 C CA . ASP B 1 618 ? 13.117 3.328 2.707 1 88.5 618 ASP B CA 1
ATOM 11662 C C . ASP B 1 618 ? 14.211 3.805 3.664 1 88.5 618 ASP B C 1
ATOM 11664 O O . ASP B 1 618 ? 15.383 3.461 3.5 1 88.5 618 ASP B O 1
ATOM 11668 N N . ALA B 1 619 ? 13.766 4.672 4.551 1 95.5 619 ALA B N 1
ATOM 11669 C CA . ALA B 1 619 ? 14.695 5.137 5.582 1 95.5 619 ALA B CA 1
ATOM 11670 C C . ALA B 1 619 ? 15.109 3.99 6.5 1 95.5 619 ALA B C 1
ATOM 11672 O O . ALA B 1 619 ? 14.352 3.039 6.699 1 95.5 619 ALA B O 1
ATOM 11673 N N . VAL B 1 620 ? 16.359 4.09 7.066 1 96.12 620 VAL B N 1
ATOM 11674 C CA . VAL B 1 620 ? 16.859 3.076 7.988 1 96.12 620 VAL B CA 1
ATOM 11675 C C . VAL B 1 620 ? 17.125 3.703 9.352 1 96.12 620 VAL B C 1
ATOM 11677 O O . VAL B 1 620 ? 17.391 4.902 9.453 1 96.12 620 VAL B O 1
ATOM 11680 N N . ILE B 1 621 ? 16.984 2.926 10.344 1 97.94 621 ILE B N 1
ATOM 11681 C CA . ILE B 1 621 ? 17.375 3.322 11.688 1 97.94 621 ILE B CA 1
ATOM 11682 C C . ILE B 1 621 ? 18.875 3.611 11.734 1 97.94 621 ILE B C 1
ATOM 11684 O O . ILE B 1 621 ? 19.688 2.775 11.336 1 97.94 621 ILE B O 1
ATOM 11688 N N . THR B 1 622 ? 19.219 4.777 12.164 1 97.44 622 THR B N 1
ATOM 11689 C CA . THR B 1 622 ? 20.609 5.191 12.148 1 97.44 622 THR B CA 1
ATOM 11690 C C . THR B 1 622 ? 21.266 4.922 13.508 1 97.44 622 THR B C 1
ATOM 11692 O O . THR B 1 622 ? 22.5 4.918 13.617 1 97.44 622 THR B O 1
ATOM 11695 N N . LYS B 1 623 ? 20.5 4.773 14.57 1 97.38 623 LYS B N 1
ATOM 11696 C CA . LYS B 1 623 ? 20.953 4.441 15.914 1 97.38 623 LYS B CA 1
ATOM 11697 C C . LYS B 1 623 ? 20.016 3.428 16.578 1 97.38 623 LYS B C 1
ATOM 11699 O O . LYS B 1 623 ? 18.797 3.643 16.625 1 97.38 623 LYS B O 1
ATOM 11704 N N . GLU B 1 624 ? 20.562 2.377 17.078 1 97.06 624 GLU B N 1
ATOM 11705 C CA . GLU B 1 624 ? 19.766 1.296 17.641 1 97.06 624 GLU B CA 1
ATOM 11706 C C . GLU B 1 624 ? 18.953 1.782 18.844 1 97.06 624 GLU B C 1
ATOM 11708 O O . GLU B 1 624 ? 19.281 2.799 19.453 1 97.06 624 GLU B O 1
ATOM 11713 N N . GLY B 1 625 ? 17.844 1.116 19.109 1 97.88 625 GLY B N 1
ATOM 11714 C CA . GLY B 1 625 ? 16.953 1.438 20.203 1 97.88 625 GLY B CA 1
ATOM 11715 C C . GLY B 1 625 ? 15.844 0.422 20.391 1 97.88 625 GLY B C 1
ATOM 11716 O O . GLY B 1 625 ? 16.016 -0.755 20.062 1 97.88 625 GLY B O 1
ATOM 11717 N N . TYR B 1 626 ? 14.789 0.883 21.047 1 97.62 626 TYR B N 1
ATOM 11718 C CA . TYR B 1 626 ? 13.68 -0.024 21.328 1 97.62 626 TYR B CA 1
ATOM 11719 C C . TYR B 1 626 ? 12.352 0.601 20.953 1 97.62 626 TYR B C 1
ATOM 11721 O O . TYR B 1 626 ? 12.164 1.813 21.078 1 97.62 626 TYR B O 1
ATOM 11729 N N . ILE B 1 627 ? 11.492 -0.151 20.438 1 97.44 627 ILE B N 1
ATOM 11730 C CA . ILE B 1 627 ? 10.078 0.212 20.469 1 97.44 627 ILE B CA 1
ATOM 11731 C C . ILE B 1 627 ? 9.43 -0.334 21.734 1 97.44 627 ILE B C 1
ATOM 11733 O O . ILE B 1 627 ? 9.789 -1.411 22.219 1 97.44 627 ILE B O 1
ATOM 11737 N N . LYS B 1 628 ? 8.508 0.39 22.297 1 98.12 628 LYS B N 1
ATOM 11738 C CA . LYS B 1 628 ? 8.102 0.141 23.672 1 98.12 628 LYS B CA 1
ATOM 11739 C C . LYS B 1 628 ? 6.598 -0.11 23.766 1 98.12 628 LYS B C 1
ATOM 11741 O O . LYS B 1 628 ? 5.816 0.477 23 1 98.12 628 LYS B O 1
ATOM 11746 N N . ALA B 1 629 ? 6.184 -0.964 24.609 1 98.06 629 ALA B N 1
ATOM 11747 C CA . ALA B 1 629 ? 4.785 -1.214 24.953 1 98.06 629 ALA B CA 1
ATOM 11748 C C . ALA B 1 629 ? 4.293 -0.235 26.016 1 98.06 629 ALA B C 1
ATOM 11750 O O . ALA B 1 629 ? 5.098 0.387 26.703 1 98.06 629 ALA B O 1
ATOM 11751 N N . PRO B 1 630 ? 2.965 -0.064 26.078 1 98 630 PRO B N 1
ATOM 11752 C CA . PRO B 1 630 ? 2.42 0.84 27.094 1 98 630 PRO B CA 1
ATOM 11753 C C . PRO B 1 630 ? 2.625 0.322 28.516 1 98 630 PRO B C 1
ATOM 11755 O O . PRO B 1 630 ? 2.564 -0.888 28.75 1 98 630 PRO B O 1
ATOM 11758 N N . LYS B 1 631 ? 2.83 1.153 29.406 1 97.69 631 LYS B N 1
ATOM 11759 C CA . LYS B 1 631 ? 2.965 0.884 30.844 1 97.69 631 LYS B CA 1
ATOM 11760 C C . LYS B 1 631 ? 2.42 2.041 31.672 1 97.69 631 LYS B C 1
ATOM 11762 O O . LYS B 1 631 ? 2.561 3.205 31.281 1 97.69 631 LYS B O 1
ATOM 11767 N N . LEU B 1 632 ? 1.693 1.734 32.719 1 97.12 632 LEU B N 1
ATOM 11768 C CA . LEU B 1 632 ? 1.282 2.762 33.656 1 97.12 632 LEU B CA 1
ATOM 11769 C C . LEU B 1 632 ? 2.471 3.252 34.5 1 97.12 632 LEU B C 1
ATOM 11771 O O . LEU B 1 632 ? 3.129 2.463 35.156 1 97.12 632 LEU B O 1
ATOM 11775 N N . THR B 1 633 ? 2.846 4.473 34.375 1 96.38 633 THR B N 1
ATOM 11776 C CA . THR B 1 633 ? 3.943 5.117 35.094 1 96.38 633 THR B CA 1
ATOM 11777 C C . THR B 1 633 ? 3.432 6.285 35.906 1 96.38 633 THR B C 1
ATOM 11779 O O . THR B 1 633 ? 2.223 6.504 36.031 1 96.38 633 THR B O 1
ATOM 11782 N N . ARG B 1 634 ? 4.363 6.977 36.5 1 93.81 634 ARG B N 1
ATOM 11783 C CA . ARG B 1 634 ? 4 8.164 37.25 1 93.81 634 ARG B CA 1
ATOM 11784 C C . ARG B 1 634 ? 3.494 9.273 36.344 1 93.81 634 ARG B C 1
ATOM 11786 O O . ARG B 1 634 ? 2.877 10.234 36.812 1 93.81 634 ARG B O 1
ATOM 11793 N N . ASP B 1 635 ? 3.715 9.133 35.031 1 95.19 635 ASP B N 1
ATOM 11794 C CA . ASP B 1 635 ? 3.273 10.117 34.062 1 95.19 635 ASP B CA 1
ATOM 11795 C C . ASP B 1 635 ? 2.041 9.633 33.312 1 95.19 635 ASP B C 1
ATOM 11797 O O . ASP B 1 635 ? 1.693 10.172 32.25 1 95.19 635 ASP B O 1
ATOM 11801 N N . GLY B 1 636 ? 1.402 8.578 33.812 1 95.5 636 GLY B N 1
ATOM 11802 C CA . GLY B 1 636 ? 0.275 7.965 33.125 1 95.5 636 GLY B CA 1
ATOM 11803 C C . GLY B 1 636 ? 0.67 6.777 32.281 1 95.5 636 GLY B C 1
ATOM 11804 O O . GLY B 1 636 ? 1.742 6.199 32.469 1 95.5 636 GLY B O 1
ATOM 11805 N N . VAL B 1 637 ? -0.259 6.363 31.406 1 97.5 637 VAL B N 1
ATOM 11806 C CA . VAL B 1 637 ? 0.038 5.266 30.5 1 97.5 637 VAL B CA 1
ATOM 11807 C C . VAL B 1 637 ? 0.871 5.785 29.328 1 97.5 637 VAL B C 1
ATOM 11809 O O . VAL B 1 637 ? 0.395 6.598 28.531 1 97.5 637 VAL B O 1
ATOM 11812 N N . ILE B 1 638 ? 2.084 5.402 29.219 1 97.88 638 ILE B N 1
ATOM 11813 C CA . ILE B 1 638 ? 2.973 5.84 28.156 1 97.88 638 ILE B CA 1
ATOM 11814 C C . ILE B 1 638 ? 3.779 4.652 27.625 1 97.88 638 ILE B C 1
ATOM 11816 O O . ILE B 1 638 ? 3.834 3.604 28.281 1 97.88 638 ILE B O 1
ATOM 11820 N N . PRO B 1 639 ? 4.336 4.727 26.375 1 97.75 639 PRO B N 1
ATOM 11821 C CA . PRO B 1 639 ? 5.293 3.707 25.938 1 97.75 639 PRO B CA 1
ATOM 11822 C C . PRO B 1 639 ? 6.555 3.68 26.797 1 97.75 639 PRO B C 1
ATOM 11824 O O . PRO B 1 639 ? 7.383 4.586 26.719 1 97.75 639 PRO B O 1
ATOM 11827 N N . ALA B 1 640 ? 6.68 2.658 27.609 1 97.19 640 ALA B N 1
ATOM 11828 C CA . ALA B 1 640 ? 7.785 2.697 28.562 1 97.19 640 ALA B CA 1
ATOM 11829 C C . ALA B 1 640 ? 8.406 1.315 28.75 1 97.19 640 ALA B C 1
ATOM 11831 O O . ALA B 1 640 ? 9.508 1.187 29.297 1 97.19 640 ALA B O 1
ATOM 11832 N N . GLU B 1 641 ? 7.785 0.234 28.25 1 97.25 641 GLU B N 1
ATOM 11833 C CA . GLU B 1 641 ? 8.305 -1.121 28.391 1 97.25 641 GLU B CA 1
ATOM 11834 C C . GLU B 1 641 ? 9.008 -1.577 27.109 1 97.25 641 GLU B C 1
ATOM 11836 O O . GLU B 1 641 ? 8.375 -1.688 26.047 1 97.25 641 GLU B O 1
ATOM 11841 N N . ASN B 1 642 ? 10.305 -1.914 27.203 1 96.88 642 ASN B N 1
ATOM 11842 C CA . ASN B 1 642 ? 11.039 -2.373 26.031 1 96.88 642 ASN B CA 1
ATOM 11843 C C . ASN B 1 642 ? 10.469 -3.68 25.484 1 96.88 642 ASN B C 1
ATOM 11845 O O . ASN B 1 642 ? 10.352 -4.664 26.219 1 96.88 642 ASN B O 1
ATOM 11849 N N . VAL B 1 643 ? 10.07 -3.729 24.25 1 95.5 643 VAL B N 1
ATOM 11850 C CA . VAL B 1 643 ? 9.477 -4.918 23.641 1 95.5 643 VAL B CA 1
ATOM 11851 C C . VAL B 1 643 ? 10.375 -5.438 22.531 1 95.5 643 VAL B C 1
ATOM 11853 O O . VAL B 1 643 ? 10.656 -6.633 22.453 1 95.5 643 VAL B O 1
ATOM 11856 N N . LEU B 1 644 ? 10.758 -4.586 21.625 1 95.38 644 LEU B N 1
ATOM 11857 C CA . LEU B 1 644 ? 11.523 -5 20.453 1 95.38 644 LEU B CA 1
ATOM 11858 C C . LEU B 1 644 ? 12.781 -4.152 20.297 1 95.38 644 LEU B C 1
ATOM 11860 O O . LEU B 1 644 ? 12.703 -2.934 20.141 1 95.38 644 LEU B O 1
ATOM 11864 N N . LYS B 1 645 ? 13.922 -4.77 20.391 1 97.31 645 LYS B N 1
ATOM 11865 C CA . LYS B 1 645 ? 15.18 -4.117 20.062 1 97.31 645 LYS B CA 1
ATOM 11866 C C . LYS B 1 645 ? 15.352 -3.984 18.547 1 97.31 645 LYS B C 1
ATOM 11868 O O . LYS B 1 645 ? 15.172 -4.953 17.812 1 97.31 645 LYS B O 1
ATOM 11873 N N . VAL B 1 646 ? 15.633 -2.818 18.016 1 97.75 646 VAL B N 1
ATOM 11874 C CA . VAL B 1 646 ? 15.781 -2.557 16.594 1 97.75 646 VAL B CA 1
ATOM 11875 C C . VAL B 1 646 ? 17.234 -2.156 16.297 1 97.75 646 VAL B C 1
ATOM 11877 O O . VAL B 1 646 ? 17.734 -1.18 16.859 1 97.75 646 VAL B O 1
ATOM 11880 N N . ALA B 1 647 ? 17.906 -2.832 15.43 1 96.81 647 ALA B N 1
ATOM 11881 C CA . ALA B 1 647 ? 19.312 -2.623 15.117 1 96.81 647 ALA B CA 1
ATOM 11882 C C . ALA B 1 647 ? 19.484 -1.493 14.102 1 96.81 647 ALA B C 1
ATOM 11884 O O . ALA B 1 647 ? 18.562 -1.167 13.359 1 96.81 647 ALA B O 1
ATOM 11885 N N . LYS B 1 648 ? 20.719 -0.865 14.211 1 96.81 648 LYS B N 1
ATOM 11886 C CA . LYS B 1 648 ? 21.094 0.071 13.156 1 96.81 648 LYS B CA 1
ATOM 11887 C C . LYS B 1 648 ? 21 -0.579 11.781 1 96.81 648 LYS B C 1
ATOM 11889 O O . LYS B 1 648 ? 21.359 -1.745 11.609 1 96.81 648 LYS B O 1
ATOM 11894 N N . GLY B 1 649 ? 20.422 0.137 10.844 1 95.25 649 GLY B N 1
ATOM 11895 C CA . GLY B 1 649 ? 20.328 -0.376 9.484 1 95.25 649 GLY B CA 1
ATOM 11896 C C . GLY B 1 649 ? 18.969 -0.976 9.172 1 95.25 649 GLY B C 1
ATOM 11897 O O . GLY B 1 649 ? 18.625 -1.177 8 1 95.25 649 GLY B O 1
ATOM 11898 N N . THR B 1 650 ? 18.141 -1.22 10.188 1 95.12 650 THR B N 1
ATOM 11899 C CA . THR B 1 650 ? 16.797 -1.758 9.969 1 95.12 650 THR B CA 1
ATOM 11900 C C . THR B 1 650 ? 15.93 -0.755 9.219 1 95.12 650 THR B C 1
ATOM 11902 O O . THR B 1 650 ? 15.891 0.426 9.562 1 95.12 650 THR B O 1
ATOM 11905 N N . LYS B 1 651 ? 15.281 -1.222 8.164 1 93.56 651 LYS B N 1
ATOM 11906 C CA . LYS B 1 651 ? 14.352 -0.344 7.461 1 93.56 651 LYS B CA 1
ATOM 11907 C C . LYS B 1 651 ? 13.148 -0.005 8.336 1 93.56 651 LYS B C 1
ATOM 11909 O O . LYS B 1 651 ? 12.586 -0.881 9 1 93.56 651 LYS B O 1
ATOM 11914 N N . VAL B 1 652 ? 12.727 1.225 8.352 1 96.94 652 VAL B N 1
ATOM 11915 C CA . VAL B 1 652 ? 11.594 1.657 9.164 1 96.94 652 VAL B CA 1
ATOM 11916 C C . VAL B 1 652 ? 10.328 0.941 8.711 1 96.94 652 VAL B C 1
ATOM 11918 O O . VAL B 1 652 ? 9.484 0.575 9.531 1 96.94 652 VAL B O 1
ATOM 11921 N N . LYS B 1 653 ? 10.211 0.724 7.457 1 93.94 653 LYS B N 1
ATOM 11922 C CA . LYS B 1 653 ? 9.055 0.038 6.891 1 93.94 653 LYS B CA 1
ATOM 11923 C C . LYS B 1 653 ? 8.867 -1.339 7.52 1 93.94 653 LYS B C 1
ATOM 11925 O O . LYS B 1 653 ? 7.738 -1.797 7.699 1 93.94 653 LYS B O 1
ATOM 11930 N N . ASP B 1 654 ? 9.953 -1.973 7.949 1 92.12 654 ASP B N 1
ATOM 11931 C CA . ASP B 1 654 ? 9.93 -3.342 8.453 1 92.12 654 ASP B CA 1
ATOM 11932 C C . ASP B 1 654 ? 9.414 -3.389 9.891 1 92.12 654 ASP B C 1
ATOM 11934 O O . ASP B 1 654 ? 9.031 -4.453 10.383 1 92.12 654 ASP B O 1
ATOM 11938 N N . ILE B 1 655 ? 9.359 -2.275 10.555 1 94.75 655 ILE B N 1
ATOM 11939 C CA . ILE B 1 655 ? 8.922 -2.289 11.945 1 94.75 655 ILE B CA 1
ATOM 11940 C C . ILE B 1 655 ? 7.621 -1.503 12.086 1 94.75 655 ILE B C 1
ATOM 11942 O O . ILE B 1 655 ? 7.094 -1.35 13.188 1 94.75 655 ILE B O 1
ATOM 11946 N N . PHE B 1 656 ? 7.094 -1.057 10.977 1 96.25 656 PHE B N 1
ATOM 11947 C CA . PHE B 1 656 ? 5.918 -0.194 10.992 1 96.25 656 PHE B CA 1
ATOM 11948 C C . PHE B 1 656 ? 4.719 -0.92 11.586 1 96.25 656 PHE B C 1
ATOM 11950 O O . PHE B 1 656 ? 3.975 -0.347 12.383 1 96.25 656 PHE B O 1
ATOM 11957 N N . GLU B 1 657 ? 4.492 -2.1 11.227 1 95.94 657 GLU B N 1
ATOM 11958 C CA . GLU B 1 657 ? 3.361 -2.869 11.734 1 95.94 657 GLU B CA 1
ATOM 11959 C C . GLU B 1 657 ? 3.428 -3.008 13.25 1 95.94 657 GLU B C 1
ATOM 11961 O O . GLU B 1 657 ? 2.402 -2.924 13.93 1 95.94 657 GLU B O 1
ATOM 11966 N N . GLU B 1 658 ? 4.598 -3.23 13.773 1 96.5 658 GLU B N 1
ATOM 11967 C CA . GLU B 1 658 ? 4.758 -3.369 15.219 1 96.5 658 GLU B CA 1
ATOM 11968 C C . GLU B 1 658 ? 4.469 -2.055 15.938 1 96.5 658 GLU B C 1
ATOM 11970 O O . GLU B 1 658 ? 3.842 -2.045 17 1 96.5 658 GLU B O 1
ATOM 11975 N N . ILE B 1 659 ? 4.926 -0.991 15.375 1 97.69 659 ILE B N 1
ATOM 11976 C CA . ILE B 1 659 ? 4.66 0.325 15.945 1 97.69 659 ILE B CA 1
ATOM 11977 C C . ILE B 1 659 ? 3.154 0.586 15.961 1 97.69 659 ILE B C 1
ATOM 11979 O O . ILE B 1 659 ? 2.613 1.066 16.969 1 97.69 659 ILE B O 1
ATOM 11983 N N . TRP B 1 660 ? 2.562 0.254 14.836 1 97.75 660 TRP B N 1
ATOM 11984 C CA . TRP B 1 660 ? 1.116 0.39 14.703 1 97.75 660 TRP B CA 1
ATOM 11985 C C . TRP B 1 660 ? 0.393 -0.415 15.773 1 97.75 660 TRP B C 1
ATOM 11987 O O . TRP B 1 660 ? -0.486 0.108 16.469 1 97.75 660 TRP B O 1
ATOM 11997 N N . LYS B 1 661 ? 0.782 -1.626 16.062 1 97.06 661 LYS B N 1
ATOM 11998 C CA . LYS B 1 661 ? 0.177 -2.518 17.047 1 97.06 661 LYS B CA 1
ATOM 11999 C C . LYS B 1 661 ? 0.373 -1.983 18.469 1 97.06 661 LYS B C 1
ATOM 12001 O O . LYS B 1 661 ? -0.557 -1.999 19.281 1 97.06 661 LYS B O 1
ATOM 12006 N N . LEU B 1 662 ? 1.521 -1.552 18.719 1 97.5 662 LEU B N 1
ATOM 12007 C CA . LEU B 1 662 ? 1.846 -1.101 20.062 1 97.5 662 LEU B CA 1
ATOM 12008 C C . LEU B 1 662 ? 1.096 0.184 20.406 1 97.5 662 LEU B C 1
ATOM 12010 O O . LEU B 1 662 ? 0.721 0.402 21.547 1 97.5 662 LEU B O 1
ATOM 12014 N N . HIS B 1 663 ? 0.881 1.007 19.391 1 97.94 663 HIS B N 1
ATOM 12015 C CA . HIS B 1 663 ? 0.07 2.188 19.672 1 97.94 663 HIS B CA 1
ATOM 12016 C C . HIS B 1 663 ? -1.385 1.809 19.922 1 97.94 663 HIS B C 1
ATOM 12018 O O . HIS B 1 663 ? -2.051 2.422 20.766 1 97.94 663 HIS B O 1
ATOM 12024 N N . PHE B 1 664 ? -1.843 0.889 19.156 1 96.25 664 PHE B N 1
ATOM 12025 C CA . PHE B 1 664 ? -3.193 0.396 19.391 1 96.25 664 PHE B CA 1
ATOM 12026 C C . PHE B 1 664 ? -3.324 -0.177 20.812 1 96.25 664 PHE B C 1
ATOM 12028 O O . PHE B 1 664 ? -4.316 0.071 21.484 1 96.25 664 PHE B O 1
ATOM 12035 N N . ASP B 1 665 ? -2.326 -0.885 21.281 1 96.75 665 ASP B N 1
ATOM 12036 C CA . ASP B 1 665 ? -2.262 -1.378 22.641 1 96.75 665 ASP B CA 1
ATOM 12037 C C . ASP B 1 665 ? -2.264 -0.222 23.641 1 96.75 665 ASP B C 1
ATOM 12039 O O . ASP B 1 665 ? -2.914 -0.298 24.688 1 96.75 665 ASP B O 1
ATOM 12043 N N . TRP B 1 666 ? -1.484 0.737 23.312 1 98 666 TRP B N 1
ATOM 12044 C CA . TRP B 1 666 ? -1.447 1.906 24.188 1 98 666 TRP B CA 1
ATOM 12045 C C . TRP B 1 666 ? -2.836 2.514 24.344 1 98 666 TRP B C 1
ATOM 12047 O O . TRP B 1 666 ? -3.244 2.871 25.453 1 98 666 TRP B O 1
ATOM 12057 N N . THR B 1 667 ? -3.57 2.688 23.234 1 97.19 667 THR B N 1
ATOM 12058 C CA . THR B 1 667 ? -4.918 3.246 23.266 1 97.19 667 THR B CA 1
ATOM 12059 C C . THR B 1 667 ? -5.816 2.443 24.203 1 97.19 667 THR B C 1
ATOM 12061 O O . THR B 1 667 ? -6.547 3.016 25.016 1 97.19 667 THR B O 1
ATOM 12064 N N . ASN B 1 668 ? -5.711 1.143 24.094 1 95.19 668 ASN B N 1
ATOM 12065 C CA . ASN B 1 668 ? -6.527 0.269 24.922 1 95.19 668 ASN B CA 1
ATOM 12066 C C . ASN B 1 668 ? -6.156 0.397 26.406 1 95.19 668 ASN B C 1
ATOM 12068 O O . ASN B 1 668 ? -7.035 0.45 27.266 1 95.19 668 ASN B O 1
ATOM 12072 N N . GLU B 1 669 ? -4.902 0.411 26.672 1 97.19 669 GLU B N 1
ATOM 12073 C CA . GLU B 1 669 ? -4.453 0.549 28.062 1 97.19 669 GLU B CA 1
ATOM 12074 C C . GLU B 1 669 ? -4.828 1.913 28.625 1 97.19 669 GLU B C 1
ATOM 12076 O O . GLU B 1 669 ? -5.125 2.033 29.812 1 97.19 669 GLU B O 1
ATOM 12081 N N . PHE B 1 670 ? -4.711 2.879 27.797 1 96.88 670 PHE B N 1
ATOM 12082 C CA . PHE B 1 670 ? -5.098 4.227 28.203 1 96.88 670 PHE B CA 1
ATOM 12083 C C . PHE B 1 670 ? -6.57 4.273 28.578 1 96.88 670 PHE B C 1
ATOM 12085 O O . PHE B 1 670 ? -6.926 4.809 29.641 1 96.88 670 PHE B O 1
ATOM 12092 N N . TYR B 1 671 ? -7.465 3.703 27.781 1 96.12 671 TYR B N 1
ATOM 12093 C CA . TYR B 1 671 ? -8.891 3.652 28.078 1 96.12 671 TYR B CA 1
ATOM 12094 C C . TYR B 1 671 ? -9.156 2.85 29.344 1 96.12 671 TYR B C 1
ATOM 12096 O O . TYR B 1 671 ? -9.992 3.234 30.156 1 96.12 671 TYR B O 1
ATOM 12104 N N . LYS B 1 672 ? -8.461 1.745 29.406 1 96.19 672 LYS B N 1
ATOM 12105 C CA . LYS B 1 672 ? -8.609 0.902 30.594 1 96.19 672 LYS B CA 1
ATOM 12106 C C . LYS B 1 672 ? -8.273 1.674 31.859 1 96.19 672 LYS B C 1
ATOM 12108 O O . LYS B 1 672 ? -9.016 1.614 32.844 1 96.19 672 LYS B O 1
ATOM 12113 N N . GLU B 1 673 ? -7.16 2.332 31.812 1 96.25 673 GLU B N 1
ATOM 12114 C CA . GLU B 1 673 ? -6.734 3.111 32.969 1 96.25 673 GLU B CA 1
ATOM 12115 C C . GLU B 1 673 ? -7.758 4.191 33.312 1 96.25 673 GLU B C 1
ATOM 12117 O O . GLU B 1 673 ? -8.07 4.414 34.5 1 96.25 673 GLU B O 1
ATOM 12122 N N . GLN B 1 674 ? -8.266 4.922 32.375 1 94.88 674 GLN B N 1
ATOM 12123 C CA . GLN B 1 674 ? -9.266 5.957 32.594 1 94.88 674 GLN B CA 1
ATOM 12124 C C . GLN B 1 674 ? -10.531 5.375 33.219 1 94.88 674 GLN B C 1
ATOM 12126 O O . GLN B 1 674 ? -11.07 5.938 34.188 1 94.88 674 GLN B O 1
ATOM 12131 N N . ASP B 1 675 ? -10.992 4.25 32.656 1 96.31 675 ASP B N 1
ATOM 12132 C CA . ASP B 1 675 ? -12.195 3.604 33.156 1 96.31 675 ASP B CA 1
ATOM 12133 C C . ASP B 1 675 ? -11.992 3.072 34.594 1 96.31 675 ASP B C 1
ATOM 12135 O O . ASP B 1 675 ? -12.906 3.117 35.406 1 96.31 675 ASP B O 1
ATOM 12139 N N . MET B 1 676 ? -10.812 2.539 34.844 1 95.88 676 MET B N 1
ATOM 12140 C CA . MET B 1 676 ? -10.484 2.025 36.156 1 95.88 676 MET B CA 1
ATOM 12141 C C . MET B 1 676 ? -10.484 3.148 37.188 1 95.88 676 MET B C 1
ATOM 12143 O O . MET B 1 676 ? -10.906 2.951 38.344 1 95.88 676 MET B O 1
ATOM 12147 N N . ARG B 1 677 ? -9.969 4.297 36.812 1 94.31 677 ARG B N 1
ATOM 12148 C CA . ARG B 1 677 ? -9.969 5.441 37.719 1 94.31 677 ARG B CA 1
ATOM 12149 C C . ARG B 1 677 ? -11.398 5.852 38.062 1 94.31 677 ARG B C 1
ATOM 12151 O O . ARG B 1 677 ? -11.688 6.184 39.219 1 94.31 677 ARG B O 1
ATOM 12158 N N . VAL B 1 678 ? -12.258 5.82 37.125 1 95.5 678 VAL B N 1
ATOM 12159 C CA . VAL B 1 678 ? -13.656 6.156 37.375 1 95.5 678 VAL B CA 1
ATOM 12160 C C . VAL B 1 678 ? -14.297 5.105 38.25 1 95.5 678 VAL B C 1
ATOM 12162 O O . VAL B 1 678 ? -15.023 5.441 39.188 1 95.5 678 VAL B O 1
ATOM 12165 N N . ALA B 1 679 ? -14.062 3.873 37.938 1 96.69 679 ALA B N 1
ATOM 12166 C CA . ALA B 1 679 ? -14.602 2.779 38.75 1 96.69 679 ALA B CA 1
ATOM 12167 C C . ALA B 1 679 ? -14.172 2.898 40.219 1 96.69 679 ALA B C 1
ATOM 12169 O O . ALA B 1 679 ? -14.984 2.732 41.125 1 96.69 679 ALA B O 1
ATOM 12170 N N . ASN B 1 680 ? -12.93 3.164 40.438 1 95.69 680 ASN B N 1
ATOM 12171 C CA . ASN B 1 680 ? -12.406 3.334 41.781 1 95.69 680 ASN B CA 1
ATOM 12172 C C . ASN B 1 680 ? -13.078 4.508 42.5 1 95.69 680 ASN B C 1
ATOM 12174 O O . ASN B 1 680 ? -13.43 4.406 43.688 1 95.69 680 ASN B O 1
ATOM 12178 N N . ARG B 1 681 ? -13.203 5.586 41.812 1 94.81 681 ARG B N 1
ATOM 12179 C CA . ARG B 1 681 ? -13.82 6.777 42.375 1 94.81 681 ARG B CA 1
ATOM 12180 C C . ARG B 1 681 ? -15.266 6.504 42.812 1 94.81 681 ARG B C 1
ATOM 12182 O O . ARG B 1 681 ? -15.688 6.902 43.875 1 94.81 681 ARG B O 1
ATOM 12189 N N . LEU B 1 682 ? -15.992 5.828 41.969 1 95.5 682 LEU B N 1
ATOM 12190 C CA . LEU B 1 682 ? -17.391 5.531 42.25 1 95.5 682 LEU B CA 1
ATOM 12191 C C . LEU B 1 682 ? -17.5 4.57 43.438 1 95.5 682 LEU B C 1
ATOM 12193 O O . LEU B 1 682 ? -18.359 4.75 44.312 1 95.5 682 LEU B O 1
ATOM 12197 N N . ALA B 1 683 ? -16.688 3.578 43.438 1 95.62 683 ALA B N 1
ATOM 12198 C CA . ALA B 1 683 ? -16.688 2.607 44.531 1 95.62 683 ALA B CA 1
ATOM 12199 C C . ALA B 1 683 ? -16.391 3.283 45.844 1 95.62 683 ALA B C 1
ATOM 12201 O O . ALA B 1 683 ? -17.016 2.98 46.875 1 95.62 683 ALA B O 1
ATOM 12202 N N . GLU B 1 684 ? -15.438 4.164 45.812 1 94.62 684 GLU B N 1
ATOM 12203 C CA . GLU B 1 684 ? -15.031 4.859 47.031 1 94.62 684 GLU B CA 1
ATOM 12204 C C . GLU B 1 684 ? -16.094 5.871 47.469 1 94.62 684 GLU B C 1
ATOM 12206 O O . GLU B 1 684 ? -16.422 5.957 48.656 1 94.62 684 GLU B O 1
ATOM 12211 N N . THR B 1 685 ? -16.609 6.625 46.594 1 94.25 685 THR B N 1
ATOM 12212 C CA . THR B 1 685 ? -17.516 7.723 46.875 1 94.25 685 THR B CA 1
ATOM 12213 C C . THR B 1 685 ? -18.875 7.191 47.312 1 94.25 685 THR B C 1
ATOM 12215 O O . THR B 1 685 ? -19.469 7.684 48.281 1 94.25 685 THR B O 1
ATOM 12218 N N . PHE B 1 686 ? -19.359 6.145 46.656 1 93.81 686 PHE B N 1
ATOM 12219 C CA . PHE B 1 686 ? -20.75 5.746 46.875 1 93.81 686 PHE B CA 1
ATOM 12220 C C . PHE B 1 686 ? -20.812 4.422 47.625 1 93.81 686 PHE B C 1
ATOM 12222 O O . PHE B 1 686 ? -21.828 4.121 48.25 1 93.81 686 PHE B O 1
ATOM 12229 N N . GLY B 1 687 ? -19.812 3.59 47.469 1 88.69 687 GLY B N 1
ATOM 12230 C CA . GLY B 1 687 ? -19.828 2.299 48.125 1 88.69 687 GLY B CA 1
ATOM 12231 C C . GLY B 1 687 ? -18.922 2.242 49.344 1 88.69 687 GLY B C 1
ATOM 12232 O O . GLY B 1 687 ? -19.016 1.312 50.156 1 88.69 687 GLY B O 1
ATOM 12233 N N . LYS B 1 688 ? -18.031 3.141 49.562 1 88.56 688 LYS B N 1
ATOM 12234 C CA . LYS B 1 688 ? -17.047 3.131 50.625 1 88.56 688 LYS B CA 1
ATOM 12235 C C . LYS B 1 688 ? -16.297 1.798 50.656 1 88.56 688 LYS B C 1
ATOM 12237 O O . LYS B 1 688 ? -16.141 1.205 51.719 1 88.56 688 LYS B O 1
ATOM 12242 N N . THR B 1 689 ? -15.953 1.374 49.469 1 86.88 689 THR B N 1
ATOM 12243 C CA . THR B 1 689 ? -15.266 0.093 49.344 1 86.88 689 THR B CA 1
ATOM 12244 C C . THR B 1 689 ? -14.102 0.189 48.375 1 86.88 689 THR B C 1
ATOM 12246 O O . THR B 1 689 ? -14.109 1.039 47.469 1 86.88 689 THR B O 1
ATOM 12249 N N . ASN B 1 690 ? -13.117 -0.657 48.719 1 86.62 690 ASN B N 1
ATOM 12250 C CA . ASN B 1 690 ? -11.992 -0.828 47.781 1 86.62 690 ASN B CA 1
ATOM 12251 C C . ASN B 1 690 ? -11.82 -2.287 47.375 1 86.62 690 ASN B C 1
ATOM 12253 O O . ASN B 1 690 ? -10.711 -2.717 47.062 1 86.62 690 ASN B O 1
ATOM 12257 N N . ASN B 1 691 ? -12.938 -2.977 47.469 1 90.19 691 ASN B N 1
ATOM 12258 C CA . ASN B 1 691 ? -12.914 -4.383 47.062 1 90.19 691 ASN B CA 1
ATOM 12259 C C . ASN B 1 691 ? -12.664 -4.555 45.594 1 90.19 691 ASN B C 1
ATOM 12261 O O . ASN B 1 691 ? -13.453 -4.078 44.75 1 90.19 691 ASN B O 1
ATOM 12265 N N . ASN B 1 692 ? -11.664 -5.371 45.25 1 91.31 692 ASN B N 1
ATOM 12266 C CA . ASN B 1 692 ? -11.203 -5.523 43.875 1 91.31 692 ASN B CA 1
ATOM 12267 C C . ASN B 1 692 ? -12.281 -6.156 43 1 91.31 692 ASN B C 1
ATOM 12269 O O . ASN B 1 692 ? -12.422 -5.793 41.844 1 91.31 692 ASN B O 1
ATOM 12273 N N . SER B 1 693 ? -12.969 -7.043 43.562 1 93.12 693 SER B N 1
ATOM 12274 C CA . SER B 1 693 ? -13.992 -7.73 42.781 1 93.12 693 SER B CA 1
ATOM 12275 C C . SER B 1 693 ? -15.125 -6.781 42.406 1 93.12 693 SER B C 1
ATOM 12277 O O . SER B 1 693 ? -15.641 -6.832 41.281 1 93.12 693 SER B O 1
ATOM 12279 N N . VAL B 1 694 ? -15.562 -5.949 43.344 1 93.88 694 VAL B N 1
ATOM 12280 C CA . VAL B 1 694 ? -16.625 -4.98 43.094 1 93.88 694 VAL B CA 1
ATOM 12281 C C . VAL B 1 694 ? -16.156 -3.934 42.094 1 93.88 694 VAL B C 1
ATOM 12283 O O . VAL B 1 694 ? -16.875 -3.574 41.188 1 93.88 694 VAL B O 1
ATOM 12286 N N . VAL B 1 695 ? -14.938 -3.521 42.25 1 96.19 695 VAL B N 1
ATOM 12287 C CA . VAL B 1 695 ? -14.367 -2.518 41.375 1 96.19 695 VAL B CA 1
ATOM 12288 C C . VAL B 1 695 ? -14.289 -3.07 39.938 1 96.19 695 VAL B C 1
ATOM 12290 O O . VAL B 1 695 ? -14.57 -2.355 38.969 1 96.19 695 VAL B O 1
ATOM 12293 N N . GLU B 1 696 ? -13.898 -4.297 39.812 1 96 696 GLU B N 1
ATOM 12294 C CA . GLU B 1 696 ? -13.797 -4.926 38.5 1 96 696 GLU B CA 1
ATOM 12295 C C . GLU B 1 696 ? -15.156 -5.008 37.812 1 96 696 GLU B C 1
ATOM 12297 O O . GLU B 1 696 ? -15.258 -4.832 36.594 1 96 696 GLU B O 1
ATOM 12302 N N . GLU B 1 697 ? -16.094 -5.293 38.562 1 96.31 697 GLU B N 1
ATOM 12303 C CA . GLU B 1 697 ? -17.453 -5.348 38.031 1 96.31 697 GLU B CA 1
ATOM 12304 C C . GLU B 1 697 ? -17.922 -3.967 37.562 1 96.31 697 GLU B C 1
ATOM 12306 O O . GLU B 1 697 ? -18.531 -3.824 36.531 1 96.31 697 GLU B O 1
ATOM 12311 N N . ILE B 1 698 ? -17.672 -3.016 38.469 1 96.94 698 ILE B N 1
ATOM 12312 C CA . ILE B 1 698 ? -18.016 -1.643 38.094 1 96.94 698 ILE B CA 1
ATOM 12313 C C . ILE B 1 698 ? -17.266 -1.235 36.844 1 96.94 698 ILE B C 1
ATOM 12315 O O . ILE B 1 698 ? -17.828 -0.599 35.938 1 96.94 698 ILE B O 1
ATOM 12319 N N . TYR B 1 699 ? -16 -1.575 36.75 1 97.25 699 TYR B N 1
ATOM 12320 C CA . TYR B 1 699 ? -15.18 -1.299 35.562 1 97.25 699 TYR B CA 1
ATOM 12321 C C . TYR B 1 699 ? -15.828 -1.846 34.312 1 97.25 699 TYR B C 1
ATOM 12323 O O . TYR B 1 699 ? -15.891 -1.157 33.281 1 97.25 699 TYR B O 1
ATOM 12331 N N . ASN B 1 700 ? -16.297 -3.025 34.344 1 96.94 700 ASN B N 1
ATOM 12332 C CA . ASN B 1 700 ? -16.906 -3.658 33.188 1 96.94 700 ASN B CA 1
ATOM 12333 C C . ASN B 1 700 ? -18.141 -2.9 32.719 1 96.94 700 ASN B C 1
ATOM 12335 O O . ASN B 1 700 ? -18.375 -2.777 31.5 1 96.94 700 ASN B O 1
ATOM 12339 N N . ILE B 1 701 ? -18.875 -2.439 33.656 1 96.81 701 ILE B N 1
ATOM 12340 C CA . ILE B 1 701 ? -20.078 -1.671 33.344 1 96.81 701 ILE B CA 1
ATOM 12341 C C . ILE B 1 701 ? -19.688 -0.339 32.719 1 96.81 701 ILE B C 1
ATOM 12343 O O . ILE B 1 701 ? -20.234 0.053 31.672 1 96.81 701 ILE B O 1
ATOM 12347 N N . ILE B 1 702 ? -18.672 0.294 33.25 1 96.19 702 ILE B N 1
ATOM 12348 C CA . ILE B 1 702 ? -18.203 1.594 32.781 1 96.19 702 ILE B CA 1
ATOM 12349 C C . ILE B 1 702 ? -17.609 1.454 31.391 1 96.19 702 ILE B C 1
ATOM 12351 O O . ILE B 1 702 ? -17.859 2.281 30.516 1 96.19 702 ILE B O 1
ATOM 12355 N N . SER B 1 703 ? -16.797 0.457 31.219 1 95.38 703 SER B N 1
ATOM 12356 C CA . SER B 1 703 ? -16.125 0.235 29.953 1 95.38 703 SER B CA 1
ATOM 12357 C C . SER B 1 703 ? -17.141 0.059 28.812 1 95.38 703 SER B C 1
ATOM 12359 O O . SER B 1 703 ? -16.891 0.494 27.688 1 95.38 703 SER B O 1
ATOM 12361 N N . LYS B 1 704 ? -18.188 -0.555 29.094 1 94.12 704 LYS B N 1
ATOM 12362 C CA . LYS B 1 704 ? -19.234 -0.729 28.094 1 94.12 704 LYS B CA 1
ATOM 12363 C C . LYS B 1 704 ? -20 0.575 27.875 1 94.12 704 LYS B C 1
ATOM 12365 O O . LYS B 1 704 ? -20.312 0.928 26.734 1 94.12 704 LYS B O 1
ATOM 12370 N N . ALA B 1 705 ? -20.266 1.296 28.938 1 95.5 705 ALA B N 1
ATOM 12371 C CA . ALA B 1 705 ? -21.031 2.539 28.859 1 95.5 705 ALA B CA 1
ATOM 12372 C C . ALA B 1 705 ? -20.25 3.619 28.125 1 95.5 705 ALA B C 1
ATOM 12374 O O . ALA B 1 705 ? -20.828 4.441 27.406 1 95.5 705 ALA B O 1
ATOM 12375 N N . TYR B 1 706 ? -18.938 3.615 28.219 1 95 706 TYR B N 1
ATOM 12376 C CA . TYR B 1 706 ? -18.094 4.676 27.672 1 95 706 TYR B CA 1
ATOM 12377 C C . TYR B 1 706 ? -17.531 4.285 26.312 1 95 706 TYR B C 1
ATOM 12379 O O . TYR B 1 706 ? -16.875 5.09 25.656 1 95 706 TYR B O 1
ATOM 12387 N N . ASN B 1 707 ? -17.781 3.09 25.812 1 89.44 707 ASN B N 1
ATOM 12388 C CA . ASN B 1 707 ? -17.109 2.516 24.656 1 89.44 707 ASN B CA 1
ATOM 12389 C C . ASN B 1 707 ? -17.438 3.297 23.375 1 89.44 707 ASN B C 1
ATOM 12391 O O . ASN B 1 707 ? -16.594 3.412 22.484 1 89.44 707 ASN B O 1
ATOM 12395 N N . ALA B 1 708 ? -18.75 3.768 23.172 1 87.5 708 ALA B N 1
ATOM 12396 C CA . ALA B 1 708 ? -19.156 4.488 21.969 1 87.5 708 ALA B CA 1
ATOM 12397 C C . ALA B 1 708 ? -20.078 5.648 22.312 1 87.5 708 ALA B C 1
ATOM 12399 O O . ALA B 1 708 ? -21.031 5.484 23.078 1 87.5 708 ALA B O 1
ATOM 12400 N N . GLY B 1 709 ? -19.922 6.738 21.703 1 77.56 709 GLY B N 1
ATOM 12401 C CA . GLY B 1 709 ? -20.828 7.863 21.797 1 77.56 709 GLY B CA 1
ATOM 12402 C C . GLY B 1 709 ? -20.609 8.719 23.031 1 77.56 709 GLY B C 1
ATOM 12403 O O . GLY B 1 709 ? -20.672 9.945 22.953 1 77.56 709 GLY B O 1
ATOM 12404 N N . PRO B 1 710 ? -19.828 8.555 24.016 1 83.94 710 PRO B N 1
ATOM 12405 C CA . PRO B 1 710 ? -20.172 7.617 25.094 1 83.94 710 PRO B CA 1
ATOM 12406 C C . PRO B 1 710 ? -21.672 7.398 25.234 1 83.94 710 PRO B C 1
ATOM 12408 O O . PRO B 1 710 ? -22.469 8.219 24.766 1 83.94 710 PRO B O 1
ATOM 12411 N N . PHE B 1 711 ? -22.172 6.25 25.844 1 91.31 711 PHE B N 1
ATOM 12412 C CA . PHE B 1 711 ? -23.484 5.812 26.297 1 91.31 711 PHE B CA 1
ATOM 12413 C C . PHE B 1 711 ? -24.359 5.387 25.109 1 91.31 711 PHE B C 1
ATOM 12415 O O . PHE B 1 711 ? -25.578 5.336 25.219 1 91.31 711 PHE B O 1
ATOM 12422 N N . ARG B 1 712 ? -23.719 5.184 23.953 1 88.56 712 ARG B N 1
ATOM 12423 C CA . ARG B 1 712 ? -24.453 4.711 22.781 1 88.56 712 ARG B CA 1
ATOM 12424 C C . ARG B 1 712 ? -24.828 3.236 22.922 1 88.56 712 ARG B C 1
ATOM 12426 O O . ARG B 1 712 ? -25.906 2.814 22.5 1 88.56 712 ARG B O 1
ATOM 12433 N N . GLN B 1 713 ? -23.922 2.426 23.562 1 88.88 713 GLN B N 1
ATOM 12434 C CA . GLN B 1 713 ? -24.172 0.994 23.719 1 88.88 713 GLN B CA 1
ATOM 12435 C C . GLN B 1 713 ? -24.953 0.704 24.984 1 88.88 713 GLN B C 1
ATOM 12437 O O . GLN B 1 713 ? -25.703 -0.283 25.062 1 88.88 713 GLN B O 1
ATOM 12442 N N . MET B 1 714 ? -24.672 1.513 26.047 1 93.81 714 MET B N 1
ATOM 12443 C CA . MET B 1 714 ? -25.359 1.457 27.344 1 93.81 714 MET B CA 1
ATOM 12444 C C . MET B 1 714 ? -25.625 2.859 27.875 1 93.81 714 MET B C 1
ATOM 12446 O O . MET B 1 714 ? -24.703 3.654 28.047 1 93.81 714 MET B O 1
ATOM 12450 N N . SER B 1 715 ? -26.859 3.096 28.156 1 95.69 715 SER B N 1
ATOM 12451 C CA . SER B 1 715 ? -27.219 4.43 28.625 1 95.69 715 SER B CA 1
ATOM 12452 C C . SER B 1 715 ? -26.656 4.699 30.016 1 95.69 715 SER B C 1
ATOM 12454 O O . SER B 1 715 ? -26.328 3.764 30.75 1 95.69 715 SER B O 1
ATOM 12456 N N . ALA B 1 716 ? -26.5 5.996 30.359 1 96.31 716 ALA B N 1
ATOM 12457 C CA . ALA B 1 716 ? -26.031 6.379 31.688 1 96.31 716 ALA B CA 1
ATOM 12458 C C . ALA B 1 716 ? -26.969 5.852 32.781 1 96.31 716 ALA B C 1
ATOM 12460 O O . ALA B 1 716 ? -26.5 5.422 33.844 1 96.31 716 ALA B O 1
ATOM 12461 N N . LYS B 1 717 ? -28.219 5.855 32.469 1 96.69 717 LYS B N 1
ATOM 12462 C CA . LYS B 1 717 ? -29.219 5.383 33.438 1 96.69 717 LYS B CA 1
ATOM 12463 C C . LYS B 1 717 ? -29.062 3.887 33.688 1 96.69 717 LYS B C 1
ATOM 12465 O O . LYS B 1 717 ? -29.078 3.447 34.844 1 96.69 717 LYS B O 1
ATOM 12470 N N . GLU B 1 718 ? -28.938 3.168 32.656 1 97.44 718 GLU B N 1
ATOM 12471 C CA . GLU B 1 718 ? -28.781 1.724 32.781 1 97.44 718 GLU B CA 1
ATOM 12472 C C . GLU B 1 718 ? -27.5 1.376 33.562 1 97.44 718 GLU B C 1
ATOM 12474 O O . GLU B 1 718 ? -27.516 0.509 34.438 1 97.44 718 GLU B O 1
ATOM 12479 N N . ALA B 1 719 ? -26.438 2.055 33.219 1 97.5 719 ALA B N 1
ATOM 12480 C CA . ALA B 1 719 ? -25.172 1.827 33.906 1 97.5 719 ALA B CA 1
ATOM 12481 C C . ALA B 1 719 ? -25.297 2.166 35.406 1 97.5 719 ALA B C 1
ATOM 12483 O O . ALA B 1 719 ? -24.797 1.424 36.25 1 97.5 719 ALA B O 1
ATOM 12484 N N . ALA B 1 720 ? -25.953 3.236 35.656 1 97.44 720 ALA B N 1
ATOM 12485 C CA . ALA B 1 720 ? -26.125 3.68 37.062 1 97.44 720 ALA B CA 1
ATOM 12486 C C . ALA B 1 720 ? -26.969 2.68 37.844 1 97.44 720 ALA B C 1
ATOM 12488 O O . ALA B 1 720 ? -26.703 2.441 39.031 1 97.44 720 ALA B O 1
ATOM 12489 N N . GLU B 1 721 ? -27.969 2.148 37.219 1 97.31 721 GLU B N 1
ATOM 12490 C CA . GLU B 1 721 ? -28.797 1.149 37.875 1 97.31 721 GLU B CA 1
ATOM 12491 C C . GLU B 1 721 ? -28 -0.101 38.219 1 97.31 721 GLU B C 1
ATOM 12493 O O . GLU B 1 721 ? -28.125 -0.633 39.344 1 97.31 721 GLU B O 1
ATOM 12498 N N . LYS B 1 722 ? -27.234 -0.536 37.312 1 97.31 722 LYS B N 1
ATOM 12499 C CA . LYS B 1 722 ? -26.406 -1.722 37.562 1 97.31 722 LYS B CA 1
ATOM 12500 C C . LYS B 1 722 ? -25.391 -1.48 38.656 1 97.31 722 LYS B C 1
ATOM 12502 O O . LYS B 1 722 ? -25.188 -2.344 39.5 1 97.31 722 LYS B O 1
ATOM 12507 N N . ILE B 1 723 ? -24.781 -0.331 38.656 1 97.31 723 ILE B N 1
ATOM 12508 C CA . ILE B 1 723 ? -23.766 -0.001 39.656 1 97.31 723 ILE B CA 1
ATOM 12509 C C . ILE B 1 723 ? -24.438 0.237 41 1 97.31 723 ILE B C 1
ATOM 12511 O O . ILE B 1 723 ? -23.891 -0.141 42.062 1 97.31 723 ILE B O 1
ATOM 12515 N N . GLY B 1 724 ? -25.578 0.846 41 1 96.31 724 GLY B N 1
ATOM 12516 C CA . GLY B 1 724 ? -26.328 1.064 42.25 1 96.31 724 GLY B CA 1
ATOM 12517 C C . GLY B 1 724 ? -26.672 -0.222 42.969 1 96.31 724 GLY B C 1
ATOM 12518 O O . GLY B 1 724 ? -26.656 -0.274 44.188 1 96.31 724 GLY B O 1
ATOM 12519 N N . LYS B 1 725 ? -27.016 -1.186 42.219 1 95.12 725 LYS B N 1
ATOM 12520 C CA . LYS B 1 725 ? -27.312 -2.494 42.781 1 95.12 725 LYS B CA 1
ATOM 12521 C C . LYS B 1 725 ? -26.062 -3.102 43.438 1 95.12 725 LYS B C 1
ATOM 12523 O O . LYS B 1 725 ? -26.156 -3.762 44.469 1 95.12 725 LYS B O 1
ATOM 12528 N N . LEU B 1 726 ? -24.938 -2.885 42.75 1 95.06 726 LEU B N 1
ATOM 12529 C CA . LEU B 1 726 ? -23.688 -3.424 43.281 1 95.06 726 LEU B CA 1
ATOM 12530 C C . LEU B 1 726 ? -23.266 -2.713 44.562 1 95.06 726 LEU B C 1
ATOM 12532 O O . LEU B 1 726 ? -22.688 -3.326 45.438 1 95.06 726 LEU B O 1
ATOM 12536 N N . LEU B 1 727 ? -23.578 -1.429 44.688 1 95 727 LEU B N 1
ATOM 12537 C CA . LEU B 1 727 ? -23.078 -0.616 45.812 1 95 727 LEU B CA 1
ATOM 12538 C C . LEU B 1 727 ? -24.172 -0.328 46.812 1 95 727 LEU B C 1
ATOM 12540 O O . LEU B 1 727 ? -23.922 0.295 47.844 1 95 727 LEU B O 1
ATOM 12544 N N . ASN B 1 728 ? -25.375 -0.755 46.594 1 90.31 728 ASN B N 1
ATOM 12545 C CA . ASN B 1 728 ? -26.531 -0.495 47.469 1 90.31 728 ASN B CA 1
ATOM 12546 C C . ASN B 1 728 ? -26.75 1.001 47.656 1 90.31 728 ASN B C 1
ATOM 12548 O O . ASN B 1 728 ? -26.844 1.467 48.812 1 90.31 728 ASN B O 1
ATOM 12552 N N . THR B 1 729 ? -26.641 1.748 46.656 1 91.69 729 THR B N 1
ATOM 12553 C CA . THR B 1 729 ? -26.812 3.197 46.656 1 91.69 729 THR B CA 1
ATOM 12554 C C . THR B 1 729 ? -27.828 3.625 45.594 1 91.69 729 THR B C 1
ATOM 12556 O O . THR B 1 729 ? -28.094 2.896 44.656 1 91.69 729 THR B O 1
ATOM 12559 N N . GLN B 1 730 ? -28.344 4.777 45.688 1 90.81 730 GLN B N 1
ATOM 12560 C CA . GLN B 1 730 ? -29.328 5.328 44.75 1 90.81 730 GLN B CA 1
ATOM 12561 C C . GLN B 1 730 ? -28.703 5.586 43.375 1 90.81 730 GLN B C 1
ATOM 12563 O O . GLN B 1 730 ? -27.734 6.324 43.281 1 90.81 730 GLN B O 1
ATOM 12568 N N . PRO B 1 731 ? -29.328 5.148 42.375 1 94.31 731 PRO B N 1
ATOM 12569 C CA . PRO B 1 731 ? -28.766 5.234 41.031 1 94.31 731 PRO B CA 1
ATOM 12570 C C . PRO B 1 731 ? -28.703 6.668 40.5 1 94.31 731 PRO B C 1
ATOM 12572 O O . PRO B 1 731 ? -27.812 7 39.719 1 94.31 731 PRO B O 1
ATOM 12575 N N . SER B 1 732 ? -29.484 7.488 41 1 94.12 732 SER B N 1
ATOM 12576 C CA . SER B 1 732 ? -29.547 8.844 40.469 1 94.12 732 SER B CA 1
ATOM 12577 C C . SER B 1 732 ? -28.25 9.602 40.719 1 94.12 732 SER B C 1
ATOM 12579 O O . SER B 1 732 ? -27.766 10.336 39.844 1 94.12 732 SER B O 1
ATOM 12581 N N . LYS B 1 733 ? -27.688 9.5 41.812 1 93.81 733 LYS B N 1
ATOM 12582 C CA . LYS B 1 733 ? -26.422 10.164 42.125 1 93.81 733 LYS B CA 1
ATOM 12583 C C . LYS B 1 733 ? -25.281 9.586 41.312 1 93.81 733 LYS B C 1
ATOM 12585 O O . LYS B 1 733 ? -24.375 10.312 40.906 1 93.81 733 LYS B O 1
ATOM 12590 N N . ILE B 1 734 ? -25.328 8.375 41.125 1 95.81 734 ILE B N 1
ATOM 12591 C CA . ILE B 1 734 ? -24.312 7.695 40.344 1 95.81 734 ILE B CA 1
ATOM 12592 C C . ILE B 1 734 ? -24.406 8.141 38.875 1 95.81 734 ILE B C 1
ATOM 12594 O O . ILE B 1 734 ? -23.375 8.336 38.219 1 95.81 734 ILE B O 1
ATOM 12598 N N . GLU B 1 735 ? -25.609 8.242 38.375 1 96.56 735 GLU B N 1
ATOM 12599 C CA . GLU B 1 735 ? -25.844 8.672 37 1 96.56 735 GLU B CA 1
ATOM 12600 C C . GLU B 1 735 ? -25.203 10.031 36.719 1 96.56 735 GLU B C 1
ATOM 12602 O O . GLU B 1 735 ? -24.547 10.227 35.719 1 96.56 735 GLU B O 1
ATOM 12607 N N . GLU B 1 736 ? -25.359 10.891 37.625 1 94.12 736 GLU B N 1
ATOM 12608 C CA . GLU B 1 736 ? -24.797 12.234 37.469 1 94.12 736 GLU B CA 1
ATOM 12609 C C . GLU B 1 736 ? -23.281 12.195 37.438 1 94.12 736 GLU B C 1
ATOM 12611 O O . GLU B 1 736 ? -22.656 12.883 36.625 1 94.12 736 GLU B O 1
ATOM 12616 N N . GLU B 1 737 ? -22.734 11.438 38.312 1 93.94 737 GLU B N 1
ATOM 12617 C CA . GLU B 1 737 ? -21.281 11.336 38.375 1 93.94 737 GLU B CA 1
ATOM 12618 C C . GLU B 1 737 ? -20.719 10.648 37.156 1 93.94 737 GLU B C 1
ATOM 12620 O O . GLU B 1 737 ? -19.672 11.039 36.625 1 93.94 737 GLU B O 1
ATOM 12625 N N . LEU B 1 738 ? -21.469 9.656 36.656 1 94.88 738 LEU B N 1
ATOM 12626 C CA . LEU B 1 738 ? -21.047 8.953 35.438 1 94.88 738 LEU B CA 1
ATOM 12627 C C . LEU B 1 738 ? -21 9.898 34.25 1 94.88 738 LEU B C 1
ATOM 12629 O O . LEU B 1 738 ? -20.094 9.805 33.438 1 94.88 738 LEU B O 1
ATOM 12633 N N . ILE B 1 739 ? -21.891 10.703 34.156 1 94.44 739 ILE B N 1
ATOM 12634 C CA . ILE B 1 739 ? -21.984 11.656 33.031 1 94.44 739 ILE B CA 1
ATOM 12635 C C . ILE B 1 739 ? -20.875 12.695 33.156 1 94.44 739 ILE B C 1
ATOM 12637 O O . ILE B 1 739 ? -20.234 13.047 32.188 1 94.44 739 ILE B O 1
ATOM 12641 N N . LYS B 1 740 ? -20.625 13.109 34.344 1 90.88 740 LYS B N 1
ATOM 12642 C CA . LYS B 1 740 ? -19.594 14.109 34.625 1 90.88 740 LYS B CA 1
ATOM 12643 C C . LYS B 1 740 ? -18.203 13.57 34.281 1 90.88 740 LYS B C 1
ATOM 12645 O O . LYS B 1 740 ? -17.344 14.312 33.812 1 90.88 740 LYS B O 1
ATOM 12650 N N . LEU B 1 741 ? -18 12.328 34.469 1 92.88 741 LEU B N 1
ATOM 12651 C CA . LEU B 1 741 ? -16.688 11.734 34.312 1 92.88 741 LEU B CA 1
ATOM 12652 C C . LEU B 1 741 ? -16.531 11.078 32.938 1 92.88 741 LEU B C 1
ATOM 12654 O O . LEU B 1 741 ? -15.492 10.508 32.625 1 92.88 741 LEU B O 1
ATOM 12658 N N . ALA B 1 742 ? -17.562 11.148 32.156 1 93.62 742 ALA B N 1
ATOM 12659 C CA . ALA B 1 742 ? -17.547 10.484 30.844 1 93.62 742 ALA B CA 1
ATOM 12660 C C . ALA B 1 742 ? -16.469 11.094 29.938 1 93.62 742 ALA B C 1
ATOM 12662 O O . ALA B 1 742 ? -16.172 12.289 30.031 1 93.62 742 ALA B O 1
ATOM 12663 N N . PRO B 1 743 ? -15.867 10.172 29.094 1 91.19 743 PRO B N 1
ATOM 12664 C CA . PRO B 1 743 ? -14.945 10.727 28.094 1 91.19 743 PRO B CA 1
ATOM 12665 C C . PRO B 1 743 ? -15.609 11.766 27.203 1 91.19 743 PRO B C 1
ATOM 12667 O O . PRO B 1 743 ? -16.781 11.617 26.828 1 91.19 743 PRO B O 1
ATOM 12670 N N . ARG B 1 744 ? -14.805 12.664 26.828 1 86.38 744 ARG B N 1
ATOM 12671 C CA . ARG B 1 744 ? -15.297 13.781 26.016 1 86.38 744 ARG B CA 1
ATOM 12672 C C . ARG B 1 744 ? -15.469 13.375 24.562 1 86.38 744 ARG B C 1
ATOM 12674 O O . ARG B 1 744 ? -16.266 13.969 23.828 1 86.38 744 ARG B O 1
ATOM 12681 N N . PHE B 1 745 ? -14.734 12.391 24.125 1 91.25 745 PHE B N 1
ATOM 12682 C CA . PHE B 1 745 ? -14.688 12.086 22.703 1 91.25 745 PHE B CA 1
ATOM 12683 C C . PHE B 1 745 ? -15.141 10.656 22.438 1 91.25 745 PHE B C 1
ATOM 12685 O O . PHE B 1 745 ? -15.117 9.812 23.344 1 91.25 745 PHE B O 1
ATOM 12692 N N . ASP B 1 746 ? -15.602 10.453 21.25 1 94.81 746 ASP B N 1
ATOM 12693 C CA . ASP B 1 746 ? -16.078 9.141 20.828 1 94.81 746 ASP B CA 1
ATOM 12694 C C . ASP B 1 746 ? -14.922 8.18 20.578 1 94.81 746 ASP B C 1
ATOM 12696 O O . ASP B 1 746 ? -14.18 8.32 19.609 1 94.81 746 ASP B O 1
ATOM 12700 N N . ARG B 1 747 ? -14.82 7.18 21.391 1 95.25 747 ARG B N 1
ATOM 12701 C CA . ARG B 1 747 ? -13.727 6.219 21.344 1 95.25 747 ARG B CA 1
ATOM 12702 C C . ARG B 1 747 ? -13.789 5.375 20.062 1 95.25 747 ARG B C 1
ATOM 12704 O O . ARG B 1 747 ? -12.805 4.754 19.672 1 95.25 747 ARG B O 1
ATOM 12711 N N . GLU B 1 748 ? -14.945 5.406 19.375 1 92.69 748 GLU B N 1
ATOM 12712 C CA . GLU B 1 748 ? -15.102 4.625 18.156 1 92.69 748 GLU B CA 1
ATOM 12713 C C . GLU B 1 748 ? -14.227 5.172 17.031 1 92.69 748 GLU B C 1
ATOM 12715 O O . GLU B 1 748 ? -14.016 4.504 16.016 1 92.69 748 GLU B O 1
ATOM 12720 N N . MET B 1 749 ? -13.688 6.352 17.219 1 96.25 749 MET B N 1
ATOM 12721 C CA . MET B 1 749 ? -12.844 6.969 16.188 1 96.25 749 MET B CA 1
ATOM 12722 C C . MET B 1 749 ? -11.406 6.473 16.312 1 96.25 749 MET B C 1
ATOM 12724 O O . MET B 1 749 ? -10.594 6.699 15.406 1 96.25 749 MET B O 1
ATOM 12728 N N . ALA B 1 750 ? -11.047 5.758 17.391 1 96.25 750 ALA B N 1
ATOM 12729 C CA . ALA B 1 750 ? -9.68 5.285 17.594 1 96.25 750 ALA B CA 1
ATOM 12730 C C . ALA B 1 750 ? -9.297 4.254 16.531 1 96.25 750 ALA B C 1
ATOM 12732 O O . ALA B 1 750 ? -8.281 4.398 15.852 1 96.25 750 ALA B O 1
ATOM 12733 N N . PRO B 1 751 ? -10.148 3.197 16.297 1 95.62 751 PRO B N 1
ATOM 12734 C CA . PRO B 1 751 ? -9.781 2.27 15.219 1 95.62 751 PRO B CA 1
ATOM 12735 C C . PRO B 1 751 ? -9.797 2.93 13.844 1 95.62 751 PRO B C 1
ATOM 12737 O O . PRO B 1 751 ? -9.039 2.531 12.953 1 95.62 751 PRO B O 1
ATOM 12740 N N . VAL B 1 752 ? -10.594 3.963 13.633 1 96.69 752 VAL B N 1
ATOM 12741 C CA . VAL B 1 752 ? -10.711 4.645 12.352 1 96.69 752 VAL B CA 1
ATOM 12742 C C . VAL B 1 752 ? -9.398 5.352 12.016 1 96.69 752 VAL B C 1
ATOM 12744 O O . VAL B 1 752 ? -8.875 5.211 10.906 1 96.69 752 VAL B O 1
ATOM 12747 N N . ILE B 1 753 ? -8.844 6.074 13 1 98.38 753 ILE B N 1
ATOM 12748 C CA . ILE B 1 753 ? -7.602 6.789 12.75 1 98.38 753 ILE B CA 1
ATOM 12749 C C . ILE B 1 753 ? -6.473 5.789 12.508 1 98.38 753 ILE B C 1
ATOM 12751 O O . ILE B 1 753 ? -5.57 6.039 11.703 1 98.38 753 ILE B O 1
ATOM 12755 N N . MET B 1 754 ? -6.508 4.68 13.227 1 98.06 754 MET B N 1
ATOM 12756 C CA . MET B 1 754 ? -5.484 3.658 13.047 1 98.06 754 MET B CA 1
ATOM 12757 C C . MET B 1 754 ? -5.539 3.076 11.641 1 98.06 754 MET B C 1
ATOM 12759 O O . MET B 1 754 ? -4.5 2.822 11.031 1 98.06 754 MET B O 1
ATOM 12763 N N . GLU B 1 755 ? -6.691 2.879 11.141 1 97.12 755 GLU B N 1
ATOM 12764 C CA . GLU B 1 755 ? -6.852 2.396 9.773 1 97.12 755 GLU B CA 1
ATOM 12765 C C . GLU B 1 755 ? -6.355 3.428 8.758 1 97.12 755 GLU B C 1
ATOM 12767 O O . GLU B 1 755 ? -5.676 3.078 7.789 1 97.12 755 GLU B O 1
ATOM 12772 N N . ILE B 1 756 ? -6.695 4.645 8.961 1 98.12 756 ILE B N 1
ATOM 12773 C CA . ILE B 1 756 ? -6.293 5.723 8.062 1 98.12 756 ILE B CA 1
ATOM 12774 C C . ILE B 1 756 ? -4.77 5.82 8.023 1 98.12 756 ILE B C 1
ATOM 12776 O O . ILE B 1 756 ? -4.172 5.93 6.949 1 98.12 756 ILE B O 1
ATOM 12780 N N . LEU B 1 757 ? -4.133 5.742 9.156 1 98.31 757 LEU B N 1
ATOM 12781 C CA . LEU B 1 757 ? -2.686 5.891 9.234 1 98.31 757 LEU B CA 1
ATOM 12782 C C . LEU B 1 757 ? -1.984 4.711 8.562 1 98.31 757 LEU B C 1
ATOM 12784 O O . LEU B 1 757 ? -0.941 4.883 7.93 1 98.31 757 LEU B O 1
ATOM 12788 N N . MET B 1 758 ? -2.539 3.506 8.734 1 97.81 758 MET B N 1
ATOM 12789 C CA . MET B 1 758 ? -1.972 2.365 8.023 1 97.81 758 MET B CA 1
ATOM 12790 C C . MET B 1 758 ? -1.98 2.607 6.516 1 97.81 758 MET B C 1
ATOM 12792 O O . MET B 1 758 ? -0.957 2.441 5.852 1 97.81 758 MET B O 1
ATOM 12796 N N . ARG B 1 759 ? -3.08 3.02 5.98 1 97.25 759 ARG B N 1
ATOM 12797 C CA . ARG B 1 759 ? -3.219 3.23 4.543 1 97.25 759 ARG B CA 1
ATOM 12798 C C . ARG B 1 759 ? -2.342 4.383 4.07 1 97.25 759 ARG B C 1
ATOM 12800 O O . ARG B 1 759 ? -1.673 4.281 3.041 1 97.25 759 ARG B O 1
ATOM 12807 N N . GLN B 1 760 ? -2.414 5.43 4.852 1 97.31 760 GLN B N 1
ATOM 12808 C CA . GLN B 1 760 ? -1.691 6.641 4.473 1 97.31 760 GLN B CA 1
ATOM 12809 C C . GLN B 1 760 ? -0.191 6.379 4.383 1 97.31 760 GLN B C 1
ATOM 12811 O O . GLN B 1 760 ? 0.486 6.914 3.502 1 97.31 760 GLN B O 1
ATOM 12816 N N . PHE B 1 761 ? 0.373 5.574 5.238 1 97.38 761 PHE B N 1
ATOM 12817 C CA . PHE B 1 761 ? 1.82 5.402 5.289 1 97.38 761 PHE B CA 1
ATOM 12818 C C . PHE B 1 761 ? 2.266 4.281 4.355 1 97.38 761 PHE B C 1
ATOM 12820 O O . PHE B 1 761 ? 3.4 4.277 3.879 1 97.38 761 PHE B O 1
ATOM 12827 N N . LEU B 1 762 ? 1.327 3.381 4.043 1 95.62 762 LEU B N 1
ATOM 12828 C CA . LEU B 1 762 ? 1.713 2.273 3.174 1 95.62 762 LEU B CA 1
ATOM 12829 C C . LEU B 1 762 ? 1.444 2.611 1.711 1 95.62 762 LEU B C 1
ATOM 12831 O O . LEU B 1 762 ? 1.964 1.948 0.811 1 95.62 762 LEU B O 1
ATOM 12835 N N . TYR B 1 763 ? 0.61 3.602 1.379 1 95.88 763 TYR B N 1
ATOM 12836 C CA . TYR B 1 763 ? 0.332 4.016 0.008 1 95.88 763 TYR B CA 1
ATOM 12837 C C . TYR B 1 763 ? 1.45 4.895 -0.534 1 95.88 763 TYR B C 1
ATOM 12839 O O . TYR B 1 763 ? 1.944 5.781 0.167 1 95.88 763 TYR B O 1
ATOM 12847 N N . PRO B 1 764 ? 1.826 4.723 -1.722 1 93.5 764 PRO B N 1
ATOM 12848 C CA . PRO B 1 764 ? 3.045 5.371 -2.213 1 93.5 764 PRO B CA 1
ATOM 12849 C C . PRO B 1 764 ? 2.82 6.824 -2.619 1 93.5 764 PRO B C 1
ATOM 12851 O O . PRO B 1 764 ? 3.783 7.566 -2.832 1 93.5 764 PRO B O 1
ATOM 12854 N N . LYS B 1 765 ? 1.629 7.281 -2.818 1 94.56 765 LYS B N 1
ATOM 12855 C CA . LYS B 1 765 ? 1.371 8.664 -3.213 1 94.56 765 LYS B CA 1
ATOM 12856 C C . LYS B 1 765 ? 1.182 9.562 -1.992 1 94.56 765 LYS B C 1
ATOM 12858 O O . LYS B 1 765 ? 0.257 9.352 -1.203 1 94.56 765 LYS B O 1
ATOM 12863 N N . TYR B 1 766 ? 2.064 10.555 -1.826 1 96.38 766 TYR B N 1
ATOM 12864 C CA . TYR B 1 766 ? 2.053 11.453 -0.678 1 96.38 766 TYR B CA 1
ATOM 12865 C C . TYR B 1 766 ? 0.893 12.438 -0.77 1 96.38 766 TYR B C 1
ATOM 12867 O O . TYR B 1 766 ? 0.583 12.938 -1.853 1 96.38 766 TYR B O 1
ATOM 12875 N N . ILE B 1 767 ? 0.224 12.758 0.363 1 97 767 ILE B N 1
ATOM 12876 C CA . ILE B 1 767 ? -0.863 13.727 0.45 1 97 767 ILE B CA 1
ATOM 12877 C C . ILE B 1 767 ? -0.417 14.93 1.281 1 97 767 ILE B C 1
ATOM 12879 O O . ILE B 1 767 ? -0.147 14.797 2.477 1 97 767 ILE B O 1
ATOM 12883 N N . MET B 1 768 ? -0.361 16.125 0.662 1 95.75 768 MET B N 1
ATOM 12884 C CA . MET B 1 768 ? -0.03 17.359 1.354 1 95.75 768 MET B CA 1
ATOM 12885 C C . MET B 1 768 ? -1.198 17.844 2.215 1 95.75 768 MET B C 1
ATOM 12887 O O . MET B 1 768 ? -2.355 17.75 1.799 1 95.75 768 MET B O 1
ATOM 12891 N N . ASN B 1 769 ? -0.903 18.391 3.416 1 95 769 ASN B N 1
ATOM 12892 C CA . ASN B 1 769 ? -1.952 18.844 4.328 1 95 769 ASN B CA 1
ATOM 12893 C C . ASN B 1 769 ? -3.016 17.766 4.527 1 95 769 ASN B C 1
ATOM 12895 O O . ASN B 1 769 ? -4.207 18.016 4.328 1 95 769 ASN B O 1
ATOM 12899 N N . SER B 1 770 ? -2.578 16.594 4.953 1 95.94 770 SER B N 1
ATOM 12900 C CA . SER B 1 770 ? -3.391 15.383 4.926 1 95.94 770 SER B CA 1
ATOM 12901 C C . SER B 1 770 ? -4.484 15.43 5.992 1 95.94 770 SER B C 1
ATOM 12903 O O . SER B 1 770 ? -5.352 14.547 6.035 1 95.94 770 SER B O 1
ATOM 12905 N N . GLY B 1 771 ? -4.52 16.484 6.867 1 96.62 771 GLY B N 1
ATOM 12906 C CA . GLY B 1 771 ? -5.668 16.672 7.738 1 96.62 771 GLY B CA 1
ATOM 12907 C C . GLY B 1 771 ? -6.988 16.672 6.988 1 96.62 771 GLY B C 1
ATOM 12908 O O . GLY B 1 771 ? -8.023 16.281 7.535 1 96.62 771 GLY B O 1
ATOM 12909 N N . LYS B 1 772 ? -6.961 16.984 5.715 1 96.31 772 LYS B N 1
ATOM 12910 C CA . LYS B 1 772 ? -8.148 17.047 4.867 1 96.31 772 LYS B CA 1
ATOM 12911 C C . LYS B 1 772 ? -8.82 15.68 4.766 1 96.31 772 LYS B C 1
ATOM 12913 O O . LYS B 1 772 ? -10.047 15.586 4.645 1 96.31 772 LYS B O 1
ATOM 12918 N N . ILE B 1 773 ? -7.98 14.562 4.805 1 97.62 773 ILE B N 1
ATOM 12919 C CA . ILE B 1 773 ? -8.539 13.219 4.766 1 97.62 773 ILE B CA 1
ATOM 12920 C C . ILE B 1 773 ? -9.547 13.047 5.902 1 97.62 773 ILE B C 1
ATOM 12922 O O . ILE B 1 773 ? -10.641 12.516 5.699 1 97.62 773 ILE B O 1
ATOM 12926 N N . LEU B 1 774 ? -9.164 13.562 7.055 1 97.69 774 LEU B N 1
ATOM 12927 C CA . LEU B 1 774 ? -9.977 13.398 8.25 1 97.69 774 LEU B CA 1
ATOM 12928 C C . LEU B 1 774 ? -11.211 14.281 8.203 1 97.69 774 LEU B C 1
ATOM 12930 O O . LEU B 1 774 ? -12.281 13.891 8.664 1 97.69 774 LEU B O 1
ATOM 12934 N N . PHE B 1 775 ? -11.094 15.477 7.574 1 96.62 775 PHE B N 1
ATOM 12935 C CA . PHE B 1 775 ? -12.25 16.344 7.383 1 96.62 775 PHE B CA 1
ATOM 12936 C C . PHE B 1 775 ? -13.328 15.641 6.574 1 96.62 775 PHE B C 1
ATOM 12938 O O . PHE B 1 775 ? -14.516 15.742 6.895 1 96.62 775 PHE B O 1
ATOM 12945 N N . VAL B 1 776 ? -12.836 14.922 5.609 1 96.88 776 VAL B N 1
ATOM 12946 C CA . VAL B 1 776 ? -13.734 14.328 4.625 1 96.88 776 VAL B CA 1
ATOM 12947 C C . VAL B 1 776 ? -14.344 13.047 5.188 1 96.88 776 VAL B C 1
ATOM 12949 O O . VAL B 1 776 ? -15.516 12.75 4.945 1 96.88 776 VAL B O 1
ATOM 12952 N N . LEU B 1 777 ? -13.609 12.305 5.926 1 97.81 777 LEU B N 1
ATOM 12953 C CA . LEU B 1 777 ? -14.031 10.977 6.348 1 97.81 777 LEU B CA 1
ATOM 12954 C C . LEU B 1 777 ? -14.836 11.039 7.641 1 97.81 777 LEU B C 1
ATOM 12956 O O . LEU B 1 777 ? -15.711 10.203 7.875 1 97.81 777 LEU B O 1
ATOM 12960 N N . SER B 1 778 ? -14.594 12.031 8.461 1 97.69 778 SER B N 1
ATOM 12961 C CA . SER B 1 778 ? -15.148 12.125 9.805 1 97.69 778 SER B CA 1
ATOM 12962 C C . SER B 1 778 ? -16.672 12.141 9.773 1 97.69 778 SER B C 1
ATOM 12964 O O . SER B 1 778 ? -17.328 11.477 10.586 1 97.69 778 SER B O 1
ATOM 12966 N N . PRO B 1 779 ? -17.297 12.883 8.828 1 96.94 779 PRO B N 1
ATOM 12967 C CA . PRO B 1 779 ? -18.75 12.992 8.867 1 96.94 779 PRO B CA 1
ATOM 12968 C C . PRO B 1 779 ? -19.453 11.758 8.312 1 96.94 779 PRO B C 1
ATOM 12970 O O . PRO B 1 779 ? -20.672 11.617 8.445 1 96.94 779 PRO B O 1
ATOM 12973 N N . LEU B 1 780 ? -18.781 10.844 7.684 1 96.38 780 LEU B N 1
ATOM 12974 C CA . LEU B 1 780 ? -19.391 9.75 6.934 1 96.38 780 LEU B CA 1
ATOM 12975 C C . LEU B 1 780 ? -19.688 8.57 7.844 1 96.38 780 LEU B C 1
ATOM 12977 O O . LEU B 1 780 ? -18.938 8.281 8.773 1 96.38 780 LEU B O 1
ATOM 12981 N N . ASP B 1 781 ? -20.812 7.914 7.566 1 94.62 781 ASP B N 1
ATOM 12982 C CA . ASP B 1 781 ? -21.078 6.656 8.25 1 94.62 781 ASP B CA 1
ATOM 12983 C C . ASP B 1 781 ? -20.047 5.59 7.859 1 94.62 781 ASP B C 1
ATOM 12985 O O . ASP B 1 781 ? -19.344 5.734 6.859 1 94.62 781 ASP B O 1
ATOM 12989 N N . PRO B 1 782 ? -19.969 4.488 8.609 1 91.56 782 PRO B N 1
ATOM 12990 C CA . PRO B 1 782 ? -18.906 3.502 8.422 1 91.56 782 PRO B CA 1
ATOM 12991 C C . PRO B 1 782 ? -18.875 2.928 7.008 1 91.56 782 PRO B C 1
ATOM 12993 O O . PRO B 1 782 ? -17.797 2.723 6.441 1 91.56 782 PRO B O 1
ATOM 12996 N N . GLU B 1 783 ? -20 2.609 6.355 1 92.06 783 GLU B N 1
ATOM 12997 C CA . GLU B 1 783 ? -20.047 2.01 5.023 1 92.06 783 GLU B CA 1
ATOM 12998 C C . GLU B 1 783 ? -19.562 2.988 3.961 1 92.06 783 GLU B C 1
ATOM 13000 O O . GLU B 1 783 ? -18.734 2.633 3.119 1 92.06 783 GLU B O 1
ATOM 13005 N N . LYS B 1 784 ? -20.062 4.184 4.004 1 94.94 784 LYS B N 1
ATOM 13006 C CA . LYS B 1 784 ? -19.625 5.211 3.061 1 94.94 784 LYS B CA 1
ATOM 13007 C C . LYS B 1 784 ? -18.172 5.598 3.295 1 94.94 784 LYS B C 1
ATOM 13009 O O . LYS B 1 784 ? -17.438 5.867 2.344 1 94.94 784 LYS B O 1
ATOM 13014 N N . ARG B 1 785 ? -17.797 5.672 4.598 1 96.31 785 ARG B N 1
ATOM 13015 C CA . ARG B 1 785 ? -16.422 6 4.945 1 96.31 785 ARG B CA 1
ATOM 13016 C C . ARG B 1 785 ? -15.445 5.008 4.316 1 96.31 785 ARG B C 1
ATOM 13018 O O . ARG B 1 785 ? -14.406 5.402 3.783 1 96.31 785 ARG B O 1
ATOM 13025 N N . LEU B 1 786 ? -15.812 3.748 4.371 1 94.31 786 LEU B N 1
ATOM 13026 C CA . LEU B 1 786 ? -14.953 2.725 3.791 1 94.31 786 LEU B CA 1
ATOM 13027 C C . LEU B 1 786 ? -14.805 2.928 2.287 1 94.31 786 LEU B C 1
ATOM 13029 O O . LEU B 1 786 ? -13.695 2.838 1.751 1 94.31 786 LEU B O 1
ATOM 13033 N N . LYS B 1 787 ? -15.875 3.184 1.598 1 94.69 787 LYS B N 1
ATOM 13034 C CA . LYS B 1 787 ? -15.859 3.373 0.15 1 94.69 787 LYS B CA 1
ATOM 13035 C C . LYS B 1 787 ? -15 4.574 -0.241 1 94.69 787 LYS B C 1
ATOM 13037 O O . LYS B 1 787 ? -14.203 4.492 -1.177 1 94.69 787 LYS B O 1
ATOM 13042 N N . VAL B 1 788 ? -15.164 5.672 0.515 1 97.12 788 VAL B N 1
ATOM 13043 C CA . VAL B 1 788 ? -14.422 6.891 0.21 1 97.12 788 VAL B CA 1
ATOM 13044 C C . VAL B 1 788 ? -12.945 6.695 0.553 1 97.12 788 VAL B C 1
ATOM 13046 O O . VAL B 1 788 ? -12.062 7.09 -0.215 1 97.12 788 VAL B O 1
ATOM 13049 N N . MET B 1 789 ? -12.703 6.102 1.714 1 96.94 789 MET B N 1
ATOM 13050 C CA . MET B 1 789 ? -11.328 5.844 2.131 1 96.94 789 MET B CA 1
ATOM 13051 C C . MET B 1 789 ? -10.617 4.945 1.126 1 96.94 789 MET B C 1
ATOM 13053 O O . MET B 1 789 ? -9.477 5.211 0.753 1 96.94 789 MET B O 1
ATOM 13057 N N . ASP B 1 790 ? -11.312 3.912 0.685 1 95.5 790 ASP B N 1
ATOM 13058 C CA . ASP B 1 790 ? -10.766 3.02 -0.334 1 95.5 790 ASP B CA 1
ATOM 13059 C C . ASP B 1 790 ? -10.445 3.781 -1.618 1 95.5 790 ASP B C 1
ATOM 13061 O O . ASP B 1 790 ? -9.438 3.52 -2.268 1 95.5 790 ASP B O 1
ATOM 13065 N N . SER B 1 791 ? -11.266 4.672 -1.983 1 96.69 791 SER B N 1
ATOM 13066 C CA . SER B 1 791 ? -11.094 5.461 -3.197 1 96.69 791 SER B CA 1
ATOM 13067 C C . SER B 1 791 ? -9.906 6.41 -3.074 1 96.69 791 SER B C 1
ATOM 13069 O O . SER B 1 791 ? -9.141 6.582 -4.023 1 96.69 791 SER B O 1
ATOM 13071 N N . ILE B 1 792 ? -9.734 7.012 -1.882 1 97 792 ILE B N 1
ATOM 13072 C CA . ILE B 1 792 ? -8.656 7.961 -1.642 1 97 792 ILE B CA 1
ATOM 13073 C C . ILE B 1 792 ? -7.305 7.27 -1.822 1 97 792 ILE B C 1
ATOM 13075 O O . ILE B 1 792 ? -6.375 7.848 -2.389 1 97 792 ILE B O 1
ATOM 13079 N N . PHE B 1 793 ? -7.242 6.043 -1.396 1 97.12 793 PHE B N 1
ATOM 13080 C CA . PHE B 1 793 ? -5.98 5.316 -1.465 1 97.12 793 PHE B CA 1
ATOM 13081 C C . PHE B 1 793 ? -5.988 4.324 -2.621 1 97.12 793 PHE B C 1
ATOM 13083 O O . PHE B 1 793 ? -5.684 3.145 -2.436 1 97.12 793 PHE B O 1
ATOM 13090 N N . SER B 1 794 ? -6.395 4.793 -3.756 1 96.44 794 SER B N 1
ATOM 13091 C CA . SER B 1 794 ? -6.383 4.07 -5.023 1 96.44 794 SER B CA 1
ATOM 13092 C C . SER B 1 794 ? -5.961 4.98 -6.176 1 96.44 794 SER B C 1
ATOM 13094 O O . SER B 1 794 ? -5.734 6.176 -5.977 1 96.44 794 SER B O 1
ATOM 13096 N N . PHE B 1 795 ? -5.789 4.434 -7.383 1 96.31 795 PHE B N 1
ATOM 13097 C CA . PHE B 1 795 ? -5.453 5.238 -8.555 1 96.31 795 PHE B CA 1
ATOM 13098 C C . PHE B 1 795 ? -6.66 6.043 -9.023 1 96.31 795 PHE B C 1
ATOM 13100 O O . PHE B 1 795 ? -7.789 5.555 -8.984 1 96.31 795 PHE B O 1
ATOM 13107 N N . ARG B 1 796 ? -6.445 7.223 -9.406 1 95.75 796 ARG B N 1
ATOM 13108 C CA . ARG B 1 796 ? -7.527 8.109 -9.812 1 95.75 796 ARG B CA 1
ATOM 13109 C C . ARG B 1 796 ? -8.383 7.477 -10.898 1 95.75 796 ARG B C 1
ATOM 13111 O O . ARG B 1 796 ? -9.609 7.621 -10.898 1 95.75 796 ARG B O 1
ATOM 13118 N N . GLU B 1 797 ? -7.711 6.781 -11.852 1 94.56 797 GLU B N 1
ATOM 13119 C CA . GLU B 1 797 ? -8.414 6.145 -12.961 1 94.56 797 GLU B CA 1
ATOM 13120 C C . GLU B 1 797 ? -9.414 5.102 -12.453 1 94.56 797 GLU B C 1
ATOM 13122 O O . GLU B 1 797 ? -10.469 4.906 -13.055 1 94.56 797 GLU B O 1
ATOM 13127 N N . MET B 1 798 ? -9.078 4.453 -11.445 1 95.06 798 MET B N 1
ATOM 13128 C CA . MET B 1 798 ? -9.977 3.471 -10.852 1 95.06 798 MET B CA 1
ATOM 13129 C C . MET B 1 798 ? -11.219 4.148 -10.281 1 95.06 798 MET B C 1
ATOM 13131 O O . MET B 1 798 ? -12.336 3.652 -10.445 1 95.06 798 MET B O 1
ATOM 13135 N N . VAL B 1 799 ? -11.008 5.266 -9.617 1 96.19 799 VAL B N 1
ATOM 13136 C CA . VAL B 1 799 ? -12.117 6.02 -9.047 1 96.19 799 VAL B CA 1
ATOM 13137 C C . VAL B 1 799 ? -13.008 6.551 -10.164 1 96.19 799 VAL B C 1
ATOM 13139 O O . VAL B 1 799 ? -14.234 6.461 -10.078 1 96.19 799 VAL B O 1
ATOM 13142 N N . GLN B 1 800 ? -12.367 7.035 -11.188 1 95.88 800 GLN B N 1
ATOM 13143 C CA . GLN B 1 800 ? -13.102 7.531 -12.352 1 95.88 800 GLN B CA 1
ATOM 13144 C C . GLN B 1 800 ? -13.961 6.434 -12.977 1 95.88 800 GLN B C 1
ATOM 13146 O O . GLN B 1 800 ? -15.117 6.668 -13.328 1 95.88 800 GLN B O 1
ATOM 13151 N N . ASP B 1 801 ? -13.383 5.32 -13.102 1 94.94 801 ASP B N 1
ATOM 13152 C CA . ASP B 1 801 ? -14.094 4.191 -13.695 1 94.94 801 ASP B CA 1
ATOM 13153 C C . ASP B 1 801 ? -15.281 3.773 -12.828 1 94.94 801 ASP B C 1
ATOM 13155 O O . ASP B 1 801 ? -16.359 3.496 -13.336 1 94.94 801 ASP B O 1
ATOM 13159 N N . LYS B 1 802 ? -15.133 3.701 -11.539 1 94.69 802 LYS B N 1
ATOM 13160 C CA . LYS B 1 802 ? -16.203 3.332 -10.617 1 94.69 802 LYS B CA 1
ATOM 13161 C C . LYS B 1 802 ? -17.344 4.348 -10.664 1 94.69 802 LYS B C 1
ATOM 13163 O O . LYS B 1 802 ? -18.516 3.979 -10.555 1 94.69 802 LYS B O 1
ATOM 13168 N N . VAL B 1 803 ? -16.953 5.625 -10.781 1 95.56 803 VAL B N 1
ATOM 13169 C CA . VAL B 1 803 ? -17.953 6.676 -10.898 1 95.56 803 VAL B CA 1
ATOM 13170 C C . VAL B 1 803 ? -18.734 6.512 -12.203 1 95.56 803 VAL B C 1
ATOM 13172 O O . VAL B 1 803 ? -19.953 6.582 -12.219 1 95.56 803 VAL B O 1
ATOM 13175 N N . LYS B 1 804 ? -18.016 6.25 -13.273 1 92.88 804 LYS B N 1
ATOM 13176 C CA . LYS B 1 804 ? -18.625 6.074 -14.594 1 92.88 804 LYS B CA 1
ATOM 13177 C C . LYS B 1 804 ? -19.594 4.898 -14.594 1 92.88 804 LYS B C 1
ATOM 13179 O O . LYS B 1 804 ? -20.641 4.961 -15.227 1 92.88 804 LYS B O 1
ATOM 13184 N N . ARG B 1 805 ? -19.328 3.873 -13.867 1 89.25 805 ARG B N 1
ATOM 13185 C CA . ARG B 1 805 ? -20.141 2.664 -13.836 1 89.25 805 ARG B CA 1
ATOM 13186 C C . ARG B 1 805 ? -21.281 2.789 -12.82 1 89.25 805 ARG B C 1
ATOM 13188 O O . ARG B 1 805 ? -22.078 1.863 -12.656 1 89.25 805 ARG B O 1
ATOM 13195 N N . GLY B 1 806 ? -21.281 3.916 -12.008 1 90.25 806 GLY B N 1
ATOM 13196 C CA . GLY B 1 806 ? -22.359 4.16 -11.062 1 90.25 806 GLY B CA 1
ATOM 13197 C C . GLY B 1 806 ? -22.125 3.5 -9.719 1 90.25 806 GLY B C 1
ATOM 13198 O O . GLY B 1 806 ? -23.016 3.496 -8.859 1 90.25 806 GLY B O 1
ATOM 13199 N N . GLU B 1 807 ? -20.891 2.973 -9.523 1 90.31 807 GLU B N 1
ATOM 13200 C CA . GLU B 1 807 ? -20.562 2.318 -8.258 1 90.31 807 GLU B CA 1
ATOM 13201 C C . GLU B 1 807 ? -20.266 3.342 -7.168 1 90.31 807 GLU B C 1
ATOM 13203 O O . GLU B 1 807 ? -20.422 3.055 -5.98 1 90.31 807 GLU B O 1
ATOM 13208 N N . LEU B 1 808 ? -19.781 4.551 -7.641 1 94.31 808 LEU B N 1
ATOM 13209 C CA . LEU B 1 808 ? -19.469 5.637 -6.719 1 94.31 808 LEU B CA 1
ATOM 13210 C C . LEU B 1 808 ? -20.172 6.926 -7.137 1 94.31 808 LEU B C 1
ATOM 13212 O O . LEU B 1 808 ? -20.359 7.172 -8.328 1 94.31 808 LEU B O 1
ATOM 13216 N N . ASP B 1 809 ? -20.5 7.625 -6.117 1 94.19 809 ASP B N 1
ATOM 13217 C CA . ASP B 1 809 ? -21.016 8.977 -6.359 1 94.19 809 ASP B CA 1
ATOM 13218 C C . ASP B 1 809 ? -19.938 9.859 -6.984 1 94.19 809 ASP B C 1
ATOM 13220 O O . ASP B 1 809 ? -18.781 9.805 -6.59 1 94.19 809 ASP B O 1
ATOM 13224 N N . PRO B 1 810 ? -20.312 10.625 -7.977 1 94.12 810 PRO B N 1
ATOM 13225 C CA . PRO B 1 810 ? -19.344 11.516 -8.617 1 94.12 810 PRO B CA 1
ATOM 13226 C C . PRO B 1 810 ? -18.609 12.406 -7.617 1 94.12 810 PRO B C 1
ATOM 13228 O O . PRO B 1 810 ? -17.469 12.812 -7.863 1 94.12 810 PRO B O 1
ATOM 13231 N N . THR B 1 811 ? -19.203 12.711 -6.504 1 94.19 811 THR B N 1
ATOM 13232 C CA . THR B 1 811 ? -18.578 13.562 -5.488 1 94.19 811 THR B CA 1
ATOM 13233 C C . THR B 1 811 ? -17.328 12.906 -4.934 1 94.19 811 THR B C 1
ATOM 13235 O O . THR B 1 811 ? -16.422 13.594 -4.457 1 94.19 811 THR B O 1
ATOM 13238 N N . VAL B 1 812 ? -17.234 11.641 -5.055 1 96.25 812 VAL B N 1
ATOM 13239 C CA . VAL B 1 812 ? -16.062 10.938 -4.535 1 96.25 812 VAL B CA 1
ATOM 13240 C C . VAL B 1 812 ? -14.828 11.312 -5.355 1 96.25 812 VAL B C 1
ATOM 13242 O O . VAL B 1 812 ? -13.734 11.445 -4.809 1 96.25 812 VAL B O 1
ATOM 13245 N N . LEU B 1 813 ? -15.008 11.469 -6.691 1 96.31 813 LEU B N 1
ATOM 13246 C CA . LEU B 1 813 ? -13.898 11.891 -7.543 1 96.31 813 LEU B CA 1
ATOM 13247 C C . LEU B 1 813 ? -13.477 13.32 -7.215 1 96.31 813 LEU B C 1
ATOM 13249 O O . LEU B 1 813 ? -12.281 13.641 -7.242 1 96.31 813 LEU B O 1
ATOM 13253 N N . GLU B 1 814 ? -14.492 14.148 -6.91 1 95.19 814 GLU B N 1
ATOM 13254 C CA . GLU B 1 814 ? -14.195 15.523 -6.52 1 95.19 814 GLU B CA 1
ATOM 13255 C C . GLU B 1 814 ? -13.422 15.57 -5.203 1 95.19 814 GLU B C 1
ATOM 13257 O O . GLU B 1 814 ? -12.492 16.359 -5.055 1 95.19 814 GLU B O 1
ATOM 13262 N N . LEU B 1 815 ? -13.805 14.758 -4.273 1 96.5 815 LEU B N 1
ATOM 13263 C CA . LEU B 1 815 ? -13.086 14.664 -3.006 1 96.5 815 LEU B CA 1
ATOM 13264 C C . LEU B 1 815 ? -11.656 14.18 -3.223 1 96.5 815 LEU B C 1
ATOM 13266 O O . LEU B 1 815 ? -10.727 14.664 -2.572 1 96.5 815 LEU B O 1
ATOM 13270 N N . TYR B 1 816 ? -11.516 13.211 -4.133 1 97.38 816 TYR B N 1
ATOM 13271 C CA . TYR B 1 816 ? -10.188 12.727 -4.484 1 97.38 816 TYR B CA 1
ATOM 13272 C C . TYR B 1 816 ? -9.297 13.867 -4.969 1 97.38 816 TYR B C 1
ATOM 13274 O O . TYR B 1 816 ? -8.172 14.023 -4.496 1 97.38 816 TYR B O 1
ATOM 13282 N N . ASP B 1 817 ? -9.828 14.656 -5.863 1 96.81 817 ASP B N 1
ATOM 13283 C CA . ASP B 1 817 ? -9.07 15.766 -6.438 1 96.81 817 ASP B CA 1
ATOM 13284 C C . ASP B 1 817 ? -8.719 16.797 -5.375 1 96.81 817 ASP B C 1
ATOM 13286 O O . ASP B 1 817 ? -7.625 17.359 -5.383 1 96.81 817 ASP B O 1
ATOM 13290 N N . TYR B 1 818 ? -9.641 17.062 -4.477 1 97 818 TYR B N 1
ATOM 13291 C CA . TYR B 1 818 ? -9.43 17.984 -3.375 1 97 818 TYR B CA 1
ATOM 13292 C C . TYR B 1 818 ? -8.32 17.5 -2.455 1 97 818 TYR B C 1
ATOM 13294 O O . TYR B 1 818 ? -7.414 18.266 -2.107 1 97 818 TYR B O 1
ATOM 13302 N N . ILE B 1 819 ? -8.289 16.188 -2.141 1 97.75 819 ILE B N 1
ATOM 13303 C CA . ILE B 1 819 ? -7.348 15.617 -1.184 1 97.75 819 ILE B CA 1
ATOM 13304 C C . ILE B 1 819 ? -5.945 15.617 -1.781 1 97.75 819 ILE B C 1
ATOM 13306 O O . ILE B 1 819 ? -4.965 15.906 -1.086 1 97.75 819 ILE B O 1
ATOM 13310 N N . TYR B 1 820 ? -5.816 15.391 -3.088 1 97.38 820 TYR B N 1
ATOM 13311 C CA . TYR B 1 820 ? -4.504 15.25 -3.713 1 97.38 820 TYR B CA 1
ATOM 13312 C C . TYR B 1 820 ? -4.055 16.562 -4.34 1 97.38 820 TYR B C 1
ATOM 13314 O O . TYR B 1 820 ? -2.984 16.641 -4.945 1 97.38 820 TYR B O 1
ATOM 13322 N N . ASP B 1 821 ? -4.891 17.625 -4.191 1 97 821 ASP B N 1
ATOM 13323 C CA . ASP B 1 821 ? -4.555 18.938 -4.746 1 97 821 ASP B CA 1
ATOM 13324 C C . ASP B 1 821 ? -4.293 18.844 -6.246 1 97 821 ASP B C 1
ATOM 13326 O O . ASP B 1 821 ? -3.336 19.438 -6.754 1 97 821 ASP B O 1
ATOM 13330 N N . ASP B 1 822 ? -5.051 18.047 -6.922 1 92.5 822 ASP B N 1
ATOM 13331 C CA . ASP B 1 822 ? -4.895 17.859 -8.359 1 92.5 822 ASP B CA 1
ATOM 13332 C C . ASP B 1 822 ? -6.234 17.984 -9.078 1 92.5 822 ASP B C 1
ATOM 13334 O O . ASP B 1 822 ? -6.879 16.984 -9.398 1 92.5 822 ASP B O 1
ATOM 13338 N N . TYR B 1 823 ? -6.473 19.281 -9.367 1 89.5 823 TYR B N 1
ATOM 13339 C CA . TYR B 1 823 ? -7.758 19.594 -9.977 1 89.5 823 TYR B CA 1
ATOM 13340 C C . TYR B 1 823 ? -7.68 19.5 -11.492 1 89.5 823 TYR B C 1
ATOM 13342 O O . TYR B 1 823 ? -6.746 20.016 -12.109 1 89.5 823 TYR B O 1
ATOM 13350 N N . LYS B 1 824 ? -8.312 18.469 -12.078 1 77.5 824 LYS B N 1
ATOM 13351 C CA . LYS B 1 824 ? -8.344 18.281 -13.531 1 77.5 824 LYS B CA 1
ATOM 13352 C C . LYS B 1 824 ? -9.625 18.859 -14.133 1 77.5 824 LYS B C 1
ATOM 13354 O O . LYS B 1 824 ? -10.664 18.906 -13.469 1 77.5 824 LYS B O 1
#

InterPro domains:
  IPR001465 Malate synthase, TIM barrel domain [PF01274] (211-417)
  IPR006252 Malate synthase A [PTHR42902] (2-790)
  IPR011076 Malate synthase superfamily [SSF51645] (9-667)
  IPR046363 Malate synthase, N-terminal and TIM-barrel domains [G3DSA:3.20.20.360] (22-423)

pLDDT: mean 95.48, std 4.0, range [39.69, 98.88]

Foldseek 3Di:
DPWDKDFDPVLCVVQVLLFAWFAFPNFTDGLSVLLQVLQVVCVVVLLVVLQVVLVLLPDLDDLCVSLPFDDQQCWDAALVGDIDGNQLLLLQLLCQLVVHDDPSHAFAAPPHADAQLRFDQNQFAEEAEAACPPVLVVLLRQQFPGQEYEHECAFQRFFLFDFALLPDDGGRNSVRLVSLLCVLLVNDDAQDDDPHDTGHHPDDLLSTHAYAYEAYASLDFRQSMDTVNHTGGRRLSVVSSCCSRRAVSQVVSVHGHEYEYEDDQDLSRLNSVLVSVVSSCVSNVHDRQRYAYEYEPQASNCLSCVSSSCVNRRNHYAEYEDAPLSNLLNLLSSCLSPDAAAQSVPVDCLDQQNLLVLLSRAVSQQSRQDDPNARRHAYAYYELFFDADDCVPPLRLNLCVQVSLQVLLLRLLLSQLQNWEWEADDPDWDFPVCVVVPVGDTDIHRGHLYYYYHDSDRSSSVSNGDNSVDDSVVSLVQQVAAFDWDARPNDIDTGSSHHADPVRLVSCCVSVQAHPVSTGTHHYDYSVQSNGPCSNQAPCVNSVRGGSCCSNNVHDHDFDEPVSLLQLVLQLLVCLLCLLQRRQFDWDQRPVVSTTGGHTLSSNSNSLSSLLSQQQVQNWGQAKDFFFAWDQDSSGTDRDHGDDTGDGGHRPNVCVVVSLVRSVRSLVVRLLVLLLVLLCVCCCVQQVDDDPVLSVVLSVLLCQCQQFSNNPRHHLQRSLVVNCVSRVGDSVVSSVSSVVSHDPGGNVCSVVSSVLSVLQNNQNQHWHSQSLLSSVLRRDDPVVSVVLSVCLRDDLVVVVVCCVVVVDPPVSSVSSCSRSSNDD/DPWDKDFDPVLCVVQVLLFAWFAFLNFTDGLSVLLQVLQVVCQVVLLVVLQVVLVLLPDLDDLCVSLPFDDQQCWDAALVGDIDGNQLLLLQLLCQLVVHDDPSHAFFAPPHADAQLRFDQNQFAEEAEAACPPVLVVLLRQQFPGQEYEHECAFQRFFLFDFALLPDDGGRNSVRLVSLLCVLLPNDDAQDDDPHDTGHHPDDLLSTHAYAYEAYASLDFRQSMDTVNHTGGRRLSRVSSCCSRRAVSQVVSVHGHEYEYEDDQDLSSLNSVLVSVVSSCVSNVHDRQRYAYEYEPQASNCLSCVSSSCVNRRNHYAEYEDAPLSNLLNLLSSCLSPDAAAQSVPVDCLDQQNLLVLLSRAVSQQSRQDDPNAGRHAYAYYELFFDADDCVHPLRLNLCVQVSLLVLLLRLLLSQLSNWEWEADDPDWDFLVCVVVPVGDTDIGRGHLYYYYHDSDRSSSVSNGDNSVDDSVVSLVQQVAAFDWDDRPNDIDTGSSHHADPVRLVSCCVSVQAHPVGTGTHHYDYSVQSNGPCSNQAPCVNSVNGGSVCSNNVHDHDFDEPVSLLQLVLQLLVCLQCLLQRRQFDWDQRPVVSTTGGHTLSSNSNSLSSLLSQQQVQNWGQAKDFFFAWDQDSSGTDRDHGDDTGDGGHRPNVCVVVSLVRSVRSLVVRLLVLLLVLLCVCCCVQQVDDDPVLSVVLSVLLCQCQQFSNNPRHHLQRSLVVNCVSRVGDSVVSSVSSVVSHDPGGNVCSVVSSVLSVLQNNQNQHWHSQSLLSSVLRRDDPVVSVVLSVCLRDDLVVVVVCCVVVVDPPVSSVSSCSRSSNDD

Solvent-accessible surface area (backbone atoms only — not comparable to full-atom values): 85738 Å² total; per-residue (Å²): 127,82,82,45,69,45,64,49,65,69,57,50,66,78,45,42,86,68,43,53,74,34,77,42,85,90,31,80,43,41,45,61,56,50,43,42,55,50,41,72,68,40,45,66,59,48,44,52,58,41,27,47,52,40,53,58,59,68,44,84,59,53,54,76,60,76,59,43,58,72,53,57,76,42,73,46,69,41,88,85,65,51,73,42,30,46,42,48,54,45,36,6,20,38,28,38,48,70,67,46,94,55,93,56,45,47,45,36,24,74,84,33,68,77,53,71,75,72,29,42,69,80,41,42,19,34,26,36,47,43,28,37,60,62,61,65,43,44,44,47,55,50,58,30,92,37,39,27,30,33,39,30,54,45,52,32,12,51,22,86,42,41,32,52,84,67,83,59,90,66,32,49,37,59,59,24,55,49,36,50,43,36,50,60,63,64,67,46,65,74,68,31,79,57,100,92,38,80,43,63,74,82,58,59,80,85,66,46,36,38,61,28,40,30,40,32,33,79,86,40,65,30,77,67,39,22,49,72,83,38,58,33,48,28,34,53,51,47,52,49,46,51,45,71,67,33,42,65,42,30,41,75,63,73,50,61,56,33,34,33,43,45,67,49,41,45,52,68,54,44,42,52,53,48,48,52,54,44,52,52,28,55,71,45,70,44,62,75,30,63,59,31,32,30,38,33,58,21,28,58,53,25,64,49,37,40,69,58,37,48,60,51,36,18,44,23,45,41,36,38,25,41,34,59,56,41,26,51,28,33,48,50,52,62,33,55,83,79,50,78,75,39,51,67,86,72,62,43,73,83,34,68,25,42,44,40,47,52,46,51,47,38,50,53,29,35,36,32,13,30,52,96,82,35,74,67,27,18,26,25,42,40,72,44,38,64,46,76,53,49,87,80,38,93,52,56,56,34,74,43,35,59,61,52,37,30,47,40,27,51,52,36,36,50,43,31,46,68,22,23,36,30,44,24,92,64,88,72,89,52,42,48,66,42,49,76,70,59,76,51,72,65,46,79,44,75,38,30,17,26,29,34,29,56,54,65,50,61,70,53,41,49,38,34,25,49,52,28,60,45,52,79,75,48,50,57,51,47,51,65,31,69,74,44,71,45,74,54,94,87,40,79,39,65,44,67,79,27,17,60,49,74,70,53,44,52,50,38,35,74,71,52,42,21,46,97,86,67,44,44,23,42,48,70,42,37,66,79,54,43,69,40,52,65,35,56,49,52,31,26,81,80,38,81,72,26,36,45,65,52,25,52,67,50,72,72,85,64,61,38,33,43,50,54,53,47,49,36,50,51,52,26,48,54,50,42,33,33,41,36,62,39,38,30,60,35,78,43,79,35,82,86,78,58,45,31,32,57,36,34,49,42,50,44,33,33,29,47,53,48,51,30,39,32,36,70,65,65,31,48,25,67,38,59,41,42,40,44,33,53,36,83,52,72,85,38,68,38,71,69,37,81,73,44,80,44,56,58,65,40,45,44,55,79,46,42,66,57,50,54,50,33,50,54,49,29,53,52,51,41,52,49,50,54,36,43,53,50,20,48,48,48,30,41,74,63,42,71,42,85,50,65,69,60,34,50,53,40,24,56,47,46,48,48,23,48,45,31,61,45,33,68,80,30,42,56,63,59,46,14,46,56,45,16,66,74,42,75,41,67,30,68,64,45,26,55,51,52,61,72,68,47,66,90,55,42,51,63,39,50,65,52,38,54,52,49,51,51,51,57,40,56,44,85,72,84,55,69,71,48,67,51,56,40,57,65,41,25,46,39,54,73,71,58,26,48,55,50,52,52,46,61,74,48,58,66,68,59,42,50,49,34,30,74,72,65,77,36,60,66,63,55,53,54,50,42,24,61,50,56,33,49,72,125,126,80,83,45,69,45,66,51,64,68,58,47,64,76,43,43,86,69,42,52,74,35,77,44,85,89,32,81,44,40,45,64,58,50,43,41,53,50,43,72,70,41,45,67,58,49,44,51,56,41,28,48,53,39,52,59,61,68,43,82,60,53,54,77,59,76,59,45,59,73,53,58,76,41,73,46,68,41,87,85,66,52,73,42,29,46,41,49,52,43,38,6,21,39,28,39,46,69,67,46,93,55,93,54,46,47,43,35,25,74,86,33,69,77,53,70,75,71,29,43,71,80,41,42,18,32,27,35,48,42,27,37,61,63,60,65,42,44,45,48,54,50,58,30,93,36,41,26,29,33,39,29,53,45,53,33,12,53,22,85,43,42,31,52,84,69,82,59,90,64,33,48,38,58,58,24,55,51,35,51,44,36,49,60,65,66,68,45,66,74,68,31,78,57,99,91,38,82,44,62,75,81,59,58,79,84,65,46,36,40,62,28,40,30,40,33,35,80,87,40,64,29,78,69,38,21,50,72,83,36,57,33,49,28,33,53,51,48,54,48,47,52,44,71,67,34,42,66,42,30,42,76,63,73,50,59,56,34,34,34,43,45,68,49,40,46,54,69,55,44,42,52,53,47,48,54,54,43,52,54,28,54,70,46,71,42,61,76,32,64,60,31,33,30,39,33,59,20,27,59,52,24,64,48,38,40,68,56,38,50,60,51,35,17,45,24,46,40,35,38,26,44,35,58,57,41,26,51,28,33,48,50,51,62,32,56,83,80,50,80,76,41,51,67,86,72,62,42,74,81,34,68,26,40,42,39,46,53,47,50,48,39,51,54,29,35,34,31,13,31,51,98,81,34,75,67,27,18,26,26,42,43,70,44,37,64,44,75,54,49,87,79,40,92,51,56,55,36,75,41,36,57,60,51,37,29,48,41,28,52,52,36,35,50,44,30,47,69,21,23,36,30,44,26,92,65,90,71,90,51,41,48,66,43,49,76,69,58,74,50,73,65,47,79,44,75,36,31,17,26,28,33,32,56,54,67,50,61,69,52,42,49,37,34,25,48,52,29,58,46,52,80,73,48,50,57,49,46,51,65,31,69,76,44,71,45,73,53,94,87,39,80,38,65,43,65,78,26,18,60,48,74,69,51,44,51,49,38,34,76,71,51,43,22,46,98,88,65,44,44,24,42,48,69,42,38,66,78,52,43,70,41,51,65,36,55,49,52,32,26,82,82,38,82,72,26,35,46,67,52,24,51,68,50,71,73,85,63,61,37,33,43,50,54,53,46,49,35,50,51,52,28,48,54,49,42,34,32,43,37,63,40,39,28,60,36,78,45,77,36,81,86,78,60,45,30,32,58,36,34,49,41,50,44,34,31,30,47,53,50,50,29,38,32,37,68,65,64,31,48,24,67,37,60,40,41,40,42,33,54,35,81,51,72,86,38,69,38,70,69,38,81,70,43,80,45,56,58,64,41,47,44,53,78,47,42,67,58,49,53,50,33,49,54,49,30,53,53,50,42,51,49,51,54,36,44,53,51,22,47,50,48,31,41,75,61,42,70,44,84,52,64,69,59,34,51,52,39,24,55,48,44,49,48,23,47,46,29,67,42,33,68,79,30,43,56,64,59,46,14,47,58,46,16,67,74,42,74,41,68,31,69,64,45,27,53,51,51,60,72,66,47,65,90,56,46,52,65,40,51,65,52,38,53,52,49,51,53,49,58,40,56,43,85,73,84,55,71,69,48,65,50,56,41,58,65,41,24,45,39,55,73,72,58,27,49,57,49,52,51,46,61,75,48,58,67,67,58,42,51,50,35,29,74,74,64,77,37,61,65,64,56,55,55,50,41,26,61,49,56,33,49,72,125

Nearest PDB structures (foldseek):
  3cv2-assembly1_A  TM=7.873E-01  e=6.003E-25  Escherichia coli
  3cux-assembly1_A  TM=7.756E-01  e=7.550E-24  Bacillus anthracis
  6axe-assembly1_A  TM=6.592E-01  e=3.760E-16  Mycobacterium marinum M
  3sad-assembly1_A  TM=6.943E-01  e=1.576E-15  Mycobacterium tuberculosis
  6dnp-assembly1_A  TM=6.317E-01  e=1.653E-15  Mycobacterium tuberculosis

Sequence (1648 aa):
MPSKLKIPDEIYHNYKDLFGEKVINDRIVSVEGLIEELSVEFSDEIKRVISKRRKWLESKDSVSSKGSFPSWDEVFVDADGNRRTFREIVQGMIDNFLQRQSSLSWRLNDHVPIPNDAHPIKNPGLEITGPWYPLSRAYNQVNTDVTSAMEDEEDASPAWYTPYGSGKSIADVWDARKNVKLFLSGKAPNPYYEKGKTYTLNKPRDKWPTIFHRLPGLHLLDFDITLDGKPVPAIIVSAVIYTLNNYISLRNAGSGVYFYLPKTQTPEEALIVEKILRRIEEKLGLPIGTLKLALLYEEVNAGRYFPVILWIFRERLIKSNNGRWDYLGSLIEMWLQERVLPDPQNITMTSPNMMAYQKYNALIMLLAGAKNGEADAAPVGGMAAVMLYPQSDAFERHRYNLKALRGIKLDKLRERLIGLIFIGDVKGKVTLEDILKGKVQGKLYDMFRQSWVATKEEAYVEAGNKPLKASLEELQKMIDAPVEYVTVEGTKMPTVDSGLTPEERSLFQRLGLIDENGKITPWVITKDMIDTPEKLLHNKELWGGKSIWNALYDIPDGEITPEHVQHAFYMAANYGFQLLNGNLAAAIDDYELKQRFMNDLATYRIFTSWLWSLVNRDAVITKEGYIKAPKLTRDGVIPAENVLKVAKGTKVKDIFEEIWKLHFDWTNEFYKEQDMRVANRLAETFGKTNNNSVVEEIYNIISKAYNAGPFRQMSAKEAAEKIGKLLNTQPSKIEEELIKLAPRFDREMAPVIMEILMRQFLYPKYIMNSGKILFVLSPLDPEKRLKVMDSIFSFREMVQDKVKRGELDPTVLELYDYIYDDYKMPSKLKIPDEIYHNYKDLFGEKVINDRIVSVEGLIEELSVEFSDEIKRVISKRRKWLESKDSVSSKGSFPSWDEVFVDADGNRRTFREIVQGMIDNFLQRQSSLSWRLNDHVPIPNDAHPIKNPGLEITGPWYPLSRAYNQVNTDVTSAMEDEEDASPAWYTPYGSGKSIADVWDARKNVKLFLSGKAPNPYYEKGKTYTLNKPRDKWPTIFHRLPGLHLLDFDITLDGKPVPAIIVSAVIYTLNNYISLRNAGSGVYFYLPKTQTPEEALIVEKILRRIEEKLGLPIGTLKLALLYEEVNAGRYFPVILWIFRERLIKSNNGRWDYLGSLIEMWLQERVLPDPQNITMTSPNMMAYQKYNALIMLLAGAKNGEADAAPVGGMAAVMLYPQSDAFERHRYNLKALRGIKLDKLRERLIGLIFIGDVKGKVTLEDILKGKVQGKLYDMFRQSWVATKEEAYVEAGNKPLKASLEELQKMIDAPVEYVTVEGTKMPTVDSGLTPEERSLFQRLGLIDENGKITPWVITKDMIDTPEKLLHNKELWGGKSIWNALYDIPDGEITPEHVQHAFYMAANYGFQLLNGNLAAAIDDYELKQRFMNDLATYRIFTSWLWSLVNRDAVITKEGYIKAPKLTRDGVIPAENVLKVAKGTKVKDIFEEIWKLHFDWTNEFYKEQDMRVANRLAETFGKTNNNSVVEEIYNIISKAYNAGPFRQMSAKEAAEKIGKLLNTQPSKIEEELIKLAPRFDREMAPVIMEILMRQFLYPKYIMNSGKILFVLSPLDPEKRLKVMDSIFSFREMVQDKVKRGELDPTVLELYDYIYDDYK

Secondary structure (DSSP, 8-state):
----EE--HHHHHHTGGGSSEEEETTEEEEHHHHHHHHHHHHHHHHHHHHHHHHHHHH--S-HHHHTPPPPTT-EEE-TT--EEEHHHHHHHHHHHHTT---TT---TTSSSPPPGGG-TTTS-EEEEEE---STHHHHHHHHSS-SEEEEESSTTPBPSS--TTS--SS-HHHHHHHHHHHHHTT-S-SSEEETTEEE---S-GGGSPEEEEEPPPTT-EEEEEEETTEEEEHHHHHHHHHHHHHHHHHHHTT---EEEE----SHHHHHHHHHHHHHHHHHHTPPTT-SEEEEEE--HHHHHTHHHHHHHTTTTEEEEEE-HHHHHHHHHHHHTTT-----GGG--TTSHHHHHHHHHHHHHHHHHHEETTEE-SEEEEEEE-EEPPPTT-TT-GGGGHHHHHHHHHHHHHHHHHHTEEEESS--S---HHHHHTT-S-SEEEE---EEEE----HHHHHHHHHHHHS-HHHHHHHHHS---EEEETTEEEE-TT----HHHHHHHHHTTSB-TTS-B-PEEE-GGGGSSHHHHHH-TTTTTTS-HHHHHH-PPP----HHHHHHHHHHHHHHHHHHHTTBSSEEEEETTTTEEEEE-HHHHHHHHHHHHHHHHTT-B-SS-EEEEEEEEETTEEEEEEEEEEE-TT-BGGGGHHHHHHHHHHHHHHHHHHHHHHHHHHHIIIII----HHHHHHHHHHHHHHHSSTTTTSS-HHHHHHHHHHHHTS-HHHHHHHHHHTS-SS-TTHHHHHHHHHHHHHHSSS--TTTHHHHHHHTTS-HHHHHHHHHHHTS-HHHHHHHHHTTSS-HHHHHHHHHHHT---/----EE--HHHHHHTGGGSSEEEETTEEEEHHHHHHHHHHHHHHHHHHHHHHHHHHHH--S-HHHHTPPPPTT-EEE-TT--EEEHHHHHHHHHHHHTT---TT---TTSSSPPPGGG-TTTS-EEEEEE---STHHHHHHHHSS-SEEEEESSTTPBPSS--TTS--SS-HHHHHHHHHHHHHTT-S-SSEEETTEEE---S-GGGSPEEEEEPPPTT-EEEEEEETTEEEEHHHHHHHHHHHHHHHHHHHTT---EEEE----SHHHHHHHHHHHHHHHHHHTPPTT-SEEEEEE--HHHHHTHHHHHHHTTTTEEEEEE-HHHHHHHHHHHHTTT-----GGG--TTSHHHHHHHHHHHHHHHHHHEETTEE-SEEEEEEE-EEPPPTT-TT-GGGGHHHHHHHHHHHHHHHHHHTEEEESS--S---HHHHHTT-S-SEEEE---EEEE----HHHHHHHHHHHHS-HHHHHHHHHS---EEEETTEEEE-TT----HHHHHHHHHTTSB-TTS-B--EEE-GGGGSSHHHHHH-TTTTTTS-HHHHHH-PPP----HHHHHHHHHHHHHHHHHHHTTBSSEEEEETTTTEEEEE-HHHHHHHHHHHHHHHHTT-B-SS-EEEEEEEEETTEEEEEEEEEEE-TT-BGGGGHHHHHHHHHHHHHHHHHHHHHHHHHHHIIIII----HHHHHHHHHHHHHHTSSTTTTSS-HHHHHHHHHHHHTS-HHHHHHHHHHTS-SS-TTHHHHHHHHHHHHHHSSS--TTTHHHHHHHTTS-HHHHHHHHHHHTS-HHHHHHHHHTTSS-HHHHHHHHHHHT---

Radius of gyration: 40.22 Å; Cα contacts (8 Å, |Δi|>4): 3071; chains: 2; bounding box: 74×115×97 Å

Organism: Sulfolobus acidocaldarius (strain ATCC 33909 / DSM 639 / JCM 8929 / NBRC 15157 / NCIMB 11770) (NCBI:txid330779)